Protein 8WGE (pdb70)

Solvent-accessible surface area: 68300 Å² total; per-residue (Å²): 83,56,17,2,58,0,0,27,81,3,19,100,66,103,29,51,0,3,7,0,41,73,119,1,54,10,57,0,101,0,37,77,0,25,0,22,12,28,50,22,82,22,90,42,24,40,0,46,0,16,0,47,0,51,0,68,1,61,0,68,73,0,41,25,83,77,92,89,28,93,45,92,0,0,2,0,14,14,101,60,6,19,21,2,40,2,13,0,135,73,6,10,55,25,94,30,73,65,22,3,84,14,0,0,0,72,29,109,0,30,0,22,2,29,0,10,0,55,4,42,1,67,6,152,10,87,5,39,25,13,1,61,9,36,63,81,0,64,0,24,2,52,10,24,55,25,62,80,0,56,9,63,17,69,21,100,118,33,49,35,88,94,40,37,30,16,45,2,58,6,49,58,9,141,64,48,75,48,111,94,93,29,36,41,0,1,0,3,5,103,4,22,119,56,14,6,64,18,14,4,6,51,1,0,51,19,7,6,73,5,3,6,26,0,0,0,5,9,18,121,59,37,57,2,16,34,7,4,3,40,4,7,37,20,0,10,107,9,5,32,70,1,26,68,73,2,5,12,62,42,106,75,30,2,21,1,10,67,0,0,19,60,1,0,64,26,4,8,84,0,2,23,32,0,0,43,15,14,11,4,4,39,54,32,59,87,51,11,50,50,141,112,66,7,34,129,32,10,20,73,33,25,69,94,79,19,78,67,81,70,50,59,106,161,48,57,59,97,1,57,111,54,2,61,109,38,11,41,121,4,29,104,79,0,83,105,30,19,84,81,15,53,37,55,0,93,89,177,84,58,19,3,60,0,0,28,79,3,16,98,67,106,30,50,0,4,8,1,40,74,122,2,54,10,58,0,101,0,40,76,0,22,1,21,11,25,50,22,80,20,88,39,23,41,0,46,1,17,0,53,0,52,0,69,1,62,0,70,74,0,41,25,86,77,93,89,29,92,44,92,1,0,2,0,12,12,95,55,6,19,21,2,37,2,13,0,136,77,6,10,67,24,90,32,71,68,26,3,82,14,0,0,0,74,29,107,0,30,0,21,2,34,0,12,0,48,4,42,2,69,6,154,9,86,5,39,26,11,1,58,9,37,63,81,0,62,0,23,1,46,9,24,59,25,62,81,0,56,8,66,14,68,20,101,122,32,46,35,89,92,38,36,30,18,47,4,60,5,52,56,10,138,64,48,77,47,111,94,92,27,34,42,0,1,0,3,5,102,5,25,121,50,16,6,70,35,13,7,4,43,0,0,54,19,7,4,71,4,3,5,25,0,0,0,4,11,18,112,60,37,54,2,13,33,7,4,5,39,4,8,36,17,0,12,106,9,3,34,75,1,26,65,65,2,6,12,62,43,106,77,29,2,22,1,7,75,1,0,21,64,0,1,66,25,3,6,83,0,2,25,37,0,0,41,13,14,12,4,5,40,55,32,60,87,52,13,51,50,141,112,68,8,33,130,31,10,20,72,34,30,69,93,78,19,77,67,82,70,50,63,108,166,44,60,40,114,0,44,118,60,2,60,119,33,12,47,123,3,25,96,80,0,86,104,34,22,94,88,15,49,34,58,2,88,90,176,85,59,18,2,59,0,0,29,77,2,17,104,62,104,26,52,0,2,8,0,38,75,122,0,53,9,56,0,104,0,38,76,0,24,1,21,12,29,50,22,81,20,88,41,21,40,0,46,0,16,0,53,0,49,0,69,1,61,0,72,72,0,42,24,87,79,95,89,28,94,45,92,0,0,2,0,14,12,102,58,6,21,19,2,38,2,14,0,134,75,7,12,65,23,95,32,73,66,26,4,82,13,0,0,0,72,28,108,0,29,0,22,2,31,0,13,0,56,4,39,2,70,6,152,10,84,5,36,27,12,1,58,9,36,63,80,1,64,0,22,2,50,8,25,56,25,61,81,0,58,8,64,16,66,18,104,123,32,47,36,88,94,36,35,29,22,48,3,58,5,51,58,10,143,68,48,77,48,113,94,92,29,37,41,0,1,0,3,5,103,4,24,122,58,15,5,72,17,12,5,5,44,0,0,54,19,8,2,70,4,2,7,24,0,0,0,4,9,18,112,60,37,52,2,14,32,6,3,5,41,4,8,36,16,0,12,108,9,3,35,72,1,24,67,71,2,6,13,62,43,104,75,28,2,25,1,8,76,1,0,17,64,0,1,67,25,3,6,84,0,1,26,36,0,0,40,14,14,13,4,5,37,54,31,61,87,52,12,49,48,144,111,69,7,33,128,31,10,20,72,34,27,69,94,78,18,78,67,81,70,48,60,108,166,44,57,41,112,0,43,116,58,2,57,119,33,14,47,123,4,24,100,81,0,86,104,36,20,92,90,13,48,33,59,1,89,90,177,83,56,19,3,58,0,0,31,80,3,18,102,60,104,31,48,0,5,8,1,40,74,121,4,55,12,57,0,102,0,38,78,0,22,0,20,11,30,50,22,81,19,88,41,22,40,0,45,1,17,0,51,0,53,0,69,1,61,0,70,72,0,43,24,86,79,96,91,30,91,44,92,1,0,2,0,14,14,100,60,6,18,20,2,37,2,13,0,133,75,6,11,66,23,92,32,72,66,25,4,84,14,0,0,0,73,29,108,0,30,0,22,2,32,0,12,0,54,4,41,1,69,5,153,9,82,5,36,28,9,1,57,9,37,62,82,1,63,0,24,2,51,10,26,55,24,62,82,0,55,8,64,16,67,20,100,119,32,44,35,88,92,38,37,30,22,48,3,58,7,49,57,10,142,64,49,75,48,112,95,92,28,37,41,0,0,0,3,5,103,3,21,119,60,14,5,72,17,12,4,4,44,1,0,51,19,8,3,70,4,4,7,26,0,0,0,4,9,20,119,58,37,52,2,14,33,6,4,5,40,3,8,35,17,0,13,107,9,6,34,75,1,27,65,66,1,8,12,61,44,108,76,29,2,20,1,10,64,0,0,14,63,1,1,67,26,4,6,81,0,2,24,36,0,0,39,15,14,12,4,4,38,54,31,59,87,52,12,50,50,142,110,71,8,32,125,31,10,20,72,33,28,68,97,77,18,77,68,81,69,48,60,109,166,47,63,42,114,0,42,115,58,2,56,120,35,15,44,122,4,25,99,81,0,86,103,36,23,92,87,14,48,34,58,1,89,90,175,84,58,18,2,59,0,0,29,77,2,18,102,64,104,27,51,0,3,6,0,38,74,119,0,53,9,57,0,102,0,38,80,0,23,0,22,11,28,51,21,81,20,87,41,22,41,0,46,0,16,0,52,0,51,0,69,1,60,0,72,71,0,43,26,87,77,94,89,29,94,46,94,1,0,2,0,12,13,97,56,6,20,19,1,38,2,14,0,133,76,7,11,65,21,99,31,73,64,25,4,83,15,0,0,0,74,28,108,0,30,0,22,2,30,0,11,0,55,5,41,2,69,6,152,9,86,5,38,28,11,0,56,9,36,62,84,0,64,0,21,2,49,9,27,54,23,62,83,0,57,10,63,19,66,21,100,120,32,48,35,89,92,38,36,30,24,49,3,60,5,51,57,10,142,62,50,76,48,112,95,92,29,34,41,0,0,0,3,5,105,3,26,120,50,15,4,68,37,13,5,4,47,1,0,51,18,7,3,71,4,2,7,25,0,1,0,5,9,18,118,60,38,53,2,13,34,6,3,5,42,3,9,33,19,0,13,109,9,4,33,75,1,27,65,67,2,5,12,61,43,104,77,28,2,20,1,7,74,1,0,15,62,0,1,66,25,2,7,82,0,2,23,37,0,0,37,15,13,11,4,5,38,55,32,59,86,52,13,49,51,145,113,68,7,33,126,30,11,19,71,34,27,68,94,78,18,79,68,83,69,51,61,108,166,44,62,42,113,0,42,116,60,2,58,118,35,15,44,122,4,27,97,77,1,81,103,35,21,91,87,15,48,34,56,2,91,90,176

Radius of gyration: 41.43 Å; Cα contacts (8 Å, |Δi|>4): 3362; chains: 5; bounding box: 70×70×143 Å

Secondary structure (DSSP, 8-state):
--HHHHHHHHHHH-B-S---TTTTB--EEE-SEEEEEEEE-SSS-EEEEEEEEEEEEE-SSS---TTTS--SEEEEEGGGB-----B--SSEEEEEEESSSEEEEETTSEEEEEEEEEEEEE-----SSSSS-EEEEEEE-B---BTTBB--EEE--EEE---B-SSEEEEEEEEEE-TTS-EEEEEEEEE--HHHIIIIIHHHHHHHHHHHHGGGS-TTT--SHHHHHHHHHHHHHHHHHHHTTS---STT--SHHHHHHHHHHHHHHHHHHHHHHHHHHHHSSS-SS---HHHHHHHHHHHHHHHHHHHHHHHHHHHHHHHHHHHHHHHHHHHHHHHHHHHHHHH-/--HHHHHHHHHHH---S---TTTTB--EEE-SEEEEEEEE-SSS-EEEEEEEEEEEEE-SSS---TTTS--SEEEEEGGGS-----B--SSEEEEEEESSSEEEEETTSEEEEEEEEEEEEE-----SSSSS-EEEEEEE-B---BTTBB--EEE--EEE---B-SSEEEEEEEEEE-TTS-EEEEEEEEE-THHHIIIIIHHHHHHHHHHHHGGGS-TTT--SHHHHHHHHHHHHHHHHHHHTTS---STT--THHHHHHHHHHHHHHHHHHHHHHHHHHHHSSS-SS---HHHHHHHHHHHHHHHHHHHHHHHHHHHHHHHHHHHHHHHHHHHHHHHHHHHHHH--/--HHHHHHHHHHH---S---TTTTB--EEE-SEEEEEEEE-SSS-EEEEEEEEEEEEE-SSS---TTTS--SEEEEEGGGS-----B--SSEEEEEEESSSEEEEETTSEEEEEEEEEEEEE----TTSSSS-EEEEEEE-B---BTTBB--EEE--EEE---B-SSEEEEEEEEEE-TTS-EEEEEEEEE-THHHIIIIIHHHHHHHHHHHHGGGS-TTT--SHHHHHHHHHHHHHHHHHHHTTS---STT--THHHHHHHHHHHHHHHHHHHHHHHHHHHHSSS-SS---HHHHHHHHHHHHHHHHHHHHHHHHHHHHHHHHHHHHHHHHHHHHHHHHHHHHHH--/--HHHHHHHHHHH---S---TTTTB--EEE-SEEEEEEEE-SSS-EEEEEEEEEEEEE-SSS---TTTS--SEEEEEGGGS----EE--SSEEEEEEESSSEEEEETTSEEEEEEEEEEEEE-----SSSSS-EEEEEEE-EE--BTTBB--EEE--EEE---B-SSEEEEEEEEEE-TTS-EEEEEEEEE-THHHIIIIIHHHHHHHHHHHHGGGS-TTT--SHHHHHHHHHHHHHHHHHHHTTS---STT--THHHHHHHHHHHHHHHHHHHHHHHHHHHHSSS-SS---HHHHHHHHHHHHHHHHHHHHHHHHHHHHHHHHHHHHHHHHHHHHHHHHHHHHHH--/--HHHHHHHHHHH---S---TTTTB--EEE-SEEEEEEEE-SSS-EEEEEEEEEEEEE-SSS---TTTS--SEEEEEGGGS----EE--SSEEEEEEESSSEEEEETTSEEEEEEEEEEEEE-----SSSSS-EEEEEEE-EE--BTTBB--EEE--EEE---B-SSEEEEEEEEEE-TTS-EEEEEEEEE-THHHIIIIIHHHHHHHHHHHHGGGS-TTT--SHHHHHHHHHHHHHHHHHHHTTS---STT--THHHHHHHHHHHHHHHHHHHHHHHHHHHHSSS-SS---HHHHHHHHHHHHHHHHHHHHHHHHHHHHHHHHHHHHHHHHHHHHHHHHHHHHHH--

Sequence (1740 aa):
TTRRCLAQMLIDMEMLSMPQDENCTLPIYVPFIEYQTLSVNTKSLRLNSRLRAIVKWTDPQLAWDTSVYPYDAVMLPVDKIWTPVLQVKNGISTNMKHDANDLLVYSNGTVNHEVQINAEINCEVNLFNYPFAGDECPVAIETFSSGECVTTLILDQVRSLDGSTGDWQTTYARLKKQREDRNFIAVGLKINYSSPLMTLLLPTVLIVLADFVSFALPLHGGGRNGFKVTLVLSFVMFLNLLNSQLPGNGDCSPIIRIHFCICLVLLVLSMLVSMVLTRLAHDGSLAFFSPVQMLRKVVTFLQRLDDQKNQNERKHAFADKLDKIFFLFYVILGLIYMCVMLGIMVAYTTRRCLAQMLIDMEMLSMPQDENCTLPIYVPFIEYQTLSVNTKSLRLNSRLRAIVKWTDPQLAWDTSVYPYDAVMLPVDKIWTPVLQVKNGISTNMKHDANDLLVYSNGTVNHEVQINAEINCEVNLFNYPFAGDECPVAIETFSSGECVTTLILDQVRSLDGSTGDWQTTYARLKKQREDRNFIAVGLKINYSSPLMTLLLPTVLIVLADFVSFALPLHGGGRNGFKVTLVLSFVMFLNLLNSQLPGNGDCSPIIRIHFCICLVLLVLSMLVSMVLTRLAHDGSLAFFSPVQMLRKVVTFLQRLDDQKNQNERKHAFADKLDKIFFLFYVILGLIYMCVMLGIMVAYTTRRCLAQMLIDMEMLSMPQDENCTLPIYVPFIEYQTLSVNTKSLRLNSRLRAIVKWTDPQLAWDTSVYPYDAVMLPVDKIWTPVLQVKNGISTNMKHDANDLLVYSNGTVNHEVQINAEINCEVNLFNYPFAGDECPVAIETF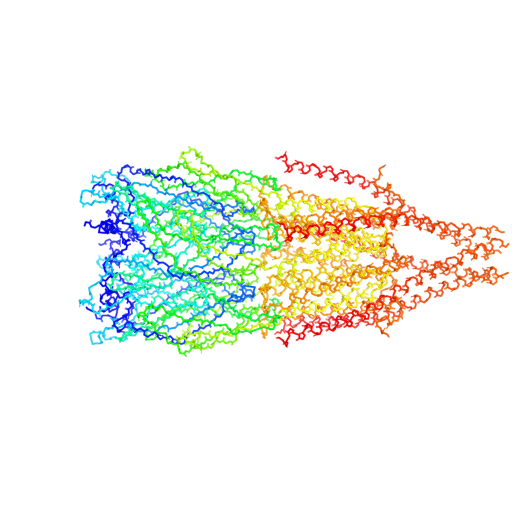SSGECVTTLILDQVRSLDGSTGDWQTTYARLKKQREDRNFIAVGLKINYSSPLMTLLLPTVLIVLADFVSFALPLHGGGRNGFKVTLVLSFVMFLNLLNSQLPGNGDCSPIIRIHFCICLVLLVLSMLVSMVLTRLAHDGSLAFFSPVQMLRKVVTFLQRLDDQKNQNERKHAFADKLDKIFFLFYVILGLIYMCVMLGIMVAYTTRRCLAQMLIDMEMLSMPQDENCTLPIYVPFIEYQTLSVNTKSLRLNSRLRAIVKWTDPQLAWDTSVYPYDAVMLPVDKIWTPVLQVKNGISTNMKHDANDLLVYSNGTVNHEVQINAEINCEVNLFNYPFAGDECPVAIETFSSGECVTTLILDQVRSLDGSTGDWQTTYARLKKQREDRNFIAVGLKINYSSPLMTLLLPTVLIVLADFVSFALPLHGGGRNGFKVTLVLSFVMFLNLLNSQLPGNGDCSPIIRIHFCICLVLLVLSMLVSMVLTRLAHDGSLAFFSPVQMLRKVVTFLQRLDDQKNQNERKHAFADKLDKIFFLFYVILGLIYMCVMLGIMVAYTTRRCLAQMLIDMEMLSMPQDENCTLPIYVPFIEYQTLSVNTKSLRLNSRLRAIVKWTDPQLAWDTSVYPYDAVMLPVDKIWTPVLQVKNGISTNMKHDANDLLVYSNGTVNHEVQINAEINCEVNLFNYPFAGDECPVAIETFSSGECVTTLILDQVRSLDGSTGDWQTTYARLKKQREDRNFIAVGLKINYSSPLMTLLLPTVLIVLADFVSFALPLHGGGRNGFKVTLVLSFVMFLNLLNSQLPGNGDCSPIIRIHFCICLVLLVLSMLVSMVLTRLAHDGSLAFFSPVQMLRKVVTFLQRLDDQKNQNERKHAFADKLDKIFFLFYVILGLIYMCVMLGIMVAY

B-factor: mean 45.0, std 20.54, range [0.87, 120.34]

Nearest PDB structures (foldseek):
  8wge-assembly1_A  TM=1.002E+00  e=2.524E-71  Oryzias latipes
  8v8c-assembly1_B  TM=7.838E-01  e=4.873E-22  Homo sapiens
  6ur8-assembly1_D  TM=7.852E-01  e=3.159E-21  Homo sapiens
  5kxi-assembly1_D  TM=7.707E-01  e=1.077E-20  Homo sapiens
  2bj0-assembly1_E  TM=6.957E-01  e=1.495E-12  Bulinus truncatus

Folds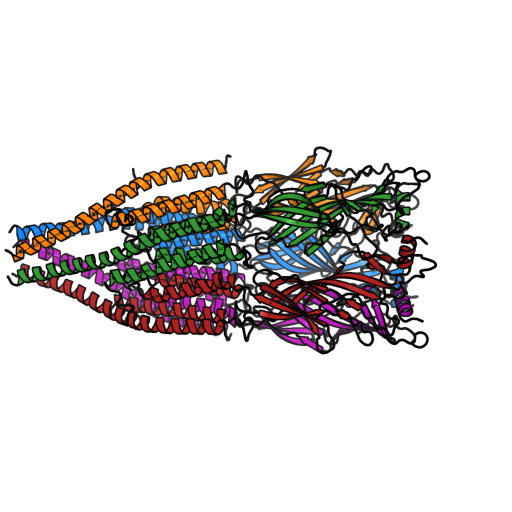eek 3Di:
DDLVVLQVVLLVVQAADDQCPPQLEWAKEKEAKEKEWQDAAAAQRKTKIKIKIKIKTFDQVSADDCVVPVDFKHKYFPNSHYDFDKFFVQFPDKDKAFPDRIWMAGNRGMIIGMIMIITMHNFDWLQQQPPFTKDKGKTFIATDADDSNGYDYHYDDYHYPWADNPQKTWDDWDWDADDVRTTIIITIIHGPRPVVCVVQVVVLVVLLVCLLCLLVDALVVDPRLVSLVVSLVVLVVSLVVVVVRFHPDDPSGHCVNVVSVVSSVLSVVSSVVSVQLSVQLVPVDNCVPPVVVVVVVVVVVVVVVVVVVVVNVVSSVVSVVVSVVVSVVSSVVVVVVVVVVVCVSPPD/DDLVVLQVVLLVVQAADDQCPPQLEWAKEKEAKEKEWQAAAAAQRKTKMKIKIKIKTFDQVSADDCVVPVDFKHKYFPNSHYDFDKFFVQFPDKDKAFPDRIWMAGNRGMIIGMIMIITMHNFDWLQQQPPFTKDKGKTFIATDADDSNGYDYHYDDYHYPWADNPQKTWDDWDWDADDVRTIIIITIIHGDRPPVCVPQVVVLVVLLVCLLCLLVDALVVDPRLVVLVVSLVVLVVSLVVVSVRFHPDDPSGHCVNVVSVVSSVLSVVSSVVSVQLSCQLVPVDNCPPPVVVVVVVVVVVVVVVVVVVVVNVVSSVVSVVVSVVVSVVSVVVVVVCVVVSVCVSPPD/DDLVVLQVVLLVVQAADAQCPPQLEWAKEKEAKEKEWQDAAAAQRKTKMKIKIKIKTFDQVSADDCVVPVDFKHKYFPNSHYDFDKFFVQFPDKDKDFPDRIWMAGNRGMIIGMIMMITMHNFDWLQQQPPFTKDKGKTFIDTDADDSNGYHYHYDDYHYPWADNPQKTWDDWDWDADDVRTTIIITIIHGDRPPVCVPQVVVLVVLLVCLLCLLVDALVVDPRLVVLVVSLVVLVVSLVVVSVRFYPDDPSGHCVNVVSVVSSVLSVVSSVVSVQLSCQLVPVDNCVPPVVVVVVVVVVVVVVVVVVVVVNVVSSVVSVVVSVVVSVVSVVVVVVCVVVVVCVSNPD/DDLVVLQVVLLVVQAADDQCPPQLEWAKEKEAKEKEWQAAAAAQRKTKIKIKIKIKTFDQVSADDCVVPVDFKHKYFPNSHYDFDKFFVQFPDKDKAFPDRIWMAGNRGMIIGMIMIITMHNFDWLQQQPPFTKDKGKTFIATDADDSNGYDYHYDDYHYPWADNPQKTWDDWDWDADDVRTIIIITIIHGDRPPVCVPQVVVLVVLLVCLLCLLVDALVVDPRLVVLVVSLVVLVVSLVVVSVRFYPDDPSGHCVNVVSVVSSVLSVVSSVVSVQLSCQLVPVDNCVPPVVVVVVVVVVVVVVVVVVVVVNVVSSVVSVVVSVVVSVVSVVVVVVVVVVSVCVSNPD/DDLVVLQVVLLVVQAADDQCPPQLEWAKEKEAKEKEWQAAAAAQRKTKMKIKIKIKTFDQVSADDCVVPVDFKHKYFPVSHYDFDKFFVQFPDKDKAFPDRIWMAGNRGMIIGMIMIITMHNFDWLQQQPPFTKDKGKTFIATDADDSNGYDYHYDDYHYPWADNPQKTWDDWDWDADDVRTIIIITIIHGDRPPVCVPQVVVLVVLLVCLLCLLVDALVVDPRLVVLVVSLVVLVVSLVVVSVRFYPDDPSGHCVNVVSVVSSVLSVVSSVVSVQLSCQLVPVDNCVPPVVVVVVVVVVVVVVVVVVVVVSVVSSVVSVVVSVVVSVVSVVVVVVCVVVSVCVSPPD

Structure (mmCIF, N/CA/C/O backbone):
data_8WGE
#
_entry.id   8WGE
#
_cell.length_a   1.00
_cell.length_b   1.00
_cell.length_c   1.00
_cell.angle_alpha   90.00
_cell.angle_beta   90.00
_cell.angle_gamma   90.00
#
_symmetry.space_group_name_H-M   'P 1'
#
loop_
_entity.id
_entity.type
_entity.pdbx_description
1 polymer ZAC
2 non-polymer 2-acetamido-2-deoxy-beta-D-glucopyranose
#
loop_
_atom_site.group_PDB
_atom_site.id
_atom_site.type_symbol
_atom_site.label_atom_id
_atom_site.label_alt_id
_atom_site.label_comp_id
_atom_site.label_asym_id
_atom_site.label_entity_id
_atom_site.label_seq_id
_atom_site.pdbx_PDB_ins_code
_atom_site.Cartn_x
_atom_site.Cartn_y
_atom_site.Cartn_z
_atom_site.occupancy
_atom_site.B_iso_or_equiv
_atom_site.auth_seq_id
_atom_site.auth_comp_id
_atom_site.auth_asym_id
_atom_site.auth_atom_id
_atom_site.pdbx_PDB_model_num
ATOM 1 N N . THR A 1 25 ? 95.109 83.546 47.560 1.00 47.44 25 THR A N 1
ATOM 2 C CA . THR A 1 25 ? 93.978 82.750 48.023 1.00 50.23 25 THR A CA 1
ATOM 3 C C . THR A 1 25 ? 94.275 82.114 49.377 1.00 47.27 25 THR A C 1
ATOM 4 O O . THR A 1 25 ? 93.431 81.425 49.948 1.00 49.23 25 THR A O 1
ATOM 6 N N . THR A 1 26 ? 95.482 82.346 49.881 1.00 47.55 26 THR A N 1
ATOM 7 C CA . THR A 1 26 ? 95.881 81.829 51.180 1.00 48.89 26 THR A CA 1
ATOM 8 C C . THR A 1 26 ? 95.229 82.647 52.290 1.00 53.46 26 THR A C 1
ATOM 9 O O . THR A 1 26 ? 94.922 83.830 52.117 1.00 58.98 26 THR A O 1
ATOM 13 N N . ARG A 1 27 ? 95.003 81.999 53.437 1.00 48.39 27 ARG A N 1
ATOM 14 C CA . ARG A 1 27 ? 94.434 82.705 54.582 1.00 40.57 27 ARG A CA 1
ATOM 15 C C . ARG A 1 27 ? 95.336 83.850 55.025 1.00 46.52 27 ARG A C 1
ATOM 16 O O . ARG A 1 27 ? 94.855 84.948 55.329 1.00 53.83 27 ARG A O 1
ATOM 24 N N . ARG A 1 28 ? 96.648 83.613 55.070 1.00 42.63 28 ARG A N 1
ATOM 25 C CA . ARG A 1 28 ? 97.576 84.695 55.374 1.00 44.18 28 ARG A CA 1
ATOM 26 C C . ARG A 1 28 ? 97.569 85.757 54.283 1.00 45.21 28 ARG A C 1
ATOM 27 O O . ARG A 1 28 ? 97.716 86.947 54.578 1.00 51.07 28 ARG A O 1
ATOM 35 N N . CYS A 1 29 ? 97.400 85.351 53.022 1.00 43.20 29 CYS A N 1
ATOM 36 C CA . CYS A 1 29 ? 97.256 86.327 51.948 1.00 45.34 29 CYS A CA 1
ATOM 37 C C . CYS A 1 29 ? 95.999 87.166 52.136 1.00 50.33 29 CYS A C 1
ATOM 38 O O . CYS A 1 29 ? 96.009 88.379 51.894 1.00 58.14 29 CYS A O 1
ATOM 41 N N . LEU A 1 30 ? 94.904 86.538 52.571 1.00 40.61 30 LEU A N 1
ATOM 42 C CA . LEU A 1 30 ? 93.684 87.286 52.858 1.00 39.20 30 LEU A CA 1
ATOM 43 C C . LEU A 1 30 ? 93.896 88.263 54.008 1.00 38.57 30 LEU A C 1
ATOM 44 O O . LEU A 1 30 ? 93.410 89.401 53.966 1.00 44.90 30 LEU A O 1
ATOM 49 N N . ALA A 1 31 ? 94.617 87.836 55.047 1.00 28.75 31 ALA A N 1
ATOM 50 C CA . ALA A 1 31 ? 94.916 88.734 56.158 1.00 25.27 31 ALA A CA 1
ATOM 51 C C . ALA A 1 31 ? 95.759 89.917 55.699 1.00 31.28 31 ALA A C 1
ATOM 52 O O . ALA A 1 31 ? 95.511 91.059 56.102 1.00 40.85 31 ALA A O 1
ATOM 54 N N . GLN A 1 32 ? 96.761 89.662 54.854 1.00 33.22 32 GLN A N 1
ATOM 55 C CA . GLN A 1 32 ? 97.578 90.748 54.323 1.00 33.13 32 GLN A CA 1
ATOM 56 C C . GLN A 1 32 ? 96.745 91.703 53.478 1.00 37.36 32 GLN A C 1
ATOM 57 O O . GLN A 1 32 ? 96.926 92.924 53.546 1.00 40.65 32 GLN A O 1
ATOM 63 N N . MET A 1 33 ? 95.830 91.163 52.669 1.00 45.29 33 MET A N 1
ATOM 64 C CA . MET A 1 33 ? 94.958 92.011 51.864 1.00 44.51 33 MET A CA 1
ATOM 65 C C . MET A 1 33 ? 94.072 92.883 52.745 1.00 44.09 33 MET A C 1
ATOM 66 O O . MET A 1 33 ? 93.869 94.068 52.456 1.00 41.22 33 MET A O 1
ATOM 71 N N . LEU A 1 34 ? 93.532 92.311 53.824 1.00 42.42 34 LEU A N 1
ATOM 72 C CA . LEU A 1 34 ? 92.703 93.092 54.738 1.00 37.02 34 LEU A CA 1
ATOM 73 C C . LEU A 1 34 ? 93.521 94.161 55.454 1.00 35.90 34 LEU A C 1
ATOM 74 O O . LEU A 1 34 ? 93.021 95.262 55.712 1.00 42.87 34 LEU A O 1
ATOM 79 N N . ILE A 1 35 ? 94.775 93.852 55.790 1.00 35.86 35 ILE A N 1
ATOM 80 C CA . ILE A 1 35 ? 95.633 94.839 56.441 1.00 36.08 35 ILE A CA 1
ATOM 81 C C . ILE A 1 35 ? 95.959 95.981 55.485 1.00 42.63 35 ILE A C 1
ATOM 82 O O . ILE A 1 35 ? 95.954 97.155 55.876 1.00 43.38 35 ILE A O 1
ATOM 87 N N . ASP A 1 36 ? 96.238 95.661 54.219 1.00 44.22 36 ASP A N 1
ATOM 88 C CA . ASP A 1 36 ? 96.571 96.692 53.241 1.00 40.67 36 ASP A CA 1
ATOM 89 C C . ASP A 1 36 ? 95.405 97.632 52.965 1.00 42.37 36 ASP A C 1
ATOM 90 O O . ASP A 1 36 ? 95.615 98.712 52.403 1.00 46.81 36 ASP A O 1
ATOM 95 N N . MET A 1 37 ? 94.183 97.245 53.336 1.00 48.03 37 MET A N 1
ATOM 96 C CA . MET A 1 37 ? 93.034 98.120 53.135 1.00 50.81 37 MET A CA 1
ATOM 97 C C . MET A 1 37 ? 93.109 99.359 54.019 1.00 52.81 37 MET A C 1
ATOM 98 O O . MET A 1 37 ? 92.644 100.432 53.616 1.00 52.14 37 MET A O 1
ATOM 103 N N . GLU A 1 38 ? 93.689 99.230 55.215 1.00 49.63 38 GLU A N 1
ATOM 104 C CA . GLU A 1 38 ? 93.853 100.336 56.160 1.00 46.21 38 GLU A CA 1
ATOM 105 C C . GLU A 1 38 ? 92.506 100.978 56.501 1.00 53.06 38 GLU A C 1
ATOM 106 O O . GLU A 1 38 ? 92.254 102.153 56.225 1.00 54.27 38 GLU A O 1
ATOM 112 N N . MET A 1 39 ? 91.636 100.174 57.113 1.00 47.27 39 MET A N 1
ATOM 113 C CA . MET A 1 39 ? 90.321 100.641 57.553 1.00 38.74 39 MET A CA 1
ATOM 114 C C . MET A 1 39 ? 90.424 101.060 59.017 1.00 42.23 39 MET A C 1
ATOM 115 O O . MET A 1 39 ? 89.973 100.371 59.934 1.00 45.87 39 MET A O 1
ATOM 120 N N . LEU A 1 40 ? 91.036 102.222 59.232 1.00 33.85 40 LEU A N 1
ATOM 121 C CA . LEU A 1 40 ? 91.254 102.756 60.569 1.00 32.52 40 LEU A CA 1
ATOM 122 C C . LEU A 1 40 ? 90.159 103.717 61.013 1.00 39.49 40 LEU A C 1
ATOM 123 O O . LEU A 1 40 ? 90.258 104.284 62.105 1.00 40.37 40 LEU A O 1
ATOM 128 N N . SER A 1 41 ? 89.127 103.913 60.199 1.00 38.47 41 SER A N 1
ATOM 129 C CA . SER A 1 41 ? 87.983 104.733 60.564 1.00 34.96 41 SER A CA 1
ATOM 130 C C . SER A 1 41 ? 86.804 103.840 60.928 1.00 41.11 41 SER A C 1
ATOM 131 O O . SER A 1 41 ? 86.711 102.693 60.484 1.00 42.71 41 SER A O 1
ATOM 134 N N . MET A 1 42 ? 85.904 104.376 61.748 1.00 41.04 42 MET A N 1
ATOM 135 C CA . MET A 1 42 ? 84.800 103.580 62.256 1.00 40.75 42 MET A CA 1
ATOM 136 C C . MET A 1 42 ? 83.828 103.224 61.130 1.00 43.56 42 MET A C 1
ATOM 137 O O . MET A 1 42 ? 83.733 103.939 60.128 1.00 50.92 42 MET A O 1
ATOM 142 N N . PRO A 1 43 ? 83.104 102.110 61.264 1.00 30.63 43 PRO A N 1
ATOM 143 C CA . PRO A 1 43 ? 82.051 101.757 60.285 1.00 37.48 43 PRO A CA 1
ATOM 144 C C . PRO A 1 43 ? 80.799 102.611 60.469 1.00 45.01 43 PRO A C 1
ATOM 145 O O . PRO A 1 43 ? 79.811 102.232 61.099 1.00 52.33 43 PRO A O 1
ATOM 149 N N . GLN A 1 44 ? 80.839 103.813 59.896 1.00 48.29 44 GLN A N 1
ATOM 150 C CA . GLN A 1 44 ? 79.786 104.804 60.069 1.00 46.96 44 GLN A CA 1
ATOM 151 C C . GLN A 1 44 ? 78.895 104.947 58.841 1.00 47.86 44 GLN A C 1
ATOM 152 O O . GLN A 1 44 ? 78.162 105.935 58.733 1.00 53.50 44 GLN A O 1
ATOM 158 N N . ASP A 1 45 ? 78.940 103.988 57.914 1.00 54.72 45 ASP A N 1
ATOM 159 C CA . ASP A 1 45 ? 78.184 104.121 56.672 1.00 62.90 45 ASP A CA 1
ATOM 160 C C . ASP A 1 45 ? 76.681 104.161 56.928 1.00 63.38 45 ASP A C 1
ATOM 161 O O . ASP A 1 45 ? 75.960 104.950 56.306 1.00 62.00 45 ASP A O 1
ATOM 163 N N . GLU A 1 46 ? 76.190 103.322 57.839 1.00 63.23 46 GLU A N 1
ATOM 164 C CA . GLU A 1 46 ? 74.752 103.182 58.073 1.00 66.32 46 GLU A CA 1
ATOM 165 C C . GLU A 1 46 ? 74.323 104.165 59.156 1.00 65.34 46 GLU A C 1
ATOM 166 O O . GLU A 1 46 ? 74.279 103.837 60.343 1.00 58.23 46 GLU A O 1
ATOM 168 N N . ASN A 1 47 ? 74.003 105.391 58.735 1.00 66.32 47 ASN A N 1
ATOM 169 C CA . ASN A 1 47 ? 73.464 106.443 59.600 1.00 65.70 47 ASN A CA 1
ATOM 170 C C . ASN A 1 47 ? 74.398 106.800 60.753 1.00 68.20 47 ASN A C 1
ATOM 171 O O . ASN A 1 47 ? 73.976 107.455 61.712 1.00 70.14 47 ASN A O 1
ATOM 176 N N . CYS A 1 48 ? 75.664 106.387 60.670 1.00 69.05 48 CYS A N 1
ATOM 177 C CA . CYS A 1 48 ? 76.653 106.618 61.726 1.00 68.98 48 CYS A CA 1
ATOM 178 C C . CYS A 1 48 ? 76.148 106.118 63.078 1.00 63.89 48 CYS A C 1
ATOM 179 O O . CYS A 1 48 ? 76.327 106.764 64.113 1.00 60.07 48 CYS A O 1
ATOM 182 N N . THR A 1 49 ? 75.509 104.950 63.068 1.00 57.44 49 THR A N 1
ATOM 183 C CA . THR A 1 49 ? 75.007 104.309 64.280 1.00 62.82 49 THR A CA 1
ATOM 184 C C . THR A 1 49 ? 75.595 102.907 64.348 1.00 61.33 49 THR A C 1
ATOM 185 O O . THR A 1 49 ? 75.266 102.052 63.519 1.00 59.91 49 THR A O 1
ATOM 189 N N . LEU A 1 50 ? 76.458 102.671 65.331 1.00 45.66 50 LEU A N 1
ATOM 190 C CA . LEU A 1 50 ? 77.158 101.397 65.447 1.00 47.34 50 LEU A CA 1
ATOM 191 C C . LEU A 1 50 ? 76.725 100.670 66.711 1.00 48.26 50 LEU A C 1
ATOM 192 O O . LEU A 1 50 ? 77.134 101.064 67.815 1.00 47.39 50 LEU A O 1
ATOM 197 N N . PRO A 1 51 ? 75.909 99.621 66.613 1.00 42.16 51 PRO A N 1
ATOM 198 C CA . PRO A 1 51 ? 75.553 98.828 67.797 1.00 32.60 51 PRO A CA 1
ATOM 199 C C . PRO A 1 51 ? 76.702 97.914 68.194 1.00 29.78 51 PRO A C 1
ATOM 200 O O . PRO A 1 51 ? 77.025 96.953 67.489 1.00 36.90 51 PRO A O 1
ATOM 204 N N . ILE A 1 52 ? 77.326 98.215 69.328 1.00 23.54 52 ILE A N 1
ATOM 205 C CA . ILE A 1 52 ? 78.460 97.451 69.832 1.00 22.54 52 ILE A CA 1
ATOM 206 C C . ILE A 1 52 ? 77.964 96.536 70.942 1.00 22.13 52 ILE A C 1
ATOM 207 O O . ILE A 1 52 ? 77.441 97.006 71.959 1.00 36.57 52 ILE A O 1
ATOM 212 N N . TYR A 1 53 ? 78.130 95.230 70.751 1.00 13.92 53 TYR A N 1
ATOM 213 C CA . TYR A 1 53 ? 77.648 94.228 71.691 1.00 20.17 53 TYR A CA 1
ATOM 214 C C . TYR A 1 53 ? 78.778 93.806 72.620 1.00 23.12 53 TYR A C 1
ATOM 215 O O . TYR A 1 53 ? 79.869 93.458 72.159 1.00 30.38 53 TYR A O 1
ATOM 224 N N . VAL A 1 54 ? 78.512 93.836 73.923 1.00 18.68 54 VAL A N 1
ATOM 225 C CA . VAL A 1 54 ? 79.508 93.475 74.931 1.00 16.08 54 VAL A CA 1
ATOM 226 C C . VAL A 1 54 ? 78.916 92.418 75.858 1.00 22.65 54 VAL A C 1
ATOM 227 O O . VAL A 1 54 ? 78.484 92.744 76.973 1.00 33.17 54 VAL A O 1
ATOM 231 N N . PRO A 1 55 ? 78.859 91.154 75.443 1.00 23.66 55 PRO A N 1
ATOM 232 C CA . PRO A 1 55 ? 78.315 90.114 76.323 1.00 26.37 55 PRO A CA 1
ATOM 233 C C . PRO A 1 55 ? 79.351 89.610 77.316 1.00 35.76 55 PRO A C 1
ATOM 234 O O . PRO A 1 55 ? 80.536 89.482 77.001 1.00 36.93 55 PRO A O 1
ATOM 238 N N . PHE A 1 56 ? 78.880 89.317 78.531 1.00 43.17 56 PHE A N 1
ATOM 239 C CA . PHE A 1 56 ? 79.677 88.698 79.593 1.00 39.43 56 PHE A CA 1
ATOM 240 C C . PHE A 1 56 ? 80.904 89.571 79.898 1.00 31.62 56 PHE A C 1
ATOM 241 O O . PHE A 1 56 ? 82.046 89.282 79.537 1.00 36.60 56 PHE A O 1
ATOM 249 N N . ILE A 1 57 ? 80.608 90.727 80.483 1.00 24.07 57 ILE A N 1
ATOM 250 C CA . ILE A 1 57 ? 81.639 91.613 81.012 1.00 26.89 57 ILE A CA 1
ATOM 251 C C . ILE A 1 57 ? 81.939 91.201 82.448 1.00 26.07 57 ILE A C 1
ATOM 252 O O . ILE A 1 57 ? 81.029 91.094 83.278 1.00 37.89 57 ILE A O 1
ATOM 257 N N . GLU A 1 58 ? 83.214 90.960 82.741 1.00 22.02 58 GLU A N 1
ATOM 258 C CA . GLU A 1 58 ? 83.635 90.435 84.033 1.00 21.73 58 GLU A CA 1
ATOM 259 C C . GLU A 1 58 ? 84.176 91.562 84.904 1.00 24.01 58 GLU A C 1
ATOM 260 O O . GLU A 1 58 ? 84.978 92.380 84.444 1.00 39.13 58 GLU A O 1
ATOM 266 N N . TYR A 1 59 ? 83.739 91.594 86.160 1.00 18.40 59 TYR A N 1
ATOM 267 C CA . TYR A 1 59 ? 84.085 92.651 87.096 1.00 17.92 59 TYR A CA 1
ATOM 268 C C . TYR A 1 59 ? 84.925 92.104 88.244 1.00 29.25 59 TYR A C 1
ATOM 269 O O . TYR A 1 59 ? 84.810 90.934 88.619 1.00 39.54 59 TYR A O 1
ATOM 278 N N . GLN A 1 60 ? 85.771 92.971 88.800 1.00 27.33 60 GLN A N 1
ATOM 279 C CA . GLN A 1 60 ? 86.627 92.636 89.930 1.00 19.57 60 GLN A CA 1
ATOM 280 C C . GLN A 1 60 ? 87.166 93.924 90.533 1.00 13.84 60 GLN A C 1
ATOM 281 O O . GLN A 1 60 ? 87.579 94.826 89.801 1.00 20.88 60 GLN A O 1
ATOM 287 N N . THR A 1 61 ? 87.162 94.000 91.861 1.00 18.20 61 THR A N 1
ATOM 288 C CA . THR A 1 61 ? 87.723 95.135 92.583 1.00 19.66 61 THR A CA 1
ATOM 289 C C . THR A 1 61 ? 89.155 94.815 92.986 1.00 24.18 61 THR A C 1
ATOM 290 O O . THR A 1 61 ? 89.417 93.761 93.574 1.00 27.12 61 THR A O 1
ATOM 294 N N . LEU A 1 62 ? 90.075 95.725 92.673 1.00 21.52 62 LEU A N 1
ATOM 295 C CA . LEU A 1 62 ? 91.471 95.529 93.037 1.00 16.92 62 LEU A CA 1
ATOM 296 C C . LEU A 1 62 ? 91.778 96.050 94.435 1.00 21.55 62 LEU A C 1
ATOM 297 O O . LEU A 1 62 ? 92.479 95.382 95.202 1.00 26.94 62 LEU A O 1
ATOM 302 N N . SER A 1 63 ? 91.260 97.224 94.785 1.00 23.73 63 SER A N 1
ATOM 303 C CA . SER A 1 63 ? 91.439 97.770 96.123 1.00 28.84 63 SER A CA 1
ATOM 304 C C . SER A 1 63 ? 90.402 98.859 96.351 1.00 25.86 63 SER A C 1
ATOM 305 O O . SER A 1 63 ? 89.956 99.516 95.407 1.00 23.95 63 SER A O 1
ATOM 308 N N . VAL A 1 64 ? 90.026 99.040 97.615 1.00 23.89 64 VAL A N 1
ATOM 309 C CA . VAL A 1 64 ? 89.100 100.088 98.024 1.00 21.39 64 VAL A CA 1
ATOM 310 C C . VAL A 1 64 ? 89.772 100.916 99.108 1.00 24.01 64 VAL A C 1
ATOM 311 O O . VAL A 1 64 ? 90.301 100.363 100.079 1.00 31.74 64 VAL A O 1
ATOM 315 N N . ASN A 1 65 ? 89.754 102.234 98.943 1.00 29.87 65 ASN A N 1
ATOM 316 C CA . ASN A 1 65 ? 90.317 103.157 99.918 1.00 32.02 65 ASN A CA 1
ATOM 317 C C . ASN A 1 65 ? 89.207 103.682 100.816 1.00 39.88 65 ASN A C 1
ATOM 318 O O . ASN A 1 65 ? 88.158 104.112 100.326 1.00 46.45 65 ASN A O 1
ATOM 323 N N . THR A 1 66 ? 89.436 103.640 102.127 1.00 30.63 66 THR A N 1
ATOM 324 C CA . THR A 1 66 ? 88.437 104.102 103.082 1.00 29.89 66 THR A CA 1
ATOM 325 C C . THR A 1 66 ? 88.542 105.598 103.350 1.00 37.10 66 THR A C 1
ATOM 326 O O . THR A 1 66 ? 87.517 106.281 103.453 1.00 44.28 66 THR A O 1
ATOM 330 N N . LYS A 1 67 ? 89.763 106.126 103.458 1.00 34.48 67 LYS A N 1
ATOM 331 C CA . LYS A 1 67 ? 89.931 107.544 103.756 1.00 36.36 67 LYS A CA 1
ATOM 332 C C . LYS A 1 67 ? 89.522 108.410 102.571 1.00 37.75 67 LYS A C 1
ATOM 333 O O . LYS A 1 67 ? 88.800 109.401 102.733 1.00 43.58 67 LYS A O 1
ATOM 339 N N . SER A 1 68 ? 89.977 108.057 101.370 1.00 25.97 68 SER A N 1
ATOM 340 C CA . SER A 1 68 ? 89.652 108.823 100.175 1.00 25.95 68 SER A CA 1
ATOM 341 C C . SER A 1 68 ? 88.390 108.337 99.476 1.00 28.04 68 SER A C 1
ATOM 342 O O . SER A 1 68 ? 87.939 108.991 98.529 1.00 33.79 68 SER A O 1
ATOM 345 N N . LEU A 1 69 ? 87.812 107.219 99.921 1.00 25.03 69 LEU A N 1
ATOM 346 C CA . LEU A 1 69 ? 86.571 106.682 99.359 1.00 26.78 69 LEU A CA 1
ATOM 347 C C . LEU A 1 69 ? 86.689 106.452 97.854 1.00 26.14 69 LEU A C 1
ATOM 348 O O . LEU A 1 69 ? 85.790 106.790 97.083 1.00 34.93 69 LEU A O 1
ATOM 353 N N . ARG A 1 70 ? 87.807 105.869 97.432 1.00 21.98 70 ARG A N 1
ATOM 354 C CA . ARG A 1 70 ? 88.072 105.590 96.027 1.00 22.54 70 ARG A CA 1
ATOM 355 C C . ARG A 1 70 ? 88.135 104.086 95.810 1.00 29.95 70 ARG A C 1
ATOM 356 O O . ARG A 1 70 ? 88.772 103.368 96.588 1.00 36.91 70 ARG A O 1
ATOM 364 N N . LEU A 1 71 ? 87.478 103.617 94.755 1.00 27.82 71 LEU A N 1
ATOM 365 C CA . LEU A 1 71 ? 87.409 102.201 94.426 1.00 19.20 71 LEU A CA 1
ATOM 366 C C . LEU A 1 71 ? 88.164 101.943 93.130 1.00 20.66 71 LEU A C 1
ATOM 367 O O . LEU A 1 71 ? 87.890 102.583 92.109 1.00 26.35 71 LEU A O 1
ATOM 372 N N . ASN A 1 72 ? 89.112 101.013 93.177 1.00 18.00 72 ASN A N 1
ATOM 373 C CA . ASN A 1 72 ? 89.854 100.585 91.999 1.00 15.94 72 ASN A CA 1
ATOM 374 C C . ASN A 1 72 ? 89.269 99.273 91.498 1.00 21.93 72 ASN A C 1
ATOM 375 O O . ASN A 1 72 ? 89.174 98.302 92.255 1.00 32.08 72 ASN A O 1
ATOM 380 N N . SER A 1 73 ? 88.880 99.246 90.227 1.00 11.38 73 SER A N 1
ATOM 381 C CA . SER A 1 73 ? 88.199 98.098 89.652 1.00 16.96 73 SER A CA 1
ATOM 382 C C . SER A 1 73 ? 88.820 97.737 88.312 1.00 21.22 73 SER A C 1
ATOM 383 O O . SER A 1 73 ? 89.383 98.587 87.618 1.00 29.97 73 SER A O 1
ATOM 386 N N . ARG A 1 74 ? 88.710 96.459 87.957 1.00 17.00 74 ARG A N 1
ATOM 387 C CA . ARG A 1 74 ? 89.181 95.943 86.681 1.00 6.29 74 ARG A CA 1
ATOM 388 C C . ARG A 1 74 ? 88.008 95.309 85.949 1.00 9.90 74 ARG A C 1
ATOM 389 O O . ARG A 1 74 ? 87.264 94.515 86.534 1.00 30.67 74 ARG A O 1
ATOM 397 N N . LEU A 1 75 ? 87.846 95.659 84.677 1.00 11.75 75 LEU A N 1
ATOM 398 C CA . LEU A 1 75 ? 86.740 95.179 83.858 1.00 17.64 75 LEU A CA 1
ATOM 399 C C . LEU A 1 75 ? 87.299 94.456 82.643 1.00 20.09 75 LEU A C 1
ATOM 400 O O . LEU A 1 75 ? 87.965 95.070 81.804 1.00 33.08 75 LEU A O 1
ATOM 405 N N . ARG A 1 76 ? 87.027 93.157 82.550 1.00 22.68 76 ARG A N 1
ATOM 406 C CA . ARG A 1 76 ? 87.440 92.339 81.415 1.00 21.63 76 ARG A CA 1
ATOM 407 C C . ARG A 1 76 ? 86.196 92.002 80.605 1.00 19.41 76 ARG A C 1
ATOM 408 O O . ARG A 1 76 ? 85.321 91.268 81.076 1.00 32.14 76 ARG A O 1
ATOM 416 N N . ALA A 1 77 ? 86.119 92.537 79.391 1.00 15.96 77 ALA A N 1
ATOM 417 C CA . ALA A 1 77 ? 84.958 92.383 78.530 1.00 23.33 77 ALA A CA 1
ATOM 418 C C . ALA A 1 77 ? 85.359 91.721 77.218 1.00 24.59 77 ALA A C 1
ATOM 419 O O . ALA A 1 77 ? 86.541 91.534 76.922 1.00 39.30 77 ALA A O 1
ATOM 421 N N . ILE A 1 78 ? 84.349 91.360 76.430 1.00 17.51 78 ILE A N 1
ATOM 422 C CA . ILE A 1 78 ? 84.543 90.785 75.099 1.00 20.43 78 ILE A CA 1
ATOM 423 C C . ILE A 1 78 ? 83.726 91.643 74.136 1.00 19.25 78 ILE A C 1
ATOM 424 O O . ILE A 1 78 ? 82.525 91.424 73.946 1.00 28.75 78 ILE A O 1
ATOM 429 N N . VAL A 1 79 ? 84.376 92.634 73.525 1.00 13.64 79 VAL A N 1
ATOM 430 C CA . VAL A 1 79 ? 83.697 93.514 72.585 1.00 11.07 79 VAL A CA 1
ATOM 431 C C . VAL A 1 79 ? 83.418 92.762 71.289 1.00 20.08 79 VAL A C 1
ATOM 432 O O . VAL A 1 79 ? 84.210 91.919 70.847 1.00 35.17 79 VAL A O 1
ATOM 436 N N . LYS A 1 80 ? 82.278 93.064 70.670 1.00 8.29 80 LYS A N 1
ATOM 437 C CA . LYS A 1 80 ? 81.884 92.396 69.433 1.00 2.57 80 LYS A CA 1
ATOM 438 C C . LYS A 1 80 ? 81.017 93.351 68.626 1.00 12.64 80 LYS A C 1
ATOM 439 O O . LYS A 1 80 ? 79.854 93.574 68.972 1.00 36.50 80 LYS A O 1
ATOM 445 N N . TRP A 1 81 ? 81.579 93.908 67.559 1.00 13.80 81 TRP A N 1
ATOM 446 C CA . TRP A 1 81 ? 80.871 94.818 66.670 1.00 14.50 81 TRP A CA 1
ATOM 447 C C . TRP A 1 81 ? 80.914 94.268 65.245 1.00 17.02 81 TRP A C 1
ATOM 448 O O . TRP A 1 81 ? 81.395 93.159 64.998 1.00 26.00 81 TRP A O 1
ATOM 459 N N . THR A 1 82 ? 80.402 95.054 64.301 1.00 20.08 82 THR A N 1
ATOM 460 C CA . THR A 1 82 ? 80.330 94.662 62.900 1.00 30.43 82 THR A CA 1
ATOM 461 C C . THR A 1 82 ? 81.096 95.664 62.048 1.00 30.06 82 THR A C 1
ATOM 462 O O . THR A 1 82 ? 80.877 96.875 62.161 1.00 37.04 82 THR A O 1
ATOM 466 N N . ASP A 1 83 ? 81.988 95.158 61.202 1.00 33.59 83 ASP A N 1
ATOM 467 C CA . ASP A 1 83 ? 82.743 95.981 60.257 1.00 33.02 83 ASP A CA 1
ATOM 468 C C . ASP A 1 83 ? 82.415 95.532 58.841 1.00 39.28 83 ASP A C 1
ATOM 469 O O . ASP A 1 83 ? 82.980 94.534 58.357 1.00 38.49 83 ASP A O 1
ATOM 474 N N . PRO A 1 84 ? 81.506 96.218 58.142 1.00 48.10 84 PRO A N 1
ATOM 475 C CA . PRO A 1 84 ? 81.124 95.766 56.793 1.00 44.93 84 PRO A CA 1
ATOM 476 C C . PRO A 1 84 ? 82.274 95.743 55.800 1.00 42.25 84 PRO A C 1
ATOM 477 O O . PRO A 1 84 ? 82.297 94.876 54.919 1.00 45.18 84 PRO A O 1
ATOM 481 N N . GLN A 1 85 ? 83.227 96.671 55.911 1.00 45.10 85 GLN A N 1
ATOM 482 C CA . GLN A 1 85 ? 84.344 96.694 54.971 1.00 43.55 85 GLN A CA 1
ATOM 483 C C . GLN A 1 85 ? 85.241 95.475 55.144 1.00 45.24 85 GLN A C 1
ATOM 484 O O . GLN A 1 85 ? 85.763 94.937 54.161 1.00 47.74 85 GLN A O 1
ATOM 490 N N . LEU A 1 86 ? 85.433 95.024 56.383 1.00 35.72 86 LEU A N 1
ATOM 491 C CA . LEU A 1 86 ? 86.289 93.875 56.648 1.00 37.92 86 LEU A CA 1
ATOM 492 C C . LEU A 1 86 ? 85.534 92.570 56.435 1.00 45.24 86 LEU A C 1
ATOM 493 O O . LEU A 1 86 ? 85.508 91.708 57.320 1.00 47.63 86 LEU A O 1
ATOM 498 N N . ALA A 1 87 ? 84.918 92.414 55.265 1.00 46.05 87 ALA A N 1
ATOM 499 C CA . ALA A 1 87 ? 84.183 91.202 54.923 1.00 40.13 87 ALA A CA 1
ATOM 500 C C . ALA A 1 87 ? 84.548 90.808 53.502 1.00 43.48 87 ALA A C 1
ATOM 501 O O . ALA A 1 87 ? 84.351 91.593 52.570 1.00 43.90 87 ALA A O 1
ATOM 503 N N . TRP A 1 88 ? 85.077 89.600 53.339 1.00 48.97 88 TRP A N 1
ATOM 504 C CA . TRP A 1 88 ? 85.505 89.105 52.043 1.00 52.39 88 TRP A CA 1
ATOM 505 C C . TRP A 1 88 ? 84.428 88.203 51.445 1.00 49.70 88 TRP A C 1
ATOM 506 O O . TRP A 1 88 ? 83.370 87.971 52.035 1.00 55.67 88 TRP A O 1
ATOM 517 N N . ASP A 1 89 ? 84.707 87.691 50.250 1.00 46.84 89 ASP A N 1
ATOM 518 C CA . ASP A 1 89 ? 83.804 86.787 49.550 1.00 54.72 89 ASP A CA 1
ATOM 519 C C . ASP A 1 89 ? 84.243 85.354 49.823 1.00 58.83 89 ASP A C 1
ATOM 520 O O . ASP A 1 89 ? 85.398 84.995 49.568 1.00 58.96 89 ASP A O 1
ATOM 525 N N . THR A 1 90 ? 83.323 84.539 50.341 1.00 58.59 90 THR A N 1
ATOM 526 C CA . THR A 1 90 ? 83.651 83.163 50.693 1.00 57.54 90 THR A CA 1
ATOM 527 C C . THR A 1 90 ? 83.894 82.279 49.476 1.00 57.35 90 THR A C 1
ATOM 528 O O . THR A 1 90 ? 84.398 81.162 49.636 1.00 58.03 90 THR A O 1
ATOM 532 N N . SER A 1 91 ? 83.557 82.746 48.272 1.00 54.46 91 SER A N 1
ATOM 533 C CA . SER A 1 91 ? 83.808 81.954 47.073 1.00 58.16 91 SER A CA 1
ATOM 534 C C . SER A 1 91 ? 85.269 82.041 46.648 1.00 58.34 91 SER A C 1
ATOM 535 O O . SER A 1 91 ? 85.923 81.015 46.433 1.00 56.44 91 SER A O 1
ATOM 538 N N . VAL A 1 92 ? 85.796 83.261 46.518 1.00 54.85 92 VAL A N 1
ATOM 539 C CA . VAL A 1 92 ? 87.203 83.426 46.166 1.00 55.99 92 VAL A CA 1
ATOM 540 C C . VAL A 1 92 ? 88.099 83.002 47.326 1.00 56.57 92 VAL A C 1
ATOM 541 O O . VAL A 1 92 ? 89.160 82.400 47.120 1.00 53.54 92 VAL A O 1
ATOM 545 N N . TYR A 1 93 ? 87.685 83.296 48.558 1.00 57.79 93 TYR A N 1
ATOM 546 C CA . TYR A 1 93 ? 88.442 82.919 49.748 1.00 54.50 93 TYR A CA 1
ATOM 547 C C . TYR A 1 93 ? 87.653 81.881 50.534 1.00 53.75 93 TYR A C 1
ATOM 548 O O . TYR A 1 93 ? 86.719 82.239 51.269 1.00 52.40 93 TYR A O 1
ATOM 557 N N . PRO A 1 94 ? 87.983 80.594 50.427 1.00 55.71 94 PRO A N 1
ATOM 558 C CA . PRO A 1 94 ? 87.212 79.546 51.121 1.00 55.64 94 PRO A CA 1
ATOM 559 C C . PRO A 1 94 ? 87.577 79.428 52.597 1.00 56.21 94 PRO A C 1
ATOM 560 O O . PRO A 1 94 ? 88.021 78.381 53.078 1.00 56.29 94 PRO A O 1
ATOM 564 N N . TYR A 1 95 ? 87.385 80.518 53.336 1.00 52.11 95 TYR A N 1
ATOM 565 C CA . TYR A 1 95 ? 87.696 80.554 54.756 1.00 51.88 95 TYR A CA 1
ATOM 566 C C . TYR A 1 95 ? 86.575 81.262 55.501 1.00 54.03 95 TYR A C 1
ATOM 567 O O . TYR A 1 95 ? 85.874 82.107 54.940 1.00 56.19 95 TYR A O 1
ATOM 576 N N . ASP A 1 96 ? 86.415 80.908 56.776 1.00 48.04 96 ASP A N 1
ATOM 577 C CA . ASP A 1 96 ? 85.347 81.453 57.599 1.00 46.98 96 ASP A CA 1
ATOM 578 C C . ASP A 1 96 ? 85.833 82.405 58.683 1.00 51.31 96 ASP A C 1
ATOM 579 O O . ASP A 1 96 ? 85.005 83.089 59.293 1.00 55.00 96 ASP A O 1
ATOM 584 N N . ALA A 1 97 ? 87.138 82.474 58.938 1.00 48.00 97 ALA A N 1
ATOM 585 C CA . ALA A 1 97 ? 87.657 83.365 59.965 1.00 43.68 97 ALA A CA 1
ATOM 586 C C . ALA A 1 97 ? 89.109 83.693 59.657 1.00 45.11 97 ALA A C 1
ATOM 587 O O . ALA A 1 97 ? 89.789 82.969 58.926 1.00 51.63 97 ALA A O 1
ATOM 589 N N . VAL A 1 98 ? 89.574 84.800 60.236 1.00 41.09 98 VAL A N 1
ATOM 590 C CA . VAL A 1 98 ? 90.951 85.251 60.069 1.00 35.23 98 VAL A CA 1
ATOM 591 C C . VAL A 1 98 ? 91.252 86.231 61.192 1.00 28.20 98 VAL A C 1
ATOM 592 O O . VAL A 1 98 ? 90.362 86.941 61.670 1.00 35.65 98 VAL A O 1
ATOM 596 N N . MET A 1 99 ? 92.508 86.257 61.627 1.00 24.58 99 MET A N 1
ATOM 597 C CA . MET A 1 99 ? 92.940 87.115 62.723 1.00 28.94 99 MET A CA 1
ATOM 598 C C . MET A 1 99 ? 93.888 88.186 62.203 1.00 35.08 99 MET A C 1
ATOM 599 O O . MET A 1 99 ? 94.849 87.880 61.490 1.00 41.35 99 MET A O 1
ATOM 604 N N . LEU A 1 100 ? 93.611 89.433 62.562 1.00 30.85 100 LEU A N 1
ATOM 605 C CA . LEU A 1 100 ? 94.407 90.589 62.191 1.00 23.79 100 LEU A CA 1
ATOM 606 C C . LEU A 1 100 ? 94.897 91.305 63.442 1.00 26.84 100 LEU A C 1
ATOM 607 O O . LEU A 1 100 ? 94.281 91.200 64.509 1.00 35.02 100 LEU A O 1
ATOM 612 N N . PRO A 1 101 ? 96.011 92.031 63.352 1.00 17.90 101 PRO A N 1
ATOM 613 C CA . PRO A 1 101 ? 96.461 92.824 64.501 1.00 19.53 101 PRO A CA 1
ATOM 614 C C . PRO A 1 101 ? 95.459 93.916 64.841 1.00 24.77 101 PRO A C 1
ATOM 615 O O . PRO A 1 101 ? 94.771 94.453 63.970 1.00 30.95 101 PRO A O 1
ATOM 619 N N . VAL A 1 102 ? 95.382 94.241 66.133 1.00 18.48 102 VAL A N 1
ATOM 620 C CA . VAL A 1 102 ? 94.373 95.185 66.605 1.00 20.44 102 VAL A CA 1
ATOM 621 C C . VAL A 1 102 ? 94.634 96.590 66.075 1.00 30.69 102 VAL A C 1
ATOM 622 O O . VAL A 1 102 ? 93.695 97.375 65.895 1.00 32.12 102 VAL A O 1
ATOM 626 N N . ASP A 1 103 ? 95.894 96.937 65.819 1.00 30.88 103 ASP A N 1
ATOM 627 C CA . ASP A 1 103 ? 96.234 98.287 65.389 1.00 32.49 103 ASP A CA 1
ATOM 628 C C . ASP A 1 103 ? 96.063 98.505 63.891 1.00 31.88 103 ASP A C 1
ATOM 629 O O . ASP A 1 103 ? 96.229 99.638 63.427 1.00 38.16 103 ASP A O 1
ATOM 634 N N . LYS A 1 104 ? 95.738 97.464 63.127 1.00 21.01 104 LYS A N 1
ATOM 635 C CA . LYS A 1 104 ? 95.552 97.606 61.689 1.00 24.81 104 LYS A CA 1
ATOM 636 C C . LYS A 1 104 ? 94.111 97.896 61.293 1.00 28.23 104 LYS A C 1
ATOM 637 O O . LYS A 1 104 ? 93.861 98.211 60.124 1.00 26.64 104 LYS A O 1
ATOM 643 N N . ILE A 1 105 ? 93.162 97.798 62.222 1.00 32.92 105 ILE A N 1
ATOM 644 C CA . ILE A 1 105 ? 91.760 98.088 61.963 1.00 32.08 105 ILE A CA 1
ATOM 645 C C . ILE A 1 105 ? 91.229 98.976 63.084 1.00 31.28 105 ILE A C 1
ATOM 646 O O . ILE A 1 105 ? 91.919 99.253 64.065 1.00 32.90 105 ILE A O 1
ATOM 651 N N . TRP A 1 106 ? 89.986 99.421 62.926 1.00 28.02 106 TRP A N 1
ATOM 652 C CA . TRP A 1 106 ? 89.349 100.265 63.926 1.00 23.70 106 TRP A CA 1
ATOM 653 C C . TRP A 1 106 ? 88.813 99.422 65.076 1.00 23.77 106 TRP A C 1
ATOM 654 O O . TRP A 1 106 ? 88.228 98.356 64.866 1.00 28.15 106 TRP A O 1
ATOM 665 N N . THR A 1 107 ? 89.016 99.912 66.301 1.00 20.25 107 THR A N 1
ATOM 666 C CA . THR A 1 107 ? 88.578 99.221 67.504 1.00 21.37 107 THR A CA 1
ATOM 667 C C . THR A 1 107 ? 87.961 100.243 68.454 1.00 29.53 107 THR A C 1
ATOM 668 O O . THR A 1 107 ? 88.575 101.295 68.709 1.00 38.52 107 THR A O 1
ATOM 672 N N . PRO A 1 108 ? 86.767 99.981 68.982 1.00 20.44 108 PRO A N 1
ATOM 673 C CA . PRO A 1 108 ? 86.152 100.933 69.912 1.00 15.85 108 PRO A CA 1
ATOM 674 C C . PRO A 1 108 ? 86.915 101.012 71.224 1.00 20.32 108 PRO A C 1
ATOM 675 O O . PRO A 1 108 ? 87.546 100.048 71.666 1.00 29.42 108 PRO A O 1
ATOM 679 N N . VAL A 1 109 ? 86.845 102.181 71.850 1.00 21.21 109 VAL A N 1
ATOM 680 C CA . VAL A 1 109 ? 87.526 102.450 73.110 1.00 20.36 109 VAL A CA 1
ATOM 681 C C . VAL A 1 109 ? 86.451 102.602 74.179 1.00 18.57 109 VAL A C 1
ATOM 682 O O . VAL A 1 109 ? 85.819 103.657 74.297 1.00 27.93 109 VAL A O 1
ATOM 686 N N . LEU A 1 110 ? 86.238 101.547 74.961 1.00 19.33 110 LEU A N 1
ATOM 687 C CA . LEU A 1 110 ? 85.273 101.606 76.050 1.00 25.43 110 LEU A CA 1
ATOM 688 C C . LEU A 1 110 ? 85.811 102.461 77.189 1.00 27.87 110 LEU A C 1
ATOM 689 O O . LEU A 1 110 ? 87.007 102.442 77.492 1.00 31.95 110 LEU A O 1
ATOM 694 N N . GLN A 1 111 ? 84.917 103.215 77.825 1.00 29.48 111 GLN A N 1
ATOM 695 C CA . GLN A 1 111 ? 85.295 104.167 78.857 1.00 27.12 111 GLN A CA 1
ATOM 696 C C . GLN A 1 111 ? 84.453 103.948 80.105 1.00 30.09 111 GLN A C 1
ATOM 697 O O . GLN A 1 111 ? 83.363 103.375 80.056 1.00 36.39 111 GLN A O 1
ATOM 703 N N . VAL A 1 112 ? 84.986 104.414 81.232 1.00 21.69 112 VAL A N 1
ATOM 704 C CA . VAL A 1 112 ? 84.231 104.491 82.477 1.00 14.67 112 VAL A CA 1
ATOM 705 C C . VAL A 1 112 ? 84.044 105.967 82.800 1.00 23.23 112 VAL A C 1
ATOM 706 O O . VAL A 1 112 ? 84.918 106.601 83.401 1.00 38.37 112 VAL A O 1
ATOM 710 N N . LYS A 1 113 ? 82.908 106.529 82.381 1.00 21.86 113 LYS A N 1
ATOM 711 C CA . LYS A 1 113 ? 82.702 107.968 82.501 1.00 22.87 113 LYS A CA 1
ATOM 712 C C . LYS A 1 113 ? 82.432 108.390 83.939 1.00 28.53 113 LYS A C 1
ATOM 713 O O . LYS A 1 113 ? 82.718 109.533 84.310 1.00 32.65 113 LYS A O 1
ATOM 719 N N . ASN A 1 114 ? 81.877 107.492 84.755 1.00 26.64 114 ASN A N 1
ATOM 720 C CA . ASN A 1 114 ? 81.500 107.863 86.114 1.00 21.00 114 ASN A CA 1
ATOM 721 C C . ASN A 1 114 ? 82.720 108.205 86.962 1.00 17.79 114 ASN A C 1
ATOM 722 O O . ASN A 1 114 ? 82.687 109.159 87.747 1.00 27.88 114 ASN A O 1
ATOM 727 N N . GLY A 1 115 ? 83.805 107.444 86.818 1.00 20.03 115 GLY A N 1
ATOM 728 C CA . GLY A 1 115 ? 84.983 107.606 87.637 1.00 23.39 115 GLY A CA 1
ATOM 729 C C . GLY A 1 115 ? 86.143 108.270 86.910 1.00 18.10 115 GLY A C 1
ATOM 730 O O . GLY A 1 115 ? 86.104 108.551 85.715 1.00 14.14 115 GLY A O 1
ATOM 731 N N . ILE A 1 116 ? 87.197 108.518 87.683 1.00 27.05 116 ILE A N 1
ATOM 732 C CA . ILE A 1 116 ? 88.404 109.153 87.175 1.00 26.45 116 ILE A CA 1
ATOM 733 C C . ILE A 1 116 ? 89.385 108.084 86.711 1.00 27.66 116 ILE A C 1
ATOM 734 O O . ILE A 1 116 ? 89.278 106.908 87.064 1.00 41.73 116 ILE A O 1
ATOM 739 N N . SER A 1 117 ? 90.355 108.504 85.901 1.00 16.41 117 SER A N 1
ATOM 740 C CA . SER A 1 117 ? 91.490 107.672 85.507 1.00 21.74 117 SER A CA 1
ATOM 741 C C . SER A 1 117 ? 91.033 106.340 84.911 1.00 23.11 117 SER A C 1
ATOM 742 O O . SER A 1 117 ? 91.306 105.261 85.440 1.00 20.79 117 SER A O 1
ATOM 745 N N . THR A 1 118 ? 90.324 106.433 83.792 1.00 27.93 118 THR A N 1
ATOM 746 C CA . THR A 1 118 ? 89.883 105.260 83.050 1.00 28.42 118 THR A CA 1
ATOM 747 C C . THR A 1 118 ? 90.866 104.980 81.920 1.00 25.20 118 THR A C 1
ATOM 748 O O . THR A 1 118 ? 91.259 105.895 81.188 1.00 29.95 118 THR A O 1
ATOM 752 N N . ASN A 1 119 ? 91.276 103.720 81.794 1.00 18.53 119 ASN A N 1
ATOM 753 C CA . ASN A 1 119 ? 92.253 103.325 80.789 1.00 24.38 119 ASN A CA 1
ATOM 754 C C . ASN A 1 119 ? 91.913 101.936 80.275 1.00 23.62 119 ASN A C 1
ATOM 755 O O . ASN A 1 119 ? 91.743 101.004 81.066 1.00 31.31 119 ASN A O 1
ATOM 760 N N . MET A 1 120 ? 91.820 101.803 78.956 1.00 24.64 120 MET A N 1
ATOM 761 C CA . MET A 1 120 ? 91.507 100.540 78.307 1.00 26.68 120 MET A CA 1
ATOM 762 C C . MET A 1 120 ? 92.762 99.966 77.663 1.00 31.92 120 MET A C 1
ATOM 763 O O . MET A 1 120 ? 93.502 100.680 76.978 1.00 40.32 120 MET A O 1
ATOM 768 N N . LYS A 1 121 ? 92.997 98.676 77.885 1.00 31.30 121 LYS A N 1
ATOM 769 C CA . LYS A 1 121 ? 94.167 97.988 77.362 1.00 26.31 121 LYS A CA 1
ATOM 770 C C . LYS A 1 121 ? 93.734 96.704 76.672 1.00 24.95 121 LYS A C 1
ATOM 771 O O . LYS A 1 121 ? 92.856 95.990 77.166 1.00 30.17 121 LYS A O 1
ATOM 777 N N . HIS A 1 122 ? 94.347 96.419 75.526 1.00 29.55 122 HIS A N 1
ATOM 778 C CA . HIS A 1 122 ? 94.025 95.207 74.786 1.00 28.44 122 HIS A CA 1
ATOM 779 C C . HIS A 1 122 ? 94.592 93.988 75.500 1.00 31.65 122 HIS A C 1
ATOM 780 O O . HIS A 1 122 ? 95.769 93.964 75.872 1.00 31.51 122 HIS A O 1
ATOM 787 N N . ASP A 1 123 ? 93.747 92.973 75.697 1.00 31.29 123 ASP A N 1
ATOM 788 C CA . ASP A 1 123 ? 94.217 91.731 76.301 1.00 32.54 123 ASP A CA 1
ATOM 789 C C . ASP A 1 123 ? 95.239 91.041 75.408 1.00 33.85 123 ASP A C 1
ATOM 790 O O . ASP A 1 123 ? 96.256 90.529 75.893 1.00 30.18 123 ASP A O 1
ATOM 795 N N . ALA A 1 124 ? 94.990 91.020 74.102 1.00 36.56 124 ALA A N 1
ATOM 796 C CA . ALA A 1 124 ? 95.887 90.413 73.133 1.00 30.33 124 ALA A CA 1
ATOM 797 C C . ALA A 1 124 ? 96.077 91.362 71.959 1.00 29.64 124 ALA A C 1
ATOM 798 O O . ALA A 1 124 ? 95.326 92.324 71.778 1.00 31.49 124 ALA A O 1
ATOM 800 N N . ASN A 1 125 ? 97.096 91.078 71.153 1.00 28.49 125 ASN A N 1
ATOM 801 C CA . ASN A 1 125 ? 97.418 91.894 69.991 1.00 25.90 125 ASN A CA 1
ATOM 802 C C . ASN A 1 125 ? 96.713 91.428 68.725 1.00 29.62 125 ASN A C 1
ATOM 803 O O . ASN A 1 125 ? 96.964 91.989 67.654 1.00 33.32 125 ASN A O 1
ATOM 808 N N . ASP A 1 126 ? 95.845 90.424 68.818 1.00 28.85 126 ASP A N 1
ATOM 809 C CA . ASP A 1 126 ? 95.116 89.911 67.668 1.00 23.31 126 ASP A CA 1
ATOM 810 C C . ASP A 1 126 ? 93.629 89.854 67.983 1.00 33.48 126 ASP A C 1
ATOM 811 O O . ASP A 1 126 ? 93.226 89.675 69.135 1.00 43.40 126 ASP A O 1
ATOM 816 N N . LEU A 1 127 ? 92.818 90.012 66.941 1.00 24.52 127 LEU A N 1
ATOM 817 C CA . LEU A 1 127 ? 91.370 89.924 67.046 1.00 25.33 127 LEU A CA 1
ATOM 818 C C . LEU A 1 127 ? 90.835 89.066 65.910 1.00 28.07 127 LEU A C 1
ATOM 819 O O . LEU A 1 127 ? 91.434 88.987 64.835 1.00 37.67 127 LEU A O 1
ATOM 824 N N . LEU A 1 128 ? 89.696 88.425 66.155 1.00 24.68 128 LEU A N 1
ATOM 825 C CA . LEU A 1 128 ? 89.113 87.494 65.199 1.00 20.84 128 LEU A CA 1
ATOM 826 C C . LEU A 1 128 ? 88.061 88.200 64.354 1.00 22.69 128 LEU A C 1
ATOM 827 O O . LEU A 1 128 ? 87.192 88.898 64.885 1.00 31.98 128 LEU A O 1
ATOM 832 N N . VAL A 1 129 ? 88.143 88.014 63.038 1.00 20.86 129 VAL A N 1
ATOM 833 C CA . VAL A 1 129 ? 87.206 88.598 62.087 1.00 13.53 129 VAL A CA 1
ATOM 834 C C . VAL A 1 129 ? 86.547 87.467 61.312 1.00 28.37 129 VAL A C 1
ATOM 835 O O . VAL A 1 129 ? 87.235 86.579 60.796 1.00 39.21 129 VAL A O 1
ATOM 839 N N . TYR A 1 130 ? 85.221 87.501 61.231 1.00 36.74 130 TYR A N 1
ATOM 840 C CA . TYR A 1 130 ? 84.471 86.476 60.525 1.00 33.60 130 TYR A CA 1
ATOM 841 C C . TYR A 1 130 ? 84.230 86.887 59.074 1.00 32.19 130 TYR A C 1
ATOM 842 O O . TYR A 1 130 ? 84.537 88.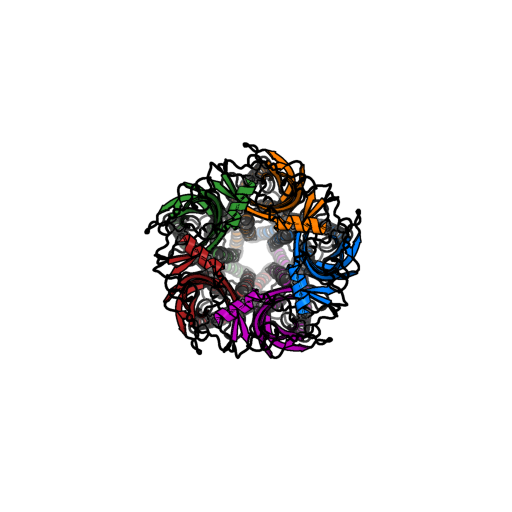004 58.654 1.00 40.10 130 TYR A O 1
ATOM 851 N N . SER A 1 131 ? 83.668 85.955 58.303 1.00 34.71 131 SER A N 1
ATOM 852 C CA . SER A 1 131 ? 83.458 86.184 56.878 1.00 43.03 131 SER A CA 1
ATOM 853 C C . SER A 1 131 ? 82.388 87.231 56.600 1.00 40.43 131 SER A C 1
ATOM 854 O O . SER A 1 131 ? 82.353 87.781 55.495 1.00 39.88 131 SER A O 1
ATOM 857 N N . ASN A 1 132 ? 81.517 87.517 57.566 1.00 40.78 132 ASN A N 1
ATOM 858 C CA . ASN A 1 132 ? 80.436 88.475 57.381 1.00 41.83 132 ASN A CA 1
ATOM 859 C C . ASN A 1 132 ? 80.747 89.841 57.979 1.00 44.12 132 ASN A C 1
ATOM 860 O O . ASN A 1 132 ? 79.870 90.709 58.004 1.00 41.65 132 ASN A O 1
ATOM 865 N N . GLY A 1 133 ? 81.972 90.053 58.456 1.00 37.76 133 GLY A N 1
ATOM 866 C CA . GLY A 1 133 ? 82.386 91.333 58.988 1.00 35.98 133 GLY A CA 1
ATOM 867 C C . GLY A 1 133 ? 82.380 91.436 60.498 1.00 32.00 133 GLY A C 1
ATOM 868 O O . GLY A 1 133 ? 82.922 92.410 61.034 1.00 35.93 133 GLY A O 1
ATOM 869 N N . THR A 1 134 ? 81.784 90.474 61.198 1.00 23.11 134 THR A N 1
ATOM 870 C CA . THR A 1 134 ? 81.754 90.515 62.654 1.00 27.58 134 THR A CA 1
ATOM 871 C C . THR A 1 134 ? 83.166 90.384 63.212 1.00 32.43 134 THR A C 1
ATOM 872 O O . THR A 1 134 ? 83.943 89.532 62.771 1.00 43.74 134 THR A O 1
ATOM 876 N N . VAL A 1 135 ? 83.497 91.232 64.183 1.00 15.31 135 VAL A N 1
ATOM 877 C CA . VAL A 1 135 ? 84.826 91.283 64.779 1.00 16.04 135 VAL A CA 1
ATOM 878 C C . VAL A 1 135 ? 84.702 90.978 66.264 1.00 16.31 135 VAL A C 1
ATOM 879 O O . VAL A 1 135 ? 83.853 91.555 66.952 1.00 36.88 135 VAL A O 1
ATOM 883 N N . ASN A 1 136 ? 85.546 90.075 66.753 1.00 14.52 136 ASN A N 1
ATOM 884 C CA . ASN A 1 136 ? 85.583 89.704 68.161 1.00 13.07 136 ASN A CA 1
ATOM 885 C C . ASN A 1 136 ? 86.891 90.185 68.773 1.00 20.80 136 ASN A C 1
ATOM 886 O O . ASN A 1 136 ? 87.971 89.879 68.258 1.00 41.19 136 ASN A O 1
ATOM 891 N N . HIS A 1 137 ? 86.791 90.932 69.868 1.00 11.99 137 HIS A N 1
ATOM 892 C CA . HIS A 1 137 ? 87.961 91.479 70.537 1.00 12.57 137 HIS A CA 1
ATOM 893 C C . HIS A 1 137 ? 87.654 91.635 72.018 1.00 23.19 137 HIS A C 1
ATOM 894 O O . HIS A 1 137 ? 86.580 92.116 72.386 1.00 40.33 137 HIS A O 1
ATOM 901 N N . GLU A 1 138 ? 88.598 91.230 72.861 1.00 22.49 138 GLU A N 1
ATOM 902 C CA . GLU A 1 138 ? 88.450 91.321 74.307 1.00 21.56 138 GLU A CA 1
ATOM 903 C C . GLU A 1 138 ? 89.371 92.406 74.845 1.00 22.14 138 GLU A C 1
ATOM 904 O O . GLU A 1 138 ? 90.540 92.486 74.453 1.00 25.13 138 GLU A O 1
ATOM 910 N N . VAL A 1 139 ? 88.840 93.242 75.738 1.00 14.40 139 VAL A N 1
ATOM 911 C CA . VAL A 1 139 ? 89.574 94.368 76.295 1.00 14.99 139 VAL A CA 1
ATOM 912 C C . VAL A 1 139 ? 89.529 94.291 77.814 1.00 19.23 139 VAL A C 1
ATOM 913 O O . VAL A 1 139 ? 88.662 93.642 78.404 1.00 29.48 139 VAL A O 1
ATOM 917 N N . GLN A 1 140 ? 90.487 94.964 78.445 1.00 18.46 140 GLN A N 1
ATOM 918 C CA . GLN A 1 140 ? 90.573 95.059 79.897 1.00 10.83 140 GLN A CA 1
ATOM 919 C C . GLN A 1 140 ? 90.596 96.530 80.281 1.00 18.40 140 GLN A C 1
ATOM 920 O O . GLN A 1 140 ? 91.448 97.285 79.800 1.00 33.08 140 GLN A O 1
ATOM 926 N N . ILE A 1 141 ? 89.667 96.934 81.142 1.00 14.77 141 ILE A N 1
ATOM 927 C CA . ILE A 1 141 ? 89.491 98.331 81.523 1.00 11.72 141 ILE A CA 1
ATOM 928 C C . ILE A 1 141 ? 89.807 98.469 83.005 1.00 16.40 141 ILE A C 1
ATOM 929 O O . ILE A 1 141 ? 89.212 97.780 83.842 1.00 31.60 141 ILE A O 1
ATOM 934 N N . ASN A 1 142 ? 90.742 99.358 83.328 1.00 11.86 142 ASN A N 1
ATOM 935 C CA . ASN A 1 142 ? 91.081 99.690 84.706 1.00 2.76 142 ASN A CA 1
ATOM 936 C C . ASN A 1 142 ? 90.644 101.123 84.976 1.00 17.21 142 ASN A C 1
ATOM 937 O O . ASN A 1 142 ? 91.073 102.047 84.277 1.00 26.72 142 ASN A O 1
ATOM 942 N N . ALA A 1 143 ? 89.796 101.305 85.985 1.00 12.84 143 ALA A N 1
ATOM 943 C CA . ALA A 1 143 ? 89.262 102.617 86.309 1.00 11.28 143 ALA A CA 1
ATOM 944 C C . ALA A 1 143 ? 89.294 102.826 87.816 1.00 19.18 143 ALA A C 1
ATOM 945 O O . ALA A 1 143 ? 89.283 101.873 88.598 1.00 28.92 143 ALA A O 1
ATOM 947 N N . GLU A 1 144 ? 89.336 104.095 88.212 1.00 23.12 144 GLU A N 1
ATOM 948 C CA . GLU A 1 144 ? 89.293 104.495 89.612 1.00 19.58 144 GLU A CA 1
ATOM 949 C C . GLU A 1 144 ? 88.026 105.307 89.835 1.00 22.95 144 GLU A C 1
ATOM 950 O O . GLU A 1 144 ? 87.888 106.408 89.295 1.00 30.97 144 GLU A O 1
ATOM 956 N N . ILE A 1 145 ? 87.109 104.771 90.633 1.00 23.42 145 ILE A N 1
ATOM 957 C CA . ILE A 1 145 ? 85.787 105.356 90.822 1.00 20.67 145 ILE A CA 1
ATOM 958 C C . ILE A 1 145 ? 85.733 106.014 92.192 1.00 29.26 145 ILE A C 1
ATOM 959 O O . ILE A 1 145 ? 86.058 105.383 93.205 1.00 29.78 145 ILE A O 1
ATOM 964 N N . ASN A 1 146 ? 85.326 107.281 92.220 1.00 37.41 146 ASN A N 1
ATOM 965 C CA . ASN A 1 146 ? 85.095 107.993 93.474 1.00 34.94 146 ASN A CA 1
ATOM 966 C C . ASN A 1 146 ? 83.804 107.468 94.086 1.00 35.70 146 ASN A C 1
ATOM 967 O O . ASN A 1 146 ? 82.709 107.921 93.746 1.00 35.34 146 ASN A O 1
ATOM 972 N N . CYS A 1 147 ? 83.930 106.505 94.993 1.00 37.44 147 CYS A N 1
ATOM 973 C CA . CYS A 1 147 ? 82.767 105.833 95.553 1.00 33.92 147 CYS A CA 1
ATOM 974 C C . CYS A 1 147 ? 82.197 106.634 96.716 1.00 43.03 147 CYS A C 1
ATOM 975 O O . CYS A 1 147 ? 82.942 107.113 97.577 1.00 49.38 147 CYS A O 1
ATOM 978 N N . GLU A 1 148 ? 80.876 106.780 96.738 1.00 50.60 148 GLU A N 1
ATOM 979 C CA . GLU A 1 148 ? 80.169 107.454 97.821 1.00 56.40 148 GLU A CA 1
ATOM 980 C C . GLU A 1 148 ? 79.394 106.403 98.606 1.00 59.38 148 GLU A C 1
ATOM 981 O O . GLU A 1 148 ? 78.458 105.792 98.079 1.00 61.32 148 GLU A O 1
ATOM 987 N N . VAL A 1 149 ? 79.786 106.194 99.860 1.00 44.29 149 VAL A N 1
ATOM 988 C CA . VAL A 1 149 ? 79.143 105.227 100.740 1.00 39.22 149 VAL A CA 1
ATOM 989 C C . VAL A 1 149 ? 78.845 105.907 102.067 1.00 47.25 149 VAL A C 1
ATOM 990 O O . VAL A 1 149 ? 79.629 106.736 102.542 1.00 47.10 149 VAL A O 1
ATOM 994 N N . ASN A 1 150 ? 77.705 105.563 102.660 1.00 53.46 150 ASN A N 1
ATOM 995 C CA . ASN A 1 150 ? 77.300 106.133 103.943 1.00 46.81 150 ASN A CA 1
ATOM 996 C C . ASN A 1 150 ? 78.160 105.524 105.042 1.00 47.55 150 ASN A C 1
ATOM 997 O O . ASN A 1 150 ? 77.878 104.432 105.539 1.00 45.50 150 ASN A O 1
ATOM 1002 N N . LEU A 1 151 ? 79.221 106.234 105.428 1.00 41.86 151 LEU A N 1
ATOM 1003 C CA . LEU A 1 151 ? 80.141 105.778 106.462 1.00 38.86 151 LEU A CA 1
ATOM 1004 C C . LEU A 1 151 ? 79.794 106.340 107.835 1.00 41.02 151 LEU A C 1
ATOM 1005 O O . LEU A 1 151 ? 80.686 106.546 108.663 1.00 43.66 151 LEU A O 1
ATOM 1010 N N . PHE A 1 152 ? 78.511 106.605 108.090 1.00 39.48 152 PHE A N 1
ATOM 1011 C CA . PHE A 1 152 ? 78.108 107.074 109.411 1.00 36.54 152 PHE A CA 1
ATOM 1012 C C . PHE A 1 152 ? 78.389 106.021 110.474 1.00 40.07 152 PHE A C 1
ATOM 1013 O O . PHE A 1 152 ? 78.838 106.346 111.579 1.00 46.49 152 PHE A O 1
ATOM 1021 N N . ASN A 1 153 ? 78.129 104.755 110.159 1.00 34.41 153 ASN A N 1
ATOM 1022 C CA . ASN A 1 153 ? 78.356 103.649 111.086 1.00 34.01 153 ASN A CA 1
ATOM 1023 C C . ASN A 1 153 ? 79.605 102.894 110.644 1.00 34.73 153 ASN A C 1
ATOM 1024 O O . ASN A 1 153 ? 79.541 101.958 109.849 1.00 52.66 153 ASN A O 1
ATOM 1029 N N . TYR A 1 154 ? 80.752 103.320 111.156 1.00 24.95 154 TYR A N 1
ATOM 1030 C CA . TYR A 1 154 ? 81.918 102.472 110.957 1.00 30.43 154 TYR A CA 1
ATOM 1031 C C . TYR A 1 154 ? 82.125 101.568 112.171 1.00 42.66 154 TYR A C 1
ATOM 1032 O O . TYR A 1 154 ? 82.031 102.030 113.312 1.00 50.61 154 TYR A O 1
ATOM 1041 N N . PRO A 1 155 ? 82.421 100.278 111.968 1.00 36.81 155 PRO A N 1
ATOM 1042 C CA . PRO A 1 155 ? 82.600 99.578 110.683 1.00 35.50 155 PRO A CA 1
ATOM 1043 C C . PRO A 1 155 ? 81.322 99.061 110.011 1.00 36.23 155 PRO A C 1
ATOM 1044 O O . PRO A 1 155 ? 81.404 98.526 108.910 1.00 41.22 155 PRO A O 1
ATOM 1048 N N . PHE A 1 156 ? 80.141 99.187 110.617 1.00 37.57 156 PHE A N 1
ATOM 1049 C CA . PHE A 1 156 ? 78.925 98.578 110.072 1.00 39.58 156 PHE A CA 1
ATOM 1050 C C . PHE A 1 156 ? 78.398 99.459 108.942 1.00 42.89 156 PHE A C 1
ATOM 1051 O O . PHE A 1 156 ? 77.464 100.247 109.101 1.00 47.87 156 PHE A O 1
ATOM 1059 N N . ALA A 1 157 ? 79.009 99.309 107.769 1.00 38.15 157 ALA A N 1
ATOM 1060 C CA . ALA A 1 157 ? 78.706 100.169 106.635 1.00 32.11 157 ALA A CA 1
ATOM 1061 C C . ALA A 1 157 ? 78.632 99.346 105.357 1.00 41.94 157 ALA A C 1
ATOM 1062 O O . ALA A 1 157 ? 79.224 98.268 105.254 1.00 51.03 157 ALA A O 1
ATOM 1064 N N . GLY A 1 158 ? 77.892 99.870 104.382 1.00 45.67 158 GLY A N 1
ATOM 1065 C CA . GLY A 1 158 ? 77.751 99.236 103.085 1.00 40.75 158 GLY A CA 1
ATOM 1066 C C . GLY A 1 158 ? 76.791 99.984 102.183 1.00 42.76 158 GLY A C 1
ATOM 1067 O O . GLY A 1 158 ? 75.714 100.395 102.627 1.00 54.32 158 GLY A O 1
ATOM 1068 N N . ASP A 1 159 ? 77.163 100.171 100.919 1.00 37.89 159 ASP A N 1
ATOM 1069 C CA . ASP A 1 159 ? 76.318 100.903 99.987 1.00 42.38 159 ASP A CA 1
ATOM 1070 C C . ASP A 1 159 ? 76.634 100.462 98.565 1.00 41.10 159 ASP A C 1
ATOM 1071 O O . ASP A 1 159 ? 77.704 99.916 98.283 1.00 46.02 159 ASP A O 1
ATOM 1076 N N . GLU A 1 160 ? 75.680 100.706 97.671 1.00 39.93 160 GLU A N 1
ATOM 1077 C CA . GLU A 1 160 ? 75.829 100.340 96.270 1.00 41.79 160 GLU A CA 1
ATOM 1078 C C . GLU A 1 160 ? 76.634 101.405 95.536 1.00 45.18 160 GLU A C 1
ATOM 1079 O O . GLU A 1 160 ? 76.335 102.600 95.633 1.00 47.23 160 GLU A O 1
ATOM 1085 N N . CYS A 1 161 ? 77.652 100.970 94.799 1.00 43.31 161 CYS A N 1
ATOM 1086 C CA . CYS A 1 161 ? 78.550 101.878 94.095 1.00 33.84 161 CYS A CA 1
ATOM 1087 C C . CYS A 1 161 ? 78.347 101.755 92.592 1.00 37.73 161 CYS A C 1
ATOM 1088 O O . CYS A 1 161 ? 78.696 100.716 92.010 1.00 44.20 161 CYS A O 1
ATOM 1091 N N . PRO A 1 162 ? 77.799 102.767 91.921 1.00 39.12 162 PRO A N 1
ATOM 1092 C CA . PRO A 1 162 ? 77.591 102.665 90.473 1.00 38.21 162 PRO A CA 1
ATOM 1093 C C . PRO A 1 162 ? 78.890 102.813 89.696 1.00 38.71 162 PRO A C 1
ATOM 1094 O O . PRO A 1 162 ? 79.738 103.652 90.013 1.00 45.16 162 PRO A O 1
ATOM 1098 N N . VAL A 1 163 ? 79.038 101.983 88.667 1.00 34.64 163 VAL A N 1
ATOM 1099 C CA . VAL A 1 163 ? 80.172 102.036 87.750 1.00 32.03 163 VAL A CA 1
ATOM 1100 C C . VAL A 1 163 ? 79.603 102.104 86.340 1.00 32.11 163 VAL A C 1
ATOM 1101 O O . VAL A 1 163 ? 79.006 101.133 85.861 1.00 33.26 163 VAL A O 1
ATOM 1105 N N . ALA A 1 164 ? 79.786 103.241 85.676 1.00 32.60 164 ALA A N 1
ATOM 1106 C CA . ALA A 1 164 ? 79.224 103.456 84.351 1.00 31.13 164 ALA A CA 1
ATOM 1107 C C . ALA A 1 164 ? 80.178 102.962 83.273 1.00 35.46 164 ALA A C 1
ATOM 1108 O O . ALA A 1 164 ? 81.398 103.101 83.392 1.00 46.74 164 ALA A O 1
ATOM 1110 N N . ILE A 1 165 ? 79.609 102.382 82.220 1.00 30.76 165 ILE A N 1
ATOM 1111 C CA . ILE A 1 165 ? 80.357 101.927 81.054 1.00 29.90 165 ILE A CA 1
ATOM 1112 C C . ILE A 1 165 ? 79.780 102.640 79.840 1.00 34.22 165 ILE A C 1
ATOM 1113 O O . ILE A 1 165 ? 78.570 102.568 79.590 1.00 37.40 165 ILE A O 1
ATOM 1118 N N . GLU A 1 166 ? 80.638 103.326 79.088 1.00 41.09 166 GLU A N 1
ATOM 1119 C CA . GLU A 1 166 ? 80.167 104.175 78.005 1.00 33.60 166 GLU A CA 1
ATOM 1120 C C . GLU A 1 166 ? 81.182 104.169 76.870 1.00 34.05 166 GLU A C 1
ATOM 1121 O O . GLU A 1 166 ? 82.368 103.897 77.068 1.00 40.38 166 GLU A O 1
ATOM 1127 N N . THR A 1 167 ? 80.690 104.474 75.670 1.00 33.10 167 THR A N 1
ATOM 1128 C CA . THR A 1 167 ? 81.512 104.630 74.480 1.00 38.20 167 THR A CA 1
ATOM 1129 C C . THR A 1 167 ? 81.240 106.006 73.888 1.00 49.29 167 THR A C 1
ATOM 1130 O O . THR A 1 167 ? 80.164 106.578 74.088 1.00 53.20 167 THR A O 1
ATOM 1134 N N . PHE A 1 168 ? 82.230 106.541 73.173 1.00 47.54 168 PHE A N 1
ATOM 1135 C CA . PHE A 1 168 ? 82.135 107.896 72.641 1.00 43.32 168 PHE A CA 1
ATOM 1136 C C . PHE A 1 168 ? 80.906 108.054 71.755 1.00 45.71 168 PHE A C 1
ATOM 1137 O O . PHE A 1 168 ? 80.629 107.215 70.894 1.00 48.08 168 PHE A O 1
ATOM 1145 N N . SER A 1 169 ? 80.169 109.143 71.975 1.00 56.18 169 SER A N 1
ATOM 1146 C CA . SER A 1 169 ? 78.953 109.432 71.216 1.00 58.89 169 SER A CA 1
ATOM 1147 C C . SER A 1 169 ? 78.762 110.945 71.231 1.00 58.79 169 SER A C 1
ATOM 1148 O O . SER A 1 169 ? 78.363 111.510 72.254 1.00 59.97 169 SER A O 1
ATOM 1151 N N . SER A 1 170 ? 79.049 111.590 70.104 1.00 52.67 170 SER A N 1
ATOM 1152 C CA . SER A 1 170 ? 78.977 113.040 69.989 1.00 55.84 170 SER A CA 1
ATOM 1153 C C . SER A 1 170 ? 78.018 113.425 68.873 1.00 58.91 170 SER A C 1
ATOM 1154 O O . SER A 1 170 ? 78.161 112.957 67.738 1.00 61.32 170 SER A O 1
ATOM 1157 N N . GLY A 1 171 ? 77.054 114.282 69.199 1.00 64.50 171 GLY A N 1
ATOM 1158 C CA . GLY A 1 171 ? 76.162 114.828 68.188 1.00 64.41 171 GLY A CA 1
ATOM 1159 C C . GLY A 1 171 ? 75.355 113.756 67.485 1.00 64.27 171 GLY A C 1
ATOM 1160 O O . GLY A 1 171 ? 74.749 112.881 68.115 1.00 63.46 171 GLY A O 1
ATOM 1161 N N . GLU A 1 172 ? 75.338 113.832 66.152 1.00 59.70 172 GLU A N 1
ATOM 1162 C CA . GLU A 1 172 ? 74.554 112.893 65.355 1.00 63.47 172 GLU A CA 1
ATOM 1163 C C . GLU A 1 172 ? 75.053 111.464 65.521 1.00 67.22 172 GLU A C 1
ATOM 1164 O O . GLU A 1 172 ? 74.254 110.530 65.654 1.00 68.53 172 GLU A O 1
ATOM 1170 N N . CYS A 1 173 ? 76.369 111.275 65.522 1.00 64.73 173 CYS A N 1
ATOM 1171 C CA . CYS A 1 173 ? 76.947 109.939 65.572 1.00 64.01 173 CYS A CA 1
ATOM 1172 C C . CYS A 1 173 ? 76.847 109.383 66.987 1.00 65.33 173 CYS A C 1
ATOM 1173 O O . CYS A 1 173 ? 77.402 109.959 67.930 1.00 63.75 173 CYS A O 1
ATOM 1176 N N . VAL A 1 174 ? 76.141 108.265 67.133 1.00 56.40 174 VAL A N 1
ATOM 1177 C CA . VAL A 1 174 ? 75.939 107.609 68.418 1.00 55.12 174 VAL A CA 1
ATOM 1178 C C . VAL A 1 174 ? 76.252 106.128 68.257 1.00 58.37 174 VAL A C 1
ATOM 1179 O O . VAL A 1 174 ? 75.836 105.503 67.275 1.00 57.81 174 VAL A O 1
ATOM 1183 N N . THR A 1 175 ? 77.005 105.575 69.205 1.00 51.39 175 THR A N 1
ATOM 1184 C CA . THR A 1 175 ? 77.370 104.160 69.214 1.00 47.83 175 THR A CA 1
ATOM 1185 C C . THR A 1 175 ? 76.792 103.546 70.485 1.00 47.65 175 THR A C 1
ATOM 1186 O O . THR A 1 175 ? 77.442 103.531 71.533 1.00 44.75 175 THR A O 1
ATOM 1190 N N . THR A 1 176 ? 75.565 103.041 70.388 1.00 45.97 176 THR A N 1
ATOM 1191 C CA . THR A 1 176 ? 74.920 102.418 71.535 1.00 45.10 176 THR A CA 1
ATOM 1192 C C . THR A 1 176 ? 75.633 101.126 71.910 1.00 39.33 176 THR A C 1
ATOM 1193 O O . THR A 1 176 ? 76.053 100.354 71.044 1.00 38.57 176 THR A O 1
ATOM 1197 N N . LEU A 1 177 ? 75.767 100.894 73.212 1.00 23.34 177 LEU A N 1
ATOM 1198 C CA . LEU A 1 177 ? 76.440 99.716 73.741 1.00 19.99 177 LEU A CA 1
ATOM 1199 C C . LEU A 1 177 ? 75.413 98.793 74.380 1.00 29.88 177 LEU A C 1
ATOM 1200 O O . LEU A 1 177 ? 74.599 99.235 75.198 1.00 45.21 177 LEU A O 1
ATOM 1205 N N . ILE A 1 178 ? 75.453 97.518 74.007 1.00 24.79 178 ILE A N 1
ATOM 1206 C CA . ILE A 1 178 ? 74.507 96.519 74.491 1.00 26.90 178 ILE A CA 1
ATOM 1207 C C . ILE A 1 178 ? 75.246 95.580 75.433 1.00 28.34 178 ILE A C 1
ATOM 1208 O O . ILE A 1 178 ? 76.223 94.932 75.037 1.00 31.42 178 ILE A O 1
ATOM 1213 N N . LEU A 1 179 ? 74.781 95.507 76.676 1.00 25.75 179 LEU A N 1
ATOM 1214 C CA . LEU A 1 179 ? 75.349 94.621 77.681 1.00 26.14 179 LEU A CA 1
ATOM 1215 C C . LEU A 1 179 ? 74.407 93.450 77.924 1.00 34.25 179 LEU A C 1
ATOM 1216 O O . LEU A 1 179 ? 73.184 93.614 77.921 1.00 37.45 179 LEU A O 1
ATOM 1221 N N . ASP A 1 180 ? 74.982 92.266 78.133 1.00 45.46 180 ASP A N 1
ATOM 1222 C CA . ASP A 1 180 ? 74.204 91.045 78.296 1.00 42.75 180 ASP A CA 1
ATOM 1223 C C . ASP A 1 180 ? 74.322 90.457 79.697 1.00 45.34 180 ASP A C 1
ATOM 1224 O O . ASP A 1 180 ? 73.308 90.256 80.369 1.00 49.85 180 ASP A O 1
ATOM 1229 N N . GLN A 1 181 ? 75.538 90.176 80.161 1.00 41.00 181 GLN A N 1
ATOM 1230 C CA . GLN A 1 181 ? 75.735 89.506 81.437 1.00 38.91 181 GLN A CA 1
ATOM 1231 C C . GLN A 1 181 ? 76.917 90.123 82.169 1.00 38.11 181 GLN A C 1
ATOM 1232 O O . GLN A 1 181 ? 77.846 90.647 81.550 1.00 44.01 181 GLN A O 1
ATOM 1238 N N . VAL A 1 182 ? 76.870 90.053 83.498 1.00 25.69 182 VAL A N 1
ATOM 1239 C CA . VAL A 1 182 ? 77.951 90.518 84.359 1.00 21.17 182 VAL A CA 1
ATOM 1240 C C . VAL A 1 182 ? 78.284 89.413 85.350 1.00 23.84 182 VAL A C 1
ATOM 1241 O O . VAL A 1 182 ? 77.394 88.908 86.044 1.00 31.85 182 VAL A O 1
ATOM 1245 N N . ARG A 1 183 ? 79.559 89.042 85.417 1.00 19.49 183 ARG A N 1
ATOM 1246 C CA . ARG A 1 183 ? 80.049 88.052 86.366 1.00 16.56 183 ARG A CA 1
ATOM 1247 C C . ARG A 1 183 ? 81.160 88.678 87.192 1.00 24.95 183 ARG A C 1
ATOM 1248 O O . ARG A 1 183 ? 82.134 89.198 86.637 1.00 37.37 183 ARG A O 1
ATOM 1250 N N . SER A 1 184 ? 81.017 88.627 88.512 1.00 29.59 184 SER A N 1
ATOM 1251 C CA . SER A 1 184 ? 81.933 89.290 89.427 1.00 31.89 184 SER A CA 1
ATOM 1252 C C . SER A 1 184 ? 82.779 88.267 90.170 1.00 29.14 184 SER A C 1
ATOM 1253 O O . SER A 1 184 ? 82.268 87.248 90.645 1.00 31.93 184 SER A O 1
ATOM 1256 N N . LEU A 1 185 ? 84.078 88.548 90.268 1.00 27.13 185 LEU A N 1
ATOM 1257 C CA . LEU A 1 185 ? 84.991 87.734 91.070 1.00 33.47 185 LEU A CA 1
ATOM 1258 C C . LEU A 1 185 ? 84.979 88.254 92.508 1.00 41.62 185 LEU A C 1
ATOM 1259 O O . LEU A 1 185 ? 85.923 88.878 92.996 1.00 39.12 185 LEU A O 1
ATOM 1264 N N . ASP A 1 186 ? 83.863 87.985 93.183 1.00 51.32 186 ASP A N 1
ATOM 1265 C CA . ASP A 1 186 ? 83.646 88.517 94.521 1.00 48.53 186 ASP A CA 1
ATOM 1266 C C . ASP A 1 186 ? 84.687 87.983 95.498 1.00 44.99 186 ASP A C 1
ATOM 1267 O O . ASP A 1 186 ? 85.107 86.826 95.420 1.00 45.31 186 ASP A O 1
ATOM 1272 N N . GLY A 1 187 ? 85.104 88.846 96.419 1.00 44.25 187 GLY A N 1
ATOM 1273 C CA . GLY A 1 187 ? 86.116 88.505 97.397 1.00 47.18 187 GLY A CA 1
ATOM 1274 C C . GLY A 1 187 ? 86.664 89.740 98.079 1.00 49.51 187 GLY A C 1
ATOM 1275 O O . GLY A 1 187 ? 86.745 90.807 97.462 1.00 49.28 187 GLY A O 1
ATOM 1276 N N . SER A 1 188 ? 87.035 89.615 99.349 1.00 48.55 188 SER A N 1
ATOM 1277 C CA . SER A 1 188 ? 87.530 90.763 100.096 1.00 44.21 188 SER A CA 1
ATOM 1278 C C . SER A 1 188 ? 88.856 91.246 99.524 1.00 41.23 188 SER A C 1
ATOM 1279 O O . SER A 1 188 ? 89.748 90.451 99.214 1.00 47.87 188 SER A O 1
ATOM 1282 N N . THR A 1 189 ? 88.978 92.564 99.382 1.00 35.63 189 THR A N 1
ATOM 1283 C CA . THR A 1 189 ? 90.200 93.204 98.919 1.00 41.33 189 THR A CA 1
ATOM 1284 C C . THR A 1 189 ? 90.986 93.840 100.059 1.00 42.59 189 THR A C 1
ATOM 1285 O O . THR A 1 189 ? 91.926 94.601 99.808 1.00 50.08 189 THR A O 1
ATOM 1289 N N . GLY A 1 190 ? 90.643 93.513 101.301 1.00 39.90 190 GLY A N 1
ATOM 1290 C CA . GLY A 1 190 ? 91.211 94.161 102.464 1.00 41.15 190 GLY A CA 1
ATOM 1291 C C . GLY A 1 190 ? 90.156 94.343 103.533 1.00 44.79 190 GLY A C 1
ATOM 1292 O O . GLY A 1 190 ? 89.540 93.367 103.972 1.00 48.98 190 GLY A O 1
ATOM 1293 N N . ASP A 1 191 ? 89.937 95.585 103.966 1.00 43.68 191 ASP A N 1
ATOM 1294 C CA . ASP A 1 191 ? 88.855 95.843 104.909 1.00 43.20 191 ASP A CA 1
ATOM 1295 C C . ASP A 1 191 ? 87.492 95.740 104.236 1.00 39.84 191 ASP A C 1
ATOM 1296 O O . ASP A 1 191 ? 86.509 95.364 104.884 1.00 38.64 191 ASP A O 1
ATOM 1301 N N . TRP A 1 192 ? 87.415 96.062 102.948 1.00 33.64 192 TRP A N 1
ATOM 1302 C CA . TRP A 1 192 ? 86.163 96.025 102.207 1.00 24.33 192 TRP A CA 1
ATOM 1303 C C . TRP A 1 192 ? 85.993 94.682 101.512 1.00 24.24 192 TRP A C 1
ATOM 1304 O O . TRP A 1 192 ? 86.962 94.091 101.028 1.00 40.63 192 TRP A O 1
ATOM 1315 N N . GLN A 1 193 ? 84.752 94.206 101.463 1.00 24.51 193 GLN A N 1
ATOM 1316 C CA . GLN A 1 193 ? 84.408 92.966 100.783 1.00 26.95 193 GLN A CA 1
ATOM 1317 C C . GLN A 1 193 ? 83.375 93.259 99.705 1.00 30.85 193 GLN A C 1
ATOM 1318 O O . GLN A 1 193 ? 82.358 93.905 99.974 1.00 33.63 193 GLN A O 1
ATOM 1324 N N . THR A 1 194 ? 83.641 92.788 98.489 1.00 29.60 194 THR A N 1
ATOM 1325 C CA . THR A 1 194 ? 82.716 92.955 97.377 1.00 26.51 194 THR A CA 1
ATOM 1326 C C . THR A 1 194 ? 81.680 91.839 97.409 1.00 29.96 194 THR A C 1
ATOM 1327 O O . THR A 1 194 ? 82.033 90.659 97.491 1.00 34.63 194 THR A O 1
ATOM 1331 N N . THR A 1 195 ? 80.405 92.216 97.345 1.00 32.21 195 THR A N 1
ATOM 1332 C CA . THR A 1 195 ? 79.309 91.265 97.477 1.00 38.74 195 THR A CA 1
ATOM 1333 C C . THR A 1 195 ? 78.691 90.865 96.145 1.00 38.50 195 THR A C 1
ATOM 1334 O O . THR A 1 195 ? 78.393 89.684 95.940 1.00 44.32 195 THR A O 1
ATOM 1338 N N . TYR A 1 196 ? 78.492 91.811 95.231 1.00 31.71 196 TYR A N 1
ATOM 1339 C CA . TYR A 1 196 ? 77.817 91.514 93.975 1.00 29.88 196 TYR A CA 1
ATOM 1340 C C . TYR A 1 196 ? 78.157 92.592 92.956 1.00 32.14 196 TYR A C 1
ATOM 1341 O O . TYR A 1 196 ? 78.754 93.621 93.282 1.00 39.86 196 TYR A O 1
ATOM 1350 N N . ALA A 1 197 ? 77.766 92.334 91.708 1.00 24.86 197 ALA A N 1
ATOM 1351 C CA . ALA A 1 197 ? 77.903 93.311 90.629 1.00 25.78 197 ALA A CA 1
ATOM 1352 C C . ALA A 1 197 ? 76.757 93.061 89.653 1.00 28.30 197 ALA A C 1
ATOM 1353 O O . ALA A 1 197 ? 76.843 92.165 88.809 1.00 31.49 197 ALA A O 1
ATOM 1355 N N . ARG A 1 198 ? 75.695 93.849 89.776 1.00 33.24 198 ARG A N 1
ATOM 1356 C CA . ARG A 1 198 ? 74.491 93.670 88.981 1.00 41.02 198 ARG A CA 1
ATOM 1357 C C . ARG A 1 198 ? 74.409 94.721 87.882 1.00 41.43 198 ARG A C 1
ATOM 1358 O O . ARG A 1 198 ? 74.931 95.831 88.014 1.00 44.06 198 ARG A O 1
ATOM 1366 N N . LEU A 1 199 ? 73.743 94.355 86.791 1.00 39.65 199 LEU A N 1
ATOM 1367 C CA . LEU A 1 199 ? 73.589 95.230 85.637 1.00 32.04 199 LEU A CA 1
ATOM 1368 C C . LEU A 1 199 ? 72.275 95.994 85.760 1.00 39.96 199 LEU A C 1
ATOM 1369 O O . LEU A 1 199 ? 71.207 95.385 85.881 1.00 42.99 199 LEU A O 1
ATOM 1374 N N . LYS A 1 200 ? 72.356 97.321 85.728 1.00 46.55 200 LYS A N 1
ATOM 1375 C CA . LYS A 1 200 ? 71.189 98.188 85.796 1.00 44.61 200 LYS A CA 1
ATOM 1376 C C . LYS A 1 200 ? 71.247 99.190 84.648 1.00 48.28 200 LYS A C 1
ATOM 1377 O O . LYS A 1 200 ? 72.147 99.151 83.804 1.00 50.90 200 LYS A O 1
ATOM 1380 N N . LYS A 1 201 ? 70.273 100.098 84.619 1.00 61.00 201 LYS A N 1
ATOM 1381 C CA . LYS A 1 201 ? 70.175 101.107 83.575 1.00 63.06 201 LYS A CA 1
ATOM 1382 C C . LYS A 1 201 ? 69.951 102.474 84.203 1.00 66.31 201 LYS A C 1
ATOM 1383 O O . LYS A 1 201 ? 69.276 102.594 85.229 1.00 61.32 201 LYS A O 1
ATOM 1385 N N . GLN A 1 202 ? 70.522 103.501 83.580 1.00 76.25 202 GLN A N 1
ATOM 1386 C CA . GLN A 1 202 ? 70.390 104.870 84.052 1.00 71.60 202 GLN A CA 1
ATOM 1387 C C . GLN A 1 202 ? 69.183 105.528 83.383 1.00 74.05 202 GLN A C 1
ATOM 1388 O O . GLN A 1 202 ? 68.354 104.866 82.754 1.00 75.70 202 GLN A O 1
ATOM 1390 N N . ARG A 1 203 ? 69.073 106.851 83.518 1.00 77.80 203 ARG A N 1
ATOM 1391 C CA . ARG A 1 203 ? 67.916 107.564 82.986 1.00 78.94 203 ARG A CA 1
ATOM 1392 C C . ARG A 1 203 ? 67.913 107.559 81.461 1.00 79.00 203 ARG A C 1
ATOM 1393 O O . ARG A 1 203 ? 66.974 107.060 80.831 1.00 78.66 203 ARG A O 1
ATOM 1395 N N . GLU A 1 204 ? 68.958 108.109 80.850 1.00 78.69 204 GLU A N 1
ATOM 1396 C CA . GLU A 1 204 ? 69.018 108.239 79.393 1.00 77.30 204 GLU A CA 1
ATOM 1397 C C . GLU A 1 204 ? 69.567 106.978 78.731 1.00 80.00 204 GLU A C 1
ATOM 1398 O O . GLU A 1 204 ? 70.481 107.036 77.908 1.00 78.83 204 GLU A O 1
ATOM 1400 N N . ASP A 1 205 ? 68.989 105.827 79.083 1.00 74.66 205 ASP A N 1
ATOM 1401 C CA . ASP A 1 205 ? 69.358 104.535 78.499 1.00 74.79 205 ASP A CA 1
ATOM 1402 C C . ASP A 1 205 ? 70.862 104.287 78.590 1.00 75.23 205 ASP A C 1
ATOM 1403 O O . ASP A 1 205 ? 71.492 103.799 77.649 1.00 73.16 205 ASP A O 1
ATOM 1405 N N . ARG A 1 206 ? 71.444 104.627 79.736 1.00 67.67 206 ARG A N 1
ATOM 1406 C CA . ARG A 1 206 ? 72.875 104.476 79.963 1.00 65.86 206 ARG A CA 1
ATOM 1407 C C . ARG A 1 206 ? 73.118 103.235 80.812 1.00 67.64 206 ARG A C 1
ATOM 1408 O O . ARG A 1 206 ? 72.549 103.100 81.901 1.00 67.56 206 ARG A O 1
ATOM 1410 N N . ASN A 1 207 ? 73.959 102.333 80.313 1.00 57.08 207 ASN A N 1
ATOM 1411 C CA . ASN A 1 207 ? 74.284 101.112 81.035 1.00 54.48 207 ASN A CA 1
ATOM 1412 C C . ASN A 1 207 ? 75.339 101.395 82.095 1.00 53.18 207 ASN A C 1
ATOM 1413 O O . ASN A 1 207 ? 76.367 102.017 81.811 1.00 55.76 207 ASN A O 1
ATOM 1418 N N . PHE A 1 208 ? 75.082 100.939 83.319 1.00 41.94 208 PHE A N 1
ATOM 1419 C CA . PHE A 1 208 ? 76.042 101.058 84.404 1.00 35.30 208 PHE A CA 1
ATOM 1420 C C . PHE A 1 208 ? 75.977 99.803 85.261 1.00 31.25 208 PHE A C 1
ATOM 1421 O O . PHE A 1 208 ? 74.954 99.116 85.307 1.00 35.67 208 PHE A O 1
ATOM 1429 N N . ILE A 1 209 ? 77.083 99.510 85.936 1.00 29.46 209 ILE A N 1
ATOM 1430 C CA . ILE A 1 209 ? 77.215 98.312 86.755 1.00 35.20 209 ILE A CA 1
ATOM 1431 C C . ILE A 1 209 ? 77.079 98.717 88.216 1.00 33.83 209 ILE A C 1
ATOM 1432 O O . ILE A 1 209 ? 77.849 99.547 88.714 1.00 36.34 209 ILE A O 1
ATOM 1437 N N . ALA A 1 210 ? 76.103 98.132 88.902 1.00 30.95 210 ALA A N 1
ATOM 1438 C CA . ALA A 1 210 ? 75.874 98.405 90.314 1.00 30.89 210 ALA A CA 1
ATOM 1439 C C . ALA A 1 210 ? 76.710 97.441 91.145 1.00 33.40 210 ALA A C 1
ATOM 1440 O O . ALA A 1 210 ? 76.485 96.227 91.110 1.00 37.19 210 ALA A O 1
ATOM 1442 N N . VAL A 1 211 ? 77.669 97.981 91.892 1.00 30.83 211 VAL A N 1
ATOM 1443 C CA . VAL A 1 211 ? 78.616 97.190 92.667 1.00 31.20 211 VAL A CA 1
ATOM 1444 C C . VAL A 1 211 ? 78.264 97.322 94.141 1.00 28.11 211 VAL A C 1
ATOM 1445 O O . VAL A 1 211 ? 78.147 98.438 94.661 1.00 40.48 211 VAL A O 1
ATOM 1449 N N . GLY A 1 212 ? 78.096 96.186 94.811 1.00 17.69 212 GLY A N 1
ATOM 1450 C CA . GLY A 1 212 ? 77.809 96.185 96.230 1.00 21.44 212 GLY A CA 1
ATOM 1451 C C . GLY A 1 212 ? 79.058 96.036 97.071 1.00 22.40 212 GLY A C 1
ATOM 1452 O O . GLY A 1 212 ? 79.800 95.061 96.925 1.00 30.97 212 GLY A O 1
ATOM 1453 N N . LEU A 1 213 ? 79.302 96.998 97.956 1.00 18.10 213 LEU A N 1
ATOM 1454 C CA . LEU A 1 213 ? 80.489 97.014 98.799 1.00 24.84 213 LEU A CA 1
ATOM 1455 C C . LEU A 1 213 ? 80.073 96.896 100.257 1.00 32.90 213 LEU A C 1
ATOM 1456 O O . LEU A 1 213 ? 79.151 97.587 100.702 1.00 39.54 213 LEU A O 1
ATOM 1461 N N . LYS A 1 214 ? 80.753 96.022 100.994 1.00 29.79 214 LYS A N 1
ATOM 1462 C CA . LYS A 1 214 ? 80.493 95.826 102.411 1.00 26.17 214 LYS A CA 1
ATOM 1463 C C . LYS A 1 214 ? 81.820 95.780 103.153 1.00 28.02 214 LYS A C 1
ATOM 1464 O O . LYS A 1 214 ? 82.846 95.383 102.594 1.00 36.89 214 LYS A O 1
ATOM 1470 N N . ILE A 1 215 ? 81.794 96.195 104.415 1.00 28.58 215 ILE A N 1
ATOM 1471 C CA . ILE A 1 215 ? 82.978 96.224 105.264 1.00 31.79 215 ILE A CA 1
ATOM 1472 C C . ILE A 1 215 ? 82.923 95.030 106.204 1.00 33.31 215 ILE A C 1
ATOM 1473 O O . ILE A 1 215 ? 81.957 94.870 106.960 1.00 42.41 215 ILE A O 1
ATOM 1478 N N . ASN A 1 216 ? 83.953 94.188 106.160 1.00 39.95 216 ASN A N 1
ATOM 1479 C CA . ASN A 1 216 ? 84.095 93.119 107.143 1.00 42.17 216 ASN A CA 1
ATOM 1480 C C . ASN A 1 216 ? 84.412 93.747 108.492 1.00 48.67 216 ASN A C 1
ATOM 1481 O O . ASN A 1 216 ? 85.518 94.254 108.703 1.00 55.11 216 ASN A O 1
ATOM 1486 N N . TYR A 1 217 ? 83.449 93.716 109.409 1.00 43.82 217 TYR A N 1
ATOM 1487 C CA . TYR A 1 217 ? 83.548 94.473 110.648 1.00 35.47 217 TYR A CA 1
ATOM 1488 C C . TYR A 1 217 ? 84.329 93.754 111.738 1.00 34.22 217 TYR A C 1
ATOM 1489 O O . TYR A 1 217 ? 84.492 94.314 112.825 1.00 42.14 217 TYR A O 1
ATOM 1498 N N . SER A 1 218 ? 84.812 92.536 111.486 1.00 42.27 218 SER A N 1
ATOM 1499 C CA . SER A 1 218 ? 85.574 91.821 112.507 1.00 42.84 218 SER A CA 1
ATOM 1500 C C . SER A 1 218 ? 86.872 92.549 112.835 1.00 44.78 218 SER A C 1
ATOM 1501 O O . SER A 1 218 ? 87.168 92.823 114.004 1.00 54.97 218 SER A O 1
ATOM 1504 N N . SER A 1 219 ? 87.659 92.871 111.809 1.00 36.71 219 SER A N 1
ATOM 1505 C CA . SER A 1 219 ? 88.942 93.534 112.036 1.00 33.83 219 SER A CA 1
ATOM 1506 C C . SER A 1 219 ? 88.801 94.917 112.660 1.00 40.46 219 SER A C 1
ATOM 1507 O O . SER A 1 219 ? 89.469 95.176 113.678 1.00 40.26 219 SER A O 1
ATOM 1510 N N . PRO A 1 220 ? 87.996 95.847 112.121 1.00 40.05 220 PRO A N 1
ATOM 1511 C CA . PRO A 1 220 ? 87.888 97.161 112.778 1.00 35.75 220 PRO A CA 1
ATOM 1512 C C . PRO A 1 220 ? 87.346 97.077 114.191 1.00 36.10 220 PRO A C 1
ATOM 1513 O O . PRO A 1 220 ? 87.825 97.797 115.077 1.00 41.81 220 PRO A O 1
ATOM 1517 N N . LEU A 1 221 ? 86.370 96.199 114.431 1.00 36.88 221 LEU A N 1
ATOM 1518 C CA . LEU A 1 221 ? 85.867 96.000 115.785 1.00 38.76 221 LEU A CA 1
ATOM 1519 C C . LEU A 1 221 ? 86.995 95.581 116.714 1.00 41.85 221 LEU A C 1
ATOM 1520 O O . LEU A 1 221 ? 87.323 96.294 117.668 1.00 48.66 221 LEU A O 1
ATOM 1525 N N . MET A 1 222 ? 87.644 94.455 116.400 1.00 38.15 222 MET A N 1
ATOM 1526 C CA . MET A 1 222 ? 88.672 93.910 117.279 1.00 36.34 222 MET A CA 1
ATOM 1527 C C . MET A 1 222 ? 89.845 94.865 117.460 1.00 41.66 222 MET A C 1
ATOM 1528 O O . MET A 1 222 ? 90.521 94.819 118.493 1.00 48.84 222 MET A O 1
ATOM 1533 N N . THR A 1 223 ? 90.110 95.734 116.482 1.00 35.09 223 THR A N 1
ATOM 1534 C CA . THR A 1 223 ? 91.276 96.600 116.604 1.00 33.88 223 THR A CA 1
ATOM 1535 C C . THR A 1 223 ? 90.972 97.942 117.260 1.00 39.97 223 THR A C 1
ATOM 1536 O O . THR A 1 223 ? 91.879 98.547 117.843 1.00 44.23 223 THR A O 1
ATOM 1540 N N . LEU A 1 224 ? 89.732 98.430 117.192 1.00 36.34 224 LEU A N 1
ATOM 1541 C CA . LEU A 1 224 ? 89.422 99.751 117.726 1.00 29.32 224 LEU A CA 1
ATOM 1542 C C . LEU A 1 224 ? 88.358 99.729 118.811 1.00 34.28 224 LEU A C 1
ATOM 1543 O O . LEU A 1 224 ? 88.551 100.336 119.871 1.00 39.25 224 LEU A O 1
ATOM 1548 N N . LEU A 1 225 ? 87.232 99.051 118.580 1.00 35.88 225 LEU A N 1
ATOM 1549 C CA . LEU A 1 225 ? 86.087 99.217 119.467 1.00 32.71 225 LEU A CA 1
ATOM 1550 C C . LEU A 1 225 ? 86.268 98.470 120.782 1.00 36.83 225 LEU A C 1
ATOM 1551 O O . LEU A 1 225 ? 85.985 99.021 121.851 1.00 44.98 225 LEU A O 1
ATOM 1556 N N . LEU A 1 226 ? 86.728 97.220 120.728 1.00 32.97 226 LEU A N 1
ATOM 1557 C CA . LEU A 1 226 ? 86.932 96.462 121.961 1.00 33.62 226 LEU A CA 1
ATOM 1558 C C . LEU A 1 226 ? 87.982 97.087 122.870 1.00 41.86 226 LEU A C 1
ATOM 1559 O O . LEU A 1 226 ? 87.723 97.199 124.082 1.00 42.21 226 LEU A O 1
ATOM 1564 N N . PRO A 1 227 ? 89.169 97.489 122.391 1.00 45.66 227 PRO A N 1
ATOM 1565 C CA . PRO A 1 227 ? 90.103 98.175 123.299 1.00 36.75 227 PRO A CA 1
ATOM 1566 C C . PRO A 1 227 ? 89.530 99.445 123.899 1.00 33.36 227 PRO A C 1
ATOM 1567 O O . PRO A 1 227 ? 89.789 99.742 125.070 1.00 45.01 227 PRO A O 1
ATOM 1571 N N . THR A 1 228 ? 88.741 100.199 123.130 1.00 25.58 228 THR A N 1
ATOM 1572 C CA . THR A 1 228 ? 88.119 101.409 123.660 1.00 30.72 228 THR A CA 1
ATOM 1573 C C . THR A 1 228 ? 87.156 101.082 124.796 1.00 41.27 228 THR A C 1
ATOM 1574 O O . THR A 1 228 ? 87.187 101.720 125.856 1.00 48.34 228 THR A O 1
ATOM 1578 N N . VAL A 1 229 ? 86.294 100.084 124.591 1.00 43.15 229 VAL A N 1
ATOM 1579 C CA . VAL A 1 229 ? 85.334 99.700 125.622 1.00 38.71 229 VAL A CA 1
ATOM 1580 C C . VAL A 1 229 ? 86.060 99.190 126.860 1.00 41.61 229 VAL A C 1
ATOM 1581 O O . VAL A 1 229 ? 85.676 99.498 127.996 1.00 42.13 229 VAL A O 1
ATOM 1585 N N . LEU A 1 230 ? 87.120 98.403 126.660 1.00 33.72 230 LEU A N 1
ATOM 1586 C CA . LEU A 1 230 ? 87.885 97.892 127.792 1.00 30.56 230 LEU A CA 1
ATOM 1587 C C . LEU A 1 230 ? 88.553 99.022 128.566 1.00 38.18 230 LEU A C 1
ATOM 1588 O O . LEU A 1 230 ? 88.576 99.007 129.801 1.00 44.22 230 LEU A O 1
ATOM 1593 N N . ILE A 1 231 ? 89.096 100.017 127.859 1.00 34.81 231 ILE A N 1
ATOM 1594 C CA . ILE A 1 231 ? 89.724 101.155 128.525 1.00 28.02 231 ILE A CA 1
ATOM 1595 C C . ILE A 1 231 ? 88.692 101.946 129.320 1.00 36.65 231 ILE A C 1
ATOM 1596 O O . ILE A 1 231 ? 88.949 102.367 130.455 1.00 44.76 231 ILE A O 1
ATOM 1601 N N . VAL A 1 232 ? 87.509 102.160 128.741 1.00 35.72 232 VAL A N 1
ATOM 1602 C CA . VAL A 1 232 ? 86.471 102.912 129.443 1.00 36.88 232 VAL A CA 1
ATOM 1603 C C . VAL A 1 232 ? 85.997 102.153 130.681 1.00 45.57 232 VAL A C 1
ATOM 1604 O O . VAL A 1 232 ? 85.763 102.750 131.739 1.00 49.07 232 VAL A O 1
ATOM 1608 N N . LEU A 1 233 ? 85.855 100.829 130.576 1.00 42.33 233 LEU A N 1
ATOM 1609 C CA . LEU A 1 233 ? 85.477 100.030 131.741 1.00 39.82 233 LEU A CA 1
ATOM 1610 C C . LEU A 1 233 ? 86.561 100.066 132.814 1.00 43.18 233 LEU A C 1
ATOM 1611 O O . LEU A 1 233 ? 86.261 100.130 134.015 1.00 48.08 233 LEU A O 1
ATOM 1616 N N . ALA A 1 234 ? 87.829 100.012 132.398 1.00 37.60 234 ALA A N 1
ATOM 1617 C CA . ALA A 1 234 ? 88.926 100.135 133.350 1.00 36.67 234 ALA A CA 1
ATOM 1618 C C . ALA A 1 234 ? 88.882 101.480 134.058 1.00 45.49 234 ALA A C 1
ATOM 1619 O O . ALA A 1 234 ? 89.124 101.560 135.265 1.00 56.54 234 ALA A O 1
ATOM 1621 N N . ASP A 1 235 ? 88.564 102.547 133.322 1.00 39.26 235 ASP A N 1
ATOM 1622 C CA . ASP A 1 235 ? 88.409 103.857 133.946 1.00 38.48 235 ASP A CA 1
ATOM 1623 C C . ASP A 1 235 ? 87.252 103.859 134.937 1.00 41.72 235 ASP A C 1
ATOM 1624 O O . ASP A 1 235 ? 87.346 104.459 136.014 1.00 50.28 235 ASP A O 1
ATOM 1629 N N . PHE A 1 236 ? 86.144 103.204 134.580 1.00 41.50 236 PHE A N 1
ATOM 1630 C CA . PHE A 1 236 ? 84.996 103.145 135.479 1.00 45.47 236 PHE A CA 1
ATOM 1631 C C . PHE A 1 236 ? 85.358 102.457 136.787 1.00 48.68 236 PHE A C 1
ATOM 1632 O O . PHE A 1 236 ? 84.970 102.913 137.869 1.00 52.29 236 PHE A O 1
ATOM 1640 N N . VAL A 1 237 ? 86.102 101.354 136.706 1.00 39.39 237 VAL A N 1
ATOM 1641 C CA . VAL A 1 237 ? 86.430 100.595 137.911 1.00 36.63 237 VAL A CA 1
ATOM 1642 C C . VAL A 1 237 ? 87.631 101.187 138.650 1.00 40.99 237 VAL A C 1
ATOM 1643 O O . VAL A 1 237 ? 87.806 100.926 139.848 1.00 48.92 237 VAL A O 1
ATOM 1647 N N . SER A 1 238 ? 88.417 102.046 137.993 1.00 44.53 238 SER A N 1
ATOM 1648 C CA . SER A 1 238 ? 89.613 102.608 138.614 1.00 43.19 238 SER A CA 1
ATOM 1649 C C . SER A 1 238 ? 89.303 103.467 139.832 1.00 48.08 238 SER A C 1
ATOM 1650 O O . SER A 1 238 ? 90.217 103.773 140.604 1.00 49.82 238 SER A O 1
ATOM 1653 N N . PHE A 1 239 ? 88.045 103.868 140.021 1.00 49.59 239 PHE A N 1
ATOM 1654 C CA . PHE A 1 239 ? 87.669 104.585 141.234 1.00 50.76 239 PHE A CA 1
ATOM 1655 C C . PHE A 1 239 ? 87.807 103.729 142.485 1.00 51.19 239 PHE A C 1
ATOM 1656 O O . PHE A 1 239 ? 87.768 104.274 143.593 1.00 50.62 239 PHE A O 1
ATOM 1664 N N . ALA A 1 240 ? 87.959 102.410 142.337 1.00 46.94 240 ALA A N 1
ATOM 1665 C CA . ALA A 1 240 ? 88.175 101.550 143.494 1.00 42.18 240 ALA A CA 1
ATOM 1666 C C . ALA A 1 240 ? 89.502 101.849 144.179 1.00 47.59 240 ALA A C 1
ATOM 1667 O O . ALA A 1 240 ? 89.642 101.615 145.385 1.00 56.51 240 ALA A O 1
ATOM 1669 N N . LEU A 1 241 ? 90.478 102.355 143.437 1.00 46.16 241 LEU A N 1
ATOM 1670 C CA . LEU A 1 241 ? 91.786 102.638 144.014 1.00 48.48 241 LEU A CA 1
ATOM 1671 C C . LEU A 1 241 ? 91.672 103.761 145.038 1.00 55.75 241 LEU A C 1
ATOM 1672 O O . LEU A 1 241 ? 91.143 104.833 144.718 1.00 60.76 241 LEU A O 1
ATOM 1677 N N . PRO A 1 242 ? 92.140 103.560 146.269 1.00 57.79 242 PRO A N 1
ATOM 1678 C CA . PRO A 1 242 ? 92.059 104.628 147.271 1.00 55.78 242 PRO A CA 1
ATOM 1679 C C . PRO A 1 242 ? 92.910 105.826 146.880 1.00 57.35 242 PRO A C 1
ATOM 1680 O O . PRO A 1 242 ? 93.951 105.695 146.232 1.00 61.04 242 PRO A O 1
ATOM 1684 N N . LEU A 1 243 ? 92.445 107.011 147.281 1.00 53.29 243 LEU A N 1
ATOM 1685 C CA . LEU A 1 243 ? 93.155 108.242 146.946 1.00 53.70 243 LEU A CA 1
ATOM 1686 C C . LEU A 1 243 ? 94.506 108.317 147.648 1.00 51.34 243 LEU A C 1
ATOM 1687 O O . LEU A 1 243 ? 95.511 108.689 147.032 1.00 49.19 243 LEU A O 1
ATOM 1692 N N . HIS A 1 244 ? 94.548 107.969 148.936 1.00 59.37 244 HIS A N 1
ATOM 1693 C CA . HIS A 1 244 ? 95.787 108.091 149.699 1.00 63.60 244 HIS A CA 1
ATOM 1694 C C . HIS A 1 244 ? 96.826 107.072 149.248 1.00 67.43 244 HIS A C 1
ATOM 1695 O O . HIS A 1 244 ? 98.027 107.366 149.239 1.00 67.45 244 HIS A O 1
ATOM 1702 N N . GLY A 1 245 ? 96.386 105.868 148.875 1.00 71.69 245 GLY A N 1
ATOM 1703 C CA . GLY A 1 245 ? 97.317 104.810 148.524 1.00 69.98 245 GLY A CA 1
ATOM 1704 C C . GLY A 1 245 ? 98.137 105.088 147.283 1.00 73.30 245 GLY A C 1
ATOM 1705 O O . GLY A 1 245 ? 99.189 104.468 147.094 1.00 74.19 245 GLY A O 1
ATOM 1706 N N . GLY A 1 246 ? 97.685 106.006 146.432 1.00 72.89 246 GLY A N 1
ATOM 1707 C CA . GLY A 1 246 ? 98.409 106.331 145.222 1.00 70.70 246 GLY A CA 1
ATOM 1708 C C . GLY A 1 246 ? 98.161 105.328 144.112 1.00 71.83 246 GLY A C 1
ATOM 1709 O O . GLY A 1 246 ? 97.377 104.385 144.232 1.00 64.86 246 GLY A O 1
ATOM 1710 N N . GLY A 1 247 ? 98.860 105.546 143.002 1.00 70.26 247 GLY A N 1
ATOM 1711 C CA . GLY A 1 247 ? 98.705 104.682 141.847 1.00 64.33 247 GLY A CA 1
ATOM 1712 C C . GLY A 1 247 ? 97.372 104.817 141.149 1.00 66.31 247 GLY A C 1
ATOM 1713 O O . GLY A 1 247 ? 96.931 103.875 140.484 1.00 70.61 247 GLY A O 1
ATOM 1714 N N . ARG A 1 248 ? 96.715 105.967 141.283 1.00 56.96 248 ARG A N 1
ATOM 1715 C CA . ARG A 1 248 ? 95.409 106.207 140.683 1.00 56.12 248 ARG A CA 1
ATOM 1716 C C . ARG A 1 248 ? 95.447 107.251 139.578 1.00 51.89 248 ARG A C 1
ATOM 1717 O O . ARG A 1 248 ? 94.885 107.031 138.501 1.00 52.66 248 ARG A O 1
ATOM 1725 N N . ASN A 1 249 ? 96.099 108.391 139.817 1.00 45.59 249 ASN A N 1
ATOM 1726 C CA . ASN A 1 249 ? 96.135 109.445 138.808 1.00 46.92 249 ASN A CA 1
ATOM 1727 C C . ASN A 1 249 ? 97.032 109.077 137.633 1.00 50.02 249 ASN A C 1
ATOM 1728 O O . ASN A 1 249 ? 96.726 109.434 136.489 1.00 52.03 249 ASN A O 1
ATOM 1733 N N . GLY A 1 250 ? 98.137 108.373 137.887 1.00 47.21 250 GLY A N 1
ATOM 1734 C CA . GLY A 1 250 ? 98.961 107.894 136.788 1.00 46.61 250 GLY A CA 1
ATOM 1735 C C . GLY A 1 250 ? 98.226 106.898 135.913 1.00 45.62 250 GLY A C 1
ATOM 1736 O O . GLY A 1 250 ? 98.368 106.906 134.687 1.00 48.65 250 GLY A O 1
ATOM 1737 N N . PHE A 1 251 ? 97.429 106.028 136.533 1.00 41.56 251 PHE A N 1
ATOM 1738 C CA . PHE A 1 251 ? 96.572 105.108 135.793 1.00 37.14 251 PHE A CA 1
ATOM 1739 C C . PHE A 1 251 ? 95.681 105.866 134.812 1.00 40.47 251 PHE A C 1
ATOM 1740 O O . PHE A 1 251 ? 95.636 105.557 133.613 1.00 48.35 251 PHE A O 1
ATOM 1748 N N . LYS A 1 252 ? 94.988 106.891 135.309 1.00 30.68 252 LYS A N 1
ATOM 1749 C CA . LYS A 1 252 ? 94.048 107.629 134.475 1.00 34.19 252 LYS A CA 1
ATOM 1750 C C . LYS A 1 252 ? 94.767 108.446 133.408 1.00 38.02 252 LYS A C 1
ATOM 1751 O O . LYS A 1 252 ? 94.262 108.586 132.289 1.00 43.04 252 LYS A O 1
ATOM 1757 N N . VAL A 1 253 ? 95.943 108.993 133.724 1.00 32.74 253 VAL A N 1
ATOM 1758 C CA . VAL A 1 253 ? 96.657 109.776 132.720 1.00 32.33 253 VAL A CA 1
ATOM 1759 C C . VAL A 1 253 ? 97.193 108.870 131.616 1.00 34.71 253 VAL A C 1
ATOM 1760 O O . VAL A 1 253 ? 97.203 109.249 130.438 1.00 38.88 253 VAL A O 1
ATOM 1764 N N . THR A 1 254 ? 97.629 107.654 131.966 1.00 32.60 254 THR A N 1
ATOM 1765 C CA . THR A 1 254 ? 98.018 106.696 130.935 1.00 32.13 254 THR A CA 1
ATOM 1766 C C . THR A 1 254 ? 96.826 106.323 130.065 1.00 36.70 254 THR A C 1
ATOM 1767 O O . THR A 1 254 ? 96.950 106.223 128.838 1.00 43.28 254 THR A O 1
ATOM 1771 N N . LEU A 1 255 ? 95.657 106.127 130.682 1.00 32.06 255 LEU A N 1
ATOM 1772 C CA . LEU A 1 255 ? 94.454 105.847 129.901 1.00 29.34 255 LEU A CA 1
ATOM 1773 C C . LEU A 1 255 ? 94.131 106.997 128.951 1.00 38.12 255 LEU A C 1
ATOM 1774 O O . LEU A 1 255 ? 93.763 106.774 127.790 1.00 42.39 255 LEU A O 1
ATOM 1779 N N . VAL A 1 256 ? 94.271 108.236 129.425 1.00 34.68 256 VAL A N 1
ATOM 1780 C CA . VAL A 1 256 ? 93.943 109.398 128.603 1.00 30.57 256 VAL A CA 1
ATOM 1781 C C . VAL A 1 256 ? 94.922 109.536 127.440 1.00 32.92 256 VAL A C 1
ATOM 1782 O O . VAL A 1 256 ? 94.523 109.846 126.311 1.00 41.86 256 VAL A O 1
ATOM 1786 N N . LEU A 1 257 ? 96.215 109.317 127.690 1.00 25.34 257 LEU A N 1
ATOM 1787 C CA . LEU A 1 257 ? 97.185 109.370 126.599 1.00 30.29 257 LEU A CA 1
ATOM 1788 C C . LEU A 1 257 ? 96.940 108.254 125.587 1.00 32.29 257 LEU A C 1
ATOM 1789 O O . LEU A 1 257 ? 97.080 108.463 124.373 1.00 40.27 257 LEU A O 1
ATOM 1794 N N . SER A 1 258 ? 96.561 107.066 126.066 1.00 30.74 258 SER A N 1
ATOM 1795 C CA . SER A 1 258 ? 96.203 105.989 125.152 1.00 37.12 258 SER A CA 1
ATOM 1796 C C . SER A 1 258 ? 94.998 106.371 124.303 1.00 30.98 258 SER A C 1
ATOM 1797 O O . SER A 1 258 ? 94.942 106.055 123.109 1.00 39.88 258 SER A O 1
ATOM 1800 N N . PHE A 1 259 ? 94.023 107.058 124.898 1.00 24.73 259 PHE A N 1
ATOM 1801 C CA . PHE A 1 259 ? 92.859 107.471 124.121 1.00 30.62 259 PHE A CA 1
ATOM 1802 C C . PHE A 1 259 ? 93.201 108.576 123.128 1.00 28.35 259 PHE A C 1
ATOM 1803 O O . PHE A 1 259 ? 92.591 108.654 122.057 1.00 31.79 259 PHE A O 1
ATOM 1811 N N . VAL A 1 260 ? 94.161 109.440 123.460 1.00 27.28 260 VAL A N 1
ATOM 1812 C CA . VAL A 1 260 ? 94.638 110.424 122.488 1.00 26.40 260 VAL A CA 1
ATOM 1813 C C . VAL A 1 260 ? 95.293 109.721 121.304 1.00 33.69 260 VAL A C 1
ATOM 1814 O O . VAL A 1 260 ? 95.079 110.091 120.138 1.00 37.71 260 VAL A O 1
ATOM 1818 N N . MET A 1 261 ? 96.102 108.697 121.585 1.00 30.81 261 MET A N 1
ATOM 1819 C CA . MET A 1 261 ? 96.679 107.897 120.509 1.00 23.36 261 MET A CA 1
ATOM 1820 C C . MET A 1 261 ? 95.588 107.232 119.676 1.00 24.82 261 MET A C 1
ATOM 1821 O O . MET A 1 261 ? 95.700 107.142 118.448 1.00 32.76 261 MET A O 1
ATOM 1826 N N . PHE A 1 262 ? 94.529 106.754 120.333 1.00 27.94 262 PHE A N 1
ATOM 1827 C CA . PHE A 1 262 ? 93.402 106.169 119.613 1.00 26.13 262 PHE A CA 1
ATOM 1828 C C . PHE A 1 262 ? 92.735 107.188 118.700 1.00 25.91 262 PHE A C 1
ATOM 1829 O O . PHE A 1 262 ? 92.374 106.869 117.563 1.00 37.02 262 PHE A O 1
ATOM 1837 N N . LEU A 1 263 ? 92.542 108.414 119.191 1.00 29.67 263 LEU A N 1
ATOM 1838 C CA . LEU A 1 263 ? 91.958 109.465 118.363 1.00 29.30 263 LEU A CA 1
ATOM 1839 C C . LEU A 1 263 ? 92.814 109.730 117.134 1.00 26.44 263 LEU A C 1
ATOM 1840 O O . LEU A 1 263 ? 92.298 109.837 116.015 1.00 26.11 263 LEU A O 1
ATOM 1845 N N . ASN A 1 264 ? 94.130 109.839 117.324 1.00 25.87 264 ASN A N 1
ATOM 1846 C CA . ASN A 1 264 ? 95.013 110.086 116.187 1.00 26.86 264 ASN A CA 1
ATOM 1847 C C . ASN A 1 264 ? 94.962 108.937 115.184 1.00 23.92 264 ASN A C 1
ATOM 1848 O O . ASN A 1 264 ? 94.853 109.164 113.971 1.00 20.99 264 ASN A O 1
ATOM 1853 N N . LEU A 1 265 ? 95.017 107.696 115.673 1.00 31.65 265 LEU A N 1
ATOM 1854 C CA . LEU A 1 265 ? 94.989 106.541 114.781 1.00 29.28 265 LEU A CA 1
ATOM 1855 C C . LEU A 1 265 ? 93.677 106.470 114.010 1.00 31.22 265 LEU A C 1
ATOM 1856 O O . LEU A 1 265 ? 93.666 106.204 112.802 1.00 40.40 265 LEU A O 1
ATOM 1861 N N . LEU A 1 266 ? 92.555 106.702 114.695 1.00 32.28 266 LEU A N 1
ATOM 1862 C CA . LEU A 1 266 ? 91.255 106.641 114.039 1.00 26.19 266 LEU A CA 1
ATOM 1863 C C . LEU A 1 266 ? 91.099 107.758 113.014 1.00 31.96 266 LEU A C 1
ATOM 1864 O O . LEU A 1 266 ? 90.543 107.540 111.932 1.00 28.51 266 LEU A O 1
ATOM 1869 N N . ASN A 1 267 ? 91.582 108.962 113.336 1.00 39.62 267 ASN A N 1
ATOM 1870 C CA . ASN A 1 267 ? 91.520 110.060 112.379 1.00 41.77 267 ASN A CA 1
ATOM 1871 C C . ASN A 1 267 ? 92.426 109.816 111.181 1.00 38.45 267 ASN A C 1
ATOM 1872 O O . ASN A 1 267 ? 92.162 110.338 110.092 1.00 36.86 267 ASN A O 1
ATOM 1877 N N . SER A 1 268 ? 93.494 109.037 111.358 1.00 30.37 268 SER A N 1
ATOM 1878 C CA . SER A 1 268 ? 94.414 108.790 110.254 1.00 28.55 268 SER A CA 1
ATOM 1879 C C . SER A 1 268 ? 93.816 107.934 109.142 1.00 28.41 268 SER A C 1
ATOM 1880 O O . SER A 1 268 ? 94.423 107.845 108.070 1.00 33.35 268 SER A O 1
ATOM 1883 N N . GLN A 1 269 ? 92.655 107.305 109.357 1.00 29.24 269 GLN A N 1
ATOM 1884 C CA . GLN A 1 269 ? 92.111 106.397 108.352 1.00 30.75 269 GLN A CA 1
ATOM 1885 C C . GLN A 1 269 ? 90.599 106.537 108.195 1.00 37.26 269 GLN A C 1
ATOM 1886 O O . GLN A 1 269 ? 89.919 105.563 107.853 1.00 40.09 269 GLN A O 1
ATOM 1892 N N . LEU A 1 270 ? 90.052 107.732 108.419 1.00 45.69 270 LEU A N 1
ATOM 1893 C CA . LEU A 1 270 ? 88.620 107.944 108.260 1.00 39.33 270 LEU A CA 1
ATOM 1894 C C . LEU A 1 270 ? 88.347 109.319 107.665 1.00 43.06 270 LEU A C 1
ATOM 1895 O O . LEU A 1 270 ? 88.998 110.303 108.046 1.00 46.65 270 LEU A O 1
ATOM 1900 N N . PRO A 1 271 ? 87.397 109.417 106.730 1.00 45.91 271 PRO A N 1
ATOM 1901 C CA . PRO A 1 271 ? 87.081 110.708 106.101 1.00 43.16 271 PRO A CA 1
ATOM 1902 C C . PRO A 1 271 ? 86.105 111.520 106.940 1.00 50.32 271 PRO A C 1
ATOM 1903 O O . PRO A 1 271 ? 84.947 111.133 107.127 1.00 53.78 271 PRO A O 1
ATOM 1907 N N . GLY A 1 272 ? 86.575 112.655 107.450 1.00 58.25 272 GLY A N 1
ATOM 1908 C CA . GLY A 1 272 ? 85.709 113.595 108.133 1.00 56.19 272 GLY A CA 1
ATOM 1909 C C . GLY A 1 272 ? 85.156 114.640 107.186 1.00 58.54 272 GLY A C 1
ATOM 1910 O O . GLY A 1 272 ? 85.499 115.822 107.286 1.00 60.73 272 GLY A O 1
ATOM 1911 N N . ASN A 1 273 ? 84.294 114.216 106.261 1.00 61.29 273 ASN A N 1
ATOM 1912 C CA . ASN A 1 273 ? 83.846 115.101 105.190 1.00 60.99 273 ASN A CA 1
ATOM 1913 C C . ASN A 1 273 ? 82.786 116.085 105.673 1.00 61.43 273 ASN A C 1
ATOM 1914 O O . ASN A 1 273 ? 82.984 117.304 105.618 1.00 64.93 273 ASN A O 1
ATOM 1919 N N . GLY A 1 274 ? 81.654 115.575 106.147 1.00 63.92 274 GLY A N 1
ATOM 1920 C CA . GLY A 1 274 ? 80.540 116.431 106.504 1.00 67.89 274 GLY A CA 1
ATOM 1921 C C . GLY A 1 274 ? 79.406 115.687 107.172 1.00 69.93 274 GLY A C 1
ATOM 1922 O O . GLY A 1 274 ? 79.631 114.895 108.092 1.00 69.83 274 GLY A O 1
ATOM 1923 N N . ASP A 1 275 ? 78.178 115.949 106.731 1.00 70.31 275 ASP A N 1
ATOM 1924 C CA . ASP A 1 275 ? 77.026 115.238 107.266 1.00 68.93 275 ASP A CA 1
ATOM 1925 C C . ASP A 1 275 ? 77.160 113.742 107.008 1.00 68.44 275 ASP A C 1
ATOM 1926 O O . ASP A 1 275 ? 77.700 113.310 105.985 1.00 66.50 275 ASP A O 1
ATOM 1928 N N . CYS A 1 276 ? 76.670 112.950 107.963 1.00 62.65 276 CYS A N 1
ATOM 1929 C CA . CYS A 1 276 ? 76.779 111.491 107.924 1.00 60.15 276 CYS A CA 1
ATOM 1930 C C . CYS A 1 276 ? 78.240 111.044 107.878 1.00 58.34 276 CYS A C 1
ATOM 1931 O O . CYS A 1 276 ? 78.593 110.077 107.200 1.00 56.76 276 CYS A O 1
ATOM 1934 N N . SER A 1 277 ? 79.095 111.759 108.603 1.00 54.60 277 SER A N 1
ATOM 1935 C CA . SER A 1 277 ? 80.467 111.334 108.820 1.00 54.31 277 SER A CA 1
ATOM 1936 C C . SER A 1 277 ? 80.503 110.251 109.892 1.00 59.68 277 SER A C 1
ATOM 1937 O O . SER A 1 277 ? 79.541 110.087 110.645 1.00 59.23 277 SER A O 1
ATOM 1940 N N . PRO A 1 278 ? 81.589 109.483 109.971 1.00 50.87 278 PRO A N 1
ATOM 1941 C CA . PRO A 1 278 ? 81.679 108.451 111.010 1.00 40.54 278 PRO A CA 1
ATOM 1942 C C . PRO A 1 278 ? 81.463 109.031 112.400 1.00 42.46 278 PRO A C 1
ATOM 1943 O O . PRO A 1 278 ? 82.048 110.052 112.767 1.00 45.52 278 PRO A O 1
ATOM 1947 N N . ILE A 1 279 ? 80.603 108.365 113.178 1.00 35.49 279 ILE A N 1
ATOM 1948 C CA . ILE A 1 279 ? 80.290 108.821 114.529 1.00 38.77 279 ILE A CA 1
ATOM 1949 C C . ILE A 1 279 ? 81.268 108.274 115.558 1.00 38.45 279 ILE A C 1
ATOM 1950 O O . ILE A 1 279 ? 81.264 108.730 116.712 1.00 41.96 279 ILE A O 1
ATOM 1955 N N . ILE A 1 280 ? 82.117 107.317 115.176 1.00 36.86 280 ILE A N 1
ATOM 1956 C CA . ILE A 1 280 ? 83.114 106.789 116.100 1.00 35.34 280 ILE A CA 1
ATOM 1957 C C . ILE A 1 280 ? 84.095 107.879 116.514 1.00 41.50 280 ILE A C 1
ATOM 1958 O O . ILE A 1 280 ? 84.626 107.855 117.629 1.00 46.67 280 ILE A O 1
ATOM 1963 N N . ARG A 1 281 ? 84.334 108.861 115.642 1.00 37.71 281 ARG A N 1
ATOM 1964 C CA . ARG A 1 281 ? 85.186 109.989 116.009 1.00 34.66 281 ARG A CA 1
ATOM 1965 C C . ARG A 1 281 ? 84.559 110.809 117.133 1.00 43.28 281 ARG A C 1
ATOM 1966 O O . ARG A 1 281 ? 85.234 111.171 118.105 1.00 55.47 281 ARG A O 1
ATOM 1974 N N . ILE A 1 282 ? 83.260 111.097 117.023 1.00 35.75 282 ILE A N 1
ATOM 1975 C CA . ILE A 1 282 ? 82.562 111.828 118.079 1.00 40.29 282 ILE A CA 1
ATOM 1976 C C . ILE A 1 282 ? 82.534 111.006 119.360 1.00 38.80 282 ILE A C 1
ATOM 1977 O O . ILE A 1 282 ? 82.676 111.542 120.466 1.00 38.59 282 ILE A O 1
ATOM 1982 N N . HIS A 1 283 ? 82.339 109.692 119.231 1.00 30.79 283 HIS A N 1
ATOM 1983 C CA . HIS A 1 283 ? 82.332 108.815 120.398 1.00 27.94 283 HIS A CA 1
ATOM 1984 C C . HIS A 1 283 ? 83.679 108.839 121.112 1.00 34.63 283 HIS A C 1
ATOM 1985 O O . HIS A 1 283 ? 83.737 108.935 122.344 1.00 42.06 283 HIS A O 1
ATOM 1992 N N . PHE A 1 284 ? 84.773 108.772 120.349 1.00 35.52 284 PHE A N 1
ATOM 1993 C CA . PHE A 1 284 ? 86.104 108.839 120.943 1.00 36.19 284 PHE A CA 1
ATOM 1994 C C . PHE A 1 284 ? 86.345 110.191 121.601 1.00 39.64 284 PHE A C 1
ATOM 1995 O O . PHE A 1 284 ? 86.943 110.266 122.680 1.00 48.96 284 PHE A O 1
ATOM 2003 N N . CYS A 1 285 ? 85.892 111.273 120.962 1.00 24.44 285 CYS A N 1
ATOM 2004 C CA . CYS A 1 285 ? 86.044 112.603 121.549 1.00 24.21 285 CYS A CA 1
ATOM 2005 C C . CYS A 1 285 ? 85.308 112.708 122.881 1.00 34.70 285 CYS A C 1
ATOM 2006 O O . CYS A 1 285 ? 85.854 113.214 123.872 1.00 41.25 285 CYS A O 1
ATOM 2009 N N . ILE A 1 286 ? 84.066 112.222 122.925 1.00 31.47 286 ILE A N 1
ATOM 2010 C CA . ILE A 1 286 ? 83.280 112.291 124.153 1.00 34.51 286 ILE A CA 1
ATOM 2011 C C . ILE A 1 286 ? 83.919 111.439 125.241 1.00 35.03 286 ILE A C 1
ATOM 2012 O O . ILE A 1 286 ? 83.980 111.841 126.410 1.00 39.04 286 ILE A O 1
ATOM 2017 N N . CYS A 1 287 ? 84.402 110.247 124.879 1.00 31.31 287 CYS A N 1
ATOM 2018 C CA . CYS A 1 287 ? 85.061 109.396 125.864 1.00 32.43 287 CYS A CA 1
ATOM 2019 C C . CYS A 1 287 ? 86.332 110.044 126.400 1.00 36.91 287 CYS A C 1
ATOM 2020 O O . CYS A 1 287 ? 86.625 109.949 127.596 1.00 42.91 287 CYS A O 1
ATOM 2023 N N . LEU A 1 288 ? 87.107 110.698 125.531 1.00 27.38 288 LEU A N 1
ATOM 2024 C CA . LEU A 1 288 ? 88.304 111.394 125.995 1.00 24.90 288 LEU A CA 1
ATOM 2025 C C . LEU A 1 288 ? 87.948 112.516 126.960 1.00 24.87 288 LEU A C 1
ATOM 2026 O O . LEU A 1 288 ? 88.615 112.698 127.987 1.00 29.99 288 LEU A O 1
ATOM 2031 N N . VAL A 1 289 ? 86.900 113.280 126.646 1.00 30.09 289 VAL A N 1
ATOM 2032 C CA . VAL A 1 289 ? 86.470 114.347 127.548 1.00 33.63 289 VAL A CA 1
ATOM 2033 C C . VAL A 1 289 ? 86.038 113.768 128.891 1.00 39.83 289 VAL A C 1
ATOM 2034 O O . VAL A 1 289 ? 86.354 114.318 129.954 1.00 42.57 289 VAL A O 1
ATOM 2038 N N . LEU A 1 290 ? 85.313 112.646 128.864 1.00 37.58 290 LEU A N 1
ATOM 2039 C CA . LEU A 1 290 ? 84.874 112.013 130.105 1.00 34.21 290 LEU A CA 1
ATOM 2040 C C . LEU A 1 290 ? 86.060 111.529 130.935 1.00 34.51 290 LEU A C 1
ATOM 2041 O O . LEU A 1 290 ? 86.081 111.701 132.161 1.00 43.05 290 LEU A O 1
ATOM 2046 N N . LEU A 1 291 ? 87.057 110.920 130.287 1.00 28.64 291 LEU A N 1
ATOM 2047 C CA . LEU A 1 291 ? 88.245 110.471 131.009 1.00 29.46 291 LEU A CA 1
ATOM 2048 C C . LEU A 1 291 ? 88.999 111.647 131.615 1.00 34.79 291 LEU A C 1
ATOM 2049 O O . LEU A 1 291 ? 89.479 111.566 132.754 1.00 44.37 291 LEU A O 1
ATOM 2054 N N . VAL A 1 292 ? 89.116 112.747 130.869 1.00 33.16 292 VAL A N 1
ATOM 2055 C CA . VAL A 1 292 ? 89.803 113.927 131.387 1.00 30.45 292 VAL A CA 1
ATOM 2056 C C . VAL A 1 292 ? 89.060 114.490 132.592 1.00 32.92 292 VAL A C 1
ATOM 2057 O O . VAL A 1 292 ? 89.675 114.872 133.595 1.00 38.23 292 VAL A O 1
ATOM 2061 N N . LEU A 1 293 ? 87.728 114.551 132.516 1.00 29.75 293 LEU A N 1
ATOM 2062 C CA . LEU A 1 293 ? 86.946 115.042 133.649 1.00 35.30 293 LEU A CA 1
ATOM 2063 C C . LEU A 1 293 ? 87.109 114.138 134.866 1.00 37.58 293 LEU A C 1
ATOM 2064 O O . LEU A 1 293 ? 87.207 114.622 136.003 1.00 41.93 293 LEU A O 1
ATOM 2069 N N . SER A 1 294 ? 87.128 112.820 134.648 1.00 33.40 294 SER A N 1
ATOM 2070 C CA . SER A 1 294 ? 87.337 111.891 135.753 1.00 31.53 294 SER A CA 1
ATOM 2071 C C . SER A 1 294 ? 88.702 112.101 136.399 1.00 35.33 294 SER A C 1
ATOM 2072 O O . SER A 1 294 ? 88.820 112.110 137.629 1.00 37.62 294 SER A O 1
ATOM 2075 N N . MET A 1 295 ? 89.744 112.282 135.584 1.00 35.52 295 MET A N 1
ATOM 2076 C CA . MET A 1 295 ? 91.069 112.553 136.136 1.00 31.78 295 MET A CA 1
ATOM 2077 C C . MET A 1 295 ? 91.082 113.861 136.918 1.00 39.48 295 MET A C 1
ATOM 2078 O O . MET A 1 295 ? 91.698 113.952 137.988 1.00 45.10 295 MET A O 1
ATOM 2083 N N . LEU A 1 296 ? 90.415 114.888 136.388 1.00 41.90 296 LEU A N 1
ATOM 2084 C CA . LEU A 1 296 ? 90.375 116.187 137.050 1.00 40.06 296 LEU A CA 1
ATOM 2085 C C . LEU A 1 296 ? 89.733 116.081 138.426 1.00 37.47 296 LEU A C 1
ATOM 2086 O O . LEU A 1 296 ? 90.287 116.556 139.428 1.00 39.09 296 LEU A O 1
ATOM 2091 N N . VAL A 1 297 ? 88.556 115.454 138.495 1.00 38.82 297 VAL A N 1
ATOM 2092 C CA . VAL A 1 297 ? 87.876 115.335 139.779 1.00 36.61 297 VAL A CA 1
ATOM 2093 C C . VAL A 1 297 ? 88.654 114.426 140.722 1.00 39.12 297 VAL A C 1
ATOM 2094 O O . VAL A 1 297 ? 88.660 114.651 141.936 1.00 45.62 297 VAL A O 1
ATOM 2098 N N . SER A 1 298 ? 89.324 113.394 140.197 1.00 44.30 298 SER A N 1
ATOM 2099 C CA . SER A 1 298 ? 90.139 112.541 141.056 1.00 44.82 298 SER A CA 1
ATOM 2100 C C . SER A 1 298 ? 91.285 113.326 141.682 1.00 41.85 298 SER A C 1
ATOM 2101 O O . SER A 1 298 ? 91.573 113.172 142.873 1.00 45.30 298 SER A O 1
ATOM 2104 N N . MET A 1 299 ? 91.947 114.177 140.895 1.00 36.29 299 MET A N 1
ATOM 2105 C CA . MET A 1 299 ? 93.023 115.002 141.441 1.00 33.90 299 MET A CA 1
ATOM 2106 C C . MET A 1 299 ? 92.496 115.993 142.473 1.00 39.09 299 MET A C 1
ATOM 2107 O O . MET A 1 299 ? 93.123 116.205 143.522 1.00 41.85 299 MET A O 1
ATOM 2112 N N . VAL A 1 300 ? 91.344 116.610 142.195 1.00 42.84 300 VAL A N 1
ATOM 2113 C CA . VAL A 1 300 ? 90.766 117.557 143.147 1.00 41.05 300 VAL A CA 1
ATOM 2114 C C . VAL A 1 300 ? 90.419 116.854 144.456 1.00 38.12 300 VAL A C 1
ATOM 2115 O O . VAL A 1 300 ? 90.678 117.376 145.548 1.00 40.97 300 VAL A O 1
ATOM 2119 N N . LEU A 1 301 ? 89.837 115.656 144.369 1.00 39.82 301 LEU A N 1
ATOM 2120 C CA . LEU A 1 301 ? 89.489 114.913 145.574 1.00 40.34 301 LEU A CA 1
ATOM 2121 C C . LEU A 1 301 ? 90.728 114.422 146.314 1.00 46.60 301 LEU A C 1
ATOM 2122 O O . LEU A 1 301 ? 90.713 114.332 147.545 1.00 49.36 301 LEU A O 1
ATOM 2127 N N . THR A 1 302 ? 91.803 114.098 145.591 1.00 49.73 302 THR A N 1
ATOM 2128 C CA . THR A 1 302 ? 93.057 113.754 146.254 1.00 41.00 302 THR A CA 1
ATOM 2129 C C . THR A 1 302 ? 93.600 114.938 147.043 1.00 40.68 302 THR A C 1
ATOM 2130 O O . THR A 1 302 ? 94.063 114.780 148.180 1.00 46.18 302 THR A O 1
ATOM 2134 N N . ARG A 1 303 ? 93.547 116.136 146.455 1.00 44.19 303 ARG A N 1
ATOM 2135 C CA . ARG A 1 303 ? 93.958 117.330 147.189 1.00 43.07 303 ARG A CA 1
ATOM 2136 C C . ARG A 1 303 ? 93.067 117.560 148.405 1.00 45.74 303 ARG A C 1
ATOM 2137 O O . ARG A 1 303 ? 93.552 117.929 149.481 1.00 50.02 303 ARG A O 1
ATOM 2145 N N . LEU A 1 304 ? 91.759 117.345 148.250 1.00 50.46 304 LEU A N 1
ATOM 2146 C CA . LEU A 1 304 ? 90.842 117.506 149.375 1.00 47.75 304 LEU A CA 1
ATOM 2147 C C . LEU A 1 304 ? 91.166 116.528 150.497 1.00 46.16 304 LEU A C 1
ATOM 2148 O O . LEU A 1 304 ? 91.128 116.891 151.678 1.00 47.08 304 LEU A O 1
ATOM 2153 N N . ALA A 1 305 ? 91.480 115.279 150.147 1.00 48.37 305 ALA A N 1
ATOM 2154 C CA . ALA A 1 305 ? 91.851 114.292 151.156 1.00 47.75 305 ALA A CA 1
ATOM 2155 C C . ALA A 1 305 ? 93.156 114.665 151.847 1.00 49.01 305 ALA A C 1
ATOM 2156 O O . ALA A 1 305 ? 93.281 114.521 153.068 1.00 48.00 305 ALA A O 1
ATOM 2158 N N . HIS A 1 306 ? 94.140 115.142 151.081 1.00 54.58 306 HIS A N 1
ATOM 2159 C CA . HIS A 1 306 ? 95.439 115.459 151.667 1.00 50.34 306 HIS A CA 1
ATOM 2160 C C . HIS A 1 306 ? 95.364 116.680 152.576 1.00 47.92 306 HIS A C 1
ATOM 2161 O O . HIS A 1 306 ? 95.998 116.709 153.637 1.00 41.29 306 HIS A O 1
ATOM 2163 N N . ASP A 1 307 ? 94.595 117.695 152.184 1.00 55.29 307 ASP A N 1
ATOM 2164 C CA . ASP A 1 307 ? 94.546 118.949 152.927 1.00 51.68 307 ASP A CA 1
ATOM 2165 C C . ASP A 1 307 ? 93.377 119.040 153.897 1.00 52.49 307 ASP A C 1
ATOM 2166 O O . ASP A 1 307 ? 93.515 119.665 154.954 1.00 56.29 307 ASP A O 1
ATOM 2168 N N . GLY A 1 308 ? 92.235 118.440 153.571 1.00 56.66 308 GLY A N 1
ATOM 2169 C CA . GLY A 1 308 ? 91.050 118.518 154.392 1.00 57.86 308 GLY A CA 1
ATOM 2170 C C . GLY A 1 308 ? 90.041 119.554 153.942 1.00 55.39 308 GLY A C 1
ATOM 2171 O O . GLY A 1 308 ? 88.889 119.512 154.389 1.00 55.79 308 GLY A O 1
ATOM 2172 N N . SER A 1 309 ? 90.442 120.480 153.074 1.00 59.44 309 SER A N 1
ATOM 2173 C CA . SER A 1 309 ? 89.534 121.485 152.545 1.00 61.50 309 SER A CA 1
ATOM 2174 C C . SER A 1 309 ? 90.033 121.928 151.178 1.00 64.03 309 SER A C 1
ATOM 2175 O O . SER A 1 309 ? 91.209 121.769 150.843 1.00 63.99 309 SER A O 1
ATOM 2178 N N . LEU A 1 310 ? 89.118 122.486 150.387 1.00 59.64 310 LEU A N 1
ATOM 2179 C CA . LEU A 1 310 ? 89.454 122.996 149.057 1.00 57.77 310 LEU A CA 1
ATOM 2180 C C . LEU A 1 310 ? 89.830 124.474 149.160 1.00 58.27 310 LEU A C 1
ATOM 2181 O O . LEU A 1 310 ? 89.159 125.369 148.642 1.00 61.36 310 LEU A O 1
ATOM 2186 N N . ALA A 1 311 ? 90.941 124.717 149.856 1.00 60.06 311 ALA A N 1
ATOM 2187 C CA . ALA A 1 311 ? 91.461 126.062 150.044 1.00 62.86 311 ALA A CA 1
ATOM 2188 C C . ALA A 1 311 ? 92.758 126.317 149.292 1.00 63.14 311 ALA A C 1
ATOM 2189 O O . ALA A 1 311 ? 93.168 127.478 149.180 1.00 60.50 311 ALA A O 1
ATOM 2191 N N . PHE A 1 312 ? 93.414 125.272 148.785 1.00 61.08 312 PHE A N 1
ATOM 2192 C CA . PHE A 1 312 ? 94.637 125.466 148.012 1.00 60.62 312 PHE A CA 1
ATOM 2193 C C . PHE A 1 312 ? 94.362 126.243 146.732 1.00 62.00 312 PHE A C 1
ATOM 2194 O O . PHE A 1 312 ? 95.142 127.122 146.349 1.00 65.12 312 PHE A O 1
ATOM 2202 N N . PHE A 1 313 ? 93.256 125.929 146.053 1.00 61.26 313 PHE A N 1
ATOM 2203 C CA . PHE A 1 313 ? 92.930 126.614 144.807 1.00 63.19 313 PHE A CA 1
ATOM 2204 C C . PHE A 1 313 ? 92.456 128.039 145.063 1.00 63.25 313 PHE A C 1
ATOM 2205 O O . PHE A 1 313 ? 92.772 128.952 144.292 1.00 64.52 313 PHE A O 1
ATOM 2213 N N . SER A 1 314 ? 91.693 128.247 146.132 1.00 65.97 314 SER A N 1
ATOM 2214 C CA . SER A 1 314 ? 91.171 129.573 146.425 1.00 67.67 314 SER A CA 1
ATOM 2215 C C . SER A 1 314 ? 92.309 130.519 146.804 1.00 71.07 314 SER A C 1
ATOM 2216 O O . SER A 1 314 ? 93.240 130.122 147.512 1.00 69.46 314 SER A O 1
ATOM 2218 N N . PRO A 1 315 ? 92.265 131.780 146.347 1.00 81.35 315 PRO A N 1
ATOM 2219 C CA . PRO A 1 315 ? 93.287 132.779 146.672 1.00 77.25 315 PRO A CA 1
ATOM 2220 C C . PRO A 1 315 ? 93.054 133.438 148.029 1.00 75.79 315 PRO A C 1
ATOM 2221 O O . PRO A 1 315 ? 91.911 133.476 148.485 1.00 75.97 315 PRO A O 1
ATOM 2225 N N . VAL A 1 350 ? 103.937 113.401 189.972 1.00 109.57 350 VAL A N 1
ATOM 2226 C CA . VAL A 1 350 ? 102.974 112.884 189.009 1.00 110.13 350 VAL A CA 1
ATOM 2227 C C . VAL A 1 350 ? 103.028 113.698 187.722 1.00 111.36 350 VAL A C 1
ATOM 2228 O O . VAL A 1 350 ? 102.330 113.393 186.756 1.00 110.71 350 VAL A O 1
ATOM 2230 N N . GLN A 1 351 ? 103.859 114.743 187.722 1.00 111.58 351 GLN A N 1
ATOM 2231 C CA . GLN A 1 351 ? 103.998 115.576 186.532 1.00 111.12 351 GLN A CA 1
ATOM 2232 C C . GLN A 1 351 ? 104.569 114.780 185.364 1.00 111.32 351 GLN A C 1
ATOM 2233 O O . GLN A 1 351 ? 104.107 114.916 184.225 1.00 111.22 351 GLN A O 1
ATOM 2235 N N . MET A 1 352 ? 105.578 113.946 185.628 1.00 108.19 352 MET A N 1
ATOM 2236 C CA . MET A 1 352 ? 106.156 113.124 184.570 1.00 106.93 352 MET A CA 1
ATOM 2237 C C . MET A 1 352 ? 105.143 112.120 184.035 1.00 110.02 352 MET A C 1
ATOM 2238 O O . MET A 1 352 ? 105.064 111.893 182.822 1.00 110.27 352 MET A O 1
ATOM 2240 N N . LEU A 1 353 ? 104.360 111.506 184.924 1.00 111.73 353 LEU A N 1
ATOM 2241 C CA . LEU A 1 353 ? 103.361 110.537 184.492 1.00 110.13 353 LEU A CA 1
ATOM 2242 C C . LEU A 1 353 ? 102.171 111.199 183.810 1.00 109.86 353 LEU A C 1
ATOM 2243 O O . LEU A 1 353 ? 101.481 110.544 183.023 1.00 111.25 353 LEU A O 1
ATOM 2248 N N . ARG A 1 354 ? 101.913 112.477 184.090 1.00 113.21 354 ARG A N 1
ATOM 2249 C CA . ARG A 1 354 ? 100.820 113.188 183.441 1.00 115.54 354 ARG A CA 1
ATOM 2250 C C . ARG A 1 354 ? 101.227 113.809 182.113 1.00 115.42 354 ARG A C 1
ATOM 2251 O O . ARG A 1 354 ? 100.370 114.016 181.246 1.00 113.58 354 ARG A O 1
ATOM 2259 N N . LYS A 1 355 ? 102.514 114.115 181.935 1.00 112.23 355 LYS A N 1
ATOM 2260 C CA . LYS A 1 355 ? 102.970 114.676 180.667 1.00 110.29 355 LYS A CA 1
ATOM 2261 C C . LYS A 1 355 ? 102.850 113.661 179.537 1.00 109.53 355 LYS A C 1
ATOM 2262 O O . LYS A 1 355 ? 102.506 114.022 178.405 1.00 108.72 355 LYS A O 1
ATOM 2264 N N . VAL A 1 356 ? 103.134 112.387 179.822 1.00 110.55 356 VAL A N 1
ATOM 2265 C CA . VAL A 1 356 ? 103.075 111.365 178.781 1.00 111.63 356 VAL A CA 1
ATOM 2266 C C . VAL A 1 356 ? 101.641 111.135 178.317 1.00 111.04 356 VAL A C 1
ATOM 2267 O O . VAL A 1 356 ? 101.410 110.765 177.159 1.00 111.26 356 VAL A O 1
ATOM 2271 N N . VAL A 1 357 ? 100.658 111.339 179.198 1.00 110.24 357 VAL A N 1
ATOM 2272 C CA . VAL A 1 357 ? 99.263 111.162 178.807 1.00 111.57 357 VAL A CA 1
ATOM 2273 C C . VAL A 1 357 ? 98.840 112.245 177.823 1.00 113.15 357 VAL A C 1
ATOM 2274 O O . VAL A 1 357 ? 98.065 111.991 176.893 1.00 112.39 357 VAL A O 1
ATOM 2278 N N . THR A 1 358 ? 99.337 113.470 178.013 1.00 114.14 358 THR A N 1
ATOM 2279 C CA . THR A 1 358 ? 98.985 114.563 177.113 1.00 114.36 358 THR A CA 1
ATOM 2280 C C . THR A 1 358 ? 99.511 114.323 175.703 1.00 114.50 358 THR A C 1
ATOM 2281 O O . THR A 1 358 ? 98.865 114.715 174.724 1.00 114.37 358 THR A O 1
ATOM 2285 N N . PHE A 1 359 ? 100.673 113.681 175.576 1.00 111.30 359 PHE A N 1
ATOM 2286 C CA . PHE A 1 359 ? 101.249 113.440 174.259 1.00 110.27 359 PHE A CA 1
ATOM 2287 C C . PHE A 1 359 ? 100.510 112.338 173.507 1.00 108.48 359 PHE A C 1
ATOM 2288 O O . PHE A 1 359 ? 100.294 112.449 172.295 1.00 109.26 359 PHE A O 1
ATOM 2296 N N . LEU A 1 360 ? 100.128 111.266 174.204 1.00 102.91 360 LEU A N 1
ATOM 2297 C CA . LEU A 1 360 ? 99.457 110.149 173.545 1.00 105.31 360 LEU A CA 1
ATOM 2298 C C . LEU A 1 360 ? 98.095 110.558 172.996 1.00 105.72 360 LEU A C 1
ATOM 2299 O O . LEU A 1 360 ? 97.734 110.189 171.870 1.00 104.67 360 LEU A O 1
ATOM 2304 N N . GLN A 1 361 ? 97.323 111.320 173.776 1.00 107.79 361 GLN A N 1
ATOM 2305 C CA . GLN A 1 361 ? 96.021 111.774 173.299 1.00 108.67 361 GLN A CA 1
ATOM 2306 C C . GLN A 1 361 ? 96.160 112.721 172.115 1.00 107.85 361 GLN A C 1
ATOM 2307 O O . GLN A 1 361 ? 95.283 112.755 171.247 1.00 106.90 361 GLN A O 1
ATOM 2313 N N . ARG A 1 362 ? 97.254 113.485 172.053 1.00 103.97 362 ARG A N 1
ATOM 2314 C CA . ARG A 1 362 ? 97.498 114.333 170.889 1.00 101.71 362 ARG A CA 1
ATOM 2315 C C . ARG A 1 362 ? 97.698 113.495 169.631 1.00 103.30 362 ARG A C 1
ATOM 2316 O O . ARG A 1 362 ? 97.155 113.816 168.566 1.00 103.79 362 ARG A O 1
ATOM 2324 N N . LEU A 1 363 ? 98.468 112.409 169.737 1.00 100.41 363 LEU A N 1
ATOM 2325 C CA . LEU A 1 363 ? 98.650 111.514 168.598 1.00 98.61 363 LEU A CA 1
ATOM 2326 C C . LEU A 1 363 ? 97.337 110.847 168.210 1.00 101.04 363 LEU A C 1
ATOM 2327 O O . LEU A 1 363 ? 97.044 110.674 167.019 1.00 102.28 363 LEU A O 1
ATOM 2332 N N . ASP A 1 364 ? 96.533 110.460 169.204 1.00 100.44 364 ASP A N 1
ATOM 2333 C CA . ASP A 1 364 ? 95.232 109.868 168.911 1.00 99.64 364 ASP A CA 1
ATOM 2334 C C . ASP A 1 364 ? 94.329 110.856 168.179 1.00 98.82 364 ASP A C 1
ATOM 2335 O O . ASP A 1 364 ? 93.625 110.484 167.233 1.00 98.86 364 ASP A O 1
ATOM 2340 N N . ASP A 1 365 ? 94.339 112.122 168.603 1.00 97.91 365 ASP A N 1
ATOM 2341 C CA . ASP A 1 365 ? 93.538 113.139 167.930 1.00 96.79 365 ASP A CA 1
ATOM 2342 C C . ASP A 1 365 ? 94.035 113.387 166.511 1.00 97.93 365 ASP A C 1
ATOM 2343 O O . ASP A 1 365 ? 93.232 113.607 165.597 1.00 99.50 365 ASP A O 1
ATOM 2348 N N . GLN A 1 366 ? 95.356 113.368 166.309 1.00 98.35 366 GLN A N 1
ATOM 2349 C CA . GLN A 1 366 ? 95.895 113.503 164.958 1.00 97.33 366 GLN A CA 1
ATOM 2350 C C . GLN A 1 366 ? 95.436 112.353 164.068 1.00 95.18 366 GLN A C 1
ATOM 2351 O O . GLN A 1 366 ? 95.043 112.563 162.912 1.00 95.57 366 GLN A O 1
ATOM 2357 N N . LYS A 1 367 ? 95.469 111.128 164.596 1.00 89.26 367 LYS A N 1
ATOM 2358 C CA . LYS A 1 367 ? 94.990 109.983 163.829 1.00 89.38 367 LYS A CA 1
ATOM 2359 C C . LYS A 1 367 ? 93.505 110.120 163.508 1.00 92.21 367 LYS A C 1
ATOM 2360 O O . LYS A 1 367 ? 93.073 109.828 162.387 1.00 95.95 367 LYS A O 1
ATOM 2366 N N . ASN A 1 368 ? 92.712 110.580 164.479 1.00 94.04 368 ASN A N 1
ATOM 2367 C CA . ASN A 1 368 ? 91.277 110.737 164.260 1.00 93.77 368 ASN A CA 1
ATOM 2368 C C . ASN A 1 368 ? 90.982 111.792 163.199 1.00 93.40 368 ASN A C 1
ATOM 2369 O O . ASN A 1 368 ? 90.100 111.598 162.351 1.00 96.23 368 ASN A O 1
ATOM 2374 N N . GLN A 1 369 ? 91.698 112.920 163.231 1.00 88.43 369 GLN A N 1
ATOM 2375 C CA . GLN A 1 369 ? 91.444 113.960 162.237 1.00 90.68 369 GLN A CA 1
ATOM 2376 C C . GLN A 1 369 ? 91.897 113.514 160.851 1.00 89.24 369 GLN A C 1
ATOM 2377 O O . GLN A 1 369 ? 91.241 113.826 159.849 1.00 89.45 369 GLN A O 1
ATOM 2383 N N . ASN A 1 370 ? 92.998 112.757 160.771 1.00 82.73 370 ASN A N 1
ATOM 2384 C CA . ASN A 1 370 ? 93.377 112.164 159.492 1.00 83.58 370 ASN A CA 1
ATOM 2385 C C . ASN A 1 370 ? 92.285 111.232 158.978 1.00 82.69 370 ASN A C 1
ATOM 2386 O O . ASN A 1 370 ? 91.927 111.273 157.792 1.00 83.91 370 ASN A O 1
ATOM 2391 N N . GLU A 1 371 ? 91.731 110.398 159.863 1.00 79.91 371 GLU A N 1
ATOM 2392 C CA . GLU A 1 371 ? 90.673 109.479 159.456 1.00 78.97 371 GLU A CA 1
ATOM 2393 C C . GLU A 1 371 ? 89.455 110.229 158.932 1.00 80.20 371 GLU A C 1
ATOM 2394 O O . GLU A 1 371 ? 88.890 109.858 157.897 1.00 86.30 371 GLU A O 1
ATOM 2400 N N . ARG A 1 372 ? 89.034 111.287 159.630 1.00 75.15 372 ARG A N 1
ATOM 2401 C CA . ARG A 1 372 ? 87.828 111.995 159.204 1.00 76.43 372 ARG A CA 1
ATOM 2402 C C . ARG A 1 372 ? 88.059 112.758 157.901 1.00 79.59 372 ARG A C 1
ATOM 2403 O O . ARG A 1 372 ? 87.179 112.785 157.027 1.00 81.90 372 ARG A O 1
ATOM 2411 N N . LYS A 1 373 ? 89.238 113.376 157.743 1.00 76.52 373 LYS A N 1
ATOM 2412 C CA . LYS A 1 373 ? 89.511 114.116 156.516 1.00 74.23 373 LYS A CA 1
ATOM 2413 C C . LYS A 1 373 ? 89.683 113.183 155.326 1.00 74.61 373 LYS A C 1
ATOM 2414 O O . LYS A 1 373 ? 89.432 113.586 154.184 1.00 74.28 373 LYS A O 1
ATOM 2420 N N . HIS A 1 374 ? 90.105 111.941 155.564 1.00 71.08 374 HIS A N 1
ATOM 2421 C CA . HIS A 1 374 ? 90.090 110.956 154.492 1.00 68.47 374 HIS A CA 1
ATOM 2422 C C . HIS A 1 374 ? 88.697 110.408 154.213 1.00 67.49 374 HIS A C 1
ATOM 2423 O O . HIS A 1 374 ? 88.366 110.161 153.050 1.00 70.65 374 HIS A O 1
ATOM 2430 N N . ALA A 1 375 ? 87.850 110.272 155.234 1.00 67.28 375 ALA A N 1
ATOM 2431 C CA . ALA A 1 375 ? 86.535 109.677 155.024 1.00 68.23 375 ALA A CA 1
ATOM 2432 C C . ALA A 1 375 ? 85.586 110.638 154.320 1.00 70.02 375 ALA A C 1
ATOM 2433 O O . ALA A 1 375 ? 84.730 110.203 153.543 1.00 72.03 375 ALA A O 1
ATOM 2435 N N . PHE A 1 376 ? 85.714 111.942 154.578 1.00 65.87 376 PHE A N 1
ATOM 2436 C CA . PHE A 1 376 ? 84.897 112.910 153.848 1.00 64.37 376 PHE A CA 1
ATOM 2437 C C . PHE A 1 376 ? 85.194 112.855 152.351 1.00 65.16 376 PHE A C 1
ATOM 2438 O O . PHE A 1 376 ? 84.276 112.811 151.514 1.00 67.24 376 PHE A O 1
ATOM 2446 N N . ALA A 1 377 ? 86.481 112.836 151.996 1.00 60.65 377 ALA A N 1
ATOM 2447 C CA . ALA A 1 377 ? 86.860 112.716 150.594 1.00 59.94 377 ALA A CA 1
ATOM 2448 C C . ALA A 1 377 ? 86.448 111.369 150.020 1.00 63.70 377 ALA A C 1
ATOM 2449 O O . ALA A 1 377 ? 86.096 111.284 148.840 1.00 67.02 377 ALA A O 1
ATOM 2451 N N . ASP A 1 378 ? 86.485 110.309 150.832 1.00 63.58 378 ASP A N 1
ATOM 2452 C CA . ASP A 1 378 ? 86.019 109.008 150.362 1.00 61.59 378 ASP A CA 1
ATOM 2453 C C . ASP A 1 378 ? 84.530 109.043 150.040 1.00 61.06 378 ASP A C 1
ATOM 2454 O O . ASP A 1 378 ? 84.088 108.451 149.050 1.00 63.22 378 ASP A O 1
ATOM 2459 N N . LYS A 1 379 ? 83.738 109.721 150.876 1.00 54.67 379 LYS A N 1
ATOM 2460 C CA . LYS A 1 379 ? 82.309 109.859 150.606 1.00 52.91 379 LYS A CA 1
ATOM 2461 C C . LYS A 1 379 ? 82.062 110.633 149.315 1.00 56.41 379 LYS A C 1
ATOM 2462 O O . LYS A 1 379 ? 81.227 110.234 148.489 1.00 62.52 379 LYS A O 1
ATOM 2468 N N . LEU A 1 380 ? 82.779 111.745 149.124 1.00 52.87 380 LEU A N 1
ATOM 2469 C CA . LEU A 1 380 ? 82.623 112.504 147.883 1.00 52.54 380 LEU A CA 1
ATOM 2470 C C . LEU A 1 380 ? 83.016 111.664 146.672 1.00 55.71 380 LEU A C 1
ATOM 2471 O O . LEU A 1 380 ? 82.344 111.700 145.630 1.00 61.36 380 LEU A O 1
ATOM 2476 N N . ASP A 1 381 ? 84.101 110.896 146.797 1.00 47.62 381 ASP A N 1
ATOM 2477 C CA . ASP A 1 381 ? 84.535 110.026 145.711 1.00 47.16 381 ASP A CA 1
ATOM 2478 C C . ASP A 1 381 ? 83.499 108.953 145.413 1.00 54.49 381 ASP A C 1
ATOM 2479 O O . ASP A 1 381 ? 83.275 108.612 144.250 1.00 62.31 381 ASP A O 1
ATOM 2484 N N . LYS A 1 382 ? 82.864 108.402 146.449 1.00 52.72 382 LYS A N 1
ATOM 2485 C CA . LYS A 1 382 ? 81.819 107.405 146.234 1.00 49.02 382 LYS A CA 1
ATOM 2486 C C . LYS A 1 382 ? 80.628 108.000 145.496 1.00 48.67 382 LYS A C 1
ATOM 2487 O O . LYS A 1 382 ? 80.081 107.378 144.573 1.00 54.30 382 LYS A O 1
ATOM 2493 N N . ILE A 1 383 ? 80.209 109.204 145.891 1.00 47.46 383 ILE A N 1
ATOM 2494 C CA . ILE A 1 383 ? 79.086 109.854 145.217 1.00 48.44 383 ILE A CA 1
ATOM 2495 C C . ILE A 1 383 ? 79.413 110.080 143.745 1.00 50.90 383 ILE A C 1
ATOM 2496 O O . ILE A 1 383 ? 78.618 109.750 142.847 1.00 51.43 383 ILE A O 1
ATOM 2501 N N . PHE A 1 384 ? 80.602 110.628 143.473 1.00 48.53 384 PHE A N 1
ATOM 2502 C CA . PHE A 1 384 ? 80.969 110.879 142.085 1.00 46.18 384 PHE A CA 1
ATOM 2503 C C . PHE A 1 384 ? 81.131 109.579 141.311 1.00 49.61 384 PHE A C 1
ATOM 2504 O O . PHE A 1 384 ? 80.813 109.525 140.123 1.00 57.35 384 PHE A O 1
ATOM 2512 N N . PHE A 1 385 ? 81.642 108.527 141.954 1.00 49.14 385 PHE A N 1
ATOM 2513 C CA . PHE A 1 385 ? 81.797 107.248 141.272 1.00 48.74 385 PHE A CA 1
ATOM 2514 C C . PHE A 1 385 ? 80.448 106.691 140.852 1.00 55.98 385 PHE A C 1
ATOM 2515 O O . PHE A 1 385 ? 80.282 106.227 139.719 1.00 58.20 385 PHE A O 1
ATOM 2523 N N . LEU A 1 386 ? 79.464 106.738 141.752 1.00 60.43 386 LEU A N 1
ATOM 2524 C CA . LEU A 1 386 ? 78.124 106.279 141.397 1.00 56.37 386 LEU A CA 1
ATOM 2525 C C . LEU A 1 386 ? 77.575 107.071 140.215 1.00 55.43 386 LEU A C 1
ATOM 2526 O O . LEU A 1 386 ? 77.147 106.491 139.203 1.00 57.35 386 LEU A O 1
ATOM 2531 N N . PHE A 1 387 ? 77.606 108.404 140.317 1.00 50.28 387 PHE A N 1
ATOM 2532 C CA . PHE A 1 387 ? 77.040 109.234 139.255 1.00 51.52 387 PHE A CA 1
ATOM 2533 C C . PHE A 1 387 ? 77.758 109.001 137.928 1.00 53.14 387 PHE A C 1
ATOM 2534 O O . PHE A 1 387 ? 77.119 108.831 136.880 1.00 50.93 387 PHE A O 1
ATOM 2542 N N . TYR A 1 388 ? 79.091 108.972 137.962 1.00 46.68 388 TYR A N 1
ATOM 2543 C CA . TYR A 1 388 ? 79.882 108.832 136.747 1.00 38.60 388 TYR A CA 1
ATOM 2544 C C . TYR A 1 388 ? 79.691 107.466 136.109 1.00 43.85 388 TYR A C 1
ATOM 2545 O O . TYR A 1 388 ? 79.593 107.366 134.884 1.00 53.96 388 TYR A O 1
ATOM 2554 N N . VAL A 1 389 ? 79.631 106.399 136.911 1.00 44.46 389 VAL A N 1
ATOM 2555 C CA . VAL A 1 389 ? 79.463 105.073 136.330 1.00 51.02 389 VAL A CA 1
ATOM 2556 C C . VAL A 1 389 ? 78.078 104.935 135.708 1.00 51.55 389 VAL A C 1
ATOM 2557 O O . VAL A 1 389 ? 77.933 104.366 134.618 1.00 49.63 389 VAL A O 1
ATOM 2561 N N . ILE A 1 390 ? 77.046 105.495 136.351 1.00 52.33 390 ILE A N 1
ATOM 2562 C CA . ILE A 1 390 ? 75.708 105.418 135.769 1.00 48.38 390 ILE A CA 1
ATOM 2563 C C . ILE A 1 390 ? 75.654 106.190 134.455 1.00 49.92 390 ILE A C 1
ATOM 2564 O O . ILE A 1 390 ? 75.178 105.677 133.430 1.00 51.56 390 ILE A O 1
ATOM 2569 N N . LEU A 1 391 ? 76.165 107.425 134.459 1.00 48.13 391 LEU A N 1
ATOM 2570 C CA . LEU A 1 391 ? 76.134 108.240 133.249 1.00 48.66 391 LEU A CA 1
ATOM 2571 C C . LEU A 1 391 ? 76.954 107.605 132.133 1.00 42.08 391 LEU A C 1
ATOM 2572 O O . LEU A 1 391 ? 76.534 107.601 130.970 1.00 46.06 391 LEU A O 1
ATOM 2577 N N . GLY A 1 392 ? 78.124 107.059 132.466 1.00 36.27 392 GLY A N 1
ATOM 2578 C CA . GLY A 1 392 ? 78.963 106.446 131.454 1.00 42.32 392 GLY A CA 1
ATOM 2579 C C . GLY A 1 392 ? 78.349 105.199 130.853 1.00 47.82 392 GLY A C 1
ATOM 2580 O O . GLY A 1 392 ? 78.422 104.990 129.641 1.00 50.51 392 GLY A O 1
ATOM 2581 N N . LEU A 1 393 ? 77.744 104.346 131.686 1.00 48.98 393 LEU A N 1
ATOM 2582 C CA . LEU A 1 393 ? 77.073 103.167 131.150 1.00 47.31 393 LEU A CA 1
ATOM 2583 C C . LEU A 1 393 ? 75.917 103.562 130.240 1.00 46.47 393 LEU A C 1
ATOM 2584 O O . LEU A 1 393 ? 75.744 102.986 129.156 1.00 46.25 393 LEU A O 1
ATOM 2589 N N . ILE A 1 394 ? 75.126 104.556 130.655 1.00 43.26 394 ILE A N 1
ATOM 2590 C CA . ILE A 1 394 ? 74.005 105.000 129.828 1.00 43.06 394 ILE A CA 1
ATOM 2591 C C . ILE A 1 394 ? 74.510 105.533 128.491 1.00 43.10 394 ILE A C 1
ATOM 2592 O O . ILE A 1 394 ? 73.986 105.185 127.424 1.00 47.83 394 ILE A O 1
ATOM 2597 N N . TYR A 1 395 ? 75.549 106.374 128.529 1.00 41.64 395 TYR A N 1
ATOM 2598 C CA . TYR A 1 395 ? 76.080 106.949 127.298 1.00 39.11 395 TYR A CA 1
ATOM 2599 C C . TYR A 1 395 ? 76.669 105.877 126.390 1.00 42.89 395 TYR A C 1
ATOM 2600 O O . TYR A 1 395 ? 76.496 105.931 125.169 1.00 47.17 395 TYR A O 1
ATOM 2609 N N . MET A 1 396 ? 77.388 104.910 126.964 1.00 45.61 396 MET A N 1
ATOM 2610 C CA . MET A 1 396 ? 77.980 103.850 126.155 1.00 43.61 396 MET A CA 1
ATOM 2611 C C . MET A 1 396 ? 76.902 103.025 125.467 1.00 44.89 396 MET A C 1
ATOM 2612 O O . MET A 1 396 ? 77.001 102.725 124.270 1.00 47.72 396 MET A O 1
ATOM 2617 N N . CYS A 1 397 ? 75.851 102.659 126.208 1.00 45.91 397 CYS A N 1
ATOM 2618 C CA . CYS A 1 397 ? 74.760 101.903 125.601 1.00 46.62 397 CYS A CA 1
ATOM 2619 C C . CYS A 1 397 ? 74.085 102.702 124.493 1.00 48.25 397 CYS A C 1
ATOM 2620 O O . CYS A 1 397 ? 73.808 102.166 123.412 1.00 48.48 397 CYS A O 1
ATOM 2623 N N . VAL A 1 398 ? 73.832 103.992 124.735 1.00 51.34 398 VAL A N 1
ATOM 2624 C CA . VAL A 1 398 ? 73.156 104.817 123.736 1.00 49.21 398 VAL A CA 1
ATOM 2625 C C . VAL A 1 398 ? 74.012 104.956 122.483 1.00 51.29 398 VAL A C 1
ATOM 2626 O O . VAL A 1 398 ? 73.513 104.841 121.356 1.00 56.78 398 VAL A O 1
ATOM 2630 N N . MET A 1 399 ? 75.314 105.200 122.655 1.00 45.26 399 MET A N 1
ATOM 2631 C CA . MET A 1 399 ? 76.194 105.375 121.505 1.00 41.79 399 MET A CA 1
ATOM 2632 C C . MET A 1 399 ? 76.342 104.083 120.713 1.00 40.48 399 MET A C 1
ATOM 2633 O O . MET A 1 399 ? 76.365 104.111 119.478 1.00 50.81 399 MET A O 1
ATOM 2638 N N . LEU A 1 400 ? 76.449 102.942 121.399 1.00 40.67 400 LEU A N 1
ATOM 2639 C CA . LEU A 1 400 ? 76.524 101.673 120.682 1.00 44.38 400 LEU A CA 1
ATOM 2640 C C . LEU A 1 400 ? 75.235 101.398 119.918 1.00 43.09 400 LEU A C 1
ATOM 2641 O O . LEU A 1 400 ? 75.271 100.939 118.769 1.00 45.36 400 LEU A O 1
ATOM 2646 N N . GLY A 1 401 ? 74.084 101.684 120.532 1.00 46.08 401 GLY A N 1
ATOM 2647 C CA . GLY A 1 401 ? 72.825 101.517 119.826 1.00 43.37 401 GLY A CA 1
ATOM 2648 C C . GLY A 1 401 ? 72.721 102.406 118.602 1.00 40.89 401 GLY A C 1
ATOM 2649 O O . GLY A 1 401 ? 72.226 101.981 117.555 1.00 45.70 401 GLY A O 1
ATOM 2650 N N . ILE A 1 402 ? 73.183 103.653 118.717 1.00 36.92 402 ILE A N 1
ATOM 2651 C CA . ILE A 1 402 ? 73.163 104.561 117.575 1.00 38.67 402 ILE A CA 1
ATOM 2652 C C . ILE A 1 402 ? 74.087 104.058 116.472 1.00 44.59 402 ILE A C 1
ATOM 2653 O O . ILE A 1 402 ? 73.725 104.063 115.289 1.00 45.86 402 ILE A O 1
ATOM 2658 N N . MET A 1 403 ? 75.289 103.607 116.837 1.00 46.75 403 MET A N 1
ATOM 2659 C CA . MET A 1 403 ? 76.226 103.111 115.835 1.00 38.31 403 MET A CA 1
ATOM 2660 C C . MET A 1 403 ? 75.729 101.832 115.176 1.00 43.63 403 MET A C 1
ATOM 2661 O O . MET A 1 403 ? 76.097 101.545 114.031 1.00 52.88 403 MET A O 1
ATOM 2666 N N . VAL A 1 404 ? 74.905 101.055 115.872 1.00 50.85 404 VAL A N 1
ATOM 2667 C CA . VAL A 1 404 ? 74.457 99.774 115.335 1.00 48.18 404 VAL A CA 1
ATOM 2668 C C . VAL A 1 404 ? 73.192 99.920 114.493 1.00 51.25 404 VAL A C 1
ATOM 2669 O O . VAL A 1 404 ? 73.096 99.341 113.408 1.00 52.99 404 VAL A O 1
ATOM 2673 N N . ALA A 1 405 ? 72.209 100.691 114.953 1.00 48.02 405 ALA A N 1
ATOM 2674 C CA . ALA A 1 405 ? 70.879 100.697 114.348 1.00 48.10 405 ALA A CA 1
ATOM 2675 C C . ALA A 1 405 ? 70.391 102.120 114.101 1.00 50.25 405 ALA A C 1
ATOM 2676 O O . ALA A 1 405 ? 69.257 102.480 114.425 1.00 57.29 405 ALA A O 1
ATOM 2678 N N . TYR A 1 406 ? 71.245 102.954 113.515 1.00 40.11 406 TYR A N 1
ATOM 2679 C CA . TYR A 1 406 ? 70.829 104.296 113.115 1.00 44.40 406 TYR A CA 1
ATOM 2680 C C . TYR A 1 406 ? 71.623 104.715 111.882 1.00 48.60 406 TYR A C 1
ATOM 2681 O O . TYR A 1 406 ? 71.054 105.177 110.892 1.00 48.24 406 TYR A O 1
ATOM 2690 N N . THR B 1 25 ? 81.550 107.671 47.548 1.00 53.20 25 THR B N 1
ATOM 2691 C CA . THR B 1 25 ? 80.447 108.505 48.010 1.00 57.50 25 THR B CA 1
ATOM 2692 C C . THR B 1 25 ? 79.935 108.030 49.366 1.00 54.05 25 THR B C 1
ATOM 2693 O O . THR B 1 25 ? 79.051 108.647 49.958 1.00 53.91 25 THR B O 1
ATOM 2695 N N . THR B 1 26 ? 80.495 106.925 49.848 1.00 47.69 26 THR B N 1
ATOM 2696 C CA . THR B 1 26 ? 80.125 106.397 51.152 1.00 45.59 26 THR B CA 1
ATOM 2697 C C . THR B 1 26 ? 80.696 107.282 52.258 1.00 48.60 26 THR B C 1
ATOM 2698 O O . THR B 1 26 ? 81.726 107.939 52.086 1.00 52.44 26 THR B O 1
ATOM 2702 N N . ARG B 1 27 ? 80.004 107.306 53.402 1.00 50.40 27 ARG B N 1
ATOM 2703 C CA . ARG B 1 27 ? 80.487 108.082 54.540 1.00 44.57 27 ARG B CA 1
ATOM 2704 C C . ARG B 1 27 ? 81.853 107.592 55.001 1.00 46.45 27 ARG B C 1
ATOM 2705 O O . ARG B 1 27 ? 82.738 108.398 55.312 1.00 51.87 27 ARG B O 1
ATOM 2713 N N . ARG B 1 28 ? 82.043 106.272 55.060 1.00 40.60 28 ARG B N 1
ATOM 2714 C CA . ARG B 1 28 ? 83.358 105.734 55.391 1.00 40.59 28 ARG B CA 1
ATOM 2715 C C . ARG B 1 28 ? 84.378 106.076 54.312 1.00 42.46 28 ARG B C 1
ATOM 2716 O O . ARG B 1 28 ? 85.545 106.347 54.618 1.00 45.26 28 ARG B O 1
ATOM 2724 N N . CYS B 1 29 ? 83.959 106.060 53.045 1.00 43.21 29 CYS B N 1
ATOM 2725 C CA . CYS B 1 29 ? 84.849 106.482 51.968 1.00 42.64 29 CYS B CA 1
ATOM 2726 C C . CYS B 1 29 ? 85.223 107.951 52.114 1.00 48.56 29 CYS B C 1
ATOM 2727 O O . CYS B 1 29 ? 86.365 108.340 51.840 1.00 55.10 29 CYS B O 1
ATOM 2730 N N . LEU B 1 30 ? 84.270 108.785 52.537 1.00 43.97 30 LEU B N 1
ATOM 2731 C CA . LEU B 1 30 ? 84.580 110.183 52.817 1.00 38.15 30 LEU B CA 1
ATOM 2732 C C . LEU B 1 30 ? 85.563 110.304 53.974 1.00 39.72 30 LEU B C 1
ATOM 2733 O O . LEU B 1 30 ? 86.480 111.134 53.936 1.00 46.21 30 LEU B O 1
ATOM 2738 N N . ALA B 1 31 ? 85.385 109.486 55.015 1.00 33.42 31 ALA B N 1
ATOM 2739 C CA . ALA B 1 31 ? 86.313 109.505 56.141 1.00 29.86 31 ALA B CA 1
ATOM 2740 C C . ALA B 1 31 ? 87.713 109.088 55.710 1.00 34.77 31 ALA B C 1
ATOM 2741 O O . ALA B 1 31 ? 88.707 109.674 56.153 1.00 44.80 31 ALA B O 1
ATOM 2743 N N . GLN B 1 32 ? 87.810 108.071 54.851 1.00 37.90 32 GLN B N 1
ATOM 2744 C CA . GLN B 1 32 ? 89.116 107.637 54.364 1.00 37.09 32 GLN B CA 1
ATOM 2745 C C . GLN B 1 32 ? 89.778 108.721 53.523 1.00 39.08 32 GLN B C 1
ATOM 2746 O O . GLN B 1 32 ? 91.002 108.889 53.567 1.00 40.92 32 GLN B O 1
ATOM 2752 N N . MET B 1 33 ? 88.986 109.458 52.742 1.00 42.43 33 MET B N 1
ATOM 2753 C CA . MET B 1 33 ? 89.544 110.528 51.920 1.00 40.60 33 MET B CA 1
ATOM 2754 C C . MET B 1 33 ? 90.161 111.623 52.781 1.00 42.23 33 MET B C 1
ATOM 2755 O O . MET B 1 33 ? 91.233 112.148 52.458 1.00 43.04 33 MET B O 1
ATOM 2760 N N . LEU B 1 34 ? 89.496 111.983 53.882 1.00 39.89 34 LEU B N 1
ATOM 2761 C CA . LEU B 1 34 ? 90.030 113.014 54.766 1.00 38.59 34 LEU B CA 1
ATOM 2762 C C . LEU B 1 34 ? 91.308 112.558 55.457 1.00 39.34 34 LEU B C 1
ATOM 2763 O O . LEU B 1 34 ? 92.208 113.371 55.692 1.00 44.08 34 LEU B O 1
ATOM 2768 N N . ILE B 1 35 ? 91.403 111.271 55.797 1.00 38.31 35 ILE B N 1
ATOM 2769 C CA . ILE B 1 35 ? 92.619 110.754 56.418 1.00 38.75 35 ILE B CA 1
ATOM 2770 C C . ILE B 1 35 ? 93.774 110.768 55.424 1.00 43.49 35 ILE B C 1
ATOM 2771 O O . ILE B 1 35 ? 94.916 111.081 55.783 1.00 43.86 35 ILE B O 1
ATOM 2776 N N . ASP B 1 36 ? 93.498 110.440 54.159 1.00 45.46 36 ASP B N 1
ATOM 2777 C CA . ASP B 1 36 ? 94.543 110.413 53.142 1.00 42.70 36 ASP B CA 1
ATOM 2778 C C . ASP B 1 36 ? 95.136 111.790 52.874 1.00 47.66 36 ASP B C 1
ATOM 2779 O O . ASP B 1 36 ? 96.238 111.877 52.322 1.00 54.50 36 ASP B O 1
ATOM 2784 N N . MET B 1 37 ? 94.433 112.863 53.242 1.00 44.16 37 MET B N 1
ATOM 2785 C CA . MET B 1 37 ? 94.979 114.202 53.053 1.00 46.12 37 MET B CA 1
ATOM 2786 C C . MET B 1 37 ? 96.170 114.458 53.967 1.00 47.60 37 MET B C 1
ATOM 2787 O O . MET B 1 37 ? 97.084 115.203 53.593 1.00 42.65 37 MET B O 1
ATOM 2792 N N . GLU B 1 38 ? 96.175 113.855 55.157 1.00 51.79 38 GLU B N 1
ATOM 2793 C CA . GLU B 1 38 ? 97.250 114.014 56.138 1.00 48.76 38 GLU B CA 1
ATOM 2794 C C . GLU B 1 38 ? 97.443 115.488 56.504 1.00 55.30 38 GLU B C 1
ATOM 2795 O O . GLU B 1 38 ? 98.502 116.080 56.292 1.00 59.01 38 GLU B O 1
ATOM 2801 N N . MET B 1 39 ? 96.384 116.073 57.062 1.00 49.48 39 MET B N 1
ATOM 2802 C CA . MET B 1 39 ? 96.402 117.476 57.474 1.00 40.99 39 MET B CA 1
ATOM 2803 C C . MET B 1 39 ? 96.786 117.562 58.952 1.00 40.41 39 MET B C 1
ATOM 2804 O O . MET B 1 39 ? 95.968 117.823 59.836 1.00 40.88 39 MET B O 1
ATOM 2809 N N . LEU B 1 40 ? 98.072 117.332 59.206 1.00 30.11 40 LEU B N 1
ATOM 2810 C CA . LEU B 1 40 ? 98.611 117.309 60.558 1.00 30.14 40 LEU B CA 1
ATOM 2811 C C . LEU B 1 40 ? 99.180 118.651 60.996 1.00 37.86 40 LEU B C 1
ATOM 2812 O O . LEU B 1 40 ? 99.713 118.749 62.106 1.00 41.62 40 LEU B O 1
ATOM 2817 N N . SER B 1 41 ? 99.086 119.679 60.160 1.00 38.85 41 SER B N 1
ATOM 2818 C CA . SER B 1 41 ? 99.494 121.026 60.523 1.00 33.96 41 SER B CA 1
ATOM 2819 C C . SER B 1 41 ? 98.269 121.851 60.897 1.00 38.76 41 SER B C 1
ATOM 2820 O O . SER B 1 41 ? 97.150 121.562 60.466 1.00 43.87 41 SER B O 1
ATOM 2823 N N . MET B 1 42 ? 98.490 122.880 61.710 1.00 39.15 42 MET B N 1
ATOM 2824 C CA . MET B 1 42 ? 97.379 123.663 62.222 1.00 43.44 42 MET B CA 1
ATOM 2825 C C . MET B 1 42 ? 96.735 124.482 61.102 1.00 44.86 42 MET B C 1
ATOM 2826 O O . MET B 1 42 ? 97.380 124.793 60.097 1.00 49.04 42 MET B O 1
ATOM 2831 N N . PRO B 1 43 ? 95.453 124.829 61.245 1.00 32.05 43 PRO B N 1
ATOM 2832 C CA . PRO B 1 43 ? 94.787 125.726 60.274 1.00 37.05 43 PRO B CA 1
ATOM 2833 C C . PRO B 1 43 ? 95.196 127.184 60.475 1.00 44.70 43 PRO B C 1
ATOM 2834 O O . PRO B 1 43 ? 94.528 127.987 61.124 1.00 50.23 43 PRO B O 1
ATOM 2838 N N . GLN B 1 44 ? 96.342 127.542 59.895 1.00 50.12 44 GLN B N 1
ATOM 2839 C CA . GLN B 1 44 ? 96.946 128.854 60.089 1.00 49.12 44 GLN B CA 1
ATOM 2840 C C . GLN B 1 44 ? 96.848 129.737 58.849 1.00 50.20 44 GLN B C 1
ATOM 2841 O O . GLN B 1 44 ? 97.579 130.725 58.739 1.00 55.58 44 GLN B O 1
ATOM 2847 N N . ASP B 1 45 ? 95.956 129.402 57.915 1.00 53.90 45 ASP B N 1
ATOM 2848 C CA . ASP B 1 45 ? 95.867 130.162 56.671 1.00 58.71 45 ASP B CA 1
ATOM 2849 C C . ASP B 1 45 ? 95.443 131.605 56.923 1.00 61.14 45 ASP B C 1
ATOM 2850 O O . ASP B 1 45 ? 95.981 132.533 56.307 1.00 58.72 45 ASP B O 1
ATOM 2852 N N . GLU B 1 46 ? 94.485 131.817 57.824 1.00 66.65 46 GLU B N 1
ATOM 2853 C CA . GLU B 1 46 ? 93.916 133.145 58.061 1.00 67.88 46 GLU B CA 1
ATOM 2854 C C . GLU B 1 46 ? 94.725 133.852 59.141 1.00 68.83 46 GLU B C 1
ATOM 2855 O O . GLU B 1 46 ? 94.402 133.795 60.329 1.00 62.34 46 GLU B O 1
ATOM 2857 N N . ASN B 1 47 ? 95.797 134.527 58.719 1.00 70.97 47 ASN B N 1
ATOM 2858 C CA . ASN B 1 47 ? 96.633 135.364 59.580 1.00 69.59 47 ASN B CA 1
ATOM 2859 C C . ASN B 1 47 ? 97.259 134.590 60.738 1.00 69.97 47 ASN B C 1
ATOM 2860 O O . ASN B 1 47 ? 97.749 135.197 61.695 1.00 71.85 47 ASN B O 1
ATOM 2865 N N . CYS B 1 48 ? 97.257 133.258 60.660 1.00 66.84 48 CYS B N 1
ATOM 2866 C CA . CYS B 1 48 ? 97.789 132.394 61.717 1.00 67.65 48 CYS B CA 1
ATOM 2867 C C . CYS B 1 48 ? 97.162 132.723 63.070 1.00 63.98 48 CYS B C 1
ATOM 2868 O O . CYS B 1 48 ? 97.839 132.770 64.100 1.00 60.61 48 CYS B O 1
ATOM 2871 N N . THR B 1 49 ? 95.851 132.954 63.067 1.00 51.93 49 THR B N 1
ATOM 2872 C CA . THR B 1 49 ? 95.093 133.244 64.282 1.00 54.03 49 THR B CA 1
ATOM 2873 C C . THR B 1 49 ? 93.929 132.267 64.355 1.00 55.18 49 THR B C 1
ATOM 2874 O O . THR B 1 49 ? 92.993 132.351 63.553 1.00 55.73 49 THR B O 1
ATOM 2878 N N . LEU B 1 50 ? 93.984 131.346 65.313 1.00 38.82 50 LEU B N 1
ATOM 2879 C CA . LEU B 1 50 ? 92.977 130.298 65.429 1.00 39.54 50 LEU B CA 1
ATOM 2880 C C . LEU B 1 50 ? 92.158 130.488 66.697 1.00 38.55 50 LEU B C 1
ATOM 2881 O O . LEU B 1 50 ? 92.665 130.228 67.799 1.00 39.97 50 LEU B O 1
ATOM 2886 N N . PRO B 1 51 ? 90.906 130.935 66.603 1.00 36.68 51 PRO B N 1
ATOM 2887 C CA . PRO B 1 51 ? 90.043 131.018 67.789 1.00 30.11 51 PRO B CA 1
ATOM 2888 C C . PRO B 1 51 ? 89.539 129.639 68.181 1.00 27.86 51 PRO B C 1
ATOM 2889 O O . PRO B 1 51 ? 88.765 129.011 67.452 1.00 36.18 51 PRO B O 1
ATOM 2893 N N . ILE B 1 52 ? 89.979 129.162 69.341 1.00 20.50 52 ILE B N 1
ATOM 2894 C CA . ILE B 1 52 ? 89.615 127.842 69.842 1.00 18.82 52 ILE B CA 1
ATOM 2895 C C . ILE B 1 52 ? 88.593 128.020 70.955 1.00 22.24 52 ILE B C 1
ATOM 2896 O O . ILE B 1 52 ? 88.881 128.648 71.981 1.00 36.38 52 ILE B O 1
ATOM 2901 N N . TYR B 1 53 ? 87.401 127.464 70.758 1.00 17.46 53 TYR B N 1
ATOM 2902 C CA . TYR B 1 53 ? 86.297 127.608 71.697 1.00 19.69 53 TYR B CA 1
ATOM 2903 C C . TYR B 1 53 ? 86.252 126.403 72.627 1.00 24.19 53 TYR B C 1
ATOM 2904 O O . TYR B 1 53 ? 86.259 125.258 72.165 1.00 32.91 53 TYR B O 1
ATOM 2913 N N . VAL B 1 54 ? 86.201 126.665 73.929 1.00 16.23 54 VAL B N 1
ATOM 2914 C CA . VAL B 1 54 ? 86.175 125.606 74.936 1.00 11.40 54 VAL B CA 1
ATOM 2915 C C . VAL B 1 54 ? 84.987 125.830 75.865 1.00 20.50 54 VAL B C 1
ATOM 2916 O O . VAL B 1 54 ? 85.163 126.335 76.984 1.00 33.08 54 VAL B O 1
ATOM 2920 N N . PRO B 1 55 ? 83.768 125.491 75.451 1.00 25.92 55 PRO B N 1
ATOM 2921 C CA . PRO B 1 55 ? 82.615 125.661 76.341 1.00 28.72 55 PRO B CA 1
ATOM 2922 C C . PRO B 1 55 ? 82.480 124.503 77.318 1.00 38.55 55 PRO B C 1
ATOM 2923 O O . PRO B 1 55 ? 82.766 123.348 76.990 1.00 38.80 55 PRO B O 1
ATOM 2927 N N . PHE B 1 56 ? 82.030 124.831 78.531 1.00 45.55 56 PHE B N 1
ATOM 2928 C CA . PHE B 1 56 ? 81.709 123.854 79.574 1.00 43.44 56 PHE B CA 1
ATOM 2929 C C . PHE B 1 56 ? 82.938 122.994 79.900 1.00 34.71 56 PHE B C 1
ATOM 2930 O O . PHE B 1 56 ? 83.027 121.804 79.588 1.00 36.67 56 PHE B O 1
ATOM 2938 N N . ILE B 1 57 ? 83.927 123.661 80.484 1.00 25.33 57 ILE B N 1
ATOM 2939 C CA . ILE B 1 57 ? 85.099 122.985 81.030 1.00 28.16 57 ILE B CA 1
ATOM 2940 C C . ILE B 1 57 ? 84.787 122.579 82.465 1.00 29.21 57 ILE B C 1
ATOM 2941 O O . ILE B 1 57 ? 84.398 123.415 83.288 1.00 38.91 57 ILE B O 1
ATOM 2946 N N . GLU B 1 58 ? 84.942 121.293 82.765 1.00 27.33 58 GLU B N 1
ATOM 2947 C CA . GLU B 1 58 ? 84.575 120.737 84.061 1.00 25.28 58 GLU B CA 1
ATOM 2948 C C . GLU B 1 58 ? 85.821 120.543 84.915 1.00 26.35 58 GLU B C 1
ATOM 2949 O O . GLU B 1 58 ? 86.828 120.010 84.440 1.00 41.08 58 GLU B O 1
ATOM 2955 N N . TYR B 1 59 ? 85.745 120.971 86.173 1.00 20.46 59 TYR B N 1
ATOM 2956 C CA . TYR B 1 59 ? 86.879 120.956 87.083 1.00 20.64 59 TYR B CA 1
ATOM 2957 C C . TYR B 1 59 ? 86.595 120.038 88.266 1.00 31.16 59 TYR B C 1
ATOM 2958 O O . TYR B 1 59 ? 85.454 119.913 88.718 1.00 40.70 59 TYR B O 1
ATOM 2967 N N . GLN B 1 60 ? 87.654 119.400 88.762 1.00 30.54 60 GLN B N 1
ATOM 2968 C CA . GLN B 1 60 ? 87.571 118.514 89.915 1.00 19.08 60 GLN B CA 1
ATOM 2969 C C . GLN B 1 60 ? 88.953 118.391 90.541 1.00 12.29 60 GLN B C 1
ATOM 2970 O O . GLN B 1 60 ? 89.947 118.228 89.830 1.00 22.87 60 GLN B O 1
ATOM 2976 N N . THR B 1 61 ? 89.007 118.468 91.870 1.00 18.90 61 THR B N 1
ATOM 2977 C CA . THR B 1 61 ? 90.250 118.275 92.605 1.00 24.15 61 THR B CA 1
ATOM 2978 C C . THR B 1 61 ? 90.404 116.806 92.973 1.00 28.36 61 THR B C 1
ATOM 2979 O O . THR B 1 61 ? 89.483 116.200 93.529 1.00 28.29 61 THR B O 1
ATOM 2983 N N . LEU B 1 62 ? 91.568 116.239 92.663 1.00 25.44 62 LEU B N 1
ATOM 2984 C CA . LEU B 1 62 ? 91.844 114.856 93.026 1.00 20.53 62 LEU B CA 1
ATOM 2985 C C . LEU B 1 62 ? 92.426 114.737 94.429 1.00 22.58 62 LEU B C 1
ATOM 2986 O O . LEU B 1 62 ? 91.985 113.887 95.210 1.00 26.58 62 LEU B O 1
ATOM 2991 N N . SER B 1 63 ? 93.401 115.576 94.767 1.00 21.29 63 SER B N 1
ATOM 2992 C CA . SER B 1 63 ? 93.971 115.581 96.107 1.00 26.73 63 SER B CA 1
ATOM 2993 C C . SER B 1 63 ? 94.679 116.907 96.335 1.00 23.10 63 SER B C 1
ATOM 2994 O O . SER B 1 63 ? 95.159 117.539 95.390 1.00 21.58 63 SER B O 1
ATOM 2997 N N . VAL B 1 64 ? 94.735 117.320 97.599 1.00 21.97 64 VAL B N 1
ATOM 2998 C CA . VAL B 1 64 ? 95.440 118.527 98.009 1.00 20.88 64 VAL B CA 1
ATOM 2999 C C . VAL B 1 64 ? 96.438 118.147 99.092 1.00 23.31 64 VAL B C 1
ATOM 3000 O O . VAL B 1 64 ? 96.079 117.469 100.061 1.00 30.08 64 VAL B O 1
ATOM 3004 N N . ASN B 1 65 ? 97.684 118.578 98.927 1.00 27.97 65 ASN B N 1
ATOM 3005 C CA . ASN B 1 65 ? 98.736 118.333 99.903 1.00 27.42 65 ASN B CA 1
ATOM 3006 C C . ASN B 1 65 ? 98.887 119.554 100.799 1.00 34.30 65 ASN B C 1
ATOM 3007 O O . ASN B 1 65 ? 98.969 120.683 100.307 1.00 43.14 65 ASN B O 1
ATOM 3012 N N . THR B 1 66 ? 98.919 119.325 102.110 1.00 28.24 66 THR B N 1
ATOM 3013 C CA . THR B 1 66 ? 99.047 120.419 103.064 1.00 27.20 66 THR B CA 1
ATOM 3014 C C . THR B 1 66 ? 100.500 120.791 103.327 1.00 34.31 66 THR B C 1
ATOM 3015 O O . THR B 1 66 ? 100.829 121.979 103.411 1.00 42.17 66 THR B O 1
ATOM 3019 N N . LYS B 1 67 ? 101.381 119.797 103.455 1.00 31.96 67 LYS B N 1
ATOM 3020 C CA . LYS B 1 67 ? 102.780 120.084 103.756 1.00 35.84 67 LYS B CA 1
ATOM 3021 C C . LYS B 1 67 ? 103.481 120.729 102.567 1.00 39.15 67 LYS B C 1
ATOM 3022 O O . LYS B 1 67 ? 104.200 121.722 102.722 1.00 44.29 67 LYS B O 1
ATOM 3028 N N . SER B 1 68 ? 103.286 120.178 101.370 1.00 25.96 68 SER B N 1
ATOM 3029 C CA . SER B 1 68 ? 103.916 120.714 100.171 1.00 26.11 68 SER B CA 1
ATOM 3030 C C . SER B 1 68 ? 103.067 121.763 99.466 1.00 28.54 68 SER B C 1
ATOM 3031 O O . SER B 1 68 ? 103.551 122.385 98.515 1.00 38.07 68 SER B O 1
ATOM 3034 N N . LEU B 1 69 ? 101.826 121.973 99.910 1.00 23.73 69 LEU B N 1
ATOM 3035 C CA . LEU B 1 69 ? 100.936 122.994 99.351 1.00 27.69 69 LEU B CA 1
ATOM 3036 C C . LEU B 1 69 ? 100.751 122.813 97.844 1.00 26.32 69 LEU B C 1
ATOM 3037 O O . LEU B 1 69 ? 100.808 123.769 97.068 1.00 35.42 69 LEU B O 1
ATOM 3042 N N . ARG B 1 70 ? 100.525 121.569 97.433 1.00 20.08 70 ARG B N 1
ATOM 3043 C CA . ARG B 1 70 ? 100.339 121.222 96.031 1.00 23.41 70 ARG B CA 1
ATOM 3044 C C . ARG B 1 70 ? 98.924 120.709 95.820 1.00 29.15 70 ARG B C 1
ATOM 3045 O O . ARG B 1 70 ? 98.431 119.893 96.606 1.00 32.89 70 ARG B O 1
ATOM 3053 N N . LEU B 1 71 ? 98.278 121.186 94.761 1.00 30.45 71 LEU B N 1
ATOM 3054 C CA . LEU B 1 71 ? 96.910 120.818 94.430 1.00 19.47 71 LEU B CA 1
ATOM 3055 C C . LEU B 1 71 ? 96.896 120.024 93.132 1.00 17.45 71 LEU B C 1
ATOM 3056 O O . LEU B 1 71 ? 97.429 120.480 92.115 1.00 24.32 71 LEU B O 1
ATOM 3061 N N . ASN B 1 72 ? 96.294 118.840 93.172 1.00 16.69 72 ASN B N 1
ATOM 3062 C CA . ASN B 1 72 ? 96.111 118.008 91.990 1.00 13.72 72 ASN B CA 1
ATOM 3063 C C . ASN B 1 72 ? 94.684 118.175 91.487 1.00 21.14 72 ASN B C 1
ATOM 3064 O O . ASN B 1 72 ? 93.729 117.986 92.246 1.00 32.97 72 ASN B O 1
ATOM 3069 N N . SER B 1 73 ? 94.543 118.526 90.212 1.00 9.61 73 SER B N 1
ATOM 3070 C CA . SER B 1 73 ? 93.243 118.816 89.631 1.00 17.72 73 SER B CA 1
ATOM 3071 C C . SER B 1 73 ? 93.089 118.094 88.302 1.00 21.83 73 SER B C 1
ATOM 3072 O O . SER B 1 73 ? 94.067 117.840 87.594 1.00 32.22 73 SER B O 1
ATOM 3075 N N . ARG B 1 74 ? 91.843 117.767 87.972 1.00 17.99 74 ARG B N 1
ATOM 3076 C CA . ARG B 1 74 ? 91.487 117.153 86.701 1.00 11.47 74 ARG B CA 1
ATOM 3077 C C . ARG B 1 74 ? 90.529 118.078 85.969 1.00 11.30 74 ARG B C 1
ATOM 3078 O O . ARG B 1 74 ? 89.565 118.573 86.561 1.00 33.05 74 ARG B O 1
ATOM 3086 N N . LEU B 1 75 ? 90.795 118.311 84.686 1.00 13.72 75 LEU B N 1
ATOM 3087 C CA . LEU B 1 75 ? 90.016 119.238 83.873 1.00 18.62 75 LEU B CA 1
ATOM 3088 C C . LEU B 1 75 ? 89.494 118.500 82.649 1.00 20.99 75 LEU B C 1
ATOM 3089 O O . LEU B 1 75 ? 90.277 118.076 81.793 1.00 35.83 75 LEU B O 1
ATOM 3094 N N . ARG B 1 76 ? 88.175 118.351 82.563 1.00 22.33 76 ARG B N 1
ATOM 3095 C CA . ARG B 1 76 ? 87.518 117.720 81.424 1.00 18.70 76 ARG B CA 1
ATOM 3096 C C . ARG B 1 76 ? 86.847 118.815 80.605 1.00 13.59 76 ARG B C 1
ATOM 3097 O O . ARG B 1 76 ? 85.887 119.441 81.065 1.00 30.80 76 ARG B O 1
ATOM 3105 N N . ALA B 1 77 ? 87.351 119.042 79.397 1.00 13.91 77 ALA B N 1
ATOM 3106 C CA . ALA B 1 77 ? 86.876 120.108 78.529 1.00 23.63 77 ALA B CA 1
ATOM 3107 C C . ALA B 1 77 ? 86.333 119.527 77.230 1.00 22.29 77 ALA B C 1
ATOM 3108 O O . ALA B 1 77 ? 86.497 118.342 76.932 1.00 35.53 77 ALA B O 1
ATOM 3110 N N . ILE B 1 78 ? 85.671 120.385 76.456 1.00 17.17 78 ILE B N 1
ATOM 3111 C CA . ILE B 1 78 ? 85.151 120.029 75.135 1.00 20.94 78 ILE B CA 1
ATOM 3112 C C . ILE B 1 78 ? 85.709 121.063 74.161 1.00 18.34 78 ILE B C 1
ATOM 3113 O O . ILE B 1 78 ? 85.140 122.144 73.981 1.00 31.86 78 ILE B O 1
ATOM 3118 N N . VAL B 1 79 ? 86.837 120.737 73.530 1.00 10.13 79 VAL B N 1
ATOM 3119 C CA . VAL B 1 79 ? 87.469 121.653 72.591 1.00 12.76 79 VAL B CA 1
ATOM 3120 C C . VAL B 1 79 ? 86.668 121.688 71.296 1.00 20.80 79 VAL B C 1
ATOM 3121 O O . VAL B 1 79 ? 86.111 120.672 70.861 1.00 34.75 79 VAL B O 1
ATOM 3125 N N . LYS B 1 80 ? 86.602 122.863 70.673 1.00 5.22 80 LYS B N 1
ATOM 3126 C CA . LYS B 1 80 ? 85.845 123.025 69.435 1.00 0.87 80 LYS B CA 1
ATOM 3127 C C . LYS B 1 80 ? 86.479 124.148 68.628 1.00 9.84 80 LYS B C 1
ATOM 3128 O O . LYS B 1 80 ? 86.318 125.323 68.969 1.00 30.45 80 LYS B O 1
ATOM 3134 N N . TRP B 1 81 ? 87.192 123.790 67.566 1.00 12.18 81 TRP B N 1
ATOM 3135 C CA . TRP B 1 81 ? 87.834 124.750 66.679 1.00 9.96 81 TRP B CA 1
ATOM 3136 C C . TRP B 1 81 ? 87.333 124.529 65.251 1.00 14.18 81 TRP B C 1
ATOM 3137 O O . TRP B 1 81 ? 86.438 123.717 65.002 1.00 25.31 81 TRP B O 1
ATOM 3148 N N . THR B 1 82 ? 87.920 125.263 64.309 1.00 20.82 82 THR B N 1
ATOM 3149 C CA . THR B 1 82 ? 87.529 125.204 62.906 1.00 31.92 82 THR B CA 1
ATOM 3150 C C . THR B 1 82 ? 88.723 124.788 62.059 1.00 30.97 82 THR B C 1
ATOM 3151 O O . THR B 1 82 ? 89.804 125.374 62.172 1.00 32.80 82 THR B O 1
ATOM 3155 N N . ASP B 1 83 ? 88.522 123.779 61.215 1.00 33.63 83 ASP B N 1
ATOM 3156 C CA . ASP B 1 83 ? 89.540 123.317 60.272 1.00 32.30 83 ASP B CA 1
ATOM 3157 C C . ASP B 1 83 ? 89.007 123.483 58.857 1.00 34.22 83 ASP B C 1
ATOM 3158 O O . ASP B 1 83 ? 88.253 122.620 58.371 1.00 40.45 83 ASP B O 1
ATOM 3163 N N . PRO B 1 84 ? 89.354 124.569 58.161 1.00 38.52 84 PRO B N 1
ATOM 3164 C CA . PRO B 1 84 ? 88.790 124.791 56.818 1.00 41.17 84 PRO B CA 1
ATOM 3165 C C . PRO B 1 84 ? 89.128 123.700 55.818 1.00 39.90 84 PRO B C 1
ATOM 3166 O O . PRO B 1 84 ? 88.310 123.410 54.936 1.00 43.21 84 PRO B O 1
ATOM 3170 N N . GLN B 1 85 ? 90.309 123.088 55.922 1.00 42.28 85 GLN B N 1
ATOM 3171 C CA . GLN B 1 85 ? 90.682 122.042 54.975 1.00 41.95 85 GLN B CA 1
ATOM 3172 C C . GLN B 1 85 ? 89.812 120.802 55.145 1.00 43.29 85 GLN B C 1
ATOM 3173 O O . GLN B 1 85 ? 89.470 120.138 54.160 1.00 43.26 85 GLN B O 1
ATOM 3179 N N . LEU B 1 86 ? 89.445 120.474 56.382 1.00 37.56 86 LEU B N 1
ATOM 3180 C CA . LEU B 1 86 ? 88.623 119.299 56.645 1.00 37.79 86 LEU B CA 1
ATOM 3181 C C . LEU B 1 86 ? 87.148 119.606 56.427 1.00 39.96 86 LEU B C 1
ATOM 3182 O O . LEU B 1 86 ? 86.319 119.359 57.309 1.00 43.96 86 LEU B O 1
ATOM 3187 N N . ALA B 1 87 ? 86.810 120.140 55.256 1.00 38.59 87 ALA B N 1
ATOM 3188 C CA . ALA B 1 87 ? 85.431 120.462 54.911 1.00 35.38 87 ALA B CA 1
ATOM 3189 C C . ALA B 1 87 ? 85.169 119.987 53.492 1.00 40.67 87 ALA B C 1
ATOM 3190 O O . ALA B 1 87 ? 85.857 120.411 52.559 1.00 44.36 87 ALA B O 1
ATOM 3192 N N . TRP B 1 88 ? 84.181 119.114 53.332 1.00 42.96 88 TRP B N 1
ATOM 3193 C CA . TRP B 1 88 ? 83.841 118.551 52.037 1.00 48.69 88 TRP B CA 1
ATOM 3194 C C . TRP B 1 88 ? 82.653 119.298 51.436 1.00 48.10 88 TRP B C 1
ATOM 3195 O O . TRP B 1 88 ? 82.102 120.229 52.027 1.00 51.86 88 TRP B O 1
ATOM 3206 N N . ASP B 1 89 ? 82.260 118.880 50.237 1.00 49.05 89 ASP B N 1
ATOM 3207 C CA . ASP B 1 89 ? 81.118 119.453 49.537 1.00 55.40 89 ASP B CA 1
ATOM 3208 C C . ASP B 1 89 ? 79.890 118.600 49.823 1.00 59.99 89 ASP B C 1
ATOM 3209 O O . ASP B 1 89 ? 79.902 117.388 49.583 1.00 61.02 89 ASP B O 1
ATOM 3214 N N . THR B 1 90 ? 78.832 119.233 50.335 1.00 60.59 90 THR B N 1
ATOM 3215 C CA . THR B 1 90 ? 77.621 118.503 50.687 1.00 60.31 90 THR B CA 1
ATOM 3216 C C . THR B 1 90 ? 76.856 117.999 49.470 1.00 57.33 90 THR B C 1
ATOM 3217 O O . THR B 1 90 ? 75.945 117.179 49.631 1.00 54.45 90 THR B O 1
ATOM 3221 N N . SER B 1 91 ? 77.201 118.457 48.266 1.00 55.52 91 SER B N 1
ATOM 3222 C CA . SER B 1 91 ? 76.527 117.973 47.066 1.00 58.91 91 SER B CA 1
ATOM 3223 C C . SER B 1 91 ? 77.057 116.607 46.648 1.00 60.98 91 SER B C 1
ATOM 3224 O O . SER B 1 91 ? 76.279 115.670 46.436 1.00 60.96 91 SER B O 1
ATOM 3227 N N . VAL B 1 92 ? 78.379 116.477 46.519 1.00 59.09 92 VAL B N 1
ATOM 3228 C CA . VAL B 1 92 ? 78.966 115.187 46.173 1.00 59.92 92 VAL B CA 1
ATOM 3229 C C . VAL B 1 92 ? 78.841 114.211 47.339 1.00 61.62 92 VAL B C 1
ATOM 3230 O O . VAL B 1 92 ? 78.594 113.015 47.141 1.00 61.21 92 VAL B O 1
ATOM 3234 N N . TYR B 1 93 ? 78.997 114.701 48.569 1.00 61.85 93 TYR B N 1
ATOM 3235 C CA . TYR B 1 93 ? 78.878 113.871 49.763 1.00 55.77 93 TYR B CA 1
ATOM 3236 C C . TYR B 1 93 ? 77.653 114.305 50.555 1.00 56.66 93 TYR B C 1
ATOM 3237 O O . TYR B 1 93 ? 77.710 115.307 51.285 1.00 59.90 93 TYR B O 1
ATOM 3246 N N . PRO B 1 94 ? 76.530 113.593 50.459 1.00 56.07 94 PRO B N 1
ATOM 3247 C CA . PRO B 1 94 ? 75.300 114.005 51.161 1.00 59.15 94 PRO B CA 1
ATOM 3248 C C . PRO B 1 94 ? 75.311 113.623 52.639 1.00 58.46 94 PRO B C 1
ATOM 3249 O O . PRO B 1 94 ? 74.457 112.878 53.127 1.00 57.38 94 PRO B O 1
ATOM 3253 N N . TYR B 1 95 ? 76.295 114.145 53.369 1.00 50.58 95 TYR B N 1
ATOM 3254 C CA . TYR B 1 95 ? 76.436 113.864 54.789 1.00 50.18 95 TYR B CA 1
ATOM 3255 C C . TYR B 1 95 ? 76.762 115.152 55.529 1.00 51.97 95 TYR B C 1
ATOM 3256 O O . TYR B 1 95 ? 77.334 116.086 54.961 1.00 53.09 95 TYR B O 1
ATOM 3265 N N . ASP B 1 96 ? 76.389 115.192 56.809 1.00 48.64 96 ASP B N 1
ATOM 3266 C CA . ASP B 1 96 ? 76.579 116.375 57.633 1.00 45.98 96 ASP B CA 1
ATOM 3267 C C . ASP B 1 96 ? 77.636 116.204 58.714 1.00 50.90 96 ASP B C 1
ATOM 3268 O O . ASP B 1 96 ? 78.061 117.207 59.299 1.00 53.15 96 ASP B O 1
ATOM 3273 N N . ALA B 1 97 ? 78.071 114.979 58.998 1.00 45.55 97 ALA B N 1
ATOM 3274 C CA . ALA B 1 97 ? 79.072 114.762 60.033 1.00 38.39 97 ALA B CA 1
ATOM 3275 C C . ALA B 1 97 ? 79.803 113.457 59.760 1.00 40.53 97 ALA B C 1
ATOM 3276 O O . ALA B 1 97 ? 79.297 112.571 59.067 1.00 47.52 97 ALA B O 1
ATOM 3278 N N . VAL B 1 98 ? 81.006 113.357 60.325 1.00 40.59 98 VAL B N 1
ATOM 3279 C CA . VAL B 1 98 ? 81.826 112.156 60.217 1.00 37.54 98 VAL B CA 1
ATOM 3280 C C . VAL B 1 98 ? 82.866 112.217 61.323 1.00 33.42 98 VAL B C 1
ATOM 3281 O O . VAL B 1 98 ? 83.281 113.301 61.743 1.00 40.39 98 VAL B O 1
ATOM 3285 N N . MET B 1 99 ? 83.276 111.050 61.813 1.00 32.05 99 MET B N 1
ATOM 3286 C CA . MET B 1 99 ? 84.249 110.963 62.893 1.00 38.04 99 MET B CA 1
ATOM 3287 C C . MET B 1 99 ? 85.519 110.287 62.399 1.00 40.05 99 MET B C 1
ATOM 3288 O O . MET B 1 99 ? 85.463 109.214 61.789 1.00 44.09 99 MET B O 1
ATOM 3293 N N . LEU B 1 100 ? 86.654 110.920 62.668 1.00 33.45 100 LEU B N 1
ATOM 3294 C CA . LEU B 1 100 ? 87.975 110.476 62.262 1.00 27.49 100 LEU B CA 1
ATOM 3295 C C . LEU B 1 100 ? 88.843 110.238 63.491 1.00 29.84 100 LEU B C 1
ATOM 3296 O O . LEU B 1 100 ? 88.571 110.783 64.567 1.00 40.92 100 LEU B O 1
ATOM 3301 N N . PRO B 1 101 ? 89.887 109.416 63.374 1.00 16.30 101 PRO B N 1
ATOM 3302 C CA . PRO B 1 101 ? 90.816 109.252 64.497 1.00 22.85 101 PRO B CA 1
ATOM 3303 C C . PRO B 1 101 ? 91.517 110.560 64.830 1.00 27.78 101 PRO B C 1
ATOM 3304 O O . PRO B 1 101 ? 91.793 111.384 63.956 1.00 35.02 101 PRO B O 1
ATOM 3308 N N . VAL B 1 102 ? 91.802 110.744 66.121 1.00 21.44 102 VAL B N 1
ATOM 3309 C CA . VAL B 1 102 ? 92.385 111.999 66.584 1.00 23.46 102 VAL B CA 1
ATOM 3310 C C . VAL B 1 102 ? 93.801 112.182 66.053 1.00 32.78 102 VAL B C 1
ATOM 3311 O O . VAL B 1 102 ? 94.267 113.316 65.889 1.00 33.99 102 VAL B O 1
ATOM 3315 N N . ASP B 1 103 ? 94.508 111.089 65.774 1.00 31.28 103 ASP B N 1
ATOM 3316 C CA . ASP B 1 103 ? 95.902 111.153 65.359 1.00 31.69 103 ASP B CA 1
ATOM 3317 C C . ASP B 1 103 ? 96.073 111.389 63.864 1.00 29.61 103 ASP B C 1
ATOM 3318 O O . ASP B 1 103 ? 97.209 111.534 63.403 1.00 36.37 103 ASP B O 1
ATOM 3323 N N . LYS B 1 104 ? 94.984 111.432 63.099 1.00 15.33 104 LYS B N 1
ATOM 3324 C CA . LYS B 1 104 ? 95.072 111.660 61.663 1.00 22.17 104 LYS B CA 1
ATOM 3325 C C . LYS B 1 104 ? 94.905 113.122 61.273 1.00 26.59 104 LYS B C 1
ATOM 3326 O O . LYS B 1 104 ? 95.126 113.462 60.106 1.00 24.30 104 LYS B O 1
ATOM 3332 N N . ILE B 1 105 ? 94.520 113.991 62.208 1.00 32.41 105 ILE B N 1
ATOM 3333 C CA . ILE B 1 105 ? 94.362 115.415 61.956 1.00 31.51 105 ILE B CA 1
ATOM 3334 C C . ILE B 1 105 ? 95.045 116.188 63.080 1.00 30.44 105 ILE B C 1
ATOM 3335 O O . ILE B 1 105 ? 95.521 115.613 64.058 1.00 30.11 105 ILE B O 1
ATOM 3340 N N . TRP B 1 106 ? 95.086 117.508 62.928 1.00 26.34 106 TRP B N 1
ATOM 3341 C CA . TRP B 1 106 ? 95.687 118.371 63.934 1.00 23.10 106 TRP B CA 1
ATOM 3342 C C . TRP B 1 106 ? 94.715 118.617 65.080 1.00 23.36 106 TRP B C 1
ATOM 3343 O O . TRP B 1 106 ? 93.521 118.844 64.865 1.00 31.52 106 TRP B O 1
ATOM 3354 N N . THR B 1 107 ? 95.238 118.574 66.307 1.00 17.59 107 THR B N 1
ATOM 3355 C CA . THR B 1 107 ? 94.440 118.776 67.507 1.00 18.39 107 THR B CA 1
ATOM 3356 C C . THR B 1 107 ? 95.215 119.685 68.456 1.00 26.37 107 THR B C 1
ATOM 3357 O O . THR B 1 107 ? 96.405 119.432 68.717 1.00 32.76 107 THR B O 1
ATOM 3361 N N . PRO B 1 108 ? 94.592 120.741 68.976 1.00 16.47 108 PRO B N 1
ATOM 3362 C CA . PRO B 1 108 ? 95.299 121.625 69.908 1.00 12.85 108 PRO B CA 1
ATOM 3363 C C . PRO B 1 108 ? 95.614 120.925 71.219 1.00 17.82 108 PRO B C 1
ATOM 3364 O O . PRO B 1 108 ? 94.897 120.024 71.661 1.00 27.58 108 PRO B O 1
ATOM 3368 N N . VAL B 1 109 ? 96.705 121.356 71.843 1.00 22.20 109 VAL B N 1
ATOM 3369 C CA . VAL B 1 109 ? 97.173 120.795 73.105 1.00 22.38 109 VAL B CA 1
ATOM 3370 C C . VAL B 1 109 ? 96.981 121.865 74.172 1.00 22.19 109 VAL B C 1
ATOM 3371 O O . VAL B 1 109 ? 97.775 122.806 74.275 1.00 28.81 109 VAL B O 1
ATOM 3375 N N . LEU B 1 110 ? 95.925 121.726 74.968 1.00 21.10 110 LEU B N 1
ATOM 3376 C CA . LEU B 1 110 ? 95.681 122.661 76.057 1.00 25.48 110 LEU B CA 1
ATOM 3377 C C . LEU B 1 110 ? 96.677 122.431 77.186 1.00 25.42 110 LEU B C 1
ATOM 3378 O O . LEU B 1 110 ? 97.049 121.294 77.487 1.00 24.46 110 LEU B O 1
ATOM 3383 N N . GLN B 1 111 ? 97.108 123.522 77.815 1.00 31.99 111 GLN B N 1
ATOM 3384 C CA . GLN B 1 111 ? 98.141 123.474 78.836 1.00 28.22 111 GLN B CA 1
ATOM 3385 C C . GLN B 1 111 ? 97.667 124.184 80.096 1.00 35.69 111 GLN B C 1
ATOM 3386 O O . GLN B 1 111 ? 96.760 125.019 80.065 1.00 43.27 111 GLN B O 1
ATOM 3392 N N . VAL B 1 112 ? 98.298 123.830 81.213 1.00 25.90 112 VAL B N 1
ATOM 3393 C CA . VAL B 1 112 ? 98.136 124.560 82.464 1.00 18.11 112 VAL B CA 1
ATOM 3394 C C . VAL B 1 112 ? 99.481 125.193 82.792 1.00 25.94 112 VAL B C 1
ATOM 3395 O O . VAL B 1 112 ? 100.350 124.559 83.399 1.00 38.01 112 VAL B O 1
ATOM 3399 N N . LYS B 1 113 ? 99.666 126.445 82.370 1.00 25.50 113 LYS B N 1
ATOM 3400 C CA . LYS B 1 113 ? 100.971 127.086 82.496 1.00 24.48 113 LYS B CA 1
ATOM 3401 C C . LYS B 1 113 ? 101.276 127.485 83.933 1.00 29.44 113 LYS B C 1
ATOM 3402 O O . LYS B 1 113 ? 102.449 127.598 84.306 1.00 34.68 113 LYS B O 1
ATOM 3408 N N . ASN B 1 114 ? 100.244 127.708 84.747 1.00 25.69 114 ASN B N 1
ATOM 3409 C CA . ASN B 1 114 ? 100.466 128.184 86.108 1.00 19.78 114 ASN B CA 1
ATOM 3410 C C . ASN B 1 114 ? 101.177 127.139 86.960 1.00 18.89 114 ASN B C 1
ATOM 3411 O O . ASN B 1 114 ? 102.049 127.480 87.768 1.00 28.93 114 ASN B O 1
ATOM 3416 N N . GLY B 1 115 ? 100.825 125.864 86.795 1.00 23.87 115 GLY B N 1
ATOM 3417 C CA . GLY B 1 115 ? 101.343 124.800 87.622 1.00 28.74 115 GLY B CA 1
ATOM 3418 C C . GLY B 1 115 ? 102.342 123.902 86.908 1.00 18.15 115 GLY B C 1
ATOM 3419 O O . GLY B 1 115 ? 102.617 124.028 85.717 1.00 13.35 115 GLY B O 1
ATOM 3420 N N . ILE B 1 116 ? 102.888 122.972 87.687 1.00 27.21 116 ILE B N 1
ATOM 3421 C CA . ILE B 1 116 ? 103.873 122.021 87.195 1.00 30.54 116 ILE B CA 1
ATOM 3422 C C . ILE B 1 116 ? 103.168 120.756 86.722 1.00 30.99 116 ILE B C 1
ATOM 3423 O O . ILE B 1 116 ? 102.015 120.490 87.065 1.00 42.25 116 ILE B O 1
ATOM 3428 N N . SER B 1 117 ? 103.878 119.968 85.917 1.00 18.97 117 SER B N 1
ATOM 3429 C CA . SER B 1 117 ? 103.450 118.625 85.528 1.00 24.41 117 SER B CA 1
ATOM 3430 C C . SER B 1 117 ? 102.038 118.628 84.941 1.00 24.88 117 SER B C 1
ATOM 3431 O O . SER B 1 117 ? 101.109 118.021 85.474 1.00 26.74 117 SER B O 1
ATOM 3434 N N . THR B 1 118 ? 101.890 119.332 83.824 1.00 27.32 118 THR B N 1
ATOM 3435 C CA . THR B 1 118 ? 100.630 119.379 83.095 1.00 30.92 118 THR B CA 1
ATOM 3436 C C . THR B 1 118 ? 100.664 118.363 81.959 1.00 30.17 118 THR B C 1
ATOM 3437 O O . THR B 1 118 ? 101.647 118.286 81.215 1.00 34.92 118 THR B O 1
ATOM 3441 N N . ASN B 1 119 ? 99.599 117.574 81.843 1.00 19.98 119 ASN B N 1
ATOM 3442 C CA . ASN B 1 119 ? 99.518 116.530 80.831 1.00 23.76 119 ASN B CA 1
ATOM 3443 C C . ASN B 1 119 ? 98.093 116.445 80.308 1.00 21.92 119 ASN B C 1
ATOM 3444 O O . ASN B 1 119 ? 97.145 116.371 81.095 1.00 29.09 119 ASN B O 1
ATOM 3449 N N . MET B 1 120 ? 97.949 116.454 78.987 1.00 25.01 120 MET B N 1
ATOM 3450 C CA . MET B 1 120 ? 96.653 116.379 78.331 1.00 26.37 120 MET B CA 1
ATOM 3451 C C . MET B 1 120 ? 96.479 115.013 77.682 1.00 33.90 120 MET B C 1
ATOM 3452 O O . MET B 1 120 ? 97.390 114.510 77.017 1.00 38.71 120 MET B O 1
ATOM 3457 N N . LYS B 1 121 ? 95.306 114.417 77.879 1.00 34.89 121 LYS B N 1
ATOM 3458 C CA . LYS B 1 121 ? 94.993 113.104 77.336 1.00 26.41 121 LYS B CA 1
ATOM 3459 C C . LYS B 1 121 ? 93.639 113.149 76.644 1.00 26.48 121 LYS B C 1
ATOM 3460 O O . LYS B 1 121 ? 92.722 113.850 77.081 1.00 33.45 121 LYS B O 1
ATOM 3466 N N . HIS B 1 122 ? 93.525 112.399 75.551 1.00 31.79 122 HIS B N 1
ATOM 3467 C CA . HIS B 1 122 ? 92.281 112.336 74.798 1.00 30.97 122 HIS B CA 1
ATOM 3468 C C . HIS B 1 122 ? 91.288 111.427 75.509 1.00 36.78 122 HIS B C 1
ATOM 3469 O O . HIS B 1 122 ? 91.626 110.302 75.892 1.00 37.79 122 HIS B O 1
ATOM 3476 N N . ASP B 1 123 ? 90.060 111.919 75.692 1.00 35.20 123 ASP B N 1
ATOM 3477 C CA . ASP B 1 123 ? 89.018 111.091 76.289 1.00 35.51 123 ASP B CA 1
ATOM 3478 C C . ASP B 1 123 ? 88.683 109.903 75.396 1.00 39.11 123 ASP B C 1
ATOM 3479 O O . ASP B 1 123 ? 88.522 108.777 75.880 1.00 35.64 123 ASP B O 1
ATOM 3484 N N . ALA B 1 124 ? 88.580 110.135 74.090 1.00 41.88 124 ALA B N 1
ATOM 3485 C CA . ALA B 1 124 ? 88.304 109.091 73.118 1.00 34.59 124 ALA B CA 1
ATOM 3486 C C . ALA B 1 124 ? 89.274 109.221 71.952 1.00 34.78 124 ALA B C 1
ATOM 3487 O O . ALA B 1 124 ? 89.972 110.228 71.802 1.00 35.39 124 ALA B O 1
ATOM 3489 N N . ASN B 1 125 ? 89.312 108.184 71.121 1.00 32.14 125 ASN B N 1
ATOM 3490 C CA . ASN B 1 125 ? 90.187 108.154 69.958 1.00 31.13 125 ASN B CA 1
ATOM 3491 C C . ASN B 1 125 ? 89.514 108.676 68.696 1.00 30.18 125 ASN B C 1
ATOM 3492 O O . ASN B 1 125 ? 90.122 108.623 67.622 1.00 33.56 125 ASN B O 1
ATOM 3497 N N . ASP B 1 126 ? 88.284 109.175 68.795 1.00 28.74 126 ASP B N 1
ATOM 3498 C CA . ASP B 1 126 ? 87.558 109.704 67.651 1.00 26.52 126 ASP B CA 1
ATOM 3499 C C . ASP B 1 126 ? 87.050 111.104 67.964 1.00 34.01 126 ASP B C 1
ATOM 3500 O O . ASP B 1 126 ? 86.773 111.439 69.119 1.00 45.07 126 ASP B O 1
ATOM 3505 N N . LEU B 1 127 ? 86.936 111.921 66.919 1.00 22.61 127 LEU B N 1
ATOM 3506 C CA . LEU B 1 127 ? 86.424 113.277 67.037 1.00 24.57 127 LEU B CA 1
ATOM 3507 C C . LEU B 1 127 ? 85.451 113.547 65.900 1.00 27.80 127 LEU B C 1
ATOM 3508 O O . LEU B 1 127 ? 85.603 113.018 64.797 1.00 35.51 127 LEU B O 1
ATOM 3513 N N . LEU B 1 128 ? 84.456 114.386 66.174 1.00 25.91 128 LEU B N 1
ATOM 3514 C CA . LEU B 1 128 ? 83.399 114.676 65.214 1.00 19.60 128 LEU B CA 1
ATOM 3515 C C . LEU B 1 128 ? 83.773 115.882 64.362 1.00 23.21 128 LEU B C 1
ATOM 3516 O O . LEU B 1 128 ? 84.184 116.920 64.889 1.00 32.05 128 LEU B O 1
ATOM 3521 N N . VAL B 1 129 ? 83.628 115.740 63.046 1.00 18.78 129 VAL B N 1
ATOM 3522 C CA . VAL B 1 129 ? 83.899 116.807 62.090 1.00 13.17 129 VAL B CA 1
ATOM 3523 C C . VAL B 1 129 ? 82.625 117.079 61.306 1.00 30.36 129 VAL B C 1
ATOM 3524 O O . VAL B 1 129 ? 82.011 116.150 60.769 1.00 40.89 129 VAL B O 1
ATOM 3528 N N . TYR B 1 130 ? 82.232 118.348 61.238 1.00 36.83 130 TYR B N 1
ATOM 3529 C CA . TYR B 1 130 ? 81.027 118.740 60.527 1.00 30.02 130 TYR B CA 1
ATOM 3530 C C . TYR B 1 130 ? 81.354 119.071 59.072 1.00 31.06 130 TYR B C 1
ATOM 3531 O O . TYR B 1 130 ? 82.512 119.083 58.651 1.00 38.03 130 TYR B O 1
ATOM 3540 N N . SER B 1 131 ? 80.308 119.346 58.290 1.00 32.66 131 SER B N 1
ATOM 3541 C CA . SER B 1 131 ? 80.483 119.613 56.867 1.00 39.85 131 SER B CA 1
ATOM 3542 C C . SER B 1 131 ? 81.166 120.947 56.597 1.00 36.35 131 SER B C 1
ATOM 3543 O O . SER B 1 131 ? 81.697 121.142 55.498 1.00 36.88 131 SER B O 1
ATOM 3546 N N . ASN B 1 132 ? 81.167 121.865 57.561 1.00 34.62 132 ASN B N 1
ATOM 3547 C CA . ASN B 1 132 ? 81.754 123.184 57.378 1.00 37.42 132 ASN B CA 1
ATOM 3548 C C . ASN B 1 132 ? 83.148 123.300 57.980 1.00 42.80 132 ASN B C 1
ATOM 3549 O O . ASN B 1 132 ? 83.711 124.398 58.006 1.00 42.59 132 ASN B O 1
ATOM 3554 N N . GLY B 1 133 ? 83.718 122.196 58.461 1.00 34.70 133 GLY B N 1
ATOM 3555 C CA . GLY B 1 133 ? 85.062 122.187 58.995 1.00 29.42 133 GLY B CA 1
ATOM 3556 C C . GLY B 1 133 ? 85.156 122.226 60.505 1.00 27.94 133 GLY B C 1
ATOM 3557 O O . GLY B 1 133 ? 86.248 122.003 61.042 1.00 30.82 133 GLY B O 1
ATOM 3558 N N . THR B 1 134 ? 84.058 122.506 61.202 1.00 19.37 134 THR B N 1
ATOM 3559 C CA . THR B 1 134 ? 84.087 122.552 62.658 1.00 26.56 134 THR B CA 1
ATOM 3560 C C . THR B 1 134 ? 84.391 121.170 63.222 1.00 27.61 134 THR B C 1
ATOM 3561 O O . THR B 1 134 ? 83.817 120.169 62.783 1.00 38.66 134 THR B O 1
ATOM 3565 N N . VAL B 1 135 ? 85.296 121.117 64.196 1.00 15.25 135 VAL B N 1
ATOM 3566 C CA . VAL B 1 135 ? 85.751 119.868 64.794 1.00 17.91 135 VAL B CA 1
ATOM 3567 C C . VAL B 1 135 ? 85.413 119.890 66.277 1.00 17.08 135 VAL B C 1
ATOM 3568 O O . VAL B 1 135 ? 85.713 120.868 66.972 1.00 34.21 135 VAL B O 1
ATOM 3572 N N . ASN B 1 136 ? 84.791 118.818 66.757 1.00 13.36 136 ASN B N 1
ATOM 3573 C CA . ASN B 1 136 ? 84.438 118.667 68.162 1.00 13.97 136 ASN B CA 1
ATOM 3574 C C . ASN B 1 136 ? 85.297 117.573 68.780 1.00 17.84 136 ASN B C 1
ATOM 3575 O O . ASN B 1 136 ? 85.333 116.447 68.276 1.00 37.64 136 ASN B O 1
ATOM 3580 N N . HIS B 1 137 ? 85.984 117.907 69.869 1.00 7.23 137 HIS B N 1
ATOM 3581 C CA . HIS B 1 137 ? 86.868 116.967 70.541 1.00 11.84 137 HIS B CA 1
ATOM 3582 C C . HIS B 1 137 ? 86.913 117.306 72.022 1.00 22.05 137 HIS B C 1
ATOM 3583 O O . HIS B 1 137 ? 86.996 118.478 72.392 1.00 40.39 137 HIS B O 1
ATOM 3590 N N . GLU B 1 138 ? 86.858 116.278 72.862 1.00 21.24 138 GLU B N 1
ATOM 3591 C CA . GLU B 1 138 ? 86.896 116.444 74.308 1.00 20.34 138 GLU B CA 1
ATOM 3592 C C . GLU B 1 138 ? 88.212 115.902 74.847 1.00 21.36 138 GLU B C 1
ATOM 3593 O O . GLU B 1 138 ? 88.653 114.818 74.451 1.00 30.08 138 GLU B O 1
ATOM 3599 N N . VAL B 1 139 ? 88.840 116.663 75.744 1.00 14.63 139 VAL B N 1
ATOM 3600 C CA . VAL B 1 139 ? 90.139 116.313 76.299 1.00 14.87 139 VAL B CA 1
ATOM 3601 C C . VAL B 1 139 ? 90.053 116.324 77.819 1.00 20.80 139 VAL B C 1
ATOM 3602 O O . VAL B 1 139 ? 89.167 116.942 78.414 1.00 35.37 139 VAL B O 1
ATOM 3606 N N . GLN B 1 140 ? 90.992 115.619 78.443 1.00 18.14 140 GLN B N 1
ATOM 3607 C CA . GLN B 1 140 ? 91.111 115.556 79.895 1.00 9.77 140 GLN B CA 1
ATOM 3608 C C . GLN B 1 140 ? 92.517 115.991 80.279 1.00 20.68 140 GLN B C 1
ATOM 3609 O O . GLN B 1 140 ? 93.499 115.427 79.785 1.00 36.89 140 GLN B O 1
ATOM 3615 N N . ILE B 1 141 ? 92.612 116.987 81.155 1.00 14.35 141 ILE B N 1
ATOM 3616 C CA . ILE B 1 141 ? 93.885 117.586 81.539 1.00 13.42 141 ILE B CA 1
ATOM 3617 C C . ILE B 1 141 ? 94.112 117.326 83.020 1.00 17.60 141 ILE B C 1
ATOM 3618 O O . ILE B 1 141 ? 93.267 117.675 83.854 1.00 31.74 141 ILE B O 1
ATOM 3623 N N . ASN B 1 142 ? 95.247 116.714 83.345 1.00 14.57 142 ASN B N 1
ATOM 3624 C CA . ASN B 1 142 ? 95.669 116.501 84.724 1.00 2.95 142 ASN B CA 1
ATOM 3625 C C . ASN B 1 142 ? 96.895 117.362 84.988 1.00 19.02 142 ASN B C 1
ATOM 3626 O O . ASN B 1 142 ? 97.908 117.234 84.291 1.00 31.40 142 ASN B O 1
ATOM 3631 N N . ALA B 1 143 ? 96.806 118.233 85.990 1.00 17.05 143 ALA B N 1
ATOM 3632 C CA . ALA B 1 143 ? 97.889 119.149 86.307 1.00 10.80 143 ALA B CA 1
ATOM 3633 C C . ALA B 1 143 ? 98.088 119.204 87.814 1.00 17.20 143 ALA B C 1
ATOM 3634 O O . ALA B 1 143 ? 97.173 118.932 88.594 1.00 32.19 143 ALA B O 1
ATOM 3636 N N . GLU B 1 144 ? 99.306 119.561 88.213 1.00 19.87 144 GLU B N 1
ATOM 3637 C CA . GLU B 1 144 ? 99.662 119.754 89.613 1.00 20.49 144 GLU B CA 1
ATOM 3638 C C . GLU B 1 144 ? 100.038 121.214 89.811 1.00 24.19 144 GLU B C 1
ATOM 3639 O O . GLU B 1 144 ? 101.002 121.697 89.209 1.00 30.28 144 GLU B O 1
ATOM 3645 N N . ILE B 1 145 ? 99.290 121.911 90.659 1.00 26.10 145 ILE B N 1
ATOM 3646 C CA . ILE B 1 145 ? 99.435 123.349 90.839 1.00 21.82 145 ILE B CA 1
ATOM 3647 C C . ILE B 1 145 ? 100.038 123.612 92.210 1.00 30.75 145 ILE B C 1
ATOM 3648 O O . ILE B 1 145 ? 99.532 123.117 93.225 1.00 30.17 145 ILE B O 1
ATOM 3653 N N . ASN B 1 146 ? 101.119 124.388 92.238 1.00 41.44 146 ASN B N 1
ATOM 3654 C CA . ASN B 1 146 ? 101.726 124.824 93.492 1.00 34.83 146 ASN B CA 1
ATOM 3655 C C . ASN B 1 146 ? 100.825 125.883 94.111 1.00 36.67 146 ASN B C 1
ATOM 3656 O O . ASN B 1 146 ? 100.928 127.070 93.796 1.00 37.23 146 ASN B O 1
ATOM 3661 N N . CYS B 1 147 ? 99.931 125.452 94.996 1.00 38.40 147 CYS B N 1
ATOM 3662 C CA . CYS B 1 147 ? 98.927 126.343 95.558 1.00 33.99 147 CYS B CA 1
ATOM 3663 C C . CYS B 1 147 ? 99.509 127.133 96.723 1.00 41.60 147 CYS B C 1
ATOM 3664 O O . CYS B 1 147 ? 100.168 126.568 97.601 1.00 50.20 147 CYS B O 1
ATOM 3667 N N . GLU B 1 148 ? 99.263 128.440 96.728 1.00 44.43 148 GLU B N 1
ATOM 3668 C CA . GLU B 1 148 ? 99.687 129.323 97.808 1.00 50.83 148 GLU B CA 1
ATOM 3669 C C . GLU B 1 148 ? 98.448 129.742 98.588 1.00 55.85 148 GLU B C 1
ATOM 3670 O O . GLU B 1 148 ? 97.596 130.470 98.068 1.00 59.27 148 GLU B O 1
ATOM 3676 N N . VAL B 1 149 ? 98.350 129.282 99.832 1.00 45.82 149 VAL B N 1
ATOM 3677 C CA . VAL B 1 149 ? 97.228 129.594 100.707 1.00 41.27 149 VAL B CA 1
ATOM 3678 C C . VAL B 1 149 ? 97.778 130.073 102.042 1.00 48.02 149 VAL B C 1
ATOM 3679 O O . VAL B 1 149 ? 98.801 129.571 102.519 1.00 50.70 149 VAL B O 1
ATOM 3683 N N . ASN B 1 150 ? 97.103 131.051 102.638 1.00 52.69 150 ASN B N 1
ATOM 3684 C CA . ASN B 1 150 ? 97.522 131.601 103.924 1.00 49.75 150 ASN B CA 1
ATO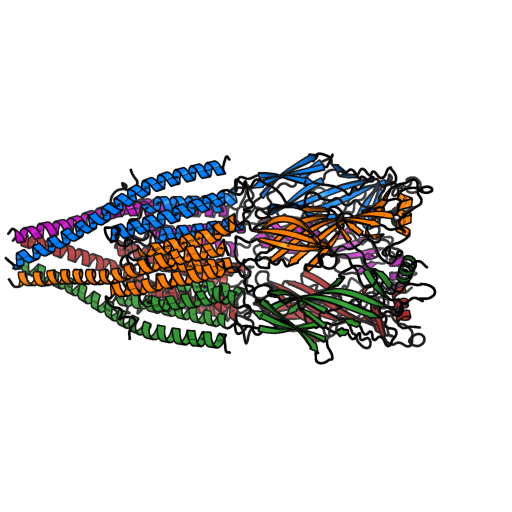M 3685 C C . ASN B 1 150 ? 97.209 130.586 105.015 1.00 52.08 150 ASN B C 1
ATOM 3686 O O . ASN B 1 150 ? 96.089 130.529 105.528 1.00 51.82 150 ASN B O 1
ATOM 3691 N N . LEU B 1 151 ? 98.206 129.777 105.376 1.00 42.44 151 LEU B N 1
ATOM 3692 C CA . LEU B 1 151 ? 98.062 128.770 106.420 1.00 36.21 151 LEU B CA 1
ATOM 3693 C C . LEU B 1 151 ? 98.478 129.282 107.790 1.00 42.42 151 LEU B C 1
ATOM 3694 O O . LEU B 1 151 ? 98.931 128.494 108.630 1.00 44.99 151 LEU B O 1
ATOM 3699 N N . PHE B 1 152 ? 98.350 130.587 108.036 1.00 43.91 152 PHE B N 1
ATOM 3700 C CA . PHE B 1 152 ? 98.687 131.125 109.350 1.00 38.03 152 PHE B CA 1
ATOM 3701 C C . PHE B 1 152 ? 97.777 130.548 110.425 1.00 39.65 152 PHE B C 1
ATOM 3702 O O . PHE B 1 152 ? 98.231 130.231 111.530 1.00 46.17 152 PHE B O 1
ATOM 3710 N N . ASN B 1 153 ? 96.489 130.410 110.122 1.00 30.84 153 ASN B N 1
ATOM 3711 C CA . ASN B 1 153 ? 95.510 129.867 111.062 1.00 29.64 153 ASN B CA 1
ATOM 3712 C C . ASN B 1 153 ? 95.168 128.443 110.636 1.00 29.06 153 ASN B C 1
ATOM 3713 O O . ASN B 1 153 ? 94.231 128.210 109.874 1.00 47.02 153 ASN B O 1
ATOM 3718 N N . TYR B 1 154 ? 95.946 127.489 111.127 1.00 24.58 154 TYR B N 1
ATOM 3719 C CA . TYR B 1 154 ? 95.489 126.120 110.940 1.00 31.47 154 TYR B CA 1
ATOM 3720 C C . TYR B 1 154 ? 94.692 125.660 112.160 1.00 41.55 154 TYR B C 1
ATOM 3721 O O . TYR B 1 154 ? 95.097 125.920 113.298 1.00 48.18 154 TYR B O 1
ATOM 3730 N N . PRO B 1 155 ? 93.564 124.964 111.971 1.00 35.33 155 PRO B N 1
ATOM 3731 C CA . PRO B 1 155 ? 92.936 124.570 110.695 1.00 33.50 155 PRO B CA 1
ATOM 3732 C C . PRO B 1 155 ? 92.107 125.646 109.982 1.00 34.04 155 PRO B C 1
ATOM 3733 O O . PRO B 1 155 ? 91.749 125.453 108.825 1.00 39.05 155 PRO B O 1
ATOM 3737 N N . PHE B 1 156 ? 91.774 126.771 110.618 1.00 33.46 156 PHE B N 1
ATOM 3738 C CA . PHE B 1 156 ? 90.828 127.736 110.050 1.00 35.86 156 PHE B CA 1
ATOM 3739 C C . PHE B 1 156 ? 91.520 128.512 108.931 1.00 42.21 156 PHE B C 1
ATOM 3740 O O . PHE B 1 156 ? 91.974 129.646 109.097 1.00 47.63 156 PHE B O 1
ATOM 3748 N N . ALA B 1 157 ? 91.587 127.887 107.758 1.00 36.73 157 ALA B N 1
ATOM 3749 C CA . ALA B 1 157 ? 92.313 128.453 106.631 1.00 25.87 157 ALA B CA 1
ATOM 3750 C C . ALA B 1 157 ? 91.515 128.268 105.348 1.00 36.63 157 ALA B C 1
ATOM 3751 O O . ALA B 1 157 ? 90.682 127.365 105.238 1.00 46.11 157 ALA B O 1
ATOM 3753 N N . GLY B 1 158 ? 91.781 129.142 104.379 1.00 43.66 158 GLY B N 1
ATOM 3754 C CA . GLY B 1 158 ? 91.141 129.076 103.079 1.00 41.14 158 GLY B CA 1
ATOM 3755 C C . GLY B 1 158 ? 91.545 130.224 102.178 1.00 43.15 158 GLY B C 1
ATOM 3756 O O . GLY B 1 158 ? 91.580 131.378 102.617 1.00 54.27 158 GLY B O 1
ATOM 3757 N N . ASP B 1 159 ? 91.855 129.929 100.917 1.00 39.74 159 ASP B N 1
ATOM 3758 C CA . ASP B 1 159 ? 92.276 130.962 99.984 1.00 47.43 159 ASP B CA 1
ATOM 3759 C C . ASP B 1 159 ? 91.947 130.524 98.565 1.00 44.81 159 ASP B C 1
ATOM 3760 O O . ASP B 1 159 ? 91.763 129.337 98.283 1.00 44.58 159 ASP B O 1
ATOM 3765 N N . GLU B 1 160 ? 91.871 131.508 97.672 1.00 47.61 160 GLU B N 1
ATOM 3766 C CA . GLU B 1 160 ? 91.570 131.249 96.272 1.00 45.33 160 GLU B CA 1
ATOM 3767 C C . GLU B 1 160 ? 92.832 130.808 95.541 1.00 49.82 160 GLU B C 1
ATOM 3768 O O . GLU B 1 160 ? 93.881 131.452 95.648 1.00 53.20 160 GLU B O 1
ATOM 3774 N N . CYS B 1 161 ? 92.729 129.710 94.799 1.00 47.04 161 CYS B N 1
ATOM 3775 C CA . CYS B 1 161 ? 93.868 129.137 94.092 1.00 35.34 161 CYS B CA 1
ATOM 3776 C C . CYS B 1 161 ? 93.681 129.292 92.590 1.00 37.38 161 CYS B C 1
ATOM 3777 O O . CYS B 1 161 ? 92.783 128.655 92.016 1.00 46.54 161 CYS B O 1
ATOM 3780 N N . PRO B 1 162 ? 94.485 130.108 91.913 1.00 37.33 162 PRO B N 1
ATOM 3781 C CA . PRO B 1 162 ? 94.313 130.279 90.466 1.00 40.03 162 PRO B CA 1
ATOM 3782 C C . PRO B 1 162 ? 94.860 129.096 89.682 1.00 41.27 162 PRO B C 1
ATOM 3783 O O . PRO B 1 162 ? 95.941 128.576 89.969 1.00 45.77 162 PRO B O 1
ATOM 3787 N N . VAL B 1 163 ? 94.094 128.673 88.681 1.00 37.62 163 VAL B N 1
ATOM 3788 C CA . VAL B 1 163 ? 94.494 127.620 87.754 1.00 31.47 163 VAL B CA 1
ATOM 3789 C C . VAL B 1 163 ? 94.381 128.195 86.350 1.00 33.74 163 VAL B C 1
ATOM 3790 O O . VAL B 1 163 ? 93.275 128.497 85.884 1.00 35.50 163 VAL B O 1
ATOM 3794 N N . ALA B 1 164 ? 95.516 128.344 85.674 1.00 35.96 164 ALA B N 1
ATOM 3795 C CA . ALA B 1 164 ? 95.549 128.953 84.354 1.00 32.93 164 ALA B CA 1
ATOM 3796 C C . ALA B 1 164 ? 95.388 127.898 83.270 1.00 35.18 164 ALA B C 1
ATOM 3797 O O . ALA B 1 164 ? 95.911 126.787 83.382 1.00 45.21 164 ALA B O 1
ATOM 3799 N N . ILE B 1 165 ? 94.657 128.256 82.218 1.00 30.62 165 ILE B N 1
ATOM 3800 C CA . ILE B 1 165 ? 94.460 127.404 81.053 1.00 28.77 165 ILE B CA 1
ATOM 3801 C C . ILE B 1 165 ? 94.952 128.169 79.833 1.00 34.02 165 ILE B C 1
ATOM 3802 O O . ILE B 1 165 ? 94.496 129.289 79.574 1.00 42.32 165 ILE B O 1
ATOM 3807 N N . GLU B 1 166 ? 95.875 127.567 79.086 1.00 37.11 166 GLU B N 1
ATOM 3808 C CA . GLU B 1 166 ? 96.546 128.265 77.999 1.00 33.16 166 GLU B CA 1
ATOM 3809 C C . GLU B 1 166 ? 96.800 127.310 76.841 1.00 33.62 166 GLU B C 1
ATOM 3810 O O . GLU B 1 166 ? 96.852 126.090 77.009 1.00 38.93 166 GLU B O 1
ATOM 3816 N N . THR B 1 167 ? 96.955 127.895 75.655 1.00 34.16 167 THR B N 1
ATOM 3817 C CA . THR B 1 167 ? 97.340 127.178 74.449 1.00 39.18 167 THR B CA 1
ATOM 3818 C C . THR B 1 167 ? 98.572 127.857 73.868 1.00 46.66 167 THR B C 1
ATOM 3819 O O . THR B 1 167 ? 98.791 129.053 74.079 1.00 49.10 167 THR B O 1
ATOM 3823 N N . PHE B 1 168 ? 99.385 127.082 73.150 1.00 43.62 168 PHE B N 1
ATOM 3824 C CA . PHE B 1 168 ? 100.651 127.590 72.634 1.00 40.98 168 PHE B CA 1
ATOM 3825 C C . PHE B 1 168 ? 100.435 128.810 71.748 1.00 42.73 168 PHE B C 1
ATOM 3826 O O . PHE B 1 168 ? 99.556 128.820 70.881 1.00 44.50 168 PHE B O 1
ATOM 3834 N N . SER B 1 169 ? 101.245 129.841 71.974 1.00 52.18 169 SER B N 1
ATOM 3835 C CA . SER B 1 169 ? 101.160 131.084 71.212 1.00 53.18 169 SER B CA 1
ATOM 3836 C C . SER B 1 169 ? 102.537 131.730 71.227 1.00 54.46 169 SER B C 1
ATOM 3837 O O . SER B 1 169 ? 102.956 132.268 72.256 1.00 55.53 169 SER B O 1
ATOM 3840 N N . SER B 1 170 ? 103.237 131.676 70.097 1.00 46.71 170 SER B N 1
ATOM 3841 C CA . SER B 1 170 ? 104.593 132.197 69.988 1.00 49.75 170 SER B CA 1
ATOM 3842 C C . SER B 1 170 ? 104.663 133.230 68.874 1.00 54.78 170 SER B C 1
ATOM 3843 O O . SER B 1 170 ? 104.270 132.950 67.737 1.00 59.53 170 SER B O 1
ATOM 3846 N N . GLY B 1 171 ? 105.173 134.414 69.205 1.00 56.04 171 GLY B N 1
ATOM 3847 C CA . GLY B 1 171 ? 105.415 135.434 68.197 1.00 52.98 171 GLY B CA 1
ATOM 3848 C C . GLY B 1 171 ? 104.147 135.863 67.486 1.00 54.94 171 GLY B C 1
ATOM 3849 O O . GLY B 1 171 ? 103.124 136.165 68.111 1.00 54.91 171 GLY B O 1
ATOM 3850 N N . GLU B 1 172 ? 104.221 135.900 66.153 1.00 55.92 172 GLU B N 1
ATOM 3851 C CA . GLU B 1 172 ? 103.088 136.348 65.350 1.00 57.97 172 GLU B CA 1
ATOM 3852 C C . GLU B 1 172 ? 101.886 135.427 65.515 1.00 60.80 172 GLU B C 1
ATOM 3853 O O . GLU B 1 172 ? 100.748 135.895 65.642 1.00 64.69 172 GLU B O 1
ATOM 3859 N N . CYS B 1 173 ? 102.116 134.118 65.519 1.00 59.58 173 CYS B N 1
ATOM 3860 C CA . CYS B 1 173 ? 101.027 133.152 65.570 1.00 58.66 173 CYS B CA 1
ATOM 3861 C C . CYS B 1 173 ? 100.470 133.072 66.986 1.00 62.59 173 CYS B C 1
ATOM 3862 O O . CYS B 1 173 ? 101.191 132.720 67.926 1.00 63.38 173 CYS B O 1
ATOM 3865 N N . VAL B 1 174 ? 99.188 133.397 67.134 1.00 52.41 174 VAL B N 1
ATOM 3866 C CA . VAL B 1 174 ? 98.506 133.385 68.421 1.00 51.85 174 VAL B CA 1
ATOM 3867 C C . VAL B 1 174 ? 97.191 132.633 68.262 1.00 54.18 174 VAL B C 1
ATOM 3868 O O . VAL B 1 174 ? 96.459 132.850 67.290 1.00 57.04 174 VAL B O 1
ATOM 3872 N N . THR B 1 175 ? 96.906 131.733 69.201 1.00 47.87 175 THR B N 1
ATOM 3873 C CA . THR B 1 175 ? 95.671 130.951 69.211 1.00 45.72 175 THR B CA 1
ATOM 3874 C C . THR B 1 175 ? 94.917 131.306 70.489 1.00 45.04 175 THR B C 1
ATOM 3875 O O . THR B 1 175 ? 95.116 130.684 71.535 1.00 40.71 175 THR B O 1
ATOM 3879 N N . THR B 1 176 ? 94.051 132.313 70.398 1.00 41.25 176 THR B N 1
ATOM 3880 C CA . THR B 1 176 ? 93.277 132.741 71.555 1.00 41.32 176 THR B CA 1
ATOM 3881 C C . THR B 1 176 ? 92.280 131.663 71.960 1.00 37.59 176 THR B C 1
ATOM 3882 O O . THR B 1 176 ? 91.694 130.984 71.114 1.00 35.83 176 THR B O 1
ATOM 3886 N N . LEU B 1 177 ? 92.091 131.511 73.267 1.00 28.59 177 LEU B N 1
ATOM 3887 C CA . LEU B 1 177 ? 91.184 130.519 73.827 1.00 20.42 177 LEU B CA 1
ATOM 3888 C C . LEU B 1 177 ? 89.955 131.219 74.387 1.00 30.52 177 LEU B C 1
ATOM 3889 O O . LEU B 1 177 ? 90.080 132.179 75.156 1.00 43.75 177 LEU B O 1
ATOM 3894 N N . ILE B 1 178 ? 88.776 130.741 74.003 1.00 24.97 178 ILE B N 1
ATOM 3895 C CA . ILE B 1 178 ? 87.509 131.312 74.445 1.00 26.66 178 ILE B CA 1
ATOM 3896 C C . ILE B 1 178 ? 86.862 130.320 75.401 1.00 29.04 178 ILE B C 1
ATOM 3897 O O . ILE B 1 178 ? 86.524 129.196 75.012 1.00 34.55 178 ILE B O 1
ATOM 3902 N N . LEU B 1 179 ? 86.688 130.735 76.652 1.00 29.72 179 LEU B N 1
ATOM 3903 C CA . LEU B 1 179 ? 86.040 129.922 77.670 1.00 28.68 179 LEU B CA 1
ATOM 3904 C C . LEU B 1 179 ? 84.657 130.484 77.969 1.00 35.13 179 LEU B C 1
ATOM 3905 O O . LEU B 1 179 ? 84.471 131.703 78.029 1.00 38.25 179 LEU B O 1
ATOM 3910 N N . ASP B 1 180 ? 83.686 129.590 78.157 1.00 43.45 180 ASP B N 1
ATOM 3911 C CA . ASP B 1 180 ? 82.295 129.984 78.338 1.00 43.11 180 ASP B CA 1
ATOM 3912 C C . ASP B 1 180 ? 81.773 129.668 79.735 1.00 45.60 180 ASP B C 1
ATOM 3913 O O . ASP B 1 180 ? 81.294 130.566 80.432 1.00 46.81 180 ASP B O 1
ATOM 3918 N N . GLN B 1 181 ? 81.853 128.411 80.168 1.00 40.06 181 GLN B N 1
ATOM 3919 C CA . GLN B 1 181 ? 81.261 128.001 81.432 1.00 36.19 181 GLN B CA 1
ATOM 3920 C C . GLN B 1 181 ? 82.199 127.051 82.161 1.00 38.82 181 GLN B C 1
ATOM 3921 O O . GLN B 1 181 ? 82.956 126.302 81.540 1.00 47.18 181 GLN B O 1
ATOM 3927 N N . VAL B 1 182 ? 82.136 127.091 83.491 1.00 31.98 182 VAL B N 1
ATOM 3928 C CA . VAL B 1 182 ? 82.904 126.200 84.352 1.00 24.72 182 VAL B CA 1
ATOM 3929 C C . VAL B 1 182 ? 81.948 125.550 85.342 1.00 26.67 182 VAL B C 1
ATOM 3930 O O . VAL B 1 182 ? 81.196 126.246 86.032 1.00 29.78 182 VAL B O 1
ATOM 3934 N N . ARG B 1 183 ? 81.979 124.222 85.410 1.00 31.20 183 ARG B N 1
ATOM 3935 C CA . ARG B 1 183 ? 81.177 123.458 86.356 1.00 26.81 183 ARG B CA 1
ATOM 3936 C C . ARG B 1 183 ? 82.104 122.586 87.187 1.00 29.93 183 ARG B C 1
ATOM 3937 O O . ARG B 1 183 ? 82.884 121.804 86.637 1.00 41.94 183 ARG B O 1
ATOM 3939 N N . SER B 1 184 ? 82.015 122.719 88.506 1.00 24.94 184 SER B N 1
ATOM 3940 C CA . SER B 1 184 ? 82.918 122.045 89.425 1.00 28.82 184 SER B CA 1
ATOM 3941 C C . SER B 1 184 ? 82.198 120.922 90.157 1.00 30.75 184 SER B C 1
ATOM 3942 O O . SER B 1 184 ? 81.067 121.095 90.623 1.00 34.04 184 SER B O 1
ATOM 3945 N N . LEU B 1 185 ? 82.861 119.771 90.254 1.00 30.67 185 LEU B N 1
ATOM 3946 C CA . LEU B 1 185 ? 82.366 118.654 91.058 1.00 32.16 185 LEU B CA 1
ATOM 3947 C C . LEU B 1 185 ? 82.864 118.824 92.493 1.00 40.64 185 LEU B C 1
ATOM 3948 O O . LEU B 1 185 ? 83.746 118.114 92.979 1.00 37.68 185 LEU B O 1
ATOM 3953 N N . ASP B 1 186 ? 82.272 119.808 93.169 1.00 51.09 186 ASP B N 1
ATOM 3954 C CA . ASP B 1 186 ? 82.723 120.181 94.503 1.00 45.80 186 ASP B CA 1
ATOM 3955 C C . ASP B 1 186 ? 82.539 119.030 95.484 1.00 41.65 186 ASP B C 1
ATOM 3956 O O . ASP B 1 186 ? 81.561 118.280 95.419 1.00 47.49 186 ASP B O 1
ATOM 3961 N N . GLY B 1 187 ? 83.499 118.892 96.393 1.00 35.86 187 GLY B N 1
ATOM 3962 C CA . GLY B 1 187 ? 83.487 117.830 97.377 1.00 42.77 187 GLY B CA 1
ATOM 3963 C C . GLY B 1 187 ? 84.828 117.704 98.068 1.00 46.09 187 GLY B C 1
ATOM 3964 O O . GLY B 1 187 ? 85.867 117.988 97.465 1.00 46.91 187 GLY B O 1
ATOM 3965 N N . SER B 1 188 ? 84.820 117.288 99.331 1.00 45.28 188 SER B N 1
ATOM 3966 C CA . SER B 1 188 ? 86.060 117.179 100.084 1.00 44.52 188 SER B CA 1
ATOM 3967 C C . SER B 1 188 ? 86.948 116.086 99.504 1.00 44.31 188 SER B C 1
ATOM 3968 O O . SER B 1 188 ? 86.483 114.993 99.169 1.00 48.47 188 SER B O 1
ATOM 3971 N N . THR B 1 189 ? 88.237 116.392 99.384 1.00 37.14 189 THR B N 1
ATOM 3972 C CA . THR B 1 189 ? 89.241 115.446 98.919 1.00 41.39 189 THR B CA 1
ATOM 3973 C C . THR B 1 189 ? 90.054 114.859 100.066 1.00 45.32 189 THR B C 1
ATOM 3974 O O . THR B 1 189 ? 91.067 114.194 99.825 1.00 51.61 189 THR B O 1
ATOM 3978 N N . GLY B 1 190 ? 89.604 115.053 101.302 1.00 40.89 190 GLY B N 1
ATOM 3979 C CA . GLY B 1 190 ? 90.370 114.693 102.476 1.00 41.57 190 GLY B CA 1
ATOM 3980 C C . GLY B 1 190 ? 90.250 115.766 103.535 1.00 45.10 190 GLY B C 1
ATOM 3981 O O . GLY B 1 190 ? 89.143 116.074 103.986 1.00 48.51 190 GLY B O 1
ATOM 3982 N N . ASP B 1 191 ? 91.379 116.344 103.949 1.00 43.78 191 ASP B N 1
ATOM 3983 C CA . ASP B 1 191 ? 91.322 117.447 104.900 1.00 42.51 191 ASP B CA 1
ATOM 3984 C C . ASP B 1 191 ? 90.809 118.724 104.247 1.00 40.25 191 ASP B C 1
ATOM 3985 O O . ASP B 1 191 ? 90.204 119.564 104.922 1.00 37.94 191 ASP B O 1
ATOM 3990 N N . TRP B 1 192 ? 91.034 118.885 102.947 1.00 34.80 192 TRP B N 1
ATOM 3991 C CA . TRP B 1 192 ? 90.623 120.073 102.213 1.00 24.88 192 TRP B CA 1
ATOM 3992 C C . TRP B 1 192 ? 89.286 119.835 101.526 1.00 22.70 192 TRP B C 1
ATOM 3993 O O . TRP B 1 192 ? 89.014 118.735 101.038 1.00 36.89 192 TRP B O 1
ATOM 4004 N N . GLN B 1 193 ? 88.456 120.874 101.489 1.00 19.63 193 GLN B N 1
ATOM 4005 C CA . GLN B 1 193 ? 87.168 120.833 100.811 1.00 24.08 193 GLN B CA 1
ATOM 4006 C C . GLN B 1 193 ? 87.143 121.892 99.720 1.00 30.47 193 GLN B C 1
ATOM 4007 O O . GLN B 1 193 ? 87.460 123.058 99.975 1.00 34.65 193 GLN B O 1
ATOM 4013 N N . THR B 1 194 ? 86.768 121.485 98.510 1.00 29.99 194 THR B N 1
ATOM 4014 C CA . THR B 1 194 ? 86.650 122.417 97.398 1.00 25.68 194 THR B CA 1
ATOM 4015 C C . THR B 1 194 ? 85.273 123.066 97.417 1.00 28.32 194 THR B C 1
ATOM 4016 O O . THR B 1 194 ? 84.252 122.373 97.484 1.00 31.13 194 THR B O 1
ATOM 4020 N N . THR B 1 195 ? 85.244 124.395 97.356 1.00 36.65 195 THR B N 1
ATOM 4021 C CA . THR B 1 195 ? 84.005 125.149 97.493 1.00 39.03 195 THR B CA 1
ATOM 4022 C C . THR B 1 195 ? 83.431 125.620 96.163 1.00 39.24 195 THR B C 1
ATOM 4023 O O . THR B 1 195 ? 82.212 125.566 95.972 1.00 43.64 195 THR B O 1
ATOM 4027 N N . TYR B 1 196 ? 84.269 126.077 95.237 1.00 34.73 196 TYR B N 1
ATOM 4028 C CA . TYR B 1 196 ? 83.774 126.620 93.979 1.00 35.33 196 TYR B CA 1
ATOM 4029 C C . TYR B 1 196 ? 84.895 126.610 92.951 1.00 37.92 196 TYR B C 1
ATOM 4030 O O . TYR B 1 196 ? 86.051 126.310 93.259 1.00 41.71 196 TYR B O 1
ATOM 4039 N N . ALA B 1 197 ? 84.529 126.943 91.712 1.00 32.14 197 ALA B N 1
ATOM 4040 C CA . ALA B 1 197 ? 85.495 127.107 90.627 1.00 28.14 197 ALA B CA 1
ATOM 4041 C C . ALA B 1 197 ? 84.899 128.117 89.650 1.00 30.49 197 ALA B C 1
ATOM 4042 O O . ALA B 1 197 ? 84.045 127.762 88.833 1.00 36.93 197 ALA B O 1
ATOM 4044 N N . ARG B 1 198 ? 85.351 129.363 89.742 1.00 40.17 198 ARG B N 1
ATOM 4045 C CA . ARG B 1 198 ? 84.813 130.456 88.949 1.00 47.78 198 ARG B CA 1
ATOM 4046 C C . ARG B 1 198 ? 85.794 130.855 87.854 1.00 46.26 198 ARG B C 1
ATOM 4047 O O . ARG B 1 198 ? 87.008 130.686 87.991 1.00 50.13 198 ARG B O 1
ATOM 4055 N N . LEU B 1 199 ? 85.249 131.388 86.765 1.00 40.57 199 LEU B N 1
ATOM 4056 C CA . LEU B 1 199 ? 86.042 131.805 85.617 1.00 36.86 199 LEU B CA 1
ATOM 4057 C C . LEU B 1 199 ? 86.345 133.295 85.733 1.00 46.47 199 LEU B C 1
ATOM 4058 O O . LEU B 1 199 ? 85.425 134.115 85.831 1.00 50.52 199 LEU B O 1
ATOM 4063 N N . LYS B 1 200 ? 87.629 133.642 85.721 1.00 50.57 200 LYS B N 1
ATOM 4064 C CA . LYS B 1 200 ? 88.078 135.025 85.788 1.00 51.56 200 LYS B CA 1
ATOM 4065 C C . LYS B 1 200 ? 89.037 135.292 84.634 1.00 55.52 200 LYS B C 1
ATOM 4066 O O . LYS B 1 200 ? 89.259 134.439 83.770 1.00 57.35 200 LYS B O 1
ATOM 4069 N N . LYS B 1 201 ? 89.613 136.492 84.623 1.00 65.89 201 LYS B N 1
ATOM 4070 C CA . LYS B 1 201 ? 90.537 136.907 83.577 1.00 64.78 201 LYS B CA 1
ATOM 4071 C C . LYS B 1 201 ? 91.777 137.526 84.204 1.00 67.85 201 LYS B C 1
ATOM 4072 O O . LYS B 1 201 ? 91.692 138.209 85.229 1.00 64.12 201 LYS B O 1
ATOM 4074 N N . GLN B 1 202 ? 92.927 137.283 83.582 1.00 83.92 202 GLN B N 1
ATOM 4075 C CA . GLN B 1 202 ? 94.194 137.820 84.050 1.00 81.35 202 GLN B CA 1
ATOM 4076 C C . GLN B 1 202 ? 94.457 139.168 83.377 1.00 82.38 202 GLN B C 1
ATOM 4077 O O . GLN B 1 202 ? 93.573 139.757 82.749 1.00 84.45 202 GLN B O 1
ATOM 4079 N N . ARG B 1 203 ? 95.685 139.671 83.508 1.00 86.03 203 ARG B N 1
ATOM 4080 C CA . ARG B 1 203 ? 96.013 140.990 82.975 1.00 86.88 203 ARG B CA 1
ATOM 4081 C C . ARG B 1 203 ? 95.997 140.993 81.451 1.00 89.48 203 ARG B C 1
ATOM 4082 O O . ARG B 1 203 ? 95.229 141.733 80.826 1.00 90.07 203 ARG B O 1
ATOM 4084 N N . GLU B 1 204 ? 96.839 140.170 80.833 1.00 92.92 204 GLU B N 1
ATOM 4085 C CA . GLU B 1 204 ? 96.972 140.152 79.375 1.00 91.83 204 GLU B CA 1
ATOM 4086 C C . GLU B 1 204 ? 95.940 139.239 78.719 1.00 94.66 204 GLU B C 1
ATOM 4087 O O . GLU B 1 204 ? 96.274 138.386 77.898 1.00 93.92 204 GLU B O 1
ATOM 4089 N N . ASP B 1 205 ? 94.668 139.434 79.077 1.00 86.52 205 ASP B N 1
ATOM 4090 C CA . ASP B 1 205 ? 93.551 138.682 78.498 1.00 84.65 205 ASP B CA 1
ATOM 4091 C C . ASP B 1 205 ? 93.781 137.175 78.591 1.00 84.97 205 ASP B C 1
ATOM 4092 O O . ASP B 1 205 ? 93.509 136.423 77.652 1.00 82.52 205 ASP B O 1
ATOM 4094 N N . ARG B 1 206 ? 94.286 136.729 79.736 1.00 73.83 206 ARG B N 1
ATOM 4095 C CA . ARG B 1 206 ? 94.582 135.322 79.965 1.00 72.13 206 ARG B CA 1
ATOM 4096 C C . ARG B 1 206 ? 93.482 134.700 80.815 1.00 76.32 206 ARG B C 1
ATOM 4097 O O . ARG B 1 206 ? 93.171 135.200 81.901 1.00 77.40 206 ARG B O 1
ATOM 4099 N N . ASN B 1 207 ? 92.896 133.614 80.316 1.00 63.00 207 ASN B N 1
ATOM 4100 C CA . ASN B 1 207 ? 91.830 132.929 81.031 1.00 55.38 207 ASN B CA 1
ATOM 4101 C C . ASN B 1 207 ? 92.418 132.011 82.094 1.00 55.80 207 ASN B C 1
ATOM 4102 O O . ASN B 1 207 ? 93.323 131.220 81.812 1.00 61.36 207 ASN B O 1
ATOM 4107 N N . PHE B 1 208 ? 91.902 132.119 83.315 1.00 45.49 208 PHE B N 1
ATOM 4108 C CA . PHE B 1 208 ? 92.308 131.246 84.405 1.00 42.25 208 PHE B CA 1
ATOM 4109 C C . PHE B 1 208 ? 91.093 130.923 85.260 1.00 39.37 208 PHE B C 1
ATOM 4110 O O . PHE B 1 208 ? 90.124 131.685 85.303 1.00 44.13 208 PHE B O 1
ATOM 4118 N N . ILE B 1 209 ? 91.155 129.782 85.939 1.00 29.88 209 ILE B N 1
ATOM 4119 C CA . ILE B 1 209 ? 90.055 129.290 86.759 1.00 32.92 209 ILE B CA 1
ATOM 4120 C C . ILE B 1 209 ? 90.397 129.548 88.219 1.00 31.35 209 ILE B C 1
ATOM 4121 O O . ILE B 1 209 ? 91.424 129.075 88.718 1.00 34.56 209 ILE B O 1
ATOM 4126 N N . ALA B 1 210 ? 89.537 130.297 88.904 1.00 31.31 210 ALA B N 1
ATOM 4127 C CA . ALA B 1 210 ? 89.724 130.606 90.316 1.00 33.82 210 ALA B CA 1
ATOM 4128 C C . ALA B 1 210 ? 89.067 129.507 91.140 1.00 36.19 210 ALA B C 1
ATOM 4129 O O . ALA B 1 210 ? 87.844 129.339 91.103 1.00 39.78 210 ALA B O 1
ATOM 4131 N N . VAL B 1 211 ? 89.877 128.760 91.884 1.00 34.16 211 VAL B N 1
ATOM 4132 C CA . VAL B 1 211 ? 89.418 127.613 92.659 1.00 33.63 211 VAL B CA 1
ATOM 4133 C C . VAL B 1 211 ? 89.452 127.981 94.134 1.00 32.73 211 VAL B C 1
ATOM 4134 O O . VAL B 1 211 ? 90.490 128.411 94.650 1.00 43.28 211 VAL B O 1
ATOM 4138 N N . GLY B 1 212 ? 88.319 127.813 94.810 1.00 25.25 212 GLY B N 1
ATOM 4139 C CA . GLY B 1 212 ? 88.241 128.095 96.228 1.00 26.66 212 GLY B CA 1
ATOM 4140 C C . GLY B 1 212 ? 88.479 126.866 97.078 1.00 24.30 212 GLY B C 1
ATOM 4141 O O . GLY B 1 212 ? 87.747 125.878 96.971 1.00 31.94 212 GLY B O 1
ATOM 4142 N N . LEU B 1 213 ? 89.500 126.915 97.928 1.00 21.96 213 LEU B N 1
ATOM 4143 C CA . LEU B 1 213 ? 89.870 125.796 98.781 1.00 23.74 213 LEU B CA 1
ATOM 4144 C C . LEU B 1 213 ? 89.646 126.161 100.241 1.00 35.23 213 LEU B C 1
ATOM 4145 O O . LEU B 1 213 ? 90.027 127.248 100.686 1.00 42.39 213 LEU B O 1
ATOM 4150 N N . LYS B 1 214 ? 89.027 125.246 100.982 1.00 31.51 214 LYS B N 1
ATOM 4151 C CA . LYS B 1 214 ? 88.760 125.429 102.399 1.00 27.22 214 LYS B CA 1
ATOM 4152 C C . LYS B 1 214 ? 89.138 124.159 103.147 1.00 26.94 214 LYS B C 1
ATOM 4153 O O . LYS B 1 214 ? 89.057 123.054 102.605 1.00 35.26 214 LYS B O 1
ATOM 4159 N N . ILE B 1 215 ? 89.556 124.327 104.397 1.00 25.85 215 ILE B N 1
ATOM 4160 C CA . ILE B 1 215 ? 89.954 123.217 105.254 1.00 29.16 215 ILE B CA 1
ATOM 4161 C C . ILE B 1 215 ? 88.801 122.904 106.195 1.00 28.81 215 ILE B C 1
ATOM 4162 O O . ILE B 1 215 ? 88.331 123.783 106.926 1.00 36.77 215 ILE B O 1
ATOM 4167 N N . ASN B 1 216 ? 88.344 121.655 106.179 1.00 38.59 216 ASN B N 1
ATOM 4168 C CA . ASN B 1 216 ? 87.353 121.201 107.149 1.00 44.92 216 ASN B CA 1
ATOM 4169 C C . ASN B 1 216 ? 88.024 121.083 108.510 1.00 52.05 216 ASN B C 1
ATOM 4170 O O . ASN B 1 216 ? 88.857 120.197 108.724 1.00 58.58 216 ASN B O 1
ATOM 4175 N N . TYR B 1 217 ? 87.665 121.971 109.435 1.00 44.12 217 TYR B N 1
ATOM 4176 C CA . TYR B 1 217 ? 88.322 122.020 110.734 1.00 29.47 217 TYR B CA 1
ATOM 4177 C C . TYR B 1 217 ? 87.762 121.012 111.728 1.00 30.11 217 TYR B C 1
ATOM 4178 O O . TYR B 1 217 ? 88.206 120.996 112.880 1.00 40.08 217 TYR B O 1
ATOM 4187 N N . SER B 1 218 ? 86.799 120.183 111.321 1.00 42.16 218 SER B N 1
ATOM 4188 C CA . SER B 1 218 ? 86.255 119.179 112.230 1.00 45.31 218 SER B CA 1
ATOM 4189 C C . SER B 1 218 ? 87.320 118.171 112.644 1.00 46.25 218 SER B C 1
ATOM 4190 O O . SER B 1 218 ? 87.387 117.773 113.812 1.00 53.23 218 SER B O 1
ATOM 4193 N N . SER B 1 219 ? 88.157 117.745 111.701 1.00 40.71 219 SER B N 1
ATOM 4194 C CA . SER B 1 219 ? 89.181 116.746 111.985 1.00 33.92 219 SER B CA 1
ATOM 4195 C C . SER B 1 219 ? 90.379 117.332 112.734 1.00 38.74 219 SER B C 1
ATOM 4196 O O . SER B 1 219 ? 90.731 116.811 113.800 1.00 42.88 219 SER B O 1
ATOM 4199 N N . PRO B 1 220 ? 91.039 118.388 112.234 1.00 38.78 220 PRO B N 1
ATOM 4200 C CA . PRO B 1 220 ? 92.229 118.889 112.947 1.00 38.36 220 PRO B CA 1
ATOM 4201 C C . PRO B 1 220 ? 91.940 119.381 114.353 1.00 40.96 220 PRO B C 1
ATOM 4202 O O . PRO B 1 220 ? 92.807 119.265 115.228 1.00 43.26 220 PRO B O 1
ATOM 4206 N N . LEU B 1 221 ? 90.753 119.941 114.596 1.00 41.77 221 LEU B N 1
ATOM 4207 C CA . LEU B 1 221 ? 90.416 120.407 115.937 1.00 39.98 221 LEU B CA 1
ATOM 4208 C C . LEU B 1 221 ? 90.372 119.251 116.927 1.00 43.44 221 LEU B C 1
ATOM 4209 O O . LEU B 1 221 ? 90.878 119.364 118.050 1.00 51.81 221 LEU B O 1
ATOM 4214 N N . MET B 1 222 ? 89.769 118.131 116.529 1.00 34.81 222 MET B N 1
ATOM 4215 C CA . MET B 1 222 ? 89.593 117.008 117.442 1.00 35.24 222 MET B CA 1
ATOM 4216 C C . MET B 1 222 ? 90.891 116.243 117.668 1.00 40.91 222 MET B C 1
ATOM 4217 O O . MET B 1 222 ? 91.190 115.849 118.800 1.00 47.64 222 MET B O 1
ATOM 4222 N N . THR B 1 223 ? 91.671 116.015 116.610 1.00 34.72 223 THR B N 1
ATOM 4223 C CA . THR B 1 223 ? 92.860 115.180 116.739 1.00 38.45 223 THR B CA 1
ATOM 4224 C C . THR B 1 223 ? 94.027 115.911 117.395 1.00 41.59 223 THR B C 1
ATOM 4225 O O . THR B 1 223 ? 94.829 115.278 118.091 1.00 46.02 223 THR B O 1
ATOM 4229 N N . LEU B 1 224 ? 94.145 117.223 117.196 1.00 36.15 224 LEU B N 1
ATOM 4230 C CA . LEU B 1 224 ? 95.305 117.972 117.665 1.00 33.41 224 LEU B CA 1
ATOM 4231 C C . LEU B 1 224 ? 94.952 119.036 118.691 1.00 38.25 224 LEU B C 1
ATOM 4232 O O . LEU B 1 224 ? 95.585 119.100 119.751 1.00 44.61 224 LEU B O 1
ATOM 4237 N N . LEU B 1 225 ? 93.962 119.881 118.403 1.00 37.24 225 LEU B N 1
ATOM 4238 C CA . LEU B 1 225 ? 93.702 121.034 119.258 1.00 32.61 225 LEU B CA 1
ATOM 4239 C C . LEU B 1 225 ? 93.075 120.620 120.584 1.00 38.85 225 LEU B C 1
ATOM 4240 O O . LEU B 1 225 ? 93.476 121.107 121.648 1.00 46.60 225 LEU B O 1
ATOM 4245 N N . LEU B 1 226 ? 92.084 119.731 120.543 1.00 33.98 226 LEU B N 1
ATOM 4246 C CA . LEU B 1 226 ? 91.418 119.318 121.778 1.00 31.52 226 LEU B CA 1
ATOM 4247 C C . LEU B 1 226 ? 92.350 118.602 122.748 1.00 40.32 226 LEU B C 1
ATOM 4248 O O . LEU B 1 226 ? 92.350 118.960 123.939 1.00 40.93 226 LEU B O 1
ATOM 4253 N N . PRO B 1 227 ? 93.141 117.600 122.343 1.00 44.47 227 PRO B N 1
ATOM 4254 C CA . PRO B 1 227 ? 94.079 116.999 123.306 1.00 39.49 227 PRO B CA 1
ATOM 4255 C C . PRO B 1 227 ? 95.077 117.993 123.867 1.00 34.46 227 PRO B C 1
ATOM 4256 O O . PRO B 1 227 ? 95.456 117.883 125.038 1.00 41.84 227 PRO B O 1
ATOM 4260 N N . THR B 1 228 ? 95.513 118.963 123.062 1.00 28.00 228 THR B N 1
ATOM 4261 C CA . THR B 1 228 ? 96.440 119.979 123.552 1.00 32.97 228 THR B CA 1
ATOM 4262 C C . THR B 1 228 ? 95.807 120.812 124.660 1.00 42.00 228 THR B C 1
ATOM 4263 O O . THR B 1 228 ? 96.428 121.056 125.700 1.00 52.64 228 THR B O 1
ATOM 4267 N N . VAL B 1 229 ? 94.564 121.251 124.456 1.00 41.55 229 VAL B N 1
ATOM 4268 C CA . VAL B 1 229 ? 93.878 122.041 125.474 1.00 39.70 229 VAL B CA 1
ATOM 4269 C C . VAL B 1 229 ? 93.645 121.209 126.729 1.00 43.66 229 VAL B C 1
ATOM 4270 O O . VAL B 1 229 ? 93.817 121.695 127.853 1.00 41.04 229 VAL B O 1
ATOM 4274 N N . LEU B 1 230 ? 93.254 119.944 126.559 1.00 40.18 230 LEU B N 1
ATOM 4275 C CA . LEU B 1 230 ? 92.983 119.090 127.711 1.00 34.24 230 LEU B CA 1
ATOM 4276 C C . LEU B 1 230 ? 94.258 118.770 128.484 1.00 41.21 230 LEU B C 1
ATOM 4277 O O . LEU B 1 230 ? 94.239 118.699 129.718 1.00 45.84 230 LEU B O 1
ATOM 4282 N N . ILE B 1 231 ? 95.373 118.565 127.779 1.00 35.84 231 ILE B N 1
ATOM 4283 C CA . ILE B 1 231 ? 96.636 118.269 128.451 1.00 26.23 231 ILE B CA 1
ATOM 4284 C C . ILE B 1 231 ? 97.093 119.464 129.280 1.00 33.02 231 ILE B C 1
ATOM 4285 O O . ILE B 1 231 ? 97.495 119.317 130.440 1.00 43.02 231 ILE B O 1
ATOM 4290 N N . VAL B 1 232 ? 97.035 120.664 128.699 1.00 34.54 232 VAL B N 1
ATOM 4291 C CA . VAL B 1 232 ? 97.433 121.862 129.432 1.00 39.76 232 VAL B CA 1
ATOM 4292 C C . VAL B 1 232 ? 96.485 122.115 130.598 1.00 46.74 232 VAL B C 1
ATOM 4293 O O . VAL B 1 232 ? 96.907 122.550 131.676 1.00 49.19 232 VAL B O 1
ATOM 4297 N N . LEU B 1 233 ? 95.191 121.845 130.404 1.00 39.62 233 LEU B N 1
ATOM 4298 C CA . LEU B 1 233 ? 94.238 121.974 131.501 1.00 32.40 233 LEU B CA 1
ATOM 4299 C C . LEU B 1 233 ? 94.559 120.998 132.625 1.00 38.35 233 LEU B C 1
ATOM 4300 O O . LEU B 1 233 ? 94.444 121.341 133.808 1.00 45.47 233 LEU B O 1
ATOM 4305 N N . ALA B 1 234 ? 94.959 119.773 132.276 1.00 38.09 234 ALA B N 1
ATOM 4306 C CA . ALA B 1 234 ? 95.341 118.801 133.295 1.00 37.06 234 ALA B CA 1
ATOM 4307 C C . ALA B 1 234 ? 96.591 119.237 134.047 1.00 43.93 234 ALA B C 1
ATOM 4308 O O . ALA B 1 234 ? 96.744 118.912 135.230 1.00 53.18 234 ALA B O 1
ATOM 4310 N N . ASP B 1 235 ? 97.494 119.962 133.382 1.00 40.54 235 ASP B N 1
ATOM 4311 C CA . ASP B 1 235 ? 98.693 120.451 134.054 1.00 40.01 235 ASP B CA 1
ATOM 4312 C C . ASP B 1 235 ? 98.355 121.520 135.086 1.00 41.13 235 ASP B C 1
ATOM 4313 O O . ASP B 1 235 ? 98.976 121.579 136.154 1.00 47.24 235 ASP B O 1
ATOM 4318 N N . PHE B 1 236 ? 97.380 122.380 134.780 1.00 40.79 236 PHE B N 1
ATOM 4319 C CA . PHE B 1 236 ? 97.028 123.464 135.693 1.00 44.52 236 PHE B CA 1
ATOM 4320 C C . PHE B 1 236 ? 96.541 122.923 137.030 1.00 49.68 236 PHE B C 1
ATOM 4321 O O . PHE B 1 236 ? 96.918 123.436 138.091 1.00 54.35 236 PHE B O 1
ATOM 4329 N N . VAL B 1 237 ? 95.703 121.885 137.000 1.00 39.93 237 VAL B N 1
ATOM 4330 C CA . VAL B 1 237 ? 95.194 121.278 138.226 1.00 41.44 237 VAL B CA 1
ATOM 4331 C C . VAL B 1 237 ? 96.122 120.187 138.746 1.00 44.40 237 VAL B C 1
ATOM 4332 O O . VAL B 1 237 ? 95.909 119.677 139.857 1.00 49.06 237 VAL B O 1
ATOM 4336 N N . SER B 1 238 ? 97.170 119.835 137.996 1.00 43.79 238 SER B N 1
ATOM 4337 C CA . SER B 1 238 ? 98.154 118.879 138.490 1.00 39.28 238 SER B CA 1
ATOM 4338 C C . SER B 1 238 ? 98.861 119.378 139.742 1.00 45.72 238 SER B C 1
ATOM 4339 O O . SER B 1 238 ? 99.448 118.572 140.473 1.00 48.05 238 SER B O 1
ATOM 4342 N N . PHE B 1 239 ? 98.822 120.686 140.005 1.00 47.39 239 PHE B N 1
ATOM 4343 C CA . PHE B 1 239 ? 99.373 121.236 141.236 1.00 48.74 239 PHE B CA 1
ATOM 4344 C C . PHE B 1 239 ? 98.588 120.813 142.470 1.00 48.11 239 PHE B C 1
ATOM 4345 O O . PHE B 1 239 ? 99.087 120.983 143.587 1.00 48.65 239 PHE B O 1
ATOM 4353 N N . ALA B 1 240 ? 97.378 120.274 142.296 1.00 43.40 240 ALA B N 1
ATOM 4354 C CA . ALA B 1 240 ? 96.599 119.808 143.437 1.00 42.66 240 ALA B CA 1
ATOM 4355 C C . ALA B 1 240 ? 97.263 118.625 144.128 1.00 48.17 240 ALA B C 1
ATOM 4356 O O . ALA B 1 240 ? 97.049 118.408 145.325 1.00 55.55 240 ALA B O 1
ATOM 4358 N N . LEU B 1 241 ? 98.061 117.855 143.399 1.00 45.16 241 LEU B N 1
ATOM 4359 C CA . LEU B 1 241 ? 98.723 116.698 143.987 1.00 45.38 241 LEU B CA 1
ATOM 4360 C C . LEU B 1 241 ? 99.748 117.155 145.019 1.00 52.86 241 LEU B C 1
ATOM 4361 O O . LEU B 1 241 ? 100.613 117.980 144.702 1.00 56.77 241 LEU B O 1
ATOM 4366 N N . PRO B 1 242 ? 99.682 116.659 146.254 1.00 52.51 242 PRO B N 1
ATOM 4367 C CA . PRO B 1 242 ? 100.662 117.071 147.265 1.00 51.62 242 PRO B CA 1
ATOM 4368 C C . PRO B 1 242 ? 102.069 116.629 146.891 1.00 53.76 242 PRO B C 1
ATOM 4369 O O . PRO B 1 242 ? 102.275 115.580 146.278 1.00 56.21 242 PRO B O 1
ATOM 4373 N N . LEU B 1 243 ? 103.046 117.458 147.268 1.00 53.45 243 LEU B N 1
ATOM 4374 C CA . LEU B 1 243 ? 104.439 117.159 146.954 1.00 52.86 243 LEU B CA 1
ATOM 4375 C C . LEU B 1 243 ? 104.920 115.909 147.681 1.00 52.41 243 LEU B C 1
ATOM 4376 O O . LEU B 1 243 ? 105.611 115.069 147.092 1.00 53.19 243 LEU B O 1
ATOM 4381 N N . HIS B 1 244 ? 104.568 115.770 148.961 1.00 59.29 244 HIS B N 1
ATOM 4382 C CA . HIS B 1 244 ? 105.060 114.644 149.750 1.00 62.41 244 HIS B CA 1
ATOM 4383 C C . HIS B 1 244 ? 104.448 113.326 149.291 1.00 66.44 244 HIS B C 1
ATOM 4384 O O . HIS B 1 244 ? 105.133 112.297 149.256 1.00 66.75 244 HIS B O 1
ATOM 4391 N N . GLY B 1 245 ? 103.161 113.335 148.936 1.00 69.68 245 GLY B N 1
ATOM 4392 C CA . GLY B 1 245 ? 102.470 112.104 148.596 1.00 66.73 245 GLY B CA 1
ATOM 4393 C C . GLY B 1 245 ? 102.967 111.434 147.333 1.00 68.67 245 GLY B C 1
ATOM 4394 O O . GLY B 1 245 ? 102.674 110.253 147.116 1.00 71.79 245 GLY B O 1
ATOM 4395 N N . GLY B 1 246 ? 103.710 112.154 146.497 1.00 67.99 246 GLY B N 1
ATOM 4396 C CA . GLY B 1 246 ? 104.211 111.592 145.262 1.00 69.22 246 GLY B CA 1
ATOM 4397 C C . GLY B 1 246 ? 103.163 111.584 144.167 1.00 69.26 246 GLY B C 1
ATOM 4398 O O . GLY B 1 246 ? 102.040 112.069 144.319 1.00 60.88 246 GLY B O 1
ATOM 4399 N N . GLY B 1 247 ? 103.551 111.011 143.031 1.00 68.40 247 GLY B N 1
ATOM 4400 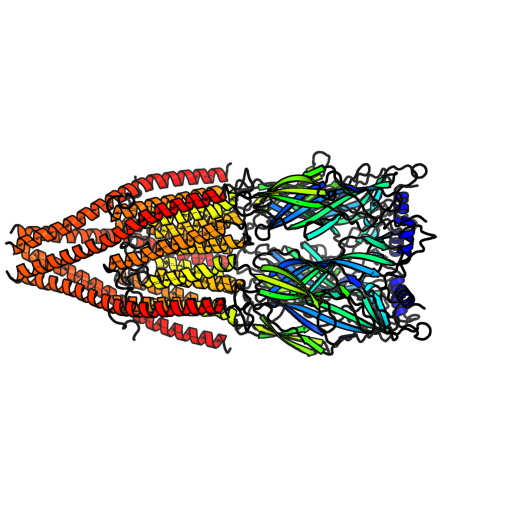C CA . GLY B 1 247 ? 102.658 110.956 141.892 1.00 62.65 247 GLY B CA 1
ATOM 4401 C C . GLY B 1 247 ? 102.419 112.284 141.217 1.00 62.39 247 GLY B C 1
ATOM 4402 O O . GLY B 1 247 ? 101.400 112.450 140.543 1.00 67.12 247 GLY B O 1
ATOM 4403 N N . ARG B 1 248 ? 103.330 113.241 141.381 1.00 51.68 248 ARG B N 1
ATOM 4404 C CA . ARG B 1 248 ? 103.209 114.559 140.773 1.00 51.47 248 ARG B CA 1
ATOM 4405 C C . ARG B 1 248 ? 104.269 114.820 139.715 1.00 48.62 248 ARG B C 1
ATOM 4406 O O . ARG B 1 248 ? 103.934 115.155 138.575 1.00 49.26 248 ARG B O 1
ATOM 4414 N N . ASN B 1 249 ? 105.550 114.679 140.066 1.00 45.43 249 ASN B N 1
ATOM 4415 C CA . ASN B 1 249 ? 106.610 114.896 139.087 1.00 47.34 249 ASN B CA 1
ATOM 4416 C C . ASN B 1 249 ? 106.560 113.851 137.979 1.00 47.52 249 ASN B C 1
ATOM 4417 O O . ASN B 1 249 ? 106.769 114.175 136.804 1.00 45.65 249 ASN B O 1
ATOM 4422 N N . GLY B 1 250 ? 106.289 112.593 138.332 1.00 45.70 250 GLY B N 1
ATOM 4423 C CA . GLY B 1 250 ? 106.075 111.580 137.314 1.00 45.85 250 GLY B CA 1
ATOM 4424 C C . GLY B 1 250 ? 104.827 111.831 136.494 1.00 46.09 250 GLY B C 1
ATOM 4425 O O . GLY B 1 250 ? 104.794 111.525 135.298 1.00 41.97 250 GLY B O 1
ATOM 4426 N N . PHE B 1 251 ? 103.785 112.380 137.122 1.00 47.55 251 PHE B N 1
ATOM 4427 C CA . PHE B 1 251 ? 102.577 112.746 136.390 1.00 40.99 251 PHE B CA 1
ATOM 4428 C C . PHE B 1 251 ? 102.866 113.822 135.352 1.00 41.00 251 PHE B C 1
ATOM 4429 O O . PHE B 1 251 ? 102.352 113.767 134.229 1.00 43.97 251 PHE B O 1
ATOM 4437 N N . LYS B 1 252 ? 103.687 114.811 135.709 1.00 36.50 252 LYS B N 1
ATOM 4438 C CA . LYS B 1 252 ? 103.969 115.914 134.798 1.00 35.96 252 LYS B CA 1
ATOM 4439 C C . LYS B 1 252 ? 104.932 115.521 133.686 1.00 39.35 252 LYS B C 1
ATOM 4440 O O . LYS B 1 252 ? 104.852 116.074 132.584 1.00 42.77 252 LYS B O 1
ATOM 4446 N N . VAL B 1 253 ? 105.849 114.585 133.948 1.00 39.41 253 VAL B N 1
ATOM 4447 C CA . VAL B 1 253 ? 106.816 114.207 132.922 1.00 36.46 253 VAL B CA 1
ATOM 4448 C C . VAL B 1 253 ? 106.133 113.471 131.775 1.00 35.21 253 VAL B C 1
ATOM 4449 O O . VAL B 1 253 ? 106.595 113.535 130.629 1.00 33.54 253 VAL B O 1
ATOM 4453 N N . THR B 1 254 ? 105.034 112.764 132.050 1.00 36.56 254 THR B N 1
ATOM 4454 C CA . THR B 1 254 ? 104.279 112.140 130.969 1.00 36.07 254 THR B CA 1
ATOM 4455 C C . THR B 1 254 ? 103.568 113.181 130.116 1.00 38.59 254 THR B C 1
ATOM 4456 O O . THR B 1 254 ? 103.439 113.001 128.899 1.00 41.45 254 THR B O 1
ATOM 4460 N N . LEU B 1 255 ? 103.094 114.265 130.733 1.00 36.14 255 LEU B N 1
ATOM 4461 C CA . LEU B 1 255 ? 102.475 115.345 129.972 1.00 33.00 255 LEU B CA 1
ATOM 4462 C C . LEU B 1 255 ? 103.485 116.026 129.058 1.00 40.33 255 LEU B C 1
ATOM 4463 O O . LEU B 1 255 ? 103.169 116.356 127.909 1.00 43.00 255 LEU B O 1
ATOM 4468 N N . VAL B 1 256 ? 104.704 116.251 129.554 1.00 36.45 256 VAL B N 1
ATOM 4469 C CA . VAL B 1 256 ? 105.720 116.935 128.760 1.00 32.56 256 VAL B CA 1
ATOM 4470 C C . VAL B 1 256 ? 106.169 116.065 127.594 1.00 36.12 256 VAL B C 1
ATOM 4471 O O . VAL B 1 256 ? 106.289 116.539 126.458 1.00 44.21 256 VAL B O 1
ATOM 4475 N N . LEU B 1 257 ? 106.420 114.779 127.848 1.00 29.49 257 LEU B N 1
ATOM 4476 C CA . LEU B 1 257 ? 106.796 113.875 126.768 1.00 32.71 257 LEU B CA 1
ATOM 4477 C C . LEU B 1 257 ? 105.660 113.655 125.779 1.00 37.14 257 LEU B C 1
ATOM 4478 O O . LEU B 1 257 ? 105.905 113.166 124.671 1.00 41.29 257 LEU B O 1
ATOM 4483 N N . SER B 1 258 ? 104.427 113.998 126.155 1.00 36.40 258 SER B N 1
ATOM 4484 C CA . SER B 1 258 ? 103.318 113.940 125.212 1.00 37.65 258 SER B CA 1
ATOM 4485 C C . SER B 1 258 ? 103.341 115.107 124.236 1.00 34.22 258 SER B C 1
ATOM 4486 O O . SER B 1 258 ? 102.944 114.947 123.077 1.00 44.14 258 SER B O 1
ATOM 4489 N N . PHE B 1 259 ? 103.798 116.280 124.679 1.00 25.13 259 PHE B N 1
ATOM 4490 C CA . PHE B 1 259 ? 103.918 117.424 123.784 1.00 29.49 259 PHE B CA 1
ATOM 4491 C C . PHE B 1 259 ? 105.108 117.312 122.845 1.00 29.43 259 PHE B C 1
ATOM 4492 O O . PHE B 1 259 ? 105.108 117.955 121.790 1.00 35.85 259 PHE B O 1
ATOM 4500 N N . VAL B 1 260 ? 106.120 116.521 123.203 1.00 24.01 260 VAL B N 1
ATOM 4501 C CA . VAL B 1 260 ? 107.211 116.257 122.272 1.00 30.10 260 VAL B CA 1
ATOM 4502 C C . VAL B 1 260 ? 106.701 115.453 121.083 1.00 39.92 260 VAL B C 1
ATOM 4503 O O . VAL B 1 260 ? 107.096 115.692 119.936 1.00 41.67 260 VAL B O 1
ATOM 4507 N N . MET B 1 261 ? 105.809 114.492 121.337 1.00 30.93 261 MET B N 1
ATOM 4508 C CA . MET B 1 261 ? 105.174 113.761 120.246 1.00 24.46 261 MET B CA 1
ATOM 4509 C C . MET B 1 261 ? 104.266 114.671 119.429 1.00 29.85 261 MET B C 1
ATOM 4510 O O . MET B 1 261 ? 104.190 114.541 118.202 1.00 40.56 261 MET B O 1
ATOM 4515 N N . PHE B 1 262 ? 103.561 115.591 120.093 1.00 28.32 262 PHE B N 1
ATOM 4516 C CA . PHE B 1 262 ? 102.687 116.514 119.376 1.00 25.99 262 PHE B CA 1
ATOM 4517 C C . PHE B 1 262 ? 103.481 117.430 118.454 1.00 31.12 262 PHE B C 1
ATOM 4518 O O . PHE B 1 262 ? 103.052 117.705 117.329 1.00 40.49 262 PHE B O 1
ATOM 4526 N N . LEU B 1 263 ? 104.635 117.918 118.915 1.00 29.81 263 LEU B N 1
ATOM 4527 C CA . LEU B 1 263 ? 105.471 118.757 118.062 1.00 27.39 263 LEU B CA 1
ATOM 4528 C C . LEU B 1 263 ? 105.942 117.996 116.831 1.00 26.81 263 LEU B C 1
ATOM 4529 O O . LEU B 1 263 ? 105.919 118.530 115.716 1.00 30.98 263 LEU B O 1
ATOM 4534 N N . ASN B 1 264 ? 106.375 116.746 117.012 1.00 23.22 264 ASN B N 1
ATOM 4535 C CA . ASN B 1 264 ? 106.846 115.955 115.880 1.00 28.75 264 ASN B CA 1
ATOM 4536 C C . ASN B 1 264 ? 105.703 115.586 114.942 1.00 25.92 264 ASN B C 1
ATOM 4537 O O . ASN B 1 264 ? 105.860 115.635 113.716 1.00 29.19 264 ASN B O 1
ATOM 4542 N N . LEU B 1 265 ? 104.550 115.207 115.496 1.00 30.01 265 LEU B N 1
ATOM 4543 C CA . LEU B 1 265 ? 103.399 114.876 114.661 1.00 32.40 265 LEU B CA 1
ATOM 4544 C C . LEU B 1 265 ? 102.910 116.096 113.891 1.00 34.67 265 LEU B C 1
ATOM 4545 O O . LEU B 1 265 ? 102.637 116.016 112.688 1.00 39.72 265 LEU B O 1
ATOM 4550 N N . LEU B 1 266 ? 102.794 117.237 114.571 1.00 34.83 266 LEU B N 1
ATOM 4551 C CA . LEU B 1 266 ? 102.299 118.444 113.918 1.00 26.55 266 LEU B CA 1
ATOM 4552 C C . LEU B 1 266 ? 103.291 118.984 112.894 1.00 33.89 266 LEU B C 1
ATOM 4553 O O . LEU B 1 266 ? 102.879 119.546 111.873 1.00 31.35 266 LEU B O 1
ATOM 4558 N N . ASN B 1 267 ? 104.592 118.828 113.144 1.00 41.02 267 ASN B N 1
ATOM 4559 C CA . ASN B 1 267 ? 105.599 119.279 112.190 1.00 39.32 267 ASN B CA 1
ATOM 4560 C C . ASN B 1 267 ? 105.648 118.413 110.937 1.00 39.97 267 ASN B C 1
ATOM 4561 O O . ASN B 1 267 ? 106.231 118.834 109.932 1.00 40.76 267 ASN B O 1
ATOM 4566 N N . SER B 1 268 ? 105.058 117.219 110.973 1.00 29.48 268 SER B N 1
ATOM 4567 C CA . SER B 1 268 ? 105.116 116.309 109.836 1.00 26.64 268 SER B CA 1
ATOM 4568 C C . SER B 1 268 ? 104.032 116.573 108.799 1.00 33.69 268 SER B C 1
ATOM 4569 O O . SER B 1 268 ? 104.042 115.928 107.745 1.00 39.31 268 SER B O 1
ATOM 4572 N N . GLN B 1 269 ? 103.100 117.492 109.065 1.00 31.03 269 GLN B N 1
ATOM 4573 C CA . GLN B 1 269 ? 102.039 117.793 108.112 1.00 32.15 269 GLN B CA 1
ATOM 4574 C C . GLN B 1 269 ? 101.754 119.289 108.035 1.00 37.76 269 GLN B C 1
ATOM 4575 O O . GLN B 1 269 ? 100.619 119.693 107.761 1.00 45.69 269 GLN B O 1
ATOM 4581 N N . LEU B 1 270 ? 102.769 120.126 108.261 1.00 37.81 270 LEU B N 1
ATOM 4582 C CA . LEU B 1 270 ? 102.591 121.570 108.233 1.00 34.57 270 LEU B CA 1
ATOM 4583 C C . LEU B 1 270 ? 103.836 122.218 107.637 1.00 40.21 270 LEU B C 1
ATOM 4584 O O . LEU B 1 270 ? 104.963 121.878 108.041 1.00 43.07 270 LEU B O 1
ATOM 4589 N N . PRO B 1 271 ? 103.678 123.141 106.686 1.00 45.98 271 PRO B N 1
ATOM 4590 C CA . PRO B 1 271 ? 104.837 123.794 106.063 1.00 42.97 271 PRO B CA 1
ATOM 4591 C C . PRO B 1 271 ? 105.337 124.965 106.895 1.00 45.29 271 PRO B C 1
ATOM 4592 O O . PRO B 1 271 ? 104.639 125.969 107.069 1.00 48.23 271 PRO B O 1
ATOM 4596 N N . GLY B 1 272 ? 106.556 124.837 107.415 1.00 52.13 272 GLY B N 1
ATOM 4597 C CA . GLY B 1 272 ? 107.203 125.935 108.106 1.00 51.69 272 GLY B CA 1
ATOM 4598 C C . GLY B 1 272 ? 108.039 126.777 107.165 1.00 53.29 272 GLY B C 1
ATOM 4599 O O . GLY B 1 272 ? 109.269 126.806 107.270 1.00 53.61 272 GLY B O 1
ATOM 4600 N N . ASN B 1 273 ? 107.377 127.471 106.238 1.00 58.29 273 ASN B N 1
ATOM 4601 C CA . ASN B 1 273 ? 108.084 128.173 105.172 1.00 55.12 273 ASN B CA 1
ATOM 4602 C C . ASN B 1 273 ? 108.703 129.476 105.667 1.00 57.62 273 ASN B C 1
ATOM 4603 O O . ASN B 1 273 ? 109.926 129.651 105.626 1.00 62.50 273 ASN B O 1
ATOM 4608 N N . GLY B 1 274 ? 107.873 130.401 106.137 1.00 60.08 274 GLY B N 1
ATOM 4609 C CA . GLY B 1 274 ? 108.347 131.722 106.499 1.00 62.44 274 GLY B CA 1
ATOM 4610 C C . GLY B 1 274 ? 107.281 132.562 107.169 1.00 66.05 274 GLY B C 1
ATOM 4611 O O . GLY B 1 274 ? 106.579 132.085 108.064 1.00 67.16 274 GLY B O 1
ATOM 4612 N N . ASP B 1 275 ? 107.164 133.822 106.755 1.00 65.24 275 ASP B N 1
ATOM 4613 C CA . ASP B 1 275 ? 106.129 134.690 107.298 1.00 63.35 275 ASP B CA 1
ATOM 4614 C C . ASP B 1 275 ? 104.747 134.110 107.015 1.00 64.54 275 ASP B C 1
ATOM 4615 O O . ASP B 1 275 ? 104.513 133.480 105.980 1.00 64.08 275 ASP B O 1
ATOM 4617 N N . CYS B 1 276 ? 103.832 134.325 107.961 1.00 58.01 276 CYS B N 1
ATOM 4618 C CA . CYS B 1 276 ? 102.480 133.763 107.907 1.00 56.62 276 CYS B CA 1
ATOM 4619 C C . CYS B 1 276 ? 102.513 132.237 107.851 1.00 55.63 276 CYS B C 1
ATOM 4620 O O . CYS B 1 276 ? 101.728 131.604 107.142 1.00 53.45 276 CYS B O 1
ATOM 4623 N N . SER B 1 277 ? 103.433 131.642 108.605 1.00 52.31 277 SER B N 1
ATOM 4624 C CA . SER B 1 277 ? 103.456 130.204 108.810 1.00 52.10 277 SER B CA 1
ATOM 4625 C C . SER B 1 277 ? 102.415 129.818 109.856 1.00 56.94 277 SER B C 1
ATOM 4626 O O . SER B 1 277 ? 101.940 130.672 110.607 1.00 55.50 277 SER B O 1
ATOM 4629 N N . PRO B 1 278 ? 102.025 128.544 109.911 1.00 46.18 278 PRO B N 1
ATOM 4630 C CA . PRO B 1 278 ? 101.061 128.118 110.933 1.00 38.17 278 PRO B CA 1
ATOM 4631 C C . PRO B 1 278 ? 101.513 128.508 112.333 1.00 41.26 278 PRO B C 1
ATOM 4632 O O . PRO B 1 278 ? 102.615 128.166 112.770 1.00 44.33 278 PRO B O 1
ATOM 4636 N N . ILE B 1 279 ? 100.646 129.236 113.040 1.00 34.35 279 ILE B N 1
ATOM 4637 C CA . ILE B 1 279 ? 100.987 129.700 114.380 1.00 36.76 279 ILE B CA 1
ATOM 4638 C C . ILE B 1 279 ? 100.819 128.601 115.419 1.00 36.45 279 ILE B C 1
ATOM 4639 O O . ILE B 1 279 ? 101.370 128.709 116.521 1.00 36.92 279 ILE B O 1
ATOM 4644 N N . ILE B 1 280 ? 100.085 127.534 115.093 1.00 36.09 280 ILE B N 1
ATOM 4645 C CA . ILE B 1 280 ? 99.925 126.422 116.021 1.00 31.32 280 ILE B CA 1
ATOM 4646 C C . ILE B 1 280 ? 101.262 125.749 116.303 1.00 34.88 280 ILE B C 1
ATOM 4647 O O . ILE B 1 280 ? 101.433 125.129 117.358 1.00 41.05 280 ILE B O 1
ATOM 4652 N N . ARG B 1 281 ? 102.225 125.866 115.384 1.00 34.10 281 ARG B N 1
ATOM 4653 C CA . ARG B 1 281 ? 103.573 125.384 115.663 1.00 28.00 281 ARG B CA 1
ATOM 4654 C C . ARG B 1 281 ? 104.204 126.153 116.817 1.00 35.58 281 ARG B C 1
ATOM 4655 O O . ARG B 1 281 ? 104.825 125.555 117.703 1.00 48.51 281 ARG B O 1
ATOM 4663 N N . ILE B 1 282 ? 104.054 127.479 116.824 1.00 34.68 282 ILE B N 1
ATOM 4664 C CA . ILE B 1 282 ? 104.569 128.280 117.931 1.00 40.21 282 ILE B CA 1
ATOM 4665 C C . ILE B 1 282 ? 103.748 128.038 119.192 1.00 37.66 282 ILE B C 1
ATOM 4666 O O . ILE B 1 282 ? 104.292 127.984 120.301 1.00 34.58 282 ILE B O 1
ATOM 4671 N N . HIS B 1 283 ? 102.429 127.889 119.043 1.00 31.43 283 HIS B N 1
ATOM 4672 C CA . HIS B 1 283 ? 101.571 127.641 120.197 1.00 25.75 283 HIS B CA 1
ATOM 4673 C C . HIS B 1 283 ? 101.957 126.347 120.902 1.00 31.13 283 HIS B C 1
ATOM 4674 O O . HIS B 1 283 ? 101.993 126.291 122.137 1.00 36.71 283 HIS B O 1
ATOM 4681 N N . PHE B 1 284 ? 102.244 125.293 120.135 1.00 38.80 284 PHE B N 1
ATOM 4682 C CA . PHE B 1 284 ? 102.733 124.056 120.734 1.00 36.70 284 PHE B CA 1
ATOM 4683 C C . PHE B 1 284 ? 104.098 124.263 121.379 1.00 35.94 284 PHE B C 1
ATOM 4684 O O . PHE B 1 284 ? 104.381 123.700 122.443 1.00 46.39 284 PHE B O 1
ATOM 4692 N N . CYS B 1 285 ? 104.958 125.061 120.741 1.00 25.88 285 CYS B N 1
ATOM 4693 C CA . CYS B 1 285 ? 106.289 125.316 121.282 1.00 25.88 285 CYS B CA 1
ATOM 4694 C C . CYS B 1 285 ? 106.220 126.036 122.623 1.00 32.02 285 CYS B C 1
ATOM 4695 O O . CYS B 1 285 ? 106.969 125.709 123.551 1.00 35.36 285 CYS B O 1
ATOM 4698 N N . ILE B 1 286 ? 105.331 127.025 122.743 1.00 32.42 286 ILE B N 1
ATOM 4699 C CA . ILE B 1 286 ? 105.209 127.765 123.995 1.00 35.13 286 ILE B CA 1
ATOM 4700 C C . ILE B 1 286 ? 104.666 126.866 125.099 1.00 35.61 286 ILE B C 1
ATOM 4701 O O . ILE B 1 286 ? 105.121 126.927 126.248 1.00 41.09 286 ILE B O 1
ATOM 4706 N N . CYS B 1 287 ? 103.689 126.017 124.771 1.00 31.46 287 CYS B N 1
ATOM 4707 C CA . CYS B 1 287 ? 103.112 125.127 125.775 1.00 32.58 287 CYS B CA 1
ATOM 4708 C C . CYS B 1 287 ? 104.148 124.146 126.311 1.00 37.89 287 CYS B C 1
ATOM 4709 O O . CYS B 1 287 ? 104.127 123.799 127.497 1.00 40.36 287 CYS B O 1
ATOM 4712 N N . LEU B 1 288 ? 105.058 123.682 125.451 1.00 31.77 288 LEU B N 1
ATOM 4713 C CA . LEU B 1 288 ? 106.096 122.761 125.906 1.00 23.30 288 LEU B CA 1
ATOM 4714 C C . LEU B 1 288 ? 106.996 123.415 126.947 1.00 24.54 288 LEU B C 1
ATOM 4715 O O . LEU B 1 288 ? 107.338 122.794 127.959 1.00 34.52 288 LEU B O 1
ATOM 4720 N N . VAL B 1 289 ? 107.388 124.669 126.715 1.00 28.88 289 VAL B N 1
ATOM 4721 C CA . VAL B 1 289 ? 108.216 125.378 127.685 1.00 35.64 289 VAL B CA 1
ATOM 4722 C C . VAL B 1 289 ? 107.436 125.630 128.969 1.00 41.23 289 VAL B C 1
ATOM 4723 O O . VAL B 1 289 ? 107.983 125.531 130.074 1.00 43.00 289 VAL B O 1
ATOM 4727 N N . LEU B 1 290 ? 106.146 125.955 128.846 1.00 36.52 290 LEU B N 1
ATOM 4728 C CA . LEU B 1 290 ? 105.328 126.209 130.027 1.00 32.51 290 LEU B CA 1
ATOM 4729 C C . LEU B 1 290 ? 105.203 124.964 130.897 1.00 34.22 290 LEU B C 1
ATOM 4730 O O . LEU B 1 290 ? 105.272 125.050 132.129 1.00 41.92 290 LEU B O 1
ATOM 4735 N N . LEU B 1 291 ? 105.013 123.795 130.279 1.00 28.16 291 LEU B N 1
ATOM 4736 C CA . LEU B 1 291 ? 104.910 122.566 131.060 1.00 27.27 291 LEU B CA 1
ATOM 4737 C C . LEU B 1 291 ? 106.255 122.178 131.661 1.00 32.46 291 LEU B C 1
ATOM 4738 O O . LEU B 1 291 ? 106.313 121.666 132.785 1.00 43.74 291 LEU B O 1
ATOM 4743 N N . VAL B 1 292 ? 107.345 122.398 130.922 1.00 30.82 292 VAL B N 1
ATOM 4744 C CA . VAL B 1 292 ? 108.673 122.111 131.456 1.00 32.18 292 VAL B CA 1
ATOM 4745 C C . VAL B 1 292 ? 108.964 122.998 132.658 1.00 37.23 292 VAL B C 1
ATOM 4746 O O . VAL B 1 292 ? 109.475 122.532 133.684 1.00 43.27 292 VAL B O 1
ATOM 4750 N N . LEU B 1 293 ? 108.631 124.287 132.558 1.00 31.58 293 LEU B N 1
ATOM 4751 C CA . LEU B 1 293 ? 108.834 125.194 133.683 1.00 34.89 293 LEU B CA 1
ATOM 4752 C C . LEU B 1 293 ? 107.988 124.781 134.882 1.00 36.95 293 LEU B C 1
ATOM 4753 O O . LEU B 1 293 ? 108.436 124.877 136.030 1.00 40.77 293 LEU B O 1
ATOM 4758 N N . SER B 1 294 ? 106.759 124.323 134.634 1.00 34.13 294 SER B N 1
ATOM 4759 C CA . SER B 1 294 ? 105.901 123.872 135.725 1.00 34.96 294 SER B CA 1
ATOM 4760 C C . SER B 1 294 ? 106.499 122.663 136.436 1.00 40.13 294 SER B C 1
ATOM 4761 O O . SER B 1 294 ? 106.450 122.572 137.668 1.00 43.96 294 SER B O 1
ATOM 4764 N N . MET B 1 295 ? 107.058 121.718 135.676 1.00 37.75 295 MET B N 1
ATOM 4765 C CA . MET B 1 295 ? 107.726 120.580 136.297 1.00 33.33 295 MET B CA 1
ATOM 4766 C C . MET B 1 295 ? 109.020 121.001 136.982 1.00 41.41 295 MET B C 1
ATOM 4767 O O . MET B 1 295 ? 109.372 120.453 138.032 1.00 51.14 295 MET B O 1
ATOM 4772 N N . LEU B 1 296 ? 109.728 121.977 136.410 1.00 41.26 296 LEU B N 1
ATOM 4773 C CA . LEU B 1 296 ? 111.014 122.398 136.957 1.00 40.59 296 LEU B CA 1
ATOM 4774 C C . LEU B 1 296 ? 110.868 122.943 138.373 1.00 39.19 296 LEU B C 1
ATOM 4775 O O . LEU B 1 296 ? 111.641 122.588 139.269 1.00 38.00 296 LEU B O 1
ATOM 4780 N N . VAL B 1 297 ? 109.880 123.812 138.593 1.00 40.84 297 VAL B N 1
ATOM 4781 C CA . VAL B 1 297 ? 109.689 124.388 139.921 1.00 39.25 297 VAL B CA 1
ATOM 4782 C C . VAL B 1 297 ? 109.186 123.334 140.901 1.00 41.00 297 VAL B C 1
ATOM 4783 O O . VAL B 1 297 ? 109.558 123.340 142.080 1.00 52.81 297 VAL B O 1
ATOM 4787 N N . SER B 1 298 ? 108.331 122.419 140.437 1.00 40.88 298 SER B N 1
ATOM 4788 C CA . SER B 1 298 ? 107.796 121.389 141.323 1.00 43.31 298 SER B CA 1
ATOM 4789 C C . SER B 1 298 ? 108.902 120.480 141.845 1.00 42.39 298 SER B C 1
ATOM 4790 O O . SER B 1 298 ? 108.893 120.089 143.018 1.00 50.04 298 SER B O 1
ATOM 4793 N N . MET B 1 299 ? 109.861 120.128 140.985 1.00 36.95 299 MET B N 1
ATOM 4794 C CA . MET B 1 299 ? 110.991 119.319 141.428 1.00 37.30 299 MET B CA 1
ATOM 4795 C C . MET B 1 299 ? 111.838 120.069 142.449 1.00 41.15 299 MET B C 1
ATOM 4796 O O . MET B 1 299 ? 112.318 119.478 143.423 1.00 43.89 299 MET B O 1
ATOM 4801 N N . VAL B 1 300 ? 112.040 121.370 142.236 1.00 42.74 300 VAL B N 1
ATOM 4802 C CA . VAL B 1 300 ? 112.772 122.178 143.207 1.00 41.08 300 VAL B CA 1
ATOM 4803 C C . VAL B 1 300 ? 111.987 122.290 144.508 1.00 41.45 300 VAL B C 1
ATOM 4804 O O . VAL B 1 300 ? 112.551 122.171 145.602 1.00 48.53 300 VAL B O 1
ATOM 4808 N N . LEU B 1 301 ? 110.674 122.518 144.413 1.00 43.89 301 LEU B N 1
ATOM 4809 C CA . LEU B 1 301 ? 109.852 122.632 145.613 1.00 43.67 301 LEU B CA 1
ATOM 4810 C C . LEU B 1 301 ? 109.763 121.310 146.365 1.00 48.53 301 LEU B C 1
ATOM 4811 O O . LEU B 1 301 ? 109.591 121.308 147.590 1.00 53.87 301 LEU B O 1
ATOM 4816 N N . THR B 1 302 ? 109.867 120.183 145.657 1.00 47.61 302 THR B N 1
ATOM 4817 C CA . THR B 1 302 ? 109.892 118.890 146.332 1.00 43.51 302 THR B CA 1
ATOM 4818 C C . THR B 1 302 ? 111.127 118.758 147.214 1.00 43.39 302 THR B C 1
ATOM 4819 O O . THR B 1 302 ? 111.049 118.238 148.333 1.00 48.16 302 THR B O 1
ATOM 4823 N N . ARG B 1 303 ? 112.279 119.223 146.724 1.00 44.51 303 ARG B N 1
ATOM 4824 C CA . ARG B 1 303 ? 113.486 119.226 147.543 1.00 44.14 303 ARG B CA 1
ATOM 4825 C C . ARG B 1 303 ? 113.335 120.159 148.738 1.00 50.97 303 ARG B C 1
ATOM 4826 O O . ARG B 1 303 ? 113.798 119.848 149.842 1.00 59.29 303 ARG B O 1
ATOM 4834 N N . LEU B 1 304 ? 112.690 121.310 148.535 1.00 51.58 304 LEU B N 1
ATOM 4835 C CA . LEU B 1 304 ? 112.472 122.245 149.633 1.00 47.49 304 LEU B CA 1
ATOM 4836 C C . LEU B 1 304 ? 111.595 121.631 150.717 1.00 50.47 304 LEU B C 1
ATOM 4837 O O . LEU B 1 304 ? 111.844 121.827 151.912 1.00 52.83 304 LEU B O 1
ATOM 4842 N N . ALA B 1 305 ? 110.560 120.889 150.320 1.00 49.40 305 ALA B N 1
ATOM 4843 C CA . ALA B 1 305 ? 109.689 120.249 151.301 1.00 49.66 305 ALA B CA 1
ATOM 4844 C C . ALA B 1 305 ? 110.428 119.170 152.084 1.00 50.08 305 ALA B C 1
ATOM 4845 O O . ALA B 1 305 ? 110.246 119.045 153.300 1.00 51.53 305 ALA B O 1
ATOM 4847 N N . HIS B 1 306 ? 111.260 118.378 151.405 1.00 50.42 306 HIS B N 1
ATOM 4848 C CA . HIS B 1 306 ? 111.951 117.280 152.072 1.00 49.45 306 HIS B CA 1
ATOM 4849 C C . HIS B 1 306 ? 113.120 117.769 152.920 1.00 49.02 306 HIS B C 1
ATOM 4850 O O . HIS B 1 306 ? 113.364 117.235 154.007 1.00 47.37 306 HIS B O 1
ATOM 4852 N N . ASP B 1 307 ? 113.851 118.777 152.447 1.00 54.43 307 ASP B N 1
ATOM 4853 C CA . ASP B 1 307 ? 115.048 119.246 153.134 1.00 52.51 307 ASP B CA 1
ATOM 4854 C C . ASP B 1 307 ? 114.798 120.429 154.057 1.00 51.73 307 ASP B C 1
ATOM 4855 O O . ASP B 1 307 ? 115.461 120.540 155.093 1.00 55.36 307 ASP B O 1
ATOM 4857 N N . GLY B 1 308 ? 113.865 121.314 153.712 1.00 53.66 308 GLY B N 1
ATOM 4858 C CA . GLY B 1 308 ? 113.575 122.491 154.497 1.00 56.64 308 GLY B CA 1
ATOM 4859 C C . GLY B 1 308 ? 114.242 123.758 154.002 1.00 57.08 308 GLY B C 1
ATOM 4860 O O . GLY B 1 308 ? 113.845 124.852 154.418 1.00 58.05 308 GLY B O 1
ATOM 4861 N N . SER B 1 309 ? 115.240 123.639 153.129 1.00 62.23 309 SER B N 1
ATOM 4862 C CA . SER B 1 309 ? 115.916 124.801 152.574 1.00 63.94 309 SER B CA 1
ATOM 4863 C C . SER B 1 309 ? 116.478 124.440 151.208 1.00 67.99 309 SER B C 1
ATOM 4864 O O . SER B 1 309 ? 116.681 123.266 150.888 1.00 67.06 309 SER B O 1
ATOM 4867 N N . LEU B 1 310 ? 116.727 125.470 150.401 1.00 65.60 310 LEU B N 1
ATOM 4868 C CA . LEU B 1 310 ? 117.305 125.288 149.069 1.00 61.51 310 LEU B CA 1
ATOM 4869 C C . LEU B 1 310 ? 118.828 125.391 149.157 1.00 62.62 310 LEU B C 1
ATOM 4870 O O . LEU B 1 310 ? 119.465 126.298 148.619 1.00 67.29 310 LEU B O 1
ATOM 4875 N N . ALA B 1 311 ? 119.410 124.420 149.862 1.00 63.83 311 ALA B N 1
ATOM 4876 C CA . ALA B 1 311 ? 120.852 124.350 150.042 1.00 67.29 311 ALA B CA 1
ATOM 4877 C C . ALA B 1 311 ? 121.496 123.188 149.301 1.00 65.33 311 ALA B C 1
ATOM 4878 O O . ALA B 1 311 ? 122.727 123.146 149.205 1.00 62.12 311 ALA B O 1
ATOM 4880 N N . PHE B 1 312 ? 120.704 122.246 148.786 1.00 63.13 312 PHE B N 1
ATOM 4881 C CA . PHE B 1 312 ? 121.268 121.136 148.024 1.00 63.92 312 PHE B CA 1
ATOM 4882 C C . PHE B 1 312 ? 121.938 121.628 146.748 1.00 64.48 312 PHE B C 1
ATOM 4883 O O . PHE B 1 312 ? 123.013 121.145 146.375 1.00 67.85 312 PHE B O 1
ATOM 4891 N N . PHE B 1 313 ? 121.314 122.588 146.063 1.00 63.55 313 PHE B N 1
ATOM 4892 C CA . PHE B 1 313 ? 121.876 123.092 144.814 1.00 64.89 313 PHE B CA 1
ATOM 4893 C C . PHE B 1 313 ? 123.086 123.983 145.066 1.00 66.58 313 PHE B C 1
ATOM 4894 O O . PHE B 1 313 ? 124.056 123.951 144.300 1.00 66.18 313 PHE B O 1
ATOM 4902 N N . SER B 1 314 ? 123.045 124.784 146.126 1.00 69.36 314 SER B N 1
ATOM 4903 C CA . SER B 1 314 ? 124.146 125.691 146.413 1.00 70.41 314 SER B CA 1
ATOM 4904 C C . SER B 1 314 ? 125.395 124.903 146.804 1.00 73.82 314 SER B C 1
ATOM 4905 O O . SER B 1 314 ? 125.300 123.903 147.523 1.00 74.27 314 SER B O 1
ATOM 4907 N N . PRO B 1 315 ? 126.582 125.326 146.346 1.00 85.36 315 PRO B N 1
ATOM 4908 C CA . PRO B 1 315 ? 127.846 124.664 146.683 1.00 82.69 315 PRO B CA 1
ATOM 4909 C C . PRO B 1 315 ? 128.390 125.096 148.042 1.00 79.61 315 PRO B C 1
ATOM 4910 O O . PRO B 1 315 ? 128.030 126.175 148.513 1.00 78.31 315 PRO B O 1
ATOM 4914 N N . VAL B 1 350 ? 112.604 108.617 190.022 1.00 115.77 350 VAL B N 1
ATOM 4915 C CA . VAL B 1 350 ? 111.845 109.356 189.021 1.00 116.43 350 VAL B CA 1
ATOM 4916 C C . VAL B 1 350 ? 112.673 109.527 187.755 1.00 116.72 350 VAL B C 1
ATOM 4917 O O . VAL B 1 350 ? 112.203 110.094 186.768 1.00 116.11 350 VAL B O 1
ATOM 4919 N N . GLN B 1 351 ? 113.915 109.038 187.792 1.00 111.47 351 GLN B N 1
ATOM 4920 C CA . GLN B 1 351 ? 114.783 109.135 186.623 1.00 110.02 351 GLN B CA 1
ATOM 4921 C C . GLN B 1 351 ? 114.218 108.345 185.449 1.00 111.06 351 GLN B C 1
ATOM 4922 O O . GLN B 1 351 ? 114.244 108.814 184.305 1.00 110.93 351 GLN B O 1
ATOM 4924 N N . MET B 1 352 ? 113.709 107.139 185.712 1.00 113.96 352 MET B N 1
ATOM 4925 C CA . MET B 1 352 ? 113.112 106.338 184.648 1.00 112.79 352 MET B CA 1
ATOM 4926 C C . MET B 1 352 ? 111.861 107.002 184.088 1.00 114.15 352 MET B C 1
ATOM 4927 O O . MET B 1 352 ? 111.645 107.003 182.870 1.00 114.03 352 MET B O 1
ATOM 4929 N N . LEU B 1 353 ? 111.025 107.570 184.959 1.00 112.80 353 LEU B N 1
ATOM 4930 C CA . LEU B 1 353 ? 109.798 108.212 184.503 1.00 112.23 353 LEU B CA 1
ATOM 4931 C C . LEU B 1 353 ? 110.061 109.544 183.813 1.00 111.63 353 LEU B C 1
ATOM 4932 O O . LEU B 1 353 ? 109.215 110.004 183.040 1.00 112.98 353 LEU B O 1
ATOM 4937 N N . ARG B 1 354 ? 111.209 110.171 184.068 1.00 112.60 354 ARG B N 1
ATOM 4938 C CA . ARG B 1 354 ? 111.540 111.434 183.419 1.00 114.97 354 ARG B CA 1
ATOM 4939 C C . ARG B 1 354 ? 112.246 111.243 182.085 1.00 114.31 354 ARG B C 1
ATOM 4940 O O . ARG B 1 354 ? 112.172 112.127 181.223 1.00 112.49 354 ARG B O 1
ATOM 4948 N N . LYS B 1 355 ? 112.934 110.115 181.897 1.00 108.83 355 LYS B N 1
ATOM 4949 C CA . LYS B 1 355 ? 113.588 109.854 180.620 1.00 106.07 355 LYS B CA 1
ATOM 4950 C C . LYS B 1 355 ? 112.568 109.656 179.505 1.00 106.66 355 LYS B C 1
ATOM 4951 O O . LYS B 1 355 ? 112.780 110.110 178.375 1.00 106.15 355 LYS B O 1
ATOM 4953 N N . VAL B 1 356 ? 111.455 108.980 179.803 1.00 109.43 356 VAL B N 1
ATOM 4954 C CA . VAL B 1 356 ? 110.445 108.729 178.780 1.00 109.86 356 VAL B CA 1
ATOM 4955 C C . VAL B 1 356 ? 109.774 110.026 178.342 1.00 108.28 356 VAL B C 1
ATOM 4956 O O . VAL B 1 356 ? 109.329 110.143 177.193 1.00 108.13 356 VAL B O 1
ATOM 4960 N N . VAL B 1 357 ? 109.681 111.014 179.235 1.00 105.72 357 VAL B N 1
ATOM 4961 C CA . VAL B 1 357 ? 109.095 112.298 178.860 1.00 107.53 357 VAL B CA 1
ATOM 4962 C C . VAL B 1 357 ? 110.001 113.032 177.880 1.00 108.73 357 VAL B C 1
ATOM 4963 O O . VAL B 1 357 ? 109.525 113.679 176.940 1.00 106.79 357 VAL B O 1
ATOM 4967 N N . THR B 1 358 ? 111.317 112.947 178.084 1.00 112.81 358 THR B N 1
ATOM 4968 C CA . THR B 1 358 ? 112.253 113.606 177.178 1.00 113.07 358 THR B CA 1
ATOM 4969 C C . THR B 1 358 ? 112.177 113.010 175.777 1.00 112.36 358 THR B C 1
ATOM 4970 O O . THR B 1 358 ? 112.239 113.738 174.780 1.00 112.43 358 THR B O 1
ATOM 4974 N N . PHE B 1 359 ? 112.043 111.687 175.682 1.00 107.44 359 PHE B N 1
ATOM 4975 C CA . PHE B 1 359 ? 111.943 111.047 174.374 1.00 107.21 359 PHE B CA 1
ATOM 4976 C C . PHE B 1 359 ? 110.621 111.374 173.691 1.00 106.18 359 PHE B C 1
ATOM 4977 O O . PHE B 1 359 ? 110.584 111.606 172.478 1.00 107.46 359 PHE B O 1
ATOM 4985 N N . LEU B 1 360 ? 109.524 111.388 174.452 1.00 102.19 360 LEU B N 1
ATOM 4986 C CA . LEU B 1 360 ? 108.213 111.636 173.861 1.00 103.44 360 LEU B CA 1
ATOM 4987 C C . LEU B 1 360 ? 108.109 113.051 173.303 1.00 104.42 360 LEU B C 1
ATOM 4988 O O . LEU B 1 360 ? 107.551 113.255 172.218 1.00 103.70 360 LEU B O 1
ATOM 4993 N N . GLN B 1 361 ? 108.632 114.043 174.028 1.00 107.64 361 GLN B N 1
ATOM 4994 C CA . GLN B 1 361 ? 108.609 115.409 173.513 1.00 108.58 361 GLN B CA 1
ATOM 4995 C C . GLN B 1 361 ? 109.553 115.573 172.329 1.00 107.01 361 GLN B C 1
ATOM 4996 O O . GLN B 1 361 ? 109.293 116.393 171.442 1.00 105.73 361 GLN B O 1
ATOM 5002 N N . ARG B 1 362 ? 110.649 114.810 172.299 1.00 100.33 362 ARG B N 1
ATOM 5003 C CA . ARG B 1 362 ? 111.555 114.856 171.156 1.00 98.38 362 ARG B CA 1
ATOM 5004 C C . ARG B 1 362 ? 110.873 114.347 169.892 1.00 101.31 362 ARG B C 1
ATOM 5005 O O . ARG B 1 362 ? 111.041 114.924 168.811 1.00 103.96 362 ARG B O 1
ATOM 5013 N N . LEU B 1 363 ? 110.103 113.262 170.007 1.00 96.41 363 LEU B N 1
ATOM 5014 C CA . LEU B 1 363 ? 109.369 112.751 168.854 1.00 93.39 363 LEU B CA 1
ATOM 5015 C C . LEU B 1 363 ? 108.313 113.746 168.390 1.00 95.73 363 LEU B C 1
ATOM 5016 O O . LEU B 1 363 ? 108.086 113.905 167.185 1.00 96.91 363 LEU B O 1
ATOM 5021 N N . ASP B 1 364 ? 107.651 114.418 169.335 1.00 99.52 364 ASP B N 1
ATOM 5022 C CA . ASP B 1 364 ? 106.675 115.440 168.971 1.00 100.91 364 ASP B CA 1
ATOM 5023 C C . ASP B 1 364 ? 107.338 116.600 168.239 1.00 99.48 364 ASP B C 1
ATOM 5024 O O . ASP B 1 364 ? 106.784 117.131 167.269 1.00 99.76 364 ASP B O 1
ATOM 5029 N N . ASP B 1 365 ? 108.525 117.012 168.694 1.00 95.69 365 ASP B N 1
ATOM 5030 C CA . ASP B 1 365 ? 109.244 118.086 168.018 1.00 93.51 365 ASP B CA 1
ATOM 5031 C C . ASP B 1 365 ? 109.651 117.674 166.608 1.00 95.27 365 ASP B C 1
ATOM 5032 O O . ASP B 1 365 ? 109.622 118.493 165.682 1.00 96.85 365 ASP B O 1
ATOM 5037 N N . GLN B 1 366 ? 110.040 116.410 166.428 1.00 97.18 366 GLN B N 1
ATOM 5038 C CA . GLN B 1 366 ? 110.352 115.917 165.090 1.00 96.29 366 GLN B CA 1
ATOM 5039 C C . GLN B 1 366 ? 109.123 115.961 164.191 1.00 94.18 366 GLN B C 1
ATOM 5040 O O . GLN B 1 366 ? 109.229 116.247 162.992 1.00 95.71 366 GLN B O 1
ATOM 5046 N N . LYS B 1 367 ? 107.948 115.666 164.749 1.00 89.28 367 LYS B N 1
ATOM 5047 C CA . LYS B 1 367 ? 106.714 115.800 163.983 1.00 90.40 367 LYS B CA 1
ATOM 5048 C C . LYS B 1 367 ? 106.416 117.261 163.668 1.00 92.17 367 LYS B C 1
ATOM 5049 O O . LYS B 1 367 ? 105.929 117.580 162.578 1.00 94.33 367 LYS B O 1
ATOM 5055 N N . ASN B 1 368 ? 106.699 118.162 164.613 1.00 94.22 368 ASN B N 1
ATOM 5056 C CA . ASN B 1 368 ? 106.400 119.576 164.406 1.00 93.46 368 ASN B CA 1
ATOM 5057 C C . ASN B 1 368 ? 107.288 120.187 163.329 1.00 92.35 368 ASN B C 1
ATOM 5058 O O . ASN B 1 368 ? 106.814 120.974 162.501 1.00 93.24 368 ASN B O 1
ATOM 5063 N N . GLN B 1 369 ? 108.580 119.847 163.324 1.00 90.95 369 GLN B N 1
ATOM 5064 C CA . GLN B 1 369 ? 109.477 120.406 162.317 1.00 93.82 369 GLN B CA 1
ATOM 5065 C C . GLN B 1 369 ? 109.158 119.874 160.925 1.00 92.78 369 GLN B C 1
ATOM 5066 O O . GLN B 1 369 ? 109.342 120.589 159.934 1.00 92.03 369 GLN B O 1
ATOM 5072 N N . ASN B 1 370 ? 108.689 118.628 160.829 1.00 87.37 370 ASN B N 1
ATOM 5073 C CA . ASN B 1 370 ? 108.229 118.112 159.544 1.00 87.37 370 ASN B CA 1
ATOM 5074 C C . ASN B 1 370 ? 107.003 118.871 159.055 1.00 86.93 370 ASN B C 1
ATOM 5075 O O . ASN B 1 370 ? 106.879 119.164 157.860 1.00 86.66 370 ASN B O 1
ATOM 5080 N N . GLU B 1 371 ? 106.079 119.190 159.965 1.00 86.91 371 GLU B N 1
ATOM 5081 C CA . GLU B 1 371 ? 104.875 119.919 159.577 1.00 83.72 371 GLU B CA 1
ATOM 5082 C C . GLU B 1 371 ? 105.207 121.319 159.077 1.00 83.88 371 GLU B C 1
ATOM 5083 O O . GLU B 1 371 ? 104.646 121.777 158.075 1.00 86.45 371 GLU B O 1
ATOM 5089 N N . ARG B 1 372 ? 106.117 122.017 159.763 1.00 80.93 372 ARG B N 1
ATOM 5090 C CA . ARG B 1 372 ? 106.416 123.396 159.389 1.00 82.02 372 ARG B CA 1
ATOM 5091 C C . ARG B 1 372 ? 107.183 123.465 158.072 1.00 84.52 372 ARG B C 1
ATOM 5092 O O . ARG B 1 372 ? 106.969 124.384 157.274 1.00 85.83 372 ARG B O 1
ATOM 5100 N N . LYS B 1 373 ? 108.078 122.505 157.823 1.00 80.11 373 LYS B N 1
ATOM 5101 C CA . LYS B 1 373 ? 108.811 122.496 156.562 1.00 78.63 373 LYS B CA 1
ATOM 5102 C C . LYS B 1 373 ? 107.952 122.018 155.400 1.00 77.65 373 LYS B C 1
ATOM 5103 O O . LYS B 1 373 ? 108.251 122.349 154.248 1.00 76.41 373 LYS B O 1
ATOM 5109 N N . HIS B 1 374 ? 106.896 121.254 155.674 1.00 74.90 374 HIS B N 1
ATOM 5110 C CA . HIS B 1 374 ? 105.970 120.814 154.640 1.00 72.58 374 HIS B CA 1
ATOM 5111 C C . HIS B 1 374 ? 104.889 121.843 154.343 1.00 73.35 374 HIS B C 1
ATOM 5112 O O . HIS B 1 374 ? 104.151 121.680 153.365 1.00 75.42 374 HIS B O 1
ATOM 5119 N N . ALA B 1 375 ? 104.778 122.891 155.158 1.00 69.97 375 ALA B N 1
ATOM 5120 C CA . ALA B 1 375 ? 103.832 123.972 154.914 1.00 70.41 375 ALA B CA 1
ATOM 5121 C C . ALA B 1 375 ? 104.473 125.185 154.258 1.00 71.03 375 ALA B C 1
ATOM 5122 O O . ALA B 1 375 ? 103.807 125.879 153.484 1.00 73.64 375 ALA B O 1
ATOM 5124 N N . PHE B 1 376 ? 105.746 125.460 154.557 1.00 66.58 376 PHE B N 1
ATOM 5125 C CA . PHE B 1 376 ? 106.445 126.546 153.879 1.00 66.01 376 PHE B CA 1
ATOM 5126 C C . PHE B 1 376 ? 106.570 126.270 152.387 1.00 66.91 376 PHE B C 1
ATOM 5127 O O . PHE B 1 376 ? 106.379 127.172 151.562 1.00 68.48 376 PHE B O 1
ATOM 5135 N N . ALA B 1 377 ? 106.894 125.028 152.019 1.00 61.85 377 ALA B N 1
ATOM 5136 C CA . ALA B 1 377 ? 106.938 124.666 150.607 1.00 60.96 377 ALA B CA 1
ATOM 5137 C C . ALA B 1 377 ? 105.551 124.695 149.981 1.00 61.66 377 ALA B C 1
ATOM 5138 O O . ALA B 1 377 ? 105.420 124.963 148.781 1.00 62.28 377 ALA B O 1
ATOM 5140 N N . ASP B 1 378 ? 104.512 124.414 150.770 1.00 61.09 378 ASP B N 1
ATOM 5141 C CA . ASP B 1 378 ? 103.147 124.513 150.264 1.00 60.74 378 ASP B CA 1
ATOM 5142 C C . ASP B 1 378 ? 102.797 125.955 149.915 1.00 62.42 378 ASP B C 1
ATOM 5143 O O . ASP B 1 378 ? 102.136 126.210 148.901 1.00 64.34 378 ASP B O 1
ATOM 5148 N N . LYS B 1 379 ? 103.229 126.909 150.744 1.00 56.79 379 LYS B N 1
ATOM 5149 C CA . LYS B 1 379 ? 102.944 128.315 150.472 1.00 50.76 379 LYS B CA 1
ATOM 5150 C C . LYS B 1 379 ? 103.573 128.761 149.159 1.00 54.95 379 LYS B C 1
ATOM 5151 O O . LYS B 1 379 ? 102.943 129.479 148.373 1.00 61.68 379 LYS B O 1
ATOM 5157 N N . LEU B 1 380 ? 104.817 128.351 148.905 1.00 52.87 380 LEU B N 1
ATOM 5158 C CA . LEU B 1 380 ? 105.450 128.661 147.628 1.00 53.26 380 LEU B CA 1
ATOM 5159 C C . LEU B 1 380 ? 104.727 127.974 146.477 1.00 54.98 380 LEU B C 1
ATOM 5160 O O . LEU B 1 380 ? 104.569 128.558 145.398 1.00 61.50 380 LEU B O 1
ATOM 5165 N N . ASP B 1 381 ? 104.288 126.730 146.685 1.00 47.60 381 ASP B N 1
ATOM 5166 C CA . ASP B 1 381 ? 103.521 126.032 145.659 1.00 47.38 381 ASP B CA 1
ATOM 5167 C C . ASP B 1 381 ? 102.185 126.720 145.405 1.00 51.43 381 ASP B C 1
ATOM 5168 O O . ASP B 1 381 ? 101.755 126.846 144.253 1.00 60.98 381 ASP B O 1
ATOM 5173 N N . LYS B 1 382 ? 101.511 127.164 146.469 1.00 47.55 382 LYS B N 1
ATOM 5174 C CA . LYS B 1 382 ? 100.250 127.880 146.301 1.00 46.23 382 LYS B CA 1
ATOM 5175 C C . LYS B 1 382 ? 100.460 129.210 145.590 1.00 50.35 382 LYS B C 1
ATOM 5176 O O . LYS B 1 382 ? 99.650 129.601 144.741 1.00 55.43 382 LYS B O 1
ATOM 5182 N N . ILE B 1 383 ? 101.537 129.924 145.928 1.00 48.73 383 ILE B N 1
ATOM 5183 C CA . ILE B 1 383 ? 101.824 131.195 145.270 1.00 46.11 383 ILE B CA 1
ATOM 5184 C C . ILE B 1 383 ? 102.093 130.979 143.787 1.00 47.76 383 ILE B C 1
ATOM 5185 O O . ILE B 1 383 ? 101.590 131.722 142.934 1.00 48.73 383 ILE B O 1
ATOM 5190 N N . PHE B 1 384 ? 102.884 129.957 143.452 1.00 46.35 384 PHE B N 1
ATOM 5191 C CA . PHE B 1 384 ? 103.165 129.677 142.048 1.00 46.14 384 PHE B CA 1
ATOM 5192 C C . PHE B 1 384 ? 101.911 129.227 141.308 1.00 48.60 384 PHE B C 1
ATOM 5193 O O . PHE B 1 384 ? 101.701 129.607 140.151 1.00 55.27 384 PHE B O 1
ATOM 5201 N N . PHE B 1 385 ? 101.070 128.415 141.955 1.00 47.40 385 PHE B N 1
ATOM 5202 C CA . PHE B 1 385 ? 99.863 127.927 141.294 1.00 45.50 385 PHE B CA 1
ATOM 5203 C C . PHE B 1 385 ? 98.930 129.076 140.933 1.00 53.79 385 PHE B C 1
ATOM 5204 O O . PHE B 1 385 ? 98.342 129.088 139.846 1.00 56.51 385 PHE B O 1
ATOM 5212 N N . LEU B 1 386 ? 98.773 130.046 141.837 1.00 58.19 386 LEU B N 1
ATOM 5213 C CA . LEU B 1 386 ? 97.949 131.210 141.528 1.00 53.08 386 LEU B CA 1
ATOM 5214 C C . LEU B 1 386 ? 98.527 131.996 140.360 1.00 53.18 386 LEU B C 1
ATOM 5215 O O . LEU B 1 386 ? 97.793 132.411 139.457 1.00 54.94 386 LEU B O 1
ATOM 5220 N N . PHE B 1 387 ? 99.844 132.206 140.356 1.00 48.28 387 PHE B N 1
ATOM 5221 C CA . PHE B 1 387 ? 100.476 132.931 139.259 1.00 49.45 387 PHE B CA 1
ATOM 5222 C C . PHE B 1 387 ? 100.416 132.139 137.957 1.00 52.88 387 PHE B C 1
ATOM 5223 O O . PHE B 1 387 ? 100.208 132.715 136.883 1.00 53.65 387 PHE B O 1
ATOM 5231 N N . TYR B 1 388 ? 100.598 130.819 138.032 1.00 45.87 388 TYR B N 1
ATOM 5232 C CA . TYR B 1 388 ? 100.706 130.015 136.819 1.00 38.97 388 TYR B CA 1
ATOM 5233 C C . TYR B 1 388 ? 99.353 129.828 136.140 1.00 42.68 388 TYR B C 1
ATOM 5234 O O . TYR B 1 388 ? 99.263 129.868 134.908 1.00 51.64 388 TYR B O 1
ATOM 5243 N N . VAL B 1 389 ? 98.292 129.615 136.920 1.00 43.12 389 VAL B N 1
ATOM 5244 C CA . VAL B 1 389 ? 96.998 129.310 136.316 1.00 49.59 389 VAL B CA 1
ATOM 5245 C C . VAL B 1 389 ? 96.358 130.550 135.688 1.00 47.59 389 VAL B C 1
ATOM 5246 O O . VAL B 1 389 ? 95.660 130.438 134.673 1.00 46.83 389 VAL B O 1
ATOM 5250 N N . ILE B 1 390 ? 96.568 131.739 136.260 1.00 47.15 390 ILE B N 1
ATOM 5251 C CA . ILE B 1 390 ? 96.075 132.957 135.619 1.00 49.84 390 ILE B CA 1
ATOM 5252 C C . ILE B 1 390 ? 96.879 133.263 134.363 1.00 51.61 390 ILE B C 1
ATOM 5253 O O . ILE B 1 390 ? 96.316 133.622 133.322 1.00 55.25 390 ILE B O 1
ATOM 5258 N N . LEU B 1 391 ? 98.206 133.135 134.439 1.00 45.42 391 LEU B N 1
ATOM 5259 C CA . LEU B 1 391 ? 99.039 133.374 133.265 1.00 48.94 391 LEU B CA 1
ATOM 5260 C C . LEU B 1 391 ? 98.751 132.358 132.168 1.00 45.43 391 LEU B C 1
ATOM 5261 O O . LEU B 1 391 ? 98.721 132.705 130.982 1.00 49.37 391 LEU B O 1
ATOM 5266 N N . GLY B 1 392 ? 98.543 131.095 132.543 1.00 38.51 392 GLY B N 1
ATOM 5267 C CA . GLY B 1 392 ? 98.243 130.079 131.548 1.00 41.46 392 GLY B CA 1
ATOM 5268 C C . GLY B 1 392 ? 96.905 130.296 130.866 1.00 46.78 392 GLY B C 1
ATOM 5269 O O . GLY B 1 392 ? 96.795 130.168 129.643 1.00 51.67 392 GLY B O 1
ATOM 5270 N N . LEU B 1 393 ? 95.869 130.622 131.643 1.00 46.94 393 LEU B N 1
ATOM 5271 C CA . LEU B 1 393 ? 94.554 130.858 131.055 1.00 43.57 393 LEU B CA 1
ATOM 5272 C C . LEU B 1 393 ? 94.545 132.123 130.207 1.00 45.28 393 LEU B C 1
ATOM 5273 O O . LEU B 1 393 ? 93.865 132.180 129.176 1.00 43.74 393 LEU B O 1
ATOM 5278 N N . ILE B 1 394 ? 95.286 133.150 130.629 1.00 45.18 394 ILE B N 1
ATOM 5279 C CA . ILE B 1 394 ? 95.355 134.383 129.851 1.00 44.88 394 ILE B CA 1
ATOM 5280 C C . ILE B 1 394 ? 96.023 134.125 128.506 1.00 45.15 394 ILE B C 1
ATOM 5281 O O . ILE B 1 394 ? 95.546 134.584 127.461 1.00 50.91 394 ILE B O 1
ATOM 5286 N N . TYR B 1 395 ? 97.133 133.383 128.510 1.00 41.04 395 TYR B N 1
ATOM 5287 C CA . TYR B 1 395 ? 97.808 133.058 127.257 1.00 40.70 395 TYR B CA 1
ATOM 5288 C C . TYR B 1 395 ? 96.947 132.160 126.377 1.00 45.25 395 TYR B C 1
ATOM 5289 O O . TYR B 1 395 ? 96.887 132.354 125.158 1.00 50.56 395 TYR B O 1
ATOM 5298 N N . MET B 1 396 ? 96.280 131.169 126.974 1.00 44.70 396 MET B N 1
ATOM 5299 C CA . MET B 1 396 ? 95.483 130.232 126.186 1.00 43.17 396 MET B CA 1
ATOM 5300 C C . MET B 1 396 ? 94.334 130.937 125.477 1.00 46.51 396 MET B C 1
ATOM 5301 O O . MET B 1 396 ? 94.067 130.674 124.299 1.00 47.76 396 MET B O 1
ATOM 5306 N N . CYS B 1 397 ? 93.636 131.832 126.179 1.00 50.85 397 CYS B N 1
ATOM 5307 C CA . CYS B 1 397 ? 92.560 132.588 125.547 1.00 50.98 397 CYS B CA 1
ATOM 5308 C C . CYS B 1 397 ? 93.101 133.526 124.475 1.00 51.83 397 CYS B C 1
ATOM 5309 O O . CYS B 1 397 ? 92.495 133.674 123.408 1.00 54.80 397 CYS B O 1
ATOM 5312 N N . VAL B 1 398 ? 94.237 134.172 124.745 1.00 49.44 398 VAL B N 1
ATOM 5313 C CA . VAL B 1 398 ? 94.824 135.088 123.772 1.00 48.63 398 VAL B CA 1
ATOM 5314 C C . VAL B 1 398 ? 95.353 134.322 122.565 1.00 51.47 398 VAL B C 1
ATOM 5315 O O . VAL B 1 398 ? 95.164 134.741 121.416 1.00 54.92 398 VAL B O 1
ATOM 5319 N N . MET B 1 399 ? 96.022 133.190 122.802 1.00 45.67 399 MET B N 1
ATOM 5320 C CA . MET B 1 399 ? 96.581 132.415 121.698 1.00 44.90 399 MET B CA 1
ATOM 5321 C C . MET B 1 399 ? 95.486 131.880 120.785 1.00 42.97 399 MET B C 1
ATOM 5322 O O . MET B 1 399 ? 95.622 131.907 119.557 1.00 51.61 399 MET B O 1
ATOM 5327 N N . LEU B 1 400 ? 94.394 131.380 121.367 1.00 40.78 400 LEU B N 1
ATOM 5328 C CA . LEU B 1 400 ? 93.288 130.891 120.551 1.00 42.79 400 LEU B CA 1
ATOM 5329 C C . LEU B 1 400 ? 92.602 132.032 119.811 1.00 42.24 400 LEU B C 1
ATOM 5330 O O . LEU B 1 400 ? 92.178 131.866 118.662 1.00 45.10 400 LEU B O 1
ATOM 5335 N N . GLY B 1 401 ? 92.489 133.199 120.450 1.00 47.01 401 GLY B N 1
ATOM 5336 C CA . GLY B 1 401 ? 91.839 134.328 119.803 1.00 43.21 401 GLY B CA 1
ATOM 5337 C C . GLY B 1 401 ? 92.575 134.796 118.562 1.00 43.67 401 GLY B C 1
ATOM 5338 O O . GLY B 1 401 ? 91.955 135.227 117.587 1.00 47.51 401 GLY B O 1
ATOM 5339 N N . ILE B 1 402 ? 93.906 134.725 118.585 1.00 41.22 402 ILE B N 1
ATOM 5340 C CA . ILE B 1 402 ? 94.691 135.067 117.403 1.00 43.13 402 ILE B CA 1
ATOM 5341 C C . ILE B 1 402 ? 94.439 134.062 116.286 1.00 46.69 402 ILE B C 1
ATOM 5342 O O . ILE B 1 402 ? 94.373 134.424 115.106 1.00 50.95 402 ILE B O 1
ATOM 5347 N N . MET B 1 403 ? 94.272 132.787 116.640 1.00 38.98 403 MET B N 1
ATOM 5348 C CA . MET B 1 403 ? 94.135 131.733 115.644 1.00 33.86 403 MET B CA 1
ATOM 5349 C C . MET B 1 403 ? 92.790 131.749 114.929 1.00 42.14 403 MET B C 1
ATOM 5350 O O . MET B 1 403 ? 92.639 131.044 113.926 1.00 52.45 403 MET B O 1
ATOM 5355 N N . VAL B 1 404 ? 91.813 132.516 115.413 1.00 44.01 404 VAL B N 1
ATOM 5356 C CA . VAL B 1 404 ? 90.502 132.560 114.788 1.00 41.26 404 VAL B CA 1
ATOM 5357 C C . VAL B 1 404 ? 90.175 133.927 114.193 1.00 47.66 404 VAL B C 1
ATOM 5358 O O . VAL B 1 404 ? 89.384 134.000 113.245 1.00 53.70 404 VAL B O 1
ATOM 5362 N N . ALA B 1 405 ? 90.747 135.009 114.717 1.00 44.81 405 ALA B N 1
ATOM 5363 C CA . ALA B 1 405 ? 90.370 136.358 114.305 1.00 47.89 405 ALA B CA 1
ATOM 5364 C C . ALA B 1 405 ? 91.611 137.213 114.068 1.00 49.36 405 ALA B C 1
ATOM 5365 O O . ALA B 1 405 ? 91.696 138.362 114.502 1.00 58.06 405 ALA B O 1
ATOM 5367 N N . TYR B 1 406 ? 92.594 136.654 113.369 1.00 36.87 406 TYR B N 1
ATOM 5368 C CA . TYR B 1 406 ? 93.786 137.412 113.002 1.00 44.95 406 TYR B CA 1
ATOM 5369 C C . TYR B 1 406 ? 94.425 136.795 111.763 1.00 50.58 406 TYR B C 1
ATOM 5370 O O . TYR B 1 406 ? 94.843 137.505 110.849 1.00 45.90 406 TYR B O 1
ATOM 5379 N N . THR C 1 25 ? 100.272 128.046 47.538 1.00 48.36 25 THR C N 1
ATOM 5380 C CA . THR C 1 25 ? 100.747 129.339 48.015 1.00 54.49 25 THR C CA 1
ATOM 5381 C C . THR C 1 25 ? 100.132 129.681 49.368 1.00 53.03 25 THR C C 1
ATOM 5382 O O . THR C 1 25 ? 100.441 130.715 49.957 1.00 52.11 25 THR C O 1
ATOM 5384 N N . THR C 1 26 ? 99.256 128.805 49.850 1.00 50.63 26 THR C N 1
ATOM 5385 C CA . THR C 1 26 ? 98.637 128.996 51.153 1.00 49.45 26 THR C CA 1
ATOM 5386 C C . THR C 1 26 ? 99.656 128.737 52.260 1.00 50.89 26 THR C C 1
ATOM 5387 O O . THR C 1 26 ? 100.605 127.967 52.091 1.00 54.40 26 THR C O 1
ATOM 5391 N N . ARG C 1 27 ? 99.461 129.404 53.402 1.00 49.60 27 ARG C N 1
ATOM 5392 C CA . ARG C 1 27 ? 100.347 129.188 54.542 1.00 44.06 27 ARG C CA 1
ATOM 5393 C C . ARG C 1 27 ? 100.304 127.738 55.006 1.00 48.47 27 ARG C C 1
ATOM 5394 O O . ARG C 1 27 ? 101.344 127.147 55.318 1.00 55.06 27 ARG C O 1
ATOM 5402 N N . ARG C 1 28 ? 99.107 127.148 55.064 1.00 42.78 28 ARG C N 1
ATOM 5403 C CA . ARG C 1 28 ? 99.004 125.730 55.387 1.00 41.89 28 ARG C CA 1
ATOM 5404 C C . ARG C 1 28 ? 99.642 124.871 54.302 1.00 42.24 28 ARG C C 1
ATOM 5405 O O . ARG C 1 28 ? 100.254 123.839 54.600 1.00 47.82 28 ARG C O 1
ATOM 5413 N N . CYS C 1 29 ? 99.501 125.277 53.038 1.00 43.35 29 CYS C N 1
ATOM 5414 C CA . CYS C 1 29 ? 100.178 124.569 51.956 1.00 45.51 29 CYS C CA 1
ATOM 5415 C C . CYS C 1 29 ? 101.690 124.657 52.109 1.00 51.04 29 CYS C C 1
ATOM 5416 O O . CYS C 1 29 ? 102.408 123.686 51.842 1.00 56.57 29 CYS C O 1
ATOM 5419 N N . LEU C 1 30 ? 102.194 125.820 52.529 1.00 42.98 30 LEU C N 1
ATOM 5420 C CA . LEU C 1 30 ? 103.619 125.949 52.815 1.00 38.34 30 LEU C CA 1
ATOM 5421 C C . LEU C 1 30 ? 104.028 125.055 53.978 1.00 38.41 30 LEU C C 1
ATOM 5422 O O . LEU C 1 30 ? 105.098 124.436 53.950 1.00 46.89 30 LEU C O 1
ATOM 5427 N N . ALA C 1 31 ? 103.189 124.979 55.014 1.00 30.23 31 ALA C N 1
ATOM 5428 C CA . ALA C 1 31 ? 103.489 124.114 56.151 1.00 27.15 31 ALA C CA 1
ATOM 5429 C C . ALA C 1 31 ? 103.535 122.650 55.736 1.00 31.22 31 ALA C C 1
ATOM 5430 O O . ALA C 1 31 ? 104.407 121.897 56.185 1.00 39.61 31 ALA C O 1
ATOM 5432 N N . GLN C 1 32 ? 102.601 122.226 54.881 1.00 33.96 32 GLN C N 1
ATOM 5433 C CA . GLN C 1 32 ? 102.602 120.844 54.416 1.00 35.29 32 GLN C CA 1
ATOM 5434 C C . GLN C 1 32 ? 103.813 120.545 53.542 1.00 41.82 32 GLN C C 1
ATOM 5435 O O . GLN C 1 32 ? 104.321 119.418 53.557 1.00 46.57 32 GLN C O 1
ATOM 5441 N N . MET C 1 33 ? 104.280 121.529 52.771 1.00 44.03 33 MET C N 1
ATOM 5442 C CA . MET C 1 33 ? 105.457 121.316 51.936 1.00 42.36 33 MET C CA 1
ATOM 5443 C C . MET C 1 33 ? 106.699 121.073 52.785 1.00 40.72 33 MET C C 1
ATOM 5444 O O . MET C 1 33 ? 107.529 120.220 52.450 1.00 39.23 33 MET C O 1
ATOM 5449 N N . LEU C 1 34 ? 106.845 121.815 53.886 1.00 35.72 34 LEU C N 1
ATOM 5450 C CA . LEU C 1 34 ? 108.003 121.634 54.757 1.00 34.67 34 LEU C CA 1
ATOM 5451 C C . LEU C 1 34 ? 107.976 120.272 55.439 1.00 37.15 34 LEU C C 1
ATOM 5452 O O . LEU C 1 34 ? 109.028 119.662 55.661 1.00 42.46 34 LEU C O 1
ATOM 5457 N N . ILE C 1 35 ? 106.784 119.783 55.785 1.00 38.48 35 ILE C N 1
ATOM 5458 C CA . ILE C 1 35 ? 106.673 118.467 56.407 1.00 38.73 35 ILE C CA 1
ATOM 5459 C C . ILE C 1 35 ? 107.046 117.374 55.413 1.00 40.04 35 ILE C C 1
ATOM 5460 O O . ILE C 1 35 ? 107.681 116.376 55.775 1.00 41.54 35 ILE C O 1
ATOM 5465 N N . ASP C 1 36 ? 106.668 117.548 54.144 1.00 40.10 36 ASP C N 1
ATOM 5466 C CA . ASP C 1 36 ? 106.986 116.557 53.122 1.00 41.05 36 ASP C CA 1
ATOM 5467 C C . ASP C 1 36 ? 108.484 116.429 52.883 1.00 46.78 36 ASP C C 1
ATOM 5468 O O . ASP C 1 36 ? 108.931 115.402 52.360 1.00 52.34 36 ASP C O 1
ATOM 5473 N N . MET C 1 37 ? 109.268 117.447 53.244 1.00 47.98 37 MET C N 1
ATOM 5474 C CA . MET C 1 37 ? 110.715 117.366 53.076 1.00 48.85 37 MET C CA 1
ATOM 5475 C C . MET C 1 37 ? 111.331 116.325 54.002 1.00 46.86 37 MET C C 1
ATOM 5476 O O . MET C 1 37 ? 112.316 115.676 53.631 1.00 44.31 37 MET C O 1
ATOM 5481 N N . GLU C 1 38 ? 110.770 116.156 55.201 1.00 44.59 38 GLU C N 1
ATOM 5482 C CA . GLU C 1 38 ? 111.249 115.190 56.190 1.00 43.77 38 GLU C CA 1
ATOM 5483 C C . GLU C 1 38 ? 112.712 115.452 56.553 1.00 50.93 38 GLU C C 1
ATOM 5484 O O . GLU C 1 38 ? 113.596 114.618 56.346 1.00 57.31 38 GLU C O 1
ATOM 5490 N N . MET C 1 39 ? 112.952 116.642 57.104 1.00 46.50 39 MET C N 1
ATOM 5491 C CA . MET C 1 39 ? 114.287 117.036 57.555 1.00 39.93 39 MET C CA 1
ATOM 5492 C C . MET C 1 39 ? 114.443 116.629 59.018 1.00 42.30 39 MET C C 1
ATOM 5493 O O . MET C 1 39 ? 114.396 117.447 59.939 1.00 41.60 39 MET C O 1
ATOM 5498 N N . LEU C 1 40 ? 114.632 115.328 59.226 1.00 32.80 40 LEU C N 1
ATOM 5499 C CA . LEU C 1 40 ? 114.783 114.764 60.560 1.00 31.98 40 LEU C CA 1
ATOM 5500 C C . LEU C 1 40 ? 116.238 114.639 60.989 1.00 36.39 40 LEU C C 1
ATOM 5501 O O . LEU C 1 40 ? 116.507 114.121 62.077 1.00 36.73 40 LEU C O 1
ATOM 5506 N N . SER C 1 41 ? 117.176 115.095 60.165 1.00 38.48 41 SER C N 1
ATOM 5507 C CA . SER C 1 41 ? 118.585 115.148 60.516 1.00 35.28 41 SER C CA 1
ATOM 5508 C C . SER C 1 41 ? 118.980 116.591 60.802 1.00 39.77 41 SER C C 1
ATOM 5509 O O . SER C 1 41 ? 118.447 117.528 60.202 1.00 43.98 41 SER C O 1
ATOM 5512 N N . MET C 1 42 ? 119.915 116.762 61.732 1.00 41.19 42 MET C N 1
ATOM 5513 C CA . MET C 1 42 ? 120.249 118.093 62.208 1.00 44.12 42 MET C CA 1
ATOM 5514 C C . MET C 1 42 ? 120.964 118.898 61.123 1.00 43.72 42 MET C C 1
ATOM 5515 O O . MET C 1 42 ? 121.587 118.330 60.223 1.00 47.42 42 MET C O 1
ATOM 5520 N N . PRO C 1 43 ? 120.888 120.232 61.187 1.00 31.84 43 PRO C N 1
ATOM 5521 C CA . PRO C 1 43 ? 121.586 121.061 60.194 1.00 39.27 43 PRO C CA 1
ATOM 5522 C C . PRO C 1 43 ? 123.087 121.091 60.429 1.00 48.40 43 PRO C C 1
ATOM 5523 O O . PRO C 1 43 ? 123.611 122.016 61.055 1.00 52.72 43 PRO C O 1
ATOM 5527 N N . GLN C 1 44 ? 123.787 120.074 59.926 1.00 54.17 44 GLN C N 1
ATOM 5528 C CA . GLN C 1 44 ? 125.217 119.907 60.150 1.00 50.94 44 GLN C CA 1
ATOM 5529 C C . GLN C 1 44 ? 126.051 120.286 58.929 1.00 50.66 44 GLN C C 1
ATOM 5530 O O . GLN C 1 44 ? 127.229 119.927 58.854 1.00 58.66 44 GLN C O 1
ATOM 5536 N N . ASP C 1 45 ? 125.462 121.004 57.970 1.00 53.07 45 ASP C N 1
ATOM 5537 C CA . ASP C 1 45 ? 126.175 121.312 56.735 1.00 60.36 45 ASP C CA 1
ATOM 5538 C C . ASP C 1 45 ? 127.398 122.187 56.992 1.00 61.43 45 ASP C C 1
ATOM 5539 O O . ASP C 1 45 ? 128.462 121.966 56.402 1.00 60.06 45 ASP C O 1
ATOM 5541 N N . GLU C 1 46 ? 127.269 123.182 57.868 1.00 62.41 46 GLU C N 1
ATOM 5542 C CA . GLU C 1 46 ? 128.336 124.157 58.102 1.00 63.40 46 GLU C CA 1
ATOM 5543 C C . GLU C 1 46 ? 129.279 123.619 59.171 1.00 65.41 46 GLU C C 1
ATOM 5544 O O . GLU C 1 46 ? 129.137 123.910 60.360 1.00 59.67 46 GLU C O 1
ATOM 5546 N N . ASN C 1 47 ? 130.256 122.820 58.736 1.00 67.70 47 ASN C N 1
ATOM 5547 C CA . ASN C 1 47 ? 131.317 122.281 59.589 1.00 66.37 47 ASN C CA 1
ATOM 5548 C C . ASN C 1 47 ? 130.779 121.442 60.746 1.00 66.62 47 ASN C C 1
ATOM 5549 O O . ASN C 1 47 ? 131.506 121.176 61.708 1.00 68.78 47 ASN C O 1
ATOM 5554 N N . CYS C 1 48 ? 129.518 121.015 60.661 1.00 64.85 48 CYS C N 1
ATOM 5555 C CA . CYS C 1 48 ? 128.862 120.238 61.716 1.00 63.65 48 CYS C CA 1
ATOM 5556 C C . CYS C 1 48 ? 128.965 120.940 63.068 1.00 57.83 48 CYS C C 1
ATOM 5557 O O . CYS C 1 48 ? 129.218 120.317 64.101 1.00 54.04 48 CYS C O 1
ATOM 5560 N N . THR C 1 49 ? 128.767 122.257 63.060 1.00 50.59 49 THR C N 1
ATOM 5561 C CA . THR C 1 49 ? 128.791 123.070 64.272 1.00 54.42 49 THR C CA 1
ATOM 5562 C C . THR C 1 49 ? 127.492 123.861 64.335 1.00 55.69 49 THR C C 1
ATOM 5563 O O . THR C 1 49 ? 127.252 124.734 63.494 1.00 53.35 49 THR C O 1
ATOM 5567 N N . LEU C 1 50 ? 126.660 123.559 65.324 1.00 39.67 50 LEU C N 1
ATOM 5568 C CA . LEU C 1 50 ? 125.342 124.179 65.451 1.00 40.14 50 LEU C CA 1
ATOM 5569 C C . LEU C 1 50 ? 125.269 125.017 66.717 1.00 42.42 50 LEU C C 1
ATOM 5570 O O . LEU C 1 50 ? 125.181 124.454 67.825 1.00 44.18 50 LEU C O 1
ATOM 5575 N N . PRO C 1 51 ? 125.303 126.347 66.621 1.00 39.98 51 PRO C N 1
ATOM 5576 C CA . PRO C 1 51 ? 125.119 127.193 67.808 1.00 28.98 51 PRO C CA 1
ATOM 5577 C C . PRO C 1 51 ? 123.654 127.237 68.211 1.00 26.77 51 PRO C C 1
ATOM 5578 O O . PRO C 1 51 ? 122.811 127.783 67.492 1.00 34.95 51 PRO C O 1
ATOM 5582 N N . ILE C 1 52 ? 123.346 126.659 69.367 1.00 18.70 52 ILE C N 1
ATOM 5583 C CA . ILE C 1 52 ? 121.983 126.592 69.878 1.00 20.15 52 ILE C CA 1
ATOM 5584 C C . ILE C 1 52 ? 121.835 127.630 70.981 1.00 21.48 52 ILE C C 1
ATOM 5585 O O . ILE C 1 52 ? 122.525 127.564 72.005 1.00 31.45 52 ILE C O 1
ATOM 5590 N N . TYR C 1 53 ? 120.936 128.588 70.775 1.00 13.67 53 TYR C N 1
ATOM 5591 C CA . TYR C 1 53 ? 120.734 129.692 71.703 1.00 16.88 53 TYR C CA 1
ATOM 5592 C C . TYR C 1 53 ? 119.578 129.373 72.641 1.00 21.44 53 TYR C C 1
ATOM 5593 O O . TYR C 1 53 ? 118.488 129.010 72.189 1.00 29.42 53 TYR C O 1
ATOM 5602 N N . VAL C 1 54 ? 119.818 129.514 73.941 1.00 18.96 54 VAL C N 1
ATOM 5603 C CA . VAL C 1 54 ? 118.806 129.229 74.956 1.00 14.93 54 VAL C CA 1
ATOM 5604 C C . VAL C 1 54 ? 118.667 130.437 75.876 1.00 24.86 54 VAL C C 1
ATOM 5605 O O . VAL C 1 54 ? 119.211 130.432 76.990 1.00 36.83 54 VAL C O 1
ATOM 5609 N N . PRO C 1 55 ? 117.972 131.491 75.457 1.00 27.82 55 PRO C N 1
ATOM 5610 C CA . PRO C 1 55 ? 117.783 132.646 76.340 1.00 33.04 55 PRO C CA 1
ATOM 5611 C C . PRO C 1 55 ? 116.643 132.424 77.321 1.00 39.07 55 PRO C C 1
ATOM 5612 O O . PRO C 1 55 ? 115.625 131.808 76.994 1.00 38.70 55 PRO C O 1
ATOM 5616 N N . PHE C 1 56 ? 116.826 132.943 78.537 1.00 41.88 56 PHE C N 1
ATOM 5617 C CA . PHE C 1 56 ? 115.800 132.957 79.582 1.00 38.28 56 PHE C CA 1
ATOM 5618 C C . PHE C 1 56 ? 115.345 131.523 79.889 1.00 30.10 56 PHE C C 1
ATOM 5619 O O . PHE C 1 56 ? 114.253 131.074 79.534 1.00 30.14 56 PHE C O 1
ATOM 5627 N N . ILE C 1 57 ? 116.269 130.777 80.483 1.00 23.59 57 ILE C N 1
ATOM 5628 C CA . ILE C 1 57 ? 115.962 129.460 81.030 1.00 24.77 57 ILE C CA 1
ATOM 5629 C C . ILE C 1 57 ? 115.466 129.635 82.459 1.00 26.12 57 ILE C C 1
ATOM 5630 O O . ILE C 1 57 ? 116.137 130.257 83.291 1.00 37.32 57 ILE C O 1
ATOM 5635 N N . GLU C 1 58 ? 114.285 129.095 82.745 1.00 24.35 58 GLU C N 1
ATOM 5636 C CA . GLU C 1 58 ? 113.641 129.253 84.042 1.00 22.81 58 GLU C CA 1
ATOM 5637 C C . GLU C 1 58 ? 113.830 127.988 84.866 1.00 22.99 58 GLU C C 1
ATOM 5638 O O . GLU C 1 58 ? 113.595 126.880 84.374 1.00 36.51 58 GLU C O 1
ATOM 5644 N N . TYR C 1 59 ? 114.250 128.155 86.117 1.00 17.22 59 TYR C N 1
ATOM 5645 C CA . TYR C 1 59 ? 114.583 127.039 86.987 1.00 19.64 59 TYR C CA 1
ATOM 5646 C C . TYR C 1 59 ? 113.674 127.041 88.209 1.00 29.01 59 TYR C C 1
ATOM 5647 O O . TYR C 1 59 ? 113.256 128.097 88.693 1.00 36.94 59 TYR C O 1
ATOM 5656 N N . GLN C 1 60 ? 113.375 125.841 88.705 1.00 28.73 60 GLN C N 1
ATOM 5657 C CA . GLN C 1 60 ? 112.527 125.666 89.875 1.00 17.70 60 GLN C CA 1
ATOM 5658 C C . GLN C 1 60 ? 112.847 124.323 90.516 1.00 13.94 60 GLN C C 1
ATOM 5659 O O . GLN C 1 60 ? 113.084 123.339 89.812 1.00 23.36 60 GLN C O 1
ATOM 5665 N N . THR C 1 61 ? 112.853 124.290 91.846 1.00 17.43 61 THR C N 1
ATOM 5666 C CA . THR C 1 61 ? 113.058 123.058 92.597 1.00 20.67 61 THR C CA 1
ATOM 5667 C C . THR C 1 61 ? 111.709 122.464 92.973 1.00 23.88 61 THR C C 1
ATOM 5668 O O . THR C 1 61 ? 110.854 123.158 93.532 1.00 27.10 61 THR C O 1
ATOM 5672 N N . LEU C 1 62 ? 111.524 121.181 92.668 1.00 19.04 62 LEU C N 1
ATOM 5673 C CA . LEU C 1 62 ? 110.293 120.491 93.027 1.00 17.37 62 LEU C CA 1
ATOM 5674 C C . LEU C 1 62 ? 110.358 119.892 94.427 1.00 22.39 62 LEU C C 1
ATOM 5675 O O . LEU C 1 62 ? 109.401 120.021 95.198 1.00 28.95 62 LEU C O 1
ATOM 5680 N N . SER C 1 63 ? 111.468 119.245 94.773 1.00 22.68 63 SER C N 1
ATOM 5681 C CA . SER C 1 63 ? 111.653 118.707 96.112 1.00 24.69 63 SER C CA 1
ATOM 5682 C C . SER C 1 63 ? 113.134 118.446 96.337 1.00 22.27 63 SER C C 1
ATOM 5683 O O . SER C 1 63 ? 113.885 118.205 95.389 1.00 19.40 63 SER C O 1
ATOM 5686 N N . VAL C 1 64 ? 113.541 118.497 97.604 1.00 22.37 64 VAL C N 1
ATOM 5687 C CA . VAL C 1 64 ? 114.908 118.199 98.012 1.00 20.92 64 VAL C CA 1
ATOM 5688 C C . VAL C 1 64 ? 114.856 117.136 99.098 1.00 24.42 64 VAL C C 1
ATOM 5689 O O . VAL C 1 64 ? 114.098 117.269 100.066 1.00 31.86 64 VAL C O 1
ATOM 5693 N N . ASN C 1 65 ? 115.653 116.086 98.938 1.00 26.43 65 ASN C N 1
ATOM 5694 C CA . ASN C 1 65 ? 115.750 115.016 99.920 1.00 26.33 65 ASN C CA 1
ATOM 5695 C C . ASN C 1 65 ? 116.957 115.260 100.814 1.00 34.43 65 ASN C C 1
ATOM 5696 O O . ASN C 1 65 ? 118.050 115.555 100.321 1.00 42.98 65 ASN C O 1
ATOM 5701 N N . THR C 1 66 ? 116.756 115.143 102.125 1.00 29.27 66 THR C N 1
ATOM 5702 C CA . THR C 1 66 ? 117.837 115.364 103.078 1.00 28.22 66 THR C CA 1
ATOM 5703 C C . THR C 1 66 ? 118.645 114.100 103.338 1.00 32.49 66 THR C C 1
ATOM 5704 O O . THR C 1 66 ? 119.877 114.159 103.417 1.00 39.55 66 THR C O 1
ATOM 5708 N N . LYS C 1 67 ? 117.977 112.952 103.469 1.00 30.91 67 LYS C N 1
ATOM 5709 C CA . LYS C 1 67 ? 118.687 111.713 103.767 1.00 33.78 67 LYS C CA 1
ATOM 5710 C C . LYS C 1 67 ? 119.515 111.250 102.575 1.00 38.66 67 LYS C C 1
ATOM 5711 O O . LYS C 1 67 ? 120.684 110.877 102.726 1.00 45.04 67 LYS C O 1
ATOM 5717 N N . SER C 1 68 ? 118.928 111.262 101.380 1.00 25.75 68 SER C N 1
ATOM 5718 C CA . SER C 1 68 ? 119.633 110.836 100.179 1.00 24.37 68 SER C CA 1
ATOM 5719 C C . SER C 1 68 ? 120.359 111.975 99.475 1.00 25.73 68 SER C C 1
ATOM 5720 O O . SER C 1 68 ? 121.098 111.715 98.519 1.00 32.45 68 SER C O 1
ATOM 5723 N N . LEU C 1 69 ? 120.169 113.217 99.924 1.00 21.17 69 LEU C N 1
ATOM 5724 C CA . LEU C 1 69 ? 120.848 114.385 99.358 1.00 23.04 69 LEU C CA 1
ATOM 5725 C C . LEU C 1 69 ? 120.601 114.506 97.856 1.00 21.33 69 LEU C C 1
ATOM 5726 O O . LEU C 1 69 ? 121.520 114.765 97.076 1.00 30.43 69 LEU C O 1
ATOM 5731 N N . ARG C 1 70 ? 119.351 114.320 97.446 1.00 18.62 70 ARG C N 1
ATOM 5732 C CA . ARG C 1 70 ? 118.961 114.388 96.046 1.00 19.76 70 ARG C CA 1
ATOM 5733 C C . ARG C 1 70 ? 118.024 115.566 95.822 1.00 28.29 70 ARG C C 1
ATOM 5734 O O . ARG C 1 70 ? 117.086 115.782 96.596 1.00 33.89 70 ARG C O 1
ATOM 5742 N N . LEU C 1 71 ? 118.280 116.318 94.758 1.00 27.65 71 LEU C N 1
ATOM 5743 C CA . LEU C 1 71 ? 117.511 117.506 94.420 1.00 15.26 71 LEU C CA 1
ATOM 5744 C C . LEU C 1 71 ? 116.763 117.273 93.116 1.00 16.63 71 LEU C C 1
ATOM 5745 O O . LEU C 1 71 ? 117.370 116.909 92.104 1.00 20.23 71 LEU C O 1
ATOM 5750 N N . ASN C 1 72 ? 115.449 117.476 93.145 1.00 19.37 72 ASN C N 1
ATOM 5751 C CA . ASN C 1 72 ? 114.610 117.388 91.958 1.00 16.85 72 ASN C CA 1
ATOM 5752 C C . ASN C 1 72 ? 114.331 118.800 91.460 1.00 19.88 72 ASN C C 1
ATOM 5753 O O . ASN C 1 72 ? 113.833 119.640 92.216 1.00 28.25 72 ASN C O 1
ATOM 5758 N N . SER C 1 73 ? 114.650 119.058 90.196 1.00 8.61 73 SER C N 1
ATOM 5759 C CA . SER C 1 73 ? 114.520 120.388 89.624 1.00 17.92 73 SER C CA 1
ATOM 5760 C C . SER C 1 73 ? 113.815 120.316 88.279 1.00 20.65 73 SER C C 1
ATOM 5761 O O . SER C 1 73 ? 113.938 119.332 87.545 1.00 33.35 73 SER C O 1
ATOM 5764 N N . ARG C 1 74 ? 113.074 121.375 87.965 1.00 15.70 74 ARG C N 1
ATOM 5765 C CA . ARG C 1 74 ? 112.398 121.525 86.685 1.00 12.78 74 ARG C CA 1
ATOM 5766 C C . ARG C 1 74 ? 112.990 122.726 85.964 1.00 13.74 74 ARG C C 1
ATOM 5767 O O . ARG C 1 74 ? 113.150 123.795 86.561 1.00 30.85 74 ARG C O 1
ATOM 5775 N N . LEU C 1 75 ? 113.312 122.549 84.685 1.00 16.33 75 LEU C N 1
ATOM 5776 C CA . LEU C 1 75 ? 113.967 123.578 83.884 1.00 20.51 75 LEU C CA 1
ATOM 5777 C C . LEU C 1 75 ? 113.127 123.845 82.643 1.00 21.38 75 LEU C C 1
ATOM 5778 O O . LEU C 1 75 ? 113.028 122.987 81.760 1.00 37.15 75 LEU C O 1
ATOM 5783 N N . ARG C 1 76 ? 112.529 125.031 82.575 1.00 20.08 76 ARG C N 1
ATOM 5784 C CA . ARG C 1 76 ? 111.723 125.451 81.434 1.00 19.18 76 ARG C CA 1
ATOM 5785 C C . ARG C 1 76 ? 112.538 126.451 80.624 1.00 17.56 76 ARG C C 1
ATOM 5786 O O . ARG C 1 76 ? 112.821 127.557 81.097 1.00 31.79 76 ARG C O 1
ATOM 5794 N N . ALA C 1 77 ? 112.912 126.063 79.411 1.00 12.97 77 ALA C N 1
ATOM 5795 C CA . ALA C 1 77 ? 113.769 126.864 78.550 1.00 21.31 77 ALA C CA 1
ATOM 5796 C C . ALA C 1 77 ? 113.056 127.178 77.241 1.00 18.85 77 ALA C C 1
ATOM 5797 O O . ALA C 1 77 ? 111.987 126.644 76.942 1.00 35.41 77 ALA C O 1
ATOM 5799 N N . ILE C 1 78 ? 113.667 128.066 76.459 1.00 18.90 78 ILE C N 1
ATOM 5800 C CA . ILE C 1 78 ? 113.166 128.442 75.137 1.00 25.04 78 ILE C CA 1
ATOM 5801 C C . ILE C 1 78 ? 114.322 128.237 74.162 1.00 25.32 78 ILE C C 1
ATOM 5802 O O . ILE C 1 78 ? 115.165 129.120 73.975 1.00 33.82 78 ILE C O 1
ATOM 5807 N N . VAL C 1 79 ? 114.371 127.060 73.536 1.00 11.68 79 VAL C N 1
ATOM 5808 C CA . VAL C 1 79 ? 115.434 126.751 72.590 1.00 10.91 79 VAL C CA 1
ATOM 5809 C C . VAL C 1 79 ? 115.212 127.527 71.296 1.00 15.60 79 VAL C C 1
ATOM 5810 O O . VAL C 1 79 ? 114.074 127.745 70.860 1.00 32.71 79 VAL C O 1
ATOM 5814 N N . LYS C 1 80 ? 116.310 127.951 70.672 1.00 1.05 80 LYS C N 1
ATOM 5815 C CA . LYS C 1 80 ? 116.232 128.724 69.435 1.00 3.68 80 LYS C CA 1
ATOM 5816 C C . LYS C 1 80 ? 117.493 128.463 68.623 1.00 12.84 80 LYS C C 1
ATOM 5817 O O . LYS C 1 80 ? 118.565 128.972 68.964 1.00 36.93 80 LYS C O 1
ATOM 5823 N N . TRP C 1 81 ? 117.366 127.681 67.558 1.00 11.68 81 TRP C N 1
ATOM 5824 C CA . TRP C 1 81 ? 118.467 127.363 66.659 1.00 11.76 81 TRP C CA 1
ATOM 5825 C C . TRP C 1 81 ? 118.093 127.758 65.232 1.00 18.49 81 TRP C C 1
ATOM 5826 O O . TRP C 1 81 ? 117.028 128.325 64.979 1.00 25.42 81 TRP C O 1
ATOM 5837 N N . THR C 1 82 ? 118.986 127.452 64.294 1.00 15.74 82 THR C N 1
ATOM 5838 C CA . THR C 1 82 ? 118.812 127.809 62.892 1.00 22.87 82 THR C CA 1
ATOM 5839 C C . THR C 1 82 ? 118.787 126.549 62.039 1.00 24.59 82 THR C C 1
ATOM 5840 O O . THR C 1 82 ? 119.675 125.697 62.155 1.00 32.33 82 THR C O 1
ATOM 5844 N N . ASP C 1 83 ? 117.772 126.435 61.186 1.00 33.65 83 ASP C N 1
ATOM 5845 C CA . ASP C 1 83 ? 117.645 125.324 60.242 1.00 30.71 83 ASP C CA 1
ATOM 5846 C C . ASP C 1 83 ? 117.630 125.877 58.824 1.00 33.80 83 ASP C C 1
ATOM 5847 O O . ASP C 1 83 ? 116.574 126.324 58.342 1.00 35.61 83 ASP C O 1
ATOM 5852 N N . PRO C 1 84 ? 118.767 125.881 58.123 1.00 37.74 84 PRO C N 1
ATOM 5853 C CA . PRO C 1 84 ? 118.794 126.468 56.771 1.00 37.74 84 PRO C CA 1
ATOM 5854 C C . PRO C 1 84 ? 117.861 125.790 55.783 1.00 36.92 84 PRO C C 1
ATOM 5855 O O . PRO C 1 84 ? 117.319 126.465 54.899 1.00 39.33 84 PRO C O 1
ATOM 5859 N N . GLN C 1 85 ? 117.660 124.475 55.896 1.00 42.85 85 GLN C N 1
ATOM 5860 C CA . GLN C 1 85 ? 116.767 123.784 54.970 1.00 39.27 85 GLN C CA 1
ATOM 5861 C C . GLN C 1 85 ? 115.326 124.250 55.137 1.00 42.19 85 GLN C C 1
ATOM 5862 O O . GLN C 1 85 ? 114.595 124.390 54.149 1.00 43.39 85 GLN C O 1
ATOM 5868 N N . LEU C 1 86 ? 114.899 124.495 56.374 1.00 36.20 86 LEU C N 1
ATOM 5869 C CA . LEU C 1 86 ? 113.531 124.923 56.637 1.00 34.11 86 LEU C CA 1
ATOM 5870 C C . LEU C 1 86 ? 113.376 126.422 56.420 1.00 40.49 86 LEU C C 1
ATOM 5871 O O . LEU C 1 86 ? 112.897 127.137 57.305 1.00 43.59 86 LEU C O 1
ATOM 5876 N N . ALA C 1 87 ? 113.775 126.905 55.246 1.00 41.11 87 ALA C N 1
ATOM 5877 C CA . ALA C 1 87 ? 113.664 128.317 54.901 1.00 35.60 87 ALA C CA 1
ATOM 5878 C C . ALA C 1 87 ? 113.147 128.422 53.477 1.00 37.21 87 ALA C C 1
ATOM 5879 O O . ALA C 1 87 ? 113.773 127.902 52.549 1.00 39.46 87 ALA C O 1
ATOM 5881 N N . TRP C 1 88 ? 112.012 129.092 53.306 1.00 41.89 88 TRP C N 1
ATOM 5882 C CA . TRP C 1 88 ? 111.374 129.228 52.008 1.00 46.51 88 TRP C CA 1
ATOM 5883 C C . TRP C 1 88 ? 111.716 130.582 51.392 1.00 47.25 88 TRP C C 1
ATOM 5884 O O . TRP C 1 88 ? 112.434 131.400 51.971 1.00 50.90 88 TRP C O 1
ATOM 5895 N N . ASP C 1 89 ? 111.191 130.815 50.192 1.00 52.16 89 ASP C N 1
ATOM 5896 C CA . ASP C 1 89 ? 111.383 132.076 49.488 1.00 57.31 89 ASP C CA 1
ATOM 5897 C C . ASP C 1 89 ? 110.199 132.990 49.778 1.00 59.54 89 ASP C C 1
ATOM 5898 O O . ASP C 1 89 ? 109.046 132.613 49.542 1.00 59.79 89 ASP C O 1
ATOM 5903 N N . THR C 1 90 ? 110.484 134.189 50.290 1.00 60.45 90 THR C N 1
ATOM 5904 C CA . THR C 1 90 ? 109.422 135.118 50.655 1.00 60.96 90 THR C CA 1
ATOM 5905 C C . THR C 1 90 ? 108.695 135.696 49.447 1.00 61.59 90 THR C C 1
ATOM 5906 O O . THR C 1 90 ? 107.638 136.311 49.621 1.00 60.96 90 THR C O 1
ATOM 5910 N N . SER C 1 91 ? 109.225 135.513 48.237 1.00 59.49 91 SER C N 1
ATOM 5911 C CA . SER C 1 91 ? 108.546 136.011 47.046 1.00 61.62 91 SER C CA 1
ATOM 5912 C C . SER C 1 91 ? 107.404 135.088 46.635 1.00 59.93 91 SER C C 1
ATOM 5913 O O . SER C 1 91 ? 106.272 135.540 46.434 1.00 57.88 91 SER C O 1
ATOM 5916 N N . VAL C 1 92 ? 107.687 133.791 46.498 1.00 54.94 92 VAL C N 1
ATOM 5917 C CA . VAL C 1 92 ? 106.637 132.836 46.158 1.00 57.00 92 VAL C CA 1
ATOM 5918 C C . VAL C 1 92 ? 105.678 132.654 47.329 1.00 58.81 92 VAL C C 1
ATOM 5919 O O . VAL C 1 92 ? 104.463 132.518 47.139 1.00 59.56 92 VAL C O 1
ATOM 5923 N N . TYR C 1 93 ? 106.200 132.659 48.556 1.00 58.84 93 TYR C N 1
ATOM 5924 C CA . TYR C 1 93 ? 105.380 132.518 49.755 1.00 57.31 93 TYR C CA 1
ATOM 5925 C C . TYR C 1 93 ? 105.417 133.820 50.544 1.00 56.96 93 TYR C C 1
ATOM 5926 O O . TYR C 1 93 ? 106.392 134.079 51.266 1.00 56.75 93 TYR C O 1
ATOM 5935 N N . PRO C 1 94 ? 104.392 134.666 50.450 1.00 60.79 94 PRO C N 1
ATOM 5936 C CA . PRO C 1 94 ? 104.404 135.963 51.152 1.00 62.28 94 PRO C CA 1
ATOM 5937 C C . PRO C 1 94 ? 104.046 135.835 52.630 1.00 62.56 94 PRO C C 1
ATOM 5938 O O . PRO C 1 94 ? 103.072 136.416 53.118 1.00 64.95 94 PRO C O 1
ATOM 5942 N N . TYR C 1 95 ? 104.848 135.064 53.360 1.00 55.49 95 TYR C N 1
ATOM 5943 C CA . TYR C 1 95 ? 104.623 134.841 54.780 1.00 56.20 95 TYR C CA 1
ATOM 5944 C C . TYR C 1 95 ? 105.947 134.938 55.522 1.00 58.79 95 TYR C C 1
ATOM 5945 O O . TYR C 1 95 ? 107.014 134.682 54.958 1.00 60.80 95 TYR C O 1
ATOM 5954 N N . ASP C 1 96 ? 105.866 135.310 56.800 1.00 51.51 96 ASP C N 1
ATOM 5955 C CA . ASP C 1 96 ? 107.047 135.501 57.627 1.00 49.71 96 ASP C CA 1
ATOM 5956 C C . ASP C 1 96 ? 107.209 134.451 58.716 1.00 52.77 96 ASP C C 1
ATOM 5957 O O . ASP C 1 96 ? 108.280 134.383 59.327 1.00 57.30 96 ASP C O 1
ATOM 5962 N N . ALA C 1 97 ? 106.189 133.638 58.977 1.00 50.88 97 ALA C N 1
ATOM 5963 C CA . ALA C 1 97 ? 106.289 132.620 60.012 1.00 47.54 97 ALA C CA 1
ATOM 5964 C C . ALA C 1 97 ? 105.302 131.502 59.714 1.00 45.88 97 ALA C C 1
ATOM 5965 O O . ALA C 1 97 ? 104.314 131.692 59.000 1.00 51.94 97 ALA C O 1
ATOM 5967 N N . VAL C 1 98 ? 105.590 130.330 60.279 1.00 39.51 98 VAL C N 1
ATOM 5968 C CA . VAL C 1 98 ? 104.724 129.164 60.148 1.00 36.41 98 VAL C CA 1
ATOM 5969 C C . VAL C 1 98 ? 105.069 128.215 61.284 1.00 33.82 98 VAL C C 1
ATOM 5970 O O . VAL C 1 98 ? 106.217 128.153 61.732 1.00 38.98 98 VAL C O 1
ATOM 5974 N N . MET C 1 99 ? 104.066 127.487 61.769 1.00 29.32 99 MET C N 1
ATOM 5975 C CA . MET C 1 99 ? 104.251 126.558 62.875 1.00 30.71 99 MET C CA 1
ATOM 5976 C C . MET C 1 99 ? 103.997 125.135 62.403 1.00 33.70 99 MET C C 1
ATOM 5977 O O . MET C 1 99 ? 102.957 124.850 61.800 1.00 36.25 99 MET C O 1
ATOM 5982 N N . LEU C 1 100 ? 104.948 124.252 62.683 1.00 33.93 100 LEU C N 1
ATOM 5983 C CA . LEU C 1 100 ? 104.938 122.859 62.275 1.00 29.84 100 LEU C CA 1
ATOM 5984 C C . LEU C 1 100 ? 104.987 121.957 63.501 1.00 29.42 100 LEU C C 1
ATOM 5985 O O . LEU C 1 100 ? 105.425 122.382 64.576 1.00 36.25 100 LEU C O 1
ATOM 5990 N N . PRO C 1 101 ? 104.531 120.709 63.381 1.00 18.56 101 PRO C N 1
ATOM 5991 C CA . PRO C 1 101 ? 104.661 119.774 64.504 1.00 23.60 101 PRO C CA 1
ATOM 5992 C C . PRO C 1 101 ? 106.122 119.510 64.837 1.00 28.76 101 PRO C C 1
ATOM 5993 O O . PRO C 1 101 ? 106.995 119.529 63.967 1.00 35.88 101 PRO C O 1
ATOM 5997 N N . VAL C 1 102 ? 106.380 119.266 66.124 1.00 17.06 102 VAL C N 1
ATOM 5998 C CA . VAL C 1 102 ? 107.754 119.093 66.586 1.00 19.42 102 VAL C CA 1
ATOM 5999 C C . VAL C 1 102 ? 108.362 117.804 66.046 1.00 30.87 102 VAL C C 1
ATOM 6000 O O . VAL C 1 102 ? 109.582 117.716 65.865 1.00 30.48 102 VAL C O 1
ATOM 6004 N N . ASP C 1 103 ? 107.541 116.789 65.782 1.00 34.22 103 ASP C N 1
ATOM 6005 C CA . ASP C 1 103 ? 108.049 115.492 65.355 1.00 33.33 103 ASP C CA 1
ATOM 6006 C C . ASP C 1 103 ? 108.313 115.412 63.857 1.00 32.28 103 ASP C C 1
ATOM 6007 O O . ASP C 1 103 ? 108.812 114.382 63.390 1.00 40.54 103 ASP C O 1
ATOM 6012 N N . LYS C 1 104 ? 108.000 116.458 63.095 1.00 21.20 104 LYS C N 1
ATOM 6013 C CA . LYS C 1 104 ? 108.240 116.453 61.659 1.00 24.52 104 LYS C CA 1
ATOM 6014 C C . LYS C 1 104 ? 109.577 117.069 61.270 1.00 28.26 104 LYS C C 1
ATOM 6015 O O . LYS C 1 104 ? 109.970 116.966 60.103 1.00 25.17 104 LYS C O 1
ATOM 6021 N N . ILE C 1 105 ? 110.280 117.706 62.207 1.00 33.69 105 ILE C N 1
ATOM 6022 C CA . ILE C 1 105 ? 111.594 118.282 61.957 1.00 33.73 105 ILE C CA 1
ATOM 6023 C C . ILE C 1 105 ? 112.525 117.870 63.091 1.00 33.68 105 ILE C C 1
ATOM 6024 O O . ILE C 1 105 ? 112.113 117.253 64.073 1.00 32.15 105 ILE C O 1
ATOM 6029 N N . TRP C 1 106 ? 113.799 118.222 62.939 1.00 30.46 106 TRP C N 1
ATOM 6030 C CA . TRP C 1 106 ? 114.793 117.913 63.956 1.00 25.62 106 TRP C CA 1
ATOM 6031 C C . TRP C 1 106 ? 114.736 118.925 65.092 1.00 22.33 106 TRP C C 1
ATOM 6032 O O . TRP C 1 106 ? 114.608 120.132 64.865 1.00 28.46 106 TRP C O 1
ATOM 6043 N N . THR C 1 107 ? 114.837 118.422 66.325 1.00 16.48 107 THR C N 1
ATOM 6044 C CA . THR C 1 107 ? 114.797 119.250 67.519 1.00 19.36 107 THR C CA 1
ATOM 6045 C C . THR C 1 107 ? 115.905 118.788 68.461 1.00 25.93 107 THR C C 1
ATOM 6046 O O . THR C 1 107 ? 116.025 117.578 68.723 1.00 32.17 107 THR C O 1
ATOM 6050 N N . PRO C 1 108 ? 116.728 119.702 68.973 1.00 16.56 108 PRO C N 1
ATOM 6051 C CA . PRO C 1 108 ? 117.791 119.296 69.898 1.00 11.23 108 PRO C CA 1
ATOM 6052 C C . PRO C 1 108 ? 117.227 118.785 71.213 1.00 17.22 108 PRO C C 1
ATOM 6053 O O . PRO C 1 108 ? 116.154 119.196 71.662 1.00 25.37 108 PRO C O 1
ATOM 6057 N N . VAL C 1 109 ? 117.972 117.878 71.834 1.00 20.98 109 VAL C N 1
ATOM 6058 C CA . VAL C 1 109 ? 117.584 117.260 73.096 1.00 19.71 109 VAL C CA 1
ATOM 6059 C C . VAL C 1 109 ? 118.543 117.774 74.162 1.00 21.67 109 VAL C C 1
ATOM 6060 O O . VAL C 1 109 ? 119.680 117.302 74.271 1.00 27.79 109 VAL C O 1
ATOM 6064 N N . LEU C 1 110 ? 118.090 118.743 74.951 1.00 24.30 110 LEU C N 1
ATOM 6065 C CA . LEU C 1 110 ? 118.903 119.259 76.044 1.00 24.40 110 LEU C CA 1
ATOM 6066 C C . LEU C 1 110 ? 118.967 118.246 77.179 1.00 22.93 110 LEU C C 1
ATOM 6067 O O . LEU C 1 110 ? 117.986 117.561 77.480 1.00 24.01 110 LEU C O 1
ATOM 6072 N N . GLN C 1 111 ? 120.133 118.154 77.813 1.00 30.52 111 GLN C N 1
ATOM 6073 C CA . GLN C 1 111 ? 120.380 117.166 78.850 1.00 25.10 111 GLN C CA 1
ATOM 6074 C C . GLN C 1 111 ? 120.940 117.842 80.093 1.00 30.96 111 GLN C C 1
ATOM 6075 O O . GLN C 1 111 ? 121.491 118.944 80.035 1.00 40.35 111 GLN C O 1
ATOM 6081 N N . VAL C 1 112 ? 120.783 117.161 81.225 1.00 20.78 112 VAL C N 1
ATOM 6082 C CA . VAL C 1 112 ? 121.450 117.545 82.462 1.00 18.67 112 VAL C CA 1
ATOM 6083 C C . VAL C 1 112 ? 122.473 116.462 82.777 1.00 23.33 112 VAL C C 1
ATOM 6084 O O . VAL C 1 112 ? 122.148 115.441 83.394 1.00 35.60 112 VAL C O 1
ATOM 6088 N N . LYS C 1 113 ? 123.713 116.669 82.331 1.00 18.46 113 LYS C N 1
ATOM 6089 C CA . LYS C 1 113 ? 124.734 115.634 82.442 1.00 21.28 113 LYS C CA 1
ATOM 6090 C C . LYS C 1 113 ? 125.239 115.456 83.866 1.00 27.89 113 LYS C C 1
ATOM 6091 O O . LYS C 1 113 ? 125.726 114.373 84.205 1.00 34.00 113 LYS C O 1
ATOM 6097 N N . ASN C 1 114 ? 125.141 116.491 84.701 1.00 23.83 114 ASN C N 1
ATOM 6098 C CA . ASN C 1 114 ? 125.683 116.404 86.053 1.00 18.77 114 ASN C CA 1
ATOM 6099 C C . ASN C 1 114 ? 124.907 115.409 86.907 1.00 20.67 114 ASN C C 1
ATOM 6100 O O . ASN C 1 114 ? 125.502 114.666 87.697 1.00 29.92 114 ASN C O 1
ATOM 6105 N N . GLY C 1 115 ? 123.582 115.371 86.763 1.00 18.74 115 GLY C N 1
ATOM 6106 C CA . GLY C 1 115 ? 122.731 114.553 87.594 1.00 21.16 115 GLY C CA 1
ATOM 6107 C C . GLY C 1 115 ? 122.184 113.324 86.883 1.00 14.34 115 GLY C C 1
ATOM 6108 O O . GLY C 1 115 ? 122.380 113.104 85.691 1.00 13.20 115 GLY C O 1
ATOM 6109 N N . ILE C 1 116 ? 121.477 112.514 87.667 1.00 22.44 116 ILE C N 1
ATOM 6110 C CA . ILE C 1 116 ? 120.877 111.283 87.177 1.00 26.33 116 ILE C CA 1
ATOM 6111 C C . ILE C 1 116 ? 119.450 111.558 86.719 1.00 24.78 116 ILE C C 1
ATOM 6112 O O . ILE C 1 116 ? 118.844 112.574 87.064 1.00 31.53 116 ILE C O 1
ATOM 6117 N N . SER C 1 117 ? 118.913 110.636 85.924 1.00 18.00 117 SER C N 1
ATOM 6118 C CA . SER C 1 117 ? 117.499 110.623 85.549 1.00 24.88 117 SER C CA 1
ATOM 6119 C C . SER C 1 117 ? 117.058 111.962 84.958 1.00 23.22 117 SER C C 1
ATOM 6120 O O . SER C 1 117 ? 116.198 112.661 85.495 1.00 21.57 117 SER C O 1
ATOM 6123 N N . THR C 1 118 ? 117.669 112.314 83.831 1.00 27.06 118 THR C N 1
ATOM 6124 C CA . THR C 1 118 ? 117.315 113.520 83.097 1.00 28.05 118 THR C CA 1
ATOM 6125 C C . THR C 1 118 ? 116.345 113.166 81.977 1.00 25.64 118 THR C C 1
ATOM 6126 O O . THR C 1 118 ? 116.545 112.178 81.262 1.00 31.00 118 THR C O 1
ATOM 6130 N N . ASN C 1 119 ? 115.286 113.960 81.841 1.00 16.36 119 ASN C N 1
ATOM 6131 C CA . ASN C 1 119 ? 114.268 113.710 80.830 1.00 21.41 119 ASN C CA 1
ATOM 6132 C C . ASN C 1 119 ? 113.741 115.039 80.314 1.00 18.56 119 ASN C C 1
ATOM 6133 O O . ASN C 1 119 ? 113.369 115.910 81.105 1.00 28.45 119 ASN C O 1
ATOM 6138 N N . MET C 1 120 ? 113.707 115.187 78.993 1.00 20.62 120 MET C N 1
ATOM 6139 C CA . MET C 1 120 ? 113.228 116.397 78.343 1.00 20.94 120 MET C CA 1
ATOM 6140 C C . MET C 1 120 ? 111.894 116.127 77.663 1.00 28.36 120 MET C C 1
ATOM 6141 O O . MET C 1 120 ? 111.730 115.114 76.976 1.00 37.17 120 MET C O 1
ATOM 6146 N N . LYS C 1 121 ? 110.943 117.037 77.858 1.00 31.16 121 LYS C N 1
ATOM 6147 C CA . LYS C 1 121 ? 109.617 116.923 77.274 1.00 26.53 121 LYS C CA 1
ATOM 6148 C C . LYS C 1 121 ? 109.248 118.230 76.589 1.00 23.74 121 LYS C C 1
ATOM 6149 O O . LYS C 1 121 ? 109.709 119.307 76.978 1.00 30.96 121 LYS C O 1
ATOM 6155 N N . HIS C 1 122 ? 108.421 118.124 75.552 1.00 29.52 122 HIS C N 1
ATOM 6156 C CA . HIS C 1 122 ? 107.989 119.293 74.801 1.00 27.85 122 HIS C CA 1
ATOM 6157 C C . HIS C 1 122 ? 106.819 119.965 75.507 1.00 33.29 122 HIS C C 1
ATOM 6158 O O . HIS C 1 122 ? 105.839 119.306 75.869 1.00 36.01 122 HIS C O 1
ATOM 6165 N N . ASP C 1 123 ? 106.928 121.280 75.710 1.00 30.10 123 ASP C N 1
ATOM 6166 C CA . ASP C 1 123 ? 105.824 122.026 76.306 1.00 32.59 123 ASP C CA 1
ATOM 6167 C C . ASP C 1 123 ? 104.596 121.998 75.406 1.00 38.44 123 ASP C C 1
ATOM 6168 O O . ASP C 1 123 ? 103.468 121.824 75.884 1.00 31.83 123 ASP C O 1
ATOM 6173 N N . ALA C 1 124 ? 104.795 122.162 74.101 1.00 42.31 124 ALA C N 1
ATOM 6174 C CA . ALA C 1 124 ? 103.722 122.115 73.122 1.00 34.11 124 ALA C CA 1
ATOM 6175 C C . ALA C 1 124 ? 104.148 121.239 71.953 1.00 32.92 124 ALA C C 1
ATOM 6176 O O . ALA C 1 124 ? 105.327 120.917 71.784 1.00 32.63 124 ALA C O 1
ATOM 6178 N N . ASN C 1 125 ? 103.169 120.855 71.140 1.00 29.34 125 ASN C N 1
ATOM 6179 C CA . ASN C 1 125 ? 103.411 120.004 69.983 1.00 25.67 125 ASN C CA 1
ATOM 6180 C C . ASN C 1 125 ? 103.708 120.793 68.716 1.00 26.09 125 ASN C C 1
ATOM 6181 O O . ASN C 1 125 ? 103.852 120.189 67.649 1.00 28.71 125 ASN C O 1
ATOM 6186 N N . ASP C 1 126 ? 103.802 122.118 68.802 1.00 26.18 126 ASP C N 1
ATOM 6187 C CA . ASP C 1 126 ? 104.090 122.959 67.651 1.00 25.23 126 ASP C CA 1
ATOM 6188 C C . ASP C 1 126 ? 105.267 123.873 67.963 1.00 35.25 126 ASP C C 1
ATOM 6189 O O . ASP C 1 126 ? 105.490 124.256 69.114 1.00 47.40 126 ASP C O 1
ATOM 6194 N N . LEU C 1 127 ? 106.019 124.217 66.920 1.00 21.87 127 LEU C N 1
ATOM 6195 C CA . LEU C 1 127 ? 107.150 125.125 67.028 1.00 22.65 127 LEU C CA 1
ATOM 6196 C C . LEU C 1 127 ? 107.098 126.137 65.894 1.00 26.09 127 LEU C C 1
ATOM 6197 O O . LEU C 1 127 ? 106.617 125.839 64.799 1.00 36.91 127 LEU C O 1
ATOM 6202 N N . LEU C 1 128 ? 107.608 127.336 66.163 1.00 28.88 128 LEU C N 1
ATOM 6203 C CA . LEU C 1 128 ? 107.550 128.434 65.208 1.00 21.39 128 LEU C CA 1
ATOM 6204 C C . LEU C 1 128 ? 108.816 128.469 64.363 1.00 23.23 128 LEU C C 1
ATOM 6205 O O . LEU C 1 128 ? 109.929 128.420 64.897 1.00 31.88 128 LEU C O 1
ATOM 6210 N N . VAL C 1 129 ? 108.642 128.554 63.047 1.00 19.96 129 VAL C N 1
ATOM 6211 C CA . VAL C 1 129 ? 109.744 128.631 62.095 1.00 17.33 129 VAL C CA 1
ATOM 6212 C C . VAL C 1 129 ? 109.604 129.926 61.309 1.00 29.80 129 VAL C C 1
ATOM 6213 O O . VAL C 1 129 ? 108.531 130.215 60.767 1.00 36.59 129 VAL C O 1
ATOM 6217 N N . TYR C 1 130 ? 110.682 130.698 61.247 1.00 37.39 130 TYR C N 1
ATOM 6218 C CA . TYR C 1 130 ? 110.679 131.965 60.534 1.00 29.29 130 TYR C CA 1
ATOM 6219 C C . TYR C 1 130 ? 111.109 131.768 59.082 1.00 32.12 130 TYR C C 1
ATOM 6220 O O . TYR C 1 130 ? 111.511 130.681 58.663 1.00 37.28 130 TYR C O 1
ATOM 6229 N N . SER C 1 131 ? 111.016 132.851 58.307 1.00 34.36 131 SER C N 1
ATOM 6230 C CA . SER C 1 131 ? 111.322 132.785 56.884 1.00 38.48 131 SER C CA 1
ATOM 6231 C C . SER C 1 131 ? 112.804 132.566 56.608 1.00 36.42 131 SER C C 1
ATOM 6232 O O . SER C 1 131 ? 113.157 132.136 55.505 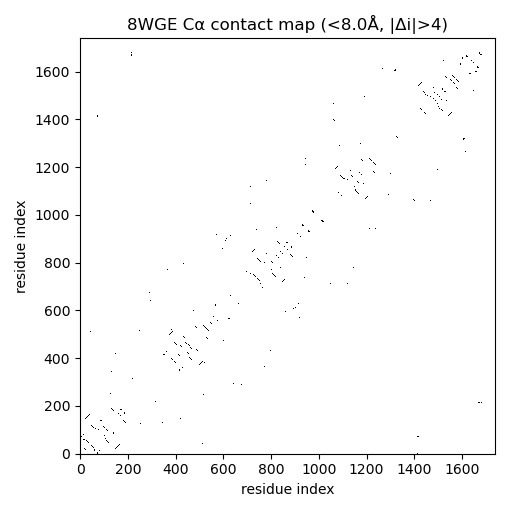1.00 36.37 131 SER C O 1
ATOM 6235 N N . ASN C 1 132 ? 113.676 132.849 57.573 1.00 40.84 132 ASN C N 1
ATOM 6236 C CA . ASN C 1 132 ? 115.113 132.706 57.391 1.00 41.96 132 ASN C CA 1
ATOM 6237 C C . ASN C 1 132 ? 115.659 131.417 57.992 1.00 42.01 132 ASN C C 1
ATOM 6238 O O . ASN C 1 132 ? 116.879 131.225 58.017 1.00 42.85 132 ASN C O 1
ATOM 6243 N N . GLY C 1 133 ? 114.789 130.530 58.473 1.00 30.26 133 GLY C N 1
ATOM 6244 C CA . GLY C 1 133 ? 115.200 129.249 59.004 1.00 28.95 133 GLY C CA 1
ATOM 6245 C C . GLY C 1 133 ? 115.273 129.169 60.513 1.00 27.16 133 GLY C C 1
ATOM 6246 O O . GLY C 1 133 ? 115.421 128.063 61.047 1.00 30.82 133 GLY C O 1
ATOM 6247 N N . THR C 1 134 ? 115.182 130.296 61.214 1.00 21.13 134 THR C N 1
ATOM 6248 C CA . THR C 1 134 ? 115.231 130.277 62.670 1.00 28.87 134 THR C CA 1
ATOM 6249 C C . THR C 1 134 ? 114.011 129.552 63.227 1.00 29.32 134 THR C C 1
ATOM 6250 O O . THR C 1 134 ? 112.882 129.785 62.786 1.00 36.06 134 THR C O 1
ATOM 6254 N N . VAL C 1 135 ? 114.241 128.672 64.198 1.00 16.96 135 VAL C N 1
ATOM 6255 C CA . VAL C 1 135 ? 113.195 127.846 64.789 1.00 18.52 135 VAL C CA 1
ATOM 6256 C C . VAL C 1 135 ? 113.107 128.168 66.273 1.00 17.78 135 VAL C C 1
ATOM 6257 O O . VAL C 1 135 ? 114.127 128.186 66.971 1.00 33.92 135 VAL C O 1
ATOM 6261 N N . ASN C 1 136 ? 111.892 128.420 66.751 1.00 17.86 136 ASN C N 1
ATOM 6262 C CA . ASN C 1 136 ? 111.635 128.704 68.156 1.00 14.33 136 ASN C CA 1
ATOM 6263 C C . ASN C 1 136 ? 110.870 127.542 68.771 1.00 19.73 136 ASN C C 1
ATOM 6264 O O . ASN C 1 136 ? 109.813 127.152 68.266 1.00 40.22 136 ASN C O 1
ATOM 6269 N N . HIS C 1 137 ? 111.405 126.994 69.859 1.00 9.48 137 HIS C N 1
ATOM 6270 C CA . HIS C 1 137 ? 110.792 125.858 70.529 1.00 10.96 137 HIS C CA 1
ATOM 6271 C C . HIS C 1 137 ? 111.130 125.919 72.010 1.00 19.85 137 HIS C C 1
ATOM 6272 O O . HIS C 1 137 ? 112.279 126.169 72.378 1.00 36.92 137 HIS C O 1
ATOM 6279 N N . GLU C 1 138 ? 110.128 125.690 72.852 1.00 20.61 138 GLU C N 1
ATOM 6280 C CA . GLU C 1 138 ? 110.298 125.708 74.298 1.00 21.98 138 GLU C CA 1
ATOM 6281 C C . GLU C 1 138 ? 110.188 124.289 74.839 1.00 20.71 138 GLU C C 1
ATOM 6282 O O . GLU C 1 138 ? 109.295 123.535 74.440 1.00 28.35 138 GLU C O 1
ATOM 6288 N N . VAL C 1 139 ? 111.101 123.929 75.742 1.00 9.73 139 VAL C N 1
ATOM 6289 C CA . VAL C 1 139 ? 111.161 122.589 76.306 1.00 9.95 139 VAL C CA 1
ATOM 6290 C C . VAL C 1 139 ? 111.167 122.687 77.825 1.00 15.14 139 VAL C C 1
ATOM 6291 O O . VAL C 1 139 ? 111.505 123.719 78.406 1.00 31.11 139 VAL C O 1
ATOM 6295 N N . GLN C 1 140 ? 110.778 121.587 78.464 1.00 11.97 140 GLN C N 1
ATOM 6296 C CA . GLN C 1 140 ? 110.780 121.464 79.916 1.00 4.04 140 GLN C CA 1
ATOM 6297 C C . GLN C 1 140 ? 111.617 120.251 80.292 1.00 14.56 140 GLN C C 1
ATOM 6298 O O . GLN C 1 140 ? 111.364 119.145 79.802 1.00 30.71 140 GLN C O 1
ATOM 6304 N N . ILE C 1 141 ? 112.605 120.455 81.157 1.00 12.91 141 ILE C N 1
ATOM 6305 C CA . ILE C 1 141 ? 113.563 119.419 81.528 1.00 9.15 141 ILE C CA 1
ATOM 6306 C C . ILE C 1 141 ? 113.385 119.108 83.007 1.00 14.81 141 ILE C C 1
ATOM 6307 O O . ILE C 1 141 ? 113.447 120.010 83.851 1.00 27.58 141 ILE C O 1
ATOM 6312 N N . ASN C 1 142 ? 113.166 117.835 83.319 1.00 12.07 142 ASN C N 1
ATOM 6313 C CA . ASN C 1 142 ? 113.090 117.355 84.693 1.00 1.58 142 ASN C CA 1
ATOM 6314 C C . ASN C 1 142 ? 114.296 116.465 84.959 1.00 16.70 142 ASN C C 1
ATOM 6315 O O . ASN C 1 142 ? 114.500 115.467 84.260 1.00 27.93 142 ASN C O 1
ATOM 6320 N N . ALA C 1 143 ? 115.087 116.824 85.966 1.00 10.73 143 ALA C N 1
ATOM 6321 C CA . ALA C 1 143 ? 116.295 116.084 86.294 1.00 9.38 143 ALA C CA 1
ATOM 6322 C C . ALA C 1 143 ? 116.395 115.907 87.800 1.00 14.46 143 ALA C C 1
ATOM 6323 O O . ALA C 1 143 ? 115.838 116.691 88.573 1.00 26.04 143 ALA C O 1
ATOM 6325 N N . GLU C 1 144 ? 117.111 114.863 88.209 1.00 21.78 144 GLU C N 1
ATOM 6326 C CA . GLU C 1 144 ? 117.374 114.579 89.613 1.00 19.21 144 GLU C CA 1
ATOM 6327 C C . GLU C 1 144 ? 118.877 114.645 89.837 1.00 22.56 144 GLU C C 1
ATOM 6328 O O . GLU C 1 144 ? 119.625 113.828 89.293 1.00 30.94 144 GLU C O 1
ATOM 6334 N N . ILE C 1 145 ? 119.315 115.607 90.641 1.00 22.52 145 ILE C N 1
ATOM 6335 C CA . ILE C 1 145 ? 120.731 115.901 90.821 1.00 19.75 145 ILE C CA 1
ATOM 6336 C C . ILE C 1 145 ? 121.169 115.391 92.185 1.00 29.43 145 ILE C C 1
ATOM 6337 O O . ILE C 1 145 ? 120.542 115.705 93.204 1.00 29.51 145 ILE C O 1
ATOM 6342 N N . ASN C 1 146 ? 122.242 114.602 92.202 1.00 38.76 146 ASN C N 1
ATOM 6343 C CA . ASN C 1 146 ? 122.843 114.167 93.455 1.00 34.28 146 ASN C CA 1
ATOM 6344 C C . ASN C 1 146 ? 123.574 115.340 94.091 1.00 34.70 146 ASN C C 1
ATOM 6345 O O . ASN C 1 146 ? 124.745 115.589 93.790 1.00 36.49 146 ASN C O 1
ATOM 6350 N N . CYS C 1 147 ? 122.888 116.067 94.967 1.00 37.91 147 CYS C N 1
ATOM 6351 C CA . CYS C 1 147 ? 123.432 117.294 95.530 1.00 36.73 147 CYS C CA 1
ATOM 6352 C C . CYS C 1 147 ? 124.368 116.978 96.688 1.00 43.75 147 CYS C C 1
ATOM 6353 O O . CYS C 1 147 ? 124.052 116.148 97.546 1.00 51.16 147 CYS C O 1
ATOM 6356 N N . GLU C 1 148 ? 125.521 117.640 96.709 1.00 44.13 148 GLU C N 1
ATOM 6357 C CA . GLU C 1 148 ? 126.490 117.512 97.792 1.00 49.67 148 GLU C CA 1
ATOM 6358 C C . GLU C 1 148 ? 126.496 118.818 98.575 1.00 55.57 148 GLU C C 1
ATOM 6359 O O . GLU C 1 148 ? 126.915 119.858 98.055 1.00 55.52 148 GLU C O 1
ATOM 6365 N N . VAL C 1 149 ? 126.030 118.764 99.819 1.00 46.40 149 VAL C N 1
ATOM 6366 C CA . VAL C 1 149 ? 125.982 119.924 100.698 1.00 39.89 149 VAL C CA 1
ATOM 6367 C C . VAL C 1 149 ? 126.611 119.545 102.029 1.00 45.08 149 VAL C C 1
ATOM 6368 O O . VAL C 1 149 ? 126.451 118.416 102.505 1.00 44.82 149 VAL C O 1
ATOM 6372 N N . ASN C 1 150 ? 127.336 120.487 102.625 1.00 51.30 150 ASN C N 1
ATOM 6373 C CA . ASN C 1 150 ? 127.988 120.254 103.911 1.00 45.89 150 ASN C CA 1
ATOM 6374 C C . ASN C 1 150 ? 126.926 120.241 105.001 1.00 47.97 150 ASN C C 1
ATOM 6375 O O . ASN C 1 150 ? 126.547 121.287 105.532 1.00 48.06 150 ASN C O 1
ATOM 6380 N N . LEU C 1 151 ? 126.444 119.046 105.344 1.00 42.91 151 LEU C N 1
ATOM 6381 C CA . LEU C 1 151 ? 125.446 118.874 106.393 1.00 35.50 151 LEU C CA 1
ATOM 6382 C C . LEU C 1 151 ? 126.071 118.636 107.759 1.00 36.82 151 LEU C C 1
ATOM 6383 O O . LEU C 1 151 ? 125.465 117.966 108.604 1.00 43.21 151 LEU C O 1
ATOM 6388 N N . PHE C 1 152 ? 127.277 119.156 107.994 1.00 37.67 152 PHE C N 1
ATOM 6389 C CA . PHE C 1 152 ? 127.908 118.992 109.299 1.00 34.22 152 PHE C CA 1
ATOM 6390 C C . PHE C 1 152 ? 127.087 119.664 110.390 1.00 37.83 152 PHE C C 1
ATOM 6391 O O . PHE C 1 152 ? 126.956 119.131 111.499 1.00 45.62 152 PHE C O 1
ATOM 6399 N N . ASN C 1 153 ? 126.533 120.837 110.098 1.00 33.03 153 ASN C N 1
ATOM 6400 C CA . ASN C 1 153 ? 125.715 121.591 111.042 1.00 33.24 153 ASN C CA 1
ATOM 6401 C C . ASN C 1 153 ? 124.252 121.485 110.614 1.00 31.34 153 ASN C C 1
ATOM 6402 O O . ASN C 1 153 ? 123.758 122.287 109.822 1.00 45.07 153 ASN C O 1
ATOM 6407 N N . TYR C 1 154 ? 123.564 120.476 111.139 1.00 24.94 154 TYR C N 1
ATOM 6408 C CA . TYR C 1 154 ? 122.119 120.499 110.959 1.00 29.25 154 TYR C CA 1
ATOM 6409 C C . TYR C 1 154 ? 121.450 121.143 112.172 1.00 41.12 154 TYR C C 1
ATOM 6410 O O . TYR C 1 154 ? 121.820 120.849 113.313 1.00 47.82 154 TYR C O 1
ATOM 6419 N N . PRO C 1 155 ? 120.456 122.016 111.970 1.00 38.81 155 PRO C N 1
ATOM 6420 C CA . PRO C 1 155 ? 119.890 122.466 110.685 1.00 35.79 155 PRO C CA 1
ATOM 6421 C C . PRO C 1 155 ? 120.627 123.621 109.996 1.00 35.07 155 PRO C C 1
ATOM 6422 O O . PRO C 1 155 ? 120.273 123.969 108.875 1.00 38.28 155 PRO C O 1
ATOM 6426 N N . PHE C 1 156 ? 121.636 124.236 110.614 1.00 33.33 156 PHE C N 1
ATOM 6427 C CA . PHE C 1 156 ? 122.270 125.435 110.059 1.00 36.38 156 PHE C CA 1
ATOM 6428 C C . PHE C 1 156 ? 123.216 125.015 108.936 1.00 42.85 156 PHE C C 1
ATOM 6429 O O . PHE C 1 156 ? 124.435 124.918 109.100 1.00 45.49 156 PHE C O 1
ATOM 6437 N N . ALA C 1 157 ? 122.637 124.774 107.762 1.00 39.17 157 ALA C N 1
ATOM 6438 C CA . ALA C 1 157 ? 123.393 124.255 106.632 1.00 30.28 157 ALA C CA 1
ATOM 6439 C C . ALA C 1 157 ? 122.972 124.967 105.353 1.00 36.97 157 ALA C C 1
ATOM 6440 O O . ALA C 1 157 ? 121.860 125.487 105.241 1.00 42.93 157 ALA C O 1
ATOM 6442 N N . GLY C 1 158 ? 123.887 124.981 104.386 1.00 41.62 158 GLY C N 1
ATOM 6443 C CA . GLY C 1 158 ? 123.638 125.580 103.090 1.00 38.63 158 GLY C CA 1
ATOM 6444 C C . GLY C 1 158 ? 124.852 125.525 102.187 1.00 40.84 158 GLY C C 1
ATOM 6445 O O . GLY C 1 158 ? 125.971 125.802 102.630 1.00 50.63 158 GLY C O 1
ATOM 6446 N N . ASP C 1 159 ? 124.653 125.168 100.920 1.00 37.53 159 ASP C N 1
ATOM 6447 C CA . ASP C 1 159 ? 125.765 125.067 99.986 1.00 41.73 159 ASP C CA 1
ATOM 6448 C C . ASP C 1 159 ? 125.243 125.245 98.569 1.00 39.62 159 ASP C C 1
ATOM 6449 O O . ASP C 1 159 ? 124.049 125.088 98.300 1.00 42.16 159 ASP C O 1
ATOM 6454 N N . GLU C 1 160 ? 126.161 125.579 97.666 1.00 42.59 160 GLU C N 1
ATOM 6455 C CA . GLU C 1 160 ? 125.819 125.790 96.267 1.00 42.51 160 GLU C CA 1
ATOM 6456 C C . GLU C 1 160 ? 125.787 124.456 95.531 1.00 46.99 160 GLU C C 1
ATOM 6457 O O . GLU C 1 160 ? 126.723 123.657 95.632 1.00 53.21 160 GLU C O 1
ATOM 6463 N N . CYS C 1 161 ? 124.707 124.219 94.791 1.00 43.39 161 CYS C N 1
ATOM 6464 C CA . CYS C 1 161 ? 124.511 122.961 94.080 1.00 32.81 161 CYS C CA 1
ATOM 6465 C C . CYS C 1 161 ? 124.615 123.188 92.578 1.00 37.63 161 CYS C C 1
ATOM 6466 O O . CYS C 1 161 ? 123.741 123.852 91.998 1.00 45.30 161 CYS C O 1
ATOM 6469 N N . PRO C 1 162 ? 125.640 122.667 91.907 1.00 38.62 162 PRO C N 1
ATOM 6470 C CA . PRO C 1 162 ? 125.762 122.883 90.461 1.00 37.94 162 PRO C CA 1
ATOM 6471 C C . PRO C 1 162 ? 124.805 122.006 89.669 1.00 38.04 162 PRO C C 1
ATOM 6472 O O . PRO C 1 162 ? 124.640 120.815 89.948 1.00 41.66 162 PRO C O 1
ATOM 6476 N N . VAL C 1 163 ? 124.171 122.612 88.668 1.00 35.87 163 VAL C N 1
ATOM 6477 C CA . VAL C 1 163 ? 123.286 121.915 87.740 1.00 31.20 163 VAL C CA 1
ATOM 6478 C C . VAL C 1 163 ? 123.786 122.215 86.335 1.00 30.28 163 VAL C C 1
ATOM 6479 O O . VAL C 1 163 ? 123.740 123.368 85.889 1.00 32.13 163 VAL C O 1
ATOM 6483 N N . ALA C 1 164 ? 124.257 121.187 85.635 1.00 26.87 164 ALA C N 1
ATOM 6484 C CA . ALA C 1 164 ? 124.840 121.359 84.314 1.00 25.11 164 ALA C CA 1
ATOM 6485 C C . ALA C 1 164 ? 123.788 121.181 83.229 1.00 28.16 164 ALA C C 1
ATOM 6486 O O . ALA C 1 164 ? 122.901 120.330 83.339 1.00 42.65 164 ALA C O 1
ATOM 6488 N N . ILE C 1 165 ? 123.893 121.993 82.181 1.00 25.78 165 ILE C N 1
ATOM 6489 C CA . ILE C 1 165 ? 123.033 121.903 81.008 1.00 25.36 165 ILE C CA 1
ATOM 6490 C C . ILE C 1 165 ? 123.923 121.651 79.801 1.00 31.17 165 ILE C C 1
ATOM 6491 O O . ILE C 1 165 ? 124.855 122.421 79.542 1.00 36.53 165 ILE C O 1
ATOM 6496 N N . GLU C 1 166 ? 123.639 120.579 79.064 1.00 37.75 166 GLU C N 1
ATOM 6497 C CA . GLU C 1 166 ? 124.525 120.156 77.990 1.00 31.70 166 GLU C CA 1
ATOM 6498 C C . GLU C 1 166 ? 123.708 119.590 76.838 1.00 28.62 166 GLU C C 1
ATOM 6499 O O . GLU C 1 166 ? 122.594 119.095 77.027 1.00 36.64 166 GLU C O 1
ATOM 6505 N N . THR C 1 167 ? 124.281 119.672 75.639 1.00 30.25 167 THR C N 1
ATOM 6506 C CA . THR C 1 167 ? 123.728 119.071 74.436 1.00 37.33 167 THR C CA 1
ATOM 6507 C C . THR C 1 167 ? 124.755 118.098 73.869 1.00 46.33 167 THR C C 1
ATOM 6508 O O . THR C 1 167 ? 125.960 118.254 74.089 1.00 48.15 167 THR C O 1
ATOM 6512 N N . PHE C 1 168 ? 124.270 117.083 73.154 1.00 46.15 168 PHE C N 1
ATOM 6513 C CA . PHE C 1 168 ? 125.146 116.036 72.640 1.00 40.42 168 PHE C CA 1
ATOM 6514 C C . PHE C 1 168 ? 126.240 116.619 71.755 1.00 42.56 168 PHE C C 1
ATOM 6515 O O . PHE C 1 168 ? 125.981 117.468 70.897 1.00 47.78 168 PHE C O 1
ATOM 6523 N N . SER C 1 169 ? 127.469 116.155 71.972 1.00 53.82 169 SER C N 1
ATOM 6524 C CA . SER C 1 169 ? 128.625 116.617 71.209 1.00 57.73 169 SER C CA 1
ATOM 6525 C C . SER C 1 169 ? 129.662 115.503 71.222 1.00 62.35 169 SER C C 1
ATOM 6526 O O . SER C 1 169 ? 130.297 115.263 72.253 1.00 61.12 169 SER C O 1
ATOM 6529 N N . SER C 1 170 ? 129.831 114.828 70.089 1.00 55.25 170 SER C N 1
ATOM 6530 C CA . SER C 1 170 ? 130.744 113.698 69.977 1.00 53.77 170 SER C CA 1
ATOM 6531 C C . SER C 1 170 ? 131.751 113.953 68.866 1.00 55.68 170 SER C C 1
ATOM 6532 O O . SER C 1 170 ? 131.367 114.255 67.732 1.00 57.14 170 SER C O 1
ATOM 6535 N N . GLY C 1 171 ? 133.033 113.821 69.198 1.00 59.48 171 GLY C N 1
ATOM 6536 C CA . GLY C 1 171 ? 134.081 113.901 68.192 1.00 58.82 171 GLY C CA 1
ATOM 6537 C C . GLY C 1 171 ? 134.114 115.244 67.490 1.00 59.23 171 GLY C C 1
ATOM 6538 O O . GLY C 1 171 ? 134.085 116.306 68.121 1.00 60.95 171 GLY C O 1
ATOM 6539 N N . GLU C 1 172 ? 134.186 115.193 66.157 1.00 57.21 172 GLU C N 1
ATOM 6540 C CA . GLU C 1 172 ? 134.281 116.414 65.364 1.00 60.04 172 GLU C CA 1
ATOM 6541 C C . GLU C 1 172 ? 133.033 117.274 65.514 1.00 61.93 172 GLU C C 1
ATOM 6542 O O . GLU C 1 172 ? 133.125 118.503 65.623 1.00 63.82 172 GLU C O 1
ATOM 6548 N N . CYS C 1 173 ? 131.860 116.649 65.528 1.00 62.32 173 CYS C N 1
ATOM 6549 C CA . CYS C 1 173 ? 130.604 117.386 65.568 1.00 61.13 173 CYS C CA 1
ATOM 6550 C C . CYS C 1 173 ? 130.346 117.898 66.980 1.00 62.96 173 CYS C C 1
ATOM 6551 O O . CYS C 1 173 ? 130.211 117.107 67.920 1.00 62.88 173 CYS C O 1
ATOM 6554 N N . VAL C 1 174 ? 130.278 119.219 67.124 1.00 49.23 174 VAL C N 1
ATOM 6555 C CA . VAL C 1 174 ? 130.040 119.871 68.405 1.00 47.60 174 VAL C CA 1
ATOM 6556 C C . VAL C 1 174 ? 128.917 120.883 68.225 1.00 52.90 174 VAL C C 1
ATOM 6557 O O . VAL C 1 174 ? 128.890 121.620 67.233 1.00 53.22 174 VAL C O 1
ATOM 6561 N N . THR C 1 175 ? 127.977 120.899 69.167 1.00 46.76 175 THR C N 1
ATOM 6562 C CA . THR C 1 175 ? 126.856 121.836 69.163 1.00 42.13 175 THR C CA 1
ATOM 6563 C C . THR C 1 175 ? 126.967 122.684 70.426 1.00 40.52 175 THR C C 1
ATOM 6564 O O . THR C 1 175 ? 126.438 122.321 71.479 1.00 32.73 175 THR C O 1
ATOM 6568 N N . THR C 1 176 ? 127.662 123.813 70.316 1.00 39.73 176 THR C N 1
ATOM 6569 C CA . THR C 1 176 ? 127.824 124.706 71.455 1.00 37.57 176 THR C CA 1
ATOM 6570 C C . THR C 1 176 ? 126.480 125.294 71.864 1.00 33.46 176 THR C C 1
ATOM 6571 O O . THR C 1 176 ? 125.649 125.637 71.020 1.00 31.83 176 THR C O 1
ATOM 6575 N N . LEU C 1 177 ? 126.271 125.407 73.172 1.00 23.82 177 LEU C N 1
ATOM 6576 C CA . LEU C 1 177 ? 125.018 125.888 73.734 1.00 19.03 177 LEU C CA 1
ATOM 6577 C C . LEU C 1 177 ? 125.250 127.240 74.392 1.00 28.74 177 LEU C C 1
ATOM 6578 O O . LEU C 1 177 ? 126.130 127.375 75.249 1.00 40.12 177 LEU C O 1
ATOM 6583 N N . ILE C 1 178 ? 124.463 128.235 73.993 1.00 27.06 178 ILE C N 1
ATOM 6584 C CA . ILE C 1 178 ? 124.614 129.607 74.466 1.00 28.12 178 ILE C CA 1
ATOM 6585 C C . ILE C 1 178 ? 123.456 129.921 75.402 1.00 30.07 178 ILE C C 1
ATOM 6586 O O . ILE C 1 178 ? 122.286 129.806 75.017 1.00 33.51 178 ILE C O 1
ATOM 6591 N N . LEU C 1 179 ? 123.781 130.319 76.629 1.00 26.11 179 LEU C N 1
ATOM 6592 C CA . LEU C 1 179 ? 122.796 130.693 77.631 1.00 25.59 179 LEU C CA 1
ATOM 6593 C C . LEU C 1 179 ? 122.912 132.181 77.930 1.00 34.57 179 LEU C C 1
ATOM 6594 O O . LEU C 1 179 ? 124.016 132.734 77.955 1.00 41.51 179 LEU C O 1
ATOM 6599 N N . ASP C 1 180 ? 121.769 132.830 78.155 1.00 45.34 180 ASP C N 1
ATOM 6600 C CA . ASP C 1 180 ? 121.724 134.273 78.357 1.00 44.34 180 ASP C CA 1
ATOM 6601 C C . ASP C 1 180 ? 121.282 134.657 79.764 1.00 47.83 180 ASP C C 1
ATOM 6602 O O . ASP C 1 180 ? 122.003 135.375 80.462 1.00 49.44 180 ASP C O 1
ATOM 6607 N N . GLN C 1 181 ? 120.112 134.200 80.204 1.00 44.53 181 GLN C N 1
ATOM 6608 C CA . GLN C 1 181 ? 119.553 134.628 81.478 1.00 37.84 181 GLN C CA 1
ATOM 6609 C C . GLN C 1 181 ? 118.937 133.441 82.201 1.00 36.29 181 GLN C C 1
ATOM 6610 O O . GLN C 1 181 ? 118.501 132.471 81.577 1.00 42.31 181 GLN C O 1
ATOM 6616 N N . VAL C 1 182 ? 118.905 133.530 83.530 1.00 28.65 182 VAL C N 1
ATOM 6617 C CA . VAL C 1 182 ? 118.283 132.524 84.382 1.00 22.88 182 VAL C CA 1
ATOM 6618 C C . VAL C 1 182 ? 117.351 133.230 85.355 1.00 24.84 182 VAL C C 1
ATOM 6619 O O . VAL C 1 182 ? 117.762 134.172 86.042 1.00 31.47 182 VAL C O 1
ATOM 6623 N N . ARG C 1 183 ? 116.102 132.775 85.415 1.00 21.40 183 ARG C N 1
ATOM 6624 C CA . ARG C 1 183 ? 115.113 133.289 86.353 1.00 19.62 183 ARG C CA 1
ATOM 6625 C C . ARG C 1 183 ? 114.614 132.128 87.199 1.00 30.16 183 ARG C C 1
ATOM 6626 O O . ARG C 1 183 ? 114.131 131.127 86.659 1.00 42.56 183 ARG C O 1
ATOM 6628 N N . SER C 1 184 ? 114.726 132.262 88.516 1.00 28.54 184 SER C N 1
ATOM 6629 C CA . SER C 1 184 ? 114.399 131.191 89.446 1.00 26.13 184 SER C CA 1
ATOM 6630 C C . SER C 1 184 ? 113.105 131.512 90.179 1.00 26.36 184 SER C C 1
ATOM 6631 O O . SER C 1 184 ? 112.920 132.635 90.659 1.00 28.77 184 SER C O 1
ATOM 6634 N N . LEU C 1 185 ? 112.216 130.524 90.261 1.00 30.00 185 LEU C N 1
ATOM 6635 C CA . LEU C 1 185 ? 110.998 130.639 91.063 1.00 31.86 185 LEU C CA 1
ATOM 6636 C C . LEU C 1 185 ? 111.317 130.227 92.501 1.00 40.61 185 LEU C C 1
ATOM 6637 O O . LEU C 1 185 ? 110.927 129.165 92.989 1.00 37.38 185 LEU C O 1
ATOM 6642 N N . ASP C 1 186 ? 112.056 131.106 93.176 1.00 49.54 186 ASP C N 1
ATOM 6643 C CA . ASP C 1 186 ? 112.546 130.806 94.514 1.00 44.95 186 ASP C CA 1
ATOM 6644 C C . ASP C 1 186 ? 111.391 130.621 95.490 1.00 42.26 186 ASP C C 1
ATOM 6645 O O . ASP C 1 186 ? 110.367 131.305 95.411 1.00 44.34 186 ASP C O 1
ATOM 6650 N N . GLY C 1 187 ? 111.564 129.679 96.413 1.00 35.50 187 GLY C N 1
ATOM 6651 C CA . GLY C 1 187 ? 110.547 129.357 97.392 1.00 41.71 187 GLY C CA 1
ATOM 6652 C C . GLY C 1 187 ? 110.838 128.038 98.076 1.00 43.19 187 GLY C C 1
ATOM 6653 O O . GLY C 1 187 ? 111.431 127.141 97.470 1.00 40.59 187 GLY C O 1
ATOM 6654 N N . SER C 1 188 ? 110.434 127.909 99.336 1.00 48.00 188 SER C N 1
ATOM 6655 C CA . SER C 1 188 ? 110.713 126.691 100.083 1.00 47.10 188 SER C CA 1
ATOM 6656 C C . SER C 1 188 ? 109.932 125.517 99.509 1.00 45.15 188 SER C C 1
ATOM 6657 O O . SER C 1 188 ? 108.743 125.630 99.196 1.00 46.85 188 SER C O 1
ATOM 6660 N N . THR C 1 189 ? 110.613 124.382 99.371 1.00 36.78 189 THR C N 1
ATOM 6661 C CA . THR C 1 189 ? 110.008 123.142 98.907 1.00 39.78 189 THR C CA 1
ATOM 6662 C C . THR C 1 189 ? 109.741 122.169 100.048 1.00 42.96 189 THR C C 1
ATOM 6663 O O . THR C 1 189 ? 109.426 121.001 99.799 1.00 51.12 189 THR C O 1
ATOM 6667 N N . GLY C 1 190 ? 109.827 122.637 101.289 1.00 38.10 190 GLY C N 1
ATOM 6668 C CA . GLY C 1 190 ? 109.744 121.781 102.454 1.00 40.89 190 GLY C CA 1
ATOM 6669 C C . GLY C 1 190 ? 110.704 122.252 103.524 1.00 45.23 190 GLY C C 1
ATOM 6670 O O . GLY C 1 190 ? 110.631 123.405 103.961 1.00 48.96 190 GLY C O 1
ATOM 6671 N N . ASP C 1 191 ? 111.607 121.374 103.961 1.00 42.08 191 ASP C N 1
ATOM 6672 C CA . ASP C 1 191 ? 112.631 121.799 104.909 1.00 37.72 191 ASP C CA 1
ATOM 6673 C C . ASP C 1 191 ? 113.676 122.685 104.242 1.00 35.41 191 ASP C C 1
ATOM 6674 O O . ASP C 1 191 ? 114.251 123.562 104.896 1.00 35.52 191 ASP C O 1
ATOM 6679 N N . TRP C 1 192 ? 113.930 122.475 102.953 1.00 31.76 192 TRP C N 1
ATOM 6680 C CA . TRP C 1 192 ? 114.927 123.241 102.220 1.00 23.81 192 TRP C CA 1
ATOM 6681 C C . TRP C 1 192 ? 114.285 124.439 101.536 1.00 22.60 192 TRP C C 1
ATOM 6682 O O . TRP C 1 192 ? 113.156 124.359 101.044 1.00 37.37 192 TRP C O 1
ATOM 6693 N N . GLN C 1 193 ? 115.014 125.551 101.507 1.00 19.88 193 GLN C N 1
ATOM 6694 C CA . GLN C 1 193 ? 114.576 126.766 100.836 1.00 22.70 193 GLN C CA 1
ATOM 6695 C C . GLN C 1 193 ? 115.576 127.124 99.747 1.00 30.03 193 GLN C C 1
ATOM 6696 O O . GLN C 1 193 ? 116.784 127.177 100.002 1.00 35.58 193 GLN C O 1
ATOM 6702 N N . THR C 1 194 ? 115.074 127.365 98.539 1.00 28.46 194 THR C N 1
ATOM 6703 C CA . THR C 1 194 ? 115.913 127.762 97.418 1.00 26.17 194 THR C CA 1
ATOM 6704 C C . THR C 1 194 ? 116.105 129.272 97.439 1.00 29.47 194 THR C C 1
ATOM 6705 O O . THR C 1 194 ? 115.130 130.027 97.511 1.00 31.37 194 THR C O 1
ATOM 6709 N N . THR C 1 195 ? 117.361 129.709 97.376 1.00 35.34 195 THR C N 1
ATOM 6710 C CA . THR C 1 195 ? 117.697 131.121 97.503 1.00 36.61 195 THR C CA 1
ATOM 6711 C C . THR C 1 195 ? 117.941 131.807 96.165 1.00 32.96 195 THR C C 1
ATOM 6712 O O . THR C 1 195 ? 117.484 132.936 95.966 1.00 42.23 195 THR C O 1
ATOM 6716 N N . TYR C 1 196 ? 118.647 131.158 95.242 1.00 25.22 196 TYR C N 1
ATOM 6717 C CA . TYR C 1 196 ? 119.022 131.803 93.992 1.00 31.72 196 TYR C CA 1
ATOM 6718 C C . TYR C 1 196 ? 119.374 130.738 92.963 1.00 33.78 196 TYR C C 1
ATOM 6719 O O . TYR C 1 196 ? 119.483 129.550 93.276 1.00 41.67 196 TYR C O 1
ATOM 6728 N N . ALA C 1 197 ? 119.550 131.189 91.720 1.00 23.24 197 ALA C N 1
ATOM 6729 C CA . ALA C 1 197 ? 120.014 130.325 90.635 1.00 19.97 197 ALA C CA 1
ATOM 6730 C C . ALA C 1 197 ? 120.796 131.208 89.666 1.00 29.78 197 ALA C C 1
ATOM 6731 O O . ALA C 1 197 ? 120.200 131.883 88.822 1.00 33.69 197 ALA C O 1
ATOM 6733 N N . ARG C 1 198 ? 122.118 131.197 89.793 1.00 38.30 198 ARG C N 1
ATOM 6734 C CA . ARG C 1 198 ? 122.988 132.045 88.995 1.00 40.70 198 ARG C CA 1
ATOM 6735 C C . ARG C 1 198 ? 123.678 131.234 87.906 1.00 38.88 198 ARG C C 1
ATOM 6736 O O . ARG C 1 198 ? 123.900 130.029 88.047 1.00 43.05 198 ARG C O 1
ATOM 6744 N N . LEU C 1 199 ? 124.015 131.913 86.814 1.00 39.09 199 LEU C N 1
ATOM 6745 C CA . LEU C 1 199 ? 124.670 131.286 85.675 1.00 35.19 199 LEU C CA 1
ATOM 6746 C C . LEU C 1 199 ? 126.180 131.439 85.811 1.00 41.56 199 LEU C C 1
ATOM 6747 O O . LEU C 1 199 ? 126.685 132.557 85.959 1.00 47.25 199 LEU C O 1
ATOM 6752 N N . LYS C 1 200 ? 126.896 130.319 85.761 1.00 43.96 200 LYS C N 1
ATOM 6753 C CA . LYS C 1 200 ? 128.350 130.302 85.836 1.00 46.11 200 LYS C CA 1
ATOM 6754 C C . LYS C 1 200 ? 128.897 129.479 84.675 1.00 51.49 200 LYS C C 1
ATOM 6755 O O . LYS C 1 200 ? 128.150 129.001 83.817 1.00 54.54 200 LYS C O 1
ATOM 6758 N N . LYS C 1 201 ? 130.217 129.314 84.651 1.00 63.44 201 LYS C N 1
ATOM 6759 C CA . LYS C 1 201 ? 130.894 128.571 83.598 1.00 63.76 201 LYS C CA 1
ATOM 6760 C C . LYS C 1 201 ? 131.873 127.584 84.215 1.00 64.78 201 LYS C C 1
ATOM 6761 O O . LYS C 1 201 ? 132.505 127.876 85.234 1.00 59.29 201 LYS C O 1
ATOM 6763 N N . GLN C 1 202 ? 131.992 126.416 83.590 1.00 76.92 202 GLN C N 1
ATOM 6764 C CA . GLN C 1 202 ? 132.898 125.377 84.053 1.00 75.25 202 GLN C CA 1
ATOM 6765 C C . GLN C 1 202 ? 134.257 125.544 83.374 1.00 75.56 202 GLN C C 1
ATOM 6766 O O . GLN C 1 202 ? 134.539 126.564 82.740 1.00 72.76 202 GLN C O 1
ATOM 6768 N N . ARG C 1 203 ? 135.119 124.534 83.506 1.00 83.30 203 ARG C N 1
ATOM 6769 C CA . ARG C 1 203 ? 136.473 124.632 82.969 1.00 83.08 203 ARG C CA 1
ATOM 6770 C C . ARG C 1 203 ? 136.467 124.636 81.444 1.00 84.31 203 ARG C C 1
ATOM 6771 O O . ARG C 1 203 ? 136.932 125.591 80.811 1.00 84.55 203 ARG C O 1
ATOM 6773 N N . GLU C 1 204 ? 135.944 123.576 80.835 1.00 85.54 204 GLU C N 1
ATOM 6774 C CA . GLU C 1 204 ? 135.967 123.433 79.379 1.00 83.33 204 GLU C CA 1
ATOM 6775 C C . GLU C 1 204 ? 134.780 124.129 78.718 1.00 85.09 204 GLU C C 1
ATOM 6776 O O . GLU C 1 204 ? 134.070 123.542 77.903 1.00 83.62 204 GLU C O 1
ATOM 6778 N N . ASP C 1 205 ? 134.575 125.402 79.066 1.00 79.37 205 ASP C N 1
ATOM 6779 C CA . ASP C 1 205 ? 133.517 126.230 78.480 1.00 77.94 205 ASP C CA 1
ATOM 6780 C C . ASP C 1 205 ? 132.153 125.550 78.579 1.00 78.33 205 ASP C C 1
ATOM 6781 O O . ASP C 1 205 ? 131.353 125.570 77.641 1.00 74.71 205 ASP C O 1
ATOM 6783 N N . ARG C 1 206 ? 131.884 124.940 79.729 1.00 72.16 206 ARG C N 1
ATOM 6784 C CA . ARG C 1 206 ? 130.636 124.228 79.965 1.00 70.33 206 ARG C CA 1
ATOM 6785 C C . ARG C 1 206 ? 129.711 125.087 80.815 1.00 71.93 206 ARG C C 1
ATOM 6786 O O . ARG C 1 206 ? 130.095 125.539 81.899 1.00 72.09 206 ARG C O 1
ATOM 6788 N N . ASN C 1 207 ? 128.496 125.311 80.320 1.00 59.25 207 ASN C N 1
ATOM 6789 C CA . ASN C 1 207 ? 127.518 126.115 81.038 1.00 55.21 207 ASN C CA 1
ATOM 6790 C C . ASN C 1 207 ? 126.816 125.269 82.091 1.00 52.84 207 ASN C C 1
ATOM 6791 O O . ASN C 1 207 ? 126.309 124.184 81.791 1.00 58.34 207 ASN C O 1
ATOM 6796 N N . PHE C 1 208 ? 126.790 125.766 83.325 1.00 40.06 208 PHE C N 1
ATOM 6797 C CA . PHE C 1 208 ? 126.081 125.106 84.408 1.00 37.84 208 PHE C CA 1
ATOM 6798 C C . PHE C 1 208 ? 125.394 126.159 85.264 1.00 34.76 208 PHE C C 1
ATOM 6799 O O . PHE C 1 208 ? 125.817 127.317 85.311 1.00 40.65 208 PHE C O 1
ATOM 6807 N N . ILE C 1 209 ? 124.327 125.745 85.939 1.00 30.58 209 ILE C N 1
ATOM 6808 C CA . ILE C 1 209 ? 123.512 126.637 86.754 1.00 35.48 209 ILE C CA 1
ATOM 6809 C C . ILE C 1 209 ? 123.865 126.404 88.216 1.00 32.72 209 ILE C C 1
ATOM 6810 O O . ILE C 1 209 ? 123.742 125.282 88.722 1.00 34.63 209 ILE C O 1
ATOM 6815 N N . ALA C 1 210 ? 124.302 127.460 88.895 1.00 32.29 210 ALA C N 1
ATOM 6816 C CA . ALA C 1 210 ? 124.656 127.387 90.306 1.00 32.42 210 ALA C CA 1
ATOM 6817 C C . ALA C 1 210 ? 123.416 127.672 91.141 1.00 34.69 210 ALA C C 1
ATOM 6818 O O . ALA C 1 210 ? 122.872 128.780 91.096 1.00 38.38 210 ALA C O 1
ATOM 6820 N N . VAL C 1 211 ? 122.973 126.676 91.903 1.00 33.74 211 VAL C N 1
ATOM 6821 C CA . VAL C 1 211 ? 121.748 126.756 92.690 1.00 34.07 211 VAL C CA 1
ATOM 6822 C C . VAL C 1 211 ? 122.123 126.850 94.160 1.00 30.29 211 VAL C C 1
ATOM 6823 O O . VAL C 1 211 ? 122.893 126.030 94.668 1.00 41.34 211 VAL C O 1
ATOM 6827 N N . GLY C 1 212 ? 121.573 127.859 94.845 1.00 21.44 212 GLY C N 1
ATOM 6828 C CA . GLY C 1 212 ? 121.794 128.035 96.259 1.00 25.10 212 GLY C CA 1
ATOM 6829 C C . GLY C 1 212 ? 120.684 127.395 97.063 1.00 21.90 212 GLY C C 1
ATOM 6830 O O . GLY C 1 212 ? 119.507 127.720 96.887 1.00 30.37 212 GLY C O 1
ATOM 6831 N N . LEU C 1 213 ? 121.063 126.480 97.950 1.00 21.39 213 LEU C N 1
ATOM 6832 C CA . LEU C 1 213 ? 120.121 125.763 98.795 1.00 25.63 213 LEU C CA 1
ATOM 6833 C C . LEU C 1 213 ? 120.387 126.095 100.255 1.00 33.90 213 LEU C C 1
ATOM 6834 O O . LEU C 1 213 ? 121.539 126.101 100.701 1.00 37.62 213 LEU C O 1
ATOM 6839 N N . LYS C 1 214 ? 119.317 126.373 100.995 1.00 32.18 214 LYS C N 1
ATOM 6840 C CA . LYS C 1 214 ? 119.408 126.686 102.411 1.00 27.13 214 LYS C CA 1
ATOM 6841 C C . LYS C 1 214 ? 118.315 125.935 103.155 1.00 22.11 214 LYS C C 1
ATOM 6842 O O . LYS C 1 214 ? 117.243 125.668 102.608 1.00 31.48 214 LYS C O 1
ATOM 6848 N N . ILE C 1 215 ? 118.600 125.591 104.408 1.00 21.02 215 ILE C N 1
ATOM 6849 C CA . ILE C 1 215 ? 117.664 124.871 105.263 1.00 26.64 215 ILE C CA 1
ATOM 6850 C C . ILE C 1 215 ? 117.012 125.872 106.204 1.00 27.36 215 ILE C C 1
ATOM 6851 O O . ILE C 1 215 ? 117.705 126.588 106.937 1.00 38.61 215 ILE C O 1
ATOM 6856 N N . ASN C 1 216 ? 115.683 125.926 106.188 1.00 31.47 216 ASN C N 1
ATOM 6857 C CA . ASN C 1 216 ? 114.949 126.731 107.158 1.00 39.39 216 ASN C CA 1
ATOM 6858 C C . ASN C 1 216 ? 115.041 126.056 108.520 1.00 48.63 216 ASN C C 1
ATOM 6859 O O . ASN C 1 216 ? 114.448 124.995 108.736 1.00 54.27 216 ASN C O 1
ATOM 6864 N N . TYR C 1 217 ? 115.782 126.667 109.442 1.00 44.89 217 TYR C N 1
ATOM 6865 C CA . TYR C 1 217 ? 116.032 126.057 110.741 1.00 33.28 217 TYR C CA 1
ATOM 6866 C C . TYR C 1 217 ? 114.901 126.279 111.736 1.00 32.66 217 TYR C C 1
ATOM 6867 O O . TYR C 1 217 ? 115.026 125.858 112.889 1.00 40.32 217 TYR C O 1
ATOM 6876 N N . SER C 1 218 ? 113.813 126.936 111.326 1.00 42.57 218 SER C N 1
ATOM 6877 C CA . SER C 1 218 ? 112.689 127.138 112.233 1.00 44.73 218 SER C CA 1
ATOM 6878 C C . SER C 1 218 ? 112.063 125.811 112.644 1.00 43.75 218 SER C C 1
ATOM 6879 O O . SER C 1 218 ? 111.696 125.624 113.810 1.00 52.44 218 SER C O 1
ATOM 6882 N N . SER C 1 219 ? 111.930 124.880 111.702 1.00 36.14 219 SER C N 1
ATOM 6883 C CA . SER C 1 219 ? 111.297 123.597 111.983 1.00 32.65 219 SER C CA 1
ATOM 6884 C C . SER C 1 219 ? 112.220 122.642 112.742 1.00 40.54 219 SER C C 1
ATOM 6885 O O . SER C 1 219 ? 111.830 122.156 113.811 1.00 39.95 219 SER C O 1
ATOM 6888 N N . PRO C 1 220 ? 113.429 122.333 112.248 1.00 40.22 220 PRO C N 1
ATOM 6889 C CA . PRO C 1 220 ? 114.266 121.356 112.969 1.00 36.97 220 PRO C CA 1
ATOM 6890 C C . PRO C 1 220 ? 114.645 121.790 114.373 1.00 37.92 220 PRO C C 1
ATOM 6891 O O . PRO C 1 220 ? 114.791 120.935 115.256 1.00 43.26 220 PRO C O 1
ATOM 6895 N N . LEU C 1 221 ? 114.823 123.092 114.606 1.00 37.90 221 LEU C N 1
ATOM 6896 C CA . LEU C 1 221 ? 115.157 123.565 115.946 1.00 38.52 221 LEU C CA 1
ATOM 6897 C C . LEU C 1 221 ? 114.030 123.280 116.928 1.00 40.70 221 LEU C C 1
ATOM 6898 O O . LEU C 1 221 ? 114.275 122.856 118.063 1.00 48.61 221 LEU C O 1
ATOM 6903 N N . MET C 1 222 ? 112.784 123.505 116.508 1.00 35.28 222 MET C N 1
ATOM 6904 C CA . MET C 1 222 ? 111.654 123.356 117.417 1.00 35.22 222 MET C CA 1
ATOM 6905 C C . MET C 1 222 ? 111.325 121.890 117.675 1.00 40.86 222 MET C C 1
ATOM 6906 O O . MET C 1 222 ? 110.978 121.518 118.801 1.00 49.05 222 MET C O 1
ATOM 6911 N N . THR C 1 223 ? 111.423 121.043 116.649 1.00 33.69 223 THR C N 1
ATOM 6912 C CA . THR C 1 223 ? 110.965 119.665 116.793 1.00 36.73 223 THR C CA 1
ATOM 6913 C C . THR C 1 223 ? 112.027 118.747 117.388 1.00 43.18 223 THR C C 1
ATOM 6914 O O . THR C 1 223 ? 111.681 117.751 118.031 1.00 47.62 223 THR C O 1
ATOM 6918 N N . LEU C 1 224 ? 113.309 119.053 117.194 1.00 39.14 224 LEU C N 1
ATOM 6919 C CA . LEU C 1 224 ? 114.385 118.176 117.642 1.00 32.88 224 LEU C CA 1
ATOM 6920 C C . LEU C 1 224 ? 115.288 118.824 118.677 1.00 33.15 224 LEU C C 1
ATOM 6921 O O . LEU C 1 224 ? 115.534 118.233 119.735 1.00 41.38 224 LEU C O 1
ATOM 6926 N N . LEU C 1 225 ? 115.798 120.025 118.400 1.00 31.93 225 LEU C N 1
ATOM 6927 C CA . LEU C 1 225 ? 116.799 120.622 119.278 1.00 31.89 225 LEU C CA 1
ATOM 6928 C C . LEU C 1 225 ? 116.189 121.099 120.590 1.00 36.64 225 LEU C C 1
ATOM 6929 O O . LEU C 1 225 ? 116.757 120.865 121.663 1.00 40.32 225 LEU C O 1
ATOM 6934 N N . LEU C 1 226 ? 115.043 121.776 120.529 1.00 36.85 226 LEU C N 1
ATOM 6935 C CA . LEU C 1 226 ? 114.429 122.292 121.751 1.00 34.03 226 LEU C CA 1
ATOM 6936 C C . LEU C 1 226 ? 114.014 121.192 122.721 1.00 42.36 226 LEU C C 1
ATOM 6937 O O . LEU C 1 226 ? 114.333 121.308 123.917 1.00 42.47 226 LEU C O 1
ATOM 6942 N N . PRO C 1 227 ? 113.307 120.131 122.309 1.00 45.17 227 PRO C N 1
ATOM 6943 C CA . PRO C 1 227 ? 113.015 119.055 123.271 1.00 38.77 227 PRO C CA 1
ATOM 6944 C C . PRO C 1 227 ? 114.262 118.412 123.846 1.00 35.06 227 PRO C C 1
ATOM 6945 O O . PRO C 1 227 ? 114.261 118.015 125.017 1.00 44.35 227 PRO C O 1
ATOM 6949 N N . THR C 1 228 ? 115.328 118.295 123.053 1.00 29.06 228 THR C N 1
ATOM 6950 C CA . THR C 1 228 ? 116.572 117.719 123.552 1.00 31.14 228 THR C CA 1
ATOM 6951 C C . THR C 1 228 ? 117.170 118.573 124.663 1.00 38.85 228 THR C C 1
ATOM 6952 O O . THR C 1 228 ? 117.588 118.053 125.704 1.00 48.68 228 THR C O 1
ATOM 6956 N N . VAL C 1 229 ? 117.214 119.891 124.461 1.00 40.33 229 VAL C N 1
ATOM 6957 C CA . VAL C 1 229 ? 117.763 120.782 125.480 1.00 40.81 229 VAL C CA 1
ATOM 6958 C C . VAL C 1 229 ? 116.907 120.742 126.739 1.00 41.13 229 VAL C C 1
ATOM 6959 O O . VAL C 1 229 ? 117.427 120.722 127.862 1.00 41.72 229 VAL C O 1
ATOM 6963 N N . LEU C 1 230 ? 115.583 120.725 126.574 1.00 34.03 230 LEU C N 1
ATOM 6964 C CA . LEU C 1 230 ? 114.690 120.709 127.729 1.00 30.91 230 LEU C CA 1
ATOM 6965 C C . LEU C 1 230 ? 114.786 119.392 128.492 1.00 36.95 230 LEU C C 1
ATOM 6966 O O . LEU C 1 230 ? 114.723 119.381 129.727 1.00 41.36 230 LEU C O 1
ATOM 6971 N N . ILE C 1 231 ? 114.928 118.273 127.779 1.00 36.85 231 ILE C N 1
ATOM 6972 C CA . ILE C 1 231 ? 115.038 116.975 128.442 1.00 27.81 231 ILE C CA 1
ATOM 6973 C C . ILE C 1 231 ? 116.314 116.905 129.272 1.00 35.22 231 ILE C C 1
ATOM 6974 O O . ILE C 1 231 ? 116.300 116.463 130.426 1.00 44.96 231 ILE C O 1
ATOM 6979 N N . VAL C 1 232 ? 117.437 117.344 128.698 1.00 32.77 232 VAL C N 1
ATOM 6980 C CA . VAL C 1 232 ? 118.695 117.348 129.439 1.00 37.83 232 VAL C CA 1
ATOM 6981 C C . VAL C 1 232 ? 118.618 118.317 130.612 1.00 45.86 232 VAL C C 1
ATOM 6982 O O . VAL C 1 232 ? 119.143 118.043 131.699 1.00 45.06 232 VAL C O 1
ATOM 6986 N N . LEU C 1 233 ? 117.965 119.465 130.413 1.00 44.29 233 LEU C N 1
ATOM 6987 C CA . LEU C 1 233 ? 117.800 120.419 131.506 1.00 36.77 233 LEU C CA 1
ATOM 6988 C C . LEU C 1 233 ? 116.974 119.823 132.638 1.00 39.99 233 LEU C C 1
ATOM 6989 O O . LEU C 1 233 ? 117.283 120.031 133.817 1.00 47.00 233 LEU C O 1
ATOM 6994 N N . ALA C 1 234 ? 115.918 119.081 132.300 1.00 39.44 234 ALA C N 1
ATOM 6995 C CA . ALA C 1 234 ? 115.126 118.417 133.329 1.00 39.30 234 ALA C CA 1
ATOM 6996 C C . ALA C 1 234 ? 115.931 117.345 134.050 1.00 46.92 234 ALA C C 1
ATOM 6997 O O . ALA C 1 234 ? 115.666 117.060 135.223 1.00 56.23 234 ALA C O 1
ATOM 6999 N N . ASP C 1 235 ? 116.905 116.738 133.369 1.00 40.23 235 ASP C N 1
ATOM 7000 C CA . ASP C 1 235 ? 117.749 115.735 134.010 1.00 38.53 235 ASP C CA 1
ATOM 7001 C C . ASP C 1 235 ? 118.671 116.367 135.048 1.00 40.30 235 ASP C C 1
ATOM 7002 O O . ASP C 1 235 ? 118.923 115.774 136.104 1.00 47.84 235 ASP C O 1
ATOM 7007 N N . PHE C 1 236 ? 119.184 117.570 134.766 1.00 40.06 236 PHE C N 1
ATOM 7008 C CA . PHE C 1 236 ? 120.068 118.245 135.714 1.00 43.51 236 PHE C CA 1
ATOM 7009 C C . PHE C 1 236 ? 119.360 118.528 137.033 1.00 47.91 236 PHE C C 1
ATOM 7010 O O . PHE C 1 236 ? 119.931 118.322 138.110 1.00 54.01 236 PHE C O 1
ATOM 7018 N N . VAL C 1 237 ? 118.116 119.010 136.969 1.00 38.74 237 VAL C N 1
ATOM 7019 C CA . VAL C 1 237 ? 117.357 119.322 138.176 1.00 40.25 237 VAL C CA 1
ATOM 7020 C C . VAL C 1 237 ? 116.654 118.094 138.739 1.00 44.18 237 VAL C C 1
ATOM 7021 O O . VAL C 1 237 ? 116.136 118.145 139.865 1.00 48.79 237 VAL C O 1
ATOM 7025 N N . SER C 1 238 ? 116.651 116.976 138.007 1.00 44.00 238 SER C N 1
ATOM 7026 C CA . SER C 1 238 ? 116.052 115.749 138.519 1.00 37.64 238 SER C CA 1
ATOM 7027 C C . SER C 1 238 ? 116.759 115.240 139.768 1.00 42.25 238 SER C C 1
ATOM 7028 O O . SER C 1 238 ? 116.190 114.421 140.497 1.00 45.75 238 SER C O 1
ATOM 7031 N N . PHE C 1 239 ? 117.983 115.702 140.029 1.00 46.36 239 PHE C N 1
ATOM 7032 C CA . PHE C 1 239 ? 118.686 115.344 141.254 1.00 49.28 239 PHE C CA 1
ATOM 7033 C C . PHE C 1 239 ? 118.050 115.954 142.496 1.00 49.57 239 PHE C C 1
ATOM 7034 O O . PHE C 1 239 ? 118.373 115.525 143.608 1.00 48.99 239 PHE C O 1
ATOM 7042 N N . ALA C 1 240 ? 117.164 116.940 142.335 1.00 46.94 240 ALA C N 1
ATOM 7043 C CA . ALA C 1 240 ? 116.486 117.525 143.487 1.00 47.17 240 ALA C CA 1
ATOM 7044 C C . ALA C 1 240 ? 115.563 116.523 144.166 1.00 51.64 240 ALA C C 1
ATOM 7045 O O . ALA C 1 240 ? 115.285 116.652 145.364 1.00 60.27 240 ALA C O 1
ATOM 7047 N N . LEU C 1 241 ? 115.080 115.532 143.428 1.00 45.74 241 LEU C N 1
ATOM 7048 C CA . LEU C 1 241 ? 114.184 114.539 144.004 1.00 46.43 241 LEU C CA 1
ATOM 7049 C C . LEU C 1 241 ? 114.934 113.699 145.033 1.00 52.49 241 LEU C C 1
ATOM 7050 O O . LEU C 1 241 ? 115.988 113.135 144.714 1.00 57.97 241 LEU C O 1
ATOM 7055 N N . PRO C 1 242 ? 114.440 113.600 146.266 1.00 51.52 242 PRO C N 1
ATOM 7056 C CA . PRO C 1 242 ? 115.134 112.791 147.273 1.00 50.88 242 PRO C CA 1
ATOM 7057 C C . PRO C 1 242 ? 115.153 111.318 146.891 1.00 56.06 242 PRO C C 1
ATOM 7058 O O . PRO C 1 242 ? 114.223 110.801 146.269 1.00 57.66 242 PRO C O 1
ATOM 7062 N N . LEU C 1 243 ? 116.241 110.645 147.271 1.00 57.77 243 LEU C N 1
ATOM 7063 C CA . LEU C 1 243 ? 116.388 109.228 146.953 1.00 54.41 243 LEU C CA 1
ATOM 7064 C C . LEU C 1 243 ? 115.342 108.383 147.669 1.00 53.75 243 LEU C C 1
ATOM 7065 O O . LEU C 1 243 ? 114.763 107.467 147.074 1.00 51.35 243 LEU C O 1
ATOM 7070 N N . HIS C 1 244 ? 115.088 108.674 148.947 1.00 63.90 244 HIS C N 1
ATOM 7071 C CA . HIS C 1 244 ? 114.157 107.862 149.725 1.00 65.22 244 HIS C CA 1
ATOM 7072 C C . HIS C 1 244 ? 112.720 108.048 149.255 1.00 68.12 244 HIS C C 1
ATOM 7073 O O . HIS C 1 244 ? 111.946 107.085 149.216 1.00 69.70 244 HIS C O 1
ATOM 7080 N N . GLY C 1 245 ? 112.344 109.278 148.897 1.00 68.86 245 GLY C N 1
ATOM 7081 C CA . GLY C 1 245 ? 110.962 109.567 148.556 1.00 67.38 245 GLY C CA 1
ATOM 7082 C C . GLY C 1 245 ? 110.467 108.875 147.304 1.00 68.82 245 GLY C C 1
ATOM 7083 O O . GLY C 1 245 ? 109.253 108.799 147.091 1.00 70.01 245 GLY C O 1
ATOM 7084 N N . GLY C 1 246 ? 111.374 108.370 146.473 1.00 69.84 246 GLY C N 1
ATOM 7085 C CA . GLY C 1 246 ? 110.984 107.700 145.251 1.00 69.56 246 GLY C CA 1
ATOM 7086 C C . GLY C 1 246 ? 110.647 108.678 144.143 1.00 70.07 246 GLY C C 1
ATOM 7087 O O . GLY C 1 246 ? 110.739 109.899 144.284 1.00 62.47 246 GLY C O 1
ATOM 7088 N N . GLY C 1 247 ? 110.244 108.113 143.008 1.00 69.69 247 GLY C N 1
ATOM 7089 C CA . GLY C 1 247 ? 109.909 108.930 141.860 1.00 65.50 247 GLY C CA 1
ATOM 7090 C C . GLY C 1 247 ? 111.091 109.589 141.192 1.00 67.59 247 GLY C C 1
ATOM 7091 O O . GLY C 1 247 ? 110.919 110.605 140.514 1.00 72.20 247 GLY C O 1
ATOM 7092 N N . ARG C 1 248 ? 112.292 109.043 141.368 1.00 54.39 248 ARG C N 1
ATOM 7093 C CA . ARG C 1 248 ? 113.502 109.584 140.764 1.00 50.12 248 ARG C CA 1
ATOM 7094 C C . ARG C 1 248 ? 114.099 108.662 139.712 1.00 49.64 248 ARG C C 1
ATOM 7095 O O . ARG C 1 248 ? 114.321 109.086 138.574 1.00 52.16 248 ARG C O 1
ATOM 7103 N N . ASN C 1 249 ? 114.373 107.405 140.067 1.00 47.36 249 ASN C N 1
ATOM 7104 C CA . ASN C 1 249 ? 114.921 106.467 139.092 1.00 47.16 249 ASN C CA 1
ATOM 7105 C C . ASN C 1 249 ? 113.921 106.181 137.979 1.00 49.75 249 ASN C C 1
ATOM 7106 O O . ASN C 1 249 ? 114.301 106.084 136.806 1.00 51.54 249 ASN C O 1
ATOM 7111 N N . GLY C 1 250 ? 112.641 106.039 138.326 1.00 48.03 250 GLY C N 1
ATOM 7112 C CA . GLY C 1 250 ? 111.616 105.928 137.303 1.00 46.88 250 GLY C CA 1
ATOM 7113 C C . GLY C 1 250 ? 111.464 107.195 136.488 1.00 47.62 250 GLY C C 1
ATOM 7114 O O . GLY C 1 250 ? 111.164 107.135 135.292 1.00 45.00 250 GLY C O 1
ATOM 7115 N N . PHE C 1 251 ? 111.656 108.354 137.122 1.00 50.43 251 PHE C N 1
ATOM 7116 C CA . PHE C 1 251 ? 111.619 109.620 136.397 1.00 43.84 251 PHE C CA 1
ATOM 7117 C C . PHE C 1 251 ? 112.729 109.689 135.356 1.00 41.60 251 PHE C C 1
ATOM 7118 O O . PHE C 1 251 ? 112.513 110.168 134.238 1.00 43.73 251 PHE C O 1
ATOM 7126 N N . LYS C 1 252 ? 113.926 109.216 135.708 1.00 35.96 252 LYS C N 1
ATOM 7127 C CA . LYS C 1 252 ? 115.059 109.292 134.794 1.00 37.61 252 LYS C CA 1
ATOM 7128 C C . LYS C 1 252 ? 114.982 108.255 133.681 1.00 39.44 252 LYS C C 1
ATOM 7129 O O . LYS C 1 252 ? 115.473 108.509 132.575 1.00 45.51 252 LYS C O 1
ATOM 7135 N N . VAL C 1 253 ? 114.388 107.089 133.945 1.00 37.24 253 VAL C N 1
ATOM 7136 C CA . VAL C 1 253 ? 114.330 106.053 132.919 1.00 36.01 253 VAL C CA 1
ATOM 7137 C C . VAL C 1 253 ? 113.407 106.467 131.779 1.00 35.40 253 VAL C C 1
ATOM 7138 O O . VAL C 1 253 ? 113.606 106.051 130.631 1.00 36.65 253 VAL C O 1
ATOM 7142 N N . THR C 1 254 ? 112.390 107.285 132.062 1.00 33.75 254 THR C N 1
ATOM 7143 C CA . THR C 1 254 ? 111.550 107.805 130.988 1.00 33.99 254 THR C CA 1
ATOM 7144 C C . THR C 1 254 ? 112.319 108.794 130.124 1.00 36.42 254 THR C C 1
ATOM 7145 O O . THR C 1 254 ? 112.125 108.845 128.904 1.00 42.23 254 THR C O 1
ATOM 7149 N N . LEU C 1 255 ? 113.190 109.595 130.742 1.00 34.12 255 LEU C N 1
ATOM 7150 C CA . LEU C 1 255 ? 114.025 110.516 129.979 1.00 32.43 255 LEU C CA 1
ATOM 7151 C C . LEU C 1 255 ? 115.001 109.763 129.084 1.00 38.47 255 LEU C C 1
ATOM 7152 O O . LEU C 1 255 ? 115.231 110.155 127.934 1.00 41.37 255 LEU C O 1
ATOM 7157 N N . VAL C 1 256 ? 115.592 108.682 129.599 1.00 35.61 256 VAL C N 1
ATOM 7158 C CA . VAL C 1 256 ? 116.561 107.916 128.820 1.00 29.54 256 VAL C CA 1
ATOM 7159 C C . VAL C 1 256 ? 115.885 107.241 127.634 1.00 33.23 256 VAL C C 1
ATOM 7160 O O . VAL C 1 256 ? 116.397 107.276 126.509 1.00 44.01 256 VAL C O 1
ATOM 7164 N N . LEU C 1 257 ? 114.725 106.620 127.860 1.00 26.11 257 LEU C N 1
ATOM 7165 C CA . LEU C 1 257 ? 113.999 105.989 126.764 1.00 32.97 257 LEU C CA 1
ATOM 7166 C C . LEU C 1 257 ? 113.459 107.006 125.768 1.00 35.22 257 LEU C C 1
ATOM 7167 O O . LEU C 1 257 ? 113.088 106.625 124.653 1.00 39.52 257 LEU C O 1
ATOM 7172 N N . SER C 1 258 ? 113.405 108.285 126.143 1.00 32.63 258 SER C N 1
ATOM 7173 C CA . SER C 1 258 ? 113.011 109.321 125.198 1.00 32.30 258 SER C CA 1
ATOM 7174 C C . SER C 1 258 ? 114.126 109.643 124.213 1.00 30.79 258 SER C C 1
ATOM 7175 O O . SER C 1 258 ? 113.848 109.941 123.047 1.00 43.14 258 SER C O 1
ATOM 7178 N N . PHE C 1 259 ? 115.383 109.589 124.657 1.00 26.95 259 PHE C N 1
ATOM 7179 C CA . PHE C 1 259 ? 116.506 109.817 123.758 1.00 30.15 259 PHE C CA 1
ATOM 7180 C C . PHE C 1 259 ? 116.758 108.642 122.826 1.00 32.17 259 PHE C C 1
ATOM 7181 O O . PHE C 1 259 ? 117.348 108.834 121.757 1.00 37.59 259 PHE C O 1
ATOM 7189 N N . VAL C 1 260 ? 116.337 107.435 123.206 1.00 23.46 260 VAL C N 1
ATOM 7190 C CA . VAL C 1 260 ? 116.419 106.304 122.289 1.00 28.94 260 VAL C CA 1
ATOM 7191 C C . VAL C 1 260 ? 115.488 106.523 121.103 1.00 38.04 260 VAL C C 1
ATOM 7192 O O . VAL C 1 260 ? 115.831 106.207 119.957 1.00 42.13 260 VAL C O 1
ATOM 7196 N N . MET C 1 261 ? 114.298 107.072 121.358 1.00 28.89 261 MET C N 1
ATOM 7197 C CA . MET C 1 261 ? 113.402 107.437 120.266 1.00 23.79 261 MET C CA 1
ATOM 7198 C C . MET C 1 261 ? 113.972 108.587 119.447 1.00 27.02 261 MET C C 1
ATOM 7199 O O . MET C 1 261 ? 113.813 108.623 118.221 1.00 34.66 261 MET C O 1
ATOM 7204 N N . PHE C 1 262 ? 114.632 109.542 120.107 1.00 28.03 262 PHE C N 1
ATOM 7205 C CA . PHE C 1 262 ? 115.234 110.660 119.387 1.00 22.52 262 PHE C CA 1
ATOM 7206 C C . PHE C 1 262 ? 116.344 110.188 118.458 1.00 30.43 262 PHE C C 1
ATOM 7207 O O . PHE C 1 262 ? 116.459 110.670 117.326 1.00 42.32 262 PHE C O 1
ATOM 7215 N N . LEU C 1 263 ? 117.176 109.252 118.919 1.00 31.01 263 LEU C N 1
ATOM 7216 C CA . LEU C 1 263 ? 118.233 108.722 118.063 1.00 29.07 263 LEU C CA 1
ATOM 7217 C C . LEU C 1 263 ? 117.656 108.031 116.836 1.00 29.31 263 LEU C C 1
ATOM 7218 O O . LEU C 1 263 ? 118.147 108.223 115.718 1.00 31.67 263 LEU C O 1
ATOM 7223 N N . ASN C 1 264 ? 116.611 107.221 117.023 1.00 26.78 264 ASN C N 1
ATOM 7224 C CA . ASN C 1 264 ? 116.000 106.531 115.892 1.00 28.32 264 ASN C CA 1
ATOM 7225 C C . ASN C 1 264 ? 115.296 107.506 114.958 1.00 26.55 264 ASN C C 1
ATOM 7226 O O . ASN C 1 264 ? 115.379 107.367 113.732 1.00 28.19 264 ASN C O 1
ATOM 7231 N N . LEU C 1 265 ? 114.590 108.491 115.515 1.00 31.81 265 LEU C N 1
ATOM 7232 C CA . LEU C 1 265 ? 113.924 109.488 114.684 1.00 31.95 265 LEU C CA 1
ATOM 7233 C C . LEU C 1 265 ? 114.939 110.339 113.931 1.00 33.46 265 LEU C C 1
ATOM 7234 O O . LEU C 1 265 ? 114.783 110.595 112.732 1.00 39.04 265 LEU C O 1
ATOM 7239 N N . LEU C 1 266 ? 115.987 110.791 114.624 1.00 33.96 266 LEU C N 1
ATOM 7240 C CA . LEU C 1 266 ? 116.983 111.643 113.984 1.00 26.18 266 LEU C CA 1
ATOM 7241 C C . LEU C 1 266 ? 117.753 110.881 112.913 1.00 34.63 266 LEU C C 1
ATOM 7242 O O . LEU C 1 266 ? 118.056 111.430 111.848 1.00 36.61 266 LEU C O 1
ATOM 7247 N N . ASN C 1 267 ? 118.071 109.610 113.173 1.00 40.28 267 ASN C N 1
ATOM 7248 C CA . ASN C 1 267 ? 118.824 108.815 112.210 1.00 43.08 267 ASN C CA 1
ATOM 7249 C C . ASN C 1 267 ? 118.019 108.501 110.956 1.00 41.30 267 ASN C C 1
ATOM 7250 O O . ASN C 1 267 ? 118.611 108.169 109.924 1.00 39.85 267 ASN C O 1
ATOM 7255 N N . SER C 1 268 ? 116.692 108.597 111.019 1.00 31.25 268 SER C N 1
ATOM 7256 C CA . SER C 1 268 ? 115.855 108.251 109.878 1.00 29.88 268 SER C CA 1
ATOM 7257 C C . SER C 1 268 ? 115.766 109.361 108.840 1.00 33.67 268 SER C C 1
ATOM 7258 O O . SER C 1 268 ? 115.157 109.148 107.787 1.00 38.96 268 SER C O 1
ATOM 7261 N N . GLN C 1 269 ? 116.347 110.534 109.103 1.00 30.27 269 GLN C N 1
ATOM 7262 C CA . GLN C 1 269 ? 116.256 111.639 108.158 1.00 32.54 269 GLN C CA 1
ATOM 7263 C C . GLN C 1 269 ? 117.575 112.392 108.029 1.00 38.34 269 GLN C C 1
ATOM 7264 O O . GLN C 1 269 ? 117.579 113.596 107.751 1.00 46.22 269 GLN C O 1
ATOM 7270 N N . LEU C 1 270 ? 118.705 111.706 108.218 1.00 40.76 270 LEU C N 1
ATOM 7271 C CA . LEU C 1 270 ? 120.009 112.341 108.083 1.00 36.35 270 LEU C CA 1
ATOM 7272 C C . LEU C 1 270 ? 121.028 111.347 107.544 1.00 40.24 270 LEU C C 1
ATOM 7273 O O . LEU C 1 270 ? 121.050 110.190 107.990 1.00 44.47 270 LEU C O 1
ATOM 7278 N N . PRO C 1 271 ? 121.873 111.760 106.594 1.00 42.90 271 PRO C N 1
ATOM 7279 C CA . PRO C 1 271 ? 122.867 110.849 106.010 1.00 43.95 271 PRO C CA 1
ATOM 7280 C C . PRO C 1 271 ? 124.120 110.756 106.868 1.00 50.24 271 PRO C C 1
ATOM 7281 O O . PRO C 1 271 ? 124.847 111.738 107.047 1.00 51.70 271 PRO C O 1
ATOM 7285 N N . GLY C 1 272 ? 124.377 109.565 107.403 1.00 56.89 272 GLY C N 1
ATOM 7286 C CA . GLY C 1 272 ? 125.620 109.303 108.101 1.00 52.11 272 GLY C CA 1
ATOM 7287 C C . GLY C 1 272 ? 126.686 108.781 107.160 1.00 51.99 272 GLY C C 1
ATOM 7288 O O . GLY C 1 272 ? 127.100 107.622 107.261 1.00 53.34 272 GLY C O 1
ATOM 7289 N N . ASN C 1 273 ? 127.142 109.633 106.241 1.00 60.68 273 ASN C N 1
ATOM 7290 C CA . ASN C 1 273 ? 128.026 109.184 105.170 1.00 61.49 273 ASN C CA 1
ATOM 7291 C C . ASN C 1 273 ? 129.460 109.005 105.655 1.00 61.59 273 ASN C C 1
ATOM 7292 O O . ASN C 1 273 ? 130.015 107.902 105.597 1.00 64.09 273 ASN C O 1
ATOM 7297 N N . GLY C 1 274 ? 130.078 110.081 106.134 1.00 59.84 274 GLY C N 1
ATOM 7298 C CA . GLY C 1 274 ? 131.482 110.036 106.495 1.00 64.08 274 GLY C CA 1
ATOM 7299 C C . GLY C 1 274 ? 131.965 111.303 107.166 1.00 65.61 274 GLY C C 1
ATOM 7300 O O . GLY C 1 274 ? 131.318 111.812 108.085 1.00 65.28 274 GLY C O 1
ATOM 7301 N N . ASP C 1 275 ? 133.116 111.809 106.729 1.00 66.74 275 ASP C N 1
ATOM 7302 C CA . ASP C 1 275 ? 133.630 113.062 107.262 1.00 65.23 275 ASP C CA 1
ATOM 7303 C C . ASP C 1 275 ? 132.639 114.192 107.005 1.00 63.58 275 ASP C C 1
ATOM 7304 O O . ASP C 1 275 ? 131.949 114.224 105.982 1.00 60.37 275 ASP C O 1
ATOM 7306 N N . CYS C 1 276 ? 132.569 115.120 107.961 1.00 59.71 276 CYS C N 1
ATOM 7307 C CA . CYS C 1 276 ? 131.616 116.230 107.926 1.00 58.84 276 CYS C CA 1
ATOM 7308 C C . CYS C 1 276 ? 130.175 115.725 107.870 1.00 58.80 276 CYS C C 1
ATOM 7309 O O . CYS C 1 276 ? 129.322 116.294 107.188 1.00 58.29 276 CYS C O 1
ATOM 7312 N N . SER C 1 277 ? 129.905 114.644 108.596 1.00 54.63 277 SER C N 1
ATOM 7313 C CA . SER C 1 277 ? 128.548 114.159 108.782 1.00 52.49 277 SER C CA 1
ATOM 7314 C C . SER C 1 277 ? 127.830 115.028 109.808 1.00 56.59 277 SER C C 1
ATOM 7315 O O . SER C 1 277 ? 128.471 115.759 110.566 1.00 55.69 277 SER C O 1
ATOM 7318 N N . PRO C 1 278 ? 126.498 114.994 109.835 1.00 51.46 278 PRO C N 1
ATOM 7319 C CA . PRO C 1 278 ? 125.769 115.769 110.846 1.00 40.59 278 PRO C CA 1
ATOM 7320 C C . PRO C 1 278 ? 126.245 115.440 112.253 1.00 41.34 278 PRO C C 1
ATOM 7321 O O . PRO C 1 278 ? 126.271 114.279 112.666 1.00 44.98 278 PRO C O 1
ATOM 7325 N N . ILE C 1 279 ? 126.625 116.483 112.993 1.00 34.11 279 ILE C N 1
ATOM 7326 C CA . ILE C 1 279 ? 127.176 116.297 114.329 1.00 37.91 279 ILE C CA 1
ATOM 7327 C C . ILE C 1 279 ? 126.087 116.184 115.391 1.00 39.26 279 ILE C C 1
ATOM 7328 O O . ILE C 1 279 ? 126.376 115.767 116.521 1.00 40.08 279 ILE C O 1
ATOM 7333 N N . ILE C 1 280 ? 124.840 116.532 115.060 1.00 39.98 280 ILE C N 1
ATOM 7334 C CA . ILE C 1 280 ? 123.748 116.363 116.016 1.00 31.14 280 ILE C CA 1
ATOM 7335 C C . ILE C 1 280 ? 123.563 114.890 116.356 1.00 36.73 280 ILE C C 1
ATOM 7336 O O . ILE C 1 280 ? 123.098 114.549 117.451 1.00 41.82 280 ILE C O 1
ATOM 7341 N N . ARG C 1 281 ? 123.933 113.995 115.437 1.00 37.70 281 ARG C N 1
ATOM 7342 C CA . ARG C 1 281 ? 123.876 112.566 115.724 1.00 34.80 281 ARG C CA 1
ATOM 7343 C C . ARG C 1 281 ? 124.834 112.189 116.847 1.00 38.68 281 ARG C C 1
ATOM 7344 O O . ARG C 1 281 ? 124.480 111.405 117.734 1.00 52.51 281 ARG C O 1
ATOM 7352 N N . ILE C 1 282 ? 126.053 112.731 116.822 1.00 31.63 282 ILE C N 1
ATOM 7353 C CA . ILE C 1 282 ? 126.990 112.496 117.917 1.00 38.91 282 ILE C CA 1
ATOM 7354 C C . ILE C 1 282 ? 126.529 113.221 119.175 1.00 36.93 282 ILE C C 1
ATOM 7355 O O . ILE C 1 282 ? 126.661 112.702 120.290 1.00 36.81 282 ILE C O 1
ATOM 7360 N N . HIS C 1 283 ? 125.983 114.430 119.019 1.00 35.55 283 HIS C N 1
ATOM 7361 C CA . HIS C 1 283 ? 125.497 115.181 120.172 1.00 28.74 283 HIS C CA 1
ATOM 7362 C C . HIS C 1 283 ? 124.383 114.432 120.891 1.00 34.73 283 HIS C C 1
ATOM 7363 O O . HIS C 1 283 ? 124.356 114.380 122.126 1.00 40.49 283 HIS C O 1
ATOM 7370 N N . PHE C 1 284 ? 123.450 113.847 120.135 1.00 36.97 284 PHE C N 1
ATOM 7371 C CA . PHE C 1 284 ? 122.426 113.008 120.750 1.00 35.82 284 PHE C CA 1
ATOM 7372 C C . PHE C 1 284 ? 123.045 111.769 121.383 1.00 35.85 284 PHE C C 1
ATOM 7373 O O . PHE C 1 284 ? 122.599 111.316 122.443 1.00 45.95 284 PHE C O 1
ATOM 7381 N N . CYS C 1 285 ? 124.067 111.203 120.737 1.00 26.71 285 CYS C N 1
ATOM 7382 C CA . CYS C 1 285 ? 124.722 110.012 121.266 1.00 28.92 285 CYS C CA 1
ATOM 7383 C C . CYS C 1 285 ? 125.390 110.291 122.607 1.00 32.88 285 CYS C C 1
ATOM 7384 O O . CYS C 1 285 ? 125.322 109.467 123.526 1.00 35.83 285 CYS C O 1
ATOM 7387 N N . ILE C 1 286 ? 126.049 111.445 122.737 1.00 33.68 286 ILE C N 1
ATOM 7388 C CA . ILE C 1 286 ? 126.713 111.782 123.993 1.00 36.82 286 ILE C CA 1
ATOM 7389 C C . ILE C 1 286 ? 125.688 112.018 125.095 1.00 37.16 286 ILE C C 1
ATOM 7390 O O . ILE C 1 286 ? 125.886 111.605 126.244 1.00 45.07 286 ILE C O 1
ATOM 7395 N N . CYS C 1 287 ? 124.576 112.682 124.766 1.00 32.14 287 CYS C N 1
ATOM 7396 C CA . CYS C 1 287 ? 123.552 112.957 125.769 1.00 35.49 287 CYS C CA 1
ATOM 7397 C C . CYS C 1 287 ? 122.941 111.670 126.311 1.00 39.64 287 CYS C C 1
ATOM 7398 O O . CYS C 1 287 ? 122.619 111.582 127.501 1.00 41.81 287 CYS C O 1
ATOM 7401 N N . LEU C 1 288 ? 122.763 110.664 125.451 1.00 30.12 288 LEU C N 1
ATOM 7402 C CA . LEU C 1 288 ? 122.205 109.395 125.911 1.00 24.89 288 LEU C CA 1
ATOM 7403 C C . LEU C 1 288 ? 123.111 108.736 126.943 1.00 24.28 288 LEU C C 1
ATOM 7404 O O . LEU C 1 288 ? 122.632 108.211 127.955 1.00 34.01 288 LEU C O 1
ATOM 7409 N N . VAL C 1 289 ? 124.424 108.756 126.706 1.00 27.77 289 VAL C N 1
ATOM 7410 C CA . VAL C 1 289 ? 125.362 108.189 127.670 1.00 34.73 289 VAL C CA 1
ATOM 7411 C C . VAL C 1 289 ? 125.358 109.002 128.959 1.00 40.60 289 VAL C C 1
ATOM 7412 O O . VAL C 1 289 ? 125.445 108.446 130.061 1.00 41.42 289 VAL C O 1
ATOM 7416 N N . LEU C 1 290 ? 125.256 110.329 128.844 1.00 38.78 290 LEU C N 1
ATOM 7417 C CA . LEU C 1 290 ? 125.247 111.179 130.030 1.00 32.80 290 LEU C CA 1
ATOM 7418 C C . LEU C 1 290 ? 124.032 110.899 130.908 1.00 37.15 290 LEU C C 1
ATOM 7419 O O . LEU C 1 290 ? 124.146 110.852 132.138 1.00 46.00 290 LEU C O 1
ATOM 7424 N N . LEU C 1 291 ? 122.859 110.717 130.296 1.00 32.22 291 LEU C N 1
ATOM 7425 C CA . LEU C 1 291 ? 121.665 110.416 131.081 1.00 32.05 291 LEU C CA 1
ATOM 7426 C C . LEU C 1 291 ? 121.737 109.020 131.685 1.00 34.45 291 LEU C C 1
ATOM 7427 O O . LEU C 1 291 ? 121.285 108.803 132.815 1.00 43.98 291 LEU C O 1
ATOM 7432 N N . VAL C 1 292 ? 122.285 108.056 130.941 1.00 30.67 292 VAL C N 1
ATOM 7433 C CA . VAL C 1 292 ? 122.443 106.706 131.473 1.00 32.63 292 VAL C CA 1
ATOM 7434 C C . VAL C 1 292 ? 123.384 106.714 132.670 1.00 38.30 292 VAL C C 1
ATOM 7435 O O . VAL C 1 292 ? 123.109 106.085 133.699 1.00 43.03 292 VAL C O 1
ATOM 7439 N N . LEU C 1 293 ? 124.502 107.436 132.562 1.00 36.89 293 LEU C N 1
ATOM 7440 C CA . LEU C 1 293 ? 125.435 107.527 133.681 1.00 38.14 293 LEU C CA 1
ATOM 7441 C C . LEU C 1 293 ? 124.788 108.206 134.882 1.00 39.89 293 LEU C C 1
ATOM 7442 O O . LEU C 1 293 ? 125.016 107.803 136.029 1.00 45.51 293 LEU C O 1
ATOM 7447 N N . SER C 1 294 ? 123.982 109.242 134.639 1.00 35.85 294 SER C N 1
ATOM 7448 C CA . SER C 1 294 ? 123.285 109.911 135.733 1.00 37.54 294 SER C CA 1
ATOM 7449 C C . SER C 1 294 ? 122.306 108.969 136.423 1.00 40.27 294 SER C C 1
ATOM 7450 O O . SER C 1 294 ? 122.189 108.976 137.654 1.00 41.64 294 SER C O 1
ATOM 7453 N N . MET C 1 295 ? 121.586 108.156 135.647 1.00 37.80 295 MET C N 1
ATOM 7454 C CA . MET C 1 295 ? 120.682 107.180 136.243 1.00 34.76 295 MET C CA 1
ATOM 7455 C C . MET C 1 295 ? 121.448 106.045 136.909 1.00 40.43 295 MET C C 1
ATOM 7456 O O . MET C 1 295 ? 120.981 105.483 137.906 1.00 47.54 295 MET C O 1
ATOM 7461 N N . LEU C 1 296 ? 122.621 105.697 136.375 1.00 41.73 296 LEU C N 1
ATOM 7462 C CA . LEU C 1 296 ? 123.402 104.595 136.930 1.00 42.04 296 LEU C CA 1
ATOM 7463 C C . LEU C 1 296 ? 123.860 104.898 138.351 1.00 41.58 296 LEU C C 1
ATOM 7464 O O . LEU C 1 296 ? 123.732 104.059 139.250 1.00 41.54 296 LEU C O 1
ATOM 7469 N N . VAL C 1 297 ? 124.403 106.097 138.574 1.00 45.47 297 VAL C N 1
ATOM 7470 C CA . VAL C 1 297 ? 124.890 106.450 139.904 1.00 41.52 297 VAL C CA 1
ATOM 7471 C C . VAL C 1 297 ? 123.730 106.622 140.877 1.00 42.68 297 VAL C C 1
ATOM 7472 O O . VAL C 1 297 ? 123.846 106.291 142.063 1.00 52.36 297 VAL C O 1
ATOM 7476 N N . SER C 1 298 ? 122.598 107.146 140.400 1.00 42.93 298 SER C N 1
ATOM 7477 C CA . SER C 1 298 ? 121.450 107.352 141.278 1.00 43.03 298 SER C CA 1
ATOM 7478 C C . SER C 1 298 ? 120.927 106.029 141.823 1.00 41.53 298 SER C C 1
ATOM 7479 O O . SER C 1 298 ? 120.562 105.934 143.001 1.00 49.23 298 SER C O 1
ATOM 7482 N N . MET C 1 299 ? 120.876 104.996 140.979 1.00 35.65 299 MET C N 1
ATOM 7483 C CA . MET C 1 299 ? 120.452 103.680 141.444 1.00 37.76 299 MET C CA 1
ATOM 7484 C C . MET C 1 299 ? 121.433 103.111 142.460 1.00 43.06 299 MET C C 1
ATOM 7485 O O . MET C 1 299 ? 121.023 102.484 143.444 1.00 45.50 299 MET C O 1
ATOM 7490 N N . VAL C 1 300 ? 122.733 103.309 142.235 1.00 47.39 300 VAL C N 1
ATOM 7491 C CA . VAL C 1 300 ? 123.733 102.858 143.198 1.00 46.23 300 VAL C CA 1
ATOM 7492 C C . VAL C 1 300 ? 123.611 103.640 144.500 1.00 42.97 300 VAL C C 1
ATOM 7493 O O . VAL C 1 300 ? 123.677 103.066 145.594 1.00 46.39 300 VAL C O 1
ATOM 7497 N N . LEU C 1 301 ? 123.429 104.960 144.407 1.00 42.77 301 LEU C N 1
ATOM 7498 C CA . LEU C 1 301 ? 123.290 105.776 145.608 1.00 42.39 301 LEU C CA 1
ATOM 7499 C C . LEU C 1 301 ? 122.007 105.457 146.364 1.00 49.50 301 LEU C C 1
ATOM 7500 O O . LEU C 1 301 ? 121.955 105.620 147.588 1.00 54.36 301 LEU C O 1
ATOM 7505 N N . THR C 1 302 ? 120.963 105.013 145.659 1.00 47.35 302 THR C N 1
ATOM 7506 C CA . THR C 1 302 ? 119.741 104.593 146.336 1.00 40.86 302 THR C CA 1
ATOM 7507 C C . THR C 1 302 ? 119.995 103.375 147.216 1.00 43.94 302 THR C C 1
ATOM 7508 O O . THR C 1 302 ? 119.477 103.288 148.336 1.00 49.41 302 THR C O 1
ATOM 7512 N N . ARG C 1 303 ? 120.789 102.422 146.723 1.00 46.25 303 ARG C N 1
ATOM 7513 C CA . ARG C 1 303 ? 121.159 101.269 147.538 1.00 46.93 303 ARG C CA 1
ATOM 7514 C C . ARG C 1 303 ? 121.999 101.694 148.736 1.00 52.93 303 ARG C C 1
ATOM 7515 O O . ARG C 1 303 ? 121.844 101.152 149.837 1.00 59.07 303 ARG C O 1
ATOM 7523 N N . LEU C 1 304 ? 122.898 102.661 148.539 1.00 51.95 304 LEU C N 1
ATOM 7524 C CA . LEU C 1 304 ? 123.716 103.153 149.642 1.00 47.75 304 LEU C CA 1
ATOM 7525 C C . LEU C 1 304 ? 122.856 103.798 150.722 1.00 48.95 304 LEU C C 1
ATOM 7526 O O . LEU C 1 304 ? 123.113 103.619 151.918 1.00 51.34 304 LEU C O 1
ATOM 7531 N N . ALA C 1 305 ? 121.834 104.556 150.320 1.00 48.25 305 ALA C N 1
ATOM 7532 C CA . ALA C 1 305 ? 120.951 105.184 151.297 1.00 50.46 305 ALA C CA 1
ATOM 7533 C C . ALA C 1 305 ? 120.150 104.147 152.074 1.00 54.22 305 ALA C C 1
ATOM 7534 O O . ALA C 1 305 ? 119.967 104.279 153.289 1.00 56.09 305 ALA C O 1
ATOM 7536 N N . HIS C 1 306 ? 119.661 103.110 151.391 1.00 54.07 306 HIS C N 1
ATOM 7537 C CA . HIS C 1 306 ? 118.824 102.113 152.050 1.00 51.57 306 HIS C CA 1
ATOM 7538 C C . HIS C 1 306 ? 119.645 101.155 152.907 1.00 50.35 306 HIS C C 1
ATOM 7539 O O . HIS C 1 306 ? 119.200 100.752 153.988 1.00 46.47 306 HIS C O 1
ATOM 7541 N N . ASP C 1 307 ? 120.838 100.779 152.449 1.00 55.85 307 ASP C N 1
ATOM 7542 C CA . ASP C 1 307 ? 121.647 99.782 153.140 1.00 54.25 307 ASP C CA 1
ATOM 7543 C C . ASP C 1 307 ? 122.702 100.381 154.057 1.00 54.16 307 ASP C C 1
ATOM 7544 O O . ASP C 1 307 ? 123.011 99.787 155.095 1.00 58.85 307 ASP C O 1
ATOM 7546 N N . GLY C 1 308 ? 123.263 101.536 153.705 1.00 55.14 308 GLY C N 1
ATOM 7547 C CA . GLY C 1 308 ? 124.299 102.172 154.487 1.00 59.62 308 GLY C CA 1
ATOM 7548 C C . GLY C 1 308 ? 125.707 101.922 153.989 1.00 59.73 308 GLY C C 1
ATOM 7549 O O . GLY C 1 308 ? 126.630 102.634 154.402 1.00 60.38 308 GLY C O 1
ATOM 7550 N N . SER C 1 309 ? 125.897 100.934 153.118 1.00 62.64 309 SER C N 1
ATOM 7551 C CA . SER C 1 309 ? 127.210 100.644 152.561 1.00 62.53 309 SER C CA 1
ATOM 7552 C C . SER C 1 309 ? 127.036 99.996 151.196 1.00 65.02 309 SER C C 1
ATOM 7553 O O . SER C 1 309 ? 125.981 99.443 150.878 1.00 63.48 309 SER C O 1
ATOM 7556 N N . LEU C 1 310 ? 128.093 100.073 150.388 1.00 64.66 310 LEU C N 1
ATOM 7557 C CA . LEU C 1 310 ? 128.096 99.466 149.057 1.00 63.03 310 LEU C CA 1
ATOM 7558 C C . LEU C 1 310 ? 128.656 98.046 149.148 1.00 63.02 310 LEU C C 1
ATOM 7559 O O . LEU C 1 310 ? 129.718 97.715 148.617 1.00 65.53 310 LEU C O 1
ATOM 7564 N N . ALA C 1 311 ? 127.905 97.196 149.848 1.00 62.57 311 ALA C N 1
ATOM 7565 C CA . ALA C 1 311 ? 128.276 95.802 150.032 1.00 63.16 311 ALA C CA 1
ATOM 7566 C C . ALA C 1 311 ? 127.377 94.834 149.279 1.00 61.53 311 ALA C C 1
ATOM 7567 O O . ALA C 1 311 ? 127.724 93.653 149.170 1.00 56.67 311 ALA C O 1
ATOM 7569 N N . PHE C 1 312 ? 126.233 95.295 148.768 1.00 59.73 312 PHE C N 1
ATOM 7570 C CA . PHE C 1 312 ? 125.357 94.419 147.998 1.00 58.32 312 PHE C CA 1
ATOM 7571 C C . PHE C 1 312 ? 126.036 93.944 146.721 1.00 60.94 312 PHE C C 1
ATOM 7572 O O . PHE C 1 312 ? 125.912 92.774 146.339 1.00 63.85 312 PHE C O 1
ATOM 7580 N N . PHE C 1 313 ? 126.757 94.840 146.044 1.00 63.00 313 PHE C N 1
ATOM 7581 C CA . PHE C 1 313 ? 127.418 94.470 144.797 1.00 64.56 313 PHE C CA 1
ATOM 7582 C C . PHE C 1 313 ? 128.640 93.597 145.051 1.00 65.79 313 PHE C C 1
ATOM 7583 O O . PHE C 1 313 ? 128.916 92.668 144.284 1.00 64.02 313 PHE C O 1
ATOM 7591 N N . SER C 1 314 ? 129.385 93.883 146.115 1.00 64.72 314 SER C N 1
ATOM 7592 C CA . SER C 1 314 ? 130.584 93.114 146.408 1.00 63.20 314 SER C CA 1
ATOM 7593 C C . SER C 1 314 ? 130.215 91.684 146.799 1.00 66.67 314 SER C C 1
ATOM 7594 O O . SER C 1 314 ? 129.230 91.468 147.512 1.00 68.30 314 SER C O 1
ATOM 7596 N N . PRO C 1 315 ? 130.986 90.683 146.348 1.00 76.11 315 PRO C N 1
ATOM 7597 C CA . PRO C 1 315 ? 130.738 89.278 146.683 1.00 75.62 315 PRO C CA 1
ATOM 7598 C C . PRO C 1 315 ? 131.299 88.893 148.049 1.00 73.14 315 PRO C C 1
ATOM 7599 O O . PRO C 1 315 ? 132.243 89.535 148.510 1.00 73.35 315 PRO C O 1
ATOM 7603 N N . VAL C 1 350 ? 110.767 98.805 190.026 1.00 108.18 350 VAL C N 1
ATOM 7604 C CA . VAL C 1 350 ? 111.236 99.762 189.033 1.00 110.45 350 VAL C CA 1
ATOM 7605 C C . VAL C 1 350 ? 111.672 99.035 187.767 1.00 110.84 350 VAL C C 1
ATOM 7606 O O . VAL C 1 350 ? 112.072 99.664 186.788 1.00 109.67 350 VAL C O 1
ATOM 7608 N N . GLN C 1 351 ? 111.598 97.702 187.798 1.00 110.29 351 GLN C N 1
ATOM 7609 C CA . GLN C 1 351 ? 111.974 96.914 186.629 1.00 109.63 351 GLN C CA 1
ATOM 7610 C C . GLN C 1 351 ? 111.057 97.206 185.448 1.00 111.37 351 GLN C C 1
ATOM 7611 O O . GLN C 1 351 ? 111.521 97.335 184.309 1.00 112.12 351 GLN C O 1
ATOM 7613 N N . MET C 1 352 ? 109.750 97.308 185.700 1.00 111.35 352 MET C N 1
ATOM 7614 C CA . MET C 1 352 ? 108.811 97.627 184.629 1.00 109.86 352 MET C CA 1
ATOM 7615 C C . MET C 1 352 ? 109.055 99.025 184.075 1.00 113.06 352 MET C C 1
ATOM 7616 O O . MET C 1 352 ? 109.015 99.232 182.857 1.00 112.14 352 MET C O 1
ATOM 7618 N N . LEU C 1 353 ? 109.306 99.998 184.954 1.00 115.35 353 LEU C N 1
ATOM 7619 C CA . LEU C 1 353 ? 109.539 101.366 184.506 1.00 114.10 353 LEU C CA 1
ATOM 7620 C C . LEU C 1 353 ? 110.888 101.530 183.819 1.00 113.62 353 LEU C C 1
ATOM 7621 O O . LEU C 1 353 ? 111.065 102.480 183.051 1.00 114.39 353 LEU C O 1
ATOM 7626 N N . ARG C 1 354 ? 111.839 100.631 184.073 1.00 114.80 354 ARG C N 1
ATOM 7627 C CA . ARG C 1 354 ? 113.143 100.708 183.426 1.00 116.65 354 ARG C CA 1
ATOM 7628 C C . ARG C 1 354 ? 113.183 99.979 182.091 1.00 117.02 354 ARG C C 1
ATOM 7629 O O . ARG C 1 354 ? 114.005 100.321 181.233 1.00 116.61 354 ARG C O 1
ATOM 7637 N N . LYS C 1 355 ? 112.318 98.982 181.897 1.00 111.23 355 LYS C N 1
ATOM 7638 C CA . LYS C 1 355 ? 112.282 98.276 180.621 1.00 109.01 355 LYS C CA 1
ATOM 7639 C C . LYS C 1 355 ? 111.763 99.176 179.506 1.00 108.24 355 LYS C C 1
ATOM 7640 O O . LYS C 1 355 ? 112.243 99.103 178.369 1.00 107.31 355 LYS C O 1
ATOM 7642 N N . VAL C 1 356 ? 110.782 100.029 179.811 1.00 109.13 356 VAL C N 1
ATOM 7643 C CA . VAL C 1 356 ? 110.226 100.912 178.790 1.00 110.58 356 VAL C CA 1
ATOM 7644 C C . VAL C 1 356 ? 111.251 101.949 178.346 1.00 109.80 356 VAL C C 1
ATOM 7645 O O . VAL C 1 356 ? 111.220 102.407 177.197 1.00 110.93 356 VAL C O 1
ATOM 7649 N N . VAL C 1 357 ? 112.166 102.343 179.235 1.00 107.06 357 VAL C N 1
ATOM 7650 C CA . VAL C 1 357 ? 113.204 103.296 178.856 1.00 107.92 357 VAL C CA 1
ATOM 7651 C C . VAL C 1 357 ? 114.180 102.660 177.874 1.00 108.99 357 VAL C C 1
ATOM 7652 O O . VAL C 1 357 ? 114.645 103.310 176.932 1.00 107.93 357 VAL C O 1
ATOM 7656 N N . THR C 1 358 ? 114.506 101.382 178.079 1.00 112.43 358 THR C N 1
ATOM 7657 C CA . THR C 1 358 ? 115.421 100.694 177.174 1.00 112.96 358 THR C CA 1
ATOM 7658 C C . THR C 1 358 ? 114.831 100.581 175.773 1.00 112.28 358 THR C C 1
ATOM 7659 O O . THR C 1 358 ? 115.542 100.749 174.776 1.00 112.38 358 THR C O 1
ATOM 7663 N N . PHE C 1 359 ? 113.532 100.297 175.678 1.00 109.81 359 PHE C N 1
ATOM 7664 C CA . PHE C 1 359 ? 112.893 100.192 174.370 1.00 109.40 359 PHE C CA 1
ATOM 7665 C C . PHE C 1 359 ? 112.790 101.550 173.688 1.00 107.22 359 PHE C C 1
ATOM 7666 O O . PHE C 1 359 ? 112.998 101.658 172.474 1.00 107.49 359 PHE C O 1
ATOM 7674 N N . LEU C 1 360 ? 112.460 102.596 174.448 1.00 103.09 360 LEU C N 1
ATOM 7675 C CA . LEU C 1 360 ? 112.287 103.919 173.857 1.00 103.97 360 LEU C CA 1
ATOM 7676 C C . LEU C 1 360 ? 113.599 104.460 173.299 1.00 104.90 360 LEU C C 1
ATOM 7677 O O . LEU C 1 360 ? 113.619 105.053 172.214 1.00 105.66 360 LEU C O 1
ATOM 7682 N N . GLN C 1 361 ? 114.705 104.273 174.025 1.00 106.41 361 GLN C N 1
ATOM 7683 C CA . GLN C 1 361 ? 115.994 104.723 173.512 1.00 107.83 361 GLN C CA 1
ATOM 7684 C C . GLN C 1 361 ? 116.447 103.878 172.328 1.00 107.58 361 GLN C C 1
ATOM 7685 O O . GLN C 1 361 ? 117.148 104.381 171.442 1.00 106.67 361 GLN C O 1
ATOM 7691 N N . ARG C 1 362 ? 116.065 102.598 172.297 1.00 102.31 362 ARG C N 1
ATOM 7692 C CA . ARG C 1 362 ? 116.393 101.753 171.154 1.00 99.14 362 ARG C CA 1
ATOM 7693 C C . ARG C 1 362 ? 115.698 102.244 169.890 1.00 100.14 362 ARG C C 1
ATOM 7694 O O . ARG C 1 362 ? 116.300 102.264 168.809 1.00 101.97 362 ARG C O 1
ATOM 7702 N N . LEU C 1 363 ? 114.427 102.637 170.004 1.00 97.27 363 LEU C N 1
ATOM 7703 C CA . LEU C 1 363 ? 113.713 103.177 168.851 1.00 96.23 363 LEU C CA 1
ATOM 7704 C C . LEU C 1 363 ? 114.333 104.489 168.388 1.00 96.77 363 LEU C C 1
ATOM 7705 O O . LEU C 1 363 ? 114.413 104.756 167.183 1.00 97.88 363 LEU C O 1
ATOM 7710 N N . ASP C 1 364 ? 114.767 105.326 169.333 1.00 97.57 364 ASP C N 1
ATOM 7711 C CA . ASP C 1 364 ? 115.437 106.571 168.969 1.00 98.63 364 ASP C CA 1
ATOM 7712 C C . ASP C 1 364 ? 116.745 106.299 168.238 1.00 97.90 364 ASP C C 1
ATOM 7713 O O . ASP C 1 364 ? 117.078 106.990 167.267 1.00 97.42 364 ASP C O 1
ATOM 7718 N N . ASP C 1 365 ? 117.504 105.299 168.693 1.00 96.39 365 ASP C N 1
ATOM 7719 C CA . ASP C 1 365 ? 118.749 104.948 168.016 1.00 94.61 365 ASP C CA 1
ATOM 7720 C C . ASP C 1 365 ? 118.483 104.430 166.608 1.00 96.82 365 ASP C C 1
ATOM 7721 O O . ASP C 1 365 ? 119.253 104.710 165.681 1.00 98.28 365 ASP C O 1
ATOM 7726 N N . GLN C 1 366 ? 117.402 103.667 166.429 1.00 98.81 366 GLN C N 1
ATOM 7727 C CA . GLN C 1 366 ? 117.031 103.215 165.092 1.00 96.22 366 GLN C CA 1
ATOM 7728 C C . GLN C 1 366 ? 116.692 104.394 164.190 1.00 94.66 366 GLN C C 1
ATOM 7729 O O . GLN C 1 366 ? 116.997 104.378 162.991 1.00 95.55 366 GLN C O 1
ATOM 7735 N N . LYS C 1 367 ? 116.047 105.421 164.745 1.00 89.52 367 LYS C N 1
ATOM 7736 C CA . LYS C 1 367 ? 115.794 106.635 163.976 1.00 89.95 367 LYS C CA 1
ATOM 7737 C C . LYS C 1 367 ? 117.091 107.370 163.664 1.00 90.50 367 LYS C C 1
ATOM 7738 O O . LYS C 1 367 ? 117.244 107.938 162.576 1.00 92.16 367 LYS C O 1
ATOM 7744 N N . ASN C 1 368 ? 118.037 107.373 164.608 1.00 93.64 368 ASN C N 1
ATOM 7745 C CA . ASN C 1 368 ? 119.290 108.093 164.403 1.00 94.57 368 ASN C CA 1
ATOM 7746 C C . ASN C 1 368 ? 120.146 107.438 163.326 1.00 93.67 368 ASN C C 1
ATOM 7747 O O . ASN C 1 368 ? 120.750 108.133 162.500 1.00 96.42 368 ASN C O 1
ATOM 7752 N N . GLN C 1 369 ? 120.221 106.104 163.318 1.00 88.53 369 GLN C N 1
ATOM 7753 C CA . GLN C 1 369 ? 121.029 105.425 162.310 1.00 90.08 369 GLN C CA 1
ATOM 7754 C C . GLN C 1 369 ? 120.426 105.569 160.918 1.00 89.13 369 GLN C C 1
ATOM 7755 O O . GLN C 1 369 ? 121.163 105.613 159.927 1.00 87.74 369 GLN C O 1
ATOM 7761 N N . ASN C 1 370 ? 119.096 105.636 160.821 1.00 84.92 370 ASN C N 1
ATOM 7762 C CA . ASN C 1 370 ? 118.466 105.920 159.537 1.00 85.78 370 ASN C CA 1
ATOM 7763 C C . ASN C 1 370 ? 118.819 107.319 159.050 1.00 84.65 370 ASN C C 1
ATOM 7764 O O . ASN C 1 370 ? 119.057 107.528 157.855 1.00 85.16 370 ASN C O 1
ATOM 7769 N N . GLU C 1 371 ? 118.848 108.294 159.963 1.00 84.26 371 GLU C N 1
ATOM 7770 C CA . GLU C 1 371 ? 119.177 109.663 159.578 1.00 81.85 371 GLU C CA 1
ATOM 7771 C C . GLU C 1 371 ? 120.610 109.772 159.071 1.00 83.36 371 GLU C C 1
ATOM 7772 O O . GLU C 1 371 ? 120.871 110.445 158.067 1.00 86.22 371 GLU C O 1
ATOM 7778 N N . ARG C 1 372 ? 121.555 109.118 159.752 1.00 81.22 372 ARG C N 1
ATOM 7779 C CA . ARG C 1 372 ? 122.958 109.258 159.377 1.00 79.46 372 ARG C CA 1
ATOM 7780 C C . ARG C 1 372 ? 123.258 108.555 158.058 1.00 81.25 372 ARG C C 1
ATOM 7781 O O . ARG C 1 372 ? 124.059 109.049 157.256 1.00 83.62 372 ARG C O 1
ATOM 7789 N N . LYS C 1 373 ? 122.627 107.405 157.810 1.00 78.32 373 LYS C N 1
ATOM 7790 C CA . LYS C 1 373 ? 122.847 106.703 156.551 1.00 77.84 373 LYS C CA 1
ATOM 7791 C C . LYS C 1 373 ? 122.128 107.370 155.388 1.00 76.84 373 LYS C C 1
ATOM 7792 O O . LYS C 1 373 ? 122.532 107.182 154.236 1.00 75.43 373 LYS C O 1
ATOM 7798 N N . HIS C 1 374 ? 121.077 108.143 155.660 1.00 73.65 374 HIS C N 1
ATOM 7799 C CA . HIS C 1 374 ? 120.373 108.880 154.622 1.00 70.27 374 HIS C CA 1
ATOM 7800 C C . HIS C 1 374 ? 121.005 110.232 154.328 1.00 71.34 374 HIS C C 1
ATOM 7801 O O . HIS C 1 374 ? 120.614 110.884 153.354 1.00 72.81 374 HIS C O 1
ATOM 7808 N N . ALA C 1 375 ? 121.964 110.668 155.143 1.00 71.20 375 ALA C N 1
ATOM 7809 C CA . ALA C 1 375 ? 122.696 111.903 154.898 1.00 70.14 375 ALA C CA 1
ATOM 7810 C C . ALA C 1 375 ? 124.051 111.671 154.248 1.00 71.01 375 ALA C C 1
ATOM 7811 O O . ALA C 1 375 ? 124.505 112.518 153.472 1.00 73.68 375 ALA C O 1
ATOM 7813 N N . PHE C 1 376 ? 124.708 110.549 154.552 1.00 65.71 376 PHE C N 1
ATOM 7814 C CA . PHE C 1 376 ? 125.958 110.218 153.876 1.00 65.90 376 PHE C CA 1
ATOM 7815 C C . PHE C 1 376 ? 125.734 110.006 152.384 1.00 67.87 376 PHE C C 1
ATOM 7816 O O . PHE C 1 376 ? 126.531 110.463 151.557 1.00 70.38 376 PHE C O 1
ATOM 7824 N N . ALA C 1 377 ? 124.653 109.310 152.022 1.00 61.95 377 ALA C N 1
ATOM 7825 C CA . ALA C 1 377 ? 124.320 109.150 150.611 1.00 59.68 377 ALA C CA 1
ATOM 7826 C C . ALA C 1 377 ? 123.919 110.476 149.980 1.00 61.35 377 ALA C C 1
ATOM 7827 O O . ALA C 1 377 ? 124.135 110.681 148.781 1.00 65.05 377 ALA C O 1
ATOM 7829 N N . ASP C 1 378 ? 123.327 111.379 150.766 1.00 61.02 378 ASP C N 1
ATOM 7830 C CA . ASP C 1 378 ? 123.001 112.706 150.255 1.00 61.40 378 ASP C CA 1
ATOM 7831 C C . ASP C 1 378 ? 124.263 113.490 149.918 1.00 61.42 378 ASP C C 1
ATOM 7832 O O . ASP C 1 378 ? 124.300 114.218 148.919 1.00 61.73 378 ASP C O 1
ATOM 7837 N N . LYS C 1 379 ? 125.306 113.360 150.744 1.00 57.29 379 LYS C N 1
ATOM 7838 C CA . LYS C 1 379 ? 126.557 114.064 150.478 1.00 55.69 379 LYS C CA 1
ATOM 7839 C C . LYS C 1 379 ? 127.173 113.614 149.160 1.00 60.00 379 LYS C C 1
ATOM 7840 O O . LYS C 1 379 ? 127.663 114.440 148.381 1.00 68.09 379 LYS C O 1
ATOM 7846 N N . LEU C 1 380 ? 127.164 112.306 148.896 1.00 54.98 380 LEU C N 1
ATOM 7847 C CA . LEU C 1 380 ? 127.653 111.810 147.614 1.00 54.71 380 LEU C CA 1
ATOM 7848 C C . LEU C 1 380 ? 126.774 112.294 146.467 1.00 57.69 380 LEU C C 1
ATOM 7849 O O . LEU C 1 380 ? 127.279 112.632 145.390 1.00 64.56 380 LEU C O 1
ATOM 7854 N N . ASP C 1 381 ? 125.456 112.327 146.678 1.00 50.59 381 ASP C N 1
ATOM 7855 C CA . ASP C 1 381 ? 124.554 112.844 145.655 1.00 50.91 381 ASP C CA 1
ATOM 7856 C C . ASP C 1 381 ? 124.794 114.327 145.405 1.00 56.81 381 ASP C C 1
ATOM 7857 O O . ASP C 1 381 ? 124.778 114.778 144.254 1.00 64.77 381 ASP C O 1
ATOM 7862 N N . LYS C 1 382 ? 125.012 115.102 146.470 1.00 55.82 382 LYS C N 1
ATOM 7863 C CA . LYS C 1 382 ? 125.307 116.522 146.305 1.00 55.50 382 LYS C CA 1
ATOM 7864 C C . LYS C 1 382 ? 126.636 116.731 145.591 1.00 58.01 382 LYS C C 1
ATOM 7865 O O . LYS C 1 382 ? 126.759 117.625 144.745 1.00 62.96 382 LYS C O 1
ATOM 7871 N N . ILE C 1 383 ? 127.645 115.923 145.924 1.00 50.66 383 ILE C N 1
ATOM 7872 C CA . ILE C 1 383 ? 128.943 116.040 145.264 1.00 47.11 383 ILE C CA 1
ATOM 7873 C C . ILE C 1 383 ? 128.816 115.728 143.779 1.00 51.84 383 ILE C C 1
ATOM 7874 O O . ILE C 1 383 ? 129.367 116.439 142.930 1.00 53.32 383 ILE C O 1
ATOM 7879 N N . PHE C 1 384 ? 128.084 114.665 143.440 1.00 51.29 384 PHE C N 1
ATOM 7880 C CA . PHE C 1 384 ? 127.901 114.319 142.034 1.00 49.73 384 PHE C CA 1
ATOM 7881 C C . PHE C 1 384 ? 127.095 115.383 141.301 1.00 50.36 384 PHE C C 1
ATOM 7882 O O . PHE C 1 384 ? 127.393 115.704 140.145 1.00 56.57 384 PHE C O 1
ATOM 7890 N N . PHE C 1 385 ? 126.069 115.940 141.952 1.00 50.34 385 PHE C N 1
ATOM 7891 C CA . PHE C 1 385 ? 125.230 116.936 141.292 1.00 50.75 385 PHE C CA 1
ATOM 7892 C C . PHE C 1 385 ? 126.033 118.176 140.923 1.00 57.43 385 PHE C C 1
ATOM 7893 O O . PHE C 1 385 ? 125.859 118.734 139.833 1.00 58.66 385 PHE C O 1
ATOM 7901 N N . LEU C 1 386 ? 126.910 118.631 141.821 1.00 61.46 386 LEU C N 1
ATOM 7902 C CA . LEU C 1 386 ? 127.758 119.775 141.505 1.00 58.29 386 LEU C CA 1
ATOM 7903 C C . LEU C 1 386 ? 128.687 119.464 140.338 1.00 58.67 386 LEU C C 1
ATOM 7904 O O . LEU C 1 386 ? 128.858 120.289 139.434 1.00 60.83 386 LEU C O 1
ATOM 7909 N N . PHE C 1 387 ? 129.293 118.276 140.341 1.00 48.80 387 PHE C N 1
ATOM 7910 C CA . PHE C 1 387 ? 130.174 117.892 139.243 1.00 50.95 387 PHE C CA 1
ATOM 7911 C C . PHE C 1 387 ? 129.396 117.677 137.950 1.00 56.39 387 PHE C C 1
ATOM 7912 O O . PHE C 1 387 ? 129.854 118.071 136.872 1.00 55.86 387 PHE C O 1
ATOM 7920 N N . TYR C 1 388 ? 128.216 117.058 138.038 1.00 49.68 388 TYR C N 1
ATOM 7921 C CA . TYR C 1 388 ? 127.480 116.698 136.830 1.00 37.33 388 TYR C CA 1
ATOM 7922 C C . TYR C 1 388 ? 126.870 117.922 136.156 1.00 42.96 388 TYR C C 1
ATOM 7923 O O . TYR C 1 388 ? 126.925 118.049 134.928 1.00 51.27 388 TYR C O 1
ATOM 7932 N N . VAL C 1 389 ? 126.279 118.830 136.937 1.00 46.69 389 VAL C N 1
ATOM 7933 C CA . VAL C 1 389 ? 125.604 119.975 136.335 1.00 51.33 389 VAL C CA 1
ATOM 7934 C C . VAL C 1 389 ? 126.609 120.946 135.725 1.00 51.02 389 VAL C C 1
ATOM 7935 O O . VAL C 1 389 ? 126.317 121.592 134.712 1.00 51.03 389 VAL C O 1
ATOM 7939 N N . ILE C 1 390 ? 127.799 121.073 136.318 1.00 51.07 390 ILE C N 1
ATOM 7940 C CA . ILE C 1 390 ? 128.819 121.942 135.741 1.00 51.75 390 ILE C CA 1
ATOM 7941 C C . ILE C 1 390 ? 129.380 121.332 134.464 1.00 53.30 390 ILE C C 1
ATOM 7942 O O . ILE C 1 390 ? 129.543 122.021 133.450 1.00 57.62 390 ILE C O 1
ATOM 7947 N N . LEU C 1 391 ? 129.681 120.032 134.490 1.00 46.04 391 LEU C N 1
ATOM 7948 C CA . LEU C 1 391 ? 130.184 119.363 133.293 1.00 48.00 391 LEU C CA 1
ATOM 7949 C C . LEU C 1 391 ? 129.134 119.339 132.190 1.00 45.30 391 LEU C C 1
ATOM 7950 O O . LEU C 1 391 ? 129.460 119.521 131.011 1.00 50.15 391 LEU C O 1
ATOM 7955 N N . GLY C 1 392 ? 127.870 119.111 132.551 1.00 38.70 392 GLY C N 1
ATOM 7956 C CA . GLY C 1 392 ? 126.821 119.068 131.546 1.00 41.49 392 GLY C CA 1
ATOM 7957 C C . GLY C 1 392 ? 126.596 120.405 130.865 1.00 45.66 392 GLY C C 1
ATOM 7958 O O . GLY C 1 392 ? 126.444 120.470 129.643 1.00 51.69 392 GLY C O 1
ATOM 7959 N N . LEU C 1 393 ? 126.564 121.489 131.644 1.00 46.24 393 LEU C N 1
ATOM 7960 C CA . LEU C 1 393 ? 126.351 122.809 131.059 1.00 45.47 393 LEU C CA 1
ATOM 7961 C C . LEU C 1 393 ? 127.545 123.243 130.218 1.00 46.89 393 LEU C C 1
ATOM 7962 O O . LEU C 1 393 ? 127.376 123.900 129.185 1.00 46.80 393 LEU C O 1
ATOM 7967 N N . ILE C 1 394 ? 128.760 122.894 130.649 1.00 46.91 394 ILE C N 1
ATOM 7968 C CA . ILE C 1 394 ? 129.951 123.232 129.872 1.00 45.60 394 ILE C CA 1
ATOM 7969 C C . ILE C 1 394 ? 129.925 122.519 128.527 1.00 45.71 394 ILE C C 1
ATOM 7970 O O . ILE C 1 394 ? 130.204 123.117 127.480 1.00 50.76 394 ILE C O 1
ATOM 7975 N N . TYR C 1 395 ? 129.587 121.228 128.535 1.00 43.15 395 TYR C N 1
ATOM 7976 C CA . TYR C 1 395 ? 129.507 120.481 127.284 1.00 42.65 395 TYR C CA 1
ATOM 7977 C C . TYR C 1 395 ? 128.395 121.018 126.391 1.00 46.41 395 TYR C C 1
ATOM 7978 O O . TYR C 1 395 ? 128.585 121.165 125.180 1.00 49.34 395 TYR C O 1
ATOM 7987 N N . MET C 1 396 ? 127.233 121.325 126.973 1.00 45.93 396 MET C N 1
ATOM 7988 C CA . MET C 1 396 ? 126.102 121.788 126.174 1.00 42.70 396 MET C CA 1
ATOM 7989 C C . MET C 1 396 ? 126.414 123.105 125.474 1.00 47.74 396 MET C C 1
ATOM 7990 O O . MET C 1 396 ? 126.099 123.276 124.291 1.00 49.48 396 MET C O 1
ATOM 7995 N N . CYS C 1 397 ? 127.029 124.051 126.188 1.00 52.56 397 CYS C N 1
ATOM 7996 C CA . CYS C 1 397 ? 127.414 125.311 125.559 1.00 54.10 397 CYS C CA 1
ATOM 7997 C C . CYS C 1 397 ? 128.486 125.092 124.497 1.00 55.03 397 CYS C C 1
ATOM 7998 O O . CYS C 1 397 ? 128.432 125.695 123.419 1.00 56.24 397 CYS C O 1
ATOM 8001 N N . VAL C 1 398 ? 129.471 124.239 124.788 1.00 48.55 398 VAL C N 1
ATOM 8002 C CA . VAL C 1 398 ? 130.511 123.935 123.811 1.00 46.21 398 VAL C CA 1
ATOM 8003 C C . VAL C 1 398 ? 129.929 123.170 122.628 1.00 49.90 398 VAL C C 1
ATOM 8004 O O . VAL C 1 398 ? 130.268 123.440 121.469 1.00 55.85 398 VAL C O 1
ATOM 8008 N N . MET C 1 399 ? 129.048 122.203 122.898 1.00 48.48 399 MET C N 1
ATOM 8009 C CA . MET C 1 399 ? 128.459 121.412 121.821 1.00 48.29 399 MET C CA 1
ATOM 8010 C C . MET C 1 399 ? 127.625 122.279 120.888 1.00 46.68 399 MET C C 1
ATOM 8011 O O . MET C 1 399 ? 127.707 122.142 119.662 1.00 49.89 399 MET C O 1
ATOM 8016 N N . LEU C 1 400 ? 126.812 123.176 121.450 1.00 43.17 400 LEU C N 1
ATOM 8017 C CA . LEU C 1 400 ? 125.990 124.052 120.621 1.00 45.21 400 LEU C CA 1
ATOM 8018 C C . LEU C 1 400 ? 126.843 125.050 119.848 1.00 43.75 400 LEU C C 1
ATOM 8019 O O . LEU C 1 400 ? 126.528 125.384 118.701 1.00 44.56 400 LEU C O 1
ATOM 8024 N N . GLY C 1 401 ? 127.921 125.543 120.463 1.00 45.98 401 GLY C N 1
ATOM 8025 C CA . GLY C 1 401 ? 128.771 126.512 119.791 1.00 46.67 401 GLY C CA 1
ATOM 8026 C C . GLY C 1 401 ? 129.437 125.961 118.548 1.00 47.60 401 GLY C C 1
ATOM 8027 O O . GLY C 1 401 ? 129.626 126.685 117.566 1.00 49.18 401 GLY C O 1
ATOM 8028 N N . ILE C 1 402 ? 129.807 124.680 118.571 1.00 41.15 402 ILE C N 1
ATOM 8029 C CA . ILE C 1 402 ? 130.389 124.051 117.390 1.00 40.57 402 ILE C CA 1
ATOM 8030 C C . ILE C 1 402 ? 129.363 123.978 116.266 1.00 48.05 402 ILE C C 1
ATOM 8031 O O . ILE C 1 402 ? 129.689 124.187 115.091 1.00 53.23 402 ILE C O 1
ATOM 8036 N N . MET C 1 403 ? 128.104 123.704 116.607 1.00 40.69 403 MET C N 1
ATOM 8037 C CA . MET C 1 403 ? 127.066 123.503 115.605 1.00 34.59 403 MET C CA 1
ATOM 8038 C C . MET C 1 403 ? 126.665 124.785 114.886 1.00 41.60 403 MET C C 1
ATOM 8039 O O . MET C 1 403 ? 125.969 124.706 113.869 1.00 50.98 403 MET C O 1
ATOM 8044 N N . VAL C 1 404 ? 127.072 125.953 115.379 1.00 48.25 404 VAL C N 1
ATOM 8045 C CA . VAL C 1 404 ? 126.701 127.213 114.756 1.00 46.68 404 VAL C CA 1
ATOM 8046 C C . VAL C 1 404 ? 127.899 127.960 114.175 1.00 48.44 404 VAL C C 1
ATOM 8047 O O . VAL C 1 404 ? 127.725 128.741 113.232 1.00 52.95 404 VAL C O 1
ATOM 8051 N N . ALA C 1 405 ? 129.102 127.755 114.703 1.00 46.89 405 ALA C N 1
ATOM 8052 C CA . ALA C 1 405 ? 130.275 128.532 114.313 1.00 50.16 405 ALA C CA 1
ATOM 8053 C C . ALA C 1 405 ? 131.477 127.624 114.091 1.00 52.30 405 ALA C C 1
ATOM 8054 O O . ALA C 1 405 ? 132.582 127.886 114.570 1.00 58.70 405 ALA C O 1
ATOM 8056 N N . TYR C 1 406 ? 131.273 126.534 113.356 1.00 41.63 406 TYR C N 1
ATOM 8057 C CA . TYR C 1 406 ? 132.374 125.643 113.002 1.00 45.33 406 TYR C CA 1
ATOM 8058 C C . TYR C 1 406 ? 132.013 124.855 111.747 1.00 50.23 406 TYR C C 1
ATOM 8059 O O . TYR C 1 406 ? 132.849 124.650 110.867 1.00 50.64 406 TYR C O 1
ATOM 8068 N N . THR D 1 25 ? 125.524 116.478 47.563 1.00 45.32 25 THR D N 1
ATOM 8069 C CA . THR D 1 25 ? 126.907 116.486 48.024 1.00 52.16 25 THR D CA 1
ATOM 8070 C C . THR D 1 25 ? 127.028 117.188 49.373 1.00 51.05 25 THR D C 1
ATOM 8071 O O . THR D 1 25 ? 128.107 117.245 49.960 1.00 54.06 25 THR D O 1
ATOM 8073 N N . THR D 1 26 ? 125.912 117.727 49.854 1.00 46.07 26 THR D N 1
ATOM 8074 C CA . THR D 1 26 ? 125.889 118.383 51.153 1.00 46.21 26 THR D CA 1
ATOM 8075 C C . THR D 1 26 ? 125.944 117.341 52.268 1.00 50.03 26 THR D C 1
ATOM 8076 O O . THR D 1 26 ? 125.488 116.206 52.108 1.00 55.22 26 THR D O 1
ATOM 8080 N N . ARG D 1 27 ? 126.526 117.735 53.405 1.00 49.43 27 ARG D N 1
ATOM 8081 C CA . ARG D 1 27 ? 126.593 116.831 54.550 1.00 43.68 27 ARG D CA 1
ATOM 8082 C C . ARG D 1 27 ? 125.200 116.432 55.019 1.00 48.15 27 ARG D C 1
ATOM 8083 O O . ARG D 1 27 ? 124.956 115.262 55.339 1.00 54.49 27 ARG D O 1
ATOM 8091 N N . ARG D 1 28 ? 124.273 117.391 55.073 1.00 41.12 28 ARG D N 1
ATOM 8092 C CA . ARG D 1 28 ? 122.891 117.057 55.400 1.00 38.16 28 ARG D CA 1
ATOM 8093 C C . ARG D 1 28 ? 122.268 116.181 54.321 1.00 39.14 28 ARG D C 1
ATOM 8094 O O . ARG D 1 28 ? 121.482 115.277 54.625 1.00 44.64 28 ARG D O 1
ATOM 8102 N N . CYS D 1 29 ? 122.602 116.439 53.054 1.00 39.58 29 CYS D N 1
ATOM 8103 C CA . CYS D 1 29 ? 122.132 115.574 51.976 1.00 41.32 29 CYS D CA 1
ATOM 8104 C C . CYS D 1 29 ? 122.689 114.164 52.125 1.00 47.89 29 CYS D C 1
ATOM 8105 O O . CYS D 1 29 ? 121.993 113.180 51.849 1.00 52.74 29 CYS D O 1
ATOM 8108 N N . LEU D 1 30 ? 123.949 114.048 52.551 1.00 45.00 30 LEU D N 1
ATOM 8109 C CA . LEU D 1 30 ? 124.514 112.734 52.839 1.00 39.74 30 LEU D CA 1
ATOM 8110 C C . LEU D 1 30 ? 123.785 112.066 53.997 1.00 40.36 30 LEU D C 1
ATOM 8111 O O . LEU D 1 30 ? 123.529 110.857 53.966 1.00 45.17 30 LEU D O 1
ATOM 8116 N N . ALA D 1 31 ? 123.446 112.839 55.032 1.00 31.24 31 ALA D N 1
ATOM 8117 C CA . ALA D 1 31 ? 122.694 112.289 56.155 1.00 23.73 31 ALA D CA 1
ATOM 8118 C C . ALA D 1 31 ? 121.318 111.808 55.715 1.00 31.44 31 ALA D C 1
ATOM 8119 O O . ALA D 1 31 ? 120.849 110.754 56.161 1.00 40.63 31 ALA D O 1
ATOM 8121 N N . GLN D 1 32 ? 120.652 112.572 54.846 1.00 38.26 32 GLN D N 1
ATOM 8122 C CA . GLN D 1 32 ? 119.346 112.159 54.345 1.00 36.36 32 GLN D CA 1
ATOM 8123 C C . GLN D 1 32 ? 119.447 110.875 53.532 1.00 40.15 32 GLN D C 1
ATOM 8124 O O . GLN D 1 32 ? 118.561 110.015 53.603 1.00 42.92 32 GLN D O 1
ATOM 8130 N N . MET D 1 33 ? 120.515 110.733 52.744 1.00 44.56 33 MET D N 1
ATOM 8131 C CA . MET D 1 33 ? 120.677 109.537 51.923 1.00 42.03 33 MET D CA 1
ATOM 8132 C C . MET D 1 33 ? 120.817 108.287 52.784 1.00 43.67 33 MET D C 1
ATOM 8133 O O . MET D 1 33 ? 120.249 107.237 52.463 1.00 42.17 33 MET D O 1
ATOM 8138 N N . LEU D 1 34 ? 121.571 108.381 53.882 1.00 43.34 34 LEU D N 1
ATOM 8139 C CA . LEU D 1 34 ? 121.753 107.226 54.756 1.00 40.29 34 LEU D CA 1
ATOM 8140 C C . LEU D 1 34 ? 120.456 106.834 55.451 1.00 41.41 34 LEU D C 1
ATOM 8141 O O . LEU D 1 34 ? 120.220 105.646 55.695 1.00 46.34 34 LEU D O 1
ATOM 8146 N N . ILE D 1 35 ? 119.610 107.811 55.783 1.00 37.43 35 ILE D N 1
ATOM 8147 C CA . ILE D 1 35 ? 118.329 107.504 56.412 1.00 34.02 35 ILE D CA 1
ATOM 8148 C C . ILE D 1 35 ? 117.406 106.798 55.426 1.00 40.73 35 ILE D C 1
ATOM 8149 O O . ILE D 1 35 ? 116.675 105.870 55.792 1.00 41.53 35 ILE D O 1
ATOM 8154 N N . ASP D 1 36 ? 117.428 107.220 54.158 1.00 43.84 36 ASP D N 1
ATOM 8155 C CA . ASP D 1 36 ? 116.573 106.606 53.148 1.00 42.35 36 ASP D CA 1
ATOM 8156 C C . ASP D 1 36 ? 116.930 105.148 52.889 1.00 43.07 36 ASP D C 1
ATOM 8157 O O . ASP D 1 36 ? 116.100 104.406 52.353 1.00 48.43 36 ASP D O 1
ATOM 8162 N N . MET D 1 37 ? 118.144 104.724 53.248 1.00 42.84 37 MET D N 1
ATOM 8163 C CA . MET D 1 37 ? 118.517 103.324 53.079 1.00 49.15 37 MET D CA 1
ATOM 8164 C C . MET D 1 37 ? 117.714 102.414 53.999 1.00 50.45 37 MET D C 1
ATOM 8165 O O . MET D 1 37 ? 117.401 101.278 53.623 1.00 48.37 37 MET D O 1
ATOM 8170 N N . GLU D 1 38 ? 117.377 102.892 55.198 1.00 49.24 38 GLU D N 1
ATOM 8171 C CA . GLU D 1 38 ? 116.601 102.136 56.182 1.00 48.48 38 GLU D CA 1
ATOM 8172 C C . GLU D 1 38 ? 117.296 100.820 56.537 1.00 53.20 38 GLU D C 1
ATOM 8173 O O . GLU D 1 38 ? 116.771 99.726 56.324 1.00 55.22 38 GLU D O 1
ATOM 8179 N N . MET D 1 39 ? 118.503 100.951 57.088 1.00 47.06 39 MET D N 1
ATOM 8180 C CA . MET D 1 39 ? 119.282 99.797 57.537 1.00 40.47 39 MET D CA 1
ATOM 8181 C C . MET D 1 39 ? 118.968 99.548 59.009 1.00 39.63 39 MET D C 1
ATOM 8182 O O . MET D 1 39 ? 119.743 99.868 59.913 1.00 39.79 39 MET D O 1
ATOM 8187 N N . LEU D 1 40 ? 117.798 98.960 59.245 1.00 31.45 40 LEU D N 1
ATOM 8188 C CA . LEU D 1 40 ? 117.326 98.669 60.592 1.00 34.10 40 LEU D CA 1
ATOM 8189 C C . LEU D 1 40 ? 117.654 97.253 61.043 1.00 40.79 40 LEU D C 1
ATOM 8190 O O . LEU D 1 40 ? 117.266 96.864 62.148 1.00 41.78 40 LEU D O 1
ATOM 8195 N N . SER D 1 41 ? 118.354 96.480 60.221 1.00 39.09 41 SER D N 1
ATOM 8196 C CA . SER D 1 41 ? 118.829 95.157 60.592 1.00 33.70 41 SER D CA 1
ATOM 8197 C C . SER D 1 41 ? 120.314 95.218 60.929 1.00 38.54 41 SER D C 1
ATOM 8198 O O . SER D 1 41 ? 121.046 96.093 60.461 1.00 42.35 41 SER D O 1
ATOM 8201 N N . MET D 1 42 ? 120.753 94.276 61.760 1.00 40.69 42 MET D N 1
ATOM 8202 C CA . MET D 1 42 ? 122.120 94.309 62.251 1.00 41.66 42 MET D CA 1
ATOM 8203 C C . MET D 1 42 ? 123.110 94.008 61.125 1.00 43.04 42 MET D C 1
ATOM 8204 O O . MET D 1 42 ? 122.757 93.376 60.126 1.00 47.05 42 MET D O 1
ATOM 8209 N N . PRO D 1 43 ? 124.357 94.472 61.255 1.00 33.91 43 PRO D N 1
ATOM 8210 C CA . PRO D 1 43 ? 125.419 94.127 60.283 1.00 38.83 43 PRO D CA 1
ATOM 8211 C C . PRO D 1 43 ? 125.939 92.705 60.483 1.00 45.62 43 PRO D C 1
ATOM 8212 O O . PRO D 1 43 ? 126.955 92.445 61.128 1.00 50.51 43 PRO D O 1
ATOM 8216 N N . GLN D 1 44 ? 125.218 91.745 59.905 1.00 48.45 44 GLN D N 1
ATOM 8217 C CA . GLN D 1 44 ? 125.497 90.328 60.098 1.00 47.55 44 GLN D CA 1
ATOM 8218 C C . GLN D 1 44 ? 126.090 89.669 58.856 1.00 45.14 44 GLN D C 1
ATOM 8219 O O . GLN D 1 44 ? 126.075 88.439 58.748 1.00 51.43 44 GLN D O 1
ATOM 8225 N N . ASP D 1 45 ? 126.612 90.461 57.918 1.00 50.54 45 ASP D N 1
ATOM 8226 C CA . ASP D 1 45 ? 127.125 89.893 56.674 1.00 60.80 45 ASP D CA 1
ATOM 8227 C C . ASP D 1 45 ? 128.321 88.979 56.923 1.00 65.46 45 ASP D C 1
ATOM 8228 O O . ASP D 1 45 ? 128.432 87.911 56.310 1.00 63.59 45 ASP D O 1
ATOM 8230 N N . GLU D 1 46 ? 129.225 89.378 57.818 1.00 69.61 46 GLU D N 1
ATOM 8231 C CA . GLU D 1 46 ? 130.471 88.646 58.047 1.00 67.97 46 GLU D CA 1
ATOM 8232 C C . GLU D 1 46 ? 130.245 87.595 59.127 1.00 66.45 46 GLU D C 1
ATOM 8233 O O . GLU D 1 46 ? 130.472 87.833 60.314 1.00 59.87 46 GLU D O 1
ATOM 8235 N N . ASN D 1 47 ? 129.787 86.414 58.704 1.00 66.70 47 ASN D N 1
ATOM 8236 C CA . ASN D 1 47 ? 129.600 85.247 59.568 1.00 66.32 47 ASN D CA 1
ATOM 8237 C C . ASN D 1 47 ? 128.638 85.510 60.724 1.00 70.50 47 ASN D C 1
ATOM 8238 O O . ASN D 1 47 ? 128.603 84.737 61.687 1.00 73.07 47 ASN D O 1
ATOM 8243 N N . CYS D 1 48 ? 127.851 86.585 60.640 1.00 67.95 48 CYS D N 1
ATOM 8244 C CA . CYS D 1 48 ? 126.898 86.959 61.687 1.00 66.20 48 CYS D CA 1
ATOM 8245 C C . CYS D 1 48 ? 127.579 87.074 63.049 1.00 60.56 48 CYS D C 1
ATOM 8246 O O . CYS D 1 48 ? 127.045 86.649 64.075 1.00 57.66 48 CYS D O 1
ATOM 8249 N N . THR D 1 49 ? 128.775 87.661 63.058 1.00 50.52 49 THR D N 1
ATOM 8250 C CA . THR D 1 49 ? 129.544 87.873 64.280 1.00 53.58 49 THR D CA 1
ATOM 8251 C C . THR D 1 49 ? 129.915 89.347 64.356 1.00 55.48 49 THR D C 1
ATOM 8252 O O . THR D 1 49 ? 130.726 89.827 63.557 1.00 54.87 49 THR D O 1
ATOM 8256 N N . LEU D 1 50 ? 129.328 90.061 65.312 1.00 41.37 50 LEU D N 1
ATOM 8257 C CA . LEU D 1 50 ? 129.527 91.500 65.427 1.00 41.53 50 LEU D CA 1
ATOM 8258 C C . LEU D 1 50 ? 130.301 91.829 66.695 1.00 42.99 50 LEU D C 1
ATOM 8259 O O . LEU D 1 50 ? 129.736 91.745 67.797 1.00 45.09 50 LEU D O 1
ATOM 8264 N N . PRO D 1 51 ? 131.577 92.203 66.602 1.00 37.30 51 PRO D N 1
ATOM 8265 C CA . PRO D 1 51 ? 132.325 92.641 67.788 1.00 27.78 51 PRO D CA 1
ATOM 8266 C C . PRO D 1 51 ? 131.920 94.052 68.185 1.00 21.97 51 PRO D C 1
ATOM 8267 O O . PRO D 1 51 ? 132.186 95.018 67.463 1.00 27.08 51 PRO D O 1
ATOM 8271 N N . ILE D 1 52 ? 131.273 94.174 69.339 1.00 19.07 52 ILE D N 1
ATOM 8272 C CA . ILE D 1 52 ? 130.797 95.456 69.845 1.00 20.08 52 ILE D CA 1
ATOM 8273 C C . ILE D 1 52 ? 131.740 95.911 70.950 1.00 19.77 52 ILE D C 1
ATOM 8274 O O . ILE D 1 52 ? 131.900 95.223 71.965 1.00 28.13 52 ILE D O 1
ATOM 8279 N N . TYR D 1 53 ? 132.361 97.071 70.757 1.00 14.35 53 TYR D N 1
ATOM 8280 C CA . TYR D 1 53 ? 133.345 97.603 71.689 1.00 17.28 53 TYR D CA 1
ATOM 8281 C C . TYR D 1 53 ? 132.677 98.594 72.631 1.00 24.51 53 TYR D C 1
ATOM 8282 O O . TYR D 1 53 ? 131.989 99.517 72.183 1.00 34.76 53 TYR D O 1
ATOM 8291 N N . VAL D 1 54 ? 132.884 98.405 73.931 1.00 19.67 54 VAL D N 1
ATOM 8292 C CA . VAL D 1 54 ? 132.293 99.273 74.947 1.00 10.95 54 VAL D CA 1
ATOM 8293 C C . VAL D 1 54 ? 133.397 99.781 75.869 1.00 22.45 54 VAL D C 1
ATOM 8294 O O . VAL D 1 54 ? 133.554 99.269 76.987 1.00 36.44 54 VAL D O 1
ATOM 8298 N N . PRO D 1 55 ? 134.189 100.764 75.447 1.00 24.98 55 PRO D N 1
ATOM 8299 C CA . PRO D 1 55 ? 135.226 101.305 76.333 1.00 25.57 55 PRO D CA 1
ATOM 8300 C C . PRO D 1 55 ? 134.658 102.333 77.298 1.00 34.94 55 PRO D C 1
ATOM 8301 O O . PRO D 1 55 ? 133.743 103.091 76.965 1.00 36.86 55 PRO D O 1
ATOM 8305 N N . PHE D 1 56 ? 135.220 102.352 78.509 1.00 39.58 56 PHE D N 1
ATOM 8306 C CA . PHE D 1 56 ? 134.902 103.341 79.540 1.00 39.46 56 PHE D CA 1
ATOM 8307 C C . PHE D 1 56 ? 133.402 103.312 79.869 1.00 31.47 56 PHE D C 1
ATOM 8308 O O . PHE D 1 56 ? 132.630 104.218 79.550 1.00 32.64 56 PHE D O 1
ATOM 8316 N N . ILE D 1 57 ? 132.998 102.197 80.468 1.00 24.36 57 ILE D N 1
ATOM 8317 C CA . ILE D 1 57 ? 131.654 102.059 81.016 1.00 28.07 57 ILE D CA 1
ATOM 8318 C C . ILE D 1 57 ? 131.664 102.567 82.452 1.00 25.64 57 ILE D C 1
ATOM 8319 O O . ILE D 1 57 ? 132.480 102.131 83.272 1.00 35.88 57 ILE D O 1
ATOM 8324 N N . GLU D 1 58 ? 130.764 103.498 82.757 1.00 21.02 58 GLU D N 1
ATOM 8325 C CA . GLU D 1 58 ? 130.733 104.167 84.050 1.00 20.95 58 GLU D CA 1
ATOM 8326 C C . GLU D 1 58 ? 129.624 103.583 84.915 1.00 22.23 58 GLU D C 1
ATOM 8327 O O . GLU D 1 58 ? 128.492 103.412 84.451 1.00 37.88 58 GLU D O 1
ATOM 8333 N N . TYR D 1 59 ? 129.951 103.286 86.169 1.00 17.83 59 TYR D N 1
ATOM 8334 C CA . TYR D 1 59 ? 129.040 102.632 87.094 1.00 19.31 59 TYR D CA 1
ATOM 8335 C C . TYR D 1 59 ? 128.698 103.556 88.258 1.00 29.54 59 TYR D C 1
ATOM 8336 O O . TYR D 1 59 ? 129.501 104.401 88.661 1.00 39.90 59 TYR D O 1
ATOM 8345 N N . GLN D 1 60 ? 127.491 103.378 88.794 1.00 28.48 60 GLN D N 1
ATOM 8346 C CA . GLN D 1 60 ? 127.013 104.151 89.931 1.00 18.29 60 GLN D CA 1
ATOM 8347 C C . GLN D 1 60 ? 125.820 103.433 90.545 1.00 16.43 60 GLN D C 1
ATOM 8348 O O . GLN D 1 60 ? 124.949 102.944 89.823 1.00 26.24 60 GLN D O 1
ATOM 8354 N N . THR D 1 61 ? 125.786 103.377 91.875 1.00 22.62 61 THR D N 1
ATOM 8355 C CA . THR D 1 61 ? 124.660 102.797 92.596 1.00 24.34 61 THR D CA 1
ATOM 8356 C C . THR D 1 61 ? 123.688 103.899 92.991 1.00 24.85 61 THR D C 1
ATOM 8357 O O . THR D 1 61 ? 124.089 104.905 93.586 1.00 28.78 61 THR D O 1
ATOM 8361 N N . LEU D 1 62 ? 122.412 103.707 92.663 1.00 18.40 62 LEU D N 1
ATOM 8362 C CA . LEU D 1 62 ? 121.393 104.682 93.026 1.00 18.38 62 LEU D CA 1
ATOM 8363 C C . LEU D 1 62 ? 120.843 104.442 94.426 1.00 21.44 62 LEU D C 1
ATOM 8364 O O . LEU D 1 62 ? 120.662 105.396 95.190 1.00 27.11 62 LEU D O 1
ATOM 8369 N N . SER D 1 63 ? 120.582 103.187 94.780 1.00 22.82 63 SER D N 1
ATOM 8370 C CA . SER D 1 63 ? 120.129 102.847 96.120 1.00 20.77 63 SER D CA 1
ATOM 8371 C C . SER D 1 63 ? 120.339 101.358 96.345 1.00 22.98 63 SER D C 1
ATOM 8372 O O . SER D 1 63 ? 120.347 100.570 95.396 1.00 22.46 63 SER D O 1
ATOM 8375 N N . VAL D 1 64 ? 120.511 100.985 97.611 1.00 25.18 64 VAL D N 1
ATOM 8376 C CA . VAL D 1 64 ? 120.644 99.591 98.016 1.00 24.06 64 VAL D CA 1
ATOM 8377 C C . VAL D 1 64 ? 119.614 99.314 99.100 1.00 23.16 64 VAL D C 1
ATOM 8378 O O . VAL D 1 64 ? 119.512 100.070 100.072 1.00 27.94 64 VAL D O 1
ATOM 8382 N N . ASN D 1 65 ? 118.855 98.237 98.932 1.00 23.94 65 ASN D N 1
ATOM 8383 C CA . ASN D 1 65 ? 117.856 97.820 99.907 1.00 23.96 65 ASN D CA 1
ATOM 8384 C C . ASN D 1 65 ? 118.447 96.741 100.803 1.00 34.48 65 ASN D C 1
ATOM 8385 O O . ASN D 1 65 ? 119.044 95.779 100.311 1.00 41.09 65 ASN D O 1
ATOM 8390 N N . THR D 1 66 ? 118.284 96.906 102.114 1.00 30.12 66 THR D N 1
ATOM 8391 C CA . THR D 1 66 ? 118.826 95.948 103.069 1.00 23.38 66 THR D CA 1
ATOM 8392 C C . THR D 1 66 ? 117.873 94.789 103.330 1.00 30.07 66 THR D C 1
ATOM 8393 O O . THR D 1 66 ? 118.310 93.635 103.408 1.00 42.22 66 THR D O 1
ATOM 8397 N N . LYS D 1 67 ? 116.575 95.070 103.464 1.00 29.94 67 LYS D N 1
ATOM 8398 C CA . LYS D 1 67 ? 115.616 94.010 103.757 1.00 33.58 67 LYS D CA 1
ATOM 8399 C C . LYS D 1 67 ? 115.439 93.077 102.565 1.00 35.20 67 LYS D C 1
ATOM 8400 O O . LYS D 1 67 ? 115.448 91.851 102.717 1.00 42.19 67 LYS D O 1
ATOM 8406 N N . SER D 1 68 ? 115.272 93.639 101.369 1.00 28.09 68 SER D N 1
ATOM 8407 C CA . SER D 1 68 ? 115.083 92.836 100.169 1.00 23.11 68 SER D CA 1
ATOM 8408 C C . SER D 1 68 ? 116.389 92.490 99.468 1.00 23.40 68 SER D C 1
ATOM 8409 O O . SER D 1 68 ? 116.368 91.705 98.514 1.00 30.87 68 SER D O 1
ATOM 8412 N N . LEU D 1 69 ? 117.514 93.049 99.919 1.00 20.69 69 LEU D N 1
ATOM 8413 C CA . LEU D 1 69 ? 118.834 92.757 99.355 1.00 23.39 69 LEU D CA 1
ATOM 8414 C C . LEU D 1 69 ? 118.873 93.013 97.850 1.00 24.53 69 LEU D C 1
ATOM 8415 O O . LEU D 1 69 ? 119.399 92.210 97.077 1.00 34.48 69 LEU D O 1
ATOM 8420 N N . ARG D 1 70 ? 118.311 94.142 97.429 1.00 21.32 70 ARG D N 1
ATOM 8421 C CA . ARG D 1 70 ? 118.259 94.525 96.025 1.00 20.94 70 ARG D CA 1
ATOM 8422 C C . ARG D 1 70 ? 119.095 95.777 95.808 1.00 27.30 70 ARG D C 1
ATOM 8423 O O . ARG D 1 70 ? 119.002 96.733 96.586 1.00 33.10 70 ARG D O 1
ATOM 8431 N N . LEU D 1 71 ? 119.903 95.768 94.753 1.00 27.41 71 LEU D N 1
ATOM 8432 C CA . LEU D 1 71 ? 120.791 96.872 94.423 1.00 17.50 71 LEU D CA 1
ATOM 8433 C C . LEU D 1 71 ? 120.333 97.522 93.126 1.00 17.23 71 LEU D C 1
ATOM 8434 O O . LEU D 1 71 ? 120.177 96.840 92.107 1.00 19.61 71 LEU D O 1
ATOM 8439 N N . ASN D 1 72 ? 120.113 98.832 93.168 1.00 15.71 72 ASN D N 1
ATOM 8440 C CA . ASN D 1 72 ? 119.764 99.611 91.989 1.00 12.53 72 ASN D CA 1
ATOM 8441 C C . ASN D 1 72 ? 121.010 100.323 91.482 1.00 18.64 72 ASN D C 1
ATOM 8442 O O . ASN D 1 72 ? 121.662 101.052 92.235 1.00 28.35 72 ASN D O 1
ATOM 8447 N N . SER D 1 73 ? 121.336 100.112 90.211 1.00 12.07 73 SER D N 1
ATOM 8448 C CA . SER D 1 73 ? 122.560 100.638 89.631 1.00 19.46 73 SER D CA 1
ATOM 8449 C C . SER D 1 73 ? 122.266 101.307 88.297 1.00 24.61 73 SER D C 1
ATOM 8450 O O . SER D 1 73 ? 121.323 100.941 87.592 1.00 33.14 73 SER D O 1
ATOM 8453 N N . ARG D 1 74 ? 123.090 102.296 87.962 1.00 18.81 74 ARG D N 1
ATOM 8454 C CA . ARG D 1 74 ? 123.019 102.997 86.688 1.00 10.99 74 ARG D CA 1
ATOM 8455 C C . ARG D 1 74 ? 124.338 102.807 85.956 1.00 9.95 74 ARG D C 1
ATOM 8456 O O . ARG D 1 74 ? 125.409 102.969 86.549 1.00 28.08 74 ARG D O 1
ATOM 8464 N N . LEU D 1 75 ? 124.259 102.466 84.673 1.00 13.43 75 LEU D N 1
ATOM 8465 C CA . LEU D 1 75 ? 125.432 102.181 83.856 1.00 16.46 75 LEU D CA 1
ATOM 8466 C C . LEU D 1 75 ? 125.420 103.085 82.634 1.00 18.29 75 LEU D C 1
ATOM 8467 O O . LEU D 1 75 ? 124.534 102.969 81.782 1.00 33.29 75 LEU D O 1
ATOM 8472 N N . ARG D 1 76 ? 126.404 103.976 82.547 1.00 18.50 76 ARG D N 1
ATOM 8473 C CA . ARG D 1 76 ? 126.565 104.873 81.409 1.00 14.34 76 ARG D CA 1
ATOM 8474 C C . ARG D 1 76 ? 127.755 104.385 80.594 1.00 10.20 76 ARG D C 1
ATOM 8475 O O . ARG D 1 76 ? 128.899 104.444 81.058 1.00 24.41 76 ARG D O 1
ATOM 8483 N N . ALA D 1 77 ? 127.487 103.906 79.384 1.00 16.82 77 ALA D N 1
ATOM 8484 C CA . ALA D 1 77 ? 128.500 103.320 78.522 1.00 28.24 77 ALA D CA 1
ATOM 8485 C C . ALA D 1 77 ? 128.617 104.115 77.228 1.00 26.46 77 ALA D C 1
ATOM 8486 O O . ALA D 1 77 ? 127.806 104.997 76.935 1.00 36.96 77 ALA D O 1
ATOM 8488 N N . ILE D 1 78 ? 129.649 103.793 76.452 1.00 19.10 78 ILE D N 1
ATOM 8489 C CA . ILE D 1 78 ? 129.876 104.393 75.137 1.00 19.86 78 ILE D CA 1
ATOM 8490 C C . ILE D 1 78 ? 130.027 103.234 74.156 1.00 22.82 78 ILE D C 1
ATOM 8491 O O . ILE D 1 78 ? 131.121 102.692 73.969 1.00 34.49 78 ILE D O 1
ATOM 8496 N N . VAL D 1 79 ? 128.920 102.843 73.523 1.00 11.54 79 VAL D N 1
ATOM 8497 C CA . VAL D 1 79 ? 128.939 101.732 72.582 1.00 12.55 79 VAL D CA 1
ATOM 8498 C C . VAL D 1 79 ? 129.604 102.174 71.285 1.00 20.00 79 VAL D C 1
ATOM 8499 O O . VAL D 1 79 ? 129.458 103.324 70.851 1.00 35.98 79 VAL D O 1
ATOM 8503 N N . LYS D 1 80 ? 130.345 101.259 70.658 1.00 3.11 80 LYS D N 1
ATOM 8504 C CA . LYS D 1 80 ? 131.058 101.574 69.420 1.00 1.66 80 LYS D CA 1
ATOM 8505 C C . LYS D 1 80 ? 131.193 100.285 68.613 1.00 10.54 80 LYS D C 1
ATOM 8506 O O . LYS D 1 80 ? 132.028 99.435 68.935 1.00 34.48 80 LYS D O 1
ATOM 8512 N N . TRP D 1 81 ? 130.378 100.152 67.573 1.00 10.85 81 TRP D N 1
ATOM 8513 C CA . TRP D 1 81 ? 130.410 99.001 66.681 1.00 11.84 81 TRP D CA 1
ATOM 8514 C C . TRP D 1 81 ? 130.689 99.476 65.255 1.00 14.72 81 TRP D C 1
ATOM 8515 O O . TRP D 1 81 ? 130.949 100.657 65.010 1.00 22.30 81 TRP D O 1
ATOM 8526 N N . THR D 1 82 ? 130.637 98.542 64.308 1.00 19.36 82 THR D N 1
ATOM 8527 C CA . THR D 1 82 ? 130.923 98.821 62.907 1.00 25.24 82 THR D CA 1
ATOM 8528 C C . THR D 1 82 ? 129.716 98.459 62.054 1.00 29.11 82 THR D C 1
ATOM 8529 O O . THR D 1 82 ? 129.182 97.351 62.165 1.00 37.44 82 THR D O 1
ATOM 8533 N N . ASP D 1 83 ? 129.292 99.394 61.208 1.00 31.93 83 ASP D N 1
ATOM 8534 C CA . ASP D 1 83 ? 128.200 99.172 60.259 1.00 31.01 83 ASP D CA 1
ATOM 8535 C C . ASP D 1 83 ? 128.731 99.355 58.845 1.00 36.44 83 ASP D C 1
ATOM 8536 O O . ASP D 1 83 ? 128.853 100.498 58.369 1.00 39.44 83 ASP D O 1
ATOM 8541 N N . PRO D 1 84 ? 129.068 98.272 58.139 1.00 40.12 84 PRO D N 1
ATOM 8542 C CA . PRO D 1 84 ? 129.644 98.425 56.792 1.00 37.62 84 PRO D CA 1
ATOM 8543 C C . PRO D 1 84 ? 128.727 99.122 55.803 1.00 34.98 84 PRO D C 1
ATOM 8544 O O . PRO D 1 84 ? 129.217 99.837 54.920 1.00 39.26 84 PRO D O 1
ATOM 8548 N N . GLN D 1 85 ? 127.410 98.932 55.915 1.00 41.03 85 GLN D N 1
ATOM 8549 C CA . GLN D 1 85 ? 126.492 99.570 54.977 1.00 41.11 85 GLN D CA 1
ATOM 8550 C C . GLN D 1 85 ? 126.490 101.085 55.143 1.00 43.76 85 GLN D C 1
ATOM 8551 O O . GLN D 1 85 ? 126.378 101.823 54.158 1.00 44.12 85 GLN D O 1
ATOM 8557 N N . LEU D 1 86 ? 126.611 101.568 56.379 1.00 37.62 86 LEU D N 1
ATOM 8558 C CA . LEU D 1 86 ? 126.602 103.002 56.639 1.00 35.95 86 LEU D CA 1
ATOM 8559 C C . LEU D 1 86 ? 127.982 103.607 56.415 1.00 35.95 86 LEU D C 1
ATOM 8560 O O . LEU D 1 86 ? 128.515 104.292 57.294 1.00 39.91 86 LEU D O 1
ATOM 8565 N N . ALA D 1 87 ? 128.565 103.363 55.244 1.00 36.49 87 ALA D N 1
ATOM 8566 C CA . ALA D 1 87 ? 129.873 103.903 54.893 1.00 35.86 87 ALA D CA 1
ATOM 8567 C C . ALA D 1 87 ? 129.806 104.435 53.472 1.00 38.36 87 ALA D C 1
ATOM 8568 O O . ALA D 1 87 ? 129.497 103.684 52.542 1.00 43.07 87 ALA D O 1
ATOM 8570 N N . TRP D 1 88 ? 130.094 105.721 53.306 1.00 41.93 88 TRP D N 1
ATOM 8571 C CA . TRP D 1 88 ? 130.026 106.375 52.011 1.00 46.80 88 TRP D CA 1
ATOM 8572 C C . TRP D 1 88 ? 131.420 106.475 51.398 1.00 45.39 88 TRP D C 1
ATOM 8573 O O . TRP D 1 88 ? 132.426 106.093 51.999 1.00 51.67 88 TRP D O 1
ATOM 8584 N N . ASP D 1 89 ? 131.474 106.998 50.176 1.00 44.92 89 ASP D N 1
ATOM 8585 C CA . ASP D 1 89 ? 132.733 107.214 49.476 1.00 52.98 89 ASP D CA 1
ATOM 8586 C C . ASP D 1 89 ? 133.230 108.623 49.774 1.00 54.92 89 ASP D C 1
ATOM 8587 O O . ASP D 1 89 ? 132.511 109.601 49.544 1.00 55.33 89 ASP D O 1
ATOM 8592 N N . THR D 1 90 ? 134.457 108.725 50.287 1.00 57.56 90 THR D N 1
ATOM 8593 C CA . THR D 1 90 ? 135.007 110.024 50.658 1.00 60.31 90 THR D CA 1
ATOM 8594 C C . THR D 1 90 ? 135.332 110.898 49.453 1.00 58.85 90 THR D C 1
ATOM 8595 O O . THR D 1 90 ? 135.585 112.095 49.632 1.00 55.09 90 THR D O 1
ATOM 8599 N N . SER D 1 91 ? 135.328 110.341 48.241 1.00 54.58 91 SER D N 1
ATOM 8600 C CA . SER D 1 91 ? 135.595 111.145 47.054 1.00 56.54 91 SER D CA 1
ATOM 8601 C C . SER D 1 91 ? 134.364 111.944 46.640 1.00 56.51 91 SER D C 1
ATOM 8602 O O . SER D 1 91 ? 134.445 113.160 46.435 1.00 57.51 91 SER D O 1
ATOM 8605 N N . VAL D 1 92 ? 133.217 111.275 46.509 1.00 53.04 92 VAL D N 1
ATOM 8606 C CA . VAL D 1 92 ? 131.985 111.978 46.166 1.00 53.74 92 VAL D CA 1
ATOM 8607 C C . VAL D 1 92 ? 131.516 112.839 47.335 1.00 56.12 92 VAL D C 1
ATOM 8608 O O . VAL D 1 92 ? 131.022 113.957 47.141 1.00 55.46 92 VAL D O 1
ATOM 8612 N N . TYR D 1 93 ? 131.669 112.342 48.562 1.00 57.11 93 TYR D N 1
ATOM 8613 C CA . TYR D 1 93 ? 131.285 113.084 49.759 1.00 54.20 93 TYR D CA 1
ATOM 8614 C C . TYR D 1 93 ? 132.537 113.441 50.549 1.00 54.56 93 TYR D C 1
ATOM 8615 O O . TYR D 1 93 ? 133.078 112.591 51.272 1.00 55.25 93 TYR D O 1
ATOM 8624 N N . PRO D 1 94 ? 133.034 114.675 50.455 1.00 53.77 94 PRO D N 1
ATOM 8625 C CA . PRO D 1 94 ? 134.276 115.054 51.154 1.00 54.87 94 PRO D CA 1
ATOM 8626 C C . PRO D 1 94 ? 134.051 115.356 52.632 1.00 55.06 94 PRO D C 1
ATOM 8627 O O . PRO D 1 94 ? 134.319 116.457 53.121 1.00 54.73 94 PRO D O 1
ATOM 8631 N N . TYR D 1 95 ? 133.553 114.361 53.363 1.00 50.80 95 TYR D N 1
ATOM 8632 C CA . TYR D 1 95 ? 133.284 114.507 54.785 1.00 50.47 95 TYR D CA 1
ATOM 8633 C C . TYR D 1 95 ? 133.770 113.268 55.521 1.00 51.96 95 TYR D C 1
ATOM 8634 O O . TYR D 1 95 ? 133.819 112.171 54.959 1.00 54.91 95 TYR D O 1
ATOM 8643 N N . ASP D 1 96 ? 134.130 113.456 56.791 1.00 45.31 96 ASP D N 1
ATOM 8644 C CA . ASP D 1 96 ? 134.662 112.380 57.612 1.00 44.68 96 ASP D CA 1
ATOM 8645 C C . ASP D 1 96 ? 133.704 111.905 58.694 1.00 50.12 96 ASP D C 1
ATOM 8646 O O . ASP D 1 96 ? 133.952 110.853 59.294 1.00 54.20 96 ASP D O 1
ATOM 8651 N N . ALA D 1 97 ? 132.627 112.639 58.963 1.00 48.45 97 ALA D N 1
ATOM 8652 C CA . ALA D 1 97 ? 131.684 112.239 59.996 1.00 41.53 97 ALA D CA 1
ATOM 8653 C C . ALA D 1 97 ? 130.315 112.824 59.690 1.00 42.83 97 ALA D C 1
ATOM 8654 O O . ALA D 1 97 ? 130.186 113.825 58.981 1.00 52.32 97 ALA D O 1
ATOM 8656 N N . VAL D 1 98 ? 129.289 112.177 60.241 1.00 41.41 98 VAL D N 1
ATOM 8657 C CA . VAL D 1 98 ? 127.911 112.634 60.105 1.00 39.15 98 VAL D CA 1
ATOM 8658 C C . VAL D 1 98 ? 127.119 112.028 61.253 1.00 36.20 98 VAL D C 1
ATOM 8659 O O . VAL D 1 98 ? 127.424 110.929 61.723 1.00 44.31 98 VAL D O 1
ATOM 8663 N N . MET D 1 99 ? 126.112 112.759 61.723 1.00 28.64 99 MET D N 1
ATOM 8664 C CA . MET D 1 99 ? 125.298 112.324 62.849 1.00 33.13 99 MET D CA 1
ATOM 8665 C C . MET D 1 99 ? 123.856 112.131 62.402 1.00 37.20 99 MET D C 1
ATOM 8666 O O . MET D 1 99 ? 123.257 113.034 61.809 1.00 46.23 99 MET D O 1
ATOM 8671 N N . LEU D 1 100 ? 123.312 110.956 62.693 1.00 34.36 100 LEU D N 1
ATOM 8672 C CA . LEU D 1 100 ? 121.986 110.527 62.284 1.00 27.36 100 LEU D CA 1
ATOM 8673 C C . LEU D 1 100 ? 121.142 110.194 63.507 1.00 31.70 100 LEU D C 1
ATOM 8674 O O . LEU D 1 100 ? 121.680 109.906 64.583 1.00 40.24 100 LEU D O 1
ATOM 8679 N N . PRO D 1 101 ? 119.814 110.236 63.385 1.00 18.61 101 PRO D N 1
ATOM 8680 C CA . PRO D 1 101 ? 118.964 109.817 64.504 1.00 21.19 101 PRO D CA 1
ATOM 8681 C C . PRO D 1 101 ? 119.165 108.344 64.830 1.00 25.78 101 PRO D C 1
ATOM 8682 O O . PRO D 1 101 ? 119.455 107.524 63.956 1.00 32.40 101 PRO D O 1
ATOM 8686 N N . VAL D 1 102 ? 119.008 108.015 66.114 1.00 14.26 102 VAL D N 1
ATOM 8687 C CA . VAL D 1 102 ? 119.281 106.656 66.572 1.00 19.09 102 VAL D CA 1
ATOM 8688 C C . VAL D 1 102 ? 118.252 105.670 66.033 1.00 30.23 102 VAL D C 1
ATOM 8689 O O . VAL D 1 102 ? 118.562 104.488 65.838 1.00 32.15 102 VAL D O 1
ATOM 8693 N N . ASP D 1 103 ? 117.024 106.120 65.784 1.00 28.04 103 ASP D N 1
ATOM 8694 C CA . ASP D 1 103 ? 115.959 105.221 65.359 1.00 28.77 103 ASP D CA 1
ATOM 8695 C C . ASP D 1 103 ? 115.959 104.955 63.860 1.00 28.20 103 ASP D C 1
ATOM 8696 O O . ASP D 1 103 ? 115.146 104.149 63.394 1.00 34.85 103 ASP D O 1
ATOM 8701 N N . LYS D 1 104 ? 116.836 105.602 63.096 1.00 20.55 104 LYS D N 1
ATOM 8702 C CA . LYS D 1 104 ? 116.909 105.374 61.659 1.00 25.05 104 LYS D CA 1
ATOM 8703 C C . LYS D 1 104 ? 117.912 104.296 61.272 1.00 29.15 104 LYS D C 1
ATOM 8704 O O . LYS D 1 104 ? 117.942 103.894 60.104 1.00 24.39 104 LYS D O 1
ATOM 8710 N N . ILE D 1 105 ? 118.732 103.821 62.211 1.00 36.98 105 ILE D N 1
ATOM 8711 C CA . ILE D 1 105 ? 119.694 102.758 61.960 1.00 33.14 105 ILE D CA 1
ATOM 8712 C C . ILE D 1 105 ? 119.591 101.734 63.083 1.00 31.55 105 ILE D C 1
ATOM 8713 O O . ILE D 1 105 ? 118.869 101.920 64.063 1.00 30.81 105 ILE D O 1
ATOM 8718 N N . TRP D 1 106 ? 120.331 100.640 62.927 1.00 26.48 106 TRP D N 1
ATOM 8719 C CA . TRP D 1 106 ? 120.344 99.585 63.929 1.00 23.28 106 TRP D CA 1
ATOM 8720 C C . TRP D 1 106 ? 121.276 99.950 65.077 1.00 22.20 106 TRP D C 1
ATOM 8721 O O . TRP D 1 106 ? 122.386 100.446 64.864 1.00 27.37 106 TRP D O 1
ATOM 8732 N N . THR D 1 107 ? 120.817 99.695 66.305 1.00 19.32 107 THR D N 1
ATOM 8733 C CA . THR D 1 107 ? 121.580 99.999 67.506 1.00 20.38 107 THR D CA 1
ATOM 8734 C C . THR D 1 107 ? 121.486 98.810 68.457 1.00 23.90 107 THR D C 1
ATOM 8735 O O . THR D 1 107 ? 120.373 98.319 68.720 1.00 31.36 107 THR D O 1
ATOM 8739 N N . PRO D 1 108 ? 122.610 98.321 68.977 1.00 12.80 108 PRO D N 1
ATOM 8740 C CA . PRO D 1 108 ? 122.557 97.187 69.906 1.00 14.51 108 PRO D CA 1
ATOM 8741 C C . PRO D 1 108 ? 121.903 97.568 71.224 1.00 20.28 108 PRO D C 1
ATOM 8742 O O . PRO D 1 108 ? 121.959 98.717 71.667 1.00 26.85 108 PRO D O 1
ATOM 8746 N N . VAL D 1 109 ? 121.278 96.578 71.852 1.00 22.20 109 VAL D N 1
ATOM 8747 C CA . VAL D 1 109 ? 120.576 96.756 73.118 1.00 19.09 109 VAL D CA 1
ATOM 8748 C C . VAL D 1 109 ? 121.358 95.992 74.178 1.00 20.31 109 VAL D C 1
ATOM 8749 O O . VAL D 1 109 ? 121.260 94.764 74.276 1.00 28.53 109 VAL D O 1
ATOM 8753 N N . LEU D 1 110 ? 122.139 96.714 74.977 1.00 17.18 110 LEU D N 1
ATOM 8754 C CA . LEU D 1 110 ? 122.878 96.090 76.065 1.00 23.24 110 LEU D CA 1
ATOM 8755 C C . LEU D 1 110 ? 121.932 95.711 77.197 1.00 23.62 110 LEU D C 1
ATOM 8756 O O . LEU D 1 110 ? 120.985 96.438 77.509 1.00 24.81 110 LEU D O 1
ATOM 8761 N N . GLN D 1 111 ? 122.195 94.563 77.818 1.00 28.74 111 GLN D N 1
ATOM 8762 C CA . GLN D 1 111 ? 121.326 94.019 78.849 1.00 29.43 111 GLN D CA 1
ATOM 8763 C C . GLN D 1 111 ? 122.140 93.657 80.083 1.00 34.62 111 GLN D C 1
ATOM 8764 O O . GLN D 1 111 ? 123.354 93.451 80.017 1.00 41.58 111 GLN D O 1
ATOM 8770 N N . VAL D 1 112 ? 121.449 93.587 81.213 1.00 22.42 112 VAL D N 1
ATOM 8771 C CA . VAL D 1 112 ? 122.014 93.087 82.464 1.00 15.33 112 VAL D CA 1
ATOM 8772 C C . VAL D 1 112 ? 121.251 91.807 82.783 1.00 25.81 112 VAL D C 1
ATOM 8773 O O . VAL D 1 112 ? 120.178 91.831 83.394 1.00 39.50 112 VAL D O 1
ATOM 8777 N N . LYS D 1 113 ? 121.796 90.669 82.349 1.00 19.16 113 LYS D N 1
ATOM 8778 C CA . LYS D 1 113 ? 121.103 89.396 82.511 1.00 22.45 113 LYS D CA 1
ATOM 8779 C C . LYS D 1 113 ? 121.132 88.890 83.946 1.00 27.87 113 LYS D C 1
ATOM 8780 O O . LYS D 1 113 ? 120.261 88.101 84.327 1.00 35.61 113 LYS D O 1
ATOM 8786 N N . ASN D 1 114 ? 122.113 89.316 84.743 1.00 20.68 114 ASN D N 1
ATOM 8787 C CA . ASN D 1 114 ? 122.232 88.809 86.105 1.00 16.53 114 ASN D CA 1
ATOM 8788 C C . ASN D 1 114 ? 121.048 89.236 86.965 1.00 16.18 114 ASN D C 1
ATOM 8789 O O . ASN D 1 114 ? 120.540 88.443 87.767 1.00 25.28 114 ASN D O 1
ATOM 8794 N N . GLY D 1 115 ? 120.592 90.479 86.813 1.00 21.93 115 GLY D N 1
ATOM 8795 C CA . GLY D 1 115 ? 119.544 91.031 87.639 1.00 23.88 115 GLY D CA 1
ATOM 8796 C C . GLY D 1 115 ? 118.217 91.185 86.912 1.00 12.82 115 GLY D C 1
ATOM 8797 O O . GLY D 1 115 ? 118.081 90.933 85.718 1.00 10.28 115 GLY D O 1
ATOM 8798 N N . ILE D 1 116 ? 117.224 91.617 87.683 1.00 20.38 116 ILE D N 1
ATOM 8799 C CA . ILE D 1 116 ? 115.874 91.813 87.179 1.00 30.04 116 ILE D CA 1
ATOM 8800 C C . ILE D 1 116 ? 115.708 93.254 86.711 1.00 29.71 116 ILE D C 1
ATOM 8801 O O . ILE D 1 116 ? 116.485 94.143 87.063 1.00 41.39 116 ILE D O 1
ATOM 8806 N N . SER D 1 117 ? 114.678 93.481 85.899 1.00 13.04 117 SER D N 1
ATOM 8807 C CA . SER D 1 117 ? 114.239 94.821 85.512 1.00 20.53 117 SER D CA 1
ATOM 8808 C C . SER D 1 117 ? 115.387 95.644 84.926 1.00 23.26 117 SER D C 1
ATOM 8809 O O . SER D 1 117 ? 115.791 96.676 85.463 1.00 19.57 117 SER D O 1
ATOM 8812 N N . THR D 1 118 ? 115.911 95.166 83.803 1.00 27.13 118 THR D N 1
ATOM 8813 C CA . THR D 1 118 ? 116.948 95.875 83.067 1.00 25.94 118 THR D CA 1
ATOM 8814 C C . THR D 1 118 ? 116.320 96.683 81.937 1.00 23.70 118 THR D C 1
ATOM 8815 O O . THR D 1 118 ? 115.450 96.190 81.212 1.00 30.95 118 THR D O 1
ATOM 8819 N N . ASN D 1 119 ? 116.754 97.934 81.802 1.00 14.42 119 ASN D N 1
ATOM 8820 C CA . ASN D 1 119 ? 116.200 98.827 80.794 1.00 23.53 119 ASN D CA 1
ATOM 8821 C C . ASN D 1 119 ? 117.302 99.726 80.258 1.00 22.69 119 ASN D C 1
ATOM 8822 O O . ASN D 1 119 ? 118.039 100.337 81.036 1.00 28.25 119 ASN D O 1
ATOM 8827 N N . MET D 1 120 ? 117.404 99.806 78.934 1.00 25.19 120 MET D N 1
ATOM 8828 C CA . MET D 1 120 ? 118.404 100.623 78.261 1.00 23.54 120 MET D CA 1
ATOM 8829 C C . MET D 1 120 ? 117.736 101.856 77.668 1.00 30.45 120 MET D C 1
ATOM 8830 O O . MET D 1 120 ? 116.697 101.747 77.007 1.00 38.64 120 MET D O 1
ATOM 8835 N N . LYS D 1 121 ? 118.333 103.021 77.902 1.00 34.20 121 LYS D N 1
ATOM 8836 C CA . LYS D 1 121 ? 117.810 104.286 77.409 1.00 28.05 121 LYS D CA 1
ATOM 8837 C C . LYS D 1 121 ? 118.916 105.047 76.693 1.00 24.75 121 LYS D C 1
ATOM 8838 O O . LYS D 1 121 ? 120.055 105.095 77.167 1.00 31.22 121 LYS D O 1
ATOM 8844 N N . HIS D 1 122 ? 118.577 105.637 75.549 1.00 29.16 122 HIS D N 1
ATOM 8845 C CA . HIS D 1 122 ? 119.545 106.421 74.797 1.00 28.66 122 HIS D CA 1
ATOM 8846 C C . HIS D 1 122 ? 119.816 107.742 75.504 1.00 32.97 122 HIS D C 1
ATOM 8847 O O . HIS D 1 122 ? 118.884 108.459 75.881 1.00 35.71 122 HIS D O 1
ATOM 8854 N N . ASP D 1 123 ? 121.099 108.060 75.690 1.00 32.07 123 ASP D N 1
ATOM 8855 C CA . ASP D 1 123 ? 121.459 109.340 76.291 1.00 32.61 123 ASP D CA 1
ATOM 8856 C C . ASP D 1 123 ? 121.038 110.502 75.401 1.00 33.65 123 ASP D C 1
ATOM 8857 O O . ASP D 1 123 ? 120.516 111.512 75.887 1.00 26.64 123 ASP D O 1
ATOM 8862 N N . ALA D 1 124 ? 121.254 110.375 74.094 1.00 36.99 124 ALA D N 1
ATOM 8863 C CA . ALA D 1 124 ? 120.873 111.389 73.125 1.00 30.44 124 ALA D CA 1
ATOM 8864 C C . ALA D 1 124 ? 120.182 110.722 71.945 1.00 29.77 124 ALA D C 1
ATOM 8865 O O . ALA D 1 124 ? 120.240 109.502 71.768 1.00 33.62 124 ALA D O 1
ATOM 8867 N N . ASN D 1 125 ? 119.520 111.540 71.132 1.00 23.25 125 ASN D N 1
ATOM 8868 C CA . ASN D 1 125 ? 118.795 111.057 69.967 1.00 20.28 125 ASN D CA 1
ATOM 8869 C C . ASN D 1 125 ? 119.647 111.024 68.706 1.00 21.55 125 ASN D C 1
ATOM 8870 O O . ASN D 1 125 ? 119.125 110.709 67.633 1.00 24.97 125 ASN D O 1
ATOM 8875 N N . ASP D 1 126 ? 120.937 111.339 68.805 1.00 23.60 126 ASP D N 1
ATOM 8876 C CA . ASP D 1 126 ? 121.834 111.335 67.660 1.00 24.91 126 ASP D CA 1
ATOM 8877 C C . ASP D 1 126 ? 123.061 110.490 67.966 1.00 32.16 126 ASP D C 1
ATOM 8878 O O . ASP D 1 126 ? 123.489 110.379 69.118 1.00 42.56 126 ASP D O 1
ATOM 8883 N N . LEU D 1 127 ? 123.621 109.890 66.918 1.00 21.19 127 LEU D N 1
ATOM 8884 C CA . LEU D 1 127 ? 124.833 109.092 67.026 1.00 23.96 127 LEU D CA 1
ATOM 8885 C C . LEU D 1 127 ? 125.778 109.464 65.894 1.00 26.78 127 LEU D C 1
ATOM 8886 O O . LEU D 1 127 ? 125.343 109.859 64.810 1.00 36.86 127 LEU D O 1
ATOM 8891 N N . LEU D 1 128 ? 127.075 109.319 66.149 1.00 25.38 128 LEU D N 1
ATOM 8892 C CA . LEU D 1 128 ? 128.101 109.721 65.197 1.00 22.74 128 LEU D CA 1
ATOM 8893 C C . LEU D 1 128 ? 128.524 108.535 64.341 1.00 26.91 128 LEU D C 1
ATOM 8894 O O . LEU D 1 128 ? 128.820 107.456 64.865 1.00 35.20 128 LEU D O 1
ATOM 8899 N N . VAL D 1 129 ? 128.550 108.739 63.027 1.00 20.30 129 VAL D N 1
ATOM 8900 C CA . VAL D 1 129 ? 128.961 107.723 62.065 1.00 16.79 129 VAL D CA 1
ATOM 8901 C C . VAL D 1 129 ? 130.151 108.261 61.286 1.00 28.14 129 VAL D C 1
ATOM 8902 O O . VAL D 1 129 ? 130.101 109.380 60.762 1.00 38.30 129 VAL D O 1
ATOM 8906 N N . TYR D 1 130 ? 131.214 107.469 61.209 1.00 35.21 130 TYR D N 1
ATOM 8907 C CA . TYR D 1 130 ? 132.418 107.870 60.500 1.00 30.42 130 TYR D CA 1
ATOM 8908 C C . TYR D 1 130 ? 132.368 107.403 59.047 1.00 32.24 130 TYR D C 1
ATOM 8909 O O . TYR D 1 130 ? 131.452 106.697 58.620 1.00 37.85 130 TYR D O 1
ATOM 8918 N N . SER D 1 131 ? 133.381 107.813 58.280 1.00 33.45 131 SER D N 1
ATOM 8919 C CA . SER D 1 131 ? 133.419 107.500 56.857 1.00 34.79 131 SER D CA 1
ATOM 8920 C C . SER D 1 131 ? 133.658 106.021 56.584 1.00 34.96 131 SER D C 1
ATOM 8921 O O . SER D 1 131 ? 133.359 105.554 55.481 1.00 37.07 131 SER D O 1
ATOM 8924 N N . ASN D 1 132 ? 134.188 105.277 57.553 1.00 38.12 132 ASN D N 1
ATOM 8925 C CA . ASN D 1 132 ? 134.492 103.865 57.372 1.00 41.03 132 ASN D CA 1
ATOM 8926 C C . ASN D 1 132 ? 133.430 102.950 57.969 1.00 42.83 132 ASN D C 1
ATOM 8927 O O . ASN D 1 132 ? 133.621 101.730 57.994 1.00 42.87 132 ASN D O 1
ATOM 8932 N N . GLY D 1 133 ? 132.319 103.506 58.448 1.00 36.00 133 GLY D N 1
ATOM 8933 C CA . GLY D 1 133 ? 131.225 102.721 58.976 1.00 33.74 133 GLY D CA 1
ATOM 8934 C C . GLY D 1 133 ? 131.166 102.630 60.486 1.00 31.31 133 GLY D C 1
ATOM 8935 O O . GLY D 1 133 ? 130.149 102.169 61.019 1.00 32.77 133 GLY D O 1
ATOM 8936 N N . THR D 1 134 ? 132.217 103.046 61.189 1.00 24.73 134 THR D N 1
ATOM 8937 C CA . THR D 1 134 ? 132.215 102.987 62.644 1.00 30.58 134 THR D CA 1
ATOM 8938 C C . THR D 1 134 ? 131.155 103.926 63.207 1.00 31.51 134 THR D C 1
ATOM 8939 O O . THR D 1 134 ? 131.036 105.075 62.774 1.00 41.77 134 THR D O 1
ATOM 8943 N N . VAL D 1 135 ? 130.386 103.434 64.175 1.00 17.46 135 VAL D N 1
ATOM 8944 C CA . VAL D 1 135 ? 129.281 104.175 64.770 1.00 16.37 135 VAL D CA 1
ATOM 8945 C C . VAL D 1 135 ? 129.557 104.347 66.256 1.00 13.42 135 VAL D C 1
ATOM 8946 O O . VAL D 1 135 ? 129.883 103.376 66.948 1.00 33.08 135 VAL D O 1
ATOM 8950 N N . ASN D 1 136 ? 129.426 105.577 66.742 1.00 13.59 136 ASN D N 1
ATOM 8951 C CA . ASN D 1 136 ? 129.610 105.899 68.150 1.00 14.68 136 ASN D CA 1
ATOM 8952 C C . ASN D 1 136 ? 128.265 106.265 68.761 1.00 21.66 136 ASN D C 1
ATOM 8953 O O . ASN D 1 136 ? 127.546 107.115 68.225 1.00 39.68 136 ASN D O 1
ATOM 8958 N N . HIS D 1 137 ? 127.930 105.627 69.879 1.00 9.55 137 HIS D N 1
ATOM 8959 C CA . HIS D 1 137 ? 126.654 105.855 70.542 1.00 8.75 137 HIS D CA 1
ATOM 8960 C C . HIS D 1 137 ? 126.814 105.567 72.025 1.00 18.43 137 HIS D C 1
ATOM 8961 O O . HIS D 1 137 ? 127.416 104.557 72.398 1.00 38.41 137 HIS D O 1
ATOM 8968 N N . GLU D 1 138 ? 126.278 106.448 72.864 1.00 20.89 138 GLU D N 1
ATOM 8969 C CA . GLU D 1 138 ? 126.339 106.291 74.309 1.00 23.87 138 GLU D CA 1
ATOM 8970 C C . GLU D 1 138 ? 124.956 105.958 74.852 1.00 20.74 138 GLU D C 1
ATOM 8971 O O . GLU D 1 138 ? 123.958 106.567 74.456 1.00 26.78 138 GLU D O 1
ATOM 8977 N N . VAL D 1 139 ? 124.903 104.980 75.757 1.00 14.73 139 VAL D N 1
ATOM 8978 C CA . VAL D 1 139 ? 123.649 104.493 76.311 1.00 15.29 139 VAL D CA 1
ATOM 8979 C C . VAL D 1 139 ? 123.724 104.531 77.831 1.00 19.10 139 VAL D C 1
ATOM 8980 O O . VAL D 1 139 ? 124.802 104.548 78.427 1.00 32.68 139 VAL D O 1
ATOM 8984 N N . GLN D 1 140 ? 122.548 104.550 78.455 1.00 15.83 140 GLN D N 1
ATOM 8985 C CA . GLN D 1 140 ? 122.417 104.532 79.907 1.00 7.63 140 GLN D CA 1
ATOM 8986 C C . GLN D 1 140 ? 121.530 103.358 80.291 1.00 17.74 140 GLN D C 1
ATOM 8987 O O . GLN D 1 140 ? 120.398 103.252 79.811 1.00 37.19 140 GLN D O 1
ATOM 8993 N N . ILE D 1 141 ? 122.041 102.484 81.154 1.00 14.05 141 ILE D N 1
ATOM 8994 C CA . ILE D 1 141 ? 121.360 101.250 81.530 1.00 12.80 141 ILE D CA 1
ATOM 8995 C C . ILE D 1 141 ? 121.019 101.320 83.012 1.00 17.22 141 ILE D C 1
ATOM 8996 O O . ILE D 1 141 ? 121.903 101.531 83.851 1.00 30.04 141 ILE D O 1
ATOM 9001 N N . ASN D 1 142 ? 119.741 101.144 83.332 1.00 12.52 142 ASN D N 1
ATOM 9002 C CA . ASN D 1 142 ? 119.269 101.060 84.708 1.00 4.17 142 ASN D CA 1
ATOM 9003 C C . ASN D 1 142 ? 118.779 99.642 84.961 1.00 18.58 142 ASN D C 1
ATOM 9004 O O . ASN D 1 142 ? 117.890 99.155 84.255 1.00 29.69 142 ASN D O 1
ATOM 9009 N N . ALA D 1 143 ? 119.354 98.985 85.966 1.00 12.88 143 ALA D N 1
ATOM 9010 C CA . ALA D 1 143 ? 119.005 97.609 86.280 1.00 13.43 143 ALA D CA 1
ATOM 9011 C C . ALA D 1 143 ? 118.888 97.440 87.786 1.00 16.38 143 ALA D C 1
ATOM 9012 O O . ALA D 1 143 ? 119.493 98.185 88.560 1.00 26.64 143 ALA D O 1
ATOM 9014 N N . GLU D 1 144 ? 118.099 96.448 88.192 1.00 18.63 144 GLU D N 1
ATOM 9015 C CA . GLU D 1 144 ? 117.924 96.092 89.595 1.00 17.17 144 GLU D CA 1
ATOM 9016 C C . GLU D 1 144 ? 118.492 94.697 89.806 1.00 20.30 144 GLU D C 1
ATOM 9017 O O . GLU D 1 144 ? 118.007 93.730 89.212 1.00 27.39 144 GLU D O 1
ATOM 9023 N N . ILE D 1 145 ? 119.507 94.592 90.657 1.00 23.08 145 ILE D N 1
ATOM 9024 C CA . ILE D 1 145 ? 120.248 93.353 90.850 1.00 20.74 145 ILE D CA 1
ATOM 9025 C C . ILE D 1 145 ? 119.896 92.778 92.213 1.00 31.06 145 ILE D C 1
ATOM 9026 O O . ILE D 1 145 ? 120.007 93.468 93.234 1.00 30.59 145 ILE D O 1
ATOM 9031 N N . ASN D 1 146 ? 119.470 91.516 92.228 1.00 36.65 146 ASN D N 1
ATOM 9032 C CA . ASN D 1 146 ? 119.240 90.812 93.481 1.00 31.97 146 ASN D CA 1
ATOM 9033 C C . ASN D 1 146 ? 120.582 90.474 94.114 1.00 36.97 146 ASN D C 1
ATOM 9034 O O . ASN D 1 146 ? 121.173 89.431 93.819 1.00 38.72 146 ASN D O 1
ATOM 9039 N N . CYS D 1 147 ? 121.070 91.355 94.982 1.00 37.97 147 CYS D N 1
ATOM 9040 C CA . CYS D 1 147 ? 122.408 91.215 95.538 1.00 34.37 147 CYS D CA 1
ATOM 9041 C C . CYS D 1 147 ? 122.398 90.235 96.703 1.00 43.06 147 CYS D C 1
ATOM 9042 O O . CYS D 1 147 ? 121.531 90.305 97.579 1.00 47.59 147 CYS D O 1
ATOM 9045 N N . GLU D 1 148 ? 123.363 89.321 96.710 1.00 47.16 148 GLU D N 1
ATOM 9046 C CA . GLU D 1 148 ? 123.535 88.356 97.790 1.00 51.96 148 GLU D CA 1
ATOM 9047 C C . GLU D 1 148 ? 124.782 88.743 98.574 1.00 55.09 148 GLU D C 1
ATOM 9048 O O . GLU D 1 148 ? 125.900 88.658 98.054 1.00 58.85 148 GLU D O 1
ATOM 9054 N N . VAL D 1 149 ? 124.589 89.168 99.819 1.00 42.39 149 VAL D N 1
ATOM 9055 C CA . VAL D 1 149 ? 125.680 89.568 100.698 1.00 39.77 149 VAL D CA 1
ATOM 9056 C C . VAL D 1 149 ? 125.512 88.851 102.029 1.00 45.55 149 VAL D C 1
ATOM 9057 O O . VAL D 1 149 ? 124.387 88.660 102.505 1.00 49.16 149 VAL D O 1
ATOM 9061 N N . ASN D 1 150 ? 126.630 88.446 102.623 1.00 50.93 150 ASN D N 1
ATOM 9062 C CA . ASN D 1 150 ? 126.610 87.752 103.908 1.00 49.07 150 ASN D CA 1
ATOM 9063 C C . ASN D 1 150 ? 126.275 88.757 105.001 1.00 49.45 150 ASN D C 1
ATOM 9064 O O . ASN D 1 150 ? 127.149 89.467 105.502 1.00 46.64 150 ASN D O 1
ATOM 9069 N N . LEU D 1 151 ? 124.997 88.819 105.378 1.00 40.30 151 LEU D N 1
ATOM 9070 C CA . LEU D 1 151 ? 124.529 89.723 106.421 1.00 33.21 151 LEU D CA 1
ATOM 9071 C C . LEU D 1 151 ? 124.487 89.063 107.792 1.00 38.94 151 LEU D C 1
ATOM 9072 O O . LEU D 1 151 ? 123.647 89.427 108.623 1.00 44.09 151 LEU D O 1
ATOM 9077 N N . PHE D 1 152 ? 125.364 88.090 108.047 1.00 39.48 152 PHE D N 1
ATOM 9078 C CA . PHE D 1 152 ? 125.406 87.468 109.365 1.00 36.55 152 PHE D CA 1
ATOM 9079 C C . PHE D 1 152 ? 125.796 88.481 110.433 1.00 38.42 152 PHE D C 1
ATOM 9080 O O . PHE D 1 152 ? 125.239 88.479 111.536 1.00 45.78 152 PHE D O 1
ATOM 9088 N N . ASN D 1 153 ? 126.753 89.352 110.124 1.00 29.86 153 ASN D N 1
ATOM 9089 C CA . ASN D 1 153 ? 127.224 90.372 111.058 1.00 31.35 153 ASN D CA 1
ATOM 9090 C C . ASN D 1 153 ? 126.654 91.722 110.636 1.00 31.40 153 ASN D C 1
ATOM 9091 O O . ASN D 1 153 ? 127.267 92.466 109.872 1.00 46.86 153 ASN D O 1
ATOM 9096 N N . TYR D 1 154 ? 125.463 92.031 111.133 1.00 26.54 154 TYR D N 1
ATOM 9097 C CA . TYR D 1 154 ? 125.037 93.411 110.953 1.00 31.95 154 TYR D CA 1
ATOM 9098 C C . TYR D 1 154 ? 125.433 94.245 112.170 1.00 43.57 154 TYR D C 1
ATOM 9099 O O . TYR D 1 154 ? 125.264 93.798 113.310 1.00 49.89 154 TYR D O 1
ATOM 9108 N N . PRO D 1 155 ? 125.955 95.463 111.977 1.00 37.24 155 PRO D N 1
ATOM 9109 C CA . PRO D 1 155 ? 126.215 96.153 110.700 1.00 35.36 155 PRO D CA 1
ATOM 9110 C C . PRO D 1 155 ? 127.547 95.826 110.013 1.00 35.86 155 PRO D C 1
ATOM 9111 O O . PRO D 1 155 ? 127.783 96.307 108.910 1.00 40.98 155 PRO D O 1
ATOM 9115 N N . PHE D 1 156 ? 128.436 95.032 110.611 1.00 34.13 156 PHE D N 1
ATOM 9116 C CA . PHE D 1 156 ? 129.774 94.813 110.056 1.00 36.63 156 PHE D CA 1
ATOM 9117 C C . PHE D 1 156 ? 129.676 93.787 108.930 1.00 41.96 156 PHE D C 1
ATOM 9118 O O . PHE D 1 156 ? 129.968 92.600 109.090 1.00 46.22 156 PHE D O 1
ATOM 9126 N N . ALA D 1 157 ? 129.265 94.265 107.758 1.00 37.30 157 ALA D N 1
ATOM 9127 C CA . ALA D 1 157 ? 128.997 93.392 106.626 1.00 27.49 157 ALA D CA 1
ATOM 9128 C C . ALA D 1 157 ? 129.548 94.007 105.347 1.00 36.64 157 ALA D C 1
ATOM 9129 O O . ALA D 1 157 ? 129.711 95.225 105.242 1.00 45.53 157 ALA D O 1
ATOM 9131 N N . GLY D 1 158 ? 129.835 93.143 104.374 1.00 44.51 158 GLY D N 1
ATOM 9132 C CA . GLY D 1 158 ? 130.328 93.569 103.080 1.00 40.96 158 GLY D CA 1
ATOM 9133 C C . GLY D 1 158 ? 130.662 92.397 102.180 1.00 44.94 158 GLY D C 1
ATOM 9134 O O . GLY D 1 158 ? 131.289 91.430 102.625 1.00 56.49 158 GLY D O 1
ATOM 9135 N N . ASP D 1 159 ? 130.252 92.464 100.916 1.00 38.63 159 ASP D N 1
ATOM 9136 C CA . ASP D 1 159 ? 130.506 91.375 99.985 1.00 46.37 159 ASP D CA 1
ATOM 9137 C C . ASP D 1 159 ? 130.508 91.918 98.564 1.00 43.03 159 ASP D C 1
ATOM 9138 O O . ASP D 1 159 ? 129.963 92.988 98.283 1.00 47.00 159 ASP D O 1
ATOM 9143 N N . GLU D 1 160 ? 131.137 91.161 97.669 1.00 44.34 160 GLU D N 1
ATOM 9144 C CA . GLU D 1 160 ? 131.226 91.545 96.268 1.00 42.53 160 GLU D CA 1
ATOM 9145 C C . GLU D 1 160 ? 129.944 91.163 95.540 1.00 45.97 160 GLU D C 1
ATOM 9146 O O . GLU D 1 160 ? 129.458 90.035 95.667 1.00 49.40 160 GLU D O 1
ATOM 9152 N N . CYS D 1 161 ? 129.399 92.106 94.777 1.00 44.38 161 CYS D N 1
ATOM 9153 C CA . CYS D 1 161 ? 128.140 91.904 94.068 1.00 36.77 161 CYS D CA 1
ATOM 9154 C C . CYS D 1 161 ? 128.384 91.882 92.566 1.00 40.53 161 CYS D C 1
ATOM 9155 O O . CYS D 1 161 ? 128.743 92.921 91.989 1.00 47.78 161 CYS D O 1
ATOM 9158 N N . PRO D 1 162 ? 128.207 90.748 91.892 1.00 37.54 162 PRO D N 1
ATOM 9159 C CA . PRO D 1 162 ? 128.445 90.706 90.445 1.00 38.54 162 PRO D CA 1
ATOM 9160 C C . PRO D 1 162 ? 127.309 91.342 89.659 1.00 40.37 162 PRO D C 1
ATOM 9161 O O . PRO D 1 162 ? 126.128 91.128 89.944 1.00 42.27 162 PRO D O 1
ATOM 9165 N N . VAL D 1 163 ? 127.682 92.133 88.657 1.00 39.76 163 VAL D N 1
ATOM 9166 C CA . VAL D 1 163 ? 126.740 92.755 87.731 1.00 32.75 163 VAL D CA 1
ATOM 9167 C C . VAL D 1 163 ? 127.172 92.363 86.326 1.00 33.03 163 VAL D C 1
ATOM 9168 O O . VAL D 1 163 ? 128.249 92.764 85.867 1.00 33.87 163 VAL D O 1
ATOM 9172 N N . ALA D 1 164 ? 126.337 91.588 85.640 1.00 32.38 164 ALA D N 1
ATOM 9173 C CA . ALA D 1 164 ? 126.673 91.076 84.320 1.00 34.03 164 ALA D CA 1
ATOM 9174 C C . ALA D 1 164 ? 126.203 92.032 83.233 1.00 36.92 164 ALA D C 1
ATOM 9175 O O . ALA D 1 164 ? 125.141 92.649 83.346 1.00 46.55 164 ALA D O 1
ATOM 9177 N N . ILE D 1 165 ? 127.008 92.152 82.181 1.00 31.94 165 ILE D N 1
ATOM 9178 C CA . ILE D 1 165 ? 126.679 92.949 81.006 1.00 30.80 165 ILE D CA 1
ATOM 9179 C C . ILE D 1 165 ? 126.720 92.028 79.796 1.00 34.79 165 ILE D C 1
ATOM 9180 O O . ILE D 1 165 ? 127.734 91.364 79.553 1.00 38.38 165 ILE D O 1
ATOM 9185 N N . GLU D 1 166 ? 125.625 91.988 79.040 1.00 40.14 166 GLU D N 1
ATOM 9186 C CA . GLU D 1 166 ? 125.508 91.034 77.948 1.00 36.42 166 GLU D CA 1
ATOM 9187 C C . GLU D 1 166 ? 124.670 91.635 76.828 1.00 37.34 166 GLU D C 1
ATOM 9188 O O . GLU D 1 166 ? 123.857 92.536 77.046 1.00 41.66 166 GLU D O 1
ATOM 9194 N N . THR D 1 167 ? 124.883 91.115 75.621 1.00 35.70 167 THR D N 1
ATOM 9195 C CA . THR D 1 167 ? 124.100 91.464 74.448 1.00 39.65 167 THR D CA 1
ATOM 9196 C C . THR D 1 167 ? 123.528 90.182 73.857 1.00 45.53 167 THR D C 1
ATOM 9197 O O . THR D 1 167 ? 124.101 89.100 74.009 1.00 47.36 167 THR D O 1
ATOM 9201 N N . PHE D 1 168 ? 122.382 90.314 73.189 1.00 40.34 168 PHE D N 1
ATOM 9202 C CA . PHE D 1 168 ? 121.657 89.152 72.690 1.00 35.79 168 PHE D CA 1
ATOM 9203 C C . PHE D 1 168 ? 122.532 88.313 71.766 1.00 38.63 168 PHE D C 1
ATOM 9204 O O . PHE D 1 168 ? 123.195 88.838 70.867 1.00 39.62 168 PHE D O 1
ATOM 9212 N N . SER D 1 169 ? 122.527 87.001 71.995 1.00 51.20 169 SER D N 1
ATOM 9213 C CA . SER D 1 169 ? 123.358 86.073 71.232 1.00 55.15 169 SER D CA 1
ATOM 9214 C C . SER D 1 169 ? 122.664 84.719 71.236 1.00 56.72 169 SER D C 1
ATOM 9215 O O . SER D 1 169 ? 122.654 84.032 72.263 1.00 57.03 169 SER D O 1
ATOM 9218 N N . SER D 1 170 ? 122.090 84.336 70.099 1.00 49.59 170 SER D N 1
ATOM 9219 C CA . SER D 1 170 ? 121.312 83.110 69.984 1.00 49.87 170 SER D CA 1
ATOM 9220 C C . SER D 1 170 ? 121.871 82.237 68.870 1.00 54.48 170 SER D C 1
ATOM 9221 O O . SER D 1 170 ? 122.039 82.700 67.737 1.00 59.10 170 SER D O 1
ATOM 9224 N N . GLY D 1 171 ? 122.145 80.976 69.198 1.00 57.11 171 GLY D N 1
ATOM 9225 C CA . GLY D 1 171 ? 122.541 80.006 68.188 1.00 54.68 171 GLY D CA 1
ATOM 9226 C C . GLY D 1 171 ? 123.830 80.384 67.486 1.00 55.41 171 GLY D C 1
ATOM 9227 O O . GLY D 1 171 ? 124.832 80.737 68.118 1.00 56.03 171 GLY D O 1
ATOM 9228 N N . GLU D 1 172 ? 123.806 80.296 66.154 1.00 53.69 172 GLU D N 1
ATOM 9229 C CA . GLU D 1 172 ? 124.994 80.591 65.361 1.00 60.31 172 GLU D CA 1
ATOM 9230 C C . GLU D 1 172 ? 125.428 82.041 65.525 1.00 64.26 172 GLU D C 1
ATOM 9231 O O . GLU D 1 172 ? 126.623 82.330 65.663 1.00 66.77 172 GLU D O 1
ATOM 9237 N N . CYS D 1 173 ? 124.473 82.965 65.519 1.00 58.95 173 CYS D N 1
ATOM 9238 C CA . CYS D 1 173 ? 124.782 84.388 65.555 1.00 56.42 173 CYS D CA 1
ATOM 9239 C C . CYS D 1 173 ? 125.161 84.797 66.973 1.00 59.29 173 CYS D C 1
ATOM 9240 O O . CYS D 1 173 ? 124.359 84.655 67.903 1.00 56.90 173 CYS D O 1
ATOM 9243 N N . VAL D 1 174 ? 126.380 85.304 67.139 1.00 53.20 174 VAL D N 1
ATOM 9244 C CA . VAL D 1 174 ? 126.891 85.735 68.435 1.00 50.88 174 VAL D CA 1
ATOM 9245 C C . VAL D 1 174 ? 127.527 87.108 68.270 1.00 53.68 174 VAL D C 1
ATOM 9246 O O . VAL D 1 174 ? 128.293 87.334 67.326 1.00 54.86 174 VAL D O 1
ATOM 9250 N N . THR D 1 175 ? 127.201 88.025 69.178 1.00 46.90 175 THR D N 1
ATOM 9251 C CA . THR D 1 175 ? 127.754 89.378 69.188 1.00 44.68 175 THR D CA 1
ATOM 9252 C C . THR D 1 175 ? 128.568 89.532 70.470 1.00 43.71 175 THR D C 1
ATOM 9253 O O . THR D 1 175 ? 128.037 89.923 71.512 1.00 41.23 175 THR D O 1
ATOM 9257 N N . THR D 1 176 ? 129.858 89.216 70.389 1.00 40.37 176 THR D N 1
ATOM 9258 C CA . THR D 1 176 ? 130.732 89.338 71.546 1.00 39.28 176 THR D CA 1
ATOM 9259 C C . THR D 1 176 ? 130.922 90.801 71.923 1.00 33.10 176 THR D C 1
ATOM 9260 O O . THR D 1 176 ? 131.037 91.674 71.058 1.00 31.44 176 THR D O 1
ATOM 9264 N N . LEU D 1 177 ? 130.954 91.066 73.225 1.00 28.28 177 LEU D N 1
ATOM 9265 C CA . LEU D 1 177 ? 131.105 92.413 73.757 1.00 23.65 177 LEU D CA 1
ATOM 9266 C C . LEU D 1 177 ? 132.482 92.558 74.387 1.00 31.06 177 LEU D C 1
ATOM 9267 O O . LEU D 1 177 ? 132.890 91.719 75.197 1.00 42.79 177 LEU D O 1
ATOM 9272 N N . ILE D 1 178 ? 133.193 93.618 74.014 1.00 23.99 178 ILE D N 1
ATOM 9273 C CA . ILE D 1 178 ? 134.547 93.876 74.492 1.00 26.05 178 ILE D CA 1
ATOM 9274 C C . ILE D 1 178 ? 134.500 95.072 75.432 1.00 27.64 178 ILE D C 1
ATOM 9275 O O . ILE D 1 178 ? 134.087 96.169 75.035 1.00 34.02 178 ILE D O 1
ATOM 9280 N N . LEU D 1 179 ? 134.925 94.862 76.674 1.00 21.68 179 LEU D N 1
ATOM 9281 C CA . LEU D 1 179 ? 134.989 95.916 77.675 1.00 23.40 179 LEU D CA 1
ATOM 9282 C C . LEU D 1 179 ? 136.441 96.303 77.920 1.00 33.85 179 LEU D C 1
ATOM 9283 O O . LEU D 1 179 ? 137.331 95.447 77.921 1.00 38.10 179 LEU D O 1
ATOM 9288 N N . ASP D 1 180 ? 136.678 97.598 78.128 1.00 42.15 180 ASP D N 1
ATOM 9289 C CA . ASP D 1 180 ? 138.028 98.124 78.289 1.00 42.08 180 ASP D CA 1
ATOM 9290 C C . ASP D 1 180 ? 138.281 98.671 79.688 1.00 44.75 180 ASP D C 1
ATOM 9291 O O . ASP D 1 180 ? 139.218 98.234 80.361 1.00 43.47 180 ASP D O 1
ATOM 9296 N N . GLN D 1 181 ? 137.470 99.620 80.149 1.00 44.42 181 GLN D N 1
ATOM 9297 C CA . GLN D 1 181 ? 137.707 100.278 81.425 1.00 39.35 181 GLN D CA 1
ATOM 9298 C C . GLN D 1 181 ? 136.387 100.490 82.151 1.00 41.30 181 GLN D C 1
ATOM 9299 O O . GLN D 1 181 ? 135.333 100.629 81.527 1.00 47.34 181 GLN D O 1
ATOM 9305 N N . VAL D 1 182 ? 136.459 100.517 83.481 1.00 32.49 182 VAL D N 1
ATOM 9306 C CA . VAL D 1 182 ? 135.308 100.777 84.336 1.00 25.65 182 VAL D CA 1
ATOM 9307 C C . VAL D 1 182 ? 135.682 101.869 85.327 1.00 30.59 182 VAL D C 1
ATOM 9308 O O . VAL D 1 182 ? 136.687 101.751 86.036 1.00 36.13 182 VAL D O 1
ATOM 9312 N N . ARG D 1 183 ? 134.876 102.926 85.376 1.00 31.42 183 ARG D N 1
ATOM 9313 C CA . ARG D 1 183 ? 135.050 104.013 86.328 1.00 25.54 183 ARG D CA 1
ATOM 9314 C C . ARG D 1 183 ? 133.793 104.124 87.175 1.00 30.00 183 ARG D C 1
ATOM 9315 O O . ARG D 1 183 ? 132.686 104.231 86.637 1.00 42.40 183 ARG D O 1
ATOM 9317 N N . SER D 1 184 ? 133.963 104.102 88.492 1.00 32.39 184 SER D N 1
ATOM 9318 C CA . SER D 1 184 ? 132.848 104.091 89.426 1.00 33.78 184 SER D CA 1
ATOM 9319 C C . SER D 1 184 ? 132.760 105.417 90.167 1.00 33.80 184 SER D C 1
ATOM 9320 O O . SER D 1 184 ? 133.772 105.943 90.642 1.00 39.38 184 SER D O 1
ATOM 9323 N N . LEU D 1 185 ? 131.544 105.953 90.262 1.00 30.73 185 LEU D N 1
ATOM 9324 C CA . LEU D 1 185 ? 131.282 107.145 91.067 1.00 36.43 185 LEU D CA 1
ATOM 9325 C C . LEU D 1 185 ? 130.978 106.712 92.502 1.00 45.32 185 LEU D C 1
ATOM 9326 O O . LEU D 1 185 ? 129.842 106.746 92.978 1.00 44.09 185 LEU D O 1
ATOM 9331 N N . ASP D 1 186 ? 132.038 106.288 93.187 1.00 51.57 186 ASP D N 1
ATOM 9332 C CA . ASP D 1 186 ? 131.895 105.737 94.527 1.00 47.75 186 ASP D CA 1
ATOM 9333 C C . ASP D 1 186 ? 131.357 106.784 95.494 1.00 45.02 186 ASP D C 1
ATOM 9334 O O . ASP D 1 186 ? 131.692 107.969 95.409 1.00 48.21 186 ASP D O 1
ATOM 9339 N N . GLY D 1 187 ? 130.510 106.335 96.415 1.00 39.02 187 GLY D N 1
ATOM 9340 C CA . GLY D 1 187 ? 129.884 107.210 97.385 1.00 44.68 187 GLY D CA 1
ATOM 9341 C C . GLY D 1 187 ? 128.717 106.531 98.068 1.00 47.67 187 GLY D C 1
ATOM 9342 O O . GLY D 1 187 ? 128.027 105.712 97.454 1.00 43.18 187 GLY D O 1
ATOM 9343 N N . SER D 1 188 ? 128.490 106.854 99.338 1.00 50.46 188 SER D N 1
ATOM 9344 C CA . SER D 1 188 ? 127.420 106.214 100.088 1.00 45.85 188 SER D CA 1
ATOM 9345 C C . SER D 1 188 ? 126.059 106.595 99.518 1.00 43.18 188 SER D C 1
ATOM 9346 O O . SER D 1 188 ? 125.800 107.759 99.203 1.00 47.84 188 SER D O 1
ATOM 9349 N N . THR D 1 189 ? 125.189 105.597 99.385 1.00 33.79 189 THR D N 1
ATOM 9350 C CA . THR D 1 189 ? 123.821 105.788 98.927 1.00 39.81 189 THR D CA 1
ATOM 9351 C C . THR D 1 189 ? 122.819 105.749 100.073 1.00 43.00 189 THR D C 1
ATOM 9352 O O . THR D 1 189 ? 121.607 105.714 99.830 1.00 50.24 189 THR D O 1
ATOM 9356 N N . GLY D 1 190 ? 123.297 105.798 101.312 1.00 40.11 190 GLY D N 1
ATOM 9357 C CA . GLY D 1 190 ? 122.462 105.614 102.479 1.00 41.07 190 GLY D CA 1
ATOM 9358 C C . GLY D 1 190 ? 123.202 104.829 103.539 1.00 43.74 190 GLY D C 1
ATOM 9359 O O . GLY D 1 190 ? 124.282 105.238 103.976 1.00 48.70 190 GLY D O 1
ATOM 9360 N N . ASP D 1 191 ? 122.635 103.700 103.967 1.00 41.44 191 ASP D N 1
ATOM 9361 C CA . ASP D 1 191 ? 123.349 102.840 104.904 1.00 40.23 191 ASP D CA 1
ATOM 9362 C C . ASP D 1 191 ? 124.508 102.119 104.229 1.00 40.26 191 ASP D C 1
ATOM 9363 O O . ASP D 1 191 ? 125.513 101.817 104.882 1.00 38.40 191 ASP D O 1
ATOM 9368 N N . TRP D 1 192 ? 124.390 101.840 102.934 1.00 33.72 192 TRP D N 1
ATOM 9369 C CA . TRP D 1 192 ? 125.420 101.129 102.191 1.00 25.83 192 TRP D CA 1
ATOM 9370 C C . TRP D 1 192 ? 126.349 102.111 101.492 1.00 27.99 192 TRP D C 1
ATOM 9371 O O . TRP D 1 192 ? 125.913 103.157 101.003 1.00 41.84 192 TRP D O 1
ATOM 9382 N N . GLN D 1 193 ? 127.632 101.766 101.447 1.00 26.90 193 GLN D N 1
ATOM 9383 C CA . GLN D 1 193 ? 128.641 102.567 100.769 1.00 28.88 193 GLN D CA 1
ATOM 9384 C C . GLN D 1 193 ? 129.314 101.722 99.698 1.00 32.65 193 GLN D C 1
ATOM 9385 O O . GLN D 1 193 ? 129.761 100.604 99.974 1.00 33.52 193 GLN D O 1
ATOM 9391 N N . THR D 1 194 ? 129.380 102.254 98.480 1.00 31.88 194 THR D N 1
ATOM 9392 C CA . THR D 1 194 ? 130.040 101.575 97.374 1.00 26.63 194 THR D CA 1
ATOM 9393 C C . THR D 1 194 ? 131.530 101.887 97.406 1.00 30.77 194 THR D C 1
ATOM 9394 O O . THR D 1 194 ? 131.925 103.054 97.489 1.00 38.06 194 THR D O 1
ATOM 9398 N N . THR D 1 195 ? 132.353 100.842 97.342 1.00 36.01 195 THR D N 1
ATOM 9399 C CA . THR D 1 195 ? 133.797 100.984 97.479 1.00 39.95 195 THR D CA 1
ATOM 9400 C C . THR D 1 195 ? 134.544 100.907 96.154 1.00 38.84 195 THR D C 1
ATOM 9401 O O . THR D 1 195 ? 135.497 101.664 95.947 1.00 43.71 195 THR D O 1
ATOM 9405 N N . TYR D 1 196 ? 134.141 100.019 95.249 1.00 34.02 196 TYR D N 1
ATOM 9406 C CA . TYR D 1 196 ? 134.856 99.857 93.990 1.00 35.36 196 TYR D CA 1
ATOM 9407 C C . TYR D 1 196 ? 133.929 99.221 92.963 1.00 37.74 196 TYR D C 1
ATOM 9408 O O . TYR D 1 196 ? 132.813 98.799 93.275 1.00 42.15 196 TYR D O 1
ATOM 9417 N N . ALA D 1 197 ? 134.417 99.162 91.723 1.00 31.61 197 ALA D N 1
ATOM 9418 C CA . ALA D 1 197 ? 133.723 98.466 90.641 1.00 28.96 197 ALA D CA 1
ATOM 9419 C C . ALA D 1 197 ? 134.793 97.992 89.661 1.00 29.64 197 ALA D C 1
ATOM 9420 O O . ALA D 1 197 ? 135.275 98.777 88.840 1.00 36.33 197 ALA D O 1
ATOM 9422 N N . ARG D 1 198 ? 135.155 96.717 89.755 1.00 38.39 198 ARG D N 1
ATOM 9423 C CA . ARG D 1 198 ? 136.235 96.146 88.966 1.00 45.50 198 ARG D CA 1
ATOM 9424 C C . ARG D 1 198 ? 135.681 95.252 87.866 1.00 46.80 198 ARG D C 1
ATOM 9425 O O . ARG D 1 198 ? 134.594 94.681 87.991 1.00 52.76 198 ARG D O 1
ATOM 9433 N N . LEU D 1 199 ? 136.445 95.139 86.784 1.00 43.17 199 LEU D N 1
ATOM 9434 C CA . LEU D 1 199 ? 136.063 94.350 85.621 1.00 38.72 199 LEU D CA 1
ATOM 9435 C C . LEU D 1 199 ? 136.688 92.965 85.735 1.00 46.51 199 LEU D C 1
ATOM 9436 O O . LEU D 1 199 ? 137.914 92.839 85.829 1.00 50.68 199 LEU D O 1
ATOM 9441 N N . LYS D 1 200 ? 135.849 91.933 85.726 1.00 49.22 200 LYS D N 1
ATOM 9442 C CA . LYS D 1 200 ? 136.293 90.549 85.786 1.00 51.26 200 LYS D CA 1
ATOM 9443 C C . LYS D 1 200 ? 135.663 89.775 84.633 1.00 56.07 200 LYS D C 1
ATOM 9444 O O . LYS D 1 200 ? 134.981 90.341 83.774 1.00 60.04 200 LYS D O 1
ATOM 9447 N N . LYS D 1 201 ? 135.896 88.464 84.616 1.00 64.84 201 LYS D N 1
ATOM 9448 C CA . LYS D 1 201 ? 135.379 87.590 83.573 1.00 65.52 201 LYS D CA 1
ATOM 9449 C C . LYS D 1 201 ? 134.738 86.363 84.202 1.00 69.33 201 LYS D C 1
ATOM 9450 O O . LYS D 1 201 ? 135.199 85.870 85.235 1.00 64.92 201 LYS D O 1
ATOM 9452 N N . GLN D 1 202 ? 133.673 85.875 83.572 1.00 79.51 202 GLN D N 1
ATOM 9453 C CA . GLN D 1 202 ? 132.963 84.697 84.042 1.00 75.21 202 GLN D CA 1
ATOM 9454 C C . GLN D 1 202 ? 133.545 83.450 83.377 1.00 76.00 202 GLN D C 1
ATOM 9455 O O . GLN D 1 202 ? 134.610 83.488 82.755 1.00 74.12 202 GLN D O 1
ATOM 9457 N N . ARG D 1 203 ? 132.846 82.321 83.509 1.00 83.01 203 ARG D N 1
ATOM 9458 C CA . ARG D 1 203 ? 133.355 81.060 82.978 1.00 83.85 203 ARG D CA 1
ATOM 9459 C C . ARG D 1 203 ? 133.366 81.064 81.453 1.00 84.53 203 ARG D C 1
ATOM 9460 O O . ARG D 1 203 ? 134.420 80.909 80.827 1.00 85.69 203 ARG D O 1
ATOM 9462 N N . GLU D 1 204 ? 132.201 81.241 80.837 1.00 83.88 204 GLU D N 1
ATOM 9463 C CA . GLU D 1 204 ? 132.080 81.177 79.380 1.00 82.83 204 GLU D CA 1
ATOM 9464 C C . GLU D 1 204 ? 132.386 82.520 78.723 1.00 85.15 204 GLU D C 1
ATOM 9465 O O . GLU D 1 204 ? 131.617 83.017 77.901 1.00 84.79 204 GLU D O 1
ATOM 9467 N N . ASP D 1 205 ? 133.533 83.103 79.080 1.00 80.33 205 ASP D N 1
ATOM 9468 C CA . ASP D 1 205 ? 134.004 84.363 78.499 1.00 80.08 205 ASP D CA 1
ATOM 9469 C C . ASP D 1 205 ? 132.939 85.455 78.588 1.00 80.84 205 ASP D C 1
ATOM 9470 O O . ASP D 1 205 ? 132.725 86.223 77.648 1.00 78.20 205 ASP D O 1
ATOM 9472 N N . ARG D 1 206 ? 132.265 85.525 79.731 1.00 70.60 206 ARG D N 1
ATOM 9473 C CA . ARG D 1 206 ? 131.203 86.496 79.955 1.00 66.30 206 ARG D CA 1
ATOM 9474 C C . ARG D 1 206 ? 131.728 87.640 80.811 1.00 68.89 206 ARG D C 1
ATOM 9475 O O . ARG D 1 206 ? 132.261 87.412 81.902 1.00 67.37 206 ARG D O 1
ATOM 9477 N N . ASN D 1 207 ? 131.580 88.864 80.312 1.00 58.60 207 ASN D N 1
ATOM 9478 C CA . ASN D 1 207 ? 132.034 90.041 81.037 1.00 53.40 207 ASN D CA 1
ATOM 9479 C C . ASN D 1 207 ? 131.014 90.427 82.099 1.00 52.07 207 ASN D C 1
ATOM 9480 O O . ASN D 1 207 ? 129.818 90.542 81.812 1.00 56.61 207 ASN D O 1
ATOM 9485 N N . PHE D 1 208 ? 131.487 90.625 83.327 1.00 40.86 208 PHE D N 1
ATOM 9486 C CA . PHE D 1 208 ? 130.642 91.087 84.416 1.00 36.16 208 PHE D CA 1
ATOM 9487 C C . PHE D 1 208 ? 131.427 92.070 85.270 1.00 35.87 208 PHE D C 1
ATOM 9488 O O . PHE D 1 208 ? 132.658 92.014 85.337 1.00 40.89 208 PHE D O 1
ATOM 9496 N N . ILE D 1 209 ? 130.703 92.976 85.918 1.00 30.90 209 ILE D N 1
ATOM 9497 C CA . ILE D 1 209 ? 131.296 94.024 86.739 1.00 33.40 209 ILE D CA 1
ATOM 9498 C C . ILE D 1 209 ? 131.173 93.613 88.198 1.00 31.97 209 ILE D C 1
ATOM 9499 O O . ILE D 1 209 ? 130.065 93.389 88.698 1.00 34.78 209 ILE D O 1
ATOM 9504 N N . ALA D 1 210 ? 132.310 93.514 88.883 1.00 34.29 210 ALA D N 1
ATOM 9505 C CA . ALA D 1 210 ? 132.341 93.152 90.295 1.00 31.99 210 ALA D CA 1
ATOM 9506 C C . ALA D 1 210 ? 132.232 94.428 91.121 1.00 34.63 210 ALA D C 1
ATOM 9507 O O . ALA D 1 210 ? 133.125 95.279 91.083 1.00 39.34 210 ALA D O 1
ATOM 9509 N N . VAL D 1 211 ? 131.139 94.559 91.867 1.00 34.02 211 VAL D N 1
ATOM 9510 C CA . VAL D 1 211 ? 130.844 95.755 92.646 1.00 35.78 211 VAL D CA 1
ATOM 9511 C C . VAL D 1 211 ? 131.031 95.429 94.120 1.00 34.07 211 VAL D C 1
ATOM 9512 O O . VAL D 1 211 ? 130.437 94.473 94.632 1.00 42.79 211 VAL D O 1
ATOM 9516 N N . GLY D 1 212 ? 131.854 96.223 94.800 1.00 25.91 212 GLY D N 1
ATOM 9517 C CA . GLY D 1 212 ? 132.076 96.037 96.219 1.00 27.74 212 GLY D CA 1
ATOM 9518 C C . GLY D 1 212 ? 131.165 96.899 97.065 1.00 26.39 212 GLY D C 1
ATOM 9519 O O . GLY D 1 212 ? 131.163 98.126 96.934 1.00 35.17 212 GLY D O 1
ATOM 9520 N N . LEU D 1 213 ? 130.388 96.269 97.940 1.00 25.19 213 LEU D N 1
ATOM 9521 C CA . LEU D 1 213 ? 129.429 96.963 98.788 1.00 26.56 213 LEU D CA 1
ATOM 9522 C C . LEU D 1 213 ? 129.825 96.806 100.248 1.00 36.78 213 LEU D C 1
ATOM 9523 O O . LEU D 1 213 ? 130.163 95.707 100.695 1.00 42.17 213 LEU D O 1
ATOM 9528 N N . LYS D 1 214 ? 129.781 97.913 100.985 1.00 34.92 214 LYS D N 1
ATOM 9529 C CA . LYS D 1 214 ? 130.106 97.921 102.403 1.00 31.61 214 LYS D CA 1
ATOM 9530 C C . LYS D 1 214 ? 129.051 98.727 103.146 1.00 29.86 214 LYS D C 1
ATOM 9531 O O . LYS D 1 214 ? 128.469 99.667 102.600 1.00 37.59 214 LYS D O 1
ATOM 9537 N N . ILE D 1 215 ? 128.809 98.349 104.397 1.00 28.03 215 ILE D N 1
ATOM 9538 C CA . ILE D 1 215 ? 127.835 99.016 105.252 1.00 33.60 215 ILE D CA 1
ATOM 9539 C C . ILE D 1 215 ? 128.584 99.945 106.195 1.00 33.27 215 ILE D C 1
ATOM 9540 O O . ILE D 1 215 ? 129.484 99.509 106.923 1.00 41.27 215 ILE D O 1
ATOM 9545 N N . ASN D 1 216 ? 128.219 101.224 106.184 1.00 37.16 216 ASN D N 1
ATOM 9546 C CA . ASN D 1 216 ? 128.750 102.169 107.160 1.00 42.44 216 ASN D CA 1
ATOM 9547 C C . ASN D 1 216 ? 128.132 101.867 108.518 1.00 48.49 216 ASN D C 1
ATOM 9548 O O . ASN D 1 216 ? 126.938 102.101 108.729 1.00 57.27 216 ASN D O 1
ATOM 9553 N N . TYR D 1 217 ? 128.938 101.351 109.443 1.00 43.10 217 TYR D N 1
ATOM 9554 C CA . TYR D 1 217 ? 128.429 100.931 110.741 1.00 33.71 217 TYR D CA 1
ATOM 9555 C C . TYR D 1 217 ? 128.295 102.080 111.731 1.00 32.71 217 TYR D C 1
ATOM 9556 O O . TYR D 1 217 ? 127.926 101.838 112.883 1.00 39.80 217 TYR D O 1
ATOM 9565 N N . SER D 1 218 ? 128.594 103.314 111.317 1.00 41.79 218 SER D N 1
ATOM 9566 C CA . SER D 1 218 ? 128.448 104.451 112.220 1.00 43.72 218 SER D CA 1
ATOM 9567 C C . SER D 1 218 ? 126.995 104.649 112.632 1.00 43.36 218 SER D C 1
ATOM 9568 O O . SER D 1 218 ? 126.708 104.951 113.795 1.00 49.77 218 SER D O 1
ATOM 9571 N N . SER D 1 219 ? 126.065 104.487 111.693 1.00 36.01 219 SER D N 1
ATOM 9572 C CA . SER D 1 219 ? 124.651 104.702 111.977 1.00 33.41 219 SER D CA 1
ATOM 9573 C C 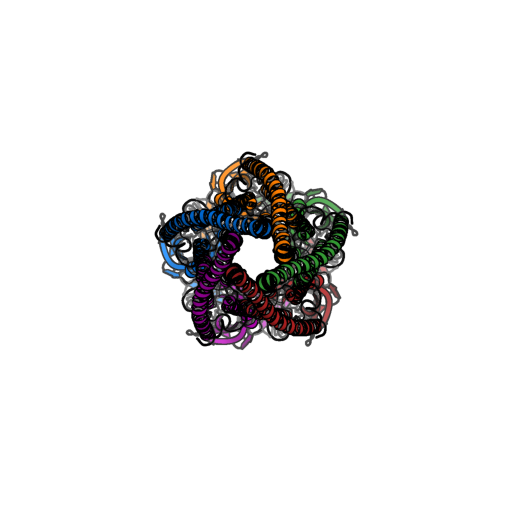. SER D 1 219 ? 124.027 103.538 112.749 1.00 40.78 219 SER D C 1
ATOM 9574 O O . SER D 1 219 ? 123.447 103.770 113.816 1.00 42.54 219 SER D O 1
ATOM 9577 N N . PRO D 1 220 ? 124.104 102.288 112.267 1.00 36.54 220 PRO D N 1
ATOM 9578 C CA . PRO D 1 220 ? 123.439 101.197 113.003 1.00 35.80 220 PRO D CA 1
ATOM 9579 C C . PRO D 1 220 ? 123.978 100.985 114.406 1.00 39.48 220 PRO D C 1
ATOM 9580 O O . PRO D 1 220 ? 123.219 100.579 115.294 1.00 41.55 220 PRO D O 1
ATOM 9584 N N . LEU D 1 221 ? 125.271 101.232 114.631 1.00 39.28 221 LEU D N 1
ATOM 9585 C CA . LEU D 1 221 ? 125.835 101.058 115.966 1.00 36.74 221 LEU D CA 1
ATOM 9586 C C . LEU D 1 221 ? 125.209 102.025 116.961 1.00 39.53 221 LEU D C 1
ATOM 9587 O O . LEU D 1 221 ? 124.894 101.645 118.095 1.00 48.97 221 LEU D O 1
ATOM 9592 N N . MET D 1 222 ? 125.019 103.280 116.555 1.00 34.74 222 MET D N 1
ATOM 9593 C CA . MET D 1 222 ? 124.514 104.295 117.472 1.00 36.63 222 MET D CA 1
ATOM 9594 C C . MET D 1 222 ? 123.014 104.159 117.711 1.00 42.11 222 MET D C 1
ATOM 9595 O O . MET D 1 222 ? 122.541 104.388 118.829 1.00 47.56 222 MET D O 1
ATOM 9600 N N . THR D 1 223 ? 122.249 103.791 116.681 1.00 36.16 223 THR D N 1
ATOM 9601 C CA . THR D 1 223 ? 120.796 103.794 116.813 1.00 38.30 223 THR D CA 1
ATOM 9602 C C . THR D 1 223 ? 120.255 102.498 117.407 1.00 42.77 223 THR D C 1
ATOM 9603 O O . THR D 1 223 ? 119.197 102.515 118.046 1.00 46.49 223 THR D O 1
ATOM 9607 N N . LEU D 1 224 ? 120.948 101.376 117.217 1.00 35.59 224 LEU D N 1
ATOM 9608 C CA . LEU D 1 224 ? 120.453 100.081 117.668 1.00 32.21 224 LEU D CA 1
ATOM 9609 C C . LEU D 1 224 ? 121.357 99.424 118.697 1.00 36.52 224 LEU D C 1
ATOM 9610 O O . LEU D 1 224 ? 120.876 98.996 119.752 1.00 42.47 224 LEU D O 1
ATOM 9615 N N . LEU D 1 225 ? 122.657 99.324 118.418 1.00 35.45 225 LEU D N 1
ATOM 9616 C CA . LEU D 1 225 ? 123.542 98.549 119.282 1.00 32.55 225 LEU D CA 1
ATOM 9617 C C . LEU D 1 225 ? 123.795 99.257 120.608 1.00 36.35 225 LEU D C 1
ATOM 9618 O O . LEU D 1 225 ? 123.740 98.632 121.673 1.00 41.09 225 LEU D O 1
ATOM 9623 N N . LEU D 1 226 ? 124.086 100.557 120.565 1.00 36.25 226 LEU D N 1
ATOM 9624 C CA . LEU D 1 226 ? 124.374 101.283 121.801 1.00 33.53 226 LEU D CA 1
ATOM 9625 C C . LEU D 1 226 ? 123.186 101.336 122.754 1.00 41.49 226 LEU D C 1
ATOM 9626 O O . LEU D 1 226 ? 123.375 101.052 123.950 1.00 41.53 226 LEU D O 1
ATOM 9631 N N . PRO D 1 227 ? 121.967 101.694 122.328 1.00 45.53 227 PRO D N 1
ATOM 9632 C CA . PRO D 1 227 ? 120.841 101.650 123.276 1.00 40.71 227 PRO D CA 1
ATOM 9633 C C . PRO D 1 227 ? 120.596 100.268 123.847 1.00 37.86 227 PRO D C 1
ATOM 9634 O O . PRO D 1 227 ? 120.209 100.149 125.015 1.00 48.44 227 PRO D O 1
ATOM 9638 N N . THR D 1 228 ? 120.812 99.216 123.056 1.00 28.42 228 THR D N 1
ATOM 9639 C CA . THR D 1 228 ? 120.640 97.857 123.558 1.00 32.27 228 THR D CA 1
ATOM 9640 C C . THR D 1 228 ? 121.641 97.548 124.665 1.00 40.96 228 THR D C 1
ATOM 9641 O O . THR D 1 228 ? 121.279 96.992 125.707 1.00 48.32 228 THR D O 1
ATOM 9645 N N . VAL D 1 229 ? 122.908 97.912 124.458 1.00 44.95 229 VAL D N 1
ATOM 9646 C CA . VAL D 1 229 ? 123.930 97.660 125.472 1.00 41.42 229 VAL D CA 1
ATOM 9647 C C . VAL D 1 229 ? 123.644 98.469 126.730 1.00 43.69 229 VAL D C 1
ATOM 9648 O O . VAL D 1 229 ? 123.787 97.971 127.853 1.00 44.53 229 VAL D O 1
ATOM 9652 N N . LEU D 1 230 ? 123.232 99.728 126.563 1.00 38.25 230 LEU D N 1
ATOM 9653 C CA . LEU D 1 230 ? 122.959 100.578 127.718 1.00 35.65 230 LEU D CA 1
ATOM 9654 C C . LEU D 1 230 ? 121.740 100.093 128.495 1.00 40.59 230 LEU D C 1
ATOM 9655 O O . LEU D 1 230 ? 121.722 100.154 129.730 1.00 45.04 230 LEU D O 1
ATOM 9660 N N . ILE D 1 231 ? 120.709 99.616 127.793 1.00 33.71 231 ILE D N 1
ATOM 9661 C CA . ILE D 1 231 ? 119.511 99.124 128.469 1.00 27.63 231 ILE D CA 1
ATOM 9662 C C . ILE D 1 231 ? 119.835 97.884 129.295 1.00 37.38 231 ILE D C 1
ATOM 9663 O O . ILE D 1 231 ? 119.423 97.767 130.455 1.00 46.73 231 ILE D O 1
ATOM 9668 N N . VAL D 1 232 ? 120.579 96.942 128.711 1.00 37.86 232 VAL D N 1
ATOM 9669 C CA . VAL D 1 232 ? 120.960 95.738 129.444 1.00 39.82 232 VAL D CA 1
ATOM 9670 C C . VAL D 1 232 ? 121.877 96.091 130.608 1.00 45.64 232 VAL D C 1
ATOM 9671 O O . VAL D 1 232 ? 121.794 95.494 131.688 1.00 46.89 232 VAL D O 1
ATOM 9675 N N . LEU D 1 233 ? 122.765 97.068 130.408 1.00 42.97 233 LEU D N 1
ATOM 9676 C CA . LEU D 1 233 ? 123.613 97.530 131.503 1.00 38.07 233 LEU D CA 1
ATOM 9677 C C . LEU D 1 233 ? 122.778 98.134 132.625 1.00 41.92 233 LEU D C 1
ATOM 9678 O O . LEU D 1 233 ? 123.075 97.932 133.808 1.00 48.32 233 LEU D O 1
ATOM 9683 N N . ALA D 1 234 ? 121.731 98.883 132.272 1.00 40.23 234 ALA D N 1
ATOM 9684 C CA . ALA D 1 234 ? 120.845 99.441 133.288 1.00 39.91 234 ALA D CA 1
ATOM 9685 C C . ALA D 1 234 ? 120.099 98.350 134.043 1.00 47.66 234 ALA D C 1
ATOM 9686 O O . ALA D 1 234 ? 119.774 98.527 135.222 1.00 55.62 234 ALA D O 1
ATOM 9688 N N . ASP D 1 235 ? 119.813 97.224 133.384 1.00 43.95 235 ASP D N 1
ATOM 9689 C CA . ASP D 1 235 ? 119.134 96.122 134.059 1.00 42.32 235 ASP D CA 1
ATOM 9690 C C . ASP D 1 235 ? 120.043 95.458 135.085 1.00 43.69 235 ASP D C 1
ATOM 9691 O O . ASP D 1 235 ? 119.583 95.046 136.156 1.00 49.57 235 ASP D O 1
ATOM 9696 N N . PHE D 1 236 ? 121.337 95.341 134.773 1.00 43.57 236 PHE D N 1
ATOM 9697 C CA . PHE D 1 236 ? 122.267 94.687 135.688 1.00 48.28 236 PHE D CA 1
ATOM 9698 C C . PHE D 1 236 ? 122.352 95.433 137.012 1.00 50.98 236 PHE D C 1
ATOM 9699 O O . PHE D 1 236 ? 122.364 94.816 138.084 1.00 55.93 236 PHE D O 1
ATOM 9707 N N . VAL D 1 237 ? 122.411 96.766 136.957 1.00 38.31 237 VAL D N 1
ATOM 9708 C CA . VAL D 1 237 ? 122.471 97.580 138.167 1.00 39.79 237 VAL D CA 1
ATOM 9709 C C . VAL D 1 237 ? 121.085 97.878 138.723 1.00 46.48 237 VAL D C 1
ATOM 9710 O O . VAL D 1 237 ? 120.971 98.399 139.844 1.00 54.36 237 VAL D O 1
ATOM 9714 N N . SER D 1 238 ? 120.021 97.532 137.993 1.00 46.34 238 SER D N 1
ATOM 9715 C CA . SER D 1 238 ? 118.668 97.734 138.500 1.00 42.28 238 SER D CA 1
ATOM 9716 C C . SER D 1 238 ? 118.391 96.908 139.748 1.00 47.61 238 SER D C 1
ATOM 9717 O O . SER D 1 238 ? 117.434 97.202 140.472 1.00 49.97 238 SER D O 1
ATOM 9720 N N . PHE D 1 239 ? 119.202 95.882 140.016 1.00 48.73 239 PHE D N 1
ATOM 9721 C CA . PHE D 1 239 ? 119.071 95.110 141.244 1.00 47.87 239 PHE D CA 1
ATOM 9722 C C . PHE D 1 239 ? 119.453 95.908 142.483 1.00 49.67 239 PHE D C 1
ATOM 9723 O O . PHE D 1 239 ? 119.146 95.471 143.597 1.00 50.12 239 PHE D O 1
ATOM 9731 N N . ALA D 1 240 ? 120.116 97.056 142.318 1.00 47.31 240 ALA D N 1
ATOM 9732 C CA . ALA D 1 240 ? 120.468 97.883 143.467 1.00 47.75 240 ALA D CA 1
ATOM 9733 C C . ALA D 1 240 ? 119.233 98.447 144.156 1.00 53.21 240 ALA D C 1
ATOM 9734 O O . ALA D 1 240 ? 119.278 98.747 145.354 1.00 61.22 240 ALA D O 1
ATOM 9736 N N . LEU D 1 241 ? 118.136 98.600 143.426 1.00 47.94 241 LEU D N 1
ATOM 9737 C CA . LEU D 1 241 ? 116.920 99.147 144.010 1.00 48.36 241 LEU D CA 1
ATOM 9738 C C . LEU D 1 241 ? 116.358 98.175 145.042 1.00 55.18 241 LEU D C 1
ATOM 9739 O O . LEU D 1 241 ? 116.143 96.999 144.725 1.00 61.05 241 LEU D O 1
ATOM 9744 N N . PRO D 1 242 ? 116.118 98.615 146.277 1.00 56.50 242 PRO D N 1
ATOM 9745 C CA . PRO D 1 242 ? 115.561 97.708 147.285 1.00 57.52 242 PRO D CA 1
ATOM 9746 C C . PRO D 1 242 ? 114.159 97.251 146.912 1.00 61.21 242 PRO D C 1
ATOM 9747 O O . PRO D 1 242 ? 113.392 97.976 146.274 1.00 63.92 242 PRO D O 1
ATOM 9751 N N . LEU D 1 243 ? 113.833 96.021 147.316 1.00 59.44 243 LEU D N 1
ATOM 9752 C CA . LEU D 1 243 ? 112.527 95.454 146.995 1.00 58.77 243 LEU D CA 1
ATOM 9753 C C . LEU D 1 243 ? 111.403 96.207 147.696 1.00 58.55 243 LEU D C 1
ATOM 9754 O O . LEU D 1 243 ? 110.360 96.480 147.090 1.00 55.56 243 LEU D O 1
ATOM 9759 N N . HIS D 1 244 ? 111.594 96.546 148.973 1.00 68.95 244 HIS D N 1
ATOM 9760 C CA . HIS D 1 244 ? 110.537 97.208 149.732 1.00 70.03 244 HIS D CA 1
ATOM 9761 C C . HIS D 1 244 ? 110.300 98.632 149.244 1.00 73.95 244 HIS D C 1
ATOM 9762 O O . HIS D 1 244 ? 109.153 99.090 149.187 1.00 73.97 244 HIS D O 1
ATOM 9769 N N . GLY D 1 245 ? 111.371 99.346 148.891 1.00 77.23 245 GLY D N 1
ATOM 9770 C CA . GLY D 1 245 ? 111.246 100.745 148.519 1.00 76.17 245 GLY D CA 1
ATOM 9771 C C . GLY D 1 245 ? 110.431 100.987 147.267 1.00 78.79 245 GLY D C 1
ATOM 9772 O O . GLY D 1 245 ? 109.979 102.115 147.041 1.00 80.32 245 GLY D O 1
ATOM 9773 N N . GLY D 1 246 ? 110.230 99.959 146.448 1.00 75.83 246 GLY D N 1
ATOM 9774 C CA . GLY D 1 246 ? 109.472 100.109 145.225 1.00 76.03 246 GLY D CA 1
ATOM 9775 C C . GLY D 1 246 ? 110.299 100.718 144.110 1.00 76.37 246 GLY D C 1
ATOM 9776 O O . GLY D 1 246 ? 111.495 100.984 144.240 1.00 68.39 246 GLY D O 1
ATOM 9777 N N . GLY D 1 247 ? 109.630 100.943 142.982 1.00 74.20 247 GLY D N 1
ATOM 9778 C CA . GLY D 1 247 ? 110.304 101.501 141.829 1.00 68.73 247 GLY D CA 1
ATOM 9779 C C . GLY D 1 247 ? 111.296 100.573 141.172 1.00 67.56 247 GLY D C 1
ATOM 9780 O O . GLY D 1 247 ? 112.215 101.042 140.497 1.00 72.81 247 GLY D O 1
ATOM 9781 N N . ARG D 1 248 ? 111.142 99.263 141.355 1.00 54.96 248 ARG D N 1
ATOM 9782 C CA . ARG D 1 248 ? 112.029 98.272 140.761 1.00 55.66 248 ARG D CA 1
ATOM 9783 C C . ARG D 1 248 ? 111.338 97.417 139.710 1.00 53.34 248 ARG D C 1
ATOM 9784 O O . ARG D 1 248 ? 111.812 97.334 138.573 1.00 54.09 248 ARG D O 1
ATOM 9792 N N . ASN D 1 249 ? 110.226 96.770 140.064 1.00 48.49 249 ASN D N 1
ATOM 9793 C CA . ASN D 1 249 ? 109.503 95.959 139.089 1.00 46.95 249 ASN D CA 1
ATOM 9794 C C . ASN D 1 249 ? 108.925 96.822 137.975 1.00 48.22 249 ASN D C 1
ATOM 9795 O O . ASN D 1 249 ? 108.952 96.431 136.802 1.00 50.49 249 ASN D O 1
ATOM 9800 N N . GLY D 1 250 ? 108.396 97.998 138.320 1.00 45.89 250 GLY D N 1
ATOM 9801 C CA . GLY D 1 250 ? 107.975 98.937 137.297 1.00 45.91 250 GLY D CA 1
ATOM 9802 C C . GLY D 1 250 ? 109.133 99.472 136.482 1.00 45.12 250 GLY D C 1
ATOM 9803 O O . GLY D 1 250 ? 108.985 99.738 135.285 1.00 41.52 250 GLY D O 1
ATOM 9804 N N . PHE D 1 251 ? 110.295 99.648 137.115 1.00 48.58 251 PHE D N 1
ATOM 9805 C CA . PHE D 1 251 ? 111.488 100.072 136.389 1.00 41.00 251 PHE D CA 1
ATOM 9806 C C . PHE D 1 251 ? 111.896 99.035 135.351 1.00 38.76 251 PHE D C 1
ATOM 9807 O O . PHE D 1 251 ? 112.287 99.385 134.232 1.00 40.64 251 PHE D O 1
ATOM 9815 N N . LYS D 1 252 ? 111.815 97.751 135.706 1.00 38.23 252 LYS D N 1
ATOM 9816 C CA . LYS D 1 252 ? 112.234 96.694 134.794 1.00 37.24 252 LYS D CA 1
ATOM 9817 C C . LYS D 1 252 ? 111.221 96.447 133.683 1.00 41.13 252 LYS D C 1
ATOM 9818 O O . LYS D 1 252 ? 111.610 96.046 132.581 1.00 47.48 252 LYS D O 1
ATOM 9824 N N . VAL D 1 253 ? 109.931 96.668 133.946 1.00 40.63 253 VAL D N 1
ATOM 9825 C CA . VAL D 1 253 ? 108.924 96.405 132.922 1.00 38.13 253 VAL D CA 1
ATOM 9826 C C . VAL D 1 253 ? 109.042 97.401 131.774 1.00 39.60 253 VAL D C 1
ATOM 9827 O O . VAL D 1 253 ? 108.720 97.072 130.627 1.00 42.78 253 VAL D O 1
ATOM 9831 N N . THR D 1 254 ? 109.501 98.624 132.050 1.00 36.87 254 THR D N 1
ATOM 9832 C CA . THR D 1 254 ? 109.735 99.577 130.971 1.00 35.50 254 THR D CA 1
ATOM 9833 C C . THR D 1 254 ? 110.920 99.152 130.114 1.00 38.48 254 THR D C 1
ATOM 9834 O O . THR D 1 254 ? 110.919 99.359 128.895 1.00 40.63 254 THR D O 1
ATOM 9838 N N . LEU D 1 255 ? 111.943 98.562 130.737 1.00 35.78 255 LEU D N 1
ATOM 9839 C CA . LEU D 1 255 ? 113.080 98.051 129.980 1.00 33.67 255 LEU D CA 1
ATOM 9840 C C . LEU D 1 255 ? 112.669 96.892 129.080 1.00 39.93 255 LEU D C 1
ATOM 9841 O O . LEU D 1 255 ? 113.120 96.799 127.933 1.00 41.90 255 LEU D O 1
ATOM 9846 N N . VAL D 1 256 ? 111.818 95.997 129.586 1.00 36.33 256 VAL D N 1
ATOM 9847 C CA . VAL D 1 256 ? 111.396 94.840 128.802 1.00 33.07 256 VAL D CA 1
ATOM 9848 C C . VAL D 1 256 ? 110.524 95.273 127.630 1.00 37.69 256 VAL D C 1
ATOM 9849 O O . VAL D 1 256 ? 110.706 94.807 126.499 1.00 45.82 256 VAL D O 1
ATOM 9853 N N . LEU D 1 257 ? 109.570 96.173 127.875 1.00 30.69 257 LEU D N 1
ATOM 9854 C CA . LEU D 1 257 ? 108.732 96.674 126.793 1.00 30.74 257 LEU D CA 1
ATOM 9855 C C . LEU D 1 257 ? 109.521 97.504 125.790 1.00 35.88 257 LEU D C 1
ATOM 9856 O O . LEU D 1 257 ? 109.042 97.723 124.672 1.00 41.50 257 LEU D O 1
ATOM 9861 N N . SER D 1 258 ? 110.713 97.972 126.163 1.00 34.26 258 SER D N 1
ATOM 9862 C CA . SER D 1 258 ? 111.571 98.665 125.210 1.00 34.96 258 SER D CA 1
ATOM 9863 C C . SER D 1 258 ? 112.236 97.698 124.241 1.00 31.97 258 SER D C 1
ATOM 9864 O O . SER D 1 258 ? 112.461 98.052 123.078 1.00 40.48 258 SER D O 1
ATOM 9867 N N . PHE D 1 259 ? 112.556 96.485 124.693 1.00 29.29 259 PHE D N 1
ATOM 9868 C CA . PHE D 1 259 ? 113.127 95.480 123.808 1.00 32.89 259 PHE D CA 1
ATOM 9869 C C . PHE D 1 259 ? 112.099 94.880 122.860 1.00 32.42 259 PHE D C 1
ATOM 9870 O O . PHE D 1 259 ? 112.478 94.380 121.795 1.00 38.95 259 PHE D O 1
ATOM 9878 N N . VAL D 1 260 ? 110.816 94.909 123.223 1.00 24.26 260 VAL D N 1
ATOM 9879 C CA . VAL D 1 260 ? 109.778 94.483 122.291 1.00 29.08 260 VAL D CA 1
ATOM 9880 C C . VAL D 1 260 ? 109.722 95.431 121.101 1.00 38.14 260 VAL D C 1
ATOM 9881 O O . VAL D 1 260 ? 109.560 95.001 119.952 1.00 40.88 260 VAL D O 1
ATOM 9885 N N . MET D 1 261 ? 109.859 96.735 121.355 1.00 31.23 261 MET D N 1
ATOM 9886 C CA . MET D 1 261 ? 109.939 97.700 120.264 1.00 27.51 261 MET D CA 1
ATOM 9887 C C . MET D 1 261 ? 111.207 97.500 119.444 1.00 30.44 261 MET D C 1
ATOM 9888 O O . MET D 1 261 ? 111.190 97.651 118.217 1.00 41.95 261 MET D O 1
ATOM 9893 N N . PHE D 1 262 ? 112.319 97.168 120.105 1.00 26.38 262 PHE D N 1
ATOM 9894 C CA . PHE D 1 262 ? 113.567 96.936 119.384 1.00 23.22 262 PHE D CA 1
ATOM 9895 C C . PHE D 1 262 ? 113.458 95.732 118.459 1.00 29.12 262 PHE D C 1
ATOM 9896 O O . PHE D 1 262 ? 113.956 95.764 117.328 1.00 41.39 262 PHE D O 1
ATOM 9904 N N . LEU D 1 263 ? 112.818 94.656 118.922 1.00 28.15 263 LEU D N 1
ATOM 9905 C CA . LEU D 1 263 ? 112.636 93.484 118.071 1.00 30.86 263 LEU D CA 1
ATOM 9906 C C . LEU D 1 263 ? 111.796 93.816 116.845 1.00 30.28 263 LEU D C 1
ATOM 9907 O O . LEU D 1 263 ? 112.124 93.402 115.728 1.00 34.10 263 LEU D O 1
ATOM 9912 N N . ASN D 1 264 ? 110.705 94.562 117.035 1.00 24.23 264 ASN D N 1
ATOM 9913 C CA . ASN D 1 264 ? 109.860 94.933 115.905 1.00 28.88 264 ASN D CA 1
ATOM 9914 C C . ASN D 1 264 ? 110.573 95.906 114.974 1.00 23.57 264 ASN D C 1
ATOM 9915 O O . ASN D 1 264 ? 110.448 95.804 113.749 1.00 23.80 264 ASN D O 1
ATOM 9920 N N . LEU D 1 265 ? 111.320 96.858 115.536 1.00 28.48 265 LEU D N 1
ATOM 9921 C CA . LEU D 1 265 ? 112.063 97.802 114.708 1.00 26.70 265 LEU D CA 1
ATOM 9922 C C . LEU D 1 265 ? 113.176 97.101 113.939 1.00 29.70 265 LEU D C 1
ATOM 9923 O O . LEU D 1 265 ? 113.337 97.310 112.732 1.00 42.59 265 LEU D O 1
ATOM 9928 N N . LEU D 1 266 ? 113.956 96.265 114.627 1.00 29.12 266 LEU D N 1
ATOM 9929 C CA . LEU D 1 266 ? 115.071 95.584 113.977 1.00 24.14 266 LEU D CA 1
ATOM 9930 C C . LEU D 1 266 ? 114.581 94.631 112.894 1.00 32.56 266 LEU D C 1
ATOM 9931 O O . LEU D 1 266 ? 115.195 94.523 111.826 1.00 31.86 266 LEU D O 1
ATOM 9936 N N . ASN D 1 267 ? 113.475 93.930 113.151 1.00 41.65 267 ASN D N 1
ATOM 9937 C CA . ASN D 1 267 ? 112.940 92.981 112.183 1.00 43.34 267 ASN D CA 1
ATOM 9938 C C . ASN D 1 267 ? 112.372 93.661 110.944 1.00 39.36 267 ASN D C 1
ATOM 9939 O O . ASN D 1 267 ? 112.170 92.992 109.925 1.00 39.64 267 ASN D O 1
ATOM 9944 N N . SER D 1 268 ? 112.112 94.966 111.003 1.00 27.18 268 SER D N 1
ATOM 9945 C CA . SER D 1 268 ? 111.500 95.666 109.882 1.00 25.78 268 SER D CA 1
ATOM 9946 C C . SER D 1 268 ? 112.503 96.089 108.817 1.00 29.47 268 SER D C 1
ATOM 9947 O O . SER D 1 268 ? 112.087 96.597 107.770 1.00 34.08 268 SER D O 1
ATOM 9950 N N . GLN D 1 269 ? 113.805 95.901 109.049 1.00 25.76 269 GLN D N 1
ATOM 9951 C CA . GLN D 1 269 ? 114.808 96.292 108.065 1.00 29.83 269 GLN D CA 1
ATOM 9952 C C . GLN D 1 269 ? 115.928 95.263 107.948 1.00 34.35 269 GLN D C 1
ATOM 9953 O O . GLN D 1 269 ? 117.056 95.611 107.582 1.00 42.50 269 GLN D O 1
ATOM 9959 N N . LEU D 1 270 ? 115.640 93.994 108.237 1.00 35.98 270 LEU D N 1
ATOM 9960 C CA . LEU D 1 270 ? 116.639 92.943 108.115 1.00 34.85 270 LEU D CA 1
ATOM 9961 C C . LEU D 1 270 ? 115.999 91.667 107.586 1.00 38.87 270 LEU D C 1
ATOM 9962 O O . LEU D 1 270 ? 114.908 91.286 108.035 1.00 42.06 270 LEU D O 1
ATOM 9967 N N . PRO D 1 271 ? 116.647 90.993 106.634 1.00 44.92 271 PRO D N 1
ATOM 9968 C CA . PRO D 1 271 ? 116.078 89.767 106.052 1.00 46.07 271 PRO D CA 1
ATOM 9969 C C . PRO D 1 271 ? 116.398 88.546 106.903 1.00 49.66 271 PRO D C 1
ATOM 9970 O O . PRO D 1 271 ? 117.563 88.176 107.067 1.00 51.89 271 PRO D O 1
ATOM 9974 N N . GLY D 1 272 ? 115.358 87.919 107.447 1.00 56.20 272 GLY D N 1
ATOM 9975 C CA . GLY D 1 272 ? 115.515 86.652 108.133 1.00 54.02 272 GLY D CA 1
ATOM 9976 C C . GLY D 1 272 ? 115.331 85.483 107.188 1.00 54.32 272 GLY D C 1
ATOM 9977 O O . GLY D 1 272 ? 114.365 84.724 107.306 1.00 55.33 272 GLY D O 1
ATOM 9978 N N . ASN D 1 273 ? 116.260 85.326 106.244 1.00 59.10 273 ASN D N 1
ATOM 9979 C CA . ASN D 1 273 ? 116.089 84.349 105.172 1.00 57.72 273 ASN D CA 1
ATOM 9980 C C . ASN D 1 273 ? 116.350 82.926 105.655 1.00 59.65 273 ASN D C 1
ATOM 9981 O O . ASN D 1 273 ? 115.464 82.067 105.597 1.00 64.55 273 ASN D O 1
ATOM 9986 N N . GLY D 1 274 ? 117.562 82.659 106.131 1.00 58.95 274 GLY D N 1
ATOM 9987 C CA . GLY D 1 274 ? 117.943 81.307 106.490 1.00 61.98 274 GLY D CA 1
ATOM 9988 C C . GLY D 1 274 ? 119.298 81.230 107.160 1.00 66.35 274 GLY D C 1
ATOM 9989 O O . GLY D 1 274 ? 119.587 82.001 108.080 1.00 67.51 274 GLY D O 1
ATOM 9990 N N . ASP D 1 275 ? 120.129 80.288 106.720 1.00 68.04 275 ASP D N 1
ATOM 9991 C CA . ASP D 1 275 ? 121.479 80.178 107.252 1.00 66.33 275 ASP D CA 1
ATOM 9992 C C . ASP D 1 275 ? 122.254 81.466 107.000 1.00 64.40 275 ASP D C 1
ATOM 9993 O O . ASP D 1 275 ? 122.075 82.136 105.978 1.00 64.16 275 ASP D O 1
ATOM 9995 N N . CYS D 1 276 ? 123.116 81.813 107.957 1.00 56.45 276 CYS D N 1
ATOM 9996 C CA . CYS D 1 276 ? 123.892 83.054 107.921 1.00 57.72 276 CYS D CA 1
ATOM 9997 C C . CYS D 1 276 ? 122.981 84.280 107.872 1.00 57.05 276 CYS D C 1
ATOM 9998 O O . CYS D 1 276 ? 123.268 85.265 107.189 1.00 56.62 276 CYS D O 1
ATOM 10001 N N . SER D 1 277 ? 121.871 84.214 108.602 1.00 54.56 277 SER D N 1
ATOM 10002 C CA . SER D 1 277 ? 121.009 85.367 108.802 1.00 53.58 277 SER D CA 1
ATOM 10003 C C . SER D 1 277 ? 121.615 86.285 109.857 1.00 58.43 277 SER D C 1
ATOM 10004 O O . SER D 1 277 ? 122.488 85.867 110.622 1.00 57.11 277 SER D O 1
ATOM 10007 N N . PRO D 1 278 ? 121.189 87.547 109.909 1.00 49.46 278 PRO D N 1
ATOM 10008 C CA . PRO D 1 278 ? 121.713 88.456 110.935 1.00 36.80 278 PRO D CA 1
ATOM 10009 C C . PRO D 1 278 ? 121.554 87.881 112.335 1.00 40.83 278 PRO D C 1
ATOM 10010 O O . PRO D 1 278 ? 120.467 87.460 112.737 1.00 44.99 278 PRO D O 1
ATOM 10014 N N . ILE D 1 279 ? 122.660 87.865 113.083 1.00 33.28 279 ILE D N 1
ATOM 10015 C CA . ILE D 1 279 ? 122.642 87.307 114.430 1.00 35.61 279 ILE D CA 1
ATOM 10016 C C . ILE D 1 279 ? 122.147 88.318 115.455 1.00 35.82 279 ILE D C 1
ATOM 10017 O O . ILE D 1 279 ? 121.787 87.932 116.574 1.00 37.82 279 ILE D O 1
ATOM 10022 N N . ILE D 1 280 ? 122.105 89.605 115.101 1.00 38.48 280 ILE D N 1
ATOM 10023 C CA . ILE D 1 280 ? 121.585 90.616 116.018 1.00 30.60 280 ILE D CA 1
ATOM 10024 C C . ILE D 1 280 ? 120.124 90.341 116.347 1.00 32.37 280 ILE D C 1
ATOM 10025 O O . ILE D 1 280 ? 119.642 90.705 117.427 1.00 40.24 280 ILE D O 1
ATOM 10030 N N . ARG D 1 281 ? 119.397 89.693 115.433 1.00 31.65 281 ARG D N 1
ATOM 10031 C CA . ARG D 1 281 ? 118.036 89.266 115.738 1.00 29.51 281 ARG D CA 1
ATOM 10032 C C . ARG D 1 281 ? 118.023 88.222 116.847 1.00 35.50 281 ARG D C 1
ATOM 10033 O O . ARG D 1 281 ? 117.162 88.261 117.734 1.00 49.32 281 ARG D O 1
ATOM 10041 N N . ILE D 1 282 ? 118.965 87.278 116.812 1.00 33.63 282 ILE D N 1
ATOM 10042 C CA . ILE D 1 282 ? 119.088 86.308 117.896 1.00 38.59 282 ILE D CA 1
ATOM 10043 C C . ILE D 1 282 ? 119.582 86.990 119.165 1.00 38.63 282 ILE D C 1
ATOM 10044 O O . ILE D 1 282 ? 119.120 86.687 120.271 1.00 37.53 282 ILE D O 1
ATOM 10049 N N . HIS D 1 283 ? 120.530 87.921 119.026 1.00 35.86 283 HIS D N 1
ATOM 10050 C CA . HIS D 1 283 ? 121.075 88.613 120.190 1.00 26.57 283 HIS D CA 1
ATOM 10051 C C . HIS D 1 283 ? 120.002 89.420 120.907 1.00 31.87 283 HIS D C 1
ATOM 10052 O O . HIS D 1 283 ? 119.942 89.428 122.142 1.00 38.55 283 HIS D O 1
ATOM 10059 N N . PHE D 1 284 ? 119.147 90.112 120.150 1.00 35.72 284 PHE D N 1
ATOM 10060 C CA . PHE D 1 284 ? 118.038 90.836 120.765 1.00 35.95 284 PHE D CA 1
ATOM 10061 C C . PHE D 1 284 ? 117.054 89.876 121.420 1.00 38.85 284 PHE D C 1
ATOM 10062 O O . PHE D 1 284 ? 116.496 90.176 122.481 1.00 47.88 284 PHE D O 1
ATOM 10070 N N . CYS D 1 285 ? 116.823 88.720 120.793 1.00 28.16 285 CYS D N 1
ATOM 10071 C CA . CYS D 1 285 ? 115.885 87.745 121.339 1.00 25.25 285 CYS D CA 1
ATOM 10072 C C . CYS D 1 285 ? 116.365 87.197 122.677 1.00 32.82 285 CYS D C 1
ATOM 10073 O O . CYS D 1 285 ? 115.570 87.028 123.608 1.00 37.43 285 CYS D O 1
ATOM 10076 N N . ILE D 1 286 ? 117.663 86.905 122.789 1.00 33.79 286 ILE D N 1
ATOM 10077 C CA . ILE D 1 286 ? 118.200 86.378 124.039 1.00 35.15 286 ILE D CA 1
ATOM 10078 C C . ILE D 1 286 ? 118.116 87.427 125.141 1.00 34.33 286 ILE D C 1
ATOM 10079 O O . ILE D 1 286 ? 117.801 87.111 126.294 1.00 39.67 286 ILE D O 1
ATOM 10084 N N . CYS D 1 287 ? 118.391 88.689 124.804 1.00 30.88 287 CYS D N 1
ATOM 10085 C CA . CYS D 1 287 ? 118.319 89.755 125.799 1.00 33.46 287 CYS D CA 1
ATOM 10086 C C . CYS D 1 287 ? 116.901 89.920 126.334 1.00 34.39 287 CYS D C 1
ATOM 10087 O O . CYS D 1 287 ? 116.709 90.180 127.527 1.00 38.24 287 CYS D O 1
ATOM 10090 N N . LEU D 1 288 ? 115.896 89.778 125.467 1.00 26.38 288 LEU D N 1
ATOM 10091 C CA . LEU D 1 288 ? 114.513 89.906 125.917 1.00 23.58 288 LEU D CA 1
ATOM 10092 C C . LEU D 1 288 ? 114.165 88.836 126.944 1.00 24.16 288 LEU D C 1
ATOM 10093 O O . LEU D 1 288 ? 113.521 89.125 127.959 1.00 30.44 288 LEU D O 1
ATOM 10098 N N . VAL D 1 289 ? 114.584 87.593 126.699 1.00 26.38 289 VAL D N 1
ATOM 10099 C CA . VAL D 1 289 ? 114.343 86.524 127.663 1.00 33.11 289 VAL D CA 1
ATOM 10100 C C . VAL D 1 289 ? 115.110 86.787 128.953 1.00 39.29 289 VAL D C 1
ATOM 10101 O O . VAL D 1 289 ? 114.594 86.560 130.055 1.00 40.33 289 VAL D O 1
ATOM 10105 N N . LEU D 1 290 ? 116.350 87.269 128.840 1.00 37.94 290 LEU D N 1
ATOM 10106 C CA . LEU D 1 290 ? 117.152 87.545 130.027 1.00 32.89 290 LEU D CA 1
ATOM 10107 C C . LEU D 1 290 ? 116.523 88.636 130.885 1.00 35.48 290 LEU D C 1
ATOM 10108 O O . LEU D 1 290 ? 116.510 88.535 132.117 1.00 43.74 290 LEU D O 1
ATOM 10113 N N . LEU D 1 291 ? 116.000 89.692 130.256 1.00 30.00 291 LEU D N 1
ATOM 10114 C CA . LEU D 1 291 ? 115.360 90.755 131.025 1.00 30.04 291 LEU D CA 1
ATOM 10115 C C . LEU D 1 291 ? 114.049 90.282 131.638 1.00 34.34 291 LEU D C 1
ATOM 10116 O O . LEU D 1 291 ? 113.708 90.670 132.761 1.00 43.91 291 LEU D O 1
ATOM 10121 N N . VAL D 1 292 ? 113.294 89.456 130.910 1.00 30.25 292 VAL D N 1
ATOM 10122 C CA . VAL D 1 292 ? 112.051 88.915 131.452 1.00 32.26 292 VAL D CA 1
ATOM 10123 C C . VAL D 1 292 ? 112.339 88.024 132.653 1.00 38.83 292 VAL D C 1
ATOM 10124 O O . VAL D 1 292 ? 111.655 88.100 133.681 1.00 45.55 292 VAL D O 1
ATOM 10128 N N . LEU D 1 293 ? 113.364 87.174 132.548 1.00 35.49 293 LEU D N 1
ATOM 10129 C CA . LEU D 1 293 ? 113.730 86.314 133.668 1.00 36.91 293 LEU D CA 1
ATOM 10130 C C . LEU D 1 293 ? 114.173 87.136 134.872 1.00 37.73 293 LEU D C 1
ATOM 10131 O O . LEU D 1 293 ? 113.864 86.790 136.018 1.00 38.96 293 LEU D O 1
ATOM 10136 N N . SER D 1 294 ? 114.904 88.228 134.632 1.00 35.67 294 SER D N 1
ATOM 10137 C CA . SER D 1 294 ? 115.326 89.093 135.729 1.00 35.45 294 SER D CA 1
ATOM 10138 C C . SER D 1 294 ? 114.127 89.722 136.430 1.00 41.94 294 SER D C 1
ATOM 10139 O O . SER D 1 294 ? 114.105 89.828 137.661 1.00 48.07 294 SER D O 1
ATOM 10142 N N . MET D 1 295 ? 113.124 90.153 135.662 1.00 37.78 295 MET D N 1
ATOM 10143 C CA . MET D 1 295 ? 111.914 90.695 136.271 1.00 37.22 295 MET D CA 1
ATOM 10144 C C . MET D 1 295 ? 111.097 89.605 136.951 1.00 42.79 295 MET D C 1
ATOM 10145 O O . MET D 1 295 ? 110.461 89.858 137.980 1.00 48.55 295 MET D O 1
ATOM 10150 N N . LEU D 1 296 ? 111.110 88.391 136.397 1.00 42.56 296 LEU D N 1
ATOM 10151 C CA . LEU D 1 296 ? 110.313 87.300 136.952 1.00 41.26 296 LEU D CA 1
ATOM 10152 C C . LEU D 1 296 ? 110.751 86.955 138.370 1.00 39.19 296 LEU D C 1
ATOM 10153 O O . LEU D 1 296 ? 109.917 86.797 139.269 1.00 39.33 296 LEU D O 1
ATOM 10158 N N . VAL D 1 297 ? 112.061 86.830 138.591 1.00 43.96 297 VAL D N 1
ATOM 10159 C CA . VAL D 1 297 ? 112.552 86.464 139.916 1.00 43.81 297 VAL D CA 1
ATOM 10160 C C . VAL D 1 297 ? 112.361 87.610 140.902 1.00 41.02 297 VAL D C 1
ATOM 10161 O O . VAL D 1 297 ? 112.038 87.387 142.074 1.00 50.12 297 VAL D O 1
ATOM 10165 N N . SER D 1 298 ? 112.557 88.852 140.450 1.00 41.07 298 SER D N 1
ATOM 10166 C CA . SER D 1 298 ? 112.379 89.997 141.339 1.00 44.68 298 SER D CA 1
ATOM 10167 C C . SER D 1 298 ? 110.936 90.106 141.812 1.00 44.75 298 SER D C 1
ATOM 10168 O O . SER D 1 298 ? 110.678 90.440 142.974 1.00 50.74 298 SER D O 1
ATOM 10171 N N . MET D 1 299 ? 109.981 89.833 140.921 1.00 40.47 299 MET D N 1
ATOM 10172 C CA . MET D 1 299 ? 108.575 89.842 141.312 1.00 37.57 299 MET D CA 1
ATOM 10173 C C . MET D 1 299 ? 108.283 88.752 142.335 1.00 41.00 299 MET D C 1
ATOM 10174 O O . MET D 1 299 ? 107.506 88.962 143.273 1.00 42.28 299 MET D O 1
ATOM 10179 N N . VAL D 1 300 ? 108.890 87.576 142.166 1.00 47.03 300 VAL D N 1
ATOM 10180 C CA . VAL D 1 300 ? 108.726 86.507 143.147 1.00 46.55 300 VAL D CA 1
ATOM 10181 C C . VAL D 1 300 ? 109.419 86.870 144.455 1.00 44.82 300 VAL D C 1
ATOM 10182 O O . VAL D 1 300 ? 108.870 86.659 145.543 1.00 50.11 300 VAL D O 1
ATOM 10186 N N . LEU D 1 301 ? 110.632 87.424 144.372 1.00 44.59 301 LEU D N 1
ATOM 10187 C CA . LEU D 1 301 ? 111.363 87.792 145.581 1.00 43.00 301 LEU D CA 1
ATOM 10188 C C . LEU D 1 301 ? 110.676 88.921 146.337 1.00 49.94 301 LEU D C 1
ATOM 10189 O O . LEU D 1 301 ? 110.831 89.028 147.559 1.00 53.66 301 LEU D O 1
ATOM 10194 N N . THR D 1 302 ? 109.926 89.775 145.636 1.00 50.59 302 THR D N 1
ATOM 10195 C CA . THR D 1 302 ? 109.154 90.808 146.319 1.00 43.40 302 THR D CA 1
ATOM 10196 C C . THR D 1 302 ? 108.079 90.190 147.204 1.00 46.47 302 THR D C 1
ATOM 10197 O O . THR D 1 302 ? 107.842 90.655 148.325 1.00 50.24 302 THR D O 1
ATOM 10201 N N . ARG D 1 303 ? 107.416 89.139 146.714 1.00 49.74 303 ARG D N 1
ATOM 10202 C CA . ARG D 1 303 ? 106.437 88.432 147.533 1.00 48.42 303 ARG D CA 1
ATOM 10203 C C . ARG D 1 303 ? 107.105 87.763 148.728 1.00 52.02 303 ARG D C 1
ATOM 10204 O O . ARG D 1 303 ? 106.549 87.747 149.832 1.00 59.86 303 ARG D O 1
ATOM 10212 N N . LEU D 1 304 ? 108.299 87.202 148.524 1.00 51.36 304 LEU D N 1
ATOM 10213 C CA . LEU D 1 304 ? 109.025 86.577 149.624 1.00 50.01 304 LEU D CA 1
ATOM 10214 C C . LEU D 1 304 ? 109.384 87.596 150.699 1.00 50.20 304 LEU D C 1
ATOM 10215 O O . LEU D 1 304 ? 109.299 87.302 151.896 1.00 48.90 304 LEU D O 1
ATOM 10220 N N . ALA D 1 305 ? 109.793 88.799 150.289 1.00 53.34 305 ALA D N 1
ATOM 10221 C CA . ALA D 1 305 ? 110.123 89.836 151.261 1.00 53.56 305 ALA D CA 1
ATOM 10222 C C . ALA D 1 305 ? 108.892 90.281 152.041 1.00 53.74 305 ALA D C 1
ATOM 10223 O O . ALA D 1 305 ? 108.966 90.497 153.256 1.00 54.77 305 ALA D O 1
ATOM 10225 N N . HIS D 1 306 ? 107.753 90.427 151.362 1.00 55.21 306 HIS D N 1
ATOM 10226 C CA . HIS D 1 306 ? 106.548 90.914 152.026 1.00 53.88 306 HIS D CA 1
ATOM 10227 C C . HIS D 1 306 ? 105.893 89.839 152.887 1.00 50.83 306 HIS D C 1
ATOM 10228 O O . HIS D 1 306 ? 105.392 90.136 153.976 1.00 45.11 306 HIS D O 1
ATOM 10230 N N . ASP D 1 307 ? 105.888 88.591 152.421 1.00 59.67 307 ASP D N 1
ATOM 10231 C CA . ASP D 1 307 ? 105.188 87.515 153.114 1.00 56.46 307 ASP D CA 1
ATOM 10232 C C . ASP D 1 307 ? 106.081 86.701 154.038 1.00 55.80 307 ASP D C 1
ATOM 10233 O O . ASP D 1 307 ? 105.602 86.209 155.064 1.00 62.23 307 ASP D O 1
ATOM 10235 N N . GLY D 1 308 ? 107.360 86.541 153.704 1.00 54.14 308 GLY D N 1
ATOM 10236 C CA . GLY D 1 308 ? 108.273 85.746 154.494 1.00 58.63 308 GLY D CA 1
ATOM 10237 C C . GLY D 1 308 ? 108.464 84.326 154.005 1.00 57.69 308 GLY D C 1
ATOM 10238 O O . GLY D 1 308 ? 109.415 83.663 154.438 1.00 56.92 308 GLY D O 1
ATOM 10239 N N . SER D 1 309 ? 107.594 83.841 153.122 1.00 62.70 309 SER D N 1
ATOM 10240 C CA . SER D 1 309 ? 107.726 82.502 152.568 1.00 63.20 309 SER D CA 1
ATOM 10241 C C . SER D 1 309 ? 107.060 82.465 151.201 1.00 66.86 309 SER D C 1
ATOM 10242 O O . SER D 1 309 ? 106.222 83.309 150.873 1.00 65.56 309 SER D O 1
ATOM 10245 N N . LEU D 1 310 ? 107.446 81.473 150.403 1.00 62.47 310 LEU D N 1
ATOM 10246 C CA . LEU D 1 310 ? 106.869 81.282 149.072 1.00 59.03 310 LEU D CA 1
ATOM 10247 C C . LEU D 1 310 ? 105.690 80.309 149.138 1.00 60.74 310 LEU D C 1
ATOM 10248 O O . LEU D 1 310 ? 105.697 79.224 148.557 1.00 66.55 310 LEU D O 1
ATOM 10253 N N . ALA D 1 311 ? 104.658 80.727 149.871 1.00 61.73 311 ALA D N 1
ATOM 10254 C CA . ALA D 1 311 ? 103.451 79.934 150.038 1.00 64.39 311 ALA D CA 1
ATOM 10255 C C . ALA D 1 311 ? 102.253 80.491 149.285 1.00 64.25 311 ALA D C 1
ATOM 10256 O O . ALA D 1 311 ? 101.238 79.796 149.171 1.00 63.57 311 ALA D O 1
ATOM 10258 N N . PHE D 1 312 ? 102.338 81.724 148.780 1.00 60.89 312 PHE D N 1
ATOM 10259 C CA . PHE D 1 312 ? 101.237 82.288 148.006 1.00 59.89 312 PHE D CA 1
ATOM 10260 C C . PHE D 1 312 ? 101.002 81.497 146.726 1.00 64.39 312 PHE D C 1
ATOM 10261 O O . PHE D 1 312 ? 99.854 81.253 146.338 1.00 69.83 312 PHE D O 1
ATOM 10269 N N . PHE D 1 313 ? 102.081 81.091 146.053 1.00 64.58 313 PHE D N 1
ATOM 10270 C CA . PHE D 1 313 ? 101.941 80.352 144.803 1.00 66.01 313 PHE D CA 1
ATOM 10271 C C . PHE D 1 313 ? 101.484 78.920 145.050 1.00 66.18 313 PHE D C 1
ATOM 10272 O O . PHE D 1 313 ? 100.694 78.373 144.273 1.00 63.81 313 PHE D O 1
ATOM 10280 N N . SER D 1 314 ? 101.972 78.299 146.119 1.00 71.11 314 SER D N 1
ATOM 10281 C CA . SER D 1 314 ? 101.610 76.918 146.403 1.00 71.40 314 SER D CA 1
ATOM 10282 C C . SER D 1 314 ? 100.137 76.826 146.794 1.00 73.59 314 SER D C 1
ATOM 10283 O O . SER D 1 314 ? 99.625 77.696 147.506 1.00 71.13 314 SER D O 1
ATOM 10285 N N . PRO D 1 315 ? 99.424 75.782 146.343 1.00 83.83 315 PRO D N 1
ATOM 10286 C CA . PRO D 1 315 ? 98.012 75.580 146.679 1.00 81.98 315 PRO D CA 1
ATOM 10287 C C . PRO D 1 315 ? 97.822 74.926 148.044 1.00 80.28 315 PRO D C 1
ATOM 10288 O O . PRO D 1 315 ? 98.743 74.265 148.523 1.00 79.38 315 PRO D O 1
ATOM 10292 N N . VAL D 1 350 ? 100.942 97.559 190.018 1.00 116.98 350 VAL D N 1
ATOM 10293 C CA . VAL D 1 350 ? 101.990 97.394 189.019 1.00 118.38 350 VAL D CA 1
ATOM 10294 C C . VAL D 1 350 ? 101.420 96.754 187.759 1.00 118.38 350 VAL D C 1
ATOM 10295 O O . VAL D 1 350 ? 102.132 96.567 186.773 1.00 117.72 350 VAL D O 1
ATOM 10297 N N . GLN D 1 351 ? 100.130 96.413 187.804 1.00 113.24 351 GLN D N 1
ATOM 10298 C CA . GLN D 1 351 ? 99.484 95.813 186.641 1.00 111.92 351 GLN D CA 1
ATOM 10299 C C . GLN D 1 351 ? 99.467 96.776 185.461 1.00 112.93 351 GLN D C 1
ATOM 10300 O O . GLN D 1 351 ? 99.720 96.375 184.319 1.00 112.65 351 GLN D O 1
ATOM 10302 N N . MET D 1 352 ? 99.164 98.051 185.717 1.00 114.42 352 MET D N 1
ATOM 10303 C CA . MET D 1 352 ? 99.171 99.044 184.648 1.00 113.04 352 MET D CA 1
ATOM 10304 C C . MET D 1 352 ? 100.573 99.245 184.086 1.00 114.85 352 MET D C 1
ATOM 10305 O O . MET D 1 352 ? 100.749 99.366 182.868 1.00 115.25 352 MET D O 1
ATOM 10307 N N . LEU D 1 353 ? 101.584 99.286 184.958 1.00 115.59 353 LEU D N 1
ATOM 10308 C CA . LEU D 1 353 ? 102.953 99.491 184.502 1.00 115.46 353 LEU D CA 1
ATOM 10309 C C . LEU D 1 353 ? 103.524 98.260 183.811 1.00 115.47 353 LEU D C 1
ATOM 10310 O O . LEU D 1 353 ? 104.471 98.389 183.029 1.00 115.79 353 LEU D O 1
ATOM 10315 N N . ARG D 1 354 ? 102.977 97.075 184.078 1.00 118.65 354 ARG D N 1
ATOM 10316 C CA . ARG D 1 354 ? 103.449 95.861 183.425 1.00 120.05 354 ARG D CA 1
ATOM 10317 C C . ARG D 1 354 ? 102.767 95.608 182.089 1.00 120.34 354 ARG D C 1
ATOM 10318 O O . ARG D 1 354 ? 103.346 94.941 181.223 1.00 119.18 354 ARG D O 1
ATOM 10326 N N . LYS D 1 355 ? 101.548 96.119 181.903 1.00 113.46 355 LYS D N 1
ATOM 10327 C CA . LYS D 1 355 ? 100.863 95.950 180.626 1.00 111.29 355 LYS D CA 1
ATOM 10328 C C . LYS D 1 355 ? 101.572 96.710 179.512 1.00 110.97 355 LYS D C 1
ATOM 10329 O O . LYS D 1 355 ? 101.665 96.219 178.381 1.00 110.59 355 LYS D O 1
ATOM 10331 N N . VAL D 1 356 ? 102.075 97.911 179.811 1.00 110.09 356 VAL D N 1
ATOM 10332 C CA . VAL D 1 356 ? 102.744 98.708 178.787 1.00 111.73 356 VAL D CA 1
ATOM 10333 C C . VAL D 1 356 ? 104.048 98.052 178.346 1.00 112.39 356 VAL D C 1
ATOM 10334 O O . VAL D 1 356 ? 104.475 98.220 177.198 1.00 112.91 356 VAL D O 1
ATOM 10338 N N . VAL D 1 357 ? 104.704 97.305 179.238 1.00 111.51 357 VAL D N 1
ATOM 10339 C CA . VAL D 1 357 ? 105.931 96.610 178.860 1.00 111.67 357 VAL D CA 1
ATOM 10340 C C . VAL D 1 357 ? 105.627 95.486 177.879 1.00 112.59 357 VAL D C 1
ATOM 10341 O O . VAL D 1 357 ? 106.389 95.245 176.935 1.00 110.63 357 VAL D O 1
ATOM 10345 N N . THR D 1 358 ? 104.514 94.779 178.085 1.00 116.47 358 THR D N 1
ATOM 10346 C CA . THR D 1 358 ? 104.142 93.697 177.179 1.00 116.83 358 THR D CA 1
ATOM 10347 C C . THR D 1 358 ? 103.847 94.226 175.780 1.00 116.51 358 THR D C 1
ATOM 10348 O O . THR D 1 358 ? 104.222 93.604 174.780 1.00 117.02 358 THR D O 1
ATOM 10352 N N . PHE D 1 359 ? 103.175 95.373 175.689 1.00 111.73 359 PHE D N 1
ATOM 10353 C CA . PHE D 1 359 ? 102.875 95.953 174.383 1.00 111.34 359 PHE D CA 1
ATOM 10354 C C . PHE D 1 359 ? 104.134 96.466 173.697 1.00 109.04 359 PHE D C 1
ATOM 10355 O O . PHE D 1 359 ? 104.296 96.301 172.483 1.00 110.07 359 PHE D O 1
ATOM 10363 N N . LEU D 1 360 ? 105.032 97.099 174.455 1.00 103.39 360 LEU D N 1
ATOM 10364 C CA . LEU D 1 360 ? 106.238 97.666 173.861 1.00 104.92 360 LEU D CA 1
ATOM 10365 C C . LEU D 1 360 ? 107.152 96.582 173.302 1.00 106.56 360 LEU D C 1
ATOM 10366 O O . LEU D 1 360 ? 107.722 96.743 172.216 1.00 106.98 360 LEU D O 1
ATOM 10371 N N . GLN D 1 361 ? 107.313 95.472 174.028 1.00 109.85 361 GLN D N 1
ATOM 10372 C CA . GLN D 1 361 ? 108.136 94.382 173.515 1.00 110.87 361 GLN D CA 1
ATOM 10373 C C . GLN D 1 361 ? 107.471 93.691 172.332 1.00 110.41 361 GLN D C 1
ATOM 10374 O O . GLN D 1 361 ? 108.165 93.180 171.446 1.00 110.18 361 GLN D O 1
ATOM 10380 N N . ARG D 1 362 ? 106.136 93.662 172.300 1.00 105.63 362 ARG D N 1
ATOM 10381 C CA . ARG D 1 362 ? 105.433 93.092 171.155 1.00 103.30 362 ARG D CA 1
ATOM 10382 C C . ARG D 1 362 ? 105.683 93.909 169.893 1.00 104.02 362 ARG D C 1
ATOM 10383 O O . ARG D 1 362 ? 105.880 93.344 168.810 1.00 105.31 362 ARG D O 1
ATOM 10391 N N . LEU D 1 363 ? 105.674 95.239 170.011 1.00 102.55 363 LEU D N 1
ATOM 10392 C CA . LEU D 1 363 ? 105.969 96.086 168.859 1.00 101.98 363 LEU D CA 1
ATOM 10393 C C . LEU D 1 363 ? 107.407 95.899 168.395 1.00 103.03 363 LEU D C 1
ATOM 10394 O O . LEU D 1 363 ? 107.685 95.908 167.190 1.00 105.16 363 LEU D O 1
ATOM 10399 N N . ASP D 1 364 ? 108.338 95.740 169.339 1.00 101.07 364 ASP D N 1
ATOM 10400 C CA . ASP D 1 364 ? 109.728 95.487 168.975 1.00 102.81 364 ASP D CA 1
ATOM 10401 C C . ASP D 1 364 ? 109.871 94.161 168.238 1.00 102.59 364 ASP D C 1
ATOM 10402 O O . ASP D 1 364 ? 110.631 94.060 167.268 1.00 102.30 364 ASP D O 1
ATOM 10407 N N . ASP D 1 365 ? 109.152 93.130 168.689 1.00 101.14 365 ASP D N 1
ATOM 10408 C CA . ASP D 1 365 ? 109.201 91.840 168.008 1.00 99.72 365 ASP D CA 1
ATOM 10409 C C . ASP D 1 365 ? 108.628 91.938 166.600 1.00 100.98 365 ASP D C 1
ATOM 10410 O O . ASP D 1 365 ? 109.135 91.299 165.670 1.00 101.58 365 ASP D O 1
ATOM 10415 N N . GLN D 1 366 ? 107.565 92.727 166.425 1.00 101.93 366 GLN D N 1
ATOM 10416 C CA . GLN D 1 366 ? 107.018 92.943 165.089 1.00 99.07 366 GLN D CA 1
ATOM 10417 C C . GLN D 1 366 ? 108.031 93.640 164.189 1.00 98.11 366 GLN D C 1
ATOM 10418 O O . GLN D 1 366 ? 108.094 93.370 162.984 1.00 100.23 366 GLN D O 1
ATOM 10424 N N . LYS D 1 367 ? 108.824 94.551 164.755 1.00 90.67 367 LYS D N 1
ATOM 10425 C CA . LYS D 1 367 ? 109.896 95.174 163.986 1.00 90.03 367 LYS D CA 1
ATOM 10426 C C . LYS D 1 367 ? 111.003 94.174 163.674 1.00 91.34 367 LYS D C 1
ATOM 10427 O O . LYS D 1 367 ? 111.596 94.214 162.590 1.00 94.78 367 LYS D O 1
ATOM 10433 N N . ASN D 1 368 ? 111.297 93.272 164.614 1.00 95.00 368 ASN D N 1
ATOM 10434 C CA . ASN D 1 368 ? 112.371 92.305 164.409 1.00 96.49 368 ASN D CA 1
ATOM 10435 C C . ASN D 1 368 ? 112.017 91.292 163.326 1.00 95.94 368 ASN D C 1
ATOM 10436 O O . ASN D 1 368 ? 112.868 90.936 162.503 1.00 97.41 368 ASN D O 1
ATOM 10441 N N . GLN D 1 369 ? 110.771 90.810 163.313 1.00 92.95 369 GLN D N 1
ATOM 10442 C CA . GLN D 1 369 ? 110.379 89.834 162.300 1.00 93.85 369 GLN D CA 1
ATOM 10443 C C . GLN D 1 369 ? 110.342 90.455 160.910 1.00 91.85 369 GLN D C 1
ATOM 10444 O O . GLN D 1 369 ? 110.619 89.769 159.920 1.00 91.13 369 GLN D O 1
ATOM 10450 N N . ASN D 1 370 ? 109.997 91.741 160.813 1.00 86.08 370 ASN D N 1
ATOM 10451 C CA . ASN D 1 370 ? 110.083 92.431 159.530 1.00 87.59 370 ASN D CA 1
ATOM 10452 C C . ASN D 1 370 ? 111.527 92.526 159.054 1.00 88.06 370 ASN D C 1
ATOM 10453 O O . ASN D 1 370 ? 111.807 92.359 157.862 1.00 87.79 370 ASN D O 1
ATOM 10458 N N . GLU D 1 371 ? 112.457 92.802 159.972 1.00 88.05 371 GLU D N 1
ATOM 10459 C CA . GLU D 1 371 ? 113.862 92.912 159.595 1.00 85.52 371 GLU D CA 1
ATOM 10460 C C . GLU D 1 371 ? 114.413 91.580 159.100 1.00 86.20 371 GLU D C 1
ATOM 10461 O O . GLU D 1 371 ? 115.131 91.534 158.094 1.00 88.53 371 GLU D O 1
ATOM 10467 N N . ARG D 1 372 ? 114.090 90.485 159.792 1.00 84.38 372 ARG D N 1
ATOM 10468 C CA . ARG D 1 372 ? 114.646 89.189 159.415 1.00 83.77 372 ARG D CA 1
ATOM 10469 C C . ARG D 1 372 ? 114.048 88.685 158.106 1.00 86.68 372 ARG D C 1
ATOM 10470 O O . ARG D 1 372 ? 114.747 88.062 157.299 1.00 87.82 372 ARG D O 1
ATOM 10478 N N . LYS D 1 373 ? 112.759 88.945 157.875 1.00 82.44 373 LYS D N 1
ATOM 10479 C CA . LYS D 1 373 ? 112.130 88.515 156.633 1.00 78.72 373 LYS D CA 1
ATOM 10480 C C . LYS D 1 373 ? 112.534 89.386 155.453 1.00 79.44 373 LYS D C 1
ATOM 10481 O O . LYS D 1 373 ? 112.427 88.941 154.305 1.00 79.05 373 LYS D O 1
ATOM 10487 N N . HIS D 1 374 ? 112.992 90.611 155.705 1.00 76.36 374 HIS D N 1
ATOM 10488 C CA . HIS D 1 374 ? 113.459 91.489 154.643 1.00 74.61 374 HIS D CA 1
ATOM 10489 C C . HIS D 1 374 ? 114.938 91.308 154.333 1.00 74.68 374 HIS D C 1
ATOM 10490 O O . HIS D 1 374 ? 115.423 91.873 153.348 1.00 76.73 374 HIS D O 1
ATOM 10497 N N . ALA D 1 375 ? 115.662 90.540 155.147 1.00 72.08 375 ALA D N 1
ATOM 10498 C CA . ALA D 1 375 ? 117.062 90.233 154.890 1.00 72.62 375 ALA D CA 1
ATOM 10499 C C . ALA D 1 375 ? 117.262 88.874 154.240 1.00 72.84 375 ALA D C 1
ATOM 10500 O O . ALA D 1 375 ? 118.205 88.705 153.461 1.00 73.39 375 ALA D O 1
ATOM 10502 N N . PHE D 1 376 ? 116.401 87.900 154.548 1.00 68.51 376 PHE D N 1
ATOM 10503 C CA . PHE D 1 376 ? 116.469 86.610 153.871 1.00 66.30 376 PHE D CA 1
ATOM 10504 C C . PHE D 1 376 ? 116.195 86.760 152.380 1.00 67.98 376 PHE D C 1
ATOM 10505 O O . PHE D 1 376 ? 116.870 86.139 151.550 1.00 69.98 376 PHE D O 1
ATOM 10513 N N . ALA D 1 377 ? 115.202 87.577 152.020 1.00 64.63 377 ALA D N 1
ATOM 10514 C CA . ALA D 1 377 ? 114.943 87.847 150.610 1.00 63.25 377 ALA D CA 1
ATOM 10515 C C . ALA D 1 377 ? 116.085 88.627 149.973 1.00 63.52 377 ALA D C 1
ATOM 10516 O O . ALA D 1 377 ? 116.352 88.466 148.777 1.00 67.63 377 ALA D O 1
ATOM 10518 N N . ASP D 1 378 ? 116.759 89.478 150.749 1.00 62.76 378 ASP D N 1
ATOM 10519 C CA . ASP D 1 378 ? 117.921 90.193 150.232 1.00 64.29 378 ASP D CA 1
ATOM 10520 C C . ASP D 1 378 ? 119.054 89.230 149.902 1.00 64.90 378 ASP D C 1
ATOM 10521 O O . ASP D 1 378 ? 119.755 89.409 148.899 1.00 66.26 378 ASP D O 1
ATOM 10526 N N . LYS D 1 379 ? 119.251 88.206 150.737 1.00 58.66 379 LYS D N 1
ATOM 10527 C CA . LYS D 1 379 ? 120.304 87.228 150.478 1.00 57.62 379 LYS D CA 1
ATOM 10528 C C . LYS D 1 379 ? 120.062 86.494 149.165 1.00 59.82 379 LYS D C 1
ATOM 10529 O O . LYS D 1 379 ? 120.997 86.274 148.387 1.00 66.55 379 LYS D O 1
ATOM 10535 N N . LEU D 1 380 ? 118.814 86.100 148.906 1.00 55.71 380 LEU D N 1
ATOM 10536 C CA . LEU D 1 380 ? 118.487 85.480 147.626 1.00 53.51 380 LEU D CA 1
ATOM 10537 C C . LEU D 1 380 ? 118.675 86.463 146.478 1.00 58.05 380 LEU D C 1
ATOM 10538 O O . LEU D 1 380 ? 119.150 86.085 145.401 1.00 64.87 380 LEU D O 1
ATOM 10543 N N . ASP D 1 381 ? 118.300 87.728 146.687 1.00 50.21 381 ASP D N 1
ATOM 10544 C CA . ASP D 1 381 ? 118.513 88.744 145.661 1.00 46.21 381 ASP D CA 1
ATOM 10545 C C . ASP D 1 381 ? 119.997 88.970 145.407 1.00 52.81 381 ASP D C 1
ATOM 10546 O O . ASP D 1 381 ? 120.420 89.118 144.255 1.00 64.10 381 ASP D O 1
ATOM 10551 N N . LYS D 1 382 ? 120.803 89.008 146.472 1.00 50.28 382 LYS D N 1
ATOM 10552 C CA . LYS D 1 382 ? 122.245 89.162 146.303 1.00 50.15 382 LYS D CA 1
ATOM 10553 C C . LYS D 1 382 ? 122.850 87.957 145.595 1.00 51.69 382 LYS D C 1
ATOM 10554 O O . LYS D 1 382 ? 123.739 88.109 144.748 1.00 55.53 382 LYS D O 1
ATOM 10560 N N . ILE D 1 383 ? 122.390 86.750 145.934 1.00 51.15 383 ILE D N 1
ATOM 10561 C CA . ILE D 1 383 ? 122.893 85.548 145.276 1.00 47.07 383 ILE D CA 1
ATOM 10562 C C . ILE D 1 383 ? 122.552 85.570 143.792 1.00 52.56 383 ILE D C 1
ATOM 10563 O O . ILE D 1 383 ? 123.397 85.268 142.940 1.00 55.37 383 ILE D O 1
ATOM 10568 N N . PHE D 1 384 ? 121.312 85.933 143.456 1.00 52.53 384 PHE D N 1
ATOM 10569 C CA . PHE D 1 384 ? 120.923 86.001 142.051 1.00 50.16 384 PHE D CA 1
ATOM 10570 C C . PHE D 1 384 ? 121.671 87.107 141.319 1.00 52.63 384 PHE D C 1
ATOM 10571 O O . PHE D 1 384 ? 122.062 86.933 140.159 1.00 60.68 384 PHE D O 1
ATOM 10579 N N . PHE D 1 385 ? 121.872 88.256 141.973 1.00 50.34 385 PHE D N 1
ATOM 10580 C CA . PHE D 1 385 ? 122.555 89.365 141.315 1.00 49.29 385 PHE D CA 1
ATOM 10581 C C . PHE D 1 385 ? 123.980 88.986 140.933 1.00 55.07 385 PHE D C 1
ATOM 10582 O O . PHE D 1 385 ? 124.439 89.310 139.832 1.00 55.72 385 PHE D O 1
ATOM 10590 N N . LEU D 1 386 ? 124.695 88.303 141.829 1.00 57.79 386 LEU D N 1
ATOM 10591 C CA . LEU D 1 386 ? 126.051 87.868 141.511 1.00 55.27 386 LEU D CA 1
ATOM 10592 C C . LEU D 1 386 ? 126.055 86.892 140.342 1.00 54.88 386 LEU D C 1
ATOM 10593 O O . LEU D 1 386 ? 126.900 86.988 139.446 1.00 57.40 386 LEU D O 1
ATOM 10598 N N . PHE D 1 387 ? 125.113 85.948 140.332 1.00 48.26 387 PHE D N 1
ATOM 10599 C CA . PHE D 1 387 ? 125.038 84.989 139.235 1.00 51.72 387 PHE D CA 1
ATOM 10600 C C . PHE D 1 387 ? 124.605 85.660 137.936 1.00 54.16 387 PHE D C 1
ATOM 10601 O O . PHE D 1 387 ? 125.084 85.298 136.855 1.00 54.72 387 PHE D O 1
ATOM 10609 N N . TYR D 1 388 ? 123.703 86.639 138.021 1.00 47.73 388 TYR D N 1
ATOM 10610 C CA . TYR D 1 388 ? 123.130 87.226 136.814 1.00 37.50 388 TYR D CA 1
ATOM 10611 C C . TYR D 1 388 ? 124.118 88.148 136.107 1.00 44.22 388 TYR D C 1
ATOM 10612 O O . TYR D 1 388 ? 124.225 88.121 134.875 1.00 50.19 388 TYR D O 1
ATOM 10621 N N . VAL D 1 389 ? 124.844 88.976 136.862 1.00 47.83 389 VAL D N 1
ATOM 10622 C CA . VAL D 1 389 ? 125.727 89.957 136.235 1.00 52.61 389 VAL D CA 1
ATOM 10623 C C . VAL D 1 389 ? 126.932 89.276 135.591 1.00 51.62 389 VAL D C 1
ATOM 10624 O O . VAL D 1 389 ? 127.381 89.679 134.511 1.00 51.83 389 VAL D O 1
ATOM 10628 N N . ILE D 1 390 ? 127.479 88.241 136.234 1.00 51.47 390 ILE D N 1
ATOM 10629 C CA . ILE D 1 390 ? 128.593 87.507 135.637 1.00 51.89 390 ILE D CA 1
ATOM 10630 C C . ILE D 1 390 ? 128.133 86.771 134.385 1.00 50.90 390 ILE D C 1
ATOM 10631 O O . ILE D 1 390 ? 128.804 86.799 133.348 1.00 54.91 390 ILE D O 1
ATOM 10636 N N . LEU D 1 391 ? 126.982 86.100 134.465 1.00 44.96 391 LEU D N 1
ATOM 10637 C CA . LEU D 1 391 ? 126.451 85.408 133.296 1.00 48.89 391 LEU D CA 1
ATOM 10638 C C . LEU D 1 391 ? 126.073 86.391 132.195 1.00 46.91 391 LEU D C 1
ATOM 10639 O O . LEU D 1 391 ? 126.302 86.123 131.010 1.00 51.10 391 LEU D O 1
ATOM 10644 N N . GLY D 1 392 ? 125.486 87.531 132.564 1.00 39.95 392 GLY D N 1
ATOM 10645 C CA . GLY D 1 392 ? 125.113 88.515 131.562 1.00 43.46 392 GLY D CA 1
ATOM 10646 C C . GLY D 1 392 ? 126.310 89.139 130.870 1.00 46.36 392 GLY D C 1
ATOM 10647 O O . GLY D 1 392 ? 126.308 89.319 129.650 1.00 51.99 392 GLY D O 1
ATOM 10648 N N . LEU D 1 393 ? 127.348 89.482 131.637 1.00 45.97 393 LEU D N 1
ATOM 10649 C CA . LEU D 1 393 ? 128.535 90.089 131.041 1.00 43.91 393 LEU D CA 1
ATOM 10650 C C . LEU D 1 393 ? 129.304 89.084 130.193 1.00 44.03 393 LEU D C 1
ATOM 10651 O O . LEU D 1 393 ? 129.881 89.447 129.162 1.00 44.47 393 LEU D O 1
ATOM 10656 N N . ILE D 1 394 ? 129.331 87.818 130.615 1.00 43.60 394 ILE D N 1
ATOM 10657 C CA . ILE D 1 394 ? 130.013 86.787 129.835 1.00 44.91 394 ILE D CA 1
ATOM 10658 C C . ILE D 1 394 ? 129.328 86.608 128.486 1.00 46.04 394 ILE D C 1
ATOM 10659 O O . ILE D 1 394 ? 129.985 86.534 127.440 1.00 50.25 394 ILE D O 1
ATOM 10664 N N . TYR D 1 395 ? 127.995 86.543 128.489 1.00 43.84 395 TYR D N 1
ATOM 10665 C CA . TYR D 1 395 ? 127.260 86.407 127.235 1.00 42.38 395 TYR D CA 1
ATOM 10666 C C . TYR D 1 395 ? 127.421 87.641 126.356 1.00 45.10 395 TYR D C 1
ATOM 10667 O O . TYR D 1 395 ? 127.585 87.521 125.137 1.00 50.59 395 TYR D O 1
ATOM 10676 N N . MET D 1 396 ? 127.370 88.834 126.954 1.00 44.58 396 MET D N 1
ATOM 10677 C CA . MET D 1 396 ? 127.452 90.061 126.167 1.00 42.80 396 MET D CA 1
ATOM 10678 C C . MET D 1 396 ? 128.795 90.179 125.457 1.00 46.98 396 MET D C 1
ATOM 10679 O O . MET D 1 396 ? 128.853 90.559 124.282 1.00 48.38 396 MET D O 1
ATOM 10684 N N . CYS D 1 397 ? 129.888 89.865 126.156 1.00 50.41 397 CYS D N 1
ATOM 10685 C CA . CYS D 1 397 ? 131.200 89.879 125.516 1.00 50.66 397 CYS D CA 1
ATOM 10686 C C . CYS D 1 397 ? 131.300 88.805 124.440 1.00 51.90 397 CYS D C 1
ATOM 10687 O O . CYS D 1 397 ? 131.863 89.044 123.365 1.00 55.05 397 CYS D O 1
ATOM 10690 N N . VAL D 1 398 ? 130.766 87.613 124.714 1.00 47.82 398 VAL D N 1
ATOM 10691 C CA . VAL D 1 398 ? 130.811 86.531 123.735 1.00 45.26 398 VAL D CA 1
ATOM 10692 C C . VAL D 1 398 ? 129.937 86.859 122.530 1.00 50.38 398 VAL D C 1
ATOM 10693 O O . VAL D 1 398 ? 130.338 86.644 121.379 1.00 55.31 398 VAL D O 1
ATOM 10697 N N . MET D 1 399 ? 128.734 87.387 122.770 1.00 49.67 399 MET D N 1
ATOM 10698 C CA . MET D 1 399 ? 127.832 87.710 121.668 1.00 44.72 399 MET D CA 1
ATOM 10699 C C . MET D 1 399 ? 128.421 88.788 120.767 1.00 42.04 399 MET D C 1
ATOM 10700 O O . MET D 1 399 ? 128.336 88.694 119.538 1.00 49.75 399 MET D O 1
ATOM 10705 N N . LEU D 1 400 ? 129.016 89.824 121.360 1.00 41.17 400 LEU D N 1
ATOM 10706 C CA . LEU D 1 400 ? 129.629 90.876 120.557 1.00 45.24 400 LEU D CA 1
ATOM 10707 C C . LEU D 1 400 ? 130.861 90.363 119.822 1.00 43.86 400 LEU D C 1
ATOM 10708 O O . LEU D 1 400 ? 131.110 90.751 118.675 1.00 45.06 400 LEU D O 1
ATOM 10713 N N . GLY D 1 401 ? 131.640 89.489 120.463 1.00 47.03 401 GLY D N 1
ATOM 10714 C CA . GLY D 1 401 ? 132.835 88.965 119.820 1.00 45.22 401 GLY D CA 1
ATOM 10715 C C . GLY D 1 401 ? 132.526 88.153 118.577 1.00 44.08 401 GLY D C 1
ATOM 10716 O O . GLY D 1 401 ? 133.281 88.180 117.602 1.00 48.11 401 GLY D O 1
ATOM 10717 N N . ILE D 1 402 ? 131.416 87.414 118.598 1.00 39.69 402 ILE D N 1
ATOM 10718 C CA . ILE D 1 402 ? 130.995 86.672 117.414 1.00 39.69 402 ILE D CA 1
ATOM 10719 C C . ILE D 1 402 ? 130.598 87.630 116.297 1.00 45.49 402 ILE D C 1
ATOM 10720 O O . ILE D 1 402 ? 130.858 87.373 115.116 1.00 52.27 402 ILE D O 1
ATOM 10725 N N . MET D 1 403 ? 129.986 88.761 116.653 1.00 38.92 403 MET D N 1
ATOM 10726 C CA . MET D 1 403 ? 129.462 89.680 115.651 1.00 35.09 403 MET D CA 1
ATOM 10727 C C . MET D 1 403 ? 130.554 90.442 114.910 1.00 43.48 403 MET D C 1
ATOM 10728 O O . MET D 1 403 ? 130.259 91.081 113.895 1.00 50.67 403 MET D O 1
ATOM 10733 N N . VAL D 1 404 ? 131.796 90.403 115.389 1.00 45.58 404 VAL D N 1
ATOM 10734 C CA . VAL D 1 404 ? 132.877 91.135 114.750 1.00 42.77 404 VAL D CA 1
ATOM 10735 C C . VAL D 1 404 ? 133.949 90.217 114.167 1.00 46.18 404 VAL D C 1
ATOM 10736 O O . VAL D 1 404 ? 134.631 90.613 113.215 1.00 52.60 404 VAL D O 1
ATOM 10740 N N . ALA D 1 405 ? 134.125 89.012 114.703 1.00 39.52 405 ALA D N 1
ATOM 10741 C CA . ALA D 1 405 ? 135.220 88.131 114.309 1.00 44.45 405 ALA D CA 1
ATOM 10742 C C . ALA D 1 405 ? 134.719 86.710 114.087 1.00 44.60 405 ALA D C 1
ATOM 10743 O O . ALA D 1 405 ? 135.310 85.736 114.557 1.00 51.45 405 ALA D O 1
ATOM 10745 N N . TYR D 1 406 ? 133.613 86.576 113.362 1.00 32.96 406 TYR D N 1
ATOM 10746 C CA . TYR D 1 406 ? 133.092 85.257 113.010 1.00 39.09 406 TYR D CA 1
ATOM 10747 C C . TYR D 1 406 ? 132.218 85.358 111.764 1.00 44.56 406 TYR D C 1
ATOM 10748 O O . TYR D 1 406 ? 132.313 84.530 110.858 1.00 41.44 406 TYR D O 1
ATOM 10757 N N . THR E 1 25 ? 122.297 89.023 47.546 1.00 50.70 25 THR E N 1
ATOM 10758 C CA . THR E 1 25 ? 122.708 87.702 48.005 1.00 54.03 25 THR E CA 1
ATOM 10759 C C . THR E 1 25 ? 123.412 87.788 49.356 1.00 50.47 25 THR E C 1
ATOM 10760 O O . THR E 1 25 ? 123.781 86.770 49.939 1.00 49.83 25 THR E O 1
ATOM 10762 N N . THR E 1 26 ? 123.599 89.011 49.841 1.00 45.58 26 THR E N 1
ATOM 10763 C CA . THR E 1 26 ? 124.214 89.220 51.143 1.00 45.63 26 THR E CA 1
ATOM 10764 C C . THR E 1 26 ? 123.239 88.833 52.252 1.00 51.62 26 THR E C 1
ATOM 10765 O O . THR E 1 26 ? 122.019 88.902 52.087 1.00 55.21 26 THR E O 1
ATOM 10769 N N . ARG E 1 27 ? 123.792 88.405 53.392 1.00 49.71 27 ARG E N 1
ATOM 10770 C CA . ARG E 1 27 ? 122.950 88.056 54.533 1.00 42.50 27 ARG E CA 1
ATOM 10771 C C . ARG E 1 27 ? 122.135 89.253 55.003 1.00 45.82 27 ARG E C 1
ATOM 10772 O O . ARG E 1 27 ? 120.946 89.120 55.317 1.00 53.40 27 ARG E O 1
ATOM 10780 N N . ARG E 1 28 ? 122.757 90.433 55.065 1.00 37.07 28 ARG E N 1
ATOM 10781 C CA . ARG E 1 28 ? 122.008 91.639 55.399 1.00 37.63 28 ARG E CA 1
ATOM 10782 C C . ARG E 1 28 ? 120.982 91.964 54.322 1.00 41.60 28 ARG E C 1
ATOM 10783 O O . ARG E 1 28 ? 119.876 92.422 54.629 1.00 47.59 28 ARG E O 1
ATOM 10791 N N . CYS E 1 29 ? 121.333 91.740 53.053 1.00 43.63 29 CYS E N 1
ATOM 10792 C CA . CYS E 1 29 ? 120.365 91.923 51.977 1.00 44.43 29 CYS E CA 1
ATOM 10793 C C . CYS E 1 29 ? 119.200 90.952 52.119 1.00 48.36 29 CYS E C 1
ATOM 10794 O O . CYS E 1 29 ? 118.049 91.305 51.837 1.00 54.17 29 CYS E O 1
ATOM 10797 N N . LEU E 1 30 ? 119.482 89.720 52.548 1.00 41.36 30 LEU E N 1
ATOM 10798 C CA . LEU E 1 30 ? 118.411 88.769 52.825 1.00 38.29 30 LEU E CA 1
ATOM 10799 C C . LEU E 1 30 ? 117.534 89.251 53.973 1.00 36.04 30 LEU E C 1
ATOM 10800 O O . LEU E 1 30 ? 116.305 89.119 53.924 1.00 39.98 30 LEU E O 1
ATOM 10805 N N . ALA E 1 31 ? 118.149 89.811 55.018 1.00 31.06 31 ALA E N 1
ATOM 10806 C CA . ALA E 1 31 ? 117.376 90.342 56.136 1.00 28.09 31 ALA E CA 1
ATOM 10807 C C . ALA E 1 31 ? 116.497 91.506 55.696 1.00 33.77 31 ALA E C 1
ATOM 10808 O O . ALA E 1 31 ? 115.349 91.629 56.138 1.00 42.33 31 ALA E O 1
ATOM 10810 N N . GLN E 1 32 ? 117.023 92.376 54.830 1.00 36.48 32 GLN E N 1
ATOM 10811 C CA . GLN E 1 32 ? 116.231 93.498 54.335 1.00 31.96 32 GLN E CA 1
ATOM 10812 C C . GLN E 1 32 ? 115.037 93.016 53.522 1.00 36.92 32 GLN E C 1
ATOM 10813 O O . GLN E 1 32 ? 113.947 93.594 53.605 1.00 40.95 32 GLN E O 1
ATOM 10819 N N . MET E 1 33 ? 115.226 91.964 52.722 1.00 42.70 33 MET E N 1
ATOM 10820 C CA . MET E 1 33 ? 114.133 91.453 51.901 1.00 42.55 33 MET E CA 1
ATOM 10821 C C . MET E 1 33 ? 113.006 90.895 52.763 1.00 43.85 33 MET E C 1
ATOM 10822 O O . MET E 1 33 ? 111.826 91.077 52.444 1.00 42.55 33 MET E O 1
ATOM 10827 N N . LEU E 1 34 ? 113.350 90.210 53.857 1.00 39.81 34 LEU E N 1
ATOM 10828 C CA . LEU E 1 34 ? 112.325 89.667 54.744 1.00 33.37 34 LEU E CA 1
ATOM 10829 C C . LEU E 1 34 ? 111.544 90.779 55.433 1.00 34.50 34 LEU E C 1
ATOM 10830 O O . LEU E 1 34 ? 110.337 90.644 55.668 1.00 41.73 34 LEU E O 1
ATOM 10835 N N . ILE E 1 35 ? 112.214 91.882 55.770 1.00 35.18 35 ILE E N 1
ATOM 10836 C CA . ILE E 1 35 ? 111.528 93.008 56.395 1.00 34.63 35 ILE E CA 1
ATOM 10837 C C . ILE E 1 35 ? 110.572 93.665 55.407 1.00 38.42 35 ILE E C 1
ATOM 10838 O O . ILE E 1 35 ? 109.463 94.075 55.773 1.00 37.59 35 ILE E O 1
ATOM 10843 N N . ASP E 1 36 ? 110.978 93.769 54.139 1.00 40.65 36 ASP E N 1
ATOM 10844 C CA . ASP E 1 36 ? 110.126 94.381 53.125 1.00 41.42 36 ASP E CA 1
ATOM 10845 C C . ASP E 1 36 ? 108.854 93.582 52.875 1.00 45.09 36 ASP E C 1
ATOM 10846 O O . ASP E 1 36 ? 107.891 94.129 52.328 1.00 49.24 36 ASP E O 1
ATOM 10851 N N . MET E 1 37 ? 108.831 92.302 53.254 1.00 46.43 37 MET E N 1
ATOM 10852 C CA . MET E 1 37 ? 107.619 91.505 53.096 1.00 48.49 37 MET E CA 1
ATOM 10853 C C . MET E 1 37 ? 106.500 92.000 54.001 1.00 48.58 37 MET E C 1
ATOM 10854 O O . MET E 1 37 ? 105.324 91.931 53.623 1.00 46.06 37 MET E O 1
ATOM 10859 N N . GLU E 1 38 ? 106.844 92.496 55.192 1.00 49.82 38 GLU E N 1
ATOM 10860 C CA . GLU E 1 38 ? 105.878 93.003 56.167 1.00 46.16 38 GLU E CA 1
ATOM 10861 C C . GLU E 1 38 ? 104.858 91.926 56.541 1.00 53.14 38 GLU E C 1
ATOM 10862 O O . GLU E 1 38 ? 103.652 92.066 56.330 1.00 55.29 38 GLU E O 1
ATOM 10868 N N . MET E 1 39 ? 105.373 90.835 57.105 1.00 48.15 39 MET E N 1
ATOM 10869 C CA . MET E 1 39 ? 104.533 89.726 57.558 1.00 40.61 39 MET E CA 1
ATOM 10870 C C . MET E 1 39 ? 104.169 89.938 59.028 1.00 41.27 39 MET E C 1
ATOM 10871 O O . MET E 1 39 ? 104.679 89.283 59.940 1.00 41.44 39 MET E O 1
ATOM 10876 N N . LEU E 1 40 ? 103.259 90.884 59.244 1.00 32.74 40 LEU E N 1
ATOM 10877 C CA . LEU E 1 40 ? 102.813 91.249 60.581 1.00 33.83 40 LEU E CA 1
ATOM 10878 C C . LEU E 1 40 ? 101.556 90.505 61.010 1.00 39.50 40 LEU E C 1
ATOM 10879 O O . LEU E 1 40 ? 101.029 90.780 62.092 1.00 39.52 40 LEU E O 1
ATOM 10884 N N . SER E 1 41 ? 101.066 89.578 60.194 1.00 40.37 41 SER E N 1
ATOM 10885 C CA . SER E 1 41 ? 99.930 88.741 60.546 1.00 33.36 41 SER E CA 1
ATOM 10886 C C . SER E 1 41 ? 100.413 87.343 60.909 1.00 38.61 41 SER E C 1
ATOM 10887 O O . SER E 1 41 ? 101.464 86.890 60.450 1.00 43.53 41 SER E O 1
ATOM 10890 N N . MET E 1 42 ? 99.635 86.664 61.746 1.00 41.43 42 MET E N 1
ATOM 10891 C CA . MET E 1 42 ? 100.051 85.370 62.259 1.00 43.82 42 MET E CA 1
ATOM 10892 C C . MET E 1 42 ? 100.058 84.320 61.147 1.00 46.11 42 MET E C 1
ATOM 10893 O O . MET E 1 42 ? 99.314 84.431 60.169 1.00 52.36 42 MET E O 1
ATOM 10898 N N . PRO E 1 43 ? 100.909 83.296 61.266 1.00 33.00 43 PRO E N 1
ATOM 10899 C CA . PRO E 1 43 ? 100.929 82.190 60.282 1.00 37.91 43 PRO E CA 1
ATOM 10900 C C . PRO E 1 43 ? 99.752 81.237 60.475 1.00 47.30 43 PRO E C 1
ATOM 10901 O O . PRO E 1 43 ? 99.833 80.185 61.109 1.00 53.05 43 PRO E O 1
ATOM 10905 N N . GLN E 1 44 ? 98.611 81.620 59.903 1.00 53.02 44 GLN E N 1
ATOM 10906 C CA . GLN E 1 44 ? 97.351 80.916 60.099 1.00 50.51 44 GLN E CA 1
ATOM 10907 C C . GLN E 1 44 ? 96.912 80.139 58.862 1.00 52.76 44 GLN E C 1
ATOM 10908 O O . GLN E 1 44 ? 95.741 79.764 58.755 1.00 58.52 44 GLN E O 1
ATOM 10914 N N . ASP E 1 45 ? 97.830 79.888 57.925 1.00 58.17 45 ASP E N 1
ATOM 10915 C CA . ASP E 1 45 ? 97.454 79.223 56.681 1.00 64.43 45 ASP E CA 1
ATOM 10916 C C . ASP E 1 45 ? 96.962 77.800 56.928 1.00 67.67 45 ASP E C 1
ATOM 10917 O O . ASP E 1 45 ? 95.981 77.361 56.317 1.00 65.51 45 ASP E O 1
ATOM 10919 N N . GLU E 1 46 ? 97.627 77.065 57.819 1.00 74.10 46 GLU E N 1
ATOM 10920 C CA . GLU E 1 46 ? 97.325 75.651 58.044 1.00 74.65 46 GLU E CA 1
ATOM 10921 C C . GLU E 1 46 ? 96.259 75.531 59.126 1.00 73.25 46 GLU E C 1
ATOM 10922 O O . GLU E 1 46 ? 96.559 75.383 60.312 1.00 68.93 46 GLU E O 1
ATOM 10924 N N . ASN E 1 47 ? 94.993 75.599 58.706 1.00 69.06 47 ASN E N 1
ATOM 10925 C CA . ASN E 1 47 ? 93.829 75.405 59.572 1.00 69.72 47 ASN E CA 1
ATOM 10926 C C . ASN E 1 47 ? 93.776 76.399 60.728 1.00 70.84 47 ASN E C 1
ATOM 10927 O O . ASN E 1 47 ? 93.026 76.193 61.688 1.00 70.92 47 ASN E O 1
ATOM 10932 N N . CYS E 1 48 ? 94.556 77.479 60.647 1.00 67.00 48 CYS E N 1
ATOM 10933 C CA . CYS E 1 48 ? 94.620 78.498 61.696 1.00 68.00 48 CYS E CA 1
ATOM 10934 C C . CYS E 1 48 ? 94.938 77.879 63.056 1.00 64.52 48 CYS E C 1
ATOM 10935 O O . CYS E 1 48 ? 94.359 78.243 64.082 1.00 61.59 48 CYS E O 1
ATOM 10938 N N . THR E 1 49 ? 95.873 76.930 63.062 1.00 54.86 49 THR E N 1
ATOM 10939 C CA . THR E 1 49 ? 96.325 76.272 64.284 1.00 55.66 49 THR E CA 1
ATOM 10940 C C . THR E 1 49 ? 97.841 76.394 64.351 1.00 56.19 49 THR E C 1
ATOM 10941 O O . THR E 1 49 ? 98.552 75.794 63.539 1.00 55.62 49 THR E O 1
ATOM 10945 N N . LEU E 1 50 ? 98.334 77.166 65.316 1.00 41.03 50 LEU E N 1
ATOM 10946 C CA . LEU E 1 50 ? 99.763 77.430 65.433 1.00 42.97 50 LEU E CA 1
ATOM 10947 C C . LEU E 1 50 ? 100.316 76.797 66.700 1.00 44.28 50 LEU E C 1
ATOM 10948 O O . LEU E 1 50 ? 100.059 77.306 67.803 1.00 43.51 50 LEU E O 1
ATOM 10953 N N . PRO E 1 51 ? 101.068 75.700 66.606 1.00 39.36 51 PRO E N 1
ATOM 10954 C CA . PRO E 1 51 ? 101.713 75.123 67.793 1.00 28.29 51 PRO E CA 1
ATOM 10955 C C . PRO E 1 51 ? 102.927 75.946 68.194 1.00 26.35 51 PRO E C 1
ATOM 10956 O O . PRO E 1 51 ? 103.929 75.996 67.475 1.00 36.05 51 PRO E O 1
ATOM 10960 N N . ILE E 1 52 ? 102.839 76.596 69.350 1.00 18.12 52 ILE E N 1
ATOM 10961 C CA . ILE E 1 52 ? 103.907 77.447 69.861 1.00 21.22 52 ILE E CA 1
ATOM 10962 C C . ILE E 1 52 ? 104.635 76.688 70.961 1.00 22.97 52 ILE E C 1
ATOM 10963 O O . ILE E 1 52 ? 104.038 76.339 71.987 1.00 36.08 52 ILE E O 1
ATOM 10968 N N . TYR E 1 53 ? 105.923 76.433 70.752 1.00 14.74 53 TYR E N 1
ATOM 10969 C CA . TYR E 1 53 ? 106.725 75.661 71.691 1.00 15.58 53 TYR E CA 1
ATOM 10970 C C . TYR E 1 53 ? 107.481 76.599 72.622 1.00 23.45 53 TYR E C 1
ATOM 10971 O O . TYR E 1 53 ? 108.161 77.523 72.165 1.00 31.40 53 TYR E O 1
ATOM 10980 N N . VAL E 1 54 ? 107.364 76.357 73.925 1.00 19.20 54 VAL E N 1
ATOM 10981 C CA . VAL E 1 54 ? 108.012 77.195 74.932 1.00 14.52 54 VAL E CA 1
ATOM 10982 C C . VAL E 1 54 ? 108.834 76.312 75.865 1.00 21.79 54 VAL E C 1
ATOM 10983 O O . VAL E 1 54 ? 108.390 76.011 76.983 1.00 33.64 54 VAL E O 1
ATOM 10987 N N . PRO E 1 55 ? 110.016 75.862 75.455 1.00 25.85 55 PRO E N 1
ATOM 10988 C CA . PRO E 1 55 ? 110.855 75.067 76.355 1.00 29.15 55 PRO E CA 1
ATOM 10989 C C . PRO E 1 55 ? 111.657 75.941 77.306 1.00 38.56 55 PRO E C 1
ATOM 10990 O O . PRO E 1 55 ? 112.081 77.049 76.968 1.00 40.20 55 PRO E O 1
ATOM 10994 N N . PHE E 1 56 ? 111.864 75.414 78.515 1.00 41.20 56 PHE E N 1
ATOM 10995 C CA . PHE E 1 56 ? 112.712 76.028 79.538 1.00 38.76 56 PHE E CA 1
ATOM 10996 C C . PHE E 1 56 ? 112.205 77.442 79.854 1.00 33.43 56 PHE E C 1
ATOM 10997 O O . PHE E 1 56 ? 112.801 78.461 79.500 1.00 35.82 56 PHE E O 1
ATOM 11005 N N . ILE E 1 57 ? 111.024 77.473 80.463 1.00 26.92 57 ILE E N 1
ATOM 11006 C CA . ILE E 1 57 ? 110.464 78.707 81.001 1.00 29.36 57 ILE E CA 1
ATOM 11007 C C . ILE E 1 57 ? 110.930 78.860 82.443 1.00 30.45 57 ILE E C 1
ATOM 11008 O O . ILE E 1 57 ? 110.724 77.966 83.272 1.00 38.83 57 ILE E O 1
ATOM 11013 N N . GLU E 1 58 ? 111.561 79.992 82.744 1.00 26.86 58 GLU E N 1
ATOM 11014 C CA . GLU E 1 58 ? 112.183 80.225 84.041 1.00 20.59 58 GLU E CA 1
ATOM 11015 C C . GLU E 1 58 ? 111.293 81.116 84.898 1.00 24.44 58 GLU E C 1
ATOM 11016 O O . GLU E 1 58 ? 110.815 82.156 84.433 1.00 39.69 58 GLU E O 1
ATOM 11022 N N . TYR E 1 59 ? 111.082 80.708 86.146 1.00 17.36 59 TYR E N 1
ATOM 11023 C CA . TYR E 1 59 ? 110.177 81.383 87.061 1.00 17.00 59 TYR E CA 1
ATOM 11024 C C . TYR E 1 59 ? 110.945 81.962 88.244 1.00 28.89 59 TYR E C 1
ATOM 11025 O O . TYR E 1 59 ? 111.960 81.411 88.680 1.00 42.11 59 TYR E O 1
ATOM 11034 N N . GLN E 1 60 ? 110.444 83.085 88.759 1.00 25.12 60 GLN E N 1
ATOM 11035 C CA . GLN E 1 60 ? 111.034 83.753 89.911 1.00 18.48 60 GLN E CA 1
ATOM 11036 C C . GLN E 1 60 ? 109.985 84.658 90.540 1.00 16.59 60 GLN E C 1
ATOM 11037 O O . GLN E 1 60 ? 109.240 85.335 89.828 1.00 25.42 60 GLN E O 1
ATOM 11043 N N . THR E 1 61 ? 109.933 84.667 91.871 1.00 21.72 61 THR E N 1
ATOM 11044 C CA . THR E 1 61 ? 109.033 85.550 92.602 1.00 19.24 61 THR E CA 1
ATOM 11045 C C . THR E 1 61 ? 109.770 86.823 92.989 1.00 22.88 61 THR E C 1
ATOM 11046 O O . THR E 1 61 ? 110.860 86.766 93.568 1.00 24.00 61 THR E O 1
ATOM 11050 N N . LEU E 1 62 ? 109.174 87.970 92.671 1.00 23.59 62 LEU E N 1
ATOM 11051 C CA . LEU E 1 62 ? 109.771 89.248 93.035 1.00 20.96 62 LEU E CA 1
ATOM 11052 C C . LEU E 1 62 ? 109.368 89.689 94.436 1.00 23.19 62 LEU E C 1
ATOM 11053 O O . LEU E 1 62 ? 110.218 90.142 95.210 1.00 25.90 62 LEU E O 1
ATOM 11058 N N . SER E 1 63 ? 108.089 89.561 94.781 1.00 26.52 63 SER E N 1
ATOM 11059 C CA . SER E 1 63 ? 107.621 89.893 96.118 1.00 28.09 63 SER E CA 1
ATOM 11060 C C . SER E 1 63 ? 106.268 89.237 96.342 1.00 24.91 63 SER E C 1
ATOM 11061 O O . SER E 1 63 ? 105.508 89.017 95.396 1.00 23.22 63 SER E O 1
ATOM 11064 N N . VAL E 1 64 ? 105.980 88.927 97.603 1.00 21.59 64 VAL E N 1
ATOM 11065 C CA . VAL E 1 64 ? 104.698 88.367 98.009 1.00 22.37 64 VAL E CA 1
ATOM 11066 C C . VAL E 1 64 ? 104.118 89.254 99.099 1.00 25.52 64 VAL E C 1
ATOM 11067 O O . VAL E 1 64 ? 104.809 89.584 100.069 1.00 30.74 64 VAL E O 1
ATOM 11071 N N . ASN E 1 65 ? 102.858 89.642 98.938 1.00 30.17 65 ASN E N 1
ATOM 11072 C CA . ASN E 1 65 ? 102.155 90.458 99.918 1.00 30.20 65 ASN E CA 1
ATOM 11073 C C . ASN E 1 65 ? 101.314 89.560 100.813 1.00 36.88 65 ASN E C 1
ATOM 11074 O O . ASN E 1 65 ? 100.596 88.684 100.322 1.00 43.34 65 ASN E O 1
ATOM 11079 N N . THR E 1 66 ? 101.410 89.774 102.124 1.00 29.65 66 THR E N 1
ATOM 11080 C CA . THR E 1 66 ? 100.657 88.970 103.078 1.00 25.26 66 THR E CA 1
ATOM 11081 C C . THR E 1 66 ? 99.266 89.535 103.339 1.00 32.77 66 THR E C 1
ATOM 11082 O O . THR E 1 66 ? 98.296 88.774 103.419 1.00 41.87 66 THR E O 1
ATOM 11086 N N . LYS E 1 67 ? 99.149 90.857 103.471 1.00 28.85 67 LYS E N 1
ATOM 11087 C CA . LYS E 1 67 ? 97.852 91.459 103.763 1.00 35.33 67 LYS E CA 1
ATOM 11088 C C . LYS E 1 67 ? 96.906 91.341 102.573 1.00 39.01 67 LYS E C 1
ATOM 11089 O O . LYS E 1 67 ? 95.740 90.961 102.730 1.00 42.73 67 LYS E O 1
ATOM 11095 N N . SER E 1 68 ? 97.388 91.665 101.375 1.00 29.81 68 SER E N 1
ATOM 11096 C CA . SER E 1 68 ? 96.565 91.596 100.176 1.00 24.23 68 SER E CA 1
ATOM 11097 C C . SER E 1 68 ? 96.637 90.247 99.474 1.00 22.58 68 SER E C 1
ATOM 11098 O O . SER E 1 68 ? 95.880 90.023 98.524 1.00 33.50 68 SER E O 1
ATOM 11101 N N . LEU E 1 69 ? 97.520 89.350 99.921 1.00 20.57 69 LEU E N 1
ATOM 11102 C CA . LEU E 1 69 ? 97.644 88.003 99.359 1.00 27.72 69 LEU E CA 1
ATOM 11103 C C . LEU E 1 69 ? 97.901 88.041 97.854 1.00 27.36 69 LEU E C 1
ATOM 11104 O O . LEU E 1 69 ? 97.299 87.292 97.084 1.00 32.44 69 LEU E O 1
ATOM 11109 N N . ARG E 1 70 ? 98.805 88.921 97.432 1.00 23.78 70 ARG E N 1
ATOM 11110 C CA . ARG E 1 70 ? 99.150 89.087 96.027 1.00 24.71 70 ARG E CA 1
ATOM 11111 C C . ARG E 1 70 ? 100.598 88.679 95.809 1.00 28.14 70 ARG E C 1
ATOM 11112 O O . ARG E 1 70 ? 101.478 89.057 96.589 1.00 33.80 70 ARG E O 1
ATOM 11120 N N . LEU E 1 71 ? 100.838 87.911 94.751 1.00 26.22 71 LEU E N 1
ATOM 11121 C CA . LEU E 1 71 ? 102.162 87.406 94.419 1.00 16.80 71 LEU E CA 1
ATOM 11122 C C . LEU E 1 71 ? 102.639 88.044 93.123 1.00 17.73 71 LEU E C 1
ATOM 11123 O O . LEU E 1 71 ? 101.939 87.996 92.107 1.00 21.99 71 LEU E O 1
ATOM 11128 N N . ASN E 1 72 ? 103.825 88.644 93.163 1.00 17.96 72 ASN E N 1
ATOM 11129 C CA . ASN E 1 72 ? 104.459 89.219 91.985 1.00 15.46 72 ASN E CA 1
ATOM 11130 C C . ASN E 1 72 ? 105.529 88.259 91.482 1.00 19.07 72 ASN E C 1
ATOM 11131 O O . ASN E 1 72 ? 106.425 87.872 92.238 1.00 28.33 72 ASN E O 1
ATOM 11136 N N . SER E 1 73 ? 105.433 87.879 90.212 1.00 8.64 73 SER E N 1
ATOM 11137 C CA . SER E 1 73 ? 106.322 86.884 89.635 1.00 15.66 73 SER E CA 1
ATOM 11138 C C . SER E 1 73 ? 106.860 87.368 88.297 1.00 19.92 73 SER E C 1
ATOM 11139 O O . SER E 1 73 ? 106.205 88.133 87.584 1.00 29.24 73 SER E O 1
ATOM 11142 N N . ARG E 1 74 ? 108.064 86.910 87.967 1.00 16.42 74 ARG E N 1
ATOM 11143 C CA . ARG E 1 74 ? 108.703 87.191 86.690 1.00 9.92 74 ARG E CA 1
ATOM 11144 C C . ARG E 1 74 ? 108.922 85.877 85.957 1.00 10.00 74 ARG E C 1
ATOM 11145 O O . ARG E 1 74 ? 109.408 84.907 86.547 1.00 30.30 74 ARG E O 1
ATOM 11153 N N . LEU E 1 75 ? 108.565 85.847 84.676 1.00 11.76 75 LEU E N 1
ATOM 11154 C CA . LEU E 1 75 ? 108.632 84.638 83.861 1.00 19.29 75 LEU E CA 1
ATOM 11155 C C . LEU E 1 75 ? 109.484 84.920 82.631 1.00 19.88 75 LEU E C 1
ATOM 11156 O O . LEU E 1 75 ? 109.085 85.701 81.761 1.00 34.84 75 LEU E O 1
ATOM 11161 N N . ARG E 1 76 ? 110.648 84.281 82.555 1.00 15.92 76 ARG E N 1
ATOM 11162 C CA . ARG E 1 76 ? 111.550 84.406 81.416 1.00 14.46 76 ARG E CA 1
ATOM 11163 C C . ARG E 1 76 ? 111.462 83.120 80.604 1.00 11.38 76 ARG E C 1
ATOM 11164 O O . ARG E 1 76 ? 111.881 82.055 81.070 1.00 27.86 76 ARG E O 1
ATOM 11172 N N . ALA E 1 77 ? 110.919 83.220 79.396 1.00 15.31 77 ALA E N 1
ATOM 11173 C CA . ALA E 1 77 ? 110.683 82.073 78.533 1.00 24.02 77 ALA E CA 1
ATOM 11174 C C . ALA E 1 77 ? 111.462 82.222 77.233 1.00 23.03 77 ALA E C 1
ATOM 11175 O O . ALA E 1 77 ? 112.027 83.276 76.933 1.00 37.96 77 ALA E O 1
ATOM 11177 N N . ILE E 1 78 ? 111.490 81.140 76.458 1.00 16.26 78 ILE E N 1
ATOM 11178 C CA . ILE E 1 78 ? 112.120 81.120 75.138 1.00 18.21 78 ILE E CA 1
ATOM 11179 C C . ILE E 1 78 ? 111.060 80.615 74.162 1.00 22.23 78 ILE E C 1
ATOM 11180 O O . ILE E 1 78 ? 110.883 79.407 73.980 1.00 30.21 78 ILE E O 1
ATOM 11185 N N . VAL E 1 79 ? 110.342 81.545 73.531 1.00 14.33 79 VAL E N 1
ATOM 11186 C CA . VAL E 1 79 ? 109.288 81.180 72.594 1.00 9.87 79 VAL E CA 1
ATOM 11187 C C . VAL E 1 79 ? 109.911 80.683 71.296 1.00 14.77 79 VAL E C 1
ATOM 11188 O O . VAL E 1 79 ? 110.957 81.179 70.857 1.00 34.27 79 VAL E O 1
ATOM 11192 N N . LYS E 1 80 ? 109.272 79.695 70.674 1.00 1.23 80 LYS E N 1
ATOM 11193 C CA . LYS E 1 80 ? 109.784 79.116 69.435 1.00 0.00 80 LYS E CA 1
ATOM 11194 C C . LYS E 1 80 ? 108.607 78.585 68.629 1.00 11.00 80 LYS E C 1
ATOM 11195 O O . LYS E 1 80 ? 108.039 77.545 68.975 1.00 35.92 80 LYS E O 1
ATOM 11201 N N . TRP E 1 81 ? 108.247 79.291 67.563 1.00 13.41 81 TRP E N 1
ATOM 11202 C CA . TRP E 1 81 ? 107.162 78.896 66.676 1.00 11.33 81 TRP E CA 1
ATOM 11203 C C . TRP E 1 81 ? 107.698 78.773 65.249 1.00 15.39 81 TRP E C 1
ATOM 11204 O O . TRP E 1 81 ? 108.901 78.883 65.002 1.00 26.82 81 TRP E O 1
ATOM 11215 N N . THR E 1 82 ? 106.790 78.540 64.304 1.00 17.11 82 THR E N 1
ATOM 11216 C CA . THR E 1 82 ? 107.139 78.355 62.902 1.00 26.16 82 THR E CA 1
ATOM 11217 C C . THR E 1 82 ? 106.428 79.400 62.055 1.00 30.04 82 THR E C 1
ATOM 11218 O O . THR E 1 82 ? 105.215 79.591 62.187 1.00 35.59 82 THR E O 1
ATOM 11222 N N . ASP E 1 83 ? 107.184 80.073 61.192 1.00 32.53 83 ASP E N 1
ATOM 11223 C CA . ASP E 1 83 ? 106.639 81.053 60.252 1.00 30.06 83 ASP E CA 1
ATOM 11224 C C . ASP E 1 83 ? 106.968 80.611 58.834 1.00 35.35 83 ASP E C 1
ATOM 11225 O O . ASP E 1 83 ? 108.085 80.865 58.347 1.00 36.79 83 ASP E O 1
ATOM 11230 N N . PRO E 1 84 ? 106.046 79.942 58.138 1.00 40.60 84 PRO E N 1
ATOM 11231 C CA . PRO E 1 84 ? 106.364 79.440 56.789 1.00 39.42 84 PRO E CA 1
ATOM 11232 C C . PRO E 1 84 ? 106.729 80.529 55.796 1.00 40.03 84 PRO E C 1
ATOM 11233 O O . PRO E 1 84 ? 107.558 80.289 54.909 1.00 45.71 84 PRO E O 1
ATOM 11237 N N . GLN E 1 85 ? 106.133 81.718 55.909 1.00 44.32 85 GLN E N 1
ATOM 11238 C CA . GLN E 1 85 ? 106.449 82.793 54.974 1.00 42.38 85 GLN E CA 1
ATOM 11239 C C . GLN E 1 85 ? 107.889 83.265 55.135 1.00 45.09 85 GLN E C 1
ATOM 11240 O O . GLN E 1 85 ? 108.560 83.576 54.145 1.00 49.73 85 GLN E O 1
ATOM 11246 N N . LEU E 1 86 ? 108.380 83.326 56.372 1.00 35.87 86 LEU E N 1
ATOM 11247 C CA . LEU E 1 86 ? 109.738 83.789 56.629 1.00 35.08 86 LEU E CA 1
ATOM 11248 C C . LEU E 1 86 ? 110.747 82.667 56.421 1.00 41.05 86 LEU E C 1
ATOM 11249 O O . LEU E 1 86 ? 111.557 82.380 57.308 1.00 44.39 86 LEU E O 1
ATOM 11254 N N . ALA E 1 87 ? 110.707 82.030 55.254 1.00 42.59 87 ALA E N 1
ATOM 11255 C CA . ALA E 1 87 ? 111.626 80.953 54.909 1.00 36.34 87 ALA E CA 1
ATOM 11256 C C . ALA E 1 87 ? 112.121 81.180 53.490 1.00 40.28 87 ALA E C 1
ATOM 11257 O O . ALA E 1 87 ? 111.317 81.256 52.556 1.00 42.62 87 ALA E O 1
ATOM 11259 N N . TRP E 1 88 ? 113.436 81.285 53.331 1.00 45.06 88 TRP E N 1
ATOM 11260 C CA . TRP E 1 88 ? 114.044 81.546 52.038 1.00 49.15 88 TRP E CA 1
ATOM 11261 C C . TRP E 1 88 ? 114.580 80.248 51.438 1.00 47.85 88 TRP E C 1
ATOM 11262 O O . TRP E 1 88 ? 114.484 79.169 52.027 1.00 52.65 88 TRP E O 1
ATOM 11273 N N . ASP E 1 89 ? 115.150 80.361 50.242 1.00 47.15 89 ASP E N 1
ATOM 11274 C CA . ASP E 1 89 ? 115.741 79.231 49.540 1.00 55.36 89 ASP E CA 1
ATOM 11275 C C . ASP E 1 89 ? 117.234 79.195 49.836 1.00 58.35 89 ASP E C 1
ATOM 11276 O O . ASP E 1 89 ? 117.939 80.184 49.611 1.00 57.49 89 ASP E O 1
ATOM 11281 N N . THR E 1 90 ? 117.713 78.056 50.342 1.00 59.68 90 THR E N 1
ATOM 11282 C CA . THR E 1 90 ? 119.120 77.928 50.701 1.00 61.32 90 THR E CA 1
ATOM 11283 C C . THR E 1 90 ? 120.041 77.890 49.488 1.00 59.83 90 THR E C 1
ATOM 11284 O O . THR E 1 90 ? 121.260 78.006 49.657 1.00 57.95 90 THR E O 1
ATOM 11288 N N . SER E 1 91 ? 119.498 77.737 48.280 1.00 54.92 91 SER E N 1
ATOM 11289 C CA . SER E 1 91 ? 120.335 77.728 47.085 1.00 56.91 91 SER E CA 1
ATOM 11290 C C . SER E 1 91 ? 120.704 79.144 46.659 1.00 57.70 91 SER E C 1
ATOM 11291 O O . SER E 1 91 ? 121.884 79.450 46.452 1.00 55.90 91 SER E O 1
ATOM 11294 N N . VAL E 1 92 ? 119.707 80.020 46.517 1.00 58.08 92 VAL E N 1
ATOM 11295 C CA . VAL E 1 92 ? 119.987 81.409 46.168 1.00 56.39 92 VAL E CA 1
ATOM 11296 C C . VAL E 1 92 ? 120.654 82.131 47.334 1.00 57.71 92 VAL E C 1
ATOM 11297 O O . VAL E 1 92 ? 121.552 82.959 47.138 1.00 58.57 92 VAL E O 1
ATOM 11301 N N . TYR E 1 93 ? 120.237 81.824 48.563 1.00 59.25 93 TYR E N 1
ATOM 11302 C CA . TYR E 1 93 ? 120.818 82.426 49.759 1.00 55.98 93 TYR E CA 1
ATOM 11303 C C . TYR E 1 93 ? 121.554 81.354 50.551 1.00 57.62 93 TYR E C 1
ATOM 11304 O O . TYR E 1 93 ? 120.919 80.578 51.282 1.00 53.87 93 TYR E O 1
ATOM 11313 N N . PRO E 1 94 ? 122.881 81.267 50.453 1.00 57.87 94 PRO E N 1
ATOM 11314 C CA . PRO E 1 94 ? 123.633 80.212 51.156 1.00 56.98 94 PRO E CA 1
ATOM 11315 C C . PRO E 1 94 ? 123.856 80.532 52.631 1.00 58.39 94 PRO E C 1
ATOM 11316 O O . PRO E 1 94 ? 124.988 80.626 53.115 1.00 56.48 94 PRO E O 1
ATOM 11320 N N . TYR E 1 95 ? 122.758 80.700 53.365 1.00 54.82 95 TYR E N 1
ATOM 11321 C CA . TYR E 1 95 ? 122.817 81.017 54.783 1.00 53.93 95 TYR E CA 1
ATOM 11322 C C . TYR E 1 95 ? 121.806 80.164 55.534 1.00 55.86 95 TYR E C 1
ATOM 11323 O O . TYR E 1 95 ? 120.787 79.747 54.978 1.00 57.17 95 TYR E O 1
ATOM 11332 N N . ASP E 1 96 ? 122.099 79.911 56.809 1.00 50.56 96 ASP E N 1
ATOM 11333 C CA . ASP E 1 96 ? 121.265 79.057 57.638 1.00 48.26 96 ASP E CA 1
ATOM 11334 C C . ASP E 1 96 ? 120.515 79.808 58.729 1.00 51.87 96 ASP E C 1
ATOM 11335 O O . ASP E 1 96 ? 119.614 79.228 59.344 1.00 54.46 96 ASP E O 1
ATOM 11340 N N . ALA E 1 97 ? 120.850 81.071 58.984 1.00 49.38 97 ALA E N 1
ATOM 11341 C CA . ALA E 1 97 ? 120.166 81.837 60.016 1.00 45.03 97 ALA E CA 1
ATOM 11342 C C . ALA E 1 97 ? 120.303 83.322 59.715 1.00 45.66 97 ALA E C 1
ATOM 11343 O O . ALA E 1 97 ? 121.196 83.747 58.977 1.00 52.53 97 ALA E O 1
ATOM 11345 N N . VAL E 1 98 ? 119.401 84.103 60.308 1.00 40.87 98 VAL E N 1
ATOM 11346 C CA . VAL E 1 98 ? 119.384 85.551 60.139 1.00 36.06 98 VAL E CA 1
ATOM 11347 C C . VAL E 1 98 ? 118.536 86.131 61.260 1.00 33.37 98 VAL E C 1
ATOM 11348 O O . VAL E 1 98 ? 117.576 85.505 61.717 1.00 40.74 98 VAL E O 1
ATOM 11352 N N . MET E 1 99 ? 118.904 87.324 61.719 1.00 29.55 99 MET E N 1
ATOM 11353 C CA . MET E 1 99 ? 118.188 87.995 62.795 1.00 30.63 99 MET E CA 1
ATOM 11354 C C . MET E 1 99 ? 117.518 89.256 62.267 1.00 34.66 99 MET E C 1
ATOM 11355 O O . MET E 1 99 ? 118.148 90.060 61.572 1.00 41.47 99 MET E O 1
ATOM 11360 N N . LEU E 1 100 ? 116.239 89.405 62.584 1.00 31.08 100 LEU E N 1
ATOM 11361 C CA . LEU E 1 100 ? 115.396 90.523 62.199 1.00 28.41 100 LEU E CA 1
ATOM 11362 C C . LEU E 1 100 ? 114.862 91.215 63.445 1.00 32.49 100 LEU E C 1
ATOM 11363 O O . LEU E 1 100 ? 114.777 90.601 64.516 1.00 39.28 100 LEU E O 1
ATOM 11368 N N . PRO E 1 101 ? 114.509 92.497 63.352 1.00 18.69 101 PRO E N 1
ATOM 11369 C CA . PRO E 1 101 ? 113.883 93.165 64.499 1.00 17.69 101 PRO E CA 1
ATOM 11370 C C . PRO E 1 101 ? 112.537 92.538 64.832 1.00 24.15 101 PRO E C 1
ATOM 11371 O O . PRO E 1 101 ? 111.817 92.055 63.955 1.00 32.46 101 PRO E O 1
ATOM 11375 N N . VAL E 1 102 ? 112.204 92.547 66.125 1.00 18.09 102 VAL E N 1
ATOM 11376 C CA . VAL E 1 102 ? 110.987 91.884 66.584 1.00 18.30 102 VAL E CA 1
ATOM 11377 C C . VAL E 1 102 ? 109.742 92.583 66.053 1.00 29.69 102 VAL E C 1
ATOM 11378 O O . VAL E 1 102 ? 108.694 91.949 65.880 1.00 30.09 102 VAL E O 1
ATOM 11382 N N . ASP E 1 103 ? 109.823 93.885 65.788 1.00 30.66 103 ASP E N 1
ATOM 11383 C CA . ASP E 1 103 ? 108.659 94.648 65.357 1.00 30.25 103 ASP E CA 1
ATOM 11384 C C . ASP E 1 103 ? 108.392 94.549 63.861 1.00 28.34 103 ASP E C 1
ATOM 11385 O O . ASP E 1 103 ? 107.385 95.092 63.395 1.00 35.88 103 ASP E O 1
ATOM 11390 N N . LYS E 1 104 ? 109.254 93.878 63.100 1.00 19.35 104 LYS E N 1
ATOM 11391 C CA . LYS E 1 104 ? 109.057 93.746 61.663 1.00 23.17 104 LYS E CA 1
ATOM 11392 C C . LYS E 1 104 ? 108.329 92.469 61.268 1.00 27.47 104 LYS E C 1
ATOM 11393 O O . LYS E 1 104 ? 107.946 92.332 60.101 1.00 23.89 104 LYS E O 1
ATOM 11399 N N . ILE E 1 105 ? 108.130 91.535 62.197 1.00 33.73 105 ILE E N 1
ATOM 11400 C CA . ILE E 1 105 ? 107.416 90.294 61.940 1.00 34.89 105 ILE E CA 1
ATOM 11401 C C . ILE E 1 105 ? 106.409 90.069 63.064 1.00 33.21 105 ILE E C 1
ATOM 11402 O O . ILE E 1 105 ? 106.361 90.813 64.042 1.00 29.65 105 ILE E O 1
ATOM 11407 N N . TRP E 1 106 ? 105.601 89.023 62.911 1.00 32.75 106 TRP E N 1
ATOM 11408 C CA . TRP E 1 106 ? 104.607 88.678 63.916 1.00 25.82 106 TRP E CA 1
ATOM 11409 C C . TRP E 1 106 ? 105.250 87.912 65.064 1.00 24.07 106 TRP E C 1
ATOM 11410 O O . TRP E 1 106 ? 106.081 87.024 64.852 1.00 28.16 106 TRP E O 1
ATOM 11421 N N . THR E 1 107 ? 104.855 88.260 66.291 1.00 20.00 107 THR E N 1
ATOM 11422 C CA . THR E 1 107 ? 105.383 87.632 67.492 1.00 25.13 107 THR E CA 1
ATOM 11423 C C . THR E 1 107 ? 104.221 87.359 68.442 1.00 30.77 107 THR E C 1
ATOM 11424 O O . THR E 1 107 ? 103.413 88.270 68.705 1.00 35.58 107 THR E O 1
ATOM 11428 N N . PRO E 1 108 ? 104.095 86.139 68.961 1.00 21.05 108 PRO E N 1
ATOM 11429 C CA . PRO E 1 108 ? 102.997 85.844 69.886 1.00 14.64 108 PRO E CA 1
ATOM 11430 C C . PRO E 1 108 ? 103.150 86.592 71.200 1.00 18.48 108 PRO E C 1
ATOM 11431 O O . PRO E 1 108 ? 104.259 86.895 71.648 1.00 26.30 108 PRO E O 1
ATOM 11435 N N . VAL E 1 109 ? 102.013 86.885 71.821 1.00 23.05 109 VAL E N 1
ATOM 11436 C CA . VAL E 1 109 ? 101.961 87.610 73.084 1.00 27.53 109 VAL E CA 1
ATOM 11437 C C . VAL E 1 109 ? 101.481 86.629 74.145 1.00 25.02 109 VAL E C 1
ATOM 11438 O O . VAL E 1 109 ? 100.284 86.337 74.244 1.00 30.90 109 VAL E O 1
ATOM 11442 N N . LEU E 1 110 ? 102.413 86.114 74.943 1.00 22.16 110 LEU E N 1
ATOM 11443 C CA . LEU E 1 110 ? 102.055 85.214 76.028 1.00 25.59 110 LEU E CA 1
ATOM 11444 C C . LEU E 1 110 ? 101.380 85.986 77.155 1.00 25.34 110 LEU E C 1
ATOM 11445 O O . LEU E 1 110 ? 101.727 87.136 77.438 1.00 27.57 110 LEU E O 1
ATOM 11450 N N . GLN E 1 111 ? 100.413 85.344 77.803 1.00 32.15 111 GLN E N 1
ATOM 11451 C CA . GLN E 1 111 ? 99.606 85.984 78.828 1.00 32.35 111 GLN E CA 1
ATOM 11452 C C . GLN E 1 111 ? 99.581 85.128 80.085 1.00 36.31 111 GLN E C 1
ATOM 11453 O O . GLN E 1 111 ? 99.806 83.916 80.046 1.00 41.63 111 GLN E O 1
ATOM 11459 N N . VAL E 1 112 ? 99.307 85.785 81.210 1.00 27.03 112 VAL E N 1
ATOM 11460 C CA . VAL E 1 112 ? 99.013 85.095 82.459 1.00 19.82 112 VAL E CA 1
ATOM 11461 C C . VAL E 1 112 ? 97.548 85.357 82.779 1.00 27.65 112 VAL E C 1
ATOM 11462 O O . VAL E 1 112 ? 97.204 86.370 83.398 1.00 37.74 112 VAL E O 1
ATOM 11466 N N . LYS E 1 113 ? 96.672 84.452 82.338 1.00 25.46 113 LYS E N 1
ATOM 11467 C CA . LYS E 1 113 ? 95.237 84.682 82.444 1.00 24.80 113 LYS E CA 1
ATOM 11468 C C . LYS E 1 113 ? 94.720 84.525 83.867 1.00 29.26 113 LYS E C 1
ATOM 11469 O O . LYS E 1 113 ? 93.685 85.110 84.203 1.00 36.99 113 LYS E O 1
ATOM 11475 N N . ASN E 1 114 ? 95.410 83.749 84.704 1.00 24.22 114 ASN E N 1
ATOM 11476 C CA . ASN E 1 114 ? 94.917 83.495 86.054 1.00 16.74 114 ASN E CA 1
ATOM 11477 C C . ASN E 1 114 ? 94.947 84.757 86.909 1.00 18.13 114 ASN E C 1
ATOM 11478 O O . ASN E 1 114 ? 94.026 84.997 87.699 1.00 30.63 114 ASN E O 1
ATOM 11483 N N . GLY E 1 115 ? 95.988 85.577 86.765 1.00 19.56 115 GLY E N 1
ATOM 11484 C CA . GLY E 1 115 ? 96.184 86.739 87.598 1.00 24.04 115 GLY E CA 1
ATOM 11485 C C . GLY E 1 115 ? 95.924 88.054 86.879 1.00 15.16 115 GLY E C 1
ATOM 11486 O O . GLY E 1 115 ? 95.650 88.115 85.683 1.00 10.75 115 GLY E O 1
ATOM 11487 N N . ILE E 1 116 ? 96.021 89.127 87.659 1.00 23.51 116 ILE E N 1
ATOM 11488 C CA . ILE E 1 116 ? 95.794 90.476 87.163 1.00 23.90 116 ILE E CA 1
ATOM 11489 C C . ILE E 1 116 ? 97.117 91.079 86.706 1.00 21.92 116 ILE E C 1
ATOM 11490 O O . ILE E 1 116 ? 98.200 90.605 87.055 1.00 36.04 116 ILE E O 1
ATOM 11495 N N . SER E 1 117 ? 97.021 92.139 85.906 1.00 12.75 117 SER E N 1
ATOM 11496 C CA . SER E 1 117 ? 98.164 92.971 85.534 1.00 21.60 117 SER E CA 1
ATOM 11497 C C . SER E 1 117 ? 99.303 92.137 84.946 1.00 21.08 117 SER E C 1
ATOM 11498 O O . SER E 1 117 ? 100.403 92.056 85.494 1.00 20.60 117 SER E O 1
ATOM 11501 N N . THR E 1 118 ? 99.019 91.509 83.809 1.00 28.09 118 THR E N 1
ATOM 11502 C CA . THR E 1 118 ? 100.012 90.738 83.075 1.00 29.71 118 THR E CA 1
ATOM 11503 C C . THR E 1 118 ? 100.582 91.591 81.948 1.00 26.61 118 THR E C 1
ATOM 11504 O O . THR E 1 118 ? 99.835 92.266 81.232 1.00 31.78 118 THR E O 1
ATOM 11508 N N . ASN E 1 119 ? 101.905 91.572 81.805 1.00 17.00 119 ASN E N 1
ATOM 11509 C CA . ASN E 1 119 ? 102.584 92.377 80.799 1.00 22.28 119 ASN E CA 1
ATOM 11510 C C . ASN E 1 119 ? 103.780 91.609 80.261 1.00 22.11 119 ASN E C 1
ATOM 11511 O O . ASN E 1 119 ? 104.591 91.097 81.038 1.00 26.44 119 ASN E O 1
ATOM 11516 N N . MET E 1 120 ? 103.886 91.534 78.938 1.00 23.95 120 MET E N 1
ATOM 11517 C CA . MET E 1 120 ? 104.973 90.836 78.266 1.00 24.72 120 MET E CA 1
ATOM 11518 C C . MET E 1 120 ? 105.935 91.854 77.668 1.00 31.92 120 MET E C 1
ATOM 11519 O O . MET E 1 120 ? 105.506 92.810 77.014 1.00 40.42 120 MET E O 1
ATOM 11524 N N . LYS E 1 121 ? 107.229 91.645 77.893 1.00 31.46 121 LYS E N 1
ATOM 11525 C CA . LYS E 1 121 ? 108.268 92.537 77.400 1.00 25.13 121 LYS E CA 1
ATOM 11526 C C . LYS E 1 121 ? 109.338 91.725 76.688 1.00 25.27 121 LYS E C 1
ATOM 11527 O O . LYS E 1 121 ? 109.733 90.654 77.159 1.00 35.30 121 LYS E O 1
ATOM 11533 N N . HIS E 1 122 ? 109.803 92.235 75.550 1.00 31.57 122 HIS E N 1
ATOM 11534 C CA . HIS E 1 122 ? 110.848 91.556 74.798 1.00 30.02 122 HIS E CA 1
ATOM 11535 C C . HIS E 1 122 ? 112.189 91.715 75.500 1.00 34.30 122 HIS E C 1
ATOM 11536 O O . HIS E 1 122 ? 112.584 92.827 75.865 1.00 32.39 122 HIS E O 1
ATOM 11543 N N . ASP E 1 123 ? 112.890 90.596 75.696 1.00 32.94 123 ASP E N 1
ATOM 11544 C CA . ASP E 1 123 ? 114.219 90.655 76.295 1.00 32.83 123 ASP E CA 1
ATOM 11545 C C . ASP E 1 123 ? 115.191 91.410 75.398 1.00 34.37 123 ASP E C 1
ATOM 11546 O O . ASP E 1 123 ? 115.988 92.224 75.878 1.00 27.29 123 ASP E O 1
ATOM 11551 N N . ALA E 1 124 ? 115.137 91.156 74.094 1.00 37.19 124 ALA E N 1
ATOM 11552 C CA . ALA E 1 124 ? 115.988 91.819 73.120 1.00 32.74 124 ALA E CA 1
ATOM 11553 C C . ALA E 1 124 ? 115.141 92.288 71.946 1.00 31.60 124 ALA E C 1
ATOM 11554 O O . ALA E 1 124 ? 113.994 91.870 71.770 1.00 32.97 124 ALA E O 1
ATOM 11556 N N . ASN E 1 125 ? 115.723 93.167 71.136 1.00 27.65 125 ASN E N 1
ATOM 11557 C CA . ASN E 1 125 ? 115.044 93.719 69.973 1.00 23.06 125 ASN E CA 1
ATOM 11558 C C . ASN E 1 125 ? 115.272 92.903 68.708 1.00 23.03 125 ASN E C 1
ATOM 11559 O O . ASN E 1 125 ? 114.804 93.305 67.639 1.00 26.75 125 ASN E O 1
ATOM 11564 N N . ASP E 1 126 ? 115.972 91.775 68.801 1.00 26.39 126 ASP E N 1
ATOM 11565 C CA . ASP E 1 126 ? 116.236 90.922 67.653 1.00 26.17 126 ASP E CA 1
ATOM 11566 C C . ASP E 1 126 ? 115.818 89.493 67.965 1.00 33.14 126 ASP E C 1
ATOM 11567 O O . ASP E 1 126 ? 115.862 89.051 69.116 1.00 42.35 126 ASP E O 1
ATOM 11572 N N . LEU E 1 127 ? 115.410 88.774 66.922 1.00 24.45 127 LEU E N 1
ATOM 11573 C CA . LEU E 1 127 ? 115.034 87.373 67.034 1.00 25.53 127 LEU E CA 1
ATOM 11574 C C . LEU E 1 127 ? 115.681 86.593 65.900 1.00 28.45 127 LEU E C 1
ATOM 11575 O O . LEU E 1 127 ? 115.899 87.123 64.809 1.00 38.70 127 LEU E O 1
ATOM 11580 N N . LEU E 1 128 ? 115.984 85.326 66.168 1.00 24.96 128 LEU E N 1
ATOM 11581 C CA . LEU E 1 128 ? 116.683 84.479 65.212 1.00 22.86 128 LEU E CA 1
ATOM 11582 C C . LEU E 1 128 ? 115.683 83.701 64.366 1.00 20.26 128 LEU E C 1
ATOM 11583 O O . LEU E 1 128 ? 114.751 83.091 64.899 1.00 29.32 128 LEU E O 1
ATOM 11588 N N . VAL E 1 129 ? 115.882 83.726 63.050 1.00 15.81 129 VAL E N 1
ATOM 11589 C CA . VAL E 1 129 ? 115.033 83.018 62.099 1.00 16.82 129 VAL E CA 1
ATOM 11590 C C . VAL E 1 129 ? 115.901 82.040 61.322 1.00 31.84 129 VAL E C 1
ATOM 11591 O O . VAL E 1 129 ? 116.960 82.417 60.807 1.00 38.98 129 VAL E O 1
ATOM 11595 N N . TYR E 1 130 ? 115.454 80.792 61.237 1.00 40.12 130 TYR E N 1
ATOM 11596 C CA . TYR E 1 130 ? 116.192 79.758 60.530 1.00 34.65 130 TYR E CA 1
ATOM 11597 C C . TYR E 1 130 ? 115.729 79.661 59.078 1.00 33.34 130 TYR E C 1
ATOM 11598 O O . TYR E 1 130 ? 114.769 80.308 58.655 1.00 36.06 130 TYR E O 1
ATOM 11607 N N . SER E 1 131 ? 116.437 78.831 58.308 1.00 35.77 131 SER E N 1
ATOM 11608 C CA . SER E 1 131 ? 116.155 78.703 56.883 1.00 40.80 131 SER E CA 1
ATOM 11609 C C . SER E 1 131 ? 114.829 78.008 56.602 1.00 42.11 131 SER E C 1
ATOM 11610 O O . SER E 1 131 ? 114.310 78.124 55.488 1.00 41.66 131 SER E O 1
ATOM 11613 N N . ASN E 1 132 ? 114.273 77.289 57.575 1.00 43.29 132 ASN E N 1
ATOM 11614 C CA . ASN E 1 132 ? 113.027 76.560 57.387 1.00 44.88 132 ASN E CA 1
ATOM 11615 C C . ASN E 1 132 ? 111.825 77.280 57.986 1.00 46.12 132 ASN E C 1
ATOM 11616 O O . ASN E 1 132 ? 110.728 76.713 58.016 1.00 45.30 132 ASN E O 1
ATOM 11621 N N . GLY E 1 133 ? 112.002 78.512 58.460 1.00 35.06 133 GLY E N 1
ATOM 11622 C CA . GLY E 1 133 ? 110.915 79.300 58.997 1.00 32.77 133 GLY E CA 1
ATOM 11623 C C . GLY E 1 133 ? 110.823 79.326 60.507 1.00 32.49 133 GLY E C 1
ATOM 11624 O O . GLY E 1 133 ? 110.067 80.143 61.047 1.00 38.10 133 GLY E O 1
ATOM 11625 N N . THR E 1 134 ? 111.557 78.461 61.202 1.00 23.63 134 THR E N 1
ATOM 11626 C CA . THR E 1 134 ? 111.517 78.444 62.658 1.00 31.07 134 THR E CA 1
ATOM 11627 C C . THR E 1 134 ? 112.079 79.747 63.215 1.00 29.71 134 THR E C 1
ATOM 11628 O O . THR E 1 134 ? 113.126 80.225 62.768 1.00 36.29 134 THR E O 1
ATOM 11632 N N . VAL E 1 135 ? 111.381 80.320 64.192 1.00 17.96 135 VAL E N 1
ATOM 11633 C CA . VAL E 1 135 ? 111.746 81.599 64.788 1.00 18.31 135 VAL E CA 1
ATOM 11634 C C . VAL E 1 135 ? 112.004 81.383 66.272 1.00 16.72 135 VAL E C 1
ATOM 11635 O O . VAL E 1 135 ? 111.196 80.751 66.961 1.00 30.51 135 VAL E O 1
ATOM 11639 N N . ASN E 1 136 ? 113.125 81.906 66.758 1.00 19.15 136 ASN E N 1
ATOM 11640 C CA . ASN E 1 136 ? 113.494 81.823 68.164 1.00 14.63 136 ASN E CA 1
ATOM 11641 C C . ASN E 1 136 ? 113.434 83.214 68.780 1.00 22.49 136 ASN E C 1
ATOM 11642 O O . ASN E 1 136 ? 114.050 84.153 68.265 1.00 39.60 136 ASN E O 1
ATOM 11647 N N . HIS E 1 137 ? 112.696 83.341 69.879 1.00 8.90 137 HIS E N 1
ATOM 11648 C CA . HIS E 1 137 ? 112.518 84.625 70.542 1.00 9.81 137 HIS E CA 1
ATOM 11649 C C . HIS E 1 137 ? 112.292 84.384 72.025 1.00 17.06 137 HIS E C 1
ATOM 11650 O O . HIS E 1 137 ? 111.515 83.501 72.397 1.00 36.44 137 HIS E O 1
ATOM 11657 N N . GLU E 1 138 ? 112.965 85.164 72.864 1.00 14.56 138 GLU E N 1
ATOM 11658 C CA . GLU E 1 138 ? 112.841 85.054 74.311 1.00 20.30 138 GLU E CA 1
ATOM 11659 C C . GLU E 1 138 ? 112.090 86.264 74.848 1.00 22.24 138 GLU E C 1
ATOM 11660 O O . GLU E 1 138 ? 112.360 87.399 74.443 1.00 29.00 138 GLU E O 1
ATOM 11666 N N . VAL E 1 139 ? 111.144 86.017 75.754 1.00 15.24 139 VAL E N 1
ATOM 11667 C CA . VAL E 1 139 ? 110.288 87.059 76.300 1.00 14.31 139 VAL E CA 1
ATOM 11668 C C . VAL E 1 139 ? 110.342 87.007 77.820 1.00 17.61 139 VAL E C 1
ATOM 11669 O O . VAL E 1 139 ? 110.710 85.996 78.422 1.00 32.15 139 VAL E O 1
ATOM 11673 N N . GLN E 1 140 ? 109.968 88.125 78.438 1.00 16.04 140 GLN E N 1
ATOM 11674 C CA . GLN E 1 140 ? 109.896 88.245 79.888 1.00 6.33 140 GLN E CA 1
ATOM 11675 C C . GLN E 1 140 ? 108.495 88.697 80.268 1.00 20.50 140 GLN E C 1
ATOM 11676 O O . GLN E 1 140 ? 108.016 89.722 79.771 1.00 37.21 140 GLN E O 1
ATOM 11682 N N . ILE E 1 141 ? 107.844 87.940 81.146 1.00 14.36 141 ILE E N 1
ATOM 11683 C CA . ILE E 1 141 ? 106.460 88.187 81.533 1.00 13.77 141 ILE E CA 1
ATOM 11684 C C . ILE E 1 141 ? 106.431 88.539 83.013 1.00 20.52 141 ILE E C 1
ATOM 11685 O O . ILE E 1 141 ? 106.915 87.767 83.850 1.00 30.64 141 ILE E O 1
ATOM 11690 N N . ASN E 1 142 ? 105.867 89.700 83.333 1.00 16.13 142 ASN E N 1
ATOM 11691 C CA . ASN E 1 142 ? 105.654 90.129 84.709 1.00 1.91 142 ASN E CA 1
ATOM 11692 C C . ASN E 1 142 ? 104.155 90.158 84.975 1.00 19.81 142 ASN E C 1
ATOM 11693 O O . ASN E 1 142 ? 103.411 90.844 84.266 1.00 31.71 142 ASN E O 1
ATOM 11698 N N . ALA E 1 143 ? 103.717 89.419 85.991 1.00 16.13 143 ALA E N 1
ATOM 11699 C CA . ALA E 1 143 ? 102.303 89.321 86.314 1.00 10.41 143 ALA E CA 1
ATOM 11700 C C . ALA E 1 143 ? 102.112 89.399 87.820 1.00 15.18 143 ALA E C 1
ATOM 11701 O O . ALA E 1 143 ? 103.017 89.080 88.595 1.00 20.98 143 ALA E O 1
ATOM 11703 N N . GLU E 1 144 ? 100.919 89.829 88.224 1.00 22.57 144 GLU E N 1
ATOM 11704 C CA . GLU E 1 144 ? 100.528 89.897 89.626 1.00 20.33 144 GLU E CA 1
ATOM 11705 C C . GLU E 1 144 ? 99.366 88.941 89.843 1.00 25.33 144 GLU E C 1
ATOM 11706 O O . GLU E 1 144 ? 98.282 89.140 89.286 1.00 33.71 144 GLU E O 1
ATOM 11712 N N . ILE E 1 145 ? 99.585 87.913 90.655 1.00 26.04 145 ILE E N 1
ATOM 11713 C CA . ILE E 1 145 ? 98.620 86.837 90.845 1.00 24.22 145 ILE E CA 1
ATOM 11714 C C . ILE E 1 145 ? 97.976 86.992 92.214 1.00 34.58 145 ILE E C 1
ATOM 11715 O O . ILE E 1 145 ? 98.676 87.107 93.228 1.00 34.15 145 ILE E O 1
ATOM 11720 N N . ASN E 1 146 ? 96.646 86.997 92.241 1.00 42.53 146 ASN E N 1
ATOM 11721 C CA . ASN E 1 146 ? 95.897 87.003 93.495 1.00 37.10 146 ASN E CA 1
ATOM 11722 C C . ASN E 1 146 ? 95.995 85.615 94.111 1.00 38.85 146 ASN E C 1
ATOM 11723 O O . ASN E 1 146 ? 95.212 84.719 93.789 1.00 36.45 146 ASN E O 1
ATOM 11728 N N . CYS E 1 147 ? 96.964 85.432 95.003 1.00 44.52 147 CYS E N 1
ATOM 11729 C CA . CYS E 1 147 ? 97.246 84.118 95.561 1.00 42.61 147 CYS E CA 1
ATOM 11730 C C . CYS E 1 147 ? 96.307 83.819 96.721 1.00 48.68 147 CYS E C 1
ATOM 11731 O O . CYS E 1 147 ? 96.078 84.672 97.584 1.00 53.35 147 CYS E O 1
ATOM 11734 N N . GLU E 1 148 ? 95.763 82.605 96.740 1.00 52.04 148 GLU E N 1
ATOM 11735 C CA . GLU E 1 148 ? 94.900 82.137 97.819 1.00 56.57 148 GLU E CA 1
ATOM 11736 C C . GLU E 1 148 ? 95.663 81.079 98.607 1.00 61.17 148 GLU E C 1
ATOM 11737 O O . GLU E 1 148 ? 95.940 79.992 98.090 1.00 64.20 148 GLU E O 1
ATOM 11743 N N . VAL E 1 149 ? 96.000 81.400 99.853 1.00 48.96 149 VAL E N 1
ATOM 11744 C CA . VAL E 1 149 ? 96.729 80.498 100.733 1.00 42.59 149 VAL E CA 1
ATOM 11745 C C . VAL E 1 149 ? 95.997 80.427 102.064 1.00 48.28 149 VAL E C 1
ATOM 11746 O O . VAL E 1 149 ? 95.466 81.433 102.547 1.00 51.82 149 VAL E O 1
ATOM 11750 N N . ASN E 1 150 ? 95.959 79.234 102.652 1.00 52.92 150 ASN E N 1
ATOM 11751 C CA . ASN E 1 150 ? 95.295 79.029 103.936 1.00 50.82 150 ASN E CA 1
ATOM 11752 C C . ASN E 1 150 ? 96.141 79.663 105.031 1.00 48.87 150 ASN E C 1
ATOM 11753 O O . ASN E 1 150 ? 97.093 79.058 105.529 1.00 46.87 150 ASN E O 1
ATOM 11758 N N . LEU E 1 151 ? 95.795 80.893 105.412 1.00 40.22 151 LEU E N 1
ATOM 11759 C CA . LEU E 1 151 ? 96.511 81.629 106.446 1.00 35.19 151 LEU E CA 1
ATOM 11760 C C . LEU E 1 151 ? 95.870 81.472 107.819 1.00 39.75 151 LEU E C 1
ATOM 11761 O O . LEU E 1 151 ? 95.951 82.384 108.647 1.00 45.09 151 LEU E O 1
ATOM 11766 N N . PHE E 1 152 ? 95.221 80.335 108.073 1.00 35.59 152 PHE E N 1
ATOM 11767 C CA . PHE E 1 152 ? 94.650 80.100 109.395 1.00 35.78 152 PHE E CA 1
ATOM 11768 C C . PHE E 1 152 ? 95.741 80.036 110.455 1.00 40.86 152 PHE E C 1
ATOM 11769 O O . PHE E 1 152 ? 95.576 80.563 111.561 1.00 47.58 152 PHE E O 1
ATOM 11777 N N . ASN E 1 153 ? 96.862 79.394 110.135 1.00 33.11 153 ASN E N 1
ATOM 11778 C CA . ASN E 1 153 ? 97.982 79.251 111.063 1.00 29.68 153 ASN E CA 1
ATOM 11779 C C . ASN E 1 153 ? 99.089 80.213 110.645 1.00 28.47 153 ASN E C 1
ATOM 11780 O O . ASN E 1 153 ? 100.007 79.854 109.909 1.00 43.38 153 ASN E O 1
ATOM 11785 N N . TYR E 1 154 ? 98.992 81.448 111.118 1.00 26.75 154 TYR E N 1
ATOM 11786 C CA . TYR E 1 154 ? 100.173 82.278 110.936 1.00 31.85 154 TYR E CA 1
ATOM 11787 C C . TYR E 1 154 ? 101.082 82.170 112.159 1.00 44.07 154 TYR E C 1
ATOM 11788 O O . TYR E 1 154 ? 100.596 82.174 113.295 1.00 53.50 154 TYR E O 1
ATOM 11797 N N . PRO E 1 155 ? 102.406 82.078 111.976 1.00 37.99 155 PRO E N 1
ATOM 11798 C CA . PRO E 1 155 ? 103.155 82.033 110.705 1.00 37.62 155 PRO E CA 1
ATOM 11799 C C . PRO E 1 155 ? 103.181 80.685 109.973 1.00 40.85 155 PRO E C 1
ATOM 11800 O O . PRO E 1 155 ? 103.504 80.656 108.790 1.00 47.00 155 PRO E O 1
ATOM 11804 N N . PHE E 1 156 ? 102.86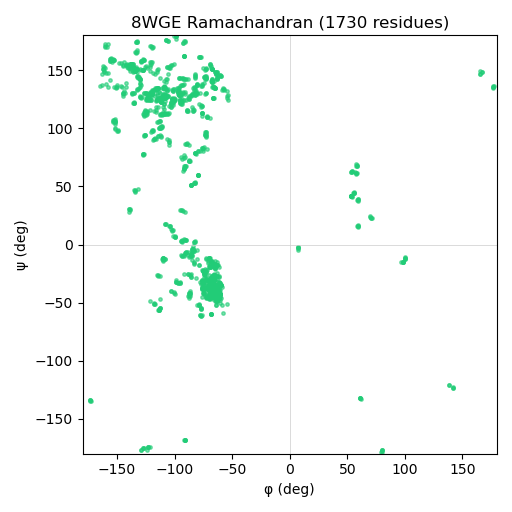4 79.563 110.622 1.00 39.59 156 PHE E N 1
ATOM 11805 C CA . PHE E 1 156 ? 103.065 78.236 110.031 1.00 40.74 156 PHE E CA 1
ATOM 11806 C C . PHE E 1 156 ? 102.038 78.025 108.921 1.00 45.53 156 PHE E C 1
ATOM 11807 O O . PHE E 1 156 ? 100.997 77.387 109.095 1.00 51.54 156 PHE E O 1
ATOM 11815 N N . ALA E 1 157 ? 102.352 78.562 107.744 1.00 38.03 157 ALA E N 1
ATOM 11816 C CA . ALA E 1 157 ? 101.425 78.536 106.623 1.00 28.98 157 ALA E CA 1
ATOM 11817 C C . ALA E 1 157 ? 102.173 78.214 105.336 1.00 38.69 157 ALA E C 1
ATOM 11818 O O . ALA E 1 157 ? 103.378 78.447 105.215 1.00 48.45 157 ALA E O 1
ATOM 11820 N N . GLY E 1 158 ? 101.433 77.672 104.371 1.00 44.43 158 GLY E N 1
ATOM 11821 C CA . GLY E 1 158 ? 101.979 77.340 103.069 1.00 41.07 158 GLY E CA 1
ATOM 11822 C C . GLY E 1 158 ? 100.964 76.659 102.175 1.00 39.35 158 GLY E C 1
ATOM 11823 O O . GLY E 1 158 ? 100.235 75.770 102.626 1.00 49.80 158 GLY E O 1
ATOM 11824 N N . ASP E 1 159 ? 100.901 77.063 100.908 1.00 40.60 159 ASP E N 1
ATOM 11825 C CA . ASP E 1 159 ? 99.943 76.481 99.982 1.00 48.96 159 ASP E CA 1
ATOM 11826 C C . ASP E 1 159 ? 100.459 76.636 98.559 1.00 47.03 159 ASP E C 1
ATOM 11827 O O . ASP E 1 159 ? 101.317 77.476 98.274 1.00 47.98 159 ASP E O 1
ATOM 11832 N N . GLU E 1 160 ? 99.927 75.804 97.669 1.00 45.06 160 GLU E N 1
ATOM 11833 C CA . GLU E 1 160 ? 100.317 75.829 96.268 1.00 41.05 160 GLU E CA 1
ATOM 11834 C C . GLU E 1 160 ? 99.559 76.931 95.537 1.00 45.01 160 GLU E C 1
ATOM 11835 O O . GLU E 1 160 ? 98.333 77.033 95.647 1.00 49.25 160 GLU E O 1
ATOM 11841 N N . CYS E 1 161 ? 100.292 77.754 94.793 1.00 41.80 161 CYS E N 1
ATOM 11842 C CA . CYS E 1 161 ? 99.714 78.894 94.091 1.00 34.08 161 CYS E CA 1
ATOM 11843 C C . CYS E 1 161 ? 99.781 78.668 92.587 1.00 35.91 161 CYS E C 1
ATOM 11844 O O . CYS E 1 161 ? 100.883 78.673 92.016 1.00 40.93 161 CYS E O 1
ATOM 11847 N N . PRO E 1 162 ? 98.654 78.470 91.905 1.00 36.82 162 PRO E N 1
ATOM 11848 C CA . PRO E 1 162 ? 98.701 78.233 90.458 1.00 36.73 162 PRO E CA 1
ATOM 11849 C C . PRO E 1 162 ? 98.952 79.512 89.675 1.00 38.96 162 PRO E C 1
ATOM 11850 O O . PRO E 1 162 ? 98.390 80.570 89.970 1.00 42.55 162 PRO E O 1
ATOM 11854 N N . VAL E 1 163 ? 99.810 79.403 88.664 1.00 37.68 163 VAL E N 1
ATOM 11855 C CA . VAL E 1 163 ? 100.098 80.491 87.735 1.00 30.66 163 VAL E CA 1
ATOM 11856 C C . VAL E 1 163 ? 99.865 79.951 86.331 1.00 33.95 163 VAL E C 1
ATOM 11857 O O . VAL E 1 163 ? 100.577 79.043 85.886 1.00 37.81 163 VAL E O 1
ATOM 11861 N N . ALA E 1 164 ? 98.878 80.505 85.634 1.00 33.75 164 ALA E N 1
ATOM 11862 C CA . ALA E 1 164 ? 98.502 80.019 84.315 1.00 31.33 164 ALA E CA 1
ATOM 11863 C C . ALA E 1 164 ? 99.253 80.772 83.226 1.00 33.33 164 ALA E C 1
ATOM 11864 O O . ALA E 1 164 ? 99.477 81.981 83.329 1.00 44.70 164 ALA E O 1
ATOM 11866 N N . ILE E 1 165 ? 99.641 80.045 82.182 1.00 30.09 165 ILE E N 1
ATOM 11867 C CA . ILE E 1 165 ? 100.290 80.612 81.007 1.00 32.27 165 ILE E CA 1
ATOM 11868 C C . ILE E 1 165 ? 99.420 80.294 79.800 1.00 38.43 165 ILE E C 1
ATOM 11869 O O . ILE E 1 165 ? 99.111 79.124 79.546 1.00 42.87 165 ILE E O 1
ATOM 11874 N N . GLU E 1 166 ? 99.029 81.327 79.058 1.00 42.29 166 GLU E N 1
ATOM 11875 C CA . GLU E 1 166 ? 98.072 81.150 77.977 1.00 37.71 166 GLU E CA 1
ATOM 11876 C C . GLU E 1 166 ? 98.413 82.081 76.823 1.00 38.03 166 GLU E C 1
ATOM 11877 O O . GLU E 1 166 ? 99.033 83.131 77.012 1.00 41.41 166 GLU E O 1
ATOM 11883 N N . THR E 1 167 ? 97.997 81.679 75.625 1.00 38.22 167 THR E N 1
ATOM 11884 C CA . THR E 1 167 ? 98.088 82.492 74.424 1.00 41.42 167 THR E CA 1
ATOM 11885 C C . THR E 1 167 ? 96.685 82.667 73.856 1.00 47.42 167 THR E C 1
ATOM 11886 O O . THR E 1 167 ? 95.825 81.795 74.016 1.00 47.89 167 THR E O 1
ATOM 11890 N N . PHE E 1 168 ? 96.456 83.806 73.203 1.00 45.59 168 PHE E N 1
ATOM 11891 C CA . PHE E 1 168 ? 95.118 84.153 72.739 1.00 41.07 168 PHE E CA 1
ATOM 11892 C C . PHE E 1 168 ? 94.573 83.090 71.792 1.00 40.29 168 PHE E C 1
ATOM 11893 O O . PHE E 1 168 ? 95.262 82.644 70.871 1.00 41.31 168 PHE E O 1
ATOM 11901 N N . SER E 1 169 ? 93.324 82.691 72.025 1.00 53.60 169 SER E N 1
ATOM 11902 C CA . SER E 1 169 ? 92.680 81.642 71.239 1.00 57.38 169 SER E CA 1
ATOM 11903 C C . SER E 1 169 ? 91.182 81.906 71.248 1.00 59.26 169 SER E C 1
ATOM 11904 O O . SER E 1 169 ? 90.527 81.715 72.277 1.00 59.34 169 SER E O 1
ATOM 11907 N N . SER E 1 170 ? 90.643 82.342 70.112 1.00 52.78 170 SER E N 1
ATOM 11908 C CA . SER E 1 170 ? 89.237 82.704 69.998 1.00 53.00 170 SER E CA 1
ATOM 11909 C C . SER E 1 170 ? 88.576 81.889 68.896 1.00 54.69 170 SER E C 1
ATOM 11910 O O . SER E 1 170 ? 89.058 81.869 67.759 1.00 59.70 170 SER E O 1
ATOM 11913 N N . GLY E 1 171 ? 87.471 81.230 69.239 1.00 58.88 171 GLY E N 1
ATOM 11914 C CA . GLY E 1 171 ? 86.665 80.545 68.241 1.00 59.10 171 GLY E CA 1
ATOM 11915 C C . GLY E 1 171 ? 87.423 79.446 67.525 1.00 57.99 171 GLY E C 1
ATOM 11916 O O . GLY E 1 171 ? 88.074 78.597 68.144 1.00 58.60 171 GLY E O 1
ATOM 11917 N N . GLU E 1 172 ? 87.326 79.456 66.193 1.00 55.13 172 GLU E N 1
ATOM 11918 C CA . GLU E 1 172 ? 87.960 78.420 65.384 1.00 60.69 172 GLU E CA 1
ATOM 11919 C C . GLU E 1 172 ? 89.474 78.438 65.541 1.00 65.15 172 GLU E C 1
ATOM 11920 O O . GLU E 1 172 ? 90.107 77.382 65.661 1.00 68.96 172 GLU E O 1
ATOM 11926 N N . CYS E 1 173 ? 90.071 79.625 65.547 1.00 62.78 173 CYS E N 1
ATOM 11927 C CA . CYS E 1 173 ? 91.522 79.752 65.574 1.00 60.01 173 CYS E CA 1
ATOM 11928 C C . CYS E 1 173 ? 92.034 79.517 66.990 1.00 62.34 173 CYS E C 1
ATOM 11929 O O . CYS E 1 173 ? 91.655 80.233 67.922 1.00 63.23 173 CYS E O 1
ATOM 11932 N N . VAL E 1 174 ? 92.898 78.516 67.148 1.00 52.46 174 VAL E N 1
ATOM 11933 C CA . VAL E 1 174 ? 93.457 78.146 68.442 1.00 49.74 174 VAL E CA 1
ATOM 11934 C C . VAL E 1 174 ? 94.964 77.988 68.290 1.00 54.60 174 VAL E C 1
ATOM 11935 O O . VAL E 1 174 ? 95.436 77.367 67.331 1.00 56.24 174 VAL E O 1
ATOM 11939 N N . THR E 1 175 ? 95.717 78.564 69.224 1.00 50.53 175 THR E N 1
ATOM 11940 C CA . THR E 1 175 ? 97.177 78.479 69.242 1.00 47.76 175 THR E CA 1
ATOM 11941 C C . THR E 1 175 ? 97.577 77.739 70.515 1.00 47.59 175 THR E C 1
ATOM 11942 O O . THR E 1 175 ? 97.758 78.350 71.571 1.00 44.61 175 THR E O 1
ATOM 11946 N N . THR E 1 176 ? 97.713 76.420 70.410 1.00 43.46 176 THR E N 1
ATOM 11947 C CA . THR E 1 176 ? 98.092 75.614 71.561 1.00 43.23 176 THR E CA 1
ATOM 11948 C C . THR E 1 176 ? 99.524 75.920 71.981 1.00 37.46 176 THR E C 1
ATOM 11949 O O . THR E 1 176 ? 100.402 76.142 71.144 1.00 38.66 176 THR E O 1
ATOM 11953 N N . LEU E 1 177 ? 99.754 75.931 73.290 1.00 24.73 177 LEU E N 1
ATOM 11954 C CA . LEU E 1 177 ? 101.064 76.207 73.863 1.00 19.84 177 LEU E CA 1
ATOM 11955 C C . LEU E 1 177 ? 101.653 74.917 74.415 1.00 31.08 177 LEU E C 1
ATOM 11956 O O . LEU E 1 177 ? 100.992 74.206 75.179 1.00 45.98 177 LEU E O 1
ATOM 11961 N N . ILE E 1 178 ? 102.889 74.619 74.028 1.00 26.54 178 ILE E N 1
ATOM 11962 C CA . ILE E 1 178 ? 103.587 73.415 74.462 1.00 24.28 178 ILE E CA 1
ATOM 11963 C C . ILE E 1 178 ? 104.703 73.830 75.410 1.00 30.29 178 ILE E C 1
ATOM 11964 O O . ILE E 1 178 ? 105.615 74.571 75.021 1.00 38.33 178 ILE E O 1
ATOM 11969 N N . LEU E 1 179 ? 104.632 73.354 76.649 1.00 31.34 179 LEU E N 1
ATOM 11970 C CA . LEU E 1 179 ? 105.635 73.631 77.666 1.00 34.33 179 LEU E CA 1
ATOM 11971 C C . LEU E 1 179 ? 106.430 72.365 77.952 1.00 38.81 179 LEU E C 1
ATOM 11972 O O . LEU E 1 179 ? 105.869 71.266 77.998 1.00 38.09 179 LEU E O 1
ATOM 11977 N N . ASP E 1 180 ? 107.741 72.522 78.141 1.00 49.22 180 ASP E N 1
ATOM 11978 C CA . ASP E 1 180 ? 108.640 71.388 78.312 1.00 47.39 180 ASP E CA 1
ATOM 11979 C C . ASP E 1 180 ? 109.248 71.326 79.708 1.00 47.65 180 ASP E C 1
ATOM 11980 O O . ASP E 1 180 ? 109.110 70.311 80.397 1.00 50.32 180 ASP E O 1
ATOM 11985 N N . GLN E 1 181 ? 109.920 72.387 80.149 1.00 42.62 181 GLN E N 1
ATOM 11986 C CA . GLN E 1 181 ? 110.633 72.369 81.418 1.00 41.53 181 GLN E CA 1
ATOM 11987 C C . GLN E 1 181 ? 110.429 73.689 82.145 1.00 45.58 181 GLN E C 1
ATOM 11988 O O . GLN E 1 181 ? 110.236 74.736 81.522 1.00 49.08 181 GLN E O 1
ATOM 11994 N N . VAL E 1 182 ? 110.476 73.627 83.474 1.00 36.38 182 VAL E N 1
ATOM 11995 C CA . VAL E 1 182 ? 110.365 74.801 84.331 1.00 25.81 182 VAL E CA 1
ATOM 11996 C C . VAL E 1 182 ? 111.513 74.777 85.329 1.00 28.23 182 VAL E C 1
ATOM 11997 O O . VAL E 1 182 ? 111.716 73.775 86.024 1.00 32.90 182 VAL E O 1
ATOM 12001 N N . ARG E 1 183 ? 112.259 75.876 85.399 1.00 27.79 183 ARG E N 1
ATOM 12002 C CA . ARG E 1 183 ? 113.352 76.035 86.349 1.00 23.04 183 ARG E CA 1
ATOM 12003 C C . ARG E 1 183 ? 113.102 77.288 87.174 1.00 28.57 183 ARG E C 1
ATOM 12004 O O . ARG E 1 183 ? 112.910 78.373 86.616 1.00 40.15 183 ARG E O 1
ATOM 12006 N N . SER E 1 184 ? 113.109 77.138 88.494 1.00 26.02 184 SER E N 1
ATOM 12007 C CA . SER E 1 184 ? 112.766 78.217 89.407 1.00 29.70 184 SER E CA 1
ATOM 12008 C C . SER E 1 184 ? 114.002 78.704 90.149 1.00 28.82 184 SER E C 1
ATOM 12009 O O . SER E 1 184 ? 114.813 77.901 90.620 1.00 35.01 184 SER E O 1
ATOM 12012 N N . LEU E 1 185 ? 114.137 80.025 90.251 1.00 27.01 185 LEU E N 1
ATOM 12013 C CA . LEU E 1 185 ? 115.191 80.639 91.058 1.00 33.83 185 LEU E CA 1
ATOM 12014 C C . LEU E 1 185 ? 114.686 80.789 92.494 1.00 43.91 185 LEU E C 1
ATOM 12015 O O . LEU E 1 185 ? 114.384 81.880 92.980 1.00 44.54 185 LEU E O 1
ATOM 12020 N N . ASP E 1 186 ? 114.592 79.645 93.168 1.00 52.04 186 ASP E N 1
ATOM 12021 C CA . ASP E 1 186 ? 114.012 79.603 94.503 1.00 48.55 186 ASP E CA 1
ATOM 12022 C C . ASP E 1 186 ? 114.838 80.425 95.485 1.00 43.11 186 ASP E C 1
ATOM 12023 O O . ASP E 1 186 ? 116.069 80.459 95.418 1.00 43.52 186 ASP E O 1
ATOM 12028 N N . GLY E 1 187 ? 114.142 81.096 96.398 1.00 40.91 187 GLY E N 1
ATOM 12029 C CA . GLY E 1 187 ? 114.777 81.943 97.387 1.00 46.44 187 GLY E CA 1
ATOM 12030 C C . GLY E 1 187 ? 113.769 82.832 98.082 1.00 48.61 187 GLY E C 1
ATOM 12031 O O . GLY E 1 187 ? 112.764 83.222 97.480 1.00 48.39 187 GLY E O 1
ATOM 12032 N N . SER E 1 188 ? 114.017 83.153 99.349 1.00 50.00 188 SER E N 1
ATOM 12033 C CA . SER E 1 188 ? 113.081 83.971 100.104 1.00 49.79 188 SER E CA 1
ATOM 12034 C C . SER E 1 188 ? 113.015 85.381 99.531 1.00 46.28 188 SER E C 1
ATOM 12035 O O . SER E 1 188 ? 114.039 85.991 99.211 1.00 49.15 188 SER E O 1
ATOM 12038 N N . THR E 1 189 ? 111.793 85.896 99.402 1.00 35.60 189 THR E N 1
ATOM 12039 C CA . THR E 1 189 ? 111.547 87.253 98.930 1.00 42.22 189 THR E CA 1
ATOM 12040 C C . THR E 1 189 ? 111.175 88.193 100.072 1.00 44.11 189 THR E C 1
ATOM 12041 O O . THR E 1 189 ? 110.683 89.301 99.831 1.00 50.50 189 THR E O 1
ATOM 12045 N N . GLY E 1 190 ? 111.436 87.784 101.309 1.00 37.33 190 GLY E N 1
ATOM 12046 C CA . GLY E 1 190 ? 111.004 88.520 102.479 1.00 41.85 190 GLY E CA 1
ATOM 12047 C C . GLY E 1 190 ? 110.491 87.578 103.545 1.00 46.16 190 GLY E C 1
ATOM 12048 O O . GLY E 1 190 ? 111.227 86.701 104.007 1.00 49.87 190 GLY E O 1
ATOM 12049 N N . ASP E 1 191 ? 109.232 87.746 103.951 1.00 43.23 191 ASP E N 1
ATOM 12050 C CA . ASP E 1 191 ? 108.646 86.812 104.905 1.00 40.16 191 ASP E CA 1
ATOM 12051 C C . ASP E 1 191 ? 108.308 85.480 104.247 1.00 41.29 191 ASP E C 1
ATOM 12052 O O . ASP E 1 191 ? 108.307 84.442 104.918 1.00 40.60 191 ASP E O 1
ATOM 12057 N N . TRP E 1 192 ? 108.026 85.488 102.948 1.00 35.13 192 TRP E N 1
ATOM 12058 C CA . TRP E 1 192 ? 107.653 84.289 102.212 1.00 27.50 192 TRP E CA 1
ATOM 12059 C C . TRP E 1 192 ? 108.871 83.688 101.525 1.00 26.29 192 TRP E C 1
ATOM 12060 O O . TRP E 1 192 ? 109.745 84.412 101.041 1.00 37.70 192 TRP E O 1
ATOM 12071 N N . GLN E 1 193 ? 108.921 82.360 101.486 1.00 22.26 193 GLN E N 1
ATOM 12072 C CA . GLN E 1 193 ? 109.984 81.628 100.813 1.00 24.79 193 GLN E CA 1
ATOM 12073 C C . GLN E 1 193 ? 109.381 80.768 99.713 1.00 31.06 193 GLN E C 1
ATOM 12074 O O . GLN E 1 193 ? 108.421 80.030 99.954 1.00 36.37 193 GLN E O 1
ATOM 12080 N N . THR E 1 194 ? 109.943 80.865 98.511 1.00 30.58 194 THR E N 1
ATOM 12081 C CA . THR E 1 194 ? 109.504 80.053 97.385 1.00 26.83 194 THR E CA 1
ATOM 12082 C C . THR E 1 194 ? 110.252 78.727 97.401 1.00 29.80 194 THR E C 1
ATOM 12083 O O . THR E 1 194 ? 111.485 78.703 97.467 1.00 34.50 194 THR E O 1
ATOM 12087 N N . THR E 1 195 ? 109.504 77.627 97.338 1.00 33.91 195 THR E N 1
ATOM 12088 C CA . THR E 1 195 ? 110.075 76.294 97.478 1.00 39.67 195 THR E CA 1
ATOM 12089 C C . THR E 1 195 ? 110.229 75.556 96.155 1.00 37.23 195 THR E C 1
ATOM 12090 O O . THR E 1 195 ? 111.240 74.878 95.949 1.00 40.33 195 THR E O 1
ATOM 12094 N N . TYR E 1 196 ? 109.261 75.668 95.249 1.00 34.76 196 TYR E N 1
ATOM 12095 C CA . TYR E 1 196 ? 109.325 74.940 93.989 1.00 33.05 196 TYR E CA 1
ATOM 12096 C C . TYR E 1 196 ? 108.427 75.624 92.968 1.00 37.71 196 TYR E C 1
ATOM 12097 O O . TYR E 1 196 ? 107.651 76.525 93.293 1.00 44.94 196 TYR E O 1
ATOM 12106 N N . ALA E 1 197 ? 108.551 75.176 91.718 1.00 30.39 197 ALA E N 1
ATOM 12107 C CA . ALA E 1 197 ? 107.678 75.629 90.636 1.00 28.69 197 ALA E CA 1
ATOM 12108 C C . ALA E 1 197 ? 107.552 74.469 89.652 1.00 31.83 197 ALA E C 1
ATOM 12109 O O . ALA E 1 197 ? 108.430 74.271 88.808 1.00 35.31 197 ALA E O 1
ATOM 12111 N N . ARG E 1 198 ? 106.465 73.714 89.768 1.00 37.31 198 ARG E N 1
ATOM 12112 C CA . ARG E 1 198 ? 106.256 72.518 88.968 1.00 45.42 198 ARG E CA 1
ATOM 12113 C C . ARG E 1 198 ? 105.233 72.775 87.870 1.00 43.17 198 ARG E C 1
ATOM 12114 O O . ARG E 1 198 ? 104.346 73.621 88.004 1.00 46.74 198 ARG E O 1
ATOM 12122 N N . LEU E 1 199 ? 105.369 72.029 86.777 1.00 40.79 199 LEU E N 1
ATOM 12123 C CA . LEU E 1 199 ? 104.497 72.155 85.618 1.00 36.95 199 LEU E CA 1
ATOM 12124 C C . LEU E 1 199 ? 103.384 71.119 85.723 1.00 45.39 199 LEU E C 1
ATOM 12125 O O . LEU E 1 199 ? 103.657 69.916 85.802 1.00 50.36 199 LEU E O 1
ATOM 12130 N N . LYS E 1 200 ? 102.138 71.585 85.725 1.00 47.30 200 LYS E N 1
ATOM 12131 C CA . LYS E 1 200 ? 100.968 70.722 85.788 1.00 48.85 200 LYS E CA 1
ATOM 12132 C C . LYS E 1 200 ? 100.031 71.071 84.637 1.00 52.62 200 LYS E C 1
ATOM 12133 O O . LYS E 1 200 ? 100.348 71.898 83.776 1.00 53.91 200 LYS E O 1
ATOM 12136 N N . LYS E 1 201 ? 98.864 70.431 84.623 1.00 64.30 201 LYS E N 1
ATOM 12137 C CA . LYS E 1 201 ? 97.870 70.637 83.579 1.00 64.65 201 LYS E CA 1
ATOM 12138 C C . LYS E 1 201 ? 96.503 70.856 84.207 1.00 67.59 201 LYS E C 1
ATOM 12139 O O . LYS E 1 201 ? 96.174 70.249 85.230 1.00 62.62 201 LYS E O 1
ATOM 12141 N N . GLN E 1 202 ? 95.711 71.727 83.588 1.00 81.51 202 GLN E N 1
ATOM 12142 C CA . GLN E 1 202 ? 94.368 72.028 84.058 1.00 77.43 202 GLN E CA 1
ATOM 12143 C C . GLN E 1 202 ? 93.368 71.089 83.384 1.00 79.10 202 GLN E C 1
ATOM 12144 O O . GLN E 1 202 ? 93.740 70.097 82.753 1.00 79.27 202 GLN E O 1
ATOM 12146 N N . ARG E 1 203 ? 92.077 71.398 83.516 1.00 89.94 203 ARG E N 1
ATOM 12147 C CA . ARG E 1 203 ? 91.040 70.521 82.979 1.00 90.46 203 ARG E CA 1
ATOM 12148 C C . ARG E 1 203 ? 91.050 70.520 81.454 1.00 90.19 203 ARG E C 1
ATOM 12149 O O . ARG E 1 203 ? 91.236 69.473 80.823 1.00 90.11 203 ARG E O 1
ATOM 12151 N N . GLU E 1 204 ? 90.852 71.684 80.844 1.00 89.08 204 GLU E N 1
ATOM 12152 C CA . GLU E 1 204 ? 90.751 71.785 79.387 1.00 87.11 204 GLU E CA 1
ATOM 12153 C C . GLU E 1 204 ? 92.121 71.918 78.728 1.00 88.68 204 GLU E C 1
ATOM 12154 O O . GLU E 1 204 ? 92.351 72.809 77.910 1.00 88.41 204 GLU E O 1
ATOM 12156 N N . ASP E 1 205 ? 93.035 71.010 79.078 1.00 82.99 205 ASP E N 1
ATOM 12157 C CA . ASP E 1 205 ? 94.378 70.961 78.494 1.00 82.65 205 ASP E CA 1
ATOM 12158 C C . ASP E 1 205 ? 95.082 72.313 78.591 1.00 81.76 205 ASP E C 1
ATOM 12159 O O . ASP E 1 205 ? 95.741 72.765 77.652 1.00 76.84 205 ASP E O 1
ATOM 12161 N N . ARG E 1 206 ? 94.941 72.965 79.741 1.00 72.12 206 ARG E N 1
ATOM 12162 C CA . ARG E 1 206 ? 95.530 74.276 79.973 1.00 69.83 206 ARG E CA 1
ATOM 12163 C C . ARG E 1 206 ? 96.787 74.130 80.820 1.00 72.07 206 ARG E C 1
ATOM 12164 O O . ARG E 1 206 ? 96.746 73.538 81.904 1.00 72.50 206 ARG E O 1
ATOM 12166 N N . ASN E 1 207 ? 97.898 74.667 80.322 1.00 59.78 207 ASN E N 1
ATOM 12167 C CA . ASN E 1 207 ? 99.164 74.594 81.035 1.00 54.40 207 ASN E CA 1
ATOM 12168 C C . ASN E 1 207 ? 99.234 75.688 82.092 1.00 56.23 207 ASN E C 1
ATOM 12169 O O . ASN E 1 207 ? 99.000 76.864 81.798 1.00 60.00 207 ASN E O 1
ATOM 12174 N N . PHE E 1 208 ? 99.556 75.298 83.322 1.00 43.36 208 PHE E N 1
ATOM 12175 C CA . PHE E 1 208 ? 99.737 76.245 84.411 1.00 38.33 208 PHE E CA 1
ATOM 12176 C C . PHE E 1 208 ? 100.909 75.796 85.269 1.00 34.51 208 PHE E C 1
ATOM 12177 O O . PHE E 1 208 ? 101.253 74.612 85.308 1.00 38.91 208 PHE E O 1
ATOM 12185 N N . ILE E 1 209 ? 101.522 76.755 85.953 1.00 27.94 209 ILE E N 1
ATOM 12186 C CA . ILE E 1 209 ? 102.695 76.510 86.782 1.00 33.54 209 ILE E CA 1
ATOM 12187 C C . ILE E 1 209 ? 102.257 76.499 88.239 1.00 30.59 209 ILE E C 1
ATOM 12188 O O . ILE E 1 209 ? 101.679 77.476 88.731 1.00 33.78 209 ILE E O 1
ATOM 12193 N N . ALA E 1 210 ? 102.530 75.397 88.930 1.00 32.14 210 ALA E N 1
ATOM 12194 C CA . ALA E 1 210 ? 102.206 75.266 90.344 1.00 31.37 210 ALA E CA 1
ATOM 12195 C C . ALA E 1 210 ? 103.380 75.778 91.168 1.00 35.36 210 ALA E C 1
ATOM 12196 O O . ALA E 1 210 ? 104.467 75.193 91.139 1.00 36.34 210 ALA E O 1
ATOM 12198 N N . VAL E 1 211 ? 103.158 76.864 91.903 1.00 35.91 211 VAL E N 1
ATOM 12199 C CA . VAL E 1 211 ? 104.198 77.527 92.680 1.00 32.66 211 VAL E CA 1
ATOM 12200 C C . VAL E 1 211 ? 103.969 77.219 94.152 1.00 30.51 211 VAL E C 1
ATOM 12201 O O . VAL E 1 211 ? 102.870 77.436 94.676 1.00 41.68 211 VAL E O 1
ATOM 12205 N N . GLY E 1 212 ? 105.008 76.713 94.817 1.00 20.68 212 GLY E N 1
ATOM 12206 C CA . GLY E 1 212 ? 104.945 76.411 96.227 1.00 26.61 212 GLY E CA 1
ATOM 12207 C C . GLY E 1 212 ? 105.471 77.569 97.049 1.00 26.77 212 GLY E C 1
ATOM 12208 O O . GLY E 1 212 ? 106.621 77.984 96.892 1.00 30.51 212 GLY E O 1
ATOM 12209 N N . LEU E 1 213 ? 104.620 78.089 97.928 1.00 27.25 213 LEU E N 1
ATOM 12210 C CA . LEU E 1 213 ? 104.956 79.223 98.775 1.00 26.24 213 LEU E CA 1
ATOM 12211 C C . LEU E 1 213 ? 104.928 78.791 100.233 1.00 34.66 213 LEU E C 1
ATOM 12212 O O . LEU E 1 213 ? 103.988 78.118 100.667 1.00 43.79 213 LEU E O 1
ATOM 12217 N N . LYS E 1 214 ? 105.959 79.176 100.980 1.00 31.00 214 LYS E N 1
ATOM 12218 C CA . LYS E 1 214 ? 106.054 78.869 102.398 1.00 27.75 214 LYS E CA 1
ATOM 12219 C C . LYS E 1 214 ? 106.490 80.120 103.146 1.00 29.17 214 LYS E C 1
ATOM 12220 O O . LYS E 1 214 ? 107.206 80.965 102.605 1.00 37.06 214 LYS E O 1
ATOM 12226 N N . ILE E 1 215 ? 106.046 80.231 104.394 1.00 29.57 215 ILE E N 1
ATOM 12227 C CA . ILE E 1 215 ? 106.375 81.363 105.252 1.00 32.86 215 ILE E CA 1
ATOM 12228 C C . ILE E 1 215 ? 107.486 80.937 106.199 1.00 33.78 215 ILE E C 1
ATOM 12229 O O . ILE E 1 215 ? 107.343 79.951 106.932 1.00 43.48 215 ILE E O 1
ATOM 12234 N N . ASN E 1 216 ? 108.593 81.675 106.188 1.00 37.95 216 ASN E N 1
ATOM 12235 C CA . ASN E 1 216 ? 109.656 81.457 107.161 1.00 44.29 216 ASN E CA 1
ATOM 12236 C C . ASN E 1 216 ? 109.181 81.952 108.521 1.00 52.42 216 ASN E C 1
ATOM 12237 O O . ASN E 1 216 ? 109.041 83.160 108.734 1.00 57.21 216 ASN E O 1
ATOM 12242 N N . TYR E 1 217 ? 108.934 81.025 109.444 1.00 45.40 217 TYR E N 1
ATOM 12243 C CA . TYR E 1 217 ? 108.369 81.379 110.739 1.00 34.05 217 TYR E CA 1
ATOM 12244 C C . TYR E 1 217 ? 109.412 81.866 111.735 1.00 32.90 217 TYR E C 1
ATOM 12245 O O . TYR E 1 217 ? 109.062 82.129 112.889 1.00 43.01 217 TYR E O 1
ATOM 12254 N N . SER E 1 218 ? 110.678 81.982 111.326 1.00 41.25 218 SER E N 1
ATOM 12255 C CA . SER E 1 218 ? 111.704 82.479 112.236 1.00 45.22 218 SER E CA 1
ATOM 12256 C C . SER E 1 218 ? 111.423 83.916 112.657 1.00 43.90 218 SER E C 1
ATOM 12257 O O . SER E 1 218 ? 111.602 84.274 113.826 1.00 49.75 218 SER E O 1
ATOM 12260 N N . SER E 1 219 ? 110.987 84.754 111.719 1.00 40.06 219 SER E N 1
ATOM 12261 C CA . SER E 1 219 ? 110.733 86.160 112.013 1.00 37.73 219 SER E CA 1
ATOM 12262 C C . SER E 1 219 ? 109.415 86.375 112.757 1.00 44.50 219 SER E C 1
ATOM 12263 O O . SER E 1 219 ? 109.426 86.994 113.828 1.00 45.92 219 SER E O 1
ATOM 12266 N N . PRO E 1 220 ? 108.265 85.906 112.247 1.00 41.95 220 PRO E N 1
ATOM 12267 C CA . PRO E 1 220 ? 107.003 86.187 112.956 1.00 37.78 220 PRO E CA 1
ATOM 12268 C C . PRO E 1 220 ? 106.943 85.605 114.357 1.00 41.63 220 PRO E C 1
ATOM 12269 O O . PRO E 1 220 ? 106.313 86.204 115.238 1.00 46.93 220 PRO E O 1
ATOM 12273 N N . LEU E 1 221 ? 107.569 84.449 114.590 1.00 39.05 221 LEU E N 1
ATOM 12274 C CA . LEU E 1 221 ? 107.592 83.878 115.932 1.00 38.62 221 LEU E CA 1
ATOM 12275 C C . LEU E 1 221 ? 108.333 84.786 116.903 1.00 40.83 221 LEU E C 1
ATOM 12276 O O . LEU E 1 221 ? 107.890 84.992 118.039 1.00 50.56 221 LEU E O 1
ATOM 12281 N N . MET E 1 222 ? 109.466 85.339 116.470 1.00 36.55 222 MET E N 1
ATOM 12282 C CA . MET E 1 222 ? 110.312 86.123 117.362 1.00 38.46 222 MET E CA 1
ATOM 12283 C C . MET E 1 222 ? 109.731 87.505 117.637 1.00 42.64 222 MET E C 1
ATOM 12284 O O . MET E 1 222 ? 109.774 87.981 118.776 1.00 48.29 222 MET E O 1
ATOM 12289 N N . THR E 1 223 ? 109.189 88.165 116.612 1.00 37.28 223 THR E N 1
ATOM 12290 C CA . THR E 1 223 ? 108.744 89.545 116.778 1.00 38.17 223 THR E CA 1
ATOM 12291 C C . THR E 1 223 ? 107.362 89.646 117.414 1.00 43.88 223 THR E C 1
ATOM 12292 O O . THR E 1 223 ? 107.072 90.640 118.089 1.00 46.13 223 THR E O 1
ATOM 12296 N N . LEU E 1 224 ? 106.502 88.648 117.218 1.00 38.14 224 LEU E N 1
ATOM 12297 C CA . LEU E 1 224 ? 105.122 88.718 117.685 1.00 30.46 224 LEU E CA 1
ATOM 12298 C C . LEU E 1 224 ? 104.789 87.656 118.718 1.00 32.88 224 LEU E C 1
ATOM 12299 O O . LEU E 1 224 ? 104.252 87.982 119.783 1.00 40.63 224 LEU E O 1
ATOM 12304 N N . LEU E 1 225 ? 105.085 86.388 118.432 1.00 34.48 225 LEU E N 1
ATOM 12305 C CA . LEU E 1 225 ? 104.612 85.305 119.288 1.00 32.48 225 LEU E CA 1
ATOM 12306 C C . LEU E 1 225 ? 105.358 85.272 120.617 1.00 37.62 225 LEU E C 1
ATOM 12307 O O . LEU E 1 225 ? 104.741 85.136 121.680 1.00 40.84 225 LEU E O 1
ATOM 12312 N N . LEU E 1 226 ? 106.686 85.383 120.581 1.00 36.49 226 LEU E N 1
ATOM 12313 C CA . LEU E 1 226 ? 107.458 85.322 121.821 1.00 32.01 226 LEU E CA 1
ATOM 12314 C C . LEU E 1 226 ? 107.145 86.469 122.774 1.00 38.53 226 LEU E C 1
ATOM 12315 O O . LEU E 1 226 ? 106.930 86.202 123.969 1.00 39.58 226 LEU E O 1
ATOM 12320 N N . PRO E 1 227 ? 107.117 87.740 122.350 1.00 42.26 227 PRO E N 1
ATOM 12321 C CA . PRO E 1 227 ? 106.720 88.797 123.295 1.00 38.15 227 PRO E CA 1
ATOM 12322 C C . PRO E 1 227 ? 105.325 88.602 123.855 1.00 34.92 227 PRO E C 1
ATOM 12323 O O . PRO E 1 227 ? 105.083 88.935 125.022 1.00 43.76 227 PRO E O 1
ATOM 12327 N N . THR E 1 228 ? 104.397 88.072 123.057 1.00 27.16 228 THR E N 1
ATOM 12328 C CA . THR E 1 228 ? 103.052 87.803 123.552 1.00 28.31 228 THR E CA 1
ATOM 12329 C C . THR E 1 228 ? 103.072 86.760 124.663 1.00 36.65 228 THR E C 1
ATOM 12330 O O . THR E 1 228 ? 102.420 86.927 125.700 1.00 43.85 228 THR E O 1
ATOM 12334 N N . VAL E 1 229 ? 103.827 85.677 124.466 1.00 39.65 229 VAL E N 1
ATOM 12335 C CA . VAL E 1 229 ? 103.918 84.638 125.489 1.00 39.58 229 VAL E CA 1
ATOM 12336 C C . VAL E 1 229 ? 104.588 85.182 126.744 1.00 42.29 229 VAL E C 1
ATOM 12337 O O . VAL E 1 229 ? 104.158 84.898 127.869 1.00 42.51 229 VAL E O 1
ATOM 12341 N N . LEU E 1 230 ? 105.648 85.975 126.572 1.00 35.09 230 LEU E N 1
ATOM 12342 C CA . LEU E 1 230 ? 106.364 86.516 127.724 1.00 29.83 230 LEU E CA 1
ATOM 12343 C C . LEU E 1 230 ? 105.514 87.525 128.488 1.00 34.08 230 LEU E C 1
ATOM 12344 O O . LEU E 1 230 ? 105.567 87.577 129.722 1.00 39.02 230 LEU E O 1
ATOM 12349 N N . ILE E 1 231 ? 104.735 88.342 127.776 1.00 29.04 231 ILE E N 1
ATOM 12350 C CA . ILE E 1 231 ? 103.885 89.328 128.440 1.00 21.23 231 ILE E CA 1
ATOM 12351 C C . ILE E 1 231 ? 102.814 88.635 129.273 1.00 31.49 231 ILE E C 1
ATOM 12352 O O . ILE E 1 231 ? 102.574 88.997 130.431 1.00 41.17 231 ILE E O 1
ATOM 12357 N N . VAL E 1 232 ? 102.155 87.627 128.699 1.00 34.65 232 VAL E N 1
ATOM 12358 C CA . VAL E 1 232 ? 101.129 86.896 129.436 1.00 37.27 232 VAL E CA 1
ATOM 12359 C C . VAL E 1 232 ? 101.748 86.136 130.603 1.00 42.41 232 VAL E C 1
ATOM 12360 O O . VAL E 1 232 ? 101.154 86.041 131.684 1.00 43.37 232 VAL E O 1
ATOM 12364 N N . LEU E 1 233 ? 102.949 85.586 130.407 1.00 38.36 233 LEU E N 1
ATOM 12365 C CA . LEU E 1 233 ? 103.644 84.920 131.504 1.00 35.44 233 LEU E CA 1
ATOM 12366 C C . LEU E 1 233 ? 103.968 85.899 132.625 1.00 40.04 233 LEU E C 1
ATOM 12367 O O . LEU E 1 233 ? 103.854 85.561 133.809 1.00 46.86 233 LEU E O 1
ATOM 12372 N N . ALA E 1 234 ? 104.377 87.120 132.271 1.00 35.15 234 ALA E N 1
ATOM 12373 C CA . ALA E 1 234 ? 104.651 88.131 133.286 1.00 33.56 234 ALA E CA 1
ATOM 12374 C C . ALA E 1 234 ? 103.387 88.534 134.034 1.00 41.96 234 ALA E C 1
ATOM 12375 O O . ALA E 1 234 ? 103.461 88.926 135.203 1.00 53.63 234 ALA E O 1
ATOM 12377 N N . ASP E 1 235 ? 102.226 88.450 133.380 1.00 38.46 235 ASP E N 1
ATOM 12378 C CA . ASP E 1 235 ? 100.974 88.785 134.051 1.00 35.63 235 ASP E CA 1
ATOM 12379 C C . ASP E 1 235 ? 100.576 87.708 135.053 1.00 39.17 235 ASP E C 1
ATOM 12380 O O . ASP E 1 235 ? 100.000 88.013 136.104 1.00 47.00 235 ASP E O 1
ATOM 12385 N N . PHE E 1 236 ? 100.868 86.442 134.741 1.00 39.02 236 PHE E N 1
ATOM 12386 C CA . PHE E 1 236 ? 100.522 85.355 135.652 1.00 40.45 236 PHE E CA 1
ATOM 12387 C C . PHE E 1 236 ? 101.247 85.503 136.983 1.00 45.41 236 PHE E C 1
ATOM 12388 O O . PHE E 1 236 ? 100.655 85.298 138.049 1.00 51.46 236 PHE E O 1
ATOM 12396 N N . VAL E 1 237 ? 102.533 85.858 136.940 1.00 36.18 237 VAL E N 1
ATOM 12397 C CA . VAL E 1 237 ? 103.318 86.048 138.155 1.00 36.41 237 VAL E CA 1
ATOM 12398 C C . VAL E 1 237 ? 103.161 87.454 138.721 1.00 41.34 237 VAL E C 1
ATOM 12399 O O . VAL E 1 237 ? 103.610 87.716 139.848 1.00 45.28 237 VAL E O 1
ATOM 12403 N N . SER E 1 238 ? 102.505 88.360 137.992 1.00 46.10 238 SER E N 1
ATOM 12404 C CA . SER E 1 238 ? 102.282 89.710 138.498 1.00 40.42 238 SER E CA 1
ATOM 12405 C C . SER E 1 238 ? 101.419 89.722 139.752 1.00 47.50 238 SER E C 1
ATOM 12406 O O . SER E 1 238 ? 101.409 90.724 140.474 1.00 50.80 238 SER E O 1
ATOM 12409 N N . PHE E 1 239 ? 100.695 88.635 140.025 1.00 49.37 239 PHE E N 1
ATOM 12410 C CA . PHE E 1 239 ? 99.924 88.526 141.256 1.00 50.23 239 PHE E CA 1
ATOM 12411 C C . PHE E 1 239 ? 100.806 88.411 142.492 1.00 50.48 239 PHE E C 1
ATOM 12412 O O . PHE E 1 239 ? 100.302 88.582 143.607 1.00 48.35 239 PHE E O 1
ATOM 12420 N N . ALA E 1 240 ? 102.099 88.123 142.323 1.00 49.36 240 ALA E N 1
ATOM 12421 C CA . ALA E 1 240 ? 102.998 88.038 143.469 1.00 48.24 240 ALA E CA 1
ATOM 12422 C C . ALA E 1 240 ? 103.168 89.387 144.154 1.00 53.68 240 ALA E C 1
ATOM 12423 O O . ALA E 1 240 ? 103.473 89.437 145.351 1.00 62.17 240 ALA E O 1
ATOM 12425 N N . LEU E 1 241 ? 102.982 90.476 143.422 1.00 48.79 241 LEU E N 1
ATOM 12426 C CA . LEU E 1 241 ? 103.126 91.803 144.006 1.00 49.98 241 LEU E CA 1
ATOM 12427 C C . LEU E 1 241 ? 102.024 92.037 145.034 1.00 56.95 241 LEU E C 1
ATOM 12428 O O . LEU E 1 241 ? 100.841 91.871 144.714 1.00 59.81 241 LEU E O 1
ATOM 12433 N N . PRO E 1 242 ? 102.363 92.407 146.268 1.00 56.14 242 PRO E N 1
ATOM 12434 C CA . PRO E 1 242 ? 101.324 92.648 147.275 1.00 55.08 242 PRO E CA 1
ATOM 12435 C C . PRO E 1 242 ? 100.439 93.825 146.895 1.00 57.25 242 PRO E C 1
ATOM 12436 O O . PRO E 1 242 ? 100.882 94.791 146.270 1.00 61.02 242 PRO E O 1
ATOM 12440 N N . LEU E 1 243 ? 99.164 93.727 147.278 1.00 52.89 243 LEU E N 1
ATOM 12441 C CA . LEU E 1 243 ? 98.206 94.782 146.959 1.00 52.13 243 LEU E CA 1
ATOM 12442 C C . LEU E 1 243 ? 98.555 96.086 147.667 1.00 52.45 243 LEU E C 1
ATOM 12443 O O . LEU E 1 243 ? 98.482 97.164 147.065 1.00 52.42 243 LEU E O 1
ATOM 12448 N N . HIS E 1 244 ? 98.934 96.008 148.944 1.00 62.65 244 HIS E N 1
ATOM 12449 C CA . HIS E 1 244 ? 99.207 97.218 149.714 1.00 64.14 244 HIS E CA 1
ATOM 12450 C C . HIS E 1 244 ? 100.496 97.892 149.261 1.00 67.22 244 HIS E C 1
ATOM 12451 O O . HIS E 1 244 ? 100.585 99.126 149.248 1.00 67.27 244 HIS E O 1
ATOM 12458 N N . GLY E 1 245 ? 101.505 97.103 148.888 1.00 71.71 245 GLY E N 1
ATOM 12459 C CA . GLY E 1 245 ? 102.801 97.659 148.541 1.00 70.16 245 GLY E CA 1
ATOM 12460 C C . GLY E 1 245 ? 102.797 98.517 147.293 1.00 71.47 245 GLY E C 1
ATOM 12461 O O . GLY E 1 245 ? 103.737 99.290 147.080 1.00 71.00 245 GLY E O 1
ATOM 12462 N N . GLY E 1 246 ? 101.765 98.400 146.463 1.00 71.84 246 GLY E N 1
ATOM 12463 C CA . GLY E 1 246 ? 101.689 99.177 145.244 1.00 72.29 246 GLY E CA 1
ATOM 12464 C C . GLY E 1 246 ? 102.546 98.594 144.138 1.00 72.18 246 GLY E C 1
ATOM 12465 O O . GLY E 1 246 ? 103.202 97.560 144.280 1.00 65.57 246 GLY E O 1
ATOM 12466 N N . GLY E 1 247 ? 102.535 99.288 143.003 1.00 69.65 247 GLY E N 1
ATOM 12467 C CA . GLY E 1 247 ? 103.285 98.826 141.854 1.00 64.16 247 GLY E CA 1
ATOM 12468 C C . GLY E 1 247 ? 102.719 97.595 141.189 1.00 66.28 247 GLY E C 1
ATOM 12469 O O . GLY E 1 247 ? 103.455 96.877 140.510 1.00 71.65 247 GLY E O 1
ATOM 12470 N N . ARG E 1 248 ? 101.428 97.326 141.370 1.00 53.62 248 ARG E N 1
ATOM 12471 C CA . ARG E 1 248 ? 100.768 96.174 140.770 1.00 52.70 248 ARG E CA 1
ATOM 12472 C C . ARG E 1 248 ? 99.740 96.563 139.720 1.00 50.79 248 ARG E C 1
ATOM 12473 O O . ARG E 1 248 ? 99.812 96.090 138.582 1.00 51.81 248 ARG E O 1
ATOM 12481 N N . ASN E 1 249 ? 98.775 97.415 140.075 1.00 46.15 249 ASN E N 1
ATOM 12482 C CA . ASN E 1 249 ? 97.776 97.842 139.102 1.00 47.60 249 ASN E CA 1
ATOM 12483 C C . ASN E 1 249 ? 98.409 98.663 137.986 1.00 50.30 249 ASN E C 1
ATOM 12484 O O . ASN E 1 249 ? 98.043 98.515 136.814 1.00 48.92 249 ASN E O 1
ATOM 12489 N N . GLY E 1 250 ? 99.358 99.536 138.329 1.00 47.61 250 GLY E N 1
ATOM 12490 C CA . GLY E 1 250 ? 100.116 100.232 137.305 1.00 46.29 250 GLY E CA 1
ATOM 12491 C C . GLY E 1 250 ? 100.989 99.301 136.490 1.00 47.22 250 GLY E C 1
ATOM 12492 O O . GLY E 1 250 ? 101.193 99.526 135.293 1.00 45.02 250 GLY E O 1
ATOM 12493 N N . PHE E 1 251 ? 101.522 98.254 137.124 1.00 47.94 251 PHE E N 1
ATOM 12494 C CA . PHE E 1 251 ? 102.301 97.256 136.398 1.00 41.85 251 PHE E CA 1
ATOM 12495 C C . PHE E 1 251 ? 101.445 96.543 135.359 1.00 40.94 251 PHE E C 1
ATOM 12496 O O . PHE E 1 251 ? 101.899 96.287 134.238 1.00 42.73 251 PHE E O 1
ATOM 12504 N N . LYS E 1 252 ? 100.202 96.212 135.714 1.00 36.71 252 LYS E N 1
ATOM 12505 C CA . LYS E 1 252 ? 99.331 95.483 134.800 1.00 36.18 252 LYS E CA 1
ATOM 12506 C C . LYS E 1 252 ? 98.784 96.366 133.686 1.00 39.97 252 LYS E C 1
ATOM 12507 O O . LYS E 1 252 ? 98.537 95.872 132.581 1.00 45.59 252 LYS E O 1
ATOM 12513 N N . VAL E 1 253 ? 98.579 97.660 133.949 1.00 38.15 253 VAL E N 1
ATOM 12514 C CA . VAL E 1 253 ? 98.021 98.530 132.918 1.00 35.85 253 VAL E CA 1
ATOM 12515 C C . VAL E 1 253 ? 99.013 98.737 131.781 1.00 33.70 253 VAL E C 1
ATOM 12516 O O . VAL E 1 253 ? 98.610 98.933 130.629 1.00 34.99 253 VAL E O 1
ATOM 12520 N N . THR E 1 254 ? 100.317 98.699 132.070 1.00 32.38 254 THR E N 1
ATOM 12521 C CA . THR E 1 254 ? 101.301 98.788 130.998 1.00 32.01 254 THR E CA 1
ATOM 12522 C C . THR E 1 254 ? 101.292 97.536 130.133 1.00 34.94 254 THR E C 1
ATOM 12523 O O . THR E 1 254 ? 101.512 97.620 128.919 1.00 39.43 254 THR E O 1
ATOM 12527 N N . LEU E 1 255 ? 101.048 96.371 130.737 1.00 33.21 255 LEU E N 1
ATOM 12528 C CA . LEU E 1 255 ? 100.942 95.138 129.965 1.00 30.96 255 LEU E CA 1
ATOM 12529 C C . LEU E 1 255 ? 99.733 95.168 129.038 1.00 38.06 255 LEU E C 1
ATOM 12530 O O . LEU E 1 255 ? 99.820 94.739 127.882 1.00 40.82 255 LEU E O 1
ATOM 12535 N N . VAL E 1 256 ? 98.596 95.664 129.531 1.00 36.26 256 VAL E N 1
ATOM 12536 C CA . VAL E 1 256 ? 97.380 95.689 128.724 1.00 30.02 256 VAL E CA 1
ATOM 12537 C C . VAL E 1 256 ? 97.510 96.685 127.580 1.00 31.08 256 VAL E C 1
ATOM 12538 O O . VAL E 1 256 ? 97.140 96.389 126.437 1.00 42.71 256 VAL E O 1
ATOM 12542 N N . LEU E 1 257 ? 98.043 97.877 127.859 1.00 24.04 257 LEU E N 1
ATOM 12543 C CA . LEU E 1 257 ? 98.259 98.853 126.798 1.00 29.46 257 LEU E CA 1
ATOM 12544 C C . LEU E 1 257 ? 99.302 98.387 125.793 1.00 33.02 257 LEU E C 1
ATOM 12545 O O . LEU E 1 257 ? 99.345 98.911 124.675 1.00 38.42 257 LEU E O 1
ATOM 12550 N N . SER E 1 258 ? 100.144 97.422 126.166 1.00 30.73 258 SER E N 1
ATOM 12551 C CA . SER E 1 258 ? 101.070 96.829 125.210 1.00 33.91 258 SER E CA 1
ATOM 12552 C C . SER E 1 258 ? 100.368 95.859 124.270 1.00 29.46 258 SER E C 1
ATOM 12553 O O . SER E 1 258 ? 100.779 95.715 123.114 1.00 38.34 258 SER E O 1
ATOM 12556 N N . PHE E 1 259 ? 99.317 95.186 124.744 1.00 25.30 259 PHE E N 1
ATOM 12557 C CA . PHE E 1 259 ? 98.556 94.290 123.883 1.00 27.35 259 PHE E CA 1
ATOM 12558 C C . PHE E 1 259 ? 97.671 95.052 122.908 1.00 27.83 259 PHE E C 1
ATOM 12559 O O . PHE E 1 259 ? 97.336 94.525 121.841 1.00 36.14 259 PHE E O 1
ATOM 12567 N N . VAL E 1 260 ? 97.277 96.278 123.256 1.00 23.01 260 VAL E N 1
ATOM 12568 C CA . VAL E 1 260 ? 96.536 97.110 122.316 1.00 26.29 260 VAL E CA 1
ATOM 12569 C C . VAL E 1 260 ? 97.412 97.464 121.122 1.00 35.49 260 VAL E C 1
ATOM 12570 O O . VAL E 1 260 ? 96.948 97.485 119.976 1.00 37.67 260 VAL E O 1
ATOM 12574 N N . MET E 1 261 ? 98.694 97.743 121.370 1.00 29.49 261 MET E N 1
ATOM 12575 C CA . MET E 1 261 ? 99.628 97.974 120.274 1.00 25.07 261 MET E CA 1
ATOM 12576 C C . MET E 1 261 ? 99.835 96.709 119.451 1.00 27.40 261 MET E C 1
ATOM 12577 O O . MET E 1 261 ? 99.978 96.776 118.225 1.00 36.28 261 MET E O 1
ATOM 12582 N N . PHE E 1 262 ? 99.862 95.547 120.109 1.00 26.55 262 PHE E N 1
ATOM 12583 C CA . PHE E 1 262 ? 100.023 94.290 119.384 1.00 22.60 262 PHE E CA 1
ATOM 12584 C C . PHE E 1 262 ? 98.842 94.028 118.460 1.00 29.87 262 PHE E C 1
ATOM 12585 O O . PHE E 1 262 ? 99.024 93.570 117.327 1.00 41.38 262 PHE E O 1
ATOM 12593 N N . LEU E 1 263 ? 97.622 94.303 118.928 1.00 30.54 263 LEU E N 1
ATOM 12594 C CA . LEU E 1 263 ? 96.448 94.109 118.081 1.00 27.76 263 LEU E CA 1
ATOM 12595 C C . LEU E 1 263 ? 96.500 95.001 116.849 1.00 27.05 263 LEU E C 1
ATOM 12596 O O . LEU E 1 263 ? 96.203 94.552 115.736 1.00 28.67 263 LEU E O 1
ATOM 12601 N N . ASN E 1 264 ? 96.872 96.270 117.027 1.00 23.94 264 ASN E N 1
ATOM 12602 C CA . ASN E 1 264 ? 96.949 97.182 115.890 1.00 26.10 264 ASN E CA 1
ATOM 12603 C C . ASN E 1 264 ? 98.090 96.807 114.953 1.00 24.60 264 ASN E C 1
ATOM 12604 O O . ASN E 1 264 ? 97.935 96.857 113.727 1.00 29.45 264 ASN E O 1
ATOM 12609 N N . LEU E 1 265 ? 99.246 96.438 115.507 1.00 27.31 265 LEU E N 1
ATOM 12610 C CA . LEU E 1 265 ? 100.372 96.029 114.673 1.00 27.42 265 LEU E CA 1
ATOM 12611 C C . LEU E 1 265 ? 100.057 94.744 113.918 1.00 29.99 265 LEU E C 1
ATOM 12612 O O . LEU E 1 265 ? 100.315 94.640 112.714 1.00 40.92 265 LEU E O 1
ATOM 12617 N N . LEU E 1 266 ? 99.497 93.753 114.613 1.00 27.87 266 LEU E N 1
ATOM 12618 C CA . LEU E 1 266 ? 99.194 92.477 113.974 1.00 23.87 266 LEU E CA 1
ATOM 12619 C C . LEU E 1 266 ? 98.116 92.637 112.909 1.00 33.89 266 LEU E C 1
ATOM 12620 O O . LEU E 1 266 ? 98.178 91.997 111.853 1.00 35.62 266 LEU E O 1
ATOM 12625 N N . ASN E 1 267 ? 97.120 93.486 113.167 1.00 36.40 267 ASN E N 1
ATOM 12626 C CA . ASN E 1 267 ? 96.047 93.698 112.204 1.00 36.40 267 ASN E CA 1
ATOM 12627 C C . ASN E 1 267 ? 96.519 94.426 110.952 1.00 34.24 267 ASN E C 1
ATOM 12628 O O . ASN E 1 267 ? 95.831 94.377 109.927 1.00 36.81 267 ASN E O 1
ATOM 12633 N N . SER E 1 268 ? 97.670 95.095 111.007 1.00 23.81 268 SER E N 1
ATOM 12634 C CA . SER E 1 268 ? 98.146 95.874 109.872 1.00 24.32 268 SER E CA 1
ATOM 12635 C C . SER E 1 268 ? 98.871 95.035 108.828 1.00 29.64 268 SER E C 1
ATOM 12636 O O . SER E 1 268 ? 99.233 95.572 107.776 1.00 38.33 268 SER E O 1
ATOM 12639 N N . GLN E 1 269 ? 99.096 93.744 109.084 1.00 23.64 269 GLN E N 1
ATOM 12640 C CA . GLN E 1 269 ? 99.789 92.897 108.120 1.00 24.74 269 GLN E CA 1
ATOM 12641 C C . GLN E 1 269 ? 99.153 91.516 108.013 1.00 32.11 269 GLN E C 1
ATOM 12642 O O . GLN E 1 269 ? 99.844 90.533 107.724 1.00 40.08 269 GLN E O 1
ATOM 12648 N N . LEU E 1 270 ? 97.841 91.419 108.232 1.00 39.81 270 LEU E N 1
ATOM 12649 C CA . LEU E 1 270 ? 97.136 90.150 108.134 1.00 33.98 270 LEU E CA 1
ATOM 12650 C C . LEU E 1 270 ? 95.728 90.372 107.598 1.00 36.35 270 LEU E C 1
ATOM 12651 O O . LEU E 1 270 ? 95.039 91.309 108.029 1.00 39.90 270 LEU E O 1
ATOM 12656 N N . PRO E 1 271 ? 95.276 89.535 106.660 1.00 40.54 271 PRO E N 1
ATOM 12657 C CA . PRO E 1 271 ? 93.930 89.711 106.098 1.00 42.74 271 PRO E CA 1
ATOM 12658 C C . PRO E 1 271 ? 92.840 89.051 106.929 1.00 47.31 271 PRO E C 1
ATOM 12659 O O . PRO E 1 271 ? 92.841 87.830 107.115 1.00 45.61 271 PRO E O 1
ATOM 12663 N N . GLY E 1 272 ? 91.906 89.852 107.437 1.00 55.39 272 GLY E N 1
ATOM 12664 C CA . GLY E 1 272 ? 90.741 89.322 108.118 1.00 49.36 272 GLY E CA 1
ATOM 12665 C C . GLY E 1 272 ? 89.584 89.107 107.165 1.00 52.77 272 GLY E C 1
ATOM 12666 O O . GLY E 1 272 ? 88.559 89.788 107.257 1.00 55.91 272 GLY E O 1
ATOM 12667 N N . ASN E 1 273 ? 89.737 88.154 106.244 1.00 58.28 273 ASN E N 1
ATOM 12668 C CA . ASN E 1 273 ? 88.765 87.983 105.168 1.00 57.39 273 ASN E CA 1
ATOM 12669 C C . ASN E 1 273 ? 87.499 87.285 105.654 1.00 58.99 273 ASN E C 1
ATOM 12670 O O . ASN E 1 273 ? 86.403 87.853 105.600 1.00 60.27 273 ASN E O 1
ATOM 12675 N N . GLY E 1 274 ? 87.632 86.051 106.132 1.00 62.59 274 GLY E N 1
ATOM 12676 C CA . GLY E 1 274 ? 86.474 85.256 106.488 1.00 65.56 274 GLY E CA 1
ATOM 12677 C C . GLY E 1 274 ? 86.842 83.953 107.162 1.00 68.50 274 GLY E C 1
ATOM 12678 O O . GLY E 1 274 ? 87.681 83.931 108.066 1.00 68.16 274 GLY E O 1
ATOM 12679 N N . ASP E 1 275 ? 86.207 82.862 106.741 1.00 66.86 275 ASP E N 1
ATOM 12680 C CA . ASP E 1 275 ? 86.535 81.553 107.286 1.00 63.71 275 ASP E CA 1
ATOM 12681 C C . ASP E 1 275 ? 87.998 81.218 107.018 1.00 64.70 275 ASP E C 1
ATOM 12682 O O . ASP E 1 275 ? 88.567 81.594 105.989 1.00 65.82 275 ASP E O 1
ATOM 12684 N N . CYS E 1 276 ? 88.607 80.508 107.970 1.00 57.69 276 CYS E N 1
ATOM 12685 C CA . CYS E 1 276 ? 90.032 80.176 107.930 1.00 57.77 276 CYS E CA 1
ATOM 12686 C C . CYS E 1 276 ? 90.896 81.435 107.878 1.00 58.01 276 CYS E C 1
ATOM 12687 O O . CYS E 1 276 ? 91.912 81.488 107.181 1.00 56.06 276 CYS E O 1
ATOM 12690 N N . SER E 1 277 ? 90.486 82.459 108.622 1.00 57.39 277 SER E N 1
ATOM 12691 C CA . SER E 1 277 ? 91.307 83.639 108.831 1.00 54.37 277 SER E CA 1
ATOM 12692 C C . SER E 1 277 ? 92.365 83.345 109.889 1.00 60.66 277 SER E C 1
ATOM 12693 O O . SER E 1 277 ? 92.239 82.382 110.647 1.00 60.22 277 SER E O 1
ATOM 12696 N N . PRO E 1 278 ? 93.429 84.146 109.950 1.00 49.67 278 PRO E N 1
ATOM 12697 C CA . PRO E 1 278 ? 94.453 83.925 110.978 1.00 39.50 278 PRO E CA 1
ATOM 12698 C C . PRO E 1 278 ? 93.854 83.896 112.376 1.00 41.93 278 PRO E C 1
ATOM 12699 O O . PRO E 1 278 ? 93.120 84.800 112.779 1.00 43.53 278 PRO E O 1
ATOM 12703 N N . ILE E 1 279 ? 94.174 82.835 113.120 1.00 32.81 279 ILE E N 1
ATOM 12704 C CA . ILE E 1 279 ? 93.632 82.675 114.464 1.00 37.53 279 ILE E CA 1
ATOM 12705 C C . ILE E 1 279 ? 94.436 83.459 115.494 1.00 36.77 279 ILE E C 1
ATOM 12706 O O . ILE E 1 279 ? 93.957 83.671 116.615 1.00 38.04 279 ILE E O 1
ATOM 12711 N N . ILE E 1 280 ? 95.641 83.910 115.139 1.00 36.38 280 ILE E N 1
ATOM 12712 C CA . ILE E 1 280 ? 96.437 84.718 116.057 1.00 31.71 280 ILE E CA 1
ATOM 12713 C C . ILE E 1 280 ? 95.729 86.030 116.371 1.00 36.26 280 ILE E C 1
ATOM 12714 O O . ILE E 1 280 ? 95.924 86.610 117.446 1.00 39.10 280 ILE E O 1
ATOM 12719 N N . ARG E 1 281 ? 94.894 86.516 115.449 1.00 33.23 281 ARG E N 1
ATOM 12720 C CA . ARG E 1 281 ? 94.086 87.698 115.730 1.00 30.56 281 ARG E CA 1
ATOM 12721 C C . ARG E 1 281 ? 93.090 87.431 116.852 1.00 37.71 281 ARG E C 1
ATOM 12722 O O . ARG E 1 281 ? 92.903 88.273 117.737 1.00 50.54 281 ARG E O 1
ATOM 12730 N N . ILE E 1 282 ? 92.436 86.268 116.828 1.00 34.12 282 ILE E N 1
ATOM 12731 C CA . ILE E 1 282 ? 91.543 85.896 117.920 1.00 38.78 282 ILE E CA 1
ATOM 12732 C C . ILE E 1 282 ? 92.344 85.586 119.179 1.00 34.55 282 ILE E C 1
ATOM 12733 O O . ILE E 1 282 ? 91.933 85.929 120.294 1.00 33.46 282 ILE E O 1
ATOM 12738 N N . HIS E 1 283 ? 93.498 84.932 119.021 1.00 31.93 283 HIS E N 1
ATOM 12739 C CA . HIS E 1 283 ? 94.334 84.607 120.173 1.00 26.85 283 HIS E CA 1
ATOM 12740 C C . HIS E 1 283 ? 94.797 85.868 120.893 1.00 31.41 283 HIS E C 1
ATOM 12741 O O . HIS E 1 283 ? 94.798 85.921 122.128 1.00 35.58 283 HIS E O 1
ATOM 12748 N N . PHE E 1 284 ? 95.200 86.892 120.138 1.00 35.55 284 PHE E N 1
ATOM 12749 C CA . PHE E 1 284 ? 95.547 88.169 120.754 1.00 35.92 284 PHE E CA 1
ATOM 12750 C C . PHE E 1 284 ? 94.327 88.806 121.406 1.00 34.98 284 PHE E C 1
ATOM 12751 O O . PHE E 1 284 ? 94.432 89.419 122.475 1.00 43.88 284 PHE E O 1
ATOM 12759 N N . CYS E 1 285 ? 93.162 88.679 120.767 1.00 25.53 285 CYS E N 1
ATOM 12760 C CA . CYS E 1 285 ? 91.941 89.268 121.307 1.00 24.90 285 CYS E CA 1
ATOM 12761 C C . CYS E 1 285 ? 91.562 88.640 122.642 1.00 29.22 285 CYS E C 1
ATOM 12762 O O . CYS E 1 285 ? 91.147 89.342 123.571 1.00 32.35 285 CYS E O 1
ATOM 12765 N N . ILE E 1 286 ? 91.689 87.316 122.754 1.00 31.22 286 ILE E N 1
ATOM 12766 C CA . ILE E 1 286 ? 91.354 86.641 124.004 1.00 31.53 286 ILE E CA 1
ATOM 12767 C C . ILE E 1 286 ? 92.328 87.040 125.105 1.00 32.99 286 ILE E C 1
ATOM 12768 O O . ILE E 1 286 ? 91.931 87.248 126.259 1.00 39.31 286 ILE E O 1
ATOM 12773 N N . CYS E 1 287 ? 93.615 87.157 124.770 1.00 29.95 287 CYS E N 1
ATOM 12774 C CA . CYS E 1 287 ? 94.610 87.542 125.767 1.00 31.53 287 CYS E CA 1
ATOM 12775 C C . CYS E 1 287 ? 94.340 88.939 126.311 1.00 35.26 287 CYS E C 1
ATOM 12776 O O . CYS E 1 287 ? 94.532 89.194 127.505 1.00 36.31 287 CYS E O 1
ATOM 12779 N N . LEU E 1 288 ? 93.899 89.860 125.450 1.00 31.67 288 LEU E N 1
ATOM 12780 C CA . LEU E 1 288 ? 93.594 91.211 125.911 1.00 26.19 288 LEU E CA 1
ATOM 12781 C C . LEU E 1 288 ? 92.476 91.202 126.945 1.00 23.30 288 LEU E C 1
ATOM 12782 O O . LEU E 1 288 ? 92.564 91.885 127.971 1.00 31.21 288 LEU E O 1
ATOM 12787 N N . VAL E 1 289 ? 91.416 90.431 126.695 1.00 26.75 289 VAL E N 1
ATOM 12788 C CA . VAL E 1 289 ? 90.326 90.329 127.659 1.00 33.79 289 VAL E CA 1
ATOM 12789 C C . VAL E 1 289 ? 90.809 89.668 128.944 1.00 38.64 289 VAL E C 1
ATOM 12790 O O . VAL E 1 289 ? 90.446 90.087 130.050 1.00 40.73 289 VAL E O 1
ATOM 12794 N N . LEU E 1 290 ? 91.635 88.625 128.822 1.00 35.53 290 LEU E N 1
ATOM 12795 C CA . LEU E 1 290 ? 92.141 87.935 130.004 1.00 32.15 290 LEU E CA 1
ATOM 12796 C C . LEU E 1 290 ? 93.004 88.854 130.860 1.00 35.45 290 LEU E C 1
ATOM 12797 O O . LEU E 1 290 ? 92.904 88.838 132.092 1.00 42.81 290 LEU E O 1
ATOM 12802 N N . LEU E 1 291 ? 93.862 89.659 130.228 1.00 30.08 291 LEU E N 1
ATOM 12803 C CA . LEU E 1 291 ? 94.695 90.580 130.995 1.00 29.95 291 LEU E CA 1
ATOM 12804 C C . LEU E 1 291 ? 93.865 91.709 131.592 1.00 31.26 291 LEU E C 1
ATOM 12805 O O . LEU E 1 291 ? 94.149 92.175 132.702 1.00 41.03 291 LEU E O 1
ATOM 12810 N N . VAL E 1 292 ? 92.845 92.171 130.867 1.00 28.02 292 VAL E N 1
ATOM 12811 C CA . VAL E 1 292 ? 91.954 93.193 131.408 1.00 29.48 292 VAL E CA 1
ATOM 12812 C C . VAL E 1 292 ? 91.196 92.653 132.613 1.00 36.71 292 VAL E C 1
ATOM 12813 O O . VAL E 1 292 ? 91.093 93.320 133.649 1.00 44.57 292 VAL E O 1
ATOM 12817 N N . LEU E 1 293 ? 90.673 91.429 132.506 1.00 35.75 293 LEU E N 1
ATOM 12818 C CA . LEU E 1 293 ? 89.940 90.836 133.620 1.00 39.25 293 LEU E CA 1
ATOM 12819 C C . LEU E 1 293 ? 90.831 90.682 134.847 1.00 38.91 293 LEU E C 1
ATOM 12820 O O . LEU E 1 293 ? 90.373 90.858 135.982 1.00 39.00 293 LEU E O 1
ATOM 12825 N N . SER E 1 294 ? 92.107 90.353 134.638 1.00 32.22 294 SER E N 1
ATOM 12826 C CA . SER E 1 294 ? 93.039 90.254 135.757 1.00 36.57 294 SER E CA 1
ATOM 12827 C C . SER E 1 294 ? 93.228 91.604 136.440 1.00 39.65 294 SER E C 1
ATOM 12828 O O . SER E 1 294 ? 93.338 91.676 137.669 1.00 42.99 294 SER E O 1
ATOM 12831 N N . MET E 1 295 ? 93.281 92.684 135.658 1.00 36.12 295 MET E N 1
ATOM 12832 C CA . MET E 1 295 ? 93.418 94.013 136.246 1.00 33.71 295 MET E CA 1
ATOM 12833 C C . MET E 1 295 ? 92.142 94.438 136.960 1.00 40.81 295 MET E C 1
ATOM 12834 O O . MET E 1 295 ? 92.198 95.119 137.990 1.00 48.61 295 MET E O 1
ATOM 12839 N N . LEU E 1 296 ? 90.982 94.058 136.419 1.00 39.83 296 LEU E N 1
ATOM 12840 C CA . LEU E 1 296 ? 89.710 94.457 137.015 1.00 38.69 296 LEU E CA 1
ATOM 12841 C C . LEU E 1 296 ? 89.550 93.891 138.421 1.00 37.97 296 LEU E C 1
ATOM 12842 O O . LEU E 1 296 ? 89.171 94.610 139.351 1.00 39.81 296 LEU E O 1
ATOM 12847 N N . VAL E 1 297 ? 89.837 92.600 138.596 1.00 39.08 297 VAL E N 1
ATOM 12848 C CA . VAL E 1 297 ? 89.679 91.986 139.911 1.00 38.52 297 VAL E CA 1
ATOM 12849 C C . VAL E 1 297 ? 90.728 92.513 140.884 1.00 39.08 297 VAL E C 1
ATOM 12850 O O . VAL E 1 297 ? 90.442 92.718 142.069 1.00 49.94 297 VAL E O 1
ATOM 12854 N N . SER E 1 298 ? 91.954 92.739 140.406 1.00 40.54 298 SER E N 1
ATOM 12855 C CA . SER E 1 298 ? 93.007 93.240 141.284 1.00 42.98 298 SER E CA 1
ATOM 12856 C C . SER E 1 298 ? 92.682 94.638 141.794 1.00 40.46 298 SER E C 1
ATOM 12857 O O . SER E 1 298 ? 92.918 94.951 142.966 1.00 48.32 298 SER E O 1
ATOM 12860 N N . MET E 1 299 ? 92.144 95.496 140.924 1.00 34.74 299 MET E N 1
ATOM 12861 C CA . MET E 1 299 ? 91.766 96.839 141.346 1.00 37.21 299 MET E CA 1
ATOM 12862 C C . MET E 1 299 ? 90.597 96.813 142.323 1.00 39.68 299 MET E C 1
ATOM 12863 O O . MET E 1 299 ? 90.524 97.658 143.222 1.00 41.63 299 MET E O 1
ATOM 12868 N N . VAL E 1 300 ? 89.673 95.863 142.161 1.00 42.35 300 VAL E N 1
ATOM 12869 C CA . VAL E 1 300 ? 88.594 95.706 143.131 1.00 41.43 300 VAL E CA 1
ATOM 12870 C C . VAL E 1 300 ? 89.132 95.153 144.446 1.00 42.21 300 VAL E C 1
ATOM 12871 O O . VAL E 1 300 ? 88.753 95.613 145.530 1.00 47.11 300 VAL E O 1
ATOM 12875 N N . LEU E 1 301 ? 90.026 94.163 144.374 1.00 45.12 301 LEU E N 1
ATOM 12876 C CA . LEU E 1 301 ? 90.591 93.584 145.589 1.00 41.74 301 LEU E CA 1
ATOM 12877 C C . LEU E 1 301 ? 91.456 94.585 146.344 1.00 48.33 301 LEU E C 1
ATOM 12878 O O . LEU E 1 301 ? 91.606 94.472 147.566 1.00 53.80 301 LEU E O 1
ATOM 12883 N N . THR E 1 302 ? 92.040 95.559 145.641 1.00 47.01 302 THR E N 1
ATOM 12884 C CA . THR E 1 302 ? 92.784 96.613 146.323 1.00 43.07 302 THR E CA 1
ATOM 12885 C C . THR E 1 302 ? 91.865 97.443 147.209 1.00 45.73 302 THR E C 1
ATOM 12886 O O . THR E 1 302 ? 92.236 97.814 148.329 1.00 50.02 302 THR E O 1
ATOM 12890 N N . ARG E 1 303 ? 90.659 97.745 146.722 1.00 46.12 303 ARG E N 1
ATOM 12891 C CA . ARG E 1 303 ? 89.681 98.450 147.545 1.00 45.77 303 ARG E CA 1
ATOM 12892 C C . ARG E 1 303 ? 89.258 97.602 148.737 1.00 51.81 303 ARG E C 1
ATOM 12893 O O . ARG E 1 303 ? 89.065 98.123 149.842 1.00 57.59 303 ARG E O 1
ATOM 12901 N N . LEU E 1 304 ? 89.105 96.292 148.531 1.00 53.68 304 LEU E N 1
ATOM 12902 C CA . LEU E 1 304 ? 88.729 95.404 149.626 1.00 48.95 304 LEU E CA 1
ATOM 12903 C C . LEU E 1 304 ? 89.796 95.385 150.714 1.00 50.84 304 LEU E C 1
ATOM 12904 O O . LEU E 1 304 ? 89.475 95.371 151.908 1.00 53.10 304 LEU E O 1
ATOM 12909 N N . ALA E 1 305 ? 91.071 95.377 150.321 1.00 51.27 305 ALA E N 1
ATOM 12910 C CA . ALA E 1 305 ? 92.148 95.382 151.306 1.00 51.85 305 ALA E CA 1
ATOM 12911 C C . ALA E 1 305 ? 92.184 96.690 152.087 1.00 54.87 305 ALA E C 1
ATOM 12912 O O . ALA E 1 305 ? 92.399 96.687 153.304 1.00 58.35 305 ALA E O 1
ATOM 12914 N N . HIS E 1 306 ? 91.981 97.819 151.405 1.00 54.84 306 HIS E N 1
ATOM 12915 C CA . HIS E 1 306 ? 92.070 99.116 152.069 1.00 50.97 306 HIS E CA 1
ATOM 12916 C C . HIS E 1 306 ? 90.837 99.411 152.916 1.00 50.57 306 HIS E C 1
ATOM 12917 O O . HIS E 1 306 ? 90.954 99.990 154.002 1.00 48.91 306 HIS E O 1
ATOM 12919 N N . ASP E 1 307 ? 89.653 99.025 152.444 1.00 54.68 307 ASP E N 1
ATOM 12920 C CA . ASP E 1 307 ? 88.409 99.350 153.131 1.00 54.12 307 ASP E CA 1
ATOM 12921 C C . ASP E 1 307 ? 87.917 98.246 154.055 1.00 53.45 307 ASP E C 1
ATOM 12922 O O . ASP E 1 307 ? 87.316 98.547 155.091 1.00 59.53 307 ASP E O 1
ATOM 12924 N N . GLY E 1 308 ? 88.154 96.982 153.711 1.00 53.63 308 GLY E N 1
ATOM 12925 C CA . GLY E 1 308 ? 87.699 95.860 154.498 1.00 56.82 308 GLY E CA 1
ATOM 12926 C C . GLY E 1 308 ? 86.418 95.221 154.002 1.00 56.29 308 GLY E C 1
ATOM 12927 O O . GLY E 1 308 ? 86.100 94.101 154.419 1.00 55.43 308 GLY E O 1
ATOM 12928 N N . SER E 1 309 ? 85.678 95.899 153.128 1.00 61.00 309 SER E N 1
ATOM 12929 C CA . SER E 1 309 ? 84.450 95.350 152.574 1.00 62.02 309 SER E CA 1
ATOM 12930 C C . SER E 1 309 ? 84.204 95.971 151.207 1.00 64.50 309 SER E C 1
ATOM 12931 O O . SER E 1 309 ? 84.727 97.041 150.885 1.00 64.01 309 SER E O 1
ATOM 12934 N N . LEU E 1 310 ? 83.397 95.281 150.402 1.00 62.01 310 LEU E N 1
ATOM 12935 C CA . LEU E 1 310 ? 83.033 95.767 149.071 1.00 58.05 310 LEU E CA 1
ATOM 12936 C C . LEU E 1 310 ? 81.743 96.583 149.164 1.00 58.49 310 LEU E C 1
ATOM 12937 O O . LEU E 1 310 ? 80.691 96.228 148.630 1.00 61.22 310 LEU E O 1
ATOM 12942 N N . ALA E 1 311 ? 81.849 97.710 149.870 1.00 58.78 311 ALA E N 1
ATOM 12943 C CA . ALA E 1 311 ? 80.730 98.621 150.050 1.00 59.12 311 ALA E CA 1
ATOM 12944 C C . ALA E 1 311 ? 80.898 99.936 149.305 1.00 60.10 311 ALA E C 1
ATOM 12945 O O . ALA E 1 311 ? 79.934 100.703 149.214 1.00 58.10 311 ALA E O 1
ATOM 12947 N N . PHE E 1 312 ? 82.093 100.219 148.780 1.00 59.25 312 PHE E N 1
ATOM 12948 C CA . PHE E 1 312 ? 82.297 101.443 148.012 1.00 58.09 312 PHE E CA 1
ATOM 12949 C C . PHE E 1 312 ? 81.453 101.443 146.744 1.00 58.08 312 PHE E C 1
ATOM 12950 O O . PHE E 1 312 ? 80.875 102.471 146.372 1.00 61.06 312 PHE E O 1
ATOM 12958 N N . PHE E 1 313 ? 81.375 100.297 146.064 1.00 58.29 313 PHE E N 1
ATOM 12959 C CA . PHE E 1 313 ? 80.618 100.221 144.819 1.00 60.25 313 PHE E CA 1
ATOM 12960 C C . PHE E 1 313 ? 79.117 100.220 145.079 1.00 62.16 313 PHE E C 1
ATOM 12961 O O . PHE E 1 313 ? 78.349 100.817 144.315 1.00 60.77 313 PHE E O 1
ATOM 12969 N N . SER E 1 314 ? 78.680 99.552 146.142 1.00 67.36 314 SER E N 1
ATOM 12970 C CA . SER E 1 314 ? 77.257 99.465 146.431 1.00 67.95 314 SER E CA 1
ATOM 12971 C C . SER E 1 314 ? 76.707 100.839 146.811 1.00 71.97 314 SER E C 1
ATOM 12972 O O . SER E 1 314 ? 77.370 101.600 147.522 1.00 70.80 314 SER E O 1
ATOM 12974 N N . PRO E 1 315 ? 75.497 101.189 146.350 1.00 83.53 315 PRO E N 1
ATOM 12975 C CA . PRO E 1 315 ? 74.863 102.470 146.673 1.00 80.12 315 PRO E CA 1
ATOM 12976 C C . PRO E 1 315 ? 74.174 102.457 148.035 1.00 79.27 315 PRO E C 1
ATOM 12977 O O . PRO E 1 315 ? 73.792 101.384 148.500 1.00 78.87 315 PRO E O 1
ATOM 12981 N N . VAL E 1 350 ? 96.662 106.506 189.993 1.00 113.20 350 VAL E N 1
ATOM 12982 C CA . VAL E 1 350 ? 96.794 105.436 189.013 1.00 113.74 350 VAL E CA 1
ATOM 12983 C C . VAL E 1 350 ? 96.027 105.786 187.745 1.00 115.48 350 VAL E C 1
ATOM 12984 O O . VAL E 1 350 ? 96.079 105.053 186.757 1.00 115.30 350 VAL E O 1
ATOM 12986 N N . GLN E 1 351 ? 95.309 106.910 187.783 1.00 111.02 351 GLN E N 1
ATOM 12987 C CA . GLN E 1 351 ? 94.554 107.345 186.611 1.00 109.72 351 GLN E CA 1
ATOM 12988 C C . GLN E 1 351 ? 95.480 107.657 185.442 1.00 110.57 351 GLN E C 1
ATOM 12989 O O . GLN E 1 351 ? 95.188 107.296 184.296 1.00 110.12 351 GLN E O 1
ATOM 12991 N N . MET E 1 352 ? 96.598 108.334 185.713 1.00 111.55 352 MET E N 1
ATOM 12992 C CA . MET E 1 352 ? 97.555 108.638 184.654 1.00 110.05 352 MET E CA 1
ATOM 12993 C C . MET E 1 352 ? 98.182 107.369 184.090 1.00 111.53 352 MET E C 1
ATOM 12994 O O . MET E 1 352 ? 98.362 107.246 182.873 1.00 111.95 352 MET E O 1
ATOM 12996 N N . LEU E 1 353 ? 98.524 106.415 184.958 1.00 112.36 353 LEU E N 1
ATOM 12997 C CA . LEU E 1 353 ? 99.143 105.177 184.499 1.00 111.71 353 LEU E CA 1
ATOM 12998 C C . LEU E 1 353 ? 98.153 104.262 183.792 1.00 111.17 353 LEU E C 1
ATOM 12999 O O . LEU E 1 353 ? 98.571 103.426 182.985 1.00 112.29 353 LEU E O 1
ATOM 13004 N N . ARG E 1 354 ? 96.857 104.398 184.070 1.00 112.88 354 ARG E N 1
ATOM 13005 C CA . ARG E 1 354 ? 95.851 103.576 183.410 1.00 116.26 354 ARG E CA 1
ATOM 13006 C C . ARG E 1 354 ? 95.404 104.152 182.074 1.00 116.23 354 ARG E C 1
ATOM 13007 O O . ARG E 1 354 ? 94.945 103.399 181.207 1.00 114.09 354 ARG E O 1
ATOM 13015 N N . LYS E 1 355 ? 95.520 105.469 181.891 1.00 109.74 355 LYS E N 1
ATOM 13016 C CA . LYS E 1 355 ? 95.135 106.075 180.621 1.00 106.25 355 LYS E CA 1
ATOM 13017 C C . LYS E 1 355 ? 96.059 105.633 179.492 1.00 106.72 355 LYS E C 1
ATOM 13018 O O . LYS E 1 355 ? 95.601 105.384 178.371 1.00 106.63 355 LYS E O 1
ATOM 13020 N N . VAL E 1 356 ? 97.362 105.533 179.767 1.00 110.41 356 VAL E N 1
ATOM 13021 C CA . VAL E 1 356 ? 98.308 105.139 178.727 1.00 111.82 356 VAL E CA 1
ATOM 13022 C C . VAL E 1 356 ? 98.090 103.689 178.307 1.00 111.43 356 VAL E C 1
ATOM 13023 O O . VAL E 1 356 ? 98.377 103.321 177.162 1.00 111.69 356 VAL E O 1
ATOM 13027 N N . VAL E 1 357 ? 97.590 102.845 179.212 1.00 108.61 357 VAL E N 1
ATOM 13028 C CA . VAL E 1 357 ? 97.303 101.460 178.851 1.00 109.69 357 VAL E CA 1
ATOM 13029 C C . VAL E 1 357 ? 96.134 101.395 177.876 1.00 110.58 357 VAL E C 1
ATOM 13030 O O . VAL E 1 357 ? 96.135 100.588 176.939 1.00 107.98 357 VAL E O 1
ATOM 13034 N N . THR E 1 358 ? 95.121 102.239 178.080 1.00 114.44 358 THR E N 1
ATOM 13035 C CA . THR E 1 358 ? 93.977 102.258 177.174 1.00 114.88 358 THR E CA 1
ATOM 13036 C C . THR E 1 358 ? 94.390 102.698 175.775 1.00 114.31 358 THR E C 1
ATOM 13037 O O . THR E 1 358 ? 93.914 102.147 174.776 1.00 114.72 358 THR E O 1
ATOM 13041 N N . PHE E 1 359 ? 95.276 103.689 175.681 1.00 110.70 359 PHE E N 1
ATOM 13042 C CA . PHE E 1 359 ? 95.736 104.151 174.376 1.00 110.07 359 PHE E CA 1
ATOM 13043 C C . PHE E 1 359 ? 96.614 103.110 173.693 1.00 109.30 359 PHE E C 1
ATOM 13044 O O . PHE E 1 359 ? 96.509 102.901 172.479 1.00 111.31 359 PHE E O 1
ATOM 13052 N N . LEU E 1 360 ? 97.494 102.455 174.453 1.00 103.50 360 LEU E N 1
ATOM 13053 C CA . LEU E 1 360 ? 98.409 101.483 173.862 1.00 104.55 360 LEU E CA 1
ATOM 13054 C C . LEU E 1 360 ? 97.662 100.276 173.304 1.00 104.96 360 LEU E C 1
ATOM 13055 O O . LEU E 1 360 ? 97.994 99.783 172.220 1.00 105.26 360 LEU E O 1
ATOM 13060 N N . GLN E 1 361 ? 96.657 99.781 174.030 1.00 107.16 361 GLN E N 1
ATOM 13061 C CA . GLN E 1 361 ? 95.874 98.661 173.517 1.00 108.85 361 GLN E CA 1
ATOM 13062 C C . GLN E 1 361 ? 95.014 99.081 172.331 1.00 107.70 361 GLN E C 1
ATOM 13063 O O . GLN E 1 361 ? 94.742 98.263 171.446 1.00 107.46 361 GLN E O 1
ATOM 13069 N N . ARG E 1 362 ? 94.576 100.342 172.300 1.00 105.52 362 ARG E N 1
ATOM 13070 C CA . ARG E 1 362 ? 93.818 100.836 171.154 1.00 103.35 362 ARG E CA 1
ATOM 13071 C C . ARG E 1 362 ? 94.670 100.846 169.891 1.00 103.47 362 ARG E C 1
ATOM 13072 O O . ARG E 1 362 ? 94.194 100.475 168.812 1.00 105.90 362 ARG E O 1
ATOM 13080 N N . LEU E 1 363 ? 95.930 101.273 170.005 1.00 99.99 363 LEU E N 1
ATOM 13081 C CA . LEU E 1 363 ? 96.825 101.253 168.852 1.00 99.32 363 LEU E CA 1
ATOM 13082 C C . LEU E 1 363 ? 97.096 99.827 168.393 1.00 100.84 363 LEU E C 1
ATOM 13083 O O . LEU E 1 363 ? 97.187 99.561 167.188 1.00 101.79 363 LEU E O 1
ATOM 13088 N N . ASP E 1 364 ? 97.238 98.896 169.340 1.00 104.33 364 ASP E N 1
ATOM 13089 C CA . ASP E 1 364 ? 97.432 97.496 168.980 1.00 105.87 364 ASP E CA 1
ATOM 13090 C C . ASP E 1 364 ? 96.216 96.941 168.248 1.00 104.81 364 ASP E C 1
ATOM 13091 O O . ASP E 1 364 ? 96.355 96.187 167.278 1.00 103.43 364 ASP E O 1
ATOM 13096 N N . ASP E 1 365 ? 95.012 97.300 168.703 1.00 101.88 365 ASP E N 1
ATOM 13097 C CA . ASP E 1 365 ? 93.801 96.850 168.025 1.00 98.61 365 ASP E CA 1
ATOM 13098 C C . ASP E 1 365 ? 93.707 97.428 166.619 1.00 99.86 365 ASP E C 1
ATOM 13099 O O . ASP E 1 365 ? 93.248 96.750 165.693 1.00 103.21 365 ASP E O 1
ATOM 13104 N N . GLN E 1 366 ? 94.131 98.682 166.440 1.00 99.73 366 GLN E N 1
ATOM 13105 C CA . GLN E 1 366 ? 94.162 99.268 165.104 1.00 98.86 366 GLN E CA 1
ATOM 13106 C C . GLN E 1 366 ? 95.128 98.514 164.199 1.00 98.57 366 GLN E C 1
ATOM 13107 O O . GLN E 1 366 ? 94.868 98.345 163.002 1.00 99.93 366 GLN E O 1
ATOM 13113 N N . LYS E 1 367 ? 96.257 98.066 164.751 1.00 94.89 367 LYS E N 1
ATOM 13114 C CA . LYS E 1 367 ? 97.174 97.234 163.980 1.00 94.40 367 LYS E CA 1
ATOM 13115 C C . LYS E 1 367 ? 96.559 95.873 163.675 1.00 95.47 367 LYS E C 1
ATOM 13116 O O . LYS E 1 367 ? 96.765 95.322 162.588 1.00 98.36 367 LYS E O 1
ATOM 13122 N N . ASN E 1 368 ? 95.802 95.316 164.624 1.00 98.31 368 ASN E N 1
ATOM 13123 C CA . ASN E 1 368 ? 95.216 93.993 164.427 1.00 99.14 368 ASN E CA 1
ATOM 13124 C C . ASN E 1 368 ? 94.134 94.011 163.353 1.00 97.16 368 ASN E C 1
ATOM 13125 O O . ASN E 1 368 ? 94.055 93.091 162.531 1.00 99.02 368 ASN E O 1
ATOM 13130 N N . GLN E 1 369 ? 93.285 95.043 163.346 1.00 93.62 369 GLN E N 1
ATOM 13131 C CA . GLN E 1 369 ? 92.226 95.108 162.344 1.00 96.20 369 GLN E CA 1
ATOM 13132 C C . GLN E 1 369 ? 92.789 95.342 160.948 1.00 94.32 369 GLN E C 1
ATOM 13133 O O . GLN E 1 369 ? 92.218 94.860 159.963 1.00 94.80 369 GLN E O 1
ATOM 13139 N N . ASN E 1 370 ? 93.896 96.081 160.839 1.00 86.87 370 ASN E N 1
ATOM 13140 C CA . ASN E 1 370 ? 94.565 96.220 159.550 1.00 89.26 370 ASN E CA 1
ATOM 13141 C C . ASN E 1 370 ? 95.103 94.880 159.065 1.00 89.45 370 ASN E C 1
ATOM 13142 O O . ASN E 1 370 ? 95.018 94.562 157.874 1.00 89.19 370 ASN E O 1
ATOM 13147 N N . GLU E 1 371 ? 95.669 94.083 159.975 1.00 88.80 371 GLU E N 1
ATOM 13148 C CA . GLU E 1 371 ? 96.211 92.783 159.591 1.00 85.85 371 GLU E CA 1
ATOM 13149 C C . GLU E 1 371 ? 95.115 91.844 159.102 1.00 85.97 371 GLU E C 1
ATOM 13150 O O . GLU E 1 371 ? 95.294 91.138 158.102 1.00 88.85 371 GLU E O 1
ATOM 13156 N N . ARG E 1 372 ? 93.974 91.818 159.793 1.00 82.35 372 ARG E N 1
ATOM 13157 C CA . ARG E 1 372 ? 92.921 90.873 159.434 1.00 82.31 372 ARG E CA 1
ATOM 13158 C C . ARG E 1 372 ? 92.252 91.254 158.117 1.00 85.27 372 ARG E C 1
ATOM 13159 O O . ARG E 1 372 ? 91.878 90.376 157.331 1.00 86.34 372 ARG E O 1
ATOM 13167 N N . LYS E 1 373 ? 92.092 92.554 157.853 1.00 82.24 373 LYS E N 1
ATOM 13168 C CA . LYS E 1 373 ? 91.495 92.977 156.592 1.00 79.67 373 LYS E CA 1
ATOM 13169 C C . LYS E 1 373 ? 92.468 92.868 155.427 1.00 77.44 373 LYS E C 1
ATOM 13170 O O . LYS E 1 373 ? 92.028 92.786 154.275 1.00 75.54 373 LYS E O 1
ATOM 13176 N N . HIS E 1 374 ? 93.773 92.861 155.696 1.00 74.11 374 HIS E N 1
ATOM 13177 C CA . HIS E 1 374 ? 94.773 92.702 154.650 1.00 72.93 374 HIS E CA 1
ATOM 13178 C C . HIS E 1 374 ? 95.074 91.242 154.340 1.00 74.25 374 HIS E C 1
ATOM 13179 O O . HIS E 1 374 ? 95.769 90.964 153.357 1.00 76.41 374 HIS E O 1
ATOM 13186 N N . ALA E 1 375 ? 94.572 90.311 155.150 1.00 75.84 375 ALA E N 1
ATOM 13187 C CA . ALA E 1 375 ? 94.715 88.887 154.880 1.00 76.57 375 ALA E CA 1
ATOM 13188 C C . ALA E 1 375 ? 93.480 88.278 154.236 1.00 76.19 375 ALA E C 1
ATOM 13189 O O . ALA E 1 375 ? 93.605 87.322 153.465 1.00 78.15 375 ALA E O 1
ATOM 13191 N N . PHE E 1 376 ? 92.291 88.805 154.542 1.00 67.57 376 PHE E N 1
ATOM 13192 C CA . PHE E 1 376 ? 91.083 88.344 153.867 1.00 67.81 376 PHE E CA 1
ATOM 13193 C C . PHE E 1 376 ? 91.137 88.654 152.377 1.00 70.29 376 PHE E C 1
ATOM 13194 O O . PHE E 1 376 ? 90.753 87.822 151.547 1.00 73.20 376 PHE E O 1
ATOM 13202 N N . ALA E 1 377 ? 91.609 89.851 152.019 1.00 64.24 377 ALA E N 1
ATOM 13203 C CA . ALA E 1 377 ? 91.785 90.182 150.609 1.00 63.41 377 ALA E CA 1
ATOM 13204 C C . ALA E 1 377 ? 92.879 89.338 149.971 1.00 65.10 377 ALA E C 1
ATOM 13205 O O . ALA E 1 377 ? 92.810 89.037 148.774 1.00 67.99 377 ALA E O 1
ATOM 13207 N N . ASP E 1 378 ? 93.896 88.958 150.747 1.00 63.50 378 ASP E N 1
ATOM 13208 C CA . ASP E 1 378 ? 94.934 88.072 150.230 1.00 63.78 378 ASP E CA 1
ATOM 13209 C C . ASP E 1 378 ? 94.366 86.698 149.898 1.00 63.43 378 ASP E C 1
ATOM 13210 O O . ASP E 1 378 ? 94.751 86.088 148.894 1.00 64.82 378 ASP E O 1
ATOM 13215 N N . LYS E 1 379 ? 93.453 86.193 150.734 1.00 58.61 379 LYS E N 1
ATOM 13216 C CA . LYS E 1 379 ? 92.846 84.891 150.473 1.00 57.26 379 LYS E CA 1
ATOM 13217 C C . LYS E 1 379 ? 92.071 84.897 149.162 1.00 60.91 379 LYS E C 1
ATOM 13218 O O . LYS E 1 379 ? 92.152 83.942 148.380 1.00 67.62 379 LYS E O 1
ATOM 13224 N N . LEU E 1 380 ? 91.309 85.962 148.907 1.00 53.90 380 LEU E N 1
ATOM 13225 C CA . LEU E 1 380 ? 90.615 86.082 147.629 1.00 54.36 380 LEU E CA 1
ATOM 13226 C C . LEU E 1 380 ? 91.604 86.212 146.478 1.00 57.89 380 LEU E C 1
ATOM 13227 O O . LEU E 1 380 ? 91.389 85.646 145.400 1.00 65.42 380 LEU E O 1
ATOM 13232 N N . ASP E 1 381 ? 92.690 86.961 146.686 1.00 51.53 381 ASP E N 1
ATOM 13233 C CA . ASP E 1 381 ? 93.722 87.072 145.661 1.00 52.26 381 ASP E CA 1
ATOM 13234 C C . ASP E 1 381 ? 94.398 85.730 145.409 1.00 56.25 381 ASP E C 1
ATOM 13235 O O . ASP E 1 381 ? 94.669 85.372 144.257 1.00 63.87 381 ASP E O 1
ATOM 13240 N N . LYS E 1 382 ? 94.683 84.977 146.475 1.00 54.11 382 LYS E N 1
ATOM 13241 C CA . LYS E 1 382 ? 95.279 83.655 146.309 1.00 53.25 382 LYS E CA 1
ATOM 13242 C C . LYS E 1 382 ? 94.324 82.702 145.603 1.00 54.63 382 LYS E C 1
ATOM 13243 O O . LYS E 1 382 ? 94.747 81.903 144.759 1.00 56.87 382 LYS E O 1
ATOM 13249 N N . ILE E 1 383 ? 93.035 82.765 145.942 1.00 51.24 383 ILE E N 1
ATOM 13250 C CA . ILE E 1 383 ? 92.048 81.906 145.292 1.00 49.32 383 ILE E CA 1
ATOM 13251 C C . ILE E 1 383 ? 91.955 82.231 143.807 1.00 51.35 383 ILE E C 1
ATOM 13252 O O . ILE E 1 383 ? 91.908 81.330 142.960 1.00 53.00 383 ILE E O 1
ATOM 13257 N N . PHE E 1 384 ? 91.931 83.521 143.466 1.00 49.79 384 PHE E N 1
ATOM 13258 C CA . PHE E 1 384 ? 91.861 83.905 142.060 1.00 48.09 384 PHE E CA 1
ATOM 13259 C C . PHE E 1 384 ? 93.135 83.521 141.317 1.00 51.15 384 PHE E C 1
ATOM 13260 O O . PHE E 1 384 ? 93.075 83.084 140.162 1.00 59.69 384 PHE E O 1
ATOM 13268 N N . PHE E 1 385 ? 94.296 83.679 141.959 1.00 51.41 385 PHE E N 1
ATOM 13269 C CA . PHE E 1 385 ? 95.558 83.372 141.291 1.00 51.46 385 PHE E CA 1
ATOM 13270 C C . PHE E 1 385 ? 95.635 81.899 140.911 1.00 55.00 385 PHE E C 1
ATOM 13271 O O . PHE E 1 385 ? 96.085 81.560 139.811 1.00 52.92 385 PHE E O 1
ATOM 13279 N N . LEU E 1 386 ? 95.208 81.010 141.810 1.00 60.46 386 LEU E N 1
ATOM 13280 C CA . LEU E 1 386 ? 95.209 79.584 141.496 1.00 56.84 386 LEU E CA 1
ATOM 13281 C C . LEU E 1 386 ? 94.273 79.277 140.334 1.00 57.67 386 LEU E C 1
ATOM 13282 O O . LEU E 1 386 ? 94.614 78.492 139.443 1.00 62.09 386 LEU E O 1
ATOM 13287 N N . PHE E 1 387 ? 93.087 79.885 140.329 1.00 47.79 387 PHE E N 1
ATOM 13288 C CA . PHE E 1 387 ? 92.154 79.679 139.226 1.00 49.03 387 PHE E CA 1
ATOM 13289 C C . PHE E 1 387 ? 92.671 80.299 137.933 1.00 52.09 387 PHE E C 1
ATOM 13290 O O . PHE E 1 387 ? 92.491 79.730 136.850 1.00 53.14 387 PHE E O 1
ATOM 13298 N N . TYR E 1 388 ? 93.317 81.463 138.025 1.00 46.79 388 TYR E N 1
ATOM 13299 C CA . TYR E 1 388 ? 93.701 82.192 136.820 1.00 39.96 388 TYR E CA 1
ATOM 13300 C C . TYR E 1 388 ? 94.893 81.547 136.121 1.00 43.00 388 TYR E C 1
ATOM 13301 O O . TYR E 1 388 ? 94.917 81.457 134.888 1.00 48.75 388 TYR E O 1
ATOM 13310 N N . VAL E 1 389 ? 95.895 81.099 136.881 1.00 43.98 389 VAL E N 1
ATOM 13311 C CA . VAL E 1 389 ? 97.105 80.570 136.257 1.00 49.86 389 VAL E CA 1
ATOM 13312 C C . VAL E 1 389 ? 96.830 79.225 135.591 1.00 51.01 389 VAL E C 1
ATOM 13313 O O . VAL E 1 389 ? 97.351 78.940 134.506 1.00 52.20 389 VAL E O 1
ATOM 13317 N N . ILE E 1 390 ? 96.014 78.376 136.222 1.00 47.13 390 ILE E N 1
ATOM 13318 C CA . ILE E 1 390 ? 95.680 77.090 135.617 1.00 46.17 390 ILE E CA 1
ATOM 13319 C C . ILE E 1 390 ? 94.825 77.290 134.373 1.00 48.58 390 ILE E C 1
ATOM 13320 O O . ILE E 1 390 ? 95.043 76.640 133.343 1.00 53.47 390 ILE E O 1
ATOM 13325 N N . LEU E 1 391 ? 93.839 78.186 134.446 1.00 44.12 391 LEU E N 1
ATOM 13326 C CA . LEU E 1 391 ? 93.026 78.484 133.271 1.00 46.33 391 LEU E CA 1
ATOM 13327 C C . LEU E 1 391 ? 93.861 79.130 132.172 1.00 43.13 391 LEU E C 1
ATOM 13328 O O . LEU E 1 391 ? 93.686 78.820 130.988 1.00 48.28 391 LEU E O 1
ATOM 13333 N N . GLY E 1 392 ? 94.769 80.035 132.543 1.00 35.77 392 GLY E N 1
ATOM 13334 C CA . GLY E 1 392 ? 95.611 80.674 131.545 1.00 38.95 392 GLY E CA 1
ATOM 13335 C C . GLY E 1 392 ? 96.574 79.710 130.879 1.00 44.88 392 GLY E C 1
ATOM 13336 O O . GLY E 1 392 ? 96.763 79.751 129.660 1.00 47.96 392 GLY E O 1
ATOM 13337 N N . LEU E 1 393 ? 97.202 78.833 131.666 1.00 45.78 393 LEU E N 1
ATOM 13338 C CA . LEU E 1 393 ? 98.128 77.859 131.095 1.00 42.72 393 LEU E CA 1
ATOM 13339 C C . LEU E 1 393 ? 97.400 76.858 130.207 1.00 43.29 393 LEU E C 1
ATOM 13340 O O . LEU E 1 393 ? 97.930 76.441 129.170 1.00 43.67 393 LEU E O 1
ATOM 13345 N N . ILE E 1 394 ? 96.191 76.455 130.602 1.00 40.03 394 ILE E N 1
ATOM 13346 C CA . ILE E 1 394 ? 95.425 75.505 129.800 1.00 41.39 394 ILE E CA 1
ATOM 13347 C C . ILE E 1 394 ? 95.059 76.118 128.454 1.00 45.11 394 ILE E C 1
ATOM 13348 O O . ILE E 1 394 ? 95.193 75.475 127.405 1.00 51.71 394 ILE E O 1
ATOM 13353 N N . TYR E 1 395 ? 94.599 77.371 128.458 1.00 39.51 395 TYR E N 1
ATOM 13354 C CA . TYR E 1 395 ? 94.243 78.030 127.206 1.00 39.67 395 TYR E CA 1
ATOM 13355 C C . TYR E 1 395 ? 95.469 78.271 126.334 1.00 43.81 395 TYR E C 1
ATOM 13356 O O . TYR E 1 395 ? 95.411 78.095 125.112 1.00 44.63 395 TYR E O 1
ATOM 13365 N N . MET E 1 396 ? 96.586 78.681 126.942 1.00 44.52 396 MET E N 1
ATOM 13366 C CA . MET E 1 396 ? 97.785 78.980 126.164 1.00 41.64 396 MET E CA 1
ATOM 13367 C C . MET E 1 396 ? 98.307 77.739 125.450 1.00 45.70 396 MET E C 1
ATOM 13368 O O . MET E 1 396 ? 98.697 77.807 124.279 1.00 45.77 396 MET E O 1
ATOM 13373 N N . CYS E 1 397 ? 98.330 76.598 126.141 1.00 45.94 397 CYS E N 1
ATOM 13374 C CA . CYS E 1 397 ? 98.753 75.357 125.500 1.00 45.86 397 CYS E CA 1
ATOM 13375 C C . CYS E 1 397 ? 97.762 74.924 124.426 1.00 49.85 397 CYS E C 1
ATOM 13376 O O . CYS E 1 397 ? 98.164 74.453 123.356 1.00 52.90 397 CYS E O 1
ATOM 13379 N N . VAL E 1 398 ? 96.463 75.068 124.697 1.00 46.81 398 VAL E N 1
ATOM 13380 C CA . VAL E 1 398 ? 95.450 74.669 123.725 1.00 42.74 398 VAL E CA 1
ATOM 13381 C C . VAL E 1 398 ? 95.477 75.589 122.510 1.00 49.00 398 VAL E C 1
ATOM 13382 O O . VAL E 1 398 ? 95.403 75.128 121.365 1.00 53.18 398 VAL E O 1
ATOM 13386 N N . MET E 1 399 ? 95.585 76.901 122.737 1.00 47.30 399 MET E N 1
ATOM 13387 C CA . MET E 1 399 ? 95.606 77.845 121.623 1.00 44.90 399 MET E CA 1
ATOM 13388 C C . MET E 1 399 ? 96.824 77.626 120.735 1.00 41.78 399 MET E C 1
ATOM 13389 O O . MET E 1 399 ? 96.718 77.664 119.504 1.00 48.32 399 MET E O 1
ATOM 13394 N N . LEU E 1 400 ? 97.991 77.403 121.341 1.00 39.14 400 LEU E N 1
ATOM 13395 C CA . LEU E 1 400 ? 99.189 77.137 120.552 1.00 44.28 400 LEU E CA 1
ATOM 13396 C C . LEU E 1 400 ? 99.085 75.803 119.824 1.00 43.87 400 LEU E C 1
ATOM 13397 O O . LEU E 1 400 ? 99.554 75.674 118.688 1.00 43.46 400 LEU E O 1
ATOM 13402 N N . GLY E 1 401 ? 98.474 74.801 120.461 1.00 46.20 401 GLY E N 1
ATOM 13403 C CA . GLY E 1 401 ? 98.337 73.503 119.821 1.00 42.73 401 GLY E CA 1
ATOM 13404 C C . GLY E 1 401 ? 97.481 73.551 118.571 1.00 42.42 401 GLY E C 1
ATOM 13405 O O . GLY E 1 401 ? 97.736 72.831 117.603 1.00 45.40 401 GLY E O 1
ATOM 13406 N N . ILE E 1 402 ? 96.449 74.396 118.577 1.00 36.52 402 ILE E N 1
ATOM 13407 C CA . ILE E 1 402 ? 95.623 74.570 117.387 1.00 39.16 402 ILE E CA 1
ATOM 13408 C C . ILE E 1 402 ? 96.425 75.236 116.275 1.00 44.80 402 ILE E C 1
ATOM 13409 O O . ILE E 1 402 ? 96.282 74.894 115.095 1.00 49.41 402 ILE E O 1
ATOM 13414 N N . MET E 1 403 ? 97.297 76.179 116.633 1.00 39.59 403 MET E N 1
ATOM 13415 C CA . MET E 1 403 ? 98.024 76.949 115.633 1.00 35.29 403 MET E CA 1
ATOM 13416 C C . MET E 1 403 ? 99.087 76.134 114.907 1.00 42.64 403 MET E C 1
ATOM 13417 O O . MET E 1 403 ? 99.599 76.590 113.880 1.00 49.84 403 MET E O 1
ATOM 13422 N N . VAL E 1 404 ? 99.442 74.953 115.413 1.00 46.15 404 VAL E N 1
ATOM 13423 C CA . VAL E 1 404 ? 100.476 74.143 114.792 1.00 41.59 404 VAL E CA 1
ATOM 13424 C C . VAL E 1 404 ? 99.933 72.849 114.190 1.00 47.97 404 VAL E C 1
ATOM 13425 O O . VAL E 1 404 ? 100.527 72.329 113.238 1.00 52.45 404 VAL E O 1
ATOM 13429 N N . ALA E 1 405 ? 98.834 72.309 114.710 1.00 49.91 405 ALA E N 1
ATOM 13430 C CA . ALA E 1 405 ? 98.337 70.998 114.304 1.00 53.40 405 ALA E CA 1
ATOM 13431 C C . ALA E 1 405 ? 96.834 71.035 114.070 1.00 52.86 405 ALA E C 1
ATOM 13432 O O . ALA E 1 405 ? 96.088 70.163 114.520 1.00 59.79 405 ALA E O 1
ATOM 13434 N N . TYR E 1 406 ? 96.365 72.056 113.359 1.00 41.35 406 TYR E N 1
ATOM 13435 C CA . TYR E 1 406 ? 94.952 72.140 112.999 1.00 45.11 406 TYR E CA 1
ATOM 13436 C C . TYR E 1 406 ? 94.790 72.998 111.748 1.00 51.82 406 TYR E C 1
ATOM 13437 O O . TYR E 1 406 ? 94.002 72.674 110.859 1.00 50.52 406 TYR E O 1
#